Protein 4EGF (pdb70)

Sequence (2050 aa):
DRYAGVLRLDGKRALITGATKGIGADIARAFAAAGARLVLSGRDVSELDAARRALGEQFGTDVHTVAIDLAEPDAPAELARRAAEAFGGLDVLVNNAGISHPQPVVDTDPQLFDATIAVNLRAPALLASAVGKAMVAAGEGGAIITVASAAALAPLPDHYAYCTSKAGLVMATKVLARELGPHGIRANSSVCPTVVLTEMGQRVWGDEAKSAPMIARIPLGRFAVPHEVSDAVVWLASDAASMINGVDIPVDGGYTMGDRYAGVLRLDGKRALITGATKGIGADIARAFAAAGARLVLSGRDVSELDAARRALGEQFGTDVHTVAIDLAEPDAPAELARRAAEAFGGLDVLVNNAGISHPQPVVDTDPQLFDATIAVNLRAPALLASAVGKAMVAAGEGGAIITVASAAALAPLPDHYAYCTSKAGLVMATKVLARELGPHGIRANSVCPTVVLTEMGQQRVWGDEAKSAPMIARIPLGRFAVPHEVSDAVVWLASDAASMINGVDIPVDGGYTMGDRYAGVLRLDGKRALITGATKGIGADIARAFAAAGARLVLSGRDVSELDAARRALGEQFGTDVHTVAIDLAEPDAPAELARRAAEAFGGLDVLVNNAGISHPQPVVDTDPQLFDATIAVNLRAPALLASAVGKAMVAAGEGGAIITVASAAALAPLPDHYAYCTSKAGLVMATKVLARELGPHGIRANSVCPTVVLTEMGQRVWGDEAKSAPMIARIPLGRFAVPHEVSDAVVWLASDAASMINGVDIPVDGGYTMGDRYAGVLRLDGKRALITGATKGIGADIARAFAAAGARLVLSGRDVSELDAARRALGEQFGTDVHTVAIDLAEPDAPAELARRAAEAFGGLDVLVNNAGISHPQPVVDTDPQLFDATIAVNLRAPALLASAVGKAMVAAGEGGAIITVASAAALAPLPDHYAYCTSKAGLVMATKVLARELGPHGIRANSSVCPTVVLTEMGQRVWKSAPMIARIPLGRFAVPHEVSDAVVWLASDAASMINGVDIPVDGGYTMGDRYAGVLRLDGKRALITGATKGIGADIARAFAAAGARLVLSGRDVSELDAARRALGEQFGTDVHTVAIDLAEPDAPAELARRAAEAFGGLDVLVNNAGISHPQPVVDTDPQLFDATIAVNLRAPALLASAVGKAMVAAGEGGAIITVASAAALAPLPDHYAYCTSKAGLVMATKVLARELGPHGIRANSSVCPTVVLTEMGQRVWGDEAKSAPMIARIPLGRFAVPHEVSDAVVWLASDAASMINGVDIPVDGGYTMGDRYAGVLRLDGKRALITGATKGIGADIARAFAAAGARLVLSGRDVSELDAARRALGEQFGTDVHTVAIDLAEPDAPAELARRAAEAFGGLDVLVNNAGISHPQPVVDTDPQLFDATIAVNLRAPALLASAVGKAMVAAGEGGAIITVASAAALAPLPDHYAYCTSKAGLVMATKVLARELGPHGIRANSVCPTVVLTEMGQQRVWGDEAKSAPMIARIPLGRFAVPHEVSDAVVWLASDAASMINGVDIPVDGGYTMGDRYAGVLRLDGKRALITGATKGIGADIARAFAAAGARLVLSGRDVSELDAARRALGEQFGTDVHTVAIDLAEPDAPAELARRAAEAFGGLDVLVNNAGISHPQPVVDTDPQLFDATIAVNLRAPALLASAVGKAMVAAGEGGAIITVASAAALAPLPDHYAYCTSKAGLVMATKVLARELGPHGIRANSVCPTVVLTEMGQRVWEAKSAPMIARIPLGRFAVPHEVSDAVVWLASDAASMINGVDIPVDGGYTMGDRYAGVLRLDGKRALITGATKGIGADIARAFAAAGARLVLSGRDVSELDAARRALGEQFGTDVHTVAIDLAEPDAPAELARRAAEAFGGLDVLVNNAGISHPQPVVDTDPQLFDATIAVNLRAPALLASAVGKAMVAAGEGGAIITVASAAALAPLPDHYAYCTSKAGLVMATKVLARELGPHGIRANSVCPTVVLTEMGQRVWGDEAKSAPMIARIPLGRFAVPHEVSDAVVWLASDAASMINGVDIPVDGGYTMG

Organism: Mycolicibacterium smegmatis (strain ATCC 700084 / mc(2)155) (NCBI:txid246196)

InterPro domains:
  IPR002347 Short-chain dehydrogenase/reductase SDR [PF13561] (23-260)
  IPR002347 Short-chain dehydrogenase/reductase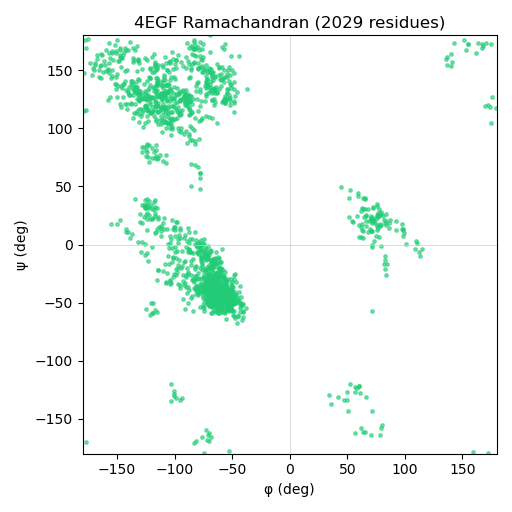 SDR [PR00080] (93-104)
  IPR002347 Short-chain dehydrogenase/reductase SDR [PR00080] (147-155)
  IPR002347 Short-chain dehydrogenase/reductase SDR [PR00080] (167-186)
  IPR002347 Short-chain dehydrogenase/reductase SDR [PR00081] (18-35)
  IPR002347 Short-chain dehydrogenase/reductase SDR [PR00081] (93-104)
  IPR002347 Short-chain dehydrogenase/reductase SDR [PR00081] (141-157)
  IPR002347 Short-chain dehydrogenase/reductase SDR [PR00081] (167-186)
  IPR002347 Short-chain dehydrogenase/reductase SDR [PR00081] (188-205)
  IPR002347 Short-chain dehydrogenase/reductase SDR [PR00081] (223-243)
  IPR036291 NAD(P)-binding domain superfamily [SSF51735] (15-261)
  IPR051737 L-xylulose reductase/Carbonyl reductase [PTHR44252] (12-260)
  IPR057326 Ketoreductase domain [SM00822] (17-204)

Radius of gyration: 41.09 Å; Cα contacts (8 Å, |Δi|>4): 5264; chains: 8; bounding box: 84×86×121 Å

Nearest PDB structures (foldseek):
  4egf-assembly1_C  TM=1.002E+00  e=9.048E-49  Mycolicibacterium smegmatis MC2 155
  4egf-assembly2_G  TM=1.002E+00  e=3.406E-47  Mycolicibacterium smegmatis MC2 155
  4egf-assembly1_D  TM=1.002E+00  e=9.361E-47  Mycolicibacterium smegmatis MC2 155
  3aus-assembly1_A  TM=9.363E-01  e=2.663E-23  Priestia megaterium
  3ay6-assembly1_C  TM=9.372E-01  e=6.124E-23  Priestia megaterium

B-factor: mean 30.93, std 11.17, range [2.0, 111.61]

CATH classification: 3.40.50.720

Foldseek 3Di:
DAADDLLQPAAAEEEFEPCLFPLNVLLLLRNLSSNYAYEYEEADPVSQVVSVVVSCVPRVHHYHYDHDDQLDPCTLVVCLVVSCVSNVAHAEYEQDWDDFDFDAPVPDDPVRLSSLLSTQAVSSLSNVVSNLVRQLVVLPEHEYEYEAALLCQPPDGRGVSNNVRRVNNLVSLLVCLVVSVVSRYAGEYEHFYQEVTVVSCVVQVDCVRVVVLQVLQQQRDGHYSVLVSVVVSCRRGCVCSPPHSYYHYPGNRNSVD/DQADDQLACAAAQEEFEPCQFFLNVLLLLRNLRSRYAYEYEEADPVSLVVSCVVSCVVRVHNYDYDHDDLLPPCNLLVVLVVSCPSNVGHQEYELDWDDFDFDAPVPDDPVRLVVRLVTLAVSSLSSCVNNLVRCLVVLPAHEYEYAAAVLLQDPDGRGVSNSVNRVNNLVSQLVCLVPSVVSQYAGEYEHFYQEPTVVSCVPCVDCVSCVVVQVLAVVRDGHYSVLSSVVVSCCRGCVCSVPHSYYHYNGNCNSVD/DAADDLLQQAPAQEEQEPCQFDLNVLLLLRNLRSNYAYEYEDQDPVSLVCSCVVSCVPRVHHYHYDNFDLLDDCGLLVCLVVSCVVVVGHAEYAQDWDDFDFDAPVPDDPVRLVVRLVTLAVSSLSNVVSNLVRCLVVLPAHEYEYAAALLLQDPDGRGVSRSVRRVNNLVSQLVCLVPSVVSNYAGEYEHFYQEPTPVSCVVQVPCVVCVVVLVLAQVSDGHYSVLVSVVVSCCSGVVCSVPHSYYHYNTNCNSVD/DQQDDQLQCAAAQEEQEPCQDDLNVVLVQLNLSSRYAYEYEDQDPVSQVVSCVCSCVVRVHHYHYDRFDLLPPCRLLVCLVVSCVSPVAHQEYELDWDDADFDAPVPDDPVVLVVLLSTLAVSSLSNVVSNLVRQLVVLPAHEYEYEAALLLQDPDGSGVSRNVRRVNNLVSLLVCLVVSVVSQYAGEYEHFYQEPGVVSVVVQVCVVVLVLAQVRDGHYSVLSSVVSSCRGGCVCSVPHSYYHYNYNRNSVD/DQADDQLQCAAAQEEQEPCQFDLNVLLLLLNLNSRYAYEYEDQDDVSLVVSVVVSCVPRVHNYDYDHDDLLPPCSLLVVLVVSCVVSVGHAEYEQDFDDFDFDAPVPDDPVRLVVLLVTLAVSSLSNVVSNLVVQLVVLPEHEYEYAAACLLQDPDGRGVSRSVRRVNNLVSQLVCLVPRVVSQYAGEYEHEYQEPTVVSCVVCVDCVVCVVVQVLAQVSDGHYSVLVSVVRSCRRGCVCSVPHSYYHYPGNRNSVD/DAADDLLQPAAAEEEQEPCLFFLNVLLVLRNLRSHYAYEYEDADPVSQVVSCVVSCVVRVHHYHYDHDDLLDPCTLVVCLVVSCVSRVAHAEYEQDWDDFDFDAPVPDDPVVLSSLLSGQANSSLSSVVSNLVRLLVVLPEHEYEYEAALLLQDPDGRGPSNNVRRVNRLVSQLVCLVPCVVSNYAGEYEHFYQEVTVVSCVVQVPCVRCVVLLVLAQVRDGHYSVLVSVVVSCCRGCVVSVPHSYYHYNGNCNSVD/DAADDQLQCAAAQEEQEPCQFPLNVLLLLRNLRSRYAYEYEEADPVSQVVSCVVSCVVRVHHYHYDHDDLLDDCNLLVSLVVSCVPNVAHAEYELDWDDFDFDAPVPDDPVRLVVLLSTLAVSSLVNCVNNLVRQLVVLPAHEYEYAAALLLQDPDGRGPSNNVNSVNRLVSQLVSLVPSVVSQYAGEYEHFYQECTVVSVVVDVVVCVVVLVLAQVRDGHYSVLSSVVVSCRRGPVCSVPHSYYHYPGNCNSVD/DAADDLLAPAAAQEEQEPCQFDLNVLLVLRNLRSHYAYEYEDADPVSQVVSCVVSCVPRVHHYHYDHDDLLPDCNLLVSLVVSQVSPVGHAEYEQDWDDFDFDAPVPDDVVRLVVGLSTLAVSSLSNVVNSLVRQLVVLPAHEYEYEAALLLQPPDGRGVSNVVNRVNNLVSQLVCLVVCVVSLYAGEYEHFYQEVTVVSCVVCVDCVNCVVVLVLAPVSDGHYSVLSSVVVSCRSGVVCSVPHSYYHYNGNCNSVD

Solvent-accessible surface area: 66975 Å² total; per-residue (Å²): 58,173,14,26,29,20,1,89,3,88,48,93,44,0,0,0,1,36,1,37,64,31,37,0,16,20,0,2,115,7,0,5,38,0,23,4,78,0,0,0,1,11,156,62,94,79,87,1,64,42,17,32,156,56,7,29,159,71,86,68,22,67,28,94,47,8,38,23,38,25,39,88,92,102,0,2,64,46,0,12,137,86,0,34,125,28,26,69,18,19,22,4,0,0,4,16,23,52,50,54,74,77,42,58,0,36,75,20,43,50,137,60,1,53,38,1,10,24,16,2,0,25,0,3,0,13,0,1,5,33,3,0,108,53,5,42,85,73,62,139,14,17,4,0,0,1,6,4,13,5,7,8,56,4,0,24,41,58,24,3,12,39,0,0,0,11,9,0,10,8,9,0,2,39,0,3,0,66,29,4,1,87,99,39,0,22,0,1,0,0,0,3,10,18,10,61,15,82,115,11,86,100,37,40,8,29,61,82,88,15,56,85,19,54,90,40,4,13,25,44,85,10,0,51,27,77,9,0,0,1,0,0,0,0,0,13,4,107,2,0,30,0,2,1,8,7,33,0,14,0,1,0,3,8,41,20,8,53,194,13,26,33,16,1,91,4,89,42,83,35,0,0,0,3,34,2,29,144,35,39,0,19,23,0,2,114,8,0,3,35,0,22,3,80,0,0,0,1,11,196,62,95,75,50,2,63,52,18,108,155,43,12,24,139,115,77,67,19,63,15,63,22,0,48,28,56,40,77,42,130,74,2,7,61,25,0,8,138,101,0,21,112,36,32,64,12,16,25,3,0,0,3,15,30,52,57,50,74,82,43,60,1,37,72,20,51,55,149,63,1,52,37,1,10,42,51,1,0,59,6,6,0,7,1,1,6,30,2,0,118,43,6,40,90,66,64,123,16,16,5,1,1,2,6,5,13,7,6,7,59,5,0,25,49,55,26,4,13,44,0,0,0,3,10,0,5,8,6,0,3,36,0,3,0,73,33,3,0,88,99,42,0,23,0,2,0,0,0,6,9,20,12,53,18,82,135,10,100,81,99,60,52,88,82,83,61,6,49,90,20,58,90,39,5,14,27,42,86,10,0,50,26,79,8,0,0,1,0,0,0,0,0,9,2,94,3,1,32,1,2,0,6,7,32,0,13,0,1,0,2,8,40,22,6,64,166,14,25,29,18,1,97,3,86,45,77,33,0,0,0,8,34,4,42,68,38,36,0,15,25,0,2,121,8,0,2,34,0,27,2,85,0,0,0,4,14,92,62,88,76,87,2,88,61,17,33,67,58,10,29,97,130,76,64,19,78,28,79,39,0,46,32,79,35,90,111,103,74,4,6,54,21,0,4,137,102,0,17,123,37,40,63,12,17,22,2,0,0,3,15,29,50,61,53,70,82,42,55,0,40,76,19,48,68,146,60,1,55,37,1,11,46,59,0,0,49,10,4,0,9,1,2,4,20,2,0,109,44,6,42,45,67,62,126,17,16,5,0,0,1,6,5,11,8,6,7,61,4,0,22,50,58,23,4,10,44,0,0,0,4,10,0,5,8,7,1,3,44,0,2,0,60,29,4,1,86,90,39,0,24,0,1,0,0,0,5,11,21,15,57,22,97,66,10,96,88,104,60,37,64,86,87,70,4,52,90,26,53,87,43,5,12,30,42,85,10,0,48,26,79,8,0,0,1,0,0,0,0,0,7,3,94,3,1,32,1,2,1,8,7,29,0,14,0,1,0,2,11,36,19,9,55,197,10,23,32,17,0,96,1,91,44,77,37,0,0,0,7,35,2,42,71,44,26,0,22,22,0,2,109,10,0,3,40,0,22,3,83,0,0,0,3,16,92,62,93,76,82,2,44,41,20,94,156,53,12,28,163,116,68,65,16,71,15,98,35,9,45,26,92,38,88,48,127,71,4,4,51,67,0,5,130,87,0,20,114,28,28,64,13,16,21,2,0,0,4,12,33,48,61,51,78,86,44,58,0,40,75,21,54,61,150,60,0,57,38,0,10,45,58,0,0,51,9,4,0,9,0,1,4,26,1,0,113,46,5,41,90,64,65,116,14,16,5,1,1,2,8,4,14,9,8,8,60,4,0,22,48,60,23,4,13,39,0,0,0,5,10,0,5,8,7,0,2,44,0,2,0,66,31,2,0,87,101,40,1,21,0,1,0,0,0,9,10,20,22,64,26,99,150,10,62,92,95,91,117,31,71,88,22,50,90,44,4,13,25,46,85,7,0,49,31,81,7,0,0,1,0,0,0,0,0,7,2,87,4,1,32,1,2,1,7,7,28,0,14,0,1,0,2,12,42,18,10,61,165,9,22,29,15,0,79,3,87,45,78,34,0,0,0,15,31,2,41,72,34,40,0,19,22,0,2,108,9,0,4,33,0,22,2,78,0,0,0,3,13,84,83,108,79,89,2,57,52,22,120,144,57,15,27,97,126,76,66,19,66,12,78,36,1,41,27,90,35,82,44,124,85,1,5,41,65,8,7,131,81,0,20,111,39,30,63,14,16,22,2,0,0,2,14,32,54,54,54,74,84,42,61,0,36,72,21,56,58,66,61,1,52,38,1,12,41,54,0,0,47,15,5,0,9,8,2,6,24,4,0,120,46,6,44,90,60,67,129,14,16,5,0,0,2,4,5,10,6,10,8,61,5,0,21,44,54,26,5,12,43,0,0,0,4,10,0,4,7,9,0,2,33,0,2,0,79,33,2,1,86,100,44,0,22,0,2,0,0,0,6,10,19,13,55,19,100,145,10,98,84,100,64,33,99,86,81,77,6,48,92,24,46,88,46,3,14,26,42,86,11,0,49,29,72,10,0,0,1,0,0,0,0,1,10,3,94,3,0,29,1,2,0,8,8,34,0,14,0,1,0,2,11,40,22,5,66,186,17,24,31,18,0,90,5,86,43,91,35,0,0,0,1,33,2,34,64,29,43,0,14,20,0,2,109,8,0,3,38,0,23,3,86,0,0,0,1,11,181,64,90,77,88,3,41,47,21,92,146,36,9,26,153,110,78,64,16,74,21,75,31,1,39,24,42,28,44,101,91,120,3,3,68,52,0,10,142,79,0,27,118,32,33,71,15,18,21,4,0,0,4,15,25,47,53,54,74,69,37,60,0,33,71,20,55,55,70,62,0,56,37,0,12,27,24,1,0,27,1,4,0,14,0,1,5,36,3,0,109,50,5,42,89,65,64,126,14,18,5,1,1,2,6,5,12,8,7,5,56,5,0,21,42,59,18,4,10,43,0,0,0,7,7,0,7,9,7,0,4,41,0,3,0,78,32,3,1,86,99,43,0,23,0,1,1,0,0,5,10,15,12,55,14,71,123,12,100,94,39,36,20,26,54,82,72,13,57,81,19,63,89,42,5,14,27,42,90,13,0,48,29,81,8,0,0,1,0,0,0,0,0,12,2,95,2,1,31,1,2,1,8,9,29,0,13,0,1,0,1,9,39,18,5,57,154,10,24,30,14,0,90,4,87,48,87,35,0,0,0,4,34,3,38,69,39,32,0,16,29,0,3,106,9,0,3,33,0,22,4,84,0,0,0,2,13,182,64,97,78,80,3,45,42,18,101,142,47,11,29,167,114,74,63,17,77,21,77,32,0,44,28,70,37,76,57,100,72,2,5,52,61,0,6,128,82,0,21,112,33,37,66,13,14,17,2,0,0,4,10,28,48,59,52,71,84,41,62,0,42,74,21,50,46,69,61,1,53,39,0,11,43,55,0,0,49,6,4,0,10,0,2,5,26,3,0,114,46,4,44,89,55,67,125,17,15,5,0,1,2,8,5,11,7,8,7,59,4,0,26,50,54,29,5,12,42,0,0,0,6,9,0,6,8,7,0,4,42,0,3,0,78,31,4,0,84,102,41,1,24,0,2,1,0,0,10,11,20,25,65,24,96,143,10,63,92,93,93,118,93,96,8,48,97,25,58,82,55,4,12,27,44,88,10,0,48,26,81,7,0,1,0,0,0,0,0,0,10,4,95,3,1,30,1,2,1,8,6,28,0,15,0,1,0,3,9,40,21,9,65,158,11,24,31,19,0,89,3,89,42,76,34,0,0,0,6,36,2,37,72,34,35,0,15,28,0,3,115,8,0,4,36,0,20,3,83,0,0,0,3,13,172,61,90,70,82,2,64,61,20,102,58,46,11,30,153,120,77,59,16,78,18,75,27,0,45,33,67,40,86,54,104,66,4,4,54,30,0,5,140,95,0,14,117,34,39,65,12,14,23,2,0,0,4,15,31,45,56,52,78,83,41,61,1,36,73,20,50,62,147,63,2,54,36,1,11,40,49,1,0,48,8,4,0,10,0,2,5,25,2,0,105,43,6,41,47,59,62,123,16,15,5,0,0,2,4,5,12,7,6,8,59,5,1,24,48,55,23,5,12,44,0,0,0,5,9,0,6,10,6,0,3,40,0,3,0,72,32,4,1,89,100,41,1,21,0,1,0,0,0,6,10,20,15,57,22,96,72,11,96,83,110,64,37,91,84,80,66,8,51,86,25,49,86,51,4,11,26,43,88,12,0,54,28,75,8,0,1,1,0,0,0,0,0,5,2,90,3,2,34,1,2,1,9,8,30,0,13,0,1,0,2,10,41,18,8

Secondary structure (DSSP, 8-state):
--B-GGG--TT-EEEETTTTSHHHHHHHHHHHHTT-EEEEEES-HHHHHHHHHHHHHHH---EEEEE--TTSTTHHHHHHHHHHHHHTS-SEEEEE--------GGG--HHHHHHHHIIIIIHHHHHHHHHHHHHHHHTS-EEEEEE--GGGTS--TT-HHHHHHHHHHHHHHHHHHHHHGGGTEEEEEEEES-B-SHHHHHHT-SHHHHHHHHTT-TTSSPBPHHHHHHHHHHHHSGGGTT--S-EEEESTTGGG-/----GGG--TT-EEEESSTTSHHHHHHHHHHHHTT-EEEEEES-HHHHHHHHHHHHHHH---EEEEE--TTSTTHHHHHHHHHHHHHTS-SEEEE-------B-GGG--HHHHHHHHIIIIIHHHHHHHHHHHHHHHHTS-EEEEEE--GGGTS--TTBHHHHHHHHHHHHHHHHHHHHHGGGTEEEEEEEES-B-SHHHHHHH--HHHHHHHHTT-TT-SPBPHHHHHHHHHHHHSGGGTT--S-EEEESTTGGG-/----GGG--TT-EEEESSTTSHHHHHHHHHHHHTT-EEEEEES-HHHHHHHHHHHHHHH---EEEEE--TTSTTHHHHHHHHHHHHTTS-SEEEEE------B-GGG--HHHHHHHHIIIIIHHHHHHHHHHHHHHHHTS-EEEEEE--GGGTS--TTBHHHHHHHHHHHHHHHHHHHHHGGGTEEEEEEEES-B-SHHHHHHH--TTTTHHHHHT-TTSSPBPHHHHHHHHHHHHSGGGTT--S-EEEESTTGGG-/----BTT--TT-EEEESSTTSHHHHHHHHHHHHTT-EEEEEES-HHHHHHHHHHHHHHH---EEEEE--TTSTTHHHHHHHHHHHHHTS-SEEEEE------B-GGG--HHHHHHHIIIIIIHHHHHHHHHHHHHHHHTS-EEEEEE--GGGTS--TTBHHHHHHHHHHHHHHHHHHHHHGGGTEEEEEEEES-B-SHHHHHH---HHHHHT-TTSS-B-HHHHHHHHHHHHSGGGTT--S-EEEESTTGGG-/----BTT--TT-EEEESSTTSHHHHHHHHHHHHTT-EEEEEES-HHHHHHHHHHHHHHH---EEEEE--TTSTTHHHHHHHHHHHHHTS-SEEEEE------B-GGG--HHHHHHHHIIIIIHHHHHHHHHHHHHHHHTS-EEEEEE--GGGTS--TTBHHHHHHHHHHHHHHHHHHHHHGGGTEEEEEEEES-B-SHHHHHHH--HHHHHHHHHT-TT-S-B-HHHHHHHHHHHHSGGGTT--S-EEEESTTGGG-/----BTT--TT-EEEESSTTSHHHHHHHHHHHHTT-EEEEEES-HHHHHHHHHHHHHHH---EEEEE--TTSTTHHHHHHHHHHHHTTS-SEEEEE------B-GGG--HHHHHHHHIIIIIHHHHHHHHHHHHHHHHTS-EEEEEE--HHHHS--TTBHHHHHHHHHHHHHHHHHHHHHGGGTEEEEEEEES-B-SHHHHHHT-SHHHHHHHHHT-TTSS-B-HHHHHHHHHHHHSGGGTT--S-EEEESTTGGG-/--B-GGG--TT-EEEESSTTSHHHHHHHHHHHHTT-EEEEEES-HHHHHHHHHHHHHHH---EEEEE--TTSTTHHHHHHHHHHHHHTS-SEEEEE------B-GGG--HHHHHHHIIIIIIHHHHHHHHHHHHHHHH-S-EEEEEE--GGGTS--TTBHHHHHHHHHHHHHHHHHHHHHGGGTEEEEEEEESSB-SHHHHHH--TTTHHHHHT-TTSS-B-HHHHHHHHHHHHSGGGTT--S-EEEESTTGGG-/--B-GGG--TT-EEEESSTTSHHHHHHHHHHHHTT-EEEEEES-HHHHHHHHHHHHHHH---EEEEE--TTSTTHHHHHHHHHHHHTTS-SEEEE-------B-GGG--HHHHHHHIIIIIIHHHHHHHHHHHHHHHHTS-EEEEEE--GGGTS--TTBHHHHHHHHHHHHHHHHHHHHHGGGTEEEEEEEES-B-SHHHHHHH--HHHHHHHHHT-TT-S-B-HHHHHHHHHHHHSGGGTT--S-EEEESTTGGG-

Structure (mmCIF, N/CA/C/O backbone):
data_4EGF
#
_entry.id   4EGF
#
_cell.length_a   73.800
_cell.length_b   130.750
_cell.length_c   114.970
_cell.angle_alpha   90.000
_cell.angle_beta   103.740
_cell.angle_gamma   90.000
#
_symmetry.space_group_name_H-M   'P 1 21 1'
#
loop_
_entity.id
_entity.type
_entity.pdbx_description
1 polymer 'L-xylulose reductase'
2 water water
#
loop_
_atom_site.group_PDB
_atom_site.id
_atom_site.type_symbol
_atom_site.label_atom_id
_atom_site.label_alt_id
_atom_site.label_comp_id
_atom_site.label_asym_id
_atom_site.label_entity_id
_atom_site.label_seq_id
_atom_site.pdbx_PDB_ins_code
_atom_site.Cartn_x
_atom_site.Cartn_y
_atom_site.Cartn_z
_atom_site.occupancy
_atom_site.B_iso_or_equiv
_atom_site.auth_seq_id
_atom_site.auth_comp_id
_atom_site.auth_asym_id
_atom_site.auth_atom_id
_atom_site.pdbx_PDB_model_num
ATOM 1 N N . ASP A 1 10 ? -6.034 15.996 35.479 1.00 36.47 6 ASP A N 1
ATOM 2 C CA . ASP A 1 10 ? -6.450 17.309 36.102 1.00 39.77 6 ASP A CA 1
ATOM 3 C C . ASP A 1 10 ? -7.898 17.902 35.716 1.00 39.96 6 ASP A C 1
ATOM 4 O O . ASP A 1 10 ? -8.806 17.125 35.552 1.00 43.86 6 ASP A O 1
ATOM 6 N N . ARG A 1 11 ? -8.068 19.246 35.565 1.00 40.06 7 ARG A N 1
ATOM 7 C CA . ARG A 1 11 ? -9.397 20.025 35.311 1.00 38.59 7 ARG A CA 1
ATOM 8 C C . ARG A 1 11 ? -10.404 19.634 34.184 1.00 35.90 7 ARG A C 1
ATOM 9 O O . ARG A 1 11 ? -10.048 19.432 32.985 1.00 34.41 7 ARG A O 1
ATOM 17 N N . TYR A 1 12 ? -11.675 19.678 34.578 1.00 33.63 8 TYR A N 1
ATOM 18 C CA . TYR A 1 12 ? -12.742 19.065 33.838 1.00 32.17 8 TYR A CA 1
ATOM 19 C C . TYR A 1 12 ? -13.665 20.102 33.194 1.00 32.75 8 TYR A C 1
ATOM 20 O O . TYR A 1 12 ? -14.468 20.757 33.877 1.00 33.14 8 TYR A O 1
ATOM 29 N N . ALA A 1 13 ? -13.518 20.251 31.871 1.00 32.70 9 ALA A N 1
ATOM 30 C CA . ALA A 1 13 ? -14.276 21.226 31.070 1.00 32.98 9 ALA A CA 1
ATOM 31 C C . ALA A 1 13 ? -14.708 20.612 29.748 1.00 32.27 9 ALA A C 1
ATOM 32 O O . ALA A 1 13 ? -14.361 19.486 29.437 1.00 31.17 9 ALA A O 1
ATOM 34 N N . GLY A 1 14 ? -15.504 21.348 28.977 1.00 33.31 10 GLY A N 1
ATOM 35 C CA . GLY A 1 14 ? -16.016 20.837 27.705 1.00 32.62 10 GLY A CA 1
ATOM 36 C C . GLY A 1 14 ? -16.780 19.535 27.871 1.00 31.73 10 GLY A C 1
ATOM 37 O O . GLY A 1 14 ? -17.688 19.427 28.692 1.00 31.62 10 GLY A O 1
ATOM 38 N N . VAL A 1 15 ? -16.392 18.527 27.106 1.00 31.23 11 VAL A N 1
ATOM 39 C CA . VAL A 1 15 ? -17.121 17.232 27.091 1.00 30.15 11 VAL A CA 1
ATOM 40 C C . VAL A 1 15 ? -17.004 16.534 28.466 1.00 29.30 11 VAL A C 1
ATOM 41 O O . VAL A 1 15 ? -17.913 15.792 28.859 1.00 29.00 11 VAL A O 1
ATOM 45 N N . LEU A 1 16 ? -15.941 16.829 29.219 1.00 28.59 12 LEU A N 1
ATOM 46 C CA . LEU A 1 16 ? -15.790 16.288 30.586 1.00 28.56 12 LEU A CA 1
ATOM 47 C C . LEU A 1 16 ? -16.591 16.990 31.688 1.00 29.97 12 LEU A C 1
ATOM 48 O O . LEU A 1 16 ? -16.561 16.563 32.857 1.00 29.63 12 LEU A O 1
ATOM 53 N N . ARG A 1 17 ? -17.374 18.012 31.351 1.00 31.87 13 ARG A N 1
ATOM 54 C CA . ARG A 1 17 ? -18.361 18.499 32.337 1.00 33.27 13 ARG A CA 1
ATOM 55 C C . ARG A 1 17 ? -19.336 17.369 32.682 1.00 32.43 13 ARG A C 1
ATOM 56 O O . ARG A 1 17 ? -19.682 16.563 31.836 1.00 31.28 13 ARG A O 1
ATOM 64 N N . LEU A 1 18 ? -19.728 17.309 33.948 1.00 33.14 14 LEU A N 1
ATOM 65 C CA . LEU A 1 18 ? -20.806 16.435 34.398 1.00 33.46 14 LEU A CA 1
ATOM 66 C C . LEU A 1 18 ? -21.924 17.281 35.077 1.00 35.35 14 LEU A C 1
ATOM 67 O O . LEU A 1 18 ? -22.524 16.851 36.059 1.00 36.71 14 LEU A O 1
ATOM 72 N N . ASP A 1 19 ? -22.198 18.471 34.541 1.00 36.38 15 ASP A N 1
ATOM 73 C CA . ASP A 1 19 ? -23.201 19.379 35.105 1.00 38.22 15 ASP A CA 1
ATOM 74 C C . ASP A 1 19 ? -24.553 18.725 35.206 1.00 38.35 15 ASP A C 1
ATOM 75 O O . ASP A 1 19 ? -25.076 18.231 34.220 1.00 38.39 15 ASP A O 1
ATOM 80 N N . GLY A 1 20 ? -25.126 18.741 36.400 1.00 39.15 16 GLY A N 1
ATOM 81 C CA . GLY A 1 20 ? -26.455 18.156 36.614 1.00 40.20 16 GLY A CA 1
ATOM 82 C C . GLY A 1 20 ? -26.525 16.632 36.548 1.00 38.32 16 GLY A C 1
ATOM 83 O O . GLY A 1 20 ? -27.602 16.070 36.481 1.00 39.43 16 GLY A O 1
ATOM 84 N N . LYS A 1 21 ? -25.383 15.964 36.547 1.00 36.33 17 LYS A N 1
ATOM 85 C CA . LYS A 1 21 ? -25.374 14.505 36.533 1.00 34.93 17 LYS A CA 1
ATOM 86 C C . LYS A 1 21 ? -25.383 14.078 37.965 1.00 32.99 17 LYS A C 1
ATOM 87 O O . LYS A 1 21 ? -24.603 14.596 38.779 1.00 32.70 17 LYS A O 1
ATOM 93 N N . ARG A 1 22 ? -26.261 13.132 38.264 1.00 31.36 18 ARG A N 1
ATOM 94 C CA . ARG A 1 22 ? -26.480 12.651 39.624 1.00 30.25 18 ARG A CA 1
ATOM 95 C C . ARG A 1 22 ? -25.741 11.355 39.814 1.00 28.46 18 ARG A C 1
ATOM 96 O O . ARG A 1 22 ? -25.997 10.360 39.117 1.00 27.87 18 ARG A O 1
ATOM 104 N N . ALA A 1 23 ? -24.798 11.364 40.749 1.00 27.45 19 ALA A N 1
ATOM 105 C CA . ALA A 1 23 ? -23.830 10.302 40.839 1.00 25.90 19 ALA A CA 1
ATOM 106 C C . ALA A 1 23 ? -23.740 9.810 42.258 1.00 25.33 19 ALA A C 1
ATOM 107 O O . ALA A 1 23 ? -23.509 10.612 43.169 1.00 26.15 19 ALA A O 1
ATOM 109 N N . LEU A 1 24 ? -23.945 8.506 42.446 1.00 24.17 20 LEU A N 1
ATOM 110 C CA . LEU A 1 24 ? -23.730 7.850 43.737 1.00 23.60 20 LEU A CA 1
ATOM 111 C C . LEU A 1 24 ? -22.288 7.338 43.799 1.00 22.28 20 LEU A C 1
ATOM 112 O O . LEU A 1 24 ? -21.881 6.568 42.964 1.00 21.38 20 LEU A O 1
ATOM 117 N N . ILE A 1 25 ? -21.540 7.759 44.796 1.00 22.28 21 ILE A N 1
ATOM 118 C CA . ILE A 1 25 ? -20.121 7.317 44.966 1.00 22.22 21 ILE A CA 1
ATOM 119 C C . ILE A 1 25 ? -19.944 6.628 46.335 1.00 22.86 21 ILE A C 1
ATOM 120 O O . ILE A 1 25 ? -20.062 7.292 47.378 1.00 23.87 21 ILE A O 1
ATOM 125 N N . THR A 1 26 ? -19.668 5.324 46.354 1.00 22.96 22 THR A N 1
ATOM 126 C CA . THR A 1 26 ? -19.458 4.609 47.637 1.00 23.74 22 THR A CA 1
ATOM 127 C C . THR A 1 26 ? -17.974 4.671 48.080 1.00 25.15 22 THR A C 1
ATOM 128 O O . THR A 1 26 ? -17.092 4.882 47.270 1.00 24.83 22 THR A O 1
ATOM 132 N N . GLY A 1 27 ? -17.713 4.482 49.372 1.00 26.99 23 GLY A N 1
ATOM 133 C CA . GLY A 1 27 ? -16.334 4.620 49.925 1.00 28.23 23 GLY A CA 1
ATOM 134 C C . GLY A 1 27 ? -15.818 6.042 49.745 1.00 29.32 23 GLY A C 1
ATOM 135 O O . GLY A 1 27 ? -14.618 6.268 49.599 1.00 29.20 23 GLY A O 1
ATOM 136 N N . ALA A 1 28 ? -16.758 6.992 49.783 1.00 30.05 24 ALA A N 1
ATOM 137 C CA . ALA A 1 28 ? -16.527 8.376 49.373 1.00 30.99 24 ALA A CA 1
ATOM 138 C C . ALA A 1 28 ? -15.804 9.277 50.395 1.00 32.96 24 ALA A C 1
ATOM 139 O O . ALA A 1 28 ? -15.575 10.449 50.108 1.00 33.51 24 ALA A O 1
ATOM 141 N N . THR A 1 29 ? -15.463 8.771 51.578 1.00 35.06 25 THR A N 1
ATOM 142 C CA . THR A 1 29 ? -14.970 9.667 52.658 1.00 38.01 25 THR A CA 1
ATOM 143 C C . THR A 1 29 ? -13.455 9.689 52.800 1.00 39.13 25 THR A C 1
ATOM 144 O O . THR A 1 29 ? -12.912 10.486 53.590 1.00 40.58 25 THR A O 1
ATOM 148 N N . LYS A 1 30 ? -12.791 8.820 52.037 1.00 37.97 26 LYS A N 1
ATOM 149 C CA . LYS A 1 30 ? -11.353 8.587 52.176 1.00 38.16 26 LYS A CA 1
ATOM 150 C C . LYS A 1 30 ? -10.795 8.173 50.800 1.00 36.64 26 LYS A C 1
ATOM 151 O O . LYS A 1 30 ? -11.574 7.866 49.876 1.00 35.13 26 LYS A O 1
ATOM 153 N N . GLY A 1 31 ? -9.461 8.200 50.673 1.00 36.00 27 GLY A N 1
ATOM 154 C CA . GLY A 1 31 ? -8.763 7.701 49.505 1.00 34.52 27 GLY A CA 1
ATOM 155 C C . GLY A 1 31 ? -9.434 7.907 48.145 1.00 32.75 27 GLY A C 1
ATOM 156 O O . GLY A 1 31 ? -9.977 8.983 47.839 1.00 31.95 27 GLY A O 1
ATOM 157 N N . ILE A 1 32 ? -9.384 6.867 47.318 1.00 31.25 28 ILE A N 1
ATOM 158 C CA . ILE A 1 32 ? -9.778 6.994 45.922 1.00 29.93 28 ILE A CA 1
ATOM 159 C C . ILE A 1 32 ? -11.189 7.592 45.841 1.00 28.85 28 ILE A C 1
ATOM 160 O O . ILE A 1 32 ? -11.449 8.459 45.028 1.00 28.92 28 ILE A O 1
ATOM 165 N N . GLY A 1 33 ? -12.094 7.145 46.700 1.00 28.17 29 GLY A N 1
ATOM 166 C CA . GLY A 1 33 ? -13.479 7.607 46.645 1.00 27.87 29 GLY A CA 1
ATOM 167 C C . GLY A 1 33 ? -13.575 9.100 46.942 1.00 28.31 29 GLY A C 1
ATOM 168 O O . GLY A 1 33 ? -14.337 9.834 46.285 1.00 27.75 29 GLY A O 1
ATOM 169 N N . ALA A 1 34 ? -12.804 9.565 47.922 1.00 29.08 30 ALA A N 1
ATOM 170 C CA . ALA A 1 34 ? -12.817 11.001 48.238 1.00 29.93 30 ALA A CA 1
ATOM 171 C C . ALA A 1 34 ? -12.288 11.793 47.051 1.00 29.57 30 ALA A C 1
ATOM 172 O O . ALA A 1 34 ? -12.826 12.834 46.718 1.00 29.43 30 ALA A O 1
ATOM 174 N N . ASP A 1 35 ? -11.261 11.273 46.386 1.00 29.33 31 ASP A N 1
ATOM 175 C CA . ASP A 1 35 ? -10.714 11.981 45.230 1.00 29.31 31 ASP A CA 1
ATOM 176 C C . ASP A 1 35 ? -11.651 12.024 44.029 1.00 28.04 31 ASP A C 1
ATOM 177 O O . ASP A 1 35 ? -11.691 13.034 43.330 1.00 28.39 31 ASP A O 1
ATOM 182 N N . ILE A 1 36 ? -12.394 10.943 43.789 1.00 27.06 32 ILE A N 1
ATOM 183 C CA . ILE A 1 36 ? -13.409 10.902 42.698 1.00 26.03 32 ILE A CA 1
ATOM 184 C C . ILE A 1 36 ? -14.546 11.877 42.974 1.00 26.17 32 ILE A C 1
ATOM 185 O O . ILE A 1 36 ? -15.046 12.532 42.075 1.00 25.85 32 ILE A O 1
ATOM 190 N N . ALA A 1 37 ? -14.958 11.948 44.235 1.00 26.86 33 ALA A N 1
ATOM 191 C CA . ALA A 1 37 ? -15.997 12.880 44.685 1.00 27.51 33 ALA A CA 1
ATOM 192 C C . ALA A 1 37 ? -15.561 14.331 44.443 1.00 28.62 33 ALA A C 1
ATOM 193 O O . ALA A 1 37 ? -16.325 15.128 43.892 1.00 28.45 33 ALA A O 1
ATOM 195 N N . ARG A 1 38 ? -14.325 14.655 44.828 1.00 29.75 34 ARG A N 1
ATOM 196 C CA . ARG A 1 38 ? -13.723 15.951 44.451 1.00 31.74 34 ARG A CA 1
ATOM 197 C C . ARG A 1 38 ? -13.760 16.223 42.931 1.00 30.33 34 ARG A C 1
ATOM 198 O O . ARG A 1 38 ? -14.195 17.281 42.514 1.00 30.93 34 ARG A O 1
ATOM 206 N N . ALA A 1 39 ? -13.331 15.265 42.122 1.00 28.70 35 ALA A N 1
ATOM 207 C CA . ALA A 1 39 ? -13.369 15.414 40.646 1.00 27.92 35 ALA A CA 1
ATOM 208 C C . ALA A 1 39 ? -14.807 15.601 40.125 1.00 27.38 35 ALA A C 1
ATOM 209 O O . ALA A 1 39 ? -15.114 16.539 39.379 1.00 27.72 35 ALA A O 1
ATOM 211 N N . PHE A 1 40 ? -15.687 14.706 40.505 1.00 26.32 36 PHE A N 1
ATOM 212 C CA . PHE A 1 40 ? -17.069 14.835 40.089 1.00 26.11 36 PHE A CA 1
ATOM 213 C C . PHE A 1 40 ? -17.652 16.191 40.507 1.00 27.27 36 PHE A C 1
ATOM 214 O O . PHE A 1 40 ? -18.389 16.845 39.745 1.00 27.27 36 PHE A O 1
ATOM 222 N N . ALA A 1 41 ? -17.314 16.614 41.723 1.00 28.06 37 ALA A N 1
ATOM 223 C CA . ALA A 1 41 ? -17.747 17.946 42.206 1.00 29.32 37 ALA A CA 1
ATOM 224 C C . ALA A 1 41 ? -17.189 19.070 41.316 1.00 29.68 37 ALA A C 1
ATOM 225 O O . ALA A 1 41 ? -17.978 19.878 40.816 1.00 30.12 37 ALA A O 1
ATOM 227 N N . ALA A 1 42 ? -15.859 19.118 41.122 1.00 29.21 38 ALA A N 1
ATOM 228 C CA . ALA A 1 42 ? -15.259 20.072 40.167 1.00 29.95 38 ALA A CA 1
ATOM 229 C C . ALA A 1 42 ? -15.946 20.010 38.771 1.00 29.59 38 ALA A C 1
ATOM 230 O O . ALA A 1 42 ? -16.179 21.022 38.135 1.00 30.12 38 ALA A O 1
ATOM 232 N N . ALA A 1 43 ? -16.289 18.811 38.328 1.00 29.03 39 ALA A N 1
ATOM 233 C CA . ALA A 1 43 ? -16.947 18.587 37.027 1.00 28.95 39 ALA A CA 1
ATOM 234 C C . ALA A 1 43 ? -18.407 19.026 36.973 1.00 29.85 39 ALA A C 1
ATOM 235 O O . ALA A 1 43 ? -19.021 19.005 35.910 1.00 29.73 39 ALA A O 1
ATOM 237 N N . GLY A 1 44 ? -18.957 19.422 38.120 1.00 31.34 40 GLY A N 1
ATOM 238 C CA . GLY A 1 44 ? -20.293 20.032 38.198 1.00 32.67 40 GLY A CA 1
ATOM 239 C C . GLY A 1 44 ? -21.372 19.028 38.454 1.00 32.92 40 GLY A C 1
ATOM 240 O O . GLY A 1 44 ? -22.540 19.270 38.173 1.00 34.23 40 GLY A O 1
ATOM 241 N N . ALA A 1 45 ? -20.972 17.872 38.976 1.00 32.77 41 ALA A N 1
ATOM 242 C CA . ALA A 1 45 ? -21.899 16.794 39.292 1.00 32.44 41 ALA A CA 1
ATOM 243 C C . ALA A 1 45 ? -22.660 17.070 40.583 1.00 33.20 41 ALA A C 1
ATOM 244 O O . ALA A 1 45 ? -22.210 17.832 41.451 1.00 33.22 41 ALA A O 1
ATOM 246 N N . ARG A 1 46 ? -23.788 16.393 40.720 1.00 33.69 42 ARG A N 1
ATOM 247 C CA . ARG A 1 46 ? -24.505 16.355 41.984 1.00 35.20 42 ARG A CA 1
ATOM 248 C C . ARG A 1 46 ? -24.261 15.005 42.648 1.00 33.67 42 ARG A C 1
ATOM 249 O O . ARG A 1 46 ? -24.362 13.974 42.012 1.00 33.62 42 ARG A O 1
ATOM 257 N N . LEU A 1 47 ? -23.954 15.023 43.932 1.00 33.04 43 LEU A N 1
ATOM 258 C CA . LEU A 1 47 ? -23.385 13.876 44.579 1.00 31.61 43 LEU A CA 1
ATOM 259 C C . LEU A 1 47 ? -24.293 13.248 45.656 1.00 31.53 43 LEU A C 1
ATOM 260 O O . LEU A 1 47 ? -24.942 13.952 46.444 1.00 32.58 43 LEU A O 1
ATOM 265 N N . VAL A 1 48 ? -24.348 11.915 45.647 1.00 30.14 44 VAL A N 1
ATOM 266 C CA . VAL A 1 48 ? -24.822 11.135 46.776 1.00 29.60 44 VAL A CA 1
ATOM 267 C C . VAL A 1 48 ? -23.606 10.339 47.170 1.00 28.64 44 VAL A C 1
ATOM 268 O O . VAL A 1 48 ? -23.079 9.592 46.349 1.00 27.62 44 VAL A O 1
ATOM 272 N N . LEU A 1 49 ? -23.151 10.537 48.405 1.00 29.22 45 LEU A N 1
ATOM 273 C CA . LEU A 1 49 ? -21.955 9.866 48.964 1.00 29.27 45 LEU A CA 1
ATOM 274 C C . LEU A 1 49 ? -22.364 8.870 50.068 1.00 30.02 45 LEU A C 1
ATOM 275 O O . LEU A 1 49 ? -23.223 9.171 50.893 1.00 30.93 45 LEU A O 1
ATOM 280 N N . SER A 1 50 ? -21.768 7.681 50.071 1.00 30.06 46 SER A N 1
ATOM 281 C CA . SER A 1 50 ? -22.046 6.719 51.125 1.00 30.93 46 SER A CA 1
ATOM 282 C C . SER A 1 50 ? -20.782 6.462 51.880 1.00 32.36 46 SER A C 1
ATOM 283 O O . SER A 1 50 ? -19.689 6.616 51.359 1.00 32.04 46 SER A O 1
ATOM 286 N N . GLY A 1 51 ? -20.956 6.066 53.126 1.00 35.31 47 GLY A N 1
ATOM 287 C CA . GLY A 1 51 ? -19.846 5.740 53.983 1.00 37.37 47 GLY A CA 1
ATOM 288 C C . GLY A 1 51 ? -20.289 5.249 55.341 1.00 39.92 47 GLY A C 1
ATOM 289 O O . GLY A 1 51 ? -21.445 5.353 55.716 1.00 39.34 47 GLY A O 1
ATOM 290 N N . ARG A 1 52 ? -19.327 4.727 56.072 1.00 43.57 48 ARG A N 1
ATOM 291 C CA . ARG A 1 52 ? -19.558 4.080 57.327 1.00 47.31 48 ARG A CA 1
ATOM 292 C C . ARG A 1 52 ? -19.766 5.076 58.472 1.00 49.35 48 ARG A C 1
ATOM 293 O O . ARG A 1 52 ? -20.630 4.862 59.312 1.00 51.98 48 ARG A O 1
ATOM 301 N N . ASP A 1 53 ? -18.981 6.150 58.506 1.00 49.70 49 ASP A N 1
ATOM 302 C CA . ASP A 1 53 ? -18.980 7.092 59.620 1.00 51.74 49 ASP A CA 1
ATOM 303 C C . ASP A 1 53 ? -19.805 8.340 59.270 1.00 50.44 49 ASP A C 1
ATOM 304 O O . ASP A 1 53 ? -19.556 8.982 58.255 1.00 47.71 49 ASP A O 1
ATOM 309 N N . VAL A 1 54 ? -20.781 8.679 60.114 1.00 50.68 50 VAL A N 1
ATOM 310 C CA . VAL A 1 54 ? -21.601 9.876 59.890 1.00 51.26 50 VAL A CA 1
ATOM 311 C C . VAL A 1 54 ? -20.720 11.116 60.033 1.00 51.72 50 VAL A C 1
ATOM 312 O O . VAL A 1 54 ? -20.936 12.101 59.352 1.00 49.62 50 VAL A O 1
ATOM 316 N N . SER A 1 55 ? -19.719 11.038 60.909 1.00 54.07 51 SER A N 1
ATOM 317 C CA . SER A 1 55 ? -18.835 12.174 61.185 1.00 57.08 51 SER A CA 1
ATOM 318 C C . SER A 1 55 ? -17.868 12.439 60.030 1.00 56.88 51 SER A C 1
ATOM 319 O O . SER A 1 55 ? -17.543 13.589 59.759 1.00 59.26 51 SER A O 1
ATOM 322 N N . GLU A 1 56 ? -17.402 11.383 59.363 1.00 55.78 52 GLU A N 1
ATOM 323 C CA . GLU A 1 56 ? -16.530 11.530 58.192 1.00 54.68 52 GLU A CA 1
ATOM 324 C C . GLU A 1 56 ? -17.335 12.004 56.953 1.00 51.10 52 GLU A C 1
ATOM 325 O O . GLU A 1 56 ? -16.826 12.779 56.136 1.00 49.42 52 GLU A O 1
ATOM 331 N N . LEU A 1 57 ? -18.582 11.537 56.832 1.00 47.79 53 LEU A N 1
ATOM 332 C CA . LEU A 1 57 ? -19.469 11.951 55.746 1.00 46.41 53 LEU A CA 1
ATOM 333 C C . LEU A 1 57 ? -19.805 13.431 55.758 1.00 47.72 53 LEU A C 1
ATOM 334 O O . LEU A 1 57 ? -19.829 14.049 54.711 1.00 46.28 53 LEU A O 1
ATOM 339 N N . ASP A 1 58 ? -20.106 14.008 56.916 1.00 56.03 54 ASP A N 1
ATOM 340 C CA . ASP A 1 58 ? -20.466 15.431 56.936 1.00 56.83 54 ASP A CA 1
ATOM 341 C C . ASP A 1 58 ? -19.235 16.312 56.735 1.00 54.16 54 ASP A C 1
ATOM 342 O O . ASP A 1 58 ? -19.350 17.435 56.244 1.00 52.39 54 ASP A O 1
ATOM 347 N N . ALA A 1 59 ? -18.063 15.789 57.095 1.00 54.23 55 ALA A N 1
ATOM 348 C CA . ALA A 1 59 ? -16.786 16.451 56.791 1.00 52.91 55 ALA A CA 1
ATOM 349 C C . ALA A 1 59 ? -16.51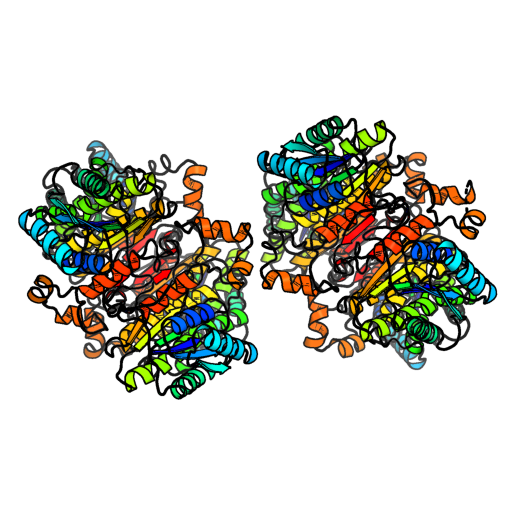5 16.468 55.288 1.00 50.49 55 ALA A C 1
ATOM 350 O O . ALA A 1 59 ? -15.820 17.362 54.793 1.00 50.01 55 ALA A O 1
ATOM 352 N N . ALA A 1 60 ? -17.050 15.468 54.578 1.00 49.50 56 ALA A N 1
ATOM 353 C CA . ALA A 1 60 ? -17.016 15.430 53.111 1.00 47.31 56 ALA A CA 1
ATOM 354 C C . ALA A 1 60 ? -18.001 16.423 52.497 1.00 45.32 56 ALA A C 1
ATOM 355 O O . ALA A 1 60 ? -17.618 17.206 51.614 1.00 44.44 56 ALA A O 1
ATOM 357 N N . ARG A 1 61 ? -19.254 16.405 52.953 1.00 46.39 57 ARG A N 1
ATOM 358 C CA . ARG A 1 61 ? -20.254 17.383 52.478 1.00 47.41 57 ARG A CA 1
ATOM 359 C C . ARG A 1 61 ? -19.707 18.798 52.650 1.00 47.58 57 ARG A C 1
ATOM 360 O O . ARG A 1 61 ? -19.867 19.632 51.766 1.00 47.03 57 ARG A O 1
ATOM 362 N N . ARG A 1 62 ? -19.051 19.045 53.786 1.00 48.62 58 ARG A N 1
ATOM 363 C CA . ARG A 1 62 ? -18.524 20.369 54.118 1.00 49.38 58 ARG A CA 1
ATOM 364 C C . ARG A 1 62 ? -17.402 20.763 53.185 1.00 48.32 58 ARG A C 1
ATOM 365 O O . ARG A 1 62 ? -17.473 21.818 52.551 1.00 48.89 58 ARG A O 1
ATOM 373 N N . ALA A 1 63 ? -16.372 19.914 53.095 1.00 48.02 59 ALA A N 1
ATOM 374 C CA . ALA A 1 63 ? -15.193 20.212 52.259 1.00 46.97 59 ALA A CA 1
ATOM 375 C C . ALA A 1 63 ? -15.602 20.377 50.807 1.00 44.99 59 ALA A C 1
ATOM 376 O O . ALA A 1 63 ? -15.030 21.209 50.117 1.00 46.65 59 ALA A O 1
ATOM 378 N N . LEU A 1 64 ? -16.595 19.607 50.350 1.00 42.83 60 LEU A N 1
ATOM 379 C CA . LEU A 1 64 ? -17.038 19.690 48.952 1.00 41.92 60 LEU A CA 1
ATOM 380 C C . LEU A 1 64 ? -17.948 20.895 48.698 1.00 42.21 60 LEU A C 1
ATOM 381 O O . LEU A 1 64 ? -17.851 21.564 47.664 1.00 41.58 60 LEU A O 1
ATOM 386 N N . GLY A 1 65 ? -18.851 21.157 49.626 1.00 43.79 61 GLY A N 1
ATOM 387 C CA . GLY A 1 65 ? -19.667 22.364 49.572 1.00 44.63 61 GLY A CA 1
ATOM 388 C C . GLY A 1 65 ? -18.790 23.603 49.578 1.00 44.99 61 GLY A C 1
ATOM 389 O O . GLY A 1 65 ? -19.043 24.536 48.836 1.00 45.21 61 GLY A O 1
ATOM 390 N N . GLU A 1 66 ? -17.738 23.577 50.400 1.00 45.24 62 GLU A N 1
ATOM 391 C CA . GLU A 1 66 ? -16.817 24.694 50.561 1.00 46.45 62 GLU A CA 1
ATOM 392 C C . GLU A 1 66 ? -15.960 24.960 49.294 1.00 46.98 62 GLU A C 1
ATOM 393 O O . GLU A 1 66 ? -15.825 26.111 48.867 1.00 48.21 62 GLU A O 1
ATOM 399 N N . GLN A 1 67 ? -15.373 23.904 48.710 1.00 45.96 63 GLN A N 1
ATOM 400 C CA . GLN A 1 67 ? -14.501 24.060 47.523 1.00 45.76 63 GLN A CA 1
ATOM 401 C C . GLN A 1 67 ? -15.297 24.315 46.230 1.00 45.08 63 GLN A C 1
ATOM 402 O O . GLN A 1 67 ? -14.850 25.054 45.381 1.00 48.20 63 GLN A O 1
ATOM 404 N N . PHE A 1 68 ? -16.472 23.714 46.090 1.00 42.25 64 PHE A N 1
ATOM 405 C CA . PHE A 1 68 ? -17.189 23.717 44.827 1.00 41.84 64 PHE A CA 1
ATOM 406 C C . PHE A 1 68 ? -18.672 24.088 44.889 1.00 41.40 64 PHE A C 1
ATOM 407 O O . PHE A 1 68 ? -19.321 24.022 43.870 1.00 42.24 64 PHE A O 1
ATOM 415 N N . GLY A 1 69 ? -19.219 24.419 46.052 1.00 41.63 65 GLY A N 1
ATOM 416 C CA . GLY A 1 69 ? -20.657 24.746 46.171 1.00 43.39 65 GLY A CA 1
ATOM 417 C C . GLY A 1 69 ? -21.642 23.654 45.735 1.00 43.70 65 GLY A C 1
ATOM 418 O O . GLY A 1 69 ? -22.796 23.948 45.424 1.00 45.90 65 GLY A O 1
ATOM 419 N N . THR A 1 70 ? -21.187 22.401 45.777 1.00 42.36 66 THR A N 1
ATOM 420 C CA . THR A 1 70 ? -21.897 21.226 45.255 1.00 42.73 66 THR A CA 1
ATOM 421 C C . THR A 1 70 ? -23.114 20.748 46.053 1.00 43.88 66 THR A C 1
ATOM 422 O O . THR A 1 70 ? -23.109 20.811 47.280 1.00 43.79 66 THR A O 1
ATOM 426 N N . ASP A 1 71 ? -24.131 20.241 45.344 1.00 44.99 67 ASP A N 1
ATOM 427 C CA . ASP A 1 71 ? -25.218 19.471 45.960 1.00 47.28 67 ASP A CA 1
ATOM 428 C C . ASP A 1 71 ? -24.663 18.140 46.479 1.00 45.90 67 ASP A C 1
ATOM 429 O O . ASP A 1 71 ? -24.313 17.263 45.669 1.00 46.65 67 ASP A O 1
ATOM 434 N N . VAL A 1 72 ? -24.567 17.972 47.798 1.00 39.70 68 VAL A N 1
ATOM 435 C CA . VAL A 1 72 ? -24.156 16.684 48.358 1.00 38.52 68 VAL A CA 1
ATOM 436 C C . VAL A 1 72 ? -25.192 16.173 49.341 1.00 39.34 68 VAL A C 1
ATOM 437 O O . VAL A 1 72 ? -25.544 16.882 50.266 1.00 40.64 68 VAL A O 1
ATOM 441 N N . HIS A 1 73 ? -25.692 14.960 49.105 1.00 39.08 69 HIS A N 1
ATOM 442 C CA . HIS A 1 73 ? -26.536 14.232 50.055 1.00 39.69 69 HIS A CA 1
ATOM 443 C C . HIS A 1 73 ? -25.776 13.017 50.495 1.00 37.73 69 HIS A C 1
ATOM 444 O O . HIS A 1 73 ? -25.135 12.364 49.672 1.00 36.08 69 HIS A O 1
ATOM 451 N N . THR A 1 74 ? -25.827 12.693 51.780 1.00 36.31 70 THR A N 1
ATOM 452 C CA . THR A 1 74 ? -25.063 11.583 52.286 1.00 35.44 70 THR A CA 1
ATOM 453 C C . THR A 1 74 ? -25.979 10.471 52.816 1.00 35.43 70 THR A C 1
ATOM 454 O O . THR A 1 74 ? -27.093 10.736 53.291 1.00 35.84 70 THR A O 1
ATOM 458 N N . VAL A 1 75 ? -25.495 9.229 52.719 1.00 33.95 71 VAL A N 1
ATOM 459 C CA . VAL A 1 75 ? -26.092 8.097 53.410 1.00 33.51 71 VAL A CA 1
ATOM 460 C C . VAL A 1 75 ? -25.036 7.356 54.255 1.00 33.53 71 VAL A C 1
ATOM 461 O O . VAL A 1 75 ? -24.048 6.864 53.722 1.00 33.14 71 VAL A O 1
ATOM 465 N N . ALA A 1 76 ? -25.239 7.301 55.570 1.00 34.34 72 ALA A N 1
ATOM 466 C CA . ALA A 1 76 ? -24.360 6.546 56.478 1.00 34.43 72 ALA A CA 1
ATOM 467 C C . ALA A 1 76 ? -24.833 5.106 56.541 1.00 34.23 72 ALA A C 1
ATOM 468 O O . ALA A 1 76 ? -25.931 4.821 56.999 1.00 34.71 72 ALA A O 1
ATOM 470 N N . ILE A 1 77 ? -24.004 4.190 56.075 1.00 34.32 73 ILE A N 1
ATOM 471 C CA . ILE A 1 77 ? -24.395 2.800 55.997 1.00 33.92 73 ILE A CA 1
ATOM 472 C C . ILE A 1 77 ? -23.174 1.866 55.969 1.00 33.64 73 ILE A C 1
ATOM 473 O O . ILE A 1 77 ? -22.096 2.245 55.502 1.00 33.63 73 ILE A O 1
ATOM 478 N N . ASP A 1 78 ? -23.350 0.656 56.495 1.00 33.53 74 ASP A N 1
ATOM 479 C CA . ASP A 1 78 ? -22.326 -0.377 56.425 1.00 33.50 74 ASP A CA 1
ATOM 480 C C . ASP A 1 78 ? -22.693 -1.373 55.330 1.00 32.29 74 ASP A C 1
ATOM 481 O O . ASP A 1 78 ? -23.537 -2.234 55.534 1.00 32.23 74 ASP A O 1
ATOM 486 N N . LEU A 1 79 ? -22.062 -1.259 54.165 1.00 31.49 75 LEU A N 1
ATOM 487 C CA . LEU A 1 79 ? -22.310 -2.208 53.061 1.00 30.73 75 LEU A CA 1
ATOM 488 C C . LEU A 1 79 ? -21.983 -3.688 53.371 1.00 31.15 75 LEU A C 1
ATOM 489 O O . LEU A 1 79 ? -22.558 -4.564 52.763 1.00 30.67 75 LEU A O 1
ATOM 494 N N . ALA A 1 80 ? -21.101 -3.967 54.336 1.00 31.94 76 ALA A N 1
ATOM 495 C CA . ALA A 1 80 ? -20.955 -5.340 54.842 1.00 32.78 76 ALA A CA 1
ATOM 496 C C . ALA A 1 80 ? -22.288 -6.048 55.186 1.00 32.76 76 ALA A C 1
ATOM 497 O O . ALA A 1 80 ? -22.356 -7.276 55.156 1.00 32.77 76 ALA A O 1
ATOM 499 N N . GLU A 1 81 ? -23.330 -5.268 55.503 1.00 32.78 77 GLU A N 1
ATOM 500 C CA . GLU A 1 81 ? -24.635 -5.812 55.948 1.00 33.42 77 GLU A CA 1
ATOM 501 C C . GLU A 1 81 ? -25.452 -6.278 54.769 1.00 32.29 77 GLU A C 1
ATOM 502 O O . GLU A 1 81 ? -25.458 -5.619 53.753 1.00 32.09 77 GLU A O 1
ATOM 508 N N . PRO A 1 82 ? -26.135 -7.413 54.898 1.00 32.24 78 PRO A N 1
ATOM 509 C CA . PRO A 1 82 ? -26.933 -7.981 53.813 1.00 32.44 78 PRO A CA 1
ATOM 510 C C . PRO A 1 82 ? -27.970 -7.046 53.227 1.00 32.14 78 PRO A C 1
ATOM 511 O O . PRO A 1 82 ? -28.093 -6.941 52.020 1.00 31.88 78 PRO A O 1
ATOM 515 N N . ASP A 1 83 ? -28.691 -6.350 54.073 1.00 33.12 79 ASP A N 1
ATOM 516 C CA . ASP A 1 83 ? -29.745 -5.428 53.605 1.00 33.99 79 ASP A CA 1
ATOM 517 C C . ASP A 1 83 ? -29.250 -4.080 53.027 1.00 32.10 79 ASP A C 1
ATOM 518 O O . ASP A 1 83 ? -30.033 -3.367 52.411 1.00 31.05 79 ASP A O 1
ATOM 523 N N . ALA A 1 84 ? -27.967 -3.761 53.219 1.00 30.59 80 ALA A N 1
ATOM 524 C CA . ALA A 1 84 ? -27.418 -2.422 52.909 1.00 30.06 80 ALA A CA 1
ATOM 525 C C . ALA A 1 84 ? -27.538 -1.966 51.425 1.00 29.39 80 ALA A C 1
ATOM 526 O O . ALA A 1 84 ? -28.058 -0.873 51.151 1.00 29.17 80 ALA A O 1
ATOM 528 N N . PRO A 1 85 ? -27.087 -2.800 50.470 1.00 28.94 81 PRO A N 1
ATOM 529 C CA . PRO A 1 85 ? -27.111 -2.365 49.077 1.00 28.45 81 PRO A CA 1
ATOM 530 C C . PRO A 1 85 ? -28.504 -1.927 48.606 1.00 28.19 81 PRO A C 1
ATOM 531 O O . PRO A 1 85 ? -28.634 -0.915 47.928 1.00 27.64 81 PRO A O 1
ATOM 535 N N . ALA A 1 86 ? -29.522 -2.709 48.958 1.00 28.23 82 ALA A N 1
ATOM 536 C CA . ALA A 1 86 ? -30.931 -2.386 48.604 1.00 28.46 82 ALA A CA 1
ATOM 537 C C . ALA A 1 86 ? -31.397 -1.078 49.270 1.00 28.20 82 ALA A C 1
ATOM 538 O O . ALA A 1 86 ? -32.084 -0.279 48.660 1.00 28.59 82 ALA A O 1
ATOM 540 N N . GLU A 1 87 ? -30.989 -0.859 50.518 1.00 28.07 83 GLU A N 1
ATOM 541 C CA . GLU A 1 87 ? -31.267 0.407 51.206 1.00 28.02 83 GLU A CA 1
ATOM 542 C C . GLU A 1 87 ? -30.542 1.600 50.503 1.00 27.28 83 GLU A C 1
ATOM 543 O O . GLU A 1 87 ? -31.150 2.646 50.238 1.00 27.34 83 GLU A O 1
ATOM 549 N N . LEU A 1 88 ? -29.257 1.441 50.208 1.00 26.47 84 LEU A N 1
ATOM 550 C CA . LEU A 1 88 ? -28.490 2.526 49.609 1.00 26.25 84 LEU A CA 1
ATOM 551 C C . LEU A 1 88 ? -29.054 2.925 48.224 1.00 26.50 84 LEU A C 1
ATOM 552 O O . LEU A 1 88 ? -29.144 4.096 47.913 1.00 26.43 84 LEU A O 1
ATOM 557 N N . ALA A 1 89 ? -29.436 1.931 47.424 1.00 26.93 85 ALA A N 1
ATOM 558 C CA . ALA A 1 89 ? -30.031 2.177 46.121 1.00 27.78 85 ALA A CA 1
ATOM 559 C C . ALA A 1 89 ? -31.310 3.001 46.254 1.00 28.68 85 ALA A C 1
ATOM 560 O O . ALA A 1 89 ? -31.508 3.999 45.559 1.00 28.60 85 ALA A O 1
ATOM 562 N N . ARG A 1 90 ? -32.173 2.545 47.145 1.00 29.60 86 ARG A N 1
ATOM 563 C CA . ARG A 1 90 ? -33.407 3.257 47.428 1.00 30.81 86 ARG A CA 1
ATOM 564 C C . ARG A 1 90 ? -33.102 4.685 47.915 1.00 30.29 86 ARG A C 1
ATOM 565 O O . ARG A 1 90 ? -33.668 5.646 47.419 1.00 30.44 86 ARG A O 1
ATOM 573 N N . ARG A 1 91 ? -32.186 4.806 48.864 1.00 29.40 87 ARG A N 1
ATOM 574 C CA . ARG A 1 91 ? -31.982 6.072 49.501 1.00 29.55 87 ARG A CA 1
ATOM 575 C C . ARG A 1 91 ? -31.292 6.990 48.532 1.00 29.62 87 ARG A C 1
ATOM 576 O O . ARG A 1 91 ? -31.681 8.156 48.424 1.00 29.89 87 ARG A O 1
ATOM 584 N N . ALA A 1 92 ? -30.331 6.456 47.772 1.00 29.38 88 ALA A N 1
ATOM 585 C CA . ALA A 1 92 ? -29.656 7.245 46.715 1.00 29.59 88 ALA A CA 1
ATOM 586 C C . ALA A 1 92 ? -30.630 7.784 45.666 1.00 30.70 88 ALA A C 1
ATOM 587 O O . ALA A 1 92 ? -30.494 8.923 45.227 1.00 30.77 88 ALA A O 1
ATOM 589 N N . ALA A 1 93 ? -31.631 6.972 45.319 1.00 32.32 89 ALA A N 1
ATOM 590 C CA . ALA A 1 93 ? -32.676 7.331 44.345 1.00 34.02 89 ALA A CA 1
ATOM 591 C C . ALA A 1 93 ? -33.553 8.473 44.822 1.00 35.77 89 ALA A C 1
ATOM 592 O O . ALA A 1 93 ? -34.031 9.274 44.019 1.00 38.56 89 ALA A O 1
ATOM 594 N N . GLU A 1 94 ? -33.796 8.543 46.117 1.00 36.21 90 GLU A N 1
ATOM 595 C CA . GLU A 1 94 ? -34.622 9.609 46.667 1.00 37.12 90 GLU A CA 1
ATOM 596 C C . GLU A 1 94 ? -33.925 10.975 46.703 1.00 36.47 90 GLU A C 1
ATOM 597 O O . GLU A 1 94 ? -34.610 11.980 46.749 1.00 36.85 90 GLU A O 1
ATOM 603 N N . ALA A 1 95 ? -32.590 11.023 46.690 1.00 34.65 91 ALA A N 1
ATOM 604 C CA . ALA A 1 95 ? -31.907 12.300 46.880 1.00 34.74 91 ALA A CA 1
ATOM 605 C C . ALA A 1 95 ? -32.248 13.276 45.774 1.00 35.14 91 ALA A C 1
ATOM 606 O O . ALA A 1 95 ? -32.612 14.418 46.064 1.00 35.85 91 ALA A O 1
ATOM 608 N N . PHE A 1 96 ? -32.139 12.821 44.519 1.00 34.84 92 PHE A N 1
ATOM 609 C CA . PHE A 1 96 ? -32.343 13.664 43.331 1.00 35.11 92 PHE A CA 1
ATOM 610 C C . PHE A 1 96 ? -33.282 13.067 42.307 1.00 35.34 92 PHE A C 1
ATOM 611 O O . PHE A 1 96 ? -33.255 13.491 41.140 1.00 35.41 92 PHE A O 1
ATOM 619 N N . GLY A 1 97 ? -34.111 12.104 42.725 1.00 35.22 93 GLY A N 1
ATOM 620 C CA . GLY A 1 97 ? -35.152 11.546 41.865 1.00 35.52 93 GLY A CA 1
ATOM 621 C C . GLY A 1 97 ? -34.642 10.674 40.728 1.00 35.08 93 GLY A C 1
ATOM 622 O O . GLY A 1 97 ? -35.317 10.512 39.720 1.00 36.04 93 GLY A O 1
ATOM 623 N N . GLY A 1 98 ? -33.454 10.098 40.897 1.00 33.65 94 GLY A N 1
ATOM 624 C CA . GLY A 1 98 ? -32.886 9.160 39.931 1.00 32.91 94 GLY A CA 1
ATOM 625 C C . GLY A 1 98 ? -31.356 9.192 39.940 1.00 31.47 94 GLY A C 1
ATOM 626 O O . GLY A 1 98 ? -30.755 9.998 40.656 1.00 30.84 94 GLY A O 1
ATOM 627 N N . LEU A 1 99 ? -30.724 8.311 39.152 1.00 30.66 95 LEU A N 1
ATOM 628 C CA . LEU A 1 99 ? -29.245 8.315 39.038 1.00 29.64 95 LEU A CA 1
ATOM 629 C C . LEU A 1 99 ? -28.795 8.265 37.591 1.00 29.48 95 LEU A C 1
ATOM 630 O O . LEU A 1 99 ? -29.391 7.604 36.750 1.00 30.45 95 LEU A O 1
ATOM 635 N N . ASP A 1 100 ? -27.738 8.995 37.323 1.00 28.48 96 ASP A N 1
ATOM 636 C CA . ASP A 1 100 ? -27.102 8.985 36.039 1.00 28.43 96 ASP A CA 1
ATOM 637 C C . ASP A 1 100 ? -25.798 8.164 36.080 1.00 27.48 96 ASP A C 1
ATOM 638 O O . ASP A 1 100 ? -25.461 7.498 35.109 1.00 28.00 96 ASP A O 1
ATOM 643 N N . VAL A 1 101 ? -25.100 8.189 37.207 1.00 26.36 97 VAL A N 1
ATOM 644 C CA . VAL A 1 101 ? -23.777 7.578 37.321 1.00 25.70 97 VAL A CA 1
ATOM 645 C C . VAL A 1 101 ? -23.641 6.879 38.648 1.00 25.26 97 VAL A C 1
ATOM 646 O O . VAL A 1 101 ? -23.921 7.465 39.677 1.00 25.11 97 VAL A O 1
ATOM 650 N N . LEU A 1 102 ? -23.223 5.617 38.628 1.00 25.20 98 LEU A N 1
ATOM 651 C CA . LEU A 1 102 ? -22.880 4.907 39.837 1.00 24.88 98 LEU A CA 1
ATOM 652 C C . LEU A 1 102 ? -21.387 4.676 39.829 1.00 25.11 98 LEU A C 1
ATOM 653 O O . LEU A 1 102 ? -20.863 4.186 38.829 1.00 25.50 98 LEU A O 1
ATOM 658 N N . VAL A 1 103 ? -20.694 5.030 40.923 1.00 24.83 99 VAL A N 1
ATOM 659 C CA . VAL A 1 103 ? -19.263 4.733 41.046 1.00 25.16 99 VAL A CA 1
ATOM 660 C C . VAL A 1 103 ? -19.086 3.785 42.202 1.00 25.95 99 VAL A C 1
ATOM 661 O O . VAL A 1 103 ? -19.214 4.200 43.350 1.00 26.10 99 VAL A O 1
ATOM 665 N N . ASN A 1 104 ? -18.815 2.514 41.894 1.00 27.14 100 ASN A N 1
ATOM 666 C CA . ASN A 1 104 ? -18.698 1.438 42.882 1.00 27.90 100 ASN A CA 1
ATOM 667 C C . ASN A 1 104 ? -17.280 1.391 43.396 1.00 28.85 100 ASN A C 1
ATOM 668 O O . ASN A 1 104 ? -16.397 0.907 42.742 1.00 29.54 100 ASN A O 1
ATOM 673 N N . ASN A 1 105 ? -17.079 1.924 44.581 1.00 29.87 101 ASN A N 1
ATOM 674 C CA . ASN A 1 105 ? -15.761 2.047 45.172 1.00 31.01 101 ASN A CA 1
ATOM 675 C C . ASN A 1 105 ? -15.872 1.439 46.558 1.00 32.45 101 ASN A C 1
ATOM 676 O O . ASN A 1 105 ? -16.616 1.862 47.422 1.00 32.18 101 ASN A O 1
ATOM 681 N N . ALA A 1 106 ? -15.200 0.347 46.739 1.00 35.99 102 ALA A N 1
ATOM 682 C CA . ALA A 1 106 ? -15.294 -0.376 48.002 1.00 37.63 102 ALA A CA 1
ATOM 683 C C . ALA A 1 106 ? -13.945 -0.958 48.187 1.00 40.25 102 ALA A C 1
ATOM 684 O O . ALA A 1 106 ? -13.202 -1.194 47.208 1.00 42.98 102 ALA A O 1
ATOM 686 N N . GLY A 1 107 ? -13.572 -1.179 49.423 1.00 41.91 103 GLY A N 1
ATOM 687 C CA . GLY A 1 107 ? -12.334 -1.868 49.614 1.00 43.87 103 GLY A CA 1
ATOM 688 C C . GLY A 1 107 ? -12.035 -2.096 51.043 1.00 44.90 103 GLY A C 1
ATOM 689 O O . GLY A 1 107 ? -11.860 -1.142 51.806 1.00 47.36 103 GLY A O 1
ATOM 690 N N . ILE A 1 108 ? -12.007 -3.362 51.414 1.00 39.64 104 ILE A N 1
ATOM 691 C CA . ILE A 1 108 ? -11.223 -3.761 52.544 1.00 38.06 104 ILE A CA 1
ATOM 692 C C . ILE A 1 108 ? -10.185 -4.663 51.931 1.00 36.68 104 ILE A C 1
ATOM 693 O O . ILE A 1 108 ? -10.408 -5.239 50.860 1.00 35.29 104 ILE A O 1
ATOM 698 N N . SER A 1 109 ? -9.031 -4.724 52.583 1.00 36.29 105 SER A N 1
ATOM 699 C CA . SER A 1 109 ? -7.978 -5.601 52.180 1.00 35.74 105 SER A CA 1
ATOM 700 C C . SER A 1 109 ? -7.355 -6.253 53.427 1.00 35.97 105 SER A C 1
ATOM 701 O O . SER A 1 109 ? -6.832 -5.581 54.325 1.00 35.78 105 SER A O 1
ATOM 704 N N . HIS A 1 110 ? -7.411 -7.584 53.445 1.00 35.26 106 HIS A N 1
ATOM 705 C CA . HIS A 1 110 ? -6.903 -8.371 54.543 1.00 35.25 106 HIS A CA 1
ATOM 706 C C . HIS A 1 110 ? -5.833 -9.288 54.053 1.00 34.09 106 HIS A C 1
ATOM 707 O O . HIS A 1 110 ? -6.044 -10.502 53.921 1.00 33.26 106 HIS A O 1
ATOM 714 N N . PRO A 1 111 ? -4.654 -8.713 53.772 1.00 33.32 107 PRO A N 1
ATOM 715 C CA . PRO A 1 111 ? -3.653 -9.553 53.154 1.00 32.84 107 PRO A CA 1
ATOM 716 C C . PRO A 1 111 ? -3.145 -10.632 54.074 1.00 32.70 107 PRO A C 1
ATOM 717 O O . PRO A 1 111 ? -3.056 -10.411 55.260 1.00 33.52 107 PRO A O 1
ATOM 721 N N . GLN A 1 112 ? -2.854 -11.801 53.512 1.00 32.22 108 GLN A N 1
ATOM 722 C CA . GLN A 1 112 ? -2.245 -12.949 54.233 1.00 32.97 108 GLN A CA 1
ATOM 723 C C . GLN A 1 112 ? -1.875 -14.041 53.239 1.00 32.14 108 GLN A C 1
ATOM 724 O O . GLN A 1 112 ? -2.566 -14.227 52.217 1.00 31.32 108 GLN A O 1
ATOM 730 N N . PRO A 1 113 ? -0.767 -14.768 53.508 1.00 31.84 109 PRO A N 1
ATOM 731 C CA . PRO A 1 113 ? -0.477 -15.847 52.573 1.00 31.12 109 PRO A CA 1
ATOM 732 C C . PRO A 1 113 ? -1.707 -16.705 52.301 1.00 30.41 109 PRO A C 1
ATOM 733 O O . PRO A 1 113 ? -2.550 -16.884 53.188 1.00 30.29 109 PRO A O 1
ATOM 737 N N . VAL A 1 114 ? -1.808 -17.227 51.084 1.00 29.49 110 VAL A N 1
ATOM 738 C CA . VAL A 1 114 ? -2.949 -18.063 50.722 1.00 29.35 110 VAL A CA 1
ATOM 739 C C . VAL A 1 114 ? -3.074 -19.313 51.607 1.00 29.71 110 VAL A C 1
ATOM 740 O O . VAL A 1 114 ? -4.211 -19.710 51.975 1.00 29.74 110 VAL A O 1
ATOM 744 N N . VAL A 1 115 ? -1.935 -19.897 52.008 1.00 30.39 111 VAL A N 1
ATOM 745 C CA . VAL A 1 115 ? -1.966 -21.091 52.888 1.00 31.46 111 VAL A CA 1
ATOM 746 C C . VAL A 1 115 ? -2.622 -20.796 54.230 1.00 32.61 111 VAL A C 1
ATOM 747 O O . VAL A 1 115 ? -3.210 -21.699 54.824 1.00 33.58 111 VAL A O 1
ATOM 751 N N . ASP A 1 116 ? -2.559 -19.538 54.685 1.00 33.19 112 ASP A N 1
ATOM 752 C CA . ASP A 1 116 ? -3.181 -19.118 55.957 1.00 34.40 112 ASP A CA 1
ATOM 753 C C . ASP A 1 116 ? -4.530 -18.350 55.834 1.00 34.15 112 ASP A C 1
ATOM 754 O O . ASP A 1 116 ? -4.919 -17.613 56.760 1.00 34.42 112 ASP A O 1
ATOM 759 N N . THR A 1 117 ? -5.237 -18.495 54.711 1.00 33.58 113 THR A N 1
ATOM 760 C CA . THR A 1 117 ? -6.483 -17.721 54.502 1.00 33.12 113 THR A CA 1
ATOM 761 C C . THR A 1 117 ? -7.507 -17.960 55.626 1.00 33.59 113 THR A C 1
ATOM 762 O O . THR A 1 117 ? -7.864 -19.081 55.927 1.00 33.15 113 THR A O 1
ATOM 766 N N . ASP A 1 118 ? -7.952 -16.871 56.241 1.00 34.24 114 ASP A N 1
ATOM 767 C CA . ASP A 1 118 ? -8.956 -16.925 57.270 1.00 35.20 114 ASP A CA 1
ATOM 768 C C . ASP A 1 118 ? -10.355 -16.846 56.663 1.00 35.03 114 ASP A C 1
ATOM 769 O O . ASP A 1 118 ? -10.637 -15.925 55.912 1.00 34.92 114 ASP A O 1
ATOM 774 N N . PRO A 1 119 ? -11.235 -17.798 56.997 1.00 35.28 115 PRO A N 1
ATOM 775 C CA . PRO A 1 119 ? -12.596 -17.797 56.473 1.00 35.35 115 PRO A CA 1
ATOM 776 C C . PRO A 1 119 ? -13.382 -16.507 56.711 1.00 36.02 115 PRO A C 1
ATOM 777 O O . PRO A 1 119 ? -14.054 -16.032 55.794 1.00 35.64 115 PRO A O 1
ATOM 781 N N . GLN A 1 120 ? -13.299 -15.950 57.917 1.00 37.15 116 GLN A N 1
ATOM 782 C CA . GLN A 1 120 ? -14.040 -14.724 58.228 1.00 37.85 116 GLN A CA 1
ATOM 783 C C . GLN A 1 120 ? -13.531 -13.586 57.338 1.00 35.95 116 GLN A C 1
ATOM 784 O O . GLN A 1 120 ? -14.323 -12.872 56.738 1.00 35.24 116 GLN A O 1
ATOM 790 N N . LEU A 1 121 ? -12.211 -13.455 57.250 1.00 34.73 117 LEU A N 1
ATOM 791 C CA . LEU A 1 121 ? -11.594 -12.354 56.512 1.00 33.80 117 LEU A CA 1
ATOM 792 C C . LEU A 1 121 ? -11.936 -12.459 55.010 1.00 32.28 117 LEU A C 1
ATOM 793 O O . LEU A 1 121 ? -12.304 -11.468 54.374 1.00 31.46 117 LEU A O 1
ATOM 798 N N . PHE A 1 122 ? -11.851 -13.678 54.480 1.00 31.28 118 PHE A N 1
ATOM 799 C CA . PHE A 1 122 ? -12.280 -13.974 53.146 1.00 30.27 118 PHE A CA 1
ATOM 800 C C . PHE A 1 122 ? -13.720 -13.584 52.959 1.00 30.41 118 PHE A C 1
ATOM 801 O O . PHE A 1 122 ? -14.052 -12.935 51.959 1.00 29.86 118 PHE A O 1
ATOM 809 N N . ASP A 1 123 ? -14.580 -13.990 53.896 1.00 31.17 119 ASP A N 1
ATOM 810 C CA . ASP A 1 123 ? -16.022 -13.698 53.793 1.00 31.80 119 ASP A CA 1
ATOM 811 C C . ASP A 1 123 ? -16.329 -12.199 53.814 1.00 31.71 119 ASP A C 1
ATOM 812 O O . ASP A 1 123 ? -17.227 -11.721 53.103 1.00 31.54 119 ASP A O 1
ATOM 817 N N . ALA A 1 124 ? -15.585 -11.456 54.628 1.00 31.52 120 ALA A N 1
ATOM 818 C CA . ALA A 1 124 ? -15.847 -10.009 54.778 1.00 31.29 120 ALA A CA 1
ATOM 819 C C . ALA A 1 124 ? -15.448 -9.296 53.484 1.00 30.27 120 ALA A C 1
ATOM 820 O O . ALA A 1 124 ? -16.188 -8.406 52.976 1.00 30.18 120 ALA A O 1
ATOM 822 N N . THR A 1 125 ? -14.304 -9.727 52.942 1.00 29.12 121 THR A N 1
ATOM 823 C CA . THR A 1 125 ? -13.808 -9.223 51.667 1.00 28.19 121 THR A CA 1
ATOM 824 C C . THR A 1 125 ? -14.825 -9.468 50.558 1.00 27.48 121 THR A C 1
ATOM 825 O O . THR A 1 125 ? -15.258 -8.554 49.885 1.00 26.67 121 THR A O 1
ATOM 829 N N . ILE A 1 126 ? -15.245 -10.706 50.416 1.00 27.35 122 ILE A N 1
ATOM 830 C CA . ILE A 1 126 ? -16.295 -11.011 49.440 1.00 27.04 122 ILE A CA 1
ATOM 831 C C . ILE A 1 126 ? -17.543 -10.145 49.665 1.00 27.44 122 ILE A C 1
ATOM 832 O O . ILE A 1 126 ? -18.130 -9.622 48.691 1.00 26.88 122 ILE A O 1
ATOM 837 N N . ALA A 1 127 ? -17.951 -9.986 50.936 1.00 28.30 123 ALA A N 1
ATOM 838 C CA . ALA A 1 127 ? -19.204 -9.232 51.216 1.00 28.99 123 ALA A CA 1
ATOM 839 C C . ALA A 1 127 ? -19.067 -7.762 50.776 1.00 28.76 123 ALA A C 1
ATOM 840 O O . ALA A 1 127 ? -20.002 -7.212 50.171 1.00 28.91 123 ALA A O 1
ATOM 842 N N . VAL A 1 128 ? -17.902 -7.158 51.026 1.00 28.40 124 VAL A N 1
ATOM 843 C CA . VAL A 1 128 ? -17.730 -5.737 50.753 1.00 28.32 124 VAL A CA 1
ATOM 844 C C . VAL A 1 128 ? -17.198 -5.456 49.376 1.00 27.70 124 VAL A C 1
ATOM 845 O O . VAL A 1 128 ? -17.568 -4.448 48.771 1.00 27.72 124 VAL A O 1
ATOM 849 N N . ASN A 1 129 ? -16.317 -6.326 48.871 1.00 27.23 125 ASN A N 1
ATOM 850 C CA . ASN A 1 129 ? -15.650 -6.062 47.581 1.00 26.53 125 ASN A CA 1
ATOM 851 C C . ASN A 1 129 ? -16.381 -6.560 46.363 1.00 26.09 125 ASN A C 1
ATOM 852 O O . ASN A 1 129 ? -16.131 -6.039 45.277 1.00 26.19 125 ASN A O 1
ATOM 857 N N . LEU A 1 130 ? -17.248 -7.565 46.512 1.00 25.79 126 LEU A N 1
ATOM 858 C CA . LEU A 1 130 ? -17.884 -8.203 45.359 1.00 25.38 126 LEU A CA 1
ATOM 859 C C . LEU A 1 130 ? -19.432 -8.180 45.460 1.00 25.76 126 LEU A C 1
ATOM 860 O O . LEU A 1 130 ? -20.126 -7.675 44.555 1.00 25.12 126 LEU A O 1
ATOM 865 N N . ARG A 1 131 ? -19.949 -8.718 46.570 1.00 26.30 127 ARG A N 1
ATOM 866 C CA . ARG A 1 131 ? -21.383 -8.817 46.774 1.00 27.04 127 ARG A CA 1
ATOM 867 C C . ARG A 1 131 ? -22.102 -7.481 46.924 1.00 27.32 127 ARG A C 1
ATOM 868 O O . ARG A 1 131 ? -23.145 -7.250 46.312 1.00 27.45 127 ARG A O 1
ATOM 876 N N . ALA A 1 132 ? -21.595 -6.614 47.775 1.00 27.48 128 ALA A N 1
ATOM 877 C CA . ALA A 1 132 ? -22.311 -5.329 47.975 1.00 27.97 128 ALA A CA 1
ATOM 878 C C . ALA A 1 132 ? -22.378 -4.515 46.646 1.00 27.56 128 ALA A C 1
ATOM 879 O O . ALA A 1 132 ? -23.467 -4.061 46.212 1.00 27.99 128 ALA A O 1
ATOM 881 N N . PRO A 1 133 ? -21.229 -4.356 45.976 1.00 26.93 129 PRO A N 1
ATOM 882 C CA . PRO A 1 133 ? -21.248 -3.605 44.721 1.00 26.43 129 PRO A CA 1
ATOM 883 C C . PRO A 1 133 ? -22.140 -4.194 43.606 1.00 26.35 129 PRO A C 1
ATOM 884 O O . PRO A 1 133 ? -22.781 -3.450 42.843 1.00 26.31 129 PRO A O 1
ATOM 888 N N . ALA A 1 134 ? -22.168 -5.522 43.517 1.00 26.24 130 ALA A N 1
ATOM 889 C CA . ALA A 1 134 ? -22.905 -6.243 42.480 1.00 25.98 130 ALA A CA 1
ATOM 890 C C . ALA A 1 134 ? -24.393 -6.069 42.675 1.00 26.80 130 ALA A C 1
ATOM 891 O O . ALA A 1 134 ? -25.125 -5.741 41.736 1.00 26.77 130 ALA A O 1
ATOM 893 N N . LEU A 1 135 ? -24.833 -6.288 43.909 1.00 27.46 131 LEU A N 1
ATOM 894 C CA . LEU A 1 135 ? -26.225 -6.063 44.280 1.00 28.50 131 LEU A CA 1
ATOM 895 C C . LEU A 1 135 ? -26.650 -4.578 44.271 1.00 28.94 131 LEU A C 1
ATOM 896 O O . LEU A 1 135 ? -27.794 -4.276 43.890 1.00 29.51 131 LEU A O 1
ATOM 901 N N . LEU A 1 136 ? -25.757 -3.660 44.662 1.00 28.86 132 LEU A N 1
ATOM 902 C CA . LEU A 1 136 ? -26.038 -2.214 44.471 1.00 29.12 132 LEU A CA 1
ATOM 903 C C . LEU A 1 136 ? -26.213 -1.897 42.998 1.00 28.93 132 LEU A C 1
ATOM 904 O O . LEU A 1 136 ? -27.134 -1.199 42.615 1.00 29.23 132 LEU A O 1
ATOM 909 N N . ALA A 1 137 ? -25.318 -2.442 42.181 1.00 28.63 133 ALA A N 1
ATOM 910 C CA . ALA A 1 137 ? -25.349 -2.214 40.743 1.00 28.49 133 ALA A CA 1
ATOM 911 C C . ALA A 1 137 ? -26.611 -2.772 40.046 1.00 28.88 133 ALA A C 1
ATOM 912 O O . ALA A 1 137 ? -27.155 -2.116 39.200 1.00 29.03 133 ALA A O 1
ATOM 914 N N . SER A 1 138 ? -27.056 -3.976 40.392 1.00 29.43 134 SER A N 1
ATOM 915 C CA . SER A 1 138 ? -28.235 -4.544 39.742 1.00 30.35 134 SER A CA 1
ATOM 916 C C . SER A 1 138 ? -29.466 -3.717 40.092 1.00 31.37 134 SER A C 1
ATOM 917 O O . SER A 1 138 ? -30.324 -3.471 39.239 1.00 31.83 134 SER A O 1
ATOM 920 N N . ALA A 1 139 ? -29.498 -3.259 41.339 1.00 31.98 135 ALA A N 1
ATOM 921 C CA . ALA A 1 139 ? -30.556 -2.389 41.850 1.00 33.17 135 ALA A CA 1
ATOM 922 C C . ALA A 1 139 ? -30.574 -0.992 41.205 1.00 32.97 135 ALA A C 1
ATOM 923 O O . ALA A 1 139 ? -31.613 -0.514 40.773 1.00 33.47 135 ALA A O 1
ATOM 925 N N . VAL A 1 140 ? -29.424 -0.356 41.111 1.00 32.66 136 VAL A N 1
ATOM 926 C CA . VAL A 1 140 ? -29.345 0.951 40.450 1.00 32.85 136 VAL A CA 1
ATOM 927 C C . VAL A 1 140 ? -29.626 0.792 38.959 1.00 32.80 136 VAL A C 1
ATOM 928 O O . VAL A 1 140 ? -30.243 1.657 38.352 1.00 33.07 136 VAL A O 1
ATOM 932 N N . GLY A 1 141 ? -29.175 -0.331 38.386 1.00 32.61 137 GLY A N 1
ATOM 933 C CA . GLY A 1 141 ? -29.419 -0.661 36.981 1.00 32.72 137 GLY A CA 1
ATOM 934 C C . GLY A 1 141 ? -30.901 -0.836 36.632 1.00 33.82 137 GLY A C 1
ATOM 935 O O . GLY A 1 141 ? -31.400 -0.230 35.675 1.00 33.77 137 GLY A O 1
ATOM 936 N N . LYS A 1 142 ? -31.588 -1.679 37.399 1.00 34.58 138 LYS A N 1
ATOM 937 C CA . LYS A 1 142 ? -33.020 -1.792 37.308 1.00 36.16 138 LYS A CA 1
ATOM 938 C C . LYS A 1 142 ? -33.653 -0.394 37.215 1.00 36.97 138 LYS A C 1
ATOM 939 O O . LYS A 1 142 ? -34.385 -0.113 36.269 1.00 37.43 138 LYS A O 1
ATOM 945 N N . ALA A 1 143 ? -33.346 0.485 38.172 1.00 37.29 139 ALA A N 1
ATOM 946 C CA . ALA A 1 143 ? -33.948 1.830 38.181 1.00 38.69 139 ALA A CA 1
ATOM 947 C C . ALA A 1 143 ? -33.539 2.628 36.933 1.00 38.87 139 ALA A C 1
ATOM 948 O O . ALA A 1 143 ? -34.375 3.299 36.333 1.00 39.82 139 ALA A O 1
ATOM 950 N N . MET A 1 144 ? -32.271 2.518 36.525 1.00 38.35 140 MET A N 1
ATOM 951 C CA . MET A 1 144 ? -31.799 3.237 35.337 1.00 38.00 140 MET A CA 1
ATOM 952 C C . MET A 1 144 ? -32.525 2.769 34.079 1.00 38.75 140 MET A C 1
ATOM 953 O O . MET A 1 144 ? -32.800 3.582 33.185 1.00 39.08 140 MET A O 1
ATOM 958 N N . VAL A 1 145 ? -32.810 1.467 33.993 1.00 39.00 141 VAL A N 1
ATOM 959 C CA . VAL A 1 145 ? -33.572 0.937 32.860 1.00 39.98 141 VAL A CA 1
ATOM 960 C C . VAL A 1 145 ? -34.982 1.527 32.875 1.00 41.34 141 VAL A C 1
ATOM 961 O O . VAL A 1 145 ? -35.477 1.966 31.857 1.00 40.92 141 VAL A O 1
ATOM 965 N N . ALA A 1 146 ? -35.595 1.548 34.055 1.00 43.17 142 ALA A N 1
ATOM 966 C CA . ALA A 1 146 ? -36.967 2.019 34.216 1.00 44.56 142 ALA A CA 1
ATOM 967 C C . ALA A 1 146 ? -37.089 3.500 33.830 1.00 45.65 142 ALA A C 1
ATOM 968 O O . ALA A 1 146 ? -38.028 3.884 33.152 1.00 47.13 142 ALA A O 1
ATOM 970 N N . ALA A 1 147 ? -36.136 4.327 34.241 1.00 45.45 143 ALA A N 1
ATOM 971 C CA . ALA A 1 147 ? -36.186 5.746 33.899 1.00 46.04 143 ALA A CA 1
ATOM 972 C C . ALA A 1 147 ? -36.127 5.956 32.377 1.00 46.70 143 ALA A C 1
ATOM 973 O O . ALA A 1 147 ? -36.825 6.810 31.850 1.00 47.62 143 ALA A O 1
ATOM 975 N N . GLY A 1 148 ? -35.291 5.185 31.680 1.00 46.89 144 GLY A N 1
ATOM 976 C CA . GLY A 1 148 ? -35.185 5.265 30.211 1.00 46.45 144 GLY A CA 1
ATOM 977 C C . GLY A 1 148 ? -34.268 6.376 29.704 1.00 46.18 144 GLY A C 1
ATOM 978 O O . GLY A 1 148 ? -34.420 6.862 28.582 1.00 45.42 144 GLY A O 1
ATOM 979 N N . GLU A 1 149 ? -33.295 6.755 30.526 1.00 45.97 145 GLU A N 1
ATOM 980 C CA . GLU A 1 149 ? -32.377 7.831 30.191 1.00 45.59 145 GLU A CA 1
ATOM 981 C C . GLU A 1 149 ? -30.895 7.380 30.181 1.00 43.24 145 GLU A C 1
ATOM 982 O O . GLU A 1 149 ? -29.974 8.195 30.314 1.00 41.40 145 GLU A O 1
ATOM 988 N N . GLY A 1 150 ? -30.672 6.076 30.021 1.00 41.06 146 GLY A N 1
ATOM 989 C CA . GLY A 1 150 ? -29.315 5.541 30.023 1.00 38.12 146 GLY A CA 1
ATOM 990 C C . GLY A 1 150 ? -28.664 5.721 31.367 1.00 36.27 146 GLY A C 1
ATOM 991 O O . GLY A 1 150 ? -29.352 5.914 32.353 1.00 36.44 146 GLY A O 1
ATOM 992 N N . GLY A 1 151 ? -27.330 5.627 31.390 1.00 34.02 147 GLY A N 1
ATOM 993 C CA . GLY A 1 151 ? -26.535 5.787 32.592 1.00 32.25 147 GLY A CA 1
ATOM 994 C C . GLY A 1 151 ? -25.120 5.240 32.393 1.00 30.44 147 GLY A C 1
ATOM 995 O O . GLY A 1 151 ? -24.808 4.654 31.353 1.00 29.97 147 GLY A O 1
ATOM 996 N N . ALA A 1 152 ? -24.266 5.454 33.389 1.00 28.80 148 ALA A N 1
ATOM 997 C CA . ALA A 1 152 ? -22.926 4.851 33.415 1.00 27.55 148 ALA A CA 1
ATOM 998 C C . ALA A 1 152 ? -22.714 4.227 34.778 1.00 26.75 148 ALA A C 1
ATOM 999 O O . ALA A 1 152 ? -22.947 4.880 35.806 1.00 26.86 148 ALA A O 1
ATOM 1001 N N . ILE A 1 153 ? -22.299 2.962 34.787 1.00 25.76 149 ILE A N 1
ATOM 1002 C CA . ILE A 1 153 ? -21.806 2.288 35.993 1.00 25.26 149 ILE A CA 1
ATOM 1003 C C . ILE A 1 153 ? -20.281 2.146 35.869 1.00 24.49 149 ILE A C 1
ATOM 1004 O O . ILE A 1 153 ? -19.794 1.697 34.829 1.00 24.72 149 ILE A O 1
ATOM 1009 N N . ILE A 1 154 ? -19.519 2.519 36.895 1.00 24.38 150 ILE A N 1
ATOM 1010 C CA . ILE A 1 154 ? -18.047 2.446 36.819 1.00 24.00 150 ILE A CA 1
ATOM 1011 C C . ILE A 1 154 ? -17.498 1.749 38.046 1.00 23.94 150 ILE A C 1
ATOM 1012 O O . ILE A 1 154 ? -17.633 2.235 39.178 1.00 24.17 150 ILE A O 1
ATOM 1017 N N . THR A 1 155 ? -16.861 0.615 37.832 1.00 23.67 151 THR A N 1
ATOM 1018 C CA . THR A 1 155 ? -16.368 -0.159 38.898 1.00 23.64 151 THR A CA 1
ATOM 1019 C C . THR A 1 155 ? -14.934 0.242 39.163 1.00 23.45 151 THR A C 1
ATOM 1020 O O . THR A 1 155 ? -14.131 0.226 38.254 1.00 23.18 151 THR A O 1
ATOM 1024 N N . VAL A 1 156 ? -14.608 0.600 40.396 1.00 23.62 152 VAL A N 1
ATOM 1025 C CA . VAL A 1 156 ? -13.212 0.812 40.738 1.00 23.49 152 VAL A CA 1
ATOM 1026 C C . VAL A 1 156 ? -12.715 -0.484 41.319 1.00 23.42 152 VAL A C 1
ATOM 1027 O O . VAL A 1 156 ? -13.004 -0.787 42.456 1.00 23.66 152 VAL A O 1
ATOM 1031 N N . ALA A 1 157 ? -12.020 -1.260 40.497 1.00 23.12 153 ALA A N 1
ATOM 1032 C CA . ALA A 1 157 ? -11.490 -2.550 40.891 1.00 23.04 153 ALA A CA 1
ATOM 1033 C C . ALA A 1 157 ? -10.025 -2.318 41.200 1.00 22.97 153 ALA A C 1
ATOM 1034 O O . ALA A 1 157 ? -9.719 -1.447 42.014 1.00 23.17 153 ALA A O 1
ATOM 1036 N N . SER A 1 158 ? -9.130 -3.084 40.571 1.00 22.73 154 SER A N 1
ATOM 1037 C CA . SER A 1 158 ? -7.690 -2.996 40.828 1.00 22.70 154 SER A CA 1
ATOM 1038 C C . SER A 1 158 ? -6.959 -3.761 39.760 1.00 22.42 154 SER A C 1
ATOM 1039 O O . SER A 1 158 ? -7.527 -4.661 39.125 1.00 22.29 154 SER A O 1
ATOM 1042 N N . ALA A 1 159 ? -5.665 -3.457 39.587 1.00 22.36 155 ALA A N 1
ATOM 1043 C CA . ALA A 1 159 ? -4.809 -4.284 38.757 1.00 22.16 155 ALA A CA 1
ATOM 1044 C C . ALA A 1 159 ? -4.857 -5.725 39.322 1.00 22.21 155 ALA A C 1
ATOM 1045 O O . ALA A 1 159 ? -4.698 -6.714 38.588 1.00 22.04 155 ALA A O 1
ATOM 1047 N N . ALA A 1 160 ? -5.120 -5.832 40.626 1.00 22.46 156 ALA A N 1
ATOM 1048 C CA . ALA A 1 160 ? -5.218 -7.143 41.267 1.00 22.56 156 ALA A CA 1
ATOM 1049 C C . ALA A 1 160 ? -6.405 -7.970 40.786 1.00 22.46 156 ALA A C 1
ATOM 1050 O O . ALA A 1 160 ? -6.450 -9.165 41.087 1.00 22.50 156 ALA A O 1
ATOM 1052 N N . ALA A 1 161 ? -7.355 -7.354 40.055 1.00 22.36 157 ALA A N 1
ATOM 1053 C CA . ALA A 1 161 ? -8.493 -8.123 39.472 1.00 22.29 157 ALA A CA 1
ATOM 1054 C C . ALA A 1 161 ? -8.103 -8.749 38.157 1.00 22.03 157 ALA A C 1
ATOM 1055 O O . ALA A 1 161 ? -8.839 -9.603 37.618 1.00 21.99 157 ALA A O 1
ATOM 1057 N N . LEU A 1 162 ? -6.966 -8.327 37.615 1.00 21.90 158 LEU A N 1
ATOM 1058 C CA . LEU A 1 162 ? -6.507 -8.782 36.307 1.00 21.68 158 LEU A CA 1
ATOM 1059 C C . LEU A 1 162 ? -5.348 -9.718 36.395 1.00 21.65 158 LEU A C 1
ATOM 1060 O O . LEU A 1 162 ? -5.202 -10.587 35.538 1.00 21.53 158 LEU A O 1
ATOM 1065 N N . ALA A 1 163 ? -4.498 -9.537 37.391 1.00 21.79 159 ALA A N 1
ATOM 1066 C CA . ALA A 1 163 ? -3.333 -10.354 37.582 1.00 21.83 159 ALA A CA 1
ATOM 1067 C C . ALA A 1 163 ? -3.293 -10.718 39.078 1.00 22.10 159 ALA A C 1
ATOM 1068 O O . ALA A 1 163 ? -3.552 -9.872 39.907 1.00 22.26 159 ALA A O 1
ATOM 1070 N N . PRO A 1 164 ? -3.015 -11.983 39.416 1.00 22.18 160 PRO A N 1
ATOM 1071 C CA . PRO A 1 164 ? -2.991 -12.382 40.808 1.00 22.47 160 PRO A CA 1
ATOM 1072 C C . PRO A 1 164 ? -1.806 -11.720 41.529 1.00 22.68 160 PRO A C 1
ATOM 1073 O O . PRO A 1 164 ? -0.783 -11.419 40.860 1.00 22.59 160 PRO A O 1
ATOM 1077 N N . LEU A 1 165 ? -1.946 -11.471 42.834 1.00 22.99 161 LEU A N 1
ATOM 1078 C CA . LEU A 1 165 ? -0.869 -10.860 43.619 1.00 23.26 161 LEU A CA 1
ATOM 1079 C C . LEU A 1 165 ? -0.685 -11.630 44.942 1.00 23.65 161 LEU A C 1
ATOM 1080 O O . LEU A 1 165 ? -1.685 -11.928 45.636 1.00 23.78 161 LEU A O 1
ATOM 1085 N N . PRO A 1 166 ? 0.587 -12.003 45.286 1.00 23.88 162 PRO A N 1
ATOM 1086 C CA . PRO A 1 166 ? 0.698 -12.798 46.509 1.00 24.30 162 PRO A CA 1
ATOM 1087 C C . PRO A 1 166 ? 0.125 -12.043 47.713 1.00 24.92 162 PRO A C 1
ATOM 1088 O O . PRO A 1 166 ? 0.073 -10.794 47.727 1.00 24.93 162 PRO A O 1
ATOM 1092 N N . ASP A 1 167 ? -0.336 -12.820 48.681 1.00 25.46 163 ASP A N 1
ATOM 1093 C CA . ASP A 1 167 ? -1.013 -12.328 49.872 1.00 26.12 163 ASP A CA 1
ATOM 1094 C C . ASP A 1 167 ? -2.444 -11.781 49.607 1.00 25.80 163 ASP A C 1
ATOM 1095 O O . ASP A 1 167 ? -3.128 -11.384 50.533 1.00 26.40 163 ASP A O 1
ATOM 1100 N N . HIS A 1 168 ? -2.922 -11.796 48.371 1.00 24.91 164 HIS A N 1
ATOM 1101 C CA . HIS A 1 168 ? -4.170 -11.138 48.057 1.00 24.48 164 HIS A CA 1
ATOM 1102 C C . HIS A 1 168 ? -5.258 -12.081 47.577 1.00 24.21 164 HIS A C 1
ATOM 1103 O O . HIS A 1 168 ? -6.112 -11.685 46.785 1.00 23.95 164 HIS A O 1
ATOM 1110 N N . TYR A 1 169 ? -5.256 -13.320 48.076 1.00 24.38 165 TYR A N 1
ATOM 1111 C CA . TYR A 1 169 ? -6.209 -14.322 47.654 1.00 24.26 165 TYR A CA 1
ATOM 1112 C C . TYR A 1 169 ? -7.626 -13.766 47.584 1.00 24.23 165 TYR A C 1
ATOM 1113 O O . TYR A 1 169 ? -8.230 -13.758 46.515 1.00 23.92 165 TYR A O 1
ATOM 1122 N N . ALA A 1 170 ? -8.150 -13.316 48.730 1.00 24.59 166 ALA A N 1
ATOM 1123 C CA . ALA A 1 170 ? -9.567 -12.848 48.825 1.00 24.66 166 ALA A CA 1
ATOM 1124 C C . ALA A 1 170 ? -9.769 -11.542 48.051 1.00 24.42 166 ALA A C 1
ATOM 1125 O O . ALA A 1 170 ? -10.772 -11.379 47.332 1.00 24.26 166 ALA A O 1
ATOM 1127 N N . TYR A 1 171 ? -8.800 -10.638 48.165 1.00 24.41 167 TYR A N 1
ATOM 1128 C CA . TYR A 1 171 ? -8.857 -9.331 47.486 1.00 24.21 167 TYR A CA 1
ATOM 1129 C C . TYR A 1 171 ? -8.957 -9.523 45.989 1.00 23.78 167 TYR A C 1
ATOM 1130 O O . TYR A 1 171 ? -9.917 -9.064 45.380 1.00 23.68 167 TYR A O 1
ATOM 1139 N N . CYS A 1 172 ? -7.975 -10.221 45.399 1.00 23.58 168 CYS A N 1
ATOM 1140 C CA . CYS A 1 172 ? -7.944 -10.501 43.936 1.00 23.19 168 CYS A CA 1
ATOM 1141 C C . CYS A 1 172 ? -9.207 -11.250 43.494 1.00 23.14 168 CYS A C 1
ATOM 1142 O O . CYS A 1 172 ? -9.821 -10.916 42.467 1.00 22.95 168 CYS A O 1
ATOM 1145 N N . THR A 1 173 ? -9.583 -12.251 44.273 1.00 23.36 169 THR A N 1
ATOM 1146 C CA . THR A 1 173 ? -10.724 -13.041 43.954 1.00 23.37 169 THR A CA 1
ATOM 1147 C C . THR A 1 173 ? -11.975 -12.183 43.872 1.00 23.45 169 THR A C 1
ATOM 1148 O O . THR A 1 173 ? -12.762 -12.348 42.950 1.00 23.33 169 THR A O 1
ATOM 1152 N N . SER A 1 174 ? -12.159 -11.304 44.857 1.00 23.71 170 SER A N 1
ATOM 1153 C CA . SER A 1 174 ? -13.371 -10.487 44.939 1.00 23.87 170 SER A CA 1
ATOM 1154 C C . SER A 1 174 ? -13.474 -9.487 43.784 1.00 23.62 170 SER A C 1
ATOM 1155 O O . SER A 1 174 ? -14.528 -9.353 43.155 1.00 23.63 170 SER A O 1
ATOM 1158 N N . LYS A 1 175 ? -12.371 -8.819 43.489 1.00 23.43 171 LYS A N 1
ATOM 1159 C CA . LYS A 1 175 ? -12.357 -7.802 42.423 1.00 23.22 171 LYS A CA 1
ATOM 1160 C C . LYS A 1 175 ? -12.406 -8.372 40.992 1.00 22.92 171 LYS A C 1
ATOM 1161 O O . LYS A 1 175 ? -12.970 -7.726 40.052 1.00 22.84 171 LYS A O 1
ATOM 1167 N N . ALA A 1 176 ? -11.853 -9.580 40.822 1.00 22.80 172 ALA A N 1
ATOM 1168 C CA . ALA A 1 176 ? -11.974 -10.305 39.565 1.00 22.58 172 ALA A CA 1
ATOM 1169 C C . ALA A 1 176 ? -13.476 -10.670 39.312 1.00 22.73 172 ALA A C 1
ATOM 1170 O O . ALA A 1 176 ? -13.995 -10.552 38.190 1.00 22.64 172 ALA A O 1
ATOM 1172 N N . GLY A 1 177 ? -14.159 -11.093 40.373 1.00 23.01 173 GLY A N 1
ATOM 1173 C CA . GLY A 1 177 ? -15.581 -11.350 40.285 1.00 23.22 173 GLY A CA 1
ATOM 1174 C C . GLY A 1 177 ? -16.352 -10.115 39.882 1.00 23.30 173 GLY A C 1
ATOM 1175 O O . GLY A 1 177 ? -17.227 -10.196 39.063 1.00 23.35 173 GLY A O 1
ATOM 1176 N N . LEU A 1 178 ? -16.009 -8.956 40.447 1.00 23.35 174 LEU A N 1
ATOM 1177 C CA . LEU A 1 178 ? -16.810 -7.736 40.217 1.00 23.50 174 LEU A CA 1
ATOM 1178 C C . LEU A 1 178 ? -16.569 -7.222 38.811 1.00 23.25 174 LEU A C 1
ATOM 1179 O O . LEU A 1 178 ? -17.461 -6.677 38.145 1.00 23.36 174 LEU A O 1
ATOM 1184 N N . VAL A 1 179 ? -15.346 -7.387 38.357 1.00 22.95 175 VAL A N 1
ATOM 1185 C CA . VAL A 1 179 ? -14.989 -7.040 36.973 1.00 22.72 175 VAL A CA 1
ATOM 1186 C C . VAL A 1 179 ? -15.797 -7.902 35.988 1.00 22.74 175 VAL A C 1
ATOM 1187 O O . VAL A 1 179 ? -16.065 -7.458 34.886 1.00 22.70 175 VAL A O 1
ATOM 1191 N N . MET A 1 180 ? -16.147 -9.137 36.356 1.00 22.81 176 MET A N 1
ATOM 1192 C CA . MET A 1 180 ? -16.993 -9.941 35.475 1.00 22.88 176 MET A CA 1
ATOM 1193 C C . MET A 1 180 ? -18.438 -9.515 35.634 1.00 23.23 176 MET A C 1
ATOM 1194 O O . MET A 1 180 ? -19.123 -9.419 34.667 1.00 23.32 176 MET A O 1
ATOM 1199 N N . ALA A 1 181 ? -18.884 -9.261 36.853 1.00 23.45 177 ALA A N 1
ATOM 1200 C CA . ALA A 1 181 ? -20.231 -8.722 37.103 1.00 23.83 177 ALA A CA 1
ATOM 1201 C C . ALA A 1 181 ? -20.508 -7.518 36.220 1.00 23.86 177 ALA A C 1
ATOM 1202 O O . ALA A 1 181 ? -21.525 -7.427 35.565 1.00 24.09 177 ALA A O 1
ATOM 1204 N N . THR A 1 182 ? -19.550 -6.601 36.207 1.00 23.64 178 THR A N 1
ATOM 1205 C CA . THR A 1 182 ? -19.618 -5.372 35.417 1.00 23.65 178 THR A CA 1
ATOM 1206 C C . THR A 1 182 ? -19.877 -5.692 33.971 1.00 23.60 178 THR A C 1
ATOM 1207 O O . THR A 1 182 ? -20.631 -5.011 33.305 1.00 23.81 178 THR A O 1
ATOM 1211 N N . LYS A 1 183 ? -19.204 -6.738 33.484 1.00 23.35 179 LYS A N 1
ATOM 1212 C CA . LYS A 1 183 ? -19.313 -7.135 32.088 1.00 23.31 179 LYS A CA 1
ATOM 1213 C C . LYS A 1 183 ? -20.688 -7.654 31.761 1.00 23.66 179 LYS A C 1
ATOM 1214 O O . LYS A 1 183 ? -21.188 -7.398 30.665 1.00 23.80 179 LYS A O 1
ATOM 1220 N N . VAL A 1 184 ? -21.295 -8.390 32.692 1.00 23.83 180 VAL A N 1
ATOM 1221 C CA . VAL A 1 184 ? -22.685 -8.857 32.479 1.00 24.23 180 VAL A CA 1
ATOM 1222 C C . VAL A 1 184 ? -23.622 -7.679 32.513 1.00 24.58 180 VAL A C 1
ATOM 1223 O O . VAL A 1 184 ? -24.524 -7.614 31.708 1.00 25.25 180 VAL A O 1
ATOM 1227 N N . LEU A 1 185 ? -23.414 -6.751 33.444 1.00 24.83 181 LEU A N 1
ATOM 1228 C CA . LEU A 1 185 ? -24.131 -5.463 33.411 1.00 25.54 181 LEU A CA 1
ATOM 1229 C C . LEU A 1 185 ? -24.053 -4.795 32.006 1.00 26.13 181 LEU A C 1
ATOM 1230 O O . LEU A 1 185 ? -25.089 -4.424 31.404 1.00 26.57 181 LEU A O 1
ATOM 1235 N N . ALA A 1 186 ? -22.830 -4.675 31.487 1.00 25.96 182 ALA A N 1
ATOM 1236 C CA . ALA A 1 186 ? -22.601 -4.149 30.139 1.00 26.78 182 ALA A CA 1
ATOM 1237 C C . ALA A 1 186 ? -23.373 -4.916 29.098 1.00 28.01 182 ALA A C 1
ATOM 1238 O O . ALA A 1 186 ? -23.969 -4.311 28.200 1.00 28.70 182 ALA A O 1
ATOM 1240 N N . ARG A 1 187 ? -23.352 -6.249 29.190 1.00 28.86 183 ARG A N 1
ATOM 1241 C CA . ARG A 1 187 ? -24.018 -7.065 28.186 1.00 30.00 183 ARG A CA 1
ATOM 1242 C C . ARG A 1 187 ? -25.547 -6.889 28.240 1.00 30.52 183 ARG A C 1
ATOM 1243 O O . ARG A 1 187 ? -26.207 -6.676 27.219 1.00 30.42 183 ARG A O 1
ATOM 1251 N N . GLU A 1 188 ? -26.092 -6.944 29.440 1.00 30.82 184 GLU A N 1
ATOM 1252 C CA . GLU A 1 188 ? -27.534 -6.874 29.601 1.00 31.75 184 GLU A CA 1
ATOM 1253 C C . GLU A 1 188 ? -28.124 -5.458 29.569 1.00 31.55 184 GLU A C 1
ATOM 1254 O O . GLU A 1 188 ? -29.222 -5.271 29.049 1.00 32.49 184 GLU A O 1
ATOM 1260 N N . LEU A 1 189 ? -27.413 -4.473 30.113 1.00 30.98 185 LEU A N 1
ATOM 1261 C CA . LEU A 1 189 ? -27.940 -3.081 30.216 1.00 31.38 185 LEU A CA 1
ATOM 1262 C C . LEU A 1 189 ? -27.514 -2.144 29.036 1.00 31.38 185 LEU A C 1
ATOM 1263 O O . LEU A 1 189 ? -28.190 -1.107 28.754 1.00 31.63 185 LEU A O 1
ATOM 1268 N N . GLY A 1 190 ? -26.445 -2.541 28.337 1.00 30.75 186 GLY A N 1
ATOM 1269 C CA . GLY A 1 190 ? -26.032 -1.893 27.079 1.00 30.85 186 GLY A CA 1
ATOM 1270 C C . GLY A 1 190 ? -27.177 -1.549 26.119 1.00 31.55 186 GLY A C 1
ATOM 1271 O O . GLY A 1 190 ? -27.278 -0.425 25.655 1.00 31.11 186 GLY A O 1
ATOM 1272 N N . PRO A 1 191 ? -28.054 -2.520 25.817 1.00 32.41 187 PRO A N 1
ATOM 1273 C CA . PRO A 1 191 ? -29.155 -2.218 24.863 1.00 33.46 187 PRO A CA 1
ATOM 1274 C C . PRO A 1 191 ? -29.973 -1.014 25.297 1.00 34.31 187 PRO A C 1
ATOM 1275 O O . PRO A 1 191 ? -30.415 -0.281 24.456 1.00 35.33 187 PRO A O 1
ATOM 1279 N N . HIS A 1 192 ? -30.092 -0.794 26.606 1.00 34.68 188 HIS A N 1
ATOM 1280 C CA . HIS A 1 192 ? -30.796 0.354 27.175 1.00 35.28 188 HIS A CA 1
ATOM 1281 C C . HIS A 1 192 ? -30.003 1.629 27.375 1.00 35.00 188 HIS A C 1
ATOM 1282 O O . HIS A 1 192 ? -30.485 2.546 28.046 1.00 35.91 188 HIS A O 1
ATOM 1289 N N . GLY A 1 193 ? -28.794 1.706 26.828 1.00 34.07 189 GLY A N 1
ATOM 1290 C CA . GLY A 1 193 ? -27.962 2.922 26.927 1.00 33.20 189 GLY A CA 1
ATOM 1291 C C . GLY A 1 193 ? -27.161 3.047 28.219 1.00 32.14 189 GLY A C 1
ATOM 1292 O O . GLY A 1 193 ? -26.678 4.138 28.568 1.00 32.20 189 GLY A O 1
ATOM 1293 N N . ILE A 1 194 ? -27.011 1.945 28.938 1.00 30.73 190 ILE A N 1
ATOM 1294 C CA . ILE A 1 194 ? -26.249 1.956 30.183 1.00 29.68 190 ILE A CA 1
ATOM 1295 C C . ILE A 1 194 ? -24.814 1.425 29.927 1.00 27.95 190 ILE A C 1
ATOM 1296 O O . ILE A 1 194 ? -24.634 0.300 29.516 1.00 27.67 190 ILE A O 1
ATOM 1301 N N . ARG A 1 195 ? -23.804 2.252 30.120 1.00 26.50 191 ARG A N 1
ATOM 1302 C CA . ARG A 1 195 ? -22.448 1.768 29.943 1.00 25.47 191 ARG A CA 1
ATOM 1303 C C . ARG A 1 195 ? -21.883 1.259 31.242 1.00 24.70 191 ARG A C 1
ATOM 1304 O O . ARG A 1 195 ? -21.924 1.946 32.256 1.00 24.89 191 ARG A O 1
ATOM 1312 N N . ALA A 1 196 ? -21.379 0.027 31.220 1.00 24.34 192 ALA A N 1
ATOM 1313 C CA . ALA A 1 196 ? -20.684 -0.529 32.403 1.00 24.11 192 ALA A CA 1
ATOM 1314 C C . ALA A 1 196 ? -19.224 -0.821 32.057 1.00 23.67 192 ALA A C 1
ATOM 1315 O O . ALA A 1 196 ? -18.919 -1.553 31.108 1.00 23.50 192 ALA A O 1
ATOM 1317 N N . ASN A 1 197 ? -18.327 -0.221 32.815 1.00 23.51 193 ASN A N 1
ATOM 1318 C CA . ASN A 1 197 ? -16.854 -0.404 32.629 1.00 23.14 193 ASN A CA 1
ATOM 1319 C C . ASN A 1 197 ? -16.143 -0.443 33.971 1.00 23.05 193 ASN A C 1
ATOM 1320 O O . ASN A 1 197 ? -16.707 -0.048 34.948 1.00 23.28 193 ASN A O 1
ATOM 1325 N N . SER A 1 198 ? -14.874 -0.858 33.972 1.00 22.76 194 SER A N 1
ATOM 1326 C CA A SER A 1 198 ? -14.095 -0.889 35.197 0.50 22.72 194 SER A CA 1
ATOM 1327 C CA B SER A 1 198 ? -14.029 -0.945 35.179 0.50 22.70 194 SER A CA 1
ATOM 1328 C C . SER A 1 198 ? -12.773 -0.131 35.035 1.00 22.55 194 SER A C 1
ATOM 1329 O O . SER A 1 198 ? -12.236 -0.032 33.939 1.00 22.38 194 SER A O 1
ATOM 1334 N N . VAL A 1 199 ? -12.269 0.414 36.141 1.00 22.64 195 VAL A N 1
ATOM 1335 C CA . VAL A 1 199 ? -10.921 0.959 36.200 1.00 22.51 195 VAL A CA 1
ATOM 1336 C C . VAL A 1 199 ? -10.131 0.112 37.193 1.00 22.48 195 VAL A C 1
ATOM 1337 O O . VAL A 1 199 ? -10.605 -0.198 38.281 1.00 22.66 195 VAL A O 1
ATOM 1341 N N . CYS A 1 200 ? -8.938 -0.276 36.806 1.00 22.29 196 CYS A N 1
ATOM 1342 C CA . CYS A 1 200 ? -8.164 -1.262 37.535 1.00 22.26 196 CYS A CA 1
ATOM 1343 C C . CYS A 1 200 ? -6.819 -0.681 37.866 1.00 22.27 196 CYS A C 1
ATOM 1344 O O . CYS A 1 200 ? -5.883 -0.928 37.156 1.00 22.11 196 CYS A O 1
ATOM 1347 N N . PRO A 1 201 ? -6.731 0.121 38.924 1.00 22.50 197 PRO A N 1
ATOM 1348 C CA . PRO A 1 201 ? -5.491 0.806 39.225 1.00 22.57 197 PRO A CA 1
ATOM 1349 C C . PRO A 1 201 ? -4.479 -0.099 39.899 1.00 22.62 197 PRO A C 1
ATOM 1350 O O . PRO A 1 201 ? -4.861 -1.000 40.609 1.00 22.70 197 PRO A O 1
ATOM 1354 N N . THR A 1 202 ? -3.193 0.178 39.708 1.00 22.61 198 THR A N 1
ATOM 1355 C CA . THR A 1 202 ? -2.166 -0.393 40.568 1.00 22.78 198 THR A CA 1
ATOM 1356 C C . THR A 1 202 ? -2.276 0.330 41.912 1.00 23.13 198 THR A C 1
ATOM 1357 O O . THR A 1 202 ? -3.335 0.924 42.242 1.00 23.22 198 THR A O 1
ATOM 1361 N N . VAL A 1 203 ? -1.203 0.280 42.690 1.00 23.37 199 VAL A N 1
ATOM 1362 C CA . VAL A 1 203 ? -1.173 0.975 43.954 1.00 23.75 199 VAL A CA 1
ATOM 1363 C C . VAL A 1 203 ? -1.378 2.429 43.680 1.00 23.78 199 VAL A C 1
ATOM 1364 O O . VAL A 1 203 ? -0.852 2.932 42.723 1.00 23.61 199 VAL A O 1
ATOM 1368 N N . VAL A 1 204 ? -2.216 3.068 44.482 1.00 24.01 200 VAL A N 1
ATOM 1369 C CA . VAL A 1 204 ? -2.506 4.491 44.327 1.00 24.45 200 VAL A CA 1
ATOM 1370 C C . VAL A 1 204 ? -2.135 5.191 45.626 1.00 25.91 200 VAL A C 1
ATOM 1371 O O . VAL A 1 204 ? -2.610 4.798 46.720 1.00 26.20 200 VAL A O 1
ATOM 1375 N N . LEU A 1 205 ? -1.301 6.231 45.512 1.00 27.11 201 LEU A N 1
ATOM 1376 C CA . LEU A 1 205 ? -0.775 6.951 46.668 1.00 28.14 201 LEU A CA 1
ATOM 1377 C C . LEU A 1 205 ? -1.808 7.927 47.281 1.00 29.44 201 LEU A C 1
ATOM 1378 O O . LEU A 1 205 ? -1.579 9.120 47.398 1.00 29.96 201 LEU A O 1
ATOM 1383 N N . THR A 1 206 ? -2.959 7.396 47.669 1.00 30.74 202 THR A N 1
ATOM 1384 C CA . THR A 1 206 ? -3.816 8.035 48.655 1.00 32.17 202 THR A CA 1
ATOM 1385 C C . THR A 1 206 ? -3.003 8.192 49.962 1.00 34.19 202 THR A C 1
ATOM 1386 O O . THR A 1 206 ? -1.899 7.637 50.077 1.00 34.32 202 THR A O 1
ATOM 1390 N N . GLU A 1 207 ? -3.523 8.937 50.943 1.00 36.25 203 GLU A N 1
ATOM 1391 C CA . GLU A 1 207 ? -2.855 8.998 52.255 1.00 37.80 203 GLU A CA 1
ATOM 1392 C C . GLU A 1 207 ? -2.629 7.558 52.766 1.00 38.93 203 GLU A C 1
ATOM 1393 O O . GLU A 1 207 ? -1.550 7.212 53.244 1.00 40.80 203 GLU A O 1
ATOM 1395 N N . MET A 1 208 ? -3.619 6.702 52.598 1.00 40.09 204 MET A N 1
ATOM 1396 C CA . MET A 1 208 ? -3.540 5.330 53.115 1.00 41.38 204 MET A CA 1
ATOM 1397 C C . MET A 1 208 ? -2.545 4.433 52.344 1.00 39.96 204 MET A C 1
ATOM 1398 O O . MET A 1 208 ? -1.712 3.727 52.941 1.00 39.17 204 MET A O 1
ATOM 1403 N N . GLY A 1 209 ? -2.655 4.469 51.020 1.00 37.91 205 GLY A N 1
ATOM 1404 C CA . GLY A 1 209 ? -1.784 3.715 50.134 1.00 37.14 205 GLY A CA 1
ATOM 1405 C C . GLY A 1 209 ? -0.312 4.011 50.335 1.00 37.23 205 GLY A C 1
ATOM 1406 O O . GLY A 1 209 ? 0.523 3.108 50.223 1.00 35.61 205 GLY A O 1
ATOM 1407 N N . GLN A 1 210 ? 0.010 5.272 50.637 1.00 38.07 206 GLN A N 1
ATOM 1408 C CA . GLN A 1 210 ? 1.392 5.647 50.930 1.00 39.60 206 GLN A CA 1
ATOM 1409 C C . GLN A 1 210 ? 1.862 5.033 52.237 1.00 39.10 206 GLN A C 1
ATOM 1410 O O . GLN A 1 210 ? 3.002 4.661 52.343 1.00 39.65 206 GLN A O 1
ATOM 1416 N N . ARG A 1 211 ? 0.977 4.903 53.220 1.00 39.35 207 ARG A N 1
ATOM 1417 C CA . ARG A 1 211 ? 1.317 4.230 54.490 1.00 39.67 207 ARG A CA 1
ATOM 1418 C C . ARG A 1 211 ? 1.530 2.715 54.287 1.00 37.72 207 ARG A C 1
ATOM 1419 O O . ARG A 1 211 ? 2.539 2.163 54.697 1.00 37.63 207 ARG A O 1
ATOM 1427 N N . VAL A 1 212 ? 0.582 2.063 53.620 1.00 35.58 208 VAL A N 1
ATOM 1428 C CA . VAL A 1 212 ? 0.649 0.635 53.345 1.00 33.76 208 VAL A CA 1
ATOM 1429 C C . VAL A 1 212 ? 1.843 0.247 52.465 1.00 32.41 208 VAL A C 1
ATOM 1430 O O . VAL A 1 212 ? 2.405 -0.815 52.654 1.00 32.20 208 VAL A O 1
ATOM 1434 N N . TRP A 1 213 ? 2.209 1.091 51.496 1.00 31.25 209 TRP A N 1
ATOM 1435 C CA . TRP A 1 213 ? 3.302 0.774 50.541 1.00 30.39 209 TRP A CA 1
ATOM 1436 C C . TRP A 1 213 ? 4.511 1.645 50.719 1.00 30.09 209 TRP A C 1
ATOM 1437 O O . TRP A 1 213 ? 5.352 1.692 49.857 1.00 29.94 209 TRP A O 1
ATOM 1448 N N . GLY A 1 214 ? 4.617 2.333 51.848 1.00 30.47 210 GLY A N 1
ATOM 1449 C CA . GLY A 1 214 ? 5.717 3.258 52.091 1.00 30.63 210 GLY A CA 1
ATOM 1450 C C . GLY A 1 214 ? 7.069 2.574 52.187 1.00 30.79 210 GLY A C 1
ATOM 1451 O O . GLY A 1 214 ? 8.027 3.108 51.697 1.00 30.92 210 GLY A O 1
ATOM 1452 N N . ASP A 1 215 ? 7.121 1.390 52.804 1.00 31.40 211 ASP A N 1
ATOM 1453 C CA . ASP A 1 215 ? 8.359 0.606 53.003 1.00 32.33 211 ASP A CA 1
ATOM 1454 C C . ASP A 1 215 ? 9.038 0.270 51.676 1.00 32.24 211 ASP A C 1
ATOM 1455 O O . ASP A 1 215 ? 8.422 -0.352 50.840 1.00 31.92 211 ASP A O 1
ATOM 1460 N N . GLU A 1 216 ? 10.302 0.665 51.502 1.00 32.85 212 GLU A N 1
ATOM 1461 C CA . GLU A 1 216 ? 11.014 0.444 50.225 1.00 33.24 212 GLU A CA 1
ATOM 1462 C C . GLU A 1 216 ? 11.107 -1.012 49.842 1.00 33.83 212 GLU A C 1
ATOM 1463 O O . GLU A 1 216 ? 10.961 -1.352 48.676 1.00 34.03 212 GLU A O 1
ATOM 1465 N N . ALA A 1 217 ? 11.381 -1.877 50.810 1.00 34.73 213 ALA A N 1
ATOM 1466 C CA . ALA A 1 217 ? 11.524 -3.315 50.532 1.00 35.11 213 ALA A CA 1
ATOM 1467 C C . ALA A 1 217 ? 10.204 -3.910 49.985 1.00 34.89 213 ALA A C 1
ATOM 1468 O O . ALA A 1 217 ? 10.217 -4.926 49.300 1.00 35.10 213 ALA A O 1
ATOM 1470 N N . LYS A 1 218 ? 9.077 -3.272 50.298 1.00 34.78 214 LYS A N 1
ATOM 1471 C CA . LYS A 1 218 ? 7.761 -3.718 49.814 1.00 34.70 214 LYS A CA 1
ATOM 1472 C C . LYS A 1 218 ? 7.392 -3.084 48.458 1.00 33.61 214 LYS A C 1
ATOM 1473 O O . LYS A 1 218 ? 6.901 -3.763 47.574 1.00 33.44 214 LYS A O 1
ATOM 1479 N N . SER A 1 219 ? 7.661 -1.796 48.283 1.00 32.91 215 SER A N 1
ATOM 1480 C CA . SER A 1 219 ? 7.252 -1.106 47.069 1.00 32.15 215 SER A CA 1
ATOM 1481 C C . SER A 1 219 ? 8.134 -1.464 45.883 1.00 31.80 215 SER A C 1
ATOM 1482 O O . SER A 1 219 ? 7.637 -1.594 44.758 1.00 31.52 215 SER A O 1
ATOM 1485 N N . ALA A 1 220 ? 9.432 -1.641 46.145 1.00 31.59 216 ALA A N 1
ATOM 1486 C CA . ALA A 1 220 ? 10.453 -1.867 45.096 1.00 31.20 216 ALA A CA 1
ATOM 1487 C C . ALA A 1 220 ? 10.136 -2.950 44.050 1.00 30.70 216 ALA A C 1
ATOM 1488 O O . ALA A 1 220 ? 10.315 -2.714 42.877 1.00 30.38 216 ALA A O 1
ATOM 1490 N N . PRO A 1 221 ? 9.704 -4.138 44.472 1.00 31.06 217 PRO A N 1
ATOM 1491 C CA . PRO A 1 221 ? 9.355 -5.199 43.495 1.00 31.12 217 PRO A CA 1
ATOM 1492 C C . PRO A 1 221 ? 7.987 -5.000 42.785 1.00 30.32 217 PRO A C 1
ATOM 1493 O O . PRO A 1 221 ? 7.710 -5.590 41.734 1.00 29.85 217 PRO A O 1
ATOM 1497 N N . MET A 1 222 ? 7.142 -4.186 43.358 1.00 29.75 218 MET A N 1
ATOM 1498 C CA . MET A 1 222 ? 5.949 -3.797 42.668 1.00 29.42 218 MET A CA 1
ATOM 1499 C C . MET A 1 222 ? 6.317 -2.767 41.590 1.00 28.78 218 MET A C 1
ATOM 1500 O O . MET A 1 222 ? 5.792 -2.825 40.463 1.00 27.91 218 MET A O 1
ATOM 1505 N N . ILE A 1 223 ? 7.229 -1.841 41.921 1.00 28.17 219 ILE A N 1
ATOM 1506 C CA . ILE A 1 223 ? 7.633 -0.794 40.972 1.00 27.83 219 ILE A CA 1
ATOM 1507 C C . ILE A 1 223 ? 8.476 -1.371 39.834 1.00 27.96 219 ILE A C 1
ATOM 1508 O O . ILE A 1 223 ? 8.301 -0.981 38.697 1.00 27.94 219 ILE A O 1
ATOM 1513 N N . ALA A 1 224 ? 9.366 -2.320 40.139 1.00 28.36 220 ALA A N 1
ATOM 1514 C CA . ALA A 1 224 ? 10.123 -3.049 39.103 1.00 28.33 220 ALA A CA 1
ATOM 1515 C C . ALA A 1 224 ? 9.211 -3.532 37.947 1.00 28.23 220 ALA A C 1
ATOM 1516 O O . ALA A 1 224 ? 9.656 -3.610 36.804 1.00 28.51 220 ALA A O 1
ATOM 1518 N N . ARG A 1 225 ? 7.966 -3.861 38.266 1.00 27.74 221 ARG A N 1
ATOM 1519 C CA . ARG A 1 225 ? 6.961 -4.334 37.280 1.00 27.61 221 ARG A CA 1
ATOM 1520 C C . ARG A 1 225 ? 6.136 -3.254 36.563 1.00 26.18 221 ARG A C 1
ATOM 1521 O O . ARG A 1 225 ? 5.282 -3.588 35.717 1.00 25.83 221 ARG A O 1
ATOM 1529 N N . ILE A 1 226 ? 6.296 -1.993 36.964 1.00 25.10 222 ILE A N 1
ATOM 1530 C CA . ILE A 1 226 ? 5.569 -0.891 36.353 1.00 24.35 222 ILE A CA 1
ATOM 1531 C C . ILE A 1 226 ? 6.528 -0.157 35.389 1.00 24.46 222 ILE A C 1
ATOM 1532 O O . ILE A 1 226 ? 7.496 0.489 35.827 1.00 24.60 222 ILE A O 1
ATOM 1537 N N . PRO A 1 227 ? 6.300 -0.298 34.072 1.00 24.48 223 PRO A N 1
ATOM 1538 C CA . PRO A 1 227 ? 7.280 0.322 33.175 1.00 24.69 223 PRO A CA 1
ATOM 1539 C C . PRO A 1 227 ? 7.480 1.817 33.382 1.00 24.71 223 PRO A C 1
ATOM 1540 O O . PRO A 1 227 ? 8.631 2.305 33.342 1.00 24.88 223 PRO A O 1
ATOM 1544 N N . LEU A 1 228 ? 6.375 2.511 33.649 1.00 24.56 224 LEU A N 1
ATOM 1545 C CA . LEU A 1 228 ? 6.390 3.942 33.996 1.00 24.66 224 LEU A CA 1
ATOM 1546 C C . LEU A 1 228 ? 7.148 4.276 35.288 1.00 24.81 224 LEU A C 1
ATOM 1547 O O . LEU A 1 228 ? 7.406 5.439 35.548 1.00 24.85 224 LEU A O 1
ATOM 1552 N N . GLY A 1 229 ? 7.474 3.259 36.092 1.00 24.95 225 GLY A N 1
ATOM 1553 C CA . GLY A 1 229 ? 8.443 3.396 37.235 1.00 25.01 225 GLY A CA 1
ATOM 1554 C C . GLY A 1 229 ? 7.909 4.114 38.487 1.00 24.73 225 GLY A C 1
ATOM 1555 O O . GLY A 1 229 ? 8.676 4.709 39.232 1.00 24.80 225 GLY A O 1
ATOM 1556 N N . ARG A 1 230 ? 6.585 4.092 38.685 1.00 24.33 226 ARG A N 1
ATOM 1557 C CA . ARG A 1 230 ? 5.960 4.747 39.835 1.00 24.31 226 ARG A CA 1
ATOM 1558 C C . ARG A 1 230 ? 4.552 4.235 40.045 1.00 24.10 226 ARG A C 1
ATOM 1559 O O . ARG A 1 230 ? 3.947 3.693 39.117 1.00 23.93 226 ARG A O 1
ATOM 1567 N N . PHE A 1 231 ? 4.007 4.468 41.233 1.00 24.16 227 PHE A N 1
ATOM 1568 C CA . PHE A 1 231 ? 2.625 4.189 41.460 1.00 24.02 227 PHE A CA 1
ATOM 1569 C C . PHE A 1 231 ? 1.762 5.344 40.933 1.00 23.89 227 PHE A C 1
ATOM 1570 O O . PHE A 1 231 ? 2.267 6.400 40.541 1.00 23.96 227 PHE A O 1
ATOM 1578 N N . ALA A 1 232 ? 0.469 5.091 40.881 1.00 23.76 228 ALA A N 1
ATOM 1579 C CA . ALA A 1 232 ? -0.521 6.077 40.488 1.00 23.70 228 ALA A CA 1
ATOM 1580 C C . ALA A 1 232 ? -0.774 7.057 41.599 1.00 23.91 228 ALA A C 1
ATOM 1581 O O . ALA A 1 232 ? -0.658 6.698 42.745 1.00 24.07 228 ALA A O 1
ATOM 1583 N N . VAL A 1 233 ? -1.100 8.306 41.268 1.00 23.99 229 VAL A N 1
ATOM 1584 C CA . VAL A 1 233 ? -1.654 9.236 42.241 1.00 24.24 229 VAL A CA 1
ATOM 1585 C C . VAL A 1 233 ? -3.201 9.269 42.059 1.00 24.18 229 VAL A C 1
ATOM 1586 O O . VAL A 1 233 ? -3.721 8.888 40.999 1.00 23.97 229 VAL A O 1
ATOM 1590 N N . PRO A 1 234 ? -3.947 9.695 43.097 1.00 24.43 230 PRO A N 1
ATOM 1591 C CA . PRO A 1 234 ? -5.413 9.613 43.044 1.00 24.43 230 PRO A CA 1
ATOM 1592 C C . PRO A 1 234 ? -6.101 10.268 41.846 1.00 24.36 230 PRO A C 1
ATOM 1593 O O . PRO A 1 234 ? -6.974 9.652 41.287 1.00 24.20 230 PRO A O 1
ATOM 1597 N N . HIS A 1 235 ? -5.705 11.478 41.421 1.00 24.54 231 HIS A N 1
ATOM 1598 C CA . HIS A 1 235 ? -6.419 12.152 40.293 1.00 24.58 231 HIS A CA 1
ATOM 1599 C C . HIS A 1 235 ? -6.300 11.362 39.004 1.00 24.26 231 HIS A C 1
ATOM 1600 O O . HIS A 1 235 ? -7.197 11.372 38.178 1.00 24.23 231 HIS A O 1
ATOM 1607 N N . GLU A 1 236 ? -5.194 10.642 38.843 1.00 24.06 232 GLU A N 1
ATOM 1608 C CA . GLU A 1 236 ? -5.027 9.749 37.693 1.00 23.81 232 GLU A CA 1
ATOM 1609 C C . GLU A 1 236 ? -6.150 8.735 37.641 1.00 23.63 232 GLU A C 1
ATOM 1610 O O . GLU A 1 236 ? -6.643 8.422 36.565 1.00 23.54 232 GLU A O 1
ATOM 1616 N N . VAL A 1 237 ? -6.555 8.211 38.794 1.00 23.65 233 VAL A N 1
ATOM 1617 C CA . VAL A 1 237 ? -7.753 7.369 38.836 1.00 23.58 233 VAL A CA 1
ATOM 1618 C C . VAL A 1 237 ? -9.014 8.192 38.550 1.00 23.73 233 VAL A C 1
ATOM 1619 O O . VAL A 1 237 ? -9.861 7.792 37.739 1.00 23.66 233 VAL A O 1
ATOM 1623 N N . SER A 1 238 ? -9.129 9.367 39.159 1.00 23.99 234 SER A N 1
ATOM 1624 C CA . SER A 1 238 ? -10.332 10.153 38.957 1.00 24.22 234 SER A CA 1
ATOM 1625 C C . SER A 1 238 ? -10.532 10.557 37.517 1.00 24.21 234 SER A C 1
ATOM 1626 O O . SER A 1 238 ? -11.660 10.489 36.993 1.00 24.27 234 SER A O 1
ATOM 1629 N N . ASP A 1 239 ? -9.450 10.968 36.881 1.00 24.18 235 ASP A N 1
ATOM 1630 C CA . ASP A 1 239 ? -9.421 11.255 35.453 1.00 24.22 235 ASP A CA 1
ATOM 1631 C C . ASP A 1 239 ? -10.069 10.123 34.634 1.00 24.00 235 ASP A C 1
ATOM 1632 O O . ASP A 1 239 ? -10.930 10.383 33.771 1.00 24.14 235 ASP A O 1
ATOM 1637 N N . ALA A 1 240 ? -9.656 8.877 34.884 1.00 23.72 236 ALA A N 1
ATOM 1638 C CA . ALA A 1 240 ? -10.256 7.743 34.183 1.00 23.56 236 ALA A CA 1
ATOM 1639 C C . ALA A 1 240 ? -11.764 7.655 34.420 1.00 23.66 236 ALA A C 1
ATOM 1640 O O . ALA A 1 240 ? -12.542 7.388 33.492 1.00 23.70 236 ALA A O 1
ATOM 1642 N N . VAL A 1 241 ? -12.181 7.876 35.661 1.00 23.76 237 VAL A N 1
ATOM 1643 C CA . VAL A 1 241 ? -13.579 7.703 36.015 1.00 23.90 237 VAL A CA 1
ATOM 1644 C C . VAL A 1 241 ? -14.419 8.826 35.398 1.00 24.17 237 VAL A C 1
ATOM 1645 O O . VAL A 1 241 ? -15.432 8.544 34.734 1.00 24.25 237 VAL A O 1
ATOM 1649 N N . VAL A 1 242 ? -13.974 10.072 35.554 1.00 24.38 238 VAL A N 1
ATOM 1650 C CA . VAL A 1 242 ? -14.621 11.202 34.862 1.00 24.73 238 VAL A CA 1
ATOM 1651 C C . VAL A 1 242 ? -14.713 10.929 33.337 1.00 24.68 238 VAL A C 1
ATOM 1652 O O . VAL A 1 242 ? -15.821 10.997 32.745 1.00 24.88 238 VAL A O 1
ATOM 1656 N N . TRP A 1 243 ? -13.600 10.539 32.713 1.00 24.47 239 TRP A N 1
ATOM 1657 C CA . TRP A 1 243 ? -13.668 10.195 31.284 1.00 24.49 239 TRP A CA 1
ATOM 1658 C C . TRP A 1 243 ? -14.798 9.183 31.019 1.00 24.41 239 TRP A C 1
ATOM 1659 O O . TRP A 1 243 ? -15.728 9.441 30.254 1.00 24.66 239 TRP A O 1
ATOM 1670 N N . LEU A 1 244 ? -14.763 8.055 31.708 1.00 24.13 240 LEU A N 1
ATOM 1671 C CA . LEU A 1 244 ? -15.739 7.005 31.487 1.00 24.09 240 LEU A CA 1
ATOM 1672 C C . LEU A 1 244 ? -17.194 7.458 31.677 1.00 24.37 240 LEU A C 1
ATOM 1673 O O . LEU A 1 244 ? -18.066 6.930 31.071 1.00 24.46 240 LEU A O 1
ATOM 1678 N N . ALA A 1 245 ? -17.404 8.439 32.537 1.00 24.55 241 ALA A N 1
ATOM 1679 C CA . ALA A 1 245 ? -18.716 9.004 32.841 1.00 24.89 241 ALA A CA 1
ATOM 1680 C C . ALA A 1 245 ? -19.256 9.917 31.744 1.00 25.24 241 ALA A C 1
ATOM 1681 O O . ALA A 1 245 ? -20.459 10.024 31.584 1.00 25.52 241 ALA A O 1
ATOM 1683 N N . SER A 1 246 ? -18.347 10.539 30.990 1.00 25.27 242 SER A N 1
ATOM 1684 C CA . SER A 1 246 ? -18.638 11.626 30.068 1.00 26.20 242 SER A CA 1
ATOM 1685 C C . SER A 1 246 ? -19.032 11.145 28.696 1.00 27.05 242 SER A C 1
ATOM 1686 O O . SER A 1 246 ? -18.783 10.010 28.344 1.00 26.92 242 SER A O 1
ATOM 1689 N N . ASP A 1 247 ? -19.521 12.054 27.871 1.00 28.31 243 ASP A N 1
ATOM 1690 C CA . ASP A 1 247 ? -19.797 11.731 26.466 1.00 29.24 243 ASP A CA 1
ATOM 1691 C C . ASP A 1 247 ? -18.555 11.371 25.625 1.00 28.38 243 ASP A C 1
ATOM 1692 O O . ASP A 1 247 ? -18.691 10.811 24.541 1.00 28.63 243 ASP A O 1
ATOM 1697 N N . ALA A 1 248 ? -17.365 11.692 26.135 1.00 27.61 244 ALA A N 1
ATOM 1698 C CA . ALA A 1 248 ? -16.088 11.320 25.516 1.00 27.00 244 ALA A CA 1
ATOM 1699 C C . ALA A 1 248 ? -15.844 9.779 25.475 1.00 26.30 244 ALA A C 1
ATOM 1700 O O . ALA A 1 248 ? -14.944 9.290 24.776 1.00 26.18 244 ALA A O 1
ATOM 1702 N N . ALA A 1 249 ? -16.629 9.036 26.251 1.00 25.77 245 ALA A N 1
ATOM 1703 C CA . ALA A 1 249 ? -16.560 7.588 26.291 1.00 25.38 245 ALA A CA 1
ATOM 1704 C C . ALA A 1 249 ? -17.930 6.992 25.967 1.00 25.23 245 ALA A C 1
ATOM 1705 O O . ALA A 1 249 ? -18.325 5.972 26.526 1.00 24.88 245 ALA A O 1
ATOM 1707 N N . SER A 1 250 ? -18.624 7.611 25.013 1.00 25.78 246 SER A N 1
ATOM 1708 C CA . SER A 1 250 ? -20.000 7.194 24.650 1.00 25.88 246 SER A CA 1
ATOM 1709 C C . SER A 1 250 ? -20.142 5.810 23.980 1.00 25.88 246 SER A C 1
ATOM 1710 O O . SER A 1 250 ? -21.248 5.236 23.951 1.00 26.21 246 SER A O 1
ATOM 1713 N N . MET A 1 251 ? -19.067 5.284 23.420 1.00 25.82 247 MET A N 1
ATOM 1714 C CA . MET A 1 251 ? -19.093 3.947 22.815 1.00 25.93 247 MET A CA 1
ATOM 1715 C C . MET A 1 251 ? -18.255 2.939 23.606 1.00 25.23 247 MET A C 1
ATOM 1716 O O . MET A 1 251 ? -18.021 1.832 23.138 1.00 25.15 247 MET A O 1
ATOM 1721 N N . ILE A 1 252 ? -17.830 3.325 24.820 1.00 24.84 248 ILE A N 1
ATOM 1722 C CA . ILE A 1 252 ? -16.993 2.479 25.649 1.00 24.50 248 ILE A CA 1
ATOM 1723 C C . ILE A 1 252 ? -17.864 1.725 26.630 1.00 24.42 248 ILE A C 1
ATOM 1724 O O . ILE A 1 252 ? -18.451 2.331 27.549 1.00 24.39 248 ILE A O 1
ATOM 1729 N N . ASN A 1 253 ? -17.939 0.399 26.452 1.00 24.44 249 ASN A N 1
ATOM 1730 C CA . ASN A 1 253 ? -18.787 -0.421 27.284 1.00 24.45 249 ASN A CA 1
ATOM 1731 C C . ASN A 1 253 ? -18.164 -1.749 27.502 1.00 24.40 249 ASN A C 1
ATOM 1732 O O . ASN A 1 253 ? -17.714 -2.380 26.552 1.00 24.52 249 ASN A O 1
ATOM 1737 N N . GLY A 1 254 ? -18.168 -2.218 28.738 1.00 24.31 250 GLY A N 1
ATOM 1738 C CA . GLY A 1 254 ? -17.593 -3.523 29.034 1.00 24.34 250 GLY A CA 1
ATOM 1739 C C . GLY A 1 254 ? -16.060 -3.588 28.997 1.00 24.16 250 GLY A C 1
ATOM 1740 O O . GLY A 1 254 ? -15.505 -4.676 28.860 1.00 24.27 250 GLY A O 1
ATOM 1741 N N . VAL A 1 255 ? -15.391 -2.450 29.169 1.00 23.95 251 VAL A N 1
ATOM 1742 C CA . VAL A 1 255 ? -13.932 -2.369 29.124 1.00 23.81 251 VAL A CA 1
ATOM 1743 C C . VAL A 1 255 ? -13.282 -2.318 30.512 1.00 23.64 251 VAL A C 1
ATOM 1744 O O . VAL A 1 255 ? -13.782 -1.710 31.439 1.00 23.58 251 VAL A O 1
ATOM 1748 N N . ASP A 1 256 ? -12.135 -2.946 30.636 1.00 23.63 252 ASP A N 1
ATOM 1749 C CA . ASP A 1 256 ? -11.308 -2.784 31.833 1.00 23.51 252 ASP A CA 1
ATOM 1750 C C . ASP A 1 256 ? -10.214 -1.826 31.480 1.00 23.37 252 ASP A C 1
ATOM 1751 O O . ASP A 1 256 ? -9.423 -2.112 30.607 1.00 23.43 252 ASP A O 1
ATOM 1756 N N . ILE A 1 257 ? -10.133 -0.697 32.158 1.00 23.24 253 ILE A N 1
ATOM 1757 C CA . ILE A 1 257 ? -8.995 0.210 31.952 1.00 23.16 253 ILE A CA 1
ATOM 1758 C C . ILE A 1 257 ? -7.956 0.094 33.052 1.00 23.11 253 ILE A C 1
ATOM 1759 O O . ILE A 1 257 ? -8.155 0.570 34.132 1.00 23.08 253 ILE A O 1
ATOM 1764 N N . PRO A 1 258 ? -6.812 -0.503 32.759 1.00 23.16 254 PRO A N 1
ATOM 1765 C CA . PRO A 1 258 ? -5.763 -0.445 33.752 1.00 23.15 254 PRO A CA 1
ATOM 1766 C C . PRO A 1 258 ? -5.208 0.974 33.900 1.00 23.08 254 PRO A C 1
ATOM 1767 O O . PRO A 1 258 ? -4.995 1.672 32.905 1.00 23.09 254 PRO A O 1
ATOM 1771 N N . VAL A 1 259 ? -5.020 1.401 35.146 1.00 23.06 255 VAL A N 1
ATOM 1772 C CA . VAL A 1 259 ? -4.318 2.615 35.430 1.00 23.07 255 VAL A CA 1
ATOM 1773 C C . VAL A 1 259 ? -3.058 2.165 36.171 1.00 23.14 255 VAL A C 1
ATOM 1774 O O . VAL A 1 259 ? -2.947 2.285 37.404 1.00 23.19 255 VAL A O 1
ATOM 1778 N N . ASP A 1 260 ? -2.126 1.606 35.413 1.00 23.19 256 ASP A N 1
ATOM 1779 C CA . ASP A 1 260 ? -1.062 0.820 36.031 1.00 23.31 256 ASP A CA 1
ATOM 1780 C C . ASP A 1 260 ? 0.332 0.954 35.423 1.00 23.43 256 ASP A C 1
ATOM 1781 O O . ASP A 1 260 ? 1.227 0.147 35.716 1.00 23.59 256 ASP A O 1
ATOM 1786 N N . GLY A 1 261 ? 0.534 1.955 34.587 1.00 23.42 257 GLY A N 1
ATOM 1787 C CA . GLY A 1 261 ? 1.851 2.208 34.010 1.00 23.59 257 GLY A CA 1
ATOM 1788 C C . GLY A 1 261 ? 2.430 1.058 33.170 1.00 23.76 257 GLY A C 1
ATOM 1789 O O . GLY A 1 261 ? 3.626 1.042 32.899 1.00 23.96 257 GLY A O 1
ATOM 1790 N N . GLY A 1 262 ? 1.576 0.103 32.761 1.00 23.72 258 GLY A N 1
ATOM 1791 C CA . GLY A 1 262 ? 2.004 -1.093 32.017 1.00 23.95 258 GLY A CA 1
ATOM 1792 C C . GLY A 1 262 ? 2.140 -2.403 32.802 1.00 24.07 258 GLY A C 1
ATOM 1793 O O . GLY A 1 262 ? 2.534 -3.420 32.225 1.00 24.33 258 GLY A O 1
ATOM 1794 N N . TYR A 1 263 ? 1.848 -2.377 34.110 1.00 23.97 259 TYR A N 1
ATOM 1795 C CA . TYR A 1 263 ? 1.972 -3.575 34.973 1.00 24.17 259 TYR A CA 1
ATOM 1796 C C . TYR A 1 263 ? 1.264 -4.821 34.403 1.00 24.32 259 TYR A C 1
ATOM 1797 O O . TYR A 1 263 ? 1.872 -5.867 34.291 1.00 24.65 259 TYR A O 1
ATOM 1806 N N . THR A 1 264 ? -0.009 -4.683 34.042 1.00 24.14 260 THR A N 1
ATOM 1807 C CA . THR A 1 264 ? -0.815 -5.832 33.666 1.00 24.31 260 THR A CA 1
ATOM 1808 C C . THR A 1 264 ? -0.534 -6.365 32.261 1.00 24.52 260 THR A C 1
ATOM 1809 O O . THR A 1 264 ? -1.206 -7.297 31.823 1.00 24.71 260 THR A O 1
ATOM 1813 N N . MET A 1 265 ? 0.447 -5.788 31.561 1.00 24.55 261 MET A N 1
ATOM 1814 C CA . MET A 1 265 ? 0.960 -6.420 30.340 1.00 24.88 261 MET A CA 1
ATOM 1815 C C . MET A 1 265 ? 1.699 -7.701 30.667 1.00 25.30 261 MET A C 1
ATOM 1816 O O . MET A 1 265 ? 1.784 -8.617 29.848 1.00 25.67 261 MET A O 1
ATOM 1821 N N . GLY A 1 266 ? 2.228 -7.744 31.881 1.00 25.30 262 GLY A N 1
ATOM 1822 C CA . GLY A 1 266 ? 3.136 -8.800 32.303 1.00 25.75 262 GLY A CA 1
ATOM 1823 C C . GLY A 1 266 ? 4.416 -8.688 31.542 1.00 26.01 262 GLY A C 1
ATOM 1824 O O . GLY A 1 266 ? 4.820 -7.647 31.005 1.00 25.82 262 GLY A O 1
ATOM 1826 N N . ASP B 1 10 ? 6.695 -38.697 29.908 1.00 37.22 6 ASP B N 1
ATOM 1827 C CA . ASP B 1 10 ? 5.770 -38.465 28.760 1.00 36.56 6 ASP B CA 1
ATOM 1828 C C . ASP B 1 10 ? 5.646 -39.554 27.614 1.00 36.93 6 ASP B C 1
ATOM 1829 O O . ASP B 1 10 ? 5.861 -39.201 26.489 1.00 37.52 6 ASP B O 1
ATOM 1831 N N . ARG B 1 11 ? 5.285 -40.830 27.898 1.00 38.13 7 ARG B N 1
ATOM 1832 C CA . ARG B 1 11 ? 4.900 -41.864 26.860 1.00 37.16 7 ARG B CA 1
ATOM 1833 C C . ARG B 1 11 ? 3.400 -41.829 26.482 1.00 35.11 7 ARG B C 1
ATOM 1834 O O . ARG B 1 11 ? 2.529 -41.616 27.317 1.00 34.04 7 ARG B O 1
ATOM 1842 N N . TYR B 1 12 ? 3.137 -42.092 25.201 1.00 33.73 8 TYR B N 1
ATOM 1843 C CA . TYR B 1 12 ? 1.857 -41.839 24.557 1.00 31.96 8 TYR B CA 1
ATOM 1844 C C . TYR B 1 12 ? 1.138 -43.148 24.239 1.00 32.67 8 TYR B C 1
ATOM 1845 O O . TYR B 1 12 ? 1.602 -43.955 23.416 1.00 33.29 8 TYR B O 1
ATOM 1854 N N . ALA B 1 13 ? 0.008 -43.348 24.916 1.00 32.66 9 ALA B N 1
ATOM 1855 C CA . ALA B 1 13 ? -0.783 -44.574 24.830 1.00 33.32 9 ALA B CA 1
ATOM 1856 C C . ALA B 1 13 ? -2.274 -44.237 24.994 1.00 32.73 9 ALA B C 1
ATOM 1857 O O . ALA B 1 13 ? -2.635 -43.103 25.309 1.00 31.55 9 ALA B O 1
ATOM 1859 N N . GLY B 1 14 ? -3.136 -45.210 24.727 1.00 33.40 10 GLY B N 1
ATOM 1860 C CA . GLY B 1 14 ? -4.595 -44.981 24.764 1.00 33.41 10 GLY B CA 1
ATOM 1861 C C . GLY B 1 14 ? -5.018 -43.773 23.916 1.00 32.54 10 GLY B C 1
ATOM 1862 O O . GLY B 1 14 ? -4.761 -43.713 22.720 1.00 32.38 10 GLY B O 1
ATOM 1863 N N . VAL B 1 15 ? -5.637 -42.777 24.524 1.00 32.10 11 VAL B N 1
ATOM 1864 C CA . VAL B 1 15 ? -6.186 -41.690 23.735 1.00 31.23 11 VAL B CA 1
ATOM 1865 C C . VAL B 1 15 ? -5.082 -40.813 23.121 1.00 30.47 11 VAL B C 1
ATOM 1866 O O . VAL B 1 15 ? -5.328 -40.092 22.179 1.00 29.84 11 VAL B O 1
ATOM 1870 N N . LEU B 1 16 ? -3.866 -40.894 23.641 1.00 30.62 12 LEU B N 1
ATOM 1871 C CA . LEU B 1 16 ? -2.775 -40.116 23.126 1.00 30.43 12 LEU B CA 1
ATOM 1872 C C . LEU B 1 16 ? -2.014 -40.838 22.042 1.00 30.95 12 LEU B C 1
ATOM 1873 O O . LEU B 1 16 ? -0.940 -40.361 21.624 1.00 30.74 12 LEU B O 1
ATOM 1878 N N . ARG B 1 17 ? -2.513 -41.993 21.586 1.00 31.58 13 ARG B N 1
ATOM 1879 C CA . ARG B 1 17 ? -1.973 -42.593 20.381 1.00 31.65 13 ARG B CA 1
ATOM 1880 C C . ARG B 1 17 ? -2.428 -41.762 19.215 1.00 30.53 13 ARG B C 1
ATOM 1881 O O . ARG B 1 17 ? -3.523 -41.185 19.246 1.00 30.67 13 ARG B O 1
ATOM 1889 N N . LEU B 1 18 ? -1.599 -41.742 18.174 1.00 29.60 14 LEU B N 1
ATOM 1890 C CA . LEU B 1 18 ? -1.908 -41.072 16.940 1.00 28.30 14 LEU B CA 1
ATOM 1891 C C . LEU B 1 18 ? -1.555 -42.002 15.782 1.00 28.71 14 LEU B C 1
ATOM 1892 O O . LEU B 1 18 ? -1.041 -41.561 14.740 1.00 28.47 14 LEU B O 1
ATOM 1897 N N . ASP B 1 19 ? -1.833 -43.295 15.971 1.00 29.31 15 ASP B N 1
ATOM 1898 C CA . ASP B 1 19 ? -1.581 -44.320 14.960 1.00 29.66 15 ASP B CA 1
ATOM 1899 C C . ASP B 1 19 ? -2.278 -44.010 13.661 1.00 29.22 15 ASP B C 1
ATOM 1900 O O . ASP B 1 19 ? -3.509 -43.863 13.629 1.00 29.40 15 ASP B O 1
ATOM 1905 N N . GLY B 1 20 ? -1.498 -43.910 12.593 1.00 28.62 16 GLY B N 1
ATOM 1906 C CA . GLY B 1 20 ? -2.032 -43.672 11.272 1.00 28.54 16 GLY B CA 1
ATOM 1907 C C . GLY B 1 20 ? -2.336 -42.217 10.949 1.00 27.67 16 GLY B C 1
ATOM 1908 O O . GLY B 1 20 ? -2.619 -41.907 9.790 1.00 28.52 16 GLY B O 1
ATOM 1909 N N . LYS B 1 21 ? -2.285 -41.329 11.947 1.00 26.36 17 LYS B N 1
ATOM 1910 C CA . LYS B 1 21 ? -2.475 -39.895 11.722 1.00 25.29 17 LYS B CA 1
ATOM 1911 C C . LYS B 1 21 ? -1.348 -39.330 10.874 1.00 24.06 17 LYS B C 1
ATOM 1912 O O . LYS B 1 21 ? -0.160 -39.601 11.120 1.00 23.91 17 LYS B O 1
ATOM 1918 N N . ARG B 1 22 ? -1.747 -38.554 9.875 1.00 23.51 18 ARG B N 1
ATOM 1919 C CA . ARG B 1 22 ? -0.856 -37.979 8.884 1.00 23.47 18 ARG B CA 1
ATOM 1920 C C . ARG B 1 22 ? -0.510 -36.535 9.267 1.00 23.05 18 ARG B C 1
ATOM 1921 O O . ARG B 1 22 ? -1.361 -35.632 9.202 1.00 23.10 18 ARG B O 1
ATOM 1929 N N . ALA B 1 23 ? 0.743 -36.343 9.690 1.00 22.78 19 ALA B N 1
ATOM 1930 C CA . ALA B 1 23 ? 1.195 -35.095 10.311 1.00 22.47 19 ALA B CA 1
ATOM 1931 C C . ALA B 1 23 ? 2.389 -34.489 9.626 1.00 22.50 19 ALA B C 1
ATOM 1932 O O . ALA B 1 23 ? 3.447 -35.142 9.561 1.00 22.55 19 ALA B O 1
ATOM 1934 N N . LEU B 1 24 ? 2.218 -33.260 9.120 1.00 22.59 20 LEU B N 1
ATOM 1935 C CA . LEU B 1 24 ? 3.337 -32.409 8.674 1.00 22.68 20 LEU B CA 1
ATOM 1936 C C . LEU B 1 24 ? 3.905 -31.631 9.853 1.00 22.48 20 LEU B C 1
ATOM 1937 O O . LEU B 1 24 ? 3.164 -30.911 10.557 1.00 22.44 20 LEU B O 1
ATOM 1942 N N . ILE B 1 25 ? 5.222 -31.726 10.030 1.00 22.48 21 ILE B N 1
ATOM 1943 C CA . ILE B 1 25 ? 5.907 -30.997 11.090 1.00 22.44 21 ILE B CA 1
ATOM 1944 C C . ILE B 1 25 ? 7.044 -30.214 10.473 1.00 22.74 21 ILE B C 1
ATOM 1945 O O . ILE B 1 25 ? 8.019 -30.822 9.956 1.00 22.89 21 ILE B O 1
ATOM 1950 N N . THR B 1 26 ? 6.960 -28.887 10.558 1.00 22.97 22 THR B N 1
ATOM 1951 C CA . THR B 1 26 ? 7.996 -28.023 10.000 1.00 23.39 22 THR B CA 1
ATOM 1952 C C . THR B 1 26 ? 9.169 -27.814 10.958 1.00 23.52 22 THR B C 1
ATOM 1953 O O . THR B 1 26 ? 9.081 -28.094 12.142 1.00 23.33 22 THR B O 1
ATOM 1957 N N . GLY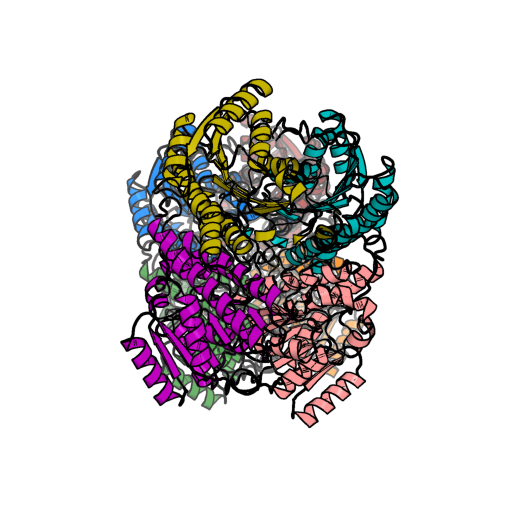 B 1 27 ? 10.275 -27.333 10.425 1.00 23.95 23 GLY B N 1
ATOM 1958 C CA . GLY B 1 27 ? 11.514 -27.165 11.198 1.00 24.25 23 GLY B CA 1
ATOM 1959 C C . GLY B 1 27 ? 11.723 -28.410 12.017 1.00 23.98 23 GLY B C 1
ATOM 1960 O O . GLY B 1 27 ? 11.923 -28.351 13.207 1.00 24.05 23 GLY B O 1
ATOM 1961 N N . ALA B 1 28 ? 11.624 -29.554 11.364 1.00 23.79 24 ALA B N 1
ATOM 1962 C CA . ALA B 1 28 ? 11.585 -30.810 12.082 1.00 23.63 24 ALA B CA 1
ATOM 1963 C C . ALA B 1 28 ? 12.949 -31.289 12.527 1.00 24.13 24 ALA B C 1
ATOM 1964 O O . ALA B 1 28 ? 12.997 -32.228 13.229 1.00 24.44 24 ALA B O 1
ATOM 1966 N N . THR B 1 29 ? 14.057 -30.676 12.129 1.00 26.11 25 THR B N 1
ATOM 1967 C CA . THR B 1 29 ? 15.390 -31.315 12.436 1.00 27.93 25 THR B CA 1
ATOM 1968 C C . THR B 1 29 ? 16.224 -30.682 13.561 1.00 29.68 25 THR B C 1
ATOM 1969 O O . THR B 1 29 ? 17.312 -31.178 13.894 1.00 30.41 25 THR B O 1
ATOM 1973 N N . LYS B 1 30 ? 15.726 -29.591 14.128 1.00 30.86 26 LYS B N 1
ATOM 1974 C CA . LYS B 1 30 ? 16.404 -28.885 15.213 1.00 32.69 26 LYS B CA 1
ATOM 1975 C C . LYS B 1 30 ? 15.425 -28.574 16.351 1.00 32.29 26 LYS B C 1
ATOM 1976 O O . LYS B 1 30 ? 14.201 -28.339 16.115 1.00 31.60 26 LYS B O 1
ATOM 1982 N N . GLY B 1 31 ? 15.979 -28.540 17.569 1.00 32.35 27 GLY B N 1
ATOM 1983 C CA . GLY B 1 31 ? 15.277 -28.075 18.756 1.00 31.66 27 GLY B CA 1
ATOM 1984 C C . GLY B 1 31 ? 13.845 -28.574 18.830 1.00 30.28 27 GLY B C 1
ATOM 1985 O O . GLY B 1 31 ? 13.583 -29.757 18.655 1.00 29.81 27 GLY B O 1
ATOM 1986 N N . ILE B 1 32 ? 12.920 -27.661 19.085 1.00 29.39 28 ILE B N 1
ATOM 1987 C CA . ILE B 1 32 ? 11.531 -28.032 19.384 1.00 28.31 28 ILE B CA 1
ATOM 1988 C C . ILE B 1 32 ? 10.955 -28.986 18.322 1.00 26.42 28 ILE B C 1
ATOM 1989 O O . ILE B 1 32 ? 10.490 -30.083 18.641 1.00 26.14 28 ILE B O 1
ATOM 1994 N N . GLY B 1 33 ? 11.034 -28.594 17.061 1.00 25.22 29 GLY B N 1
ATOM 1995 C CA . GLY B 1 33 ? 10.502 -29.412 15.974 1.00 24.07 29 GLY B CA 1
ATOM 1996 C C . GLY B 1 33 ? 10.941 -30.853 16.039 1.00 23.64 29 GLY B C 1
ATOM 1997 O O . GLY B 1 33 ? 10.114 -31.759 15.886 1.00 23.36 29 GLY B O 1
ATOM 1998 N N . ALA B 1 34 ? 12.233 -31.076 16.291 1.00 24.18 30 ALA B N 1
ATOM 1999 C CA . ALA B 1 34 ? 12.818 -32.424 16.366 1.00 24.49 30 ALA B CA 1
ATOM 2000 C C . ALA B 1 34 ? 12.223 -33.198 17.502 1.00 24.52 30 ALA B C 1
ATOM 2001 O O . ALA B 1 34 ? 12.001 -34.408 17.377 1.00 24.58 30 ALA B O 1
ATOM 2003 N N . ASP B 1 35 ? 11.947 -32.500 18.614 1.00 24.59 31 ASP B N 1
ATOM 2004 C CA . ASP B 1 35 ? 11.362 -33.170 19.754 1.00 24.71 31 ASP B CA 1
ATOM 2005 C C . ASP B 1 35 ? 9.868 -33.508 19.531 1.00 24.06 31 ASP B C 1
ATOM 2006 O O . ASP B 1 35 ? 9.430 -34.592 19.928 1.00 24.18 31 ASP B O 1
ATOM 2011 N N . ILE B 1 36 ? 9.117 -32.603 18.880 1.00 23.54 32 ILE B N 1
ATOM 2012 C CA . ILE B 1 36 ? 7.699 -32.879 18.542 1.00 23.04 32 ILE B CA 1
ATOM 2013 C C . ILE B 1 36 ? 7.669 -34.028 17.533 1.00 22.95 32 ILE B C 1
ATOM 2014 O O . ILE B 1 36 ? 6.887 -34.933 17.676 1.00 22.90 32 ILE B O 1
ATOM 2019 N N . ALA B 1 37 ? 8.579 -34.024 16.557 1.00 23.06 33 ALA B N 1
ATOM 2020 C CA . ALA B 1 37 ? 8.727 -35.179 15.609 1.00 23.56 33 ALA B CA 1
ATOM 2021 C C . ALA B 1 37 ? 8.967 -36.552 16.338 1.00 24.71 33 ALA B C 1
ATOM 2022 O O . ALA B 1 37 ? 8.322 -37.569 16.054 1.00 24.32 33 ALA B O 1
ATOM 2024 N N . ARG B 1 38 ? 9.885 -36.538 17.287 1.00 26.16 34 ARG B N 1
ATOM 2025 C CA . ARG B 1 38 ? 10.178 -37.703 18.131 1.00 27.94 34 ARG B CA 1
ATOM 2026 C C . ARG B 1 38 ? 8.961 -38.139 18.988 1.00 27.58 34 ARG B C 1
ATOM 2027 O O . ARG B 1 38 ? 8.740 -39.339 19.205 1.00 28.00 34 ARG B O 1
ATOM 2035 N N . ALA B 1 39 ? 8.172 -37.173 19.472 1.00 26.64 35 ALA B N 1
ATOM 2036 C CA . ALA B 1 39 ? 6.989 -37.505 20.263 1.00 26.25 35 ALA B CA 1
ATOM 2037 C C . ALA B 1 39 ? 5.961 -38.128 19.364 1.00 25.56 35 ALA B C 1
ATOM 2038 O O . ALA B 1 39 ? 5.358 -39.159 19.704 1.00 25.48 35 ALA B O 1
ATOM 2040 N N . PHE B 1 40 ? 5.756 -37.491 18.217 1.00 24.68 36 PHE B N 1
ATOM 2041 C CA . PHE B 1 40 ? 4.755 -37.962 17.262 1.00 24.45 36 PHE B CA 1
ATOM 2042 C C . PHE B 1 40 ? 5.084 -39.353 16.706 1.00 24.99 36 PHE B C 1
ATOM 2043 O O . PHE B 1 40 ? 4.164 -40.172 16.486 1.00 24.96 36 PHE B O 1
ATOM 2051 N N . ALA B 1 41 ? 6.385 -39.610 16.506 1.00 25.30 37 ALA B N 1
ATOM 2052 C CA . ALA B 1 41 ? 6.855 -40.911 16.096 1.00 26.14 37 ALA B CA 1
ATOM 2053 C C . ALA B 1 41 ? 6.524 -41.947 17.160 1.00 27.00 37 ALA B C 1
ATOM 2054 O O . ALA B 1 41 ? 5.850 -42.964 16.880 1.00 27.47 37 ALA B O 1
ATOM 2056 N N . ALA B 1 42 ? 6.964 -41.680 18.380 1.00 27.16 38 ALA B N 1
ATOM 2057 C CA . ALA B 1 42 ? 6.608 -42.511 19.520 1.00 27.92 38 ALA B CA 1
ATOM 2058 C C . ALA B 1 42 ? 5.085 -42.808 19.581 1.00 27.67 38 ALA B C 1
ATOM 2059 O O . ALA B 1 42 ? 4.657 -43.934 19.864 1.00 28.66 38 ALA B O 1
ATOM 2061 N N . ALA B 1 43 ? 4.266 -41.810 19.297 1.00 26.69 39 ALA B N 1
ATOM 2062 C CA . ALA B 1 43 ? 2.807 -41.928 19.468 1.00 26.26 39 ALA B CA 1
ATOM 2063 C C . ALA B 1 43 ? 2.132 -42.701 18.345 1.00 26.32 39 ALA B C 1
ATOM 2064 O O . ALA B 1 43 ? 0.905 -42.888 18.363 1.00 26.27 39 ALA B O 1
ATOM 2066 N N . GLY B 1 44 ? 2.910 -43.092 17.349 1.00 26.77 40 GLY B N 1
ATOM 2067 C CA . GLY B 1 44 ? 2.405 -43.891 16.207 1.00 27.50 40 GLY B CA 1
ATOM 2068 C C . GLY B 1 44 ? 2.061 -43.124 14.938 1.00 27.01 40 GLY B C 1
ATOM 2069 O O . GLY B 1 44 ? 1.437 -43.673 14.042 1.00 27.66 40 GLY B O 1
ATOM 2070 N N . ALA B 1 45 ? 2.487 -41.861 14.844 1.00 26.27 41 ALA B N 1
ATOM 2071 C CA . ALA B 1 45 ? 2.096 -40.998 13.733 1.00 25.68 41 ALA B CA 1
ATOM 2072 C C . ALA B 1 45 ? 2.844 -41.380 12.451 1.00 26.44 41 ALA B C 1
ATOM 2073 O O . ALA B 1 45 ? 3.990 -41.851 12.505 1.00 27.01 41 ALA B O 1
ATOM 2075 N N . ARG B 1 46 ? 2.208 -41.141 11.301 1.00 26.54 42 ARG B N 1
ATOM 2076 C CA . ARG B 1 46 ? 2.929 -41.117 10.020 1.00 26.81 42 ARG B CA 1
ATOM 2077 C C . ARG B 1 46 ? 3.400 -39.661 9.751 1.00 25.48 42 ARG B C 1
ATOM 2078 O O . ARG B 1 46 ? 2.594 -38.745 9.830 1.00 24.92 42 ARG B O 1
ATOM 2086 N N . LEU B 1 47 ? 4.689 -39.460 9.435 1.00 25.18 43 LEU B N 1
ATOM 2087 C CA . LEU B 1 47 ? 5.304 -38.074 9.354 1.00 24.28 43 LEU B CA 1
ATOM 2088 C C . LEU B 1 47 ? 5.782 -37.554 7.964 1.00 24.13 43 LEU B C 1
ATOM 2089 O O . LEU B 1 47 ? 6.481 -38.255 7.211 1.00 24.49 43 LEU B O 1
ATOM 2094 N N . VAL B 1 48 ? 5.335 -36.348 7.616 1.00 23.56 44 VAL B N 1
ATOM 2095 C CA . VAL B 1 48 ? 6.030 -35.512 6.637 1.00 23.48 44 VAL B CA 1
ATOM 2096 C C . VAL B 1 48 ? 6.848 -34.483 7.435 1.00 23.18 44 VAL B C 1
ATOM 2097 O O . VAL B 1 48 ? 6.296 -33.731 8.276 1.00 22.87 44 VAL B O 1
ATOM 2101 N N . LEU B 1 49 ? 8.173 -34.493 7.203 1.00 23.54 45 LEU B N 1
ATOM 2102 C CA . LEU B 1 49 ? 9.120 -33.641 7.946 1.00 23.50 45 LEU B CA 1
ATOM 2103 C C . LEU B 1 49 ? 9.815 -32.707 6.983 1.00 24.27 45 LEU B C 1
ATOM 2104 O O . LEU B 1 49 ? 10.381 -33.157 5.990 1.00 24.81 45 LEU B O 1
ATOM 2109 N N . SER B 1 50 ? 9.766 -31.407 7.258 1.00 24.80 46 SER B N 1
ATOM 2110 C CA . SER B 1 50 ? 10.362 -30.444 6.370 1.00 26.06 46 SER B CA 1
ATOM 2111 C C . SER B 1 50 ? 11.484 -29.710 7.078 1.00 27.16 46 SER B C 1
ATOM 2112 O O . SER B 1 50 ? 11.493 -29.619 8.301 1.00 27.54 46 SER B O 1
ATOM 2115 N N . GLY B 1 51 ? 12.420 -29.190 6.303 1.00 28.96 47 GLY B N 1
ATOM 2116 C CA . GLY B 1 51 ? 13.640 -28.532 6.834 1.00 30.52 47 GLY B CA 1
ATOM 2117 C C . GLY B 1 51 ? 14.624 -28.121 5.745 1.00 32.46 47 GLY B C 1
ATOM 2118 O O . GLY B 1 51 ? 14.468 -28.466 4.582 1.00 32.32 47 GLY B O 1
ATOM 2119 N N . ARG B 1 52 ? 15.662 -27.399 6.136 1.00 35.32 48 ARG B N 1
ATOM 2120 C CA . ARG B 1 52 ? 16.605 -26.796 5.189 1.00 37.46 48 ARG B CA 1
ATOM 2121 C C . ARG B 1 52 ? 17.819 -27.660 4.918 1.00 37.49 48 ARG B C 1
ATOM 2122 O O . ARG B 1 52 ? 18.503 -27.462 3.923 1.00 37.50 48 ARG B O 1
ATOM 2130 N N . ASP B 1 53 ? 18.098 -28.623 5.792 1.00 37.64 49 ASP B N 1
ATOM 2131 C CA . ASP B 1 53 ? 19.279 -29.463 5.637 1.00 38.41 49 ASP B CA 1
ATOM 2132 C C . ASP B 1 53 ? 18.927 -30.911 5.295 1.00 38.28 49 ASP B C 1
ATOM 2133 O O . ASP B 1 53 ? 18.287 -31.628 6.079 1.00 37.48 49 ASP B O 1
ATOM 2138 N N . VAL B 1 54 ? 19.387 -31.334 4.120 1.00 39.24 50 VAL B N 1
ATOM 2139 C CA . VAL B 1 54 ? 19.056 -32.654 3.547 1.00 39.52 50 VAL B CA 1
ATOM 2140 C C . VAL B 1 54 ? 19.505 -33.823 4.437 1.00 39.16 50 VAL B C 1
ATOM 2141 O O . VAL B 1 54 ? 18.731 -34.764 4.652 1.00 39.31 50 VAL B O 1
ATOM 2145 N N . SER B 1 55 ? 20.727 -33.749 4.949 1.00 38.47 51 SER B N 1
ATOM 2146 C CA . SER B 1 55 ? 21.321 -34.829 5.710 1.00 38.91 51 SER B CA 1
ATOM 2147 C C . SER B 1 55 ? 20.706 -34.942 7.103 1.00 37.91 51 SER B C 1
ATOM 2148 O O . SER B 1 55 ? 20.521 -36.056 7.617 1.00 37.76 51 SER B O 1
ATOM 2151 N N . GLU B 1 56 ? 20.398 -33.805 7.729 1.00 36.98 52 GLU B N 1
ATOM 2152 C CA . GLU B 1 56 ? 19.549 -33.820 8.938 1.00 35.67 52 GLU B CA 1
ATOM 2153 C C . GLU B 1 56 ? 18.222 -34.525 8.651 1.00 34.09 52 GLU B C 1
ATOM 2154 O O . GLU B 1 56 ? 17.815 -35.407 9.384 1.00 33.90 52 GLU B O 1
ATOM 2160 N N . LEU B 1 57 ? 17.576 -34.192 7.557 1.00 33.28 53 LEU B N 1
ATOM 2161 C CA . LEU B 1 57 ? 16.339 -34.905 7.204 1.00 32.67 53 LEU B CA 1
ATOM 2162 C C . LEU B 1 57 ? 16.562 -36.429 7.048 1.00 33.46 53 LEU B C 1
ATOM 2163 O O . LEU B 1 57 ? 15.670 -37.229 7.372 1.00 32.27 53 LEU B O 1
ATOM 2168 N N . ASP B 1 58 ? 17.757 -36.824 6.587 1.00 34.78 54 ASP B N 1
ATOM 2169 C CA . ASP B 1 58 ? 18.064 -38.248 6.368 1.00 35.91 54 ASP B CA 1
ATOM 2170 C C . ASP B 1 58 ? 18.291 -38.965 7.682 1.00 36.50 54 ASP B C 1
ATOM 2171 O O . ASP B 1 58 ? 17.619 -39.957 7.969 1.00 36.37 54 ASP B O 1
ATOM 2176 N N . ALA B 1 59 ? 19.217 -38.451 8.489 1.00 37.17 55 ALA B N 1
ATOM 2177 C CA . ALA B 1 59 ? 19.329 -38.847 9.900 1.00 37.30 55 ALA B CA 1
ATOM 2178 C C . ALA B 1 59 ? 17.927 -39.048 10.534 1.00 36.70 55 ALA B C 1
ATOM 2179 O O . ALA B 1 59 ? 17.612 -40.113 11.102 1.00 37.49 55 ALA B O 1
ATOM 2181 N N . ALA B 1 60 ? 17.091 -38.023 10.431 1.00 35.42 56 ALA B N 1
ATOM 2182 C CA . ALA B 1 60 ? 15.786 -38.057 11.067 1.00 34.69 56 ALA B CA 1
ATOM 2183 C C . ALA B 1 60 ? 14.955 -39.235 10.567 1.00 34.56 56 ALA B C 1
ATOM 2184 O O . ALA B 1 60 ? 14.448 -39.998 11.367 1.00 33.81 56 ALA B O 1
ATOM 2186 N N . ARG B 1 61 ? 14.859 -39.403 9.258 1.00 35.14 57 ARG B N 1
ATOM 2187 C CA . ARG B 1 61 ? 14.153 -40.563 8.684 1.00 37.18 57 ARG B CA 1
ATOM 2188 C C . ARG B 1 61 ? 14.734 -41.873 9.239 1.00 38.80 57 ARG B C 1
ATOM 2189 O O . ARG B 1 61 ? 13.991 -42.754 9.660 1.00 38.55 57 ARG B O 1
ATOM 2197 N N . ARG B 1 62 ? 16.053 -41.971 9.257 1.00 41.42 58 ARG B N 1
ATOM 2198 C CA . ARG B 1 62 ? 16.733 -43.177 9.710 1.00 44.67 58 ARG B CA 1
ATOM 2199 C C . ARG B 1 62 ? 16.391 -43.445 11.164 1.00 42.82 58 ARG B C 1
ATOM 2200 O O . ARG B 1 62 ? 15.818 -44.483 11.483 1.00 41.81 58 ARG B O 1
ATOM 2208 N N . ALA B 1 63 ? 16.706 -42.482 12.031 1.00 41.65 59 ALA B N 1
ATOM 2209 C CA . ALA B 1 63 ? 16.494 -42.624 13.471 1.00 40.89 59 ALA B CA 1
ATOM 2210 C C . ALA B 1 63 ? 15.056 -43.030 13.808 1.00 38.54 59 ALA B C 1
ATOM 2211 O O . ALA B 1 63 ? 14.846 -44.030 14.525 1.00 38.98 59 ALA B O 1
ATOM 2213 N N . LEU B 1 64 ? 14.069 -42.272 13.298 1.00 35.59 60 LEU B N 1
ATOM 2214 C CA . LEU B 1 64 ? 12.672 -42.471 13.719 1.00 33.62 60 LEU B CA 1
ATOM 2215 C C . LEU B 1 64 ? 12.142 -43.759 13.117 1.00 34.30 60 LEU B C 1
ATOM 2216 O O . LEU B 1 64 ? 11.339 -44.447 13.731 1.00 33.57 60 LEU B O 1
ATOM 2221 N N . GLY B 1 65 ? 12.628 -44.116 11.936 1.00 35.78 61 GLY B N 1
ATOM 2222 C CA . GLY B 1 65 ? 12.354 -45.444 11.388 1.00 37.78 61 GLY B CA 1
ATOM 2223 C C . GLY B 1 65 ? 12.832 -46.605 12.259 1.00 40.57 61 GLY B C 1
ATOM 2224 O O . GLY B 1 65 ? 12.068 -47.507 12.562 1.00 40.24 61 GLY B O 1
ATOM 2225 N N . GLU B 1 66 ? 14.105 -46.610 12.647 1.00 44.16 62 GLU B N 1
ATOM 2226 C CA . GLU B 1 66 ? 14.607 -47.735 13.420 1.00 47.97 62 GLU B CA 1
ATOM 2227 C C . GLU B 1 66 ? 14.083 -47.690 14.850 1.00 48.38 62 GLU B C 1
ATOM 2228 O O . GLU B 1 66 ? 13.734 -48.715 15.409 1.00 49.92 62 GLU B O 1
ATOM 2234 N N . GLN B 1 67 ? 13.979 -46.501 15.427 1.00 48.19 63 GLN B N 1
ATOM 2235 C CA . GLN B 1 67 ? 13.549 -46.393 16.812 1.00 47.94 63 GLN B CA 1
ATOM 2236 C C . GLN B 1 67 ? 12.057 -46.671 16.982 1.00 45.37 63 GLN B C 1
ATOM 2237 O O . GLN B 1 67 ? 11.665 -47.280 17.972 1.00 48.79 63 GLN B O 1
ATOM 2243 N N . PHE B 1 68 ? 11.219 -46.260 16.036 1.00 41.70 64 PHE B N 1
ATOM 2244 C CA . PHE B 1 68 ? 9.754 -46.449 16.188 1.00 39.18 64 PHE B CA 1
ATOM 2245 C C . PHE B 1 68 ? 9.056 -47.135 15.007 1.00 37.98 64 PHE B C 1
ATOM 2246 O O . PHE B 1 68 ? 7.841 -47.322 15.035 1.00 38.53 64 PHE B O 1
ATOM 2254 N N . GLY B 1 69 ? 9.806 -47.529 13.990 1.00 37.21 65 GLY B N 1
ATOM 2255 C CA . GLY B 1 69 ? 9.218 -48.087 12.760 1.00 37.25 65 GLY B CA 1
ATOM 2256 C C . GLY B 1 69 ? 8.389 -47.086 11.960 1.00 35.31 65 GLY B C 1
ATOM 2257 O O . GLY B 1 69 ? 7.503 -47.483 11.206 1.00 35.48 65 GLY B O 1
ATOM 2258 N N . THR B 1 70 ? 8.689 -45.794 12.118 1.00 32.94 66 THR B N 1
ATOM 2259 C CA . THR B 1 70 ? 7.842 -44.744 11.593 1.00 31.68 66 THR B CA 1
ATOM 2260 C C . THR B 1 70 ? 7.903 -44.593 10.050 1.00 31.73 66 THR B C 1
ATOM 2261 O O . THR B 1 70 ? 8.953 -44.690 9.425 1.00 32.47 66 THR B O 1
ATOM 2265 N N . ASP B 1 71 ? 6.731 -44.377 9.477 1.00 31.47 67 ASP B N 1
ATOM 2266 C CA . ASP B 1 71 ? 6.552 -44.030 8.069 1.00 32.18 67 ASP B CA 1
ATOM 2267 C C . ASP B 1 71 ? 6.856 -42.538 7.889 1.00 30.58 67 ASP B C 1
ATOM 2268 O O . ASP B 1 71 ? 6.063 -41.669 8.290 1.00 29.55 67 ASP B O 1
ATOM 2273 N N . VAL B 1 72 ? 8.014 -42.258 7.294 1.00 30.59 68 VAL B N 1
ATOM 2274 C CA . VAL B 1 72 ? 8.554 -40.913 7.222 1.00 29.14 68 VAL B CA 1
ATOM 2275 C C . VAL B 1 72 ? 8.835 -40.477 5.798 1.00 29.64 68 VAL B C 1
ATOM 2276 O O . VAL B 1 72 ? 9.547 -41.137 5.120 1.00 31.47 68 VAL B O 1
ATOM 2280 N N . HIS B 1 73 ? 8.289 -39.349 5.363 1.00 28.80 69 HIS B N 1
ATOM 2281 C CA . HIS B 1 73 ? 8.684 -38.756 4.084 1.00 29.35 69 HIS B CA 1
ATOM 2282 C C . HIS B 1 73 ? 9.278 -37.419 4.351 1.00 27.99 69 HIS B C 1
ATOM 2283 O O . HIS B 1 73 ? 8.730 -36.640 5.130 1.00 27.64 69 HIS B O 1
ATOM 2290 N N . THR B 1 74 ? 10.399 -37.105 3.734 1.00 28.22 70 THR B N 1
ATOM 2291 C CA . THR B 1 74 ? 11.018 -35.801 3.973 1.00 27.11 70 THR B CA 1
ATOM 2292 C C . THR B 1 74 ? 10.844 -34.852 2.775 1.00 27.76 70 THR B C 1
ATOM 2293 O O . THR B 1 74 ? 10.720 -35.286 1.613 1.00 29.35 70 THR B O 1
ATOM 2297 N N . VAL B 1 75 ? 10.786 -33.559 3.085 1.00 27.00 71 VAL B N 1
ATOM 2298 C CA . VAL B 1 75 ? 10.759 -32.488 2.092 1.00 27.70 71 VAL B CA 1
ATOM 2299 C C . VAL B 1 75 ? 11.846 -31.471 2.476 1.00 27.89 71 VAL B C 1
ATOM 2300 O O . VAL B 1 75 ? 11.753 -30.812 3.499 1.00 27.37 71 VAL B O 1
ATOM 2304 N N . ALA B 1 76 ? 12.910 -31.390 1.692 1.00 29.70 72 ALA B N 1
ATOM 2305 C CA . ALA B 1 76 ? 13.952 -30.347 1.887 1.00 30.48 72 ALA B CA 1
ATOM 2306 C C . ALA B 1 76 ? 13.536 -29.094 1.135 1.00 30.66 72 ALA B C 1
ATOM 2307 O O . ALA B 1 76 ? 13.470 -29.104 -0.065 1.00 32.43 72 ALA B O 1
ATOM 2309 N N . ILE B 1 77 ? 13.228 -28.036 1.859 1.00 30.12 73 ILE B N 1
ATOM 2310 C CA . ILE B 1 77 ? 12.720 -26.809 1.284 1.00 30.43 73 ILE B CA 1
ATOM 2311 C C . ILE B 1 77 ? 12.954 -25.675 2.284 1.00 31.06 73 ILE B C 1
ATOM 2312 O O . ILE B 1 77 ? 12.991 -25.891 3.479 1.00 30.41 73 ILE B O 1
ATOM 2317 N N . ASP B 1 78 ? 13.158 -24.479 1.780 1.00 33.46 74 ASP B N 1
ATOM 2318 C CA . ASP B 1 78 ? 13.210 -23.289 2.602 1.00 35.34 74 ASP B CA 1
ATOM 2319 C C . ASP B 1 78 ? 11.887 -22.619 2.365 1.00 35.95 74 ASP B C 1
ATOM 2320 O O . ASP B 1 78 ? 11.555 -22.324 1.220 1.00 36.73 74 ASP B O 1
ATOM 2325 N N . LEU B 1 79 ? 11.131 -22.364 3.428 1.00 36.58 75 LEU B N 1
ATOM 2326 C CA . LEU B 1 79 ? 9.783 -21.773 3.287 1.00 37.63 75 LEU B CA 1
ATOM 2327 C C . LEU B 1 79 ? 9.785 -20.292 2.852 1.00 40.03 75 LEU B C 1
ATOM 2328 O O . LEU B 1 79 ? 8.723 -19.707 2.656 1.00 40.66 75 LEU B O 1
ATOM 2333 N N . ALA B 1 80 ? 10.984 -19.714 2.676 1.00 41.90 76 ALA B N 1
ATOM 2334 C CA . ALA B 1 80 ? 11.170 -18.383 2.081 1.00 44.06 76 ALA B CA 1
ATOM 2335 C C . ALA B 1 80 ? 11.390 -18.429 0.537 1.00 45.26 76 ALA B C 1
ATOM 2336 O O . ALA B 1 80 ? 11.308 -17.402 -0.125 1.00 46.45 76 ALA B O 1
ATOM 2338 N N . GLU B 1 81 ? 11.693 -19.615 -0.006 1.00 44.72 77 GLU B N 1
ATOM 2339 C CA . GLU B 1 81 ? 11.716 -19.858 -1.452 1.00 46.51 77 GLU B CA 1
ATOM 2340 C C . GLU B 1 81 ? 10.343 -19.576 -2.087 1.00 47.06 77 GLU B C 1
ATOM 2341 O O . GLU B 1 81 ? 9.308 -19.779 -1.434 1.00 46.60 77 GLU B O 1
ATOM 2343 N N . PRO B 1 82 ? 10.328 -19.092 -3.354 1.00 48.38 78 PRO B N 1
ATOM 2344 C CA . PRO B 1 82 ? 9.079 -18.704 -4.040 1.00 48.36 78 PRO B CA 1
ATOM 2345 C C . PRO B 1 82 ? 8.014 -19.791 -4.021 1.00 46.79 78 PRO B C 1
ATOM 2346 O O . PRO B 1 82 ? 8.285 -20.913 -4.425 1.00 46.27 78 PRO B O 1
ATOM 2350 N N . ASP B 1 83 ? 6.818 -19.465 -3.544 1.00 45.46 79 ASP B N 1
ATOM 2351 C CA . ASP B 1 83 ? 5.712 -20.424 -3.547 1.00 44.01 79 ASP B CA 1
ATOM 2352 C C . ASP B 1 83 ? 5.953 -21.622 -2.602 1.00 39.76 79 ASP B C 1
ATOM 2353 O O . ASP B 1 83 ? 5.337 -22.673 -2.747 1.00 39.63 79 ASP B O 1
ATOM 2355 N N . ALA B 1 84 ? 6.844 -21.473 -1.635 1.00 34.95 80 ALA B N 1
ATOM 2356 C CA . ALA B 1 84 ? 7.216 -22.628 -0.766 1.00 33.49 80 ALA B CA 1
ATOM 2357 C C . ALA B 1 84 ? 6.056 -23.128 0.117 1.00 31.50 80 ALA B C 1
ATOM 2358 O O . ALA B 1 84 ? 5.862 -24.324 0.230 1.00 31.01 80 ALA B O 1
ATOM 2360 N N . PRO B 1 85 ? 5.282 -22.208 0.729 1.00 30.38 81 PRO B N 1
ATOM 2361 C CA . PRO B 1 85 ? 4.102 -22.606 1.499 1.00 29.64 81 PRO B CA 1
ATOM 2362 C C . PRO B 1 85 ? 3.112 -23.453 0.691 1.00 29.30 81 PRO B C 1
ATOM 2363 O O . PRO B 1 85 ? 2.776 -24.556 1.092 1.00 28.99 81 PRO B O 1
ATOM 2367 N N . ALA B 1 86 ? 2.694 -22.964 -0.466 1.00 29.40 82 ALA B N 1
ATOM 2368 C CA . ALA B 1 86 ? 1.803 -23.737 -1.317 1.00 29.39 82 ALA B CA 1
ATOM 2369 C C . ALA B 1 86 ? 2.467 -25.066 -1.721 1.00 29.15 82 ALA B C 1
ATOM 2370 O O . ALA B 1 86 ? 1.817 -26.122 -1.720 1.00 29.11 82 ALA B O 1
ATOM 2372 N N . GLU B 1 87 ? 3.758 -25.013 -2.058 1.00 28.91 83 GLU B N 1
ATOM 2373 C CA . GLU B 1 87 ? 4.439 -26.184 -2.555 1.00 29.00 83 GLU B CA 1
ATOM 2374 C C . GLU B 1 87 ? 4.574 -27.188 -1.427 1.00 28.55 83 GLU B C 1
ATOM 2375 O O . GLU B 1 87 ? 4.321 -28.385 -1.615 1.00 28.55 83 GLU B O 1
ATOM 2377 N N . LEU B 1 88 ? 4.963 -26.720 -0.237 1.00 27.84 84 LEU B N 1
ATOM 2378 C CA . LEU B 1 88 ? 5.104 -27.649 0.882 1.00 27.24 84 LEU B CA 1
ATOM 2379 C C . LEU B 1 88 ? 3.742 -28.230 1.299 1.00 26.85 84 LEU B C 1
ATOM 2380 O O . LEU B 1 88 ? 3.671 -29.408 1.647 1.00 26.48 84 LEU B O 1
ATOM 2385 N N . ALA B 1 89 ? 2.692 -27.401 1.288 1.00 26.73 85 ALA B N 1
ATOM 2386 C CA . ALA B 1 89 ? 1.340 -27.894 1.638 1.00 26.83 85 ALA B CA 1
ATOM 2387 C C . ALA B 1 89 ? 0.982 -29.044 0.713 1.00 27.72 85 ALA B C 1
ATOM 2388 O O . ALA B 1 89 ? 0.677 -30.124 1.169 1.00 27.80 85 ALA B O 1
ATOM 2390 N N . ARG B 1 90 ? 1.103 -28.822 -0.587 1.00 28.92 86 ARG B N 1
ATOM 2391 C CA . ARG B 1 90 ? 0.699 -29.813 -1.556 1.00 30.20 86 ARG B CA 1
ATOM 2392 C C . ARG B 1 90 ? 1.478 -31.106 -1.413 1.00 29.65 86 ARG B C 1
ATOM 2393 O O . ARG B 1 90 ? 0.896 -32.157 -1.308 1.00 29.04 86 ARG B O 1
ATOM 2401 N N . ARG B 1 91 ? 2.809 -31.003 -1.403 1.00 29.74 87 ARG B N 1
ATOM 2402 C CA . ARG B 1 91 ? 3.667 -32.155 -1.318 1.00 29.69 87 ARG B CA 1
ATOM 2403 C C . ARG B 1 91 ? 3.344 -32.991 -0.099 1.00 29.14 87 ARG B C 1
ATOM 2404 O O . ARG B 1 91 ? 3.304 -34.222 -0.183 1.00 28.67 87 ARG B O 1
ATOM 2412 N N . ALA B 1 92 ? 3.065 -32.304 1.022 1.00 28.75 88 ALA B N 1
ATOM 2413 C CA . ALA B 1 92 ? 2.743 -32.935 2.297 1.00 28.07 88 ALA B CA 1
ATOM 2414 C C . ALA B 1 92 ? 1.427 -33.687 2.226 1.00 28.32 88 ALA B C 1
ATOM 2415 O O . ALA B 1 92 ? 1.367 -34.816 2.632 1.00 28.52 88 ALA B O 1
ATOM 2417 N N . ALA B 1 93 ? 0.365 -33.052 1.734 1.00 28.61 89 ALA B N 1
ATOM 2418 C CA . ALA B 1 93 ? -0.945 -33.730 1.560 1.00 29.18 89 ALA B CA 1
ATOM 2419 C C . ALA B 1 93 ? -0.780 -34.947 0.684 1.00 30.23 89 ALA B C 1
ATOM 2420 O O . ALA B 1 93 ? -1.398 -35.969 0.912 1.00 30.95 89 ALA B O 1
ATOM 2422 N N . GLU B 1 94 ? 0.062 -34.838 -0.325 1.00 30.96 90 GLU B N 1
ATOM 2423 C CA . GLU B 1 94 ? 0.217 -35.927 -1.261 1.00 32.24 90 GLU B CA 1
ATOM 2424 C C . GLU B 1 94 ? 0.923 -37.131 -0.640 1.00 31.53 90 GLU B C 1
ATOM 2425 O O . GLU B 1 94 ? 0.536 -38.266 -0.905 1.00 31.89 90 GLU B O 1
ATOM 2431 N N . ALA B 1 95 ? 1.928 -36.880 0.202 1.00 30.25 91 ALA B N 1
ATOM 2432 C CA . ALA B 1 95 ? 2.732 -37.931 0.740 1.00 29.72 91 ALA B CA 1
ATOM 2433 C C . ALA B 1 95 ? 1.929 -39.167 1.176 1.00 29.67 91 ALA B C 1
ATOM 2434 O O . ALA B 1 95 ? 2.319 -40.277 0.871 1.00 29.91 91 ALA B O 1
ATOM 2436 N N . PHE B 1 96 ? 0.811 -38.980 1.872 1.00 29.23 92 PHE B N 1
ATOM 2437 C CA . PHE B 1 96 ? 0.020 -40.108 2.373 1.00 29.09 92 PHE B CA 1
ATOM 2438 C C . PHE B 1 96 ? -1.461 -40.023 1.990 1.00 29.20 92 PHE B C 1
ATOM 2439 O O . PHE B 1 96 ? -2.290 -40.692 2.591 1.00 29.39 92 PHE B O 1
ATOM 2447 N N . GLY B 1 97 ? -1.771 -39.218 0.985 1.00 29.17 93 GLY B N 1
ATOM 2448 C CA . GLY B 1 97 ? -3.147 -39.021 0.520 1.00 29.37 93 GLY B CA 1
ATOM 2449 C C . GLY B 1 97 ? -4.007 -38.108 1.381 1.00 28.90 93 GLY B C 1
ATOM 2450 O O . GLY B 1 97 ? -5.207 -38.289 1.455 1.00 29.43 93 GLY B O 1
ATOM 2451 N N . GLY B 1 98 ? -3.391 -37.124 2.031 1.00 28.11 94 GLY B N 1
ATOM 2452 C CA . GLY B 1 98 ? -4.085 -36.301 3.000 1.00 27.33 94 GLY B CA 1
ATOM 2453 C C . GLY B 1 98 ? -3.257 -36.054 4.255 1.00 26.43 94 GLY B C 1
ATOM 2454 O O . GLY B 1 98 ? -2.361 -36.834 4.600 1.00 26.65 94 GLY B O 1
ATOM 2455 N N . LEU B 1 99 ? -3.558 -34.940 4.916 1.00 25.60 95 LEU B N 1
ATOM 2456 C CA . LEU B 1 99 ? -2.969 -34.549 6.219 1.00 24.64 95 LEU B CA 1
ATOM 2457 C C . LEU B 1 99 ? -4.059 -34.494 7.286 1.00 24.49 95 LEU B C 1
ATOM 2458 O O . LEU B 1 99 ? -5.133 -33.893 7.065 1.00 24.59 95 LEU B O 1
ATOM 2463 N N . ASP B 1 100 ? -3.792 -35.099 8.429 1.00 24.31 96 ASP B N 1
ATOM 2464 C CA . ASP B 1 100 ? -4.673 -34.978 9.574 1.00 24.18 96 ASP B CA 1
ATOM 2465 C C . ASP B 1 100 ? -4.173 -33.910 10.585 1.00 23.86 96 ASP B C 1
ATOM 2466 O O . ASP B 1 100 ? -4.943 -33.389 11.388 1.00 23.77 96 ASP B O 1
ATOM 2471 N N . VAL B 1 101 ? -2.869 -33.659 10.603 1.00 23.73 97 VAL B N 1
ATOM 2472 C CA . VAL B 1 101 ? -2.304 -32.714 11.514 1.00 23.48 97 VAL B CA 1
ATOM 2473 C C . VAL B 1 101 ? -1.252 -31.846 10.840 1.00 23.44 97 VAL B C 1
ATOM 2474 O O . VAL B 1 101 ? -0.420 -32.349 10.085 1.00 23.59 97 VAL B O 1
ATOM 2478 N N . LEU B 1 102 ? -1.270 -30.557 11.149 1.00 23.28 98 LEU B N 1
ATOM 2479 C CA . LEU B 1 102 ? -0.101 -29.712 10.908 1.00 23.22 98 LEU B CA 1
ATOM 2480 C C . LEU B 1 102 ? 0.469 -29.176 12.228 1.00 23.02 98 LEU B C 1
ATOM 2481 O O . LEU B 1 102 ? -0.257 -28.625 13.050 1.00 22.88 98 LEU B O 1
ATOM 2486 N N . VAL B 1 103 ? 1.757 -29.353 12.436 1.00 23.05 99 VAL B N 1
ATOM 2487 C CA . VAL B 1 103 ? 2.449 -28.666 13.501 1.00 22.94 99 VAL B CA 1
ATOM 2488 C C . VAL B 1 103 ? 3.193 -27.563 12.827 1.00 22.96 99 VAL B C 1
ATOM 2489 O O . VAL B 1 103 ? 4.159 -27.813 12.120 1.00 23.13 99 VAL B O 1
ATOM 2493 N N . ASN B 1 104 ? 2.702 -26.326 13.009 1.00 22.82 100 ASN B N 1
ATOM 2494 C CA . ASN B 1 104 ? 3.280 -25.135 12.388 1.00 22.85 100 ASN B CA 1
ATOM 2495 C C . ASN B 1 104 ? 4.459 -24.583 13.251 1.00 22.84 100 ASN B C 1
ATOM 2496 O O . ASN B 1 104 ? 4.288 -23.752 14.151 1.00 22.70 100 ASN B O 1
ATOM 2501 N N . ASN B 1 105 ? 5.654 -25.061 12.979 1.00 23.03 101 ASN B N 1
ATOM 2502 C CA . ASN B 1 105 ? 6.806 -24.790 13.828 1.00 23.12 101 ASN B CA 1
ATOM 2503 C C . ASN B 1 105 ? 7.856 -24.024 13.079 1.00 23.31 101 ASN B C 1
ATOM 2504 O O . ASN B 1 105 ? 8.388 -24.503 12.081 1.00 23.53 101 ASN B O 1
ATOM 2509 N N . ALA B 1 106 ? 8.129 -22.806 13.523 1.00 23.26 102 ALA B N 1
ATOM 2510 C CA . ALA B 1 106 ? 9.199 -22.007 12.948 1.00 23.49 102 ALA B CA 1
ATOM 2511 C C . ALA B 1 106 ? 9.606 -21.006 13.990 1.00 23.78 102 ALA B C 1
ATOM 2512 O O . ALA B 1 106 ? 8.845 -20.692 14.922 1.00 23.38 102 ALA B O 1
ATOM 2514 N N . GLY B 1 107 ? 10.835 -20.527 13.871 1.00 24.43 103 GLY B N 1
ATOM 2515 C CA . GLY B 1 107 ? 11.287 -19.539 14.814 1.00 24.53 103 GLY B CA 1
ATOM 2516 C C . GLY B 1 107 ? 12.645 -19.034 14.532 1.00 24.95 103 GLY B C 1
ATOM 2517 O O . GLY B 1 107 ? 13.595 -19.807 14.602 1.00 25.54 103 GLY B O 1
ATOM 2518 N N . ILE B 1 108 ? 12.741 -17.730 14.212 1.00 24.95 104 ILE B N 1
ATOM 2519 C CA . ILE B 1 108 ? 14.021 -16.993 14.386 1.00 25.30 104 ILE B CA 1
ATOM 2520 C C . ILE B 1 108 ? 13.807 -15.890 15.380 1.00 24.79 104 ILE B C 1
ATOM 2521 O O . ILE B 1 108 ? 12.678 -15.548 15.689 1.00 24.05 104 ILE B O 1
ATOM 2526 N N . SER B 1 109 ? 14.916 -15.357 15.885 1.00 24.94 105 SER B N 1
ATOM 2527 C CA . SER B 1 109 ? 14.900 -14.243 16.792 1.00 24.76 105 SER B CA 1
ATOM 2528 C C . SER B 1 109 ? 16.160 -13.389 16.652 1.00 25.55 105 SER B C 1
ATOM 2529 O O . SER B 1 109 ? 17.269 -13.908 16.744 1.00 25.94 105 SER B O 1
ATOM 2532 N N . HIS B 1 110 ? 15.973 -12.085 16.445 1.00 25.80 106 HIS B N 1
ATOM 2533 C CA . HIS B 1 110 ? 17.065 -11.101 16.248 1.00 26.55 106 HIS B CA 1
ATOM 2534 C C . HIS B 1 110 ? 16.929 -9.976 17.270 1.00 27.03 106 HIS B C 1
ATOM 2535 O O . HIS B 1 110 ? 16.431 -8.855 16.957 1.00 26.92 106 HIS B O 1
ATOM 2542 N N . PRO B 1 111 ? 17.317 -10.263 18.514 1.00 27.35 107 PRO B N 1
ATOM 2543 C CA . PRO B 1 111 ? 17.024 -9.352 19.601 1.00 27.49 107 PRO B CA 1
ATOM 2544 C C . PRO B 1 111 ? 17.797 -8.038 19.532 1.00 28.12 107 PRO B C 1
ATOM 2545 O O . PRO B 1 111 ? 18.962 -8.023 19.187 1.00 29.05 107 PRO B O 1
ATOM 2549 N N . GLN B 1 112 ? 17.111 -6.958 19.877 1.00 28.11 108 GLN B N 1
ATOM 2550 C CA . GLN B 1 112 ? 17.574 -5.582 19.702 1.00 28.62 108 GLN B CA 1
ATOM 2551 C C . GLN B 1 112 ? 16.693 -4.649 20.527 1.00 28.07 108 GLN B C 1
ATOM 2552 O O . GLN B 1 112 ? 15.476 -4.839 20.570 1.00 27.14 108 GLN B O 1
ATOM 2558 N N . PRO B 1 113 ? 17.274 -3.591 21.098 1.00 28.30 109 PRO B N 1
ATOM 2559 C CA . PRO B 1 113 ? 16.375 -2.578 21.648 1.00 28.09 109 PRO B CA 1
ATOM 2560 C C . PRO B 1 113 ? 15.390 -2.039 20.609 1.00 27.39 109 PRO B C 1
ATOM 2561 O O . PRO B 1 113 ? 15.731 -1.915 19.431 1.00 27.15 109 PRO B O 1
ATOM 2565 N N . VAL B 1 114 ? 14.159 -1.749 21.042 1.00 26.66 110 VAL B N 1
ATOM 2566 C CA . VAL B 1 114 ? 13.159 -1.198 20.129 1.00 25.95 110 VAL B CA 1
ATOM 2567 C C . VAL B 1 114 ? 13.669 0.081 19.439 1.00 26.21 110 VAL B C 1
ATOM 2568 O O . VAL B 1 114 ? 13.495 0.236 18.248 1.00 25.69 110 VAL B O 1
ATOM 2572 N N . VAL B 1 115 ? 14.371 0.952 20.168 1.00 26.73 111 VAL B N 1
ATOM 2573 C CA . VAL B 1 115 ? 14.949 2.160 19.553 1.00 27.45 111 VAL B CA 1
ATOM 2574 C C . VAL B 1 115 ? 15.939 1.847 18.417 1.00 28.26 111 VAL B C 1
ATOM 2575 O O . VAL B 1 115 ? 16.174 2.712 17.544 1.00 28.74 111 VAL B O 1
ATOM 2579 N N . ASP B 1 116 ? 16.485 0.621 18.397 1.00 28.59 112 ASP B N 1
ATOM 2580 C CA . ASP B 1 116 ? 17.472 0.243 17.374 1.00 29.76 112 ASP B CA 1
ATOM 2581 C C . ASP B 1 116 ? 16.991 -0.758 16.327 1.00 29.66 112 ASP B C 1
ATOM 2582 O O . ASP B 1 116 ? 17.793 -1.294 15.542 1.00 30.52 112 ASP B O 1
ATOM 2587 N N . THR B 1 117 ? 15.697 -0.970 16.271 1.00 29.22 113 THR B N 1
ATOM 2588 C CA . THR B 1 117 ? 15.136 -1.978 15.383 1.00 29.23 113 THR B CA 1
ATOM 2589 C C . THR B 1 117 ? 15.657 -1.774 13.971 1.00 30.01 113 THR B C 1
ATOM 2590 O O . THR B 1 117 ? 15.508 -0.712 13.418 1.00 30.69 113 THR B O 1
ATOM 2594 N N . ASP B 1 118 ? 16.279 -2.798 13.415 1.00 30.94 114 ASP B N 1
ATOM 2595 C CA . ASP B 1 118 ? 16.723 -2.796 12.020 1.00 32.09 114 ASP B CA 1
ATOM 2596 C C . ASP B 1 118 ? 15.628 -3.375 11.105 1.00 31.96 114 ASP B C 1
ATOM 2597 O O . ASP B 1 118 ? 15.190 -4.484 11.311 1.00 30.93 114 ASP B O 1
ATOM 2602 N N . PRO B 1 119 ? 15.185 -2.589 10.095 1.00 32.74 115 PRO B N 1
ATOM 2603 C CA . PRO B 1 119 ? 14.175 -2.988 9.122 1.00 32.38 115 PRO B CA 1
ATOM 2604 C C . PRO B 1 119 ? 14.383 -4.366 8.470 1.00 32.40 115 PRO B C 1
ATOM 2605 O O . PRO B 1 119 ? 13.395 -5.124 8.298 1.00 31.75 115 PRO B O 1
ATOM 2609 N N . GLN B 1 120 ? 15.623 -4.671 8.092 1.00 32.53 116 GLN B N 1
ATOM 2610 C CA . GLN B 1 120 ? 15.943 -5.971 7.507 1.00 32.75 116 GLN B CA 1
ATOM 2611 C C . GLN B 1 120 ? 15.665 -7.101 8.512 1.00 30.67 116 GLN B C 1
ATOM 2612 O O . GLN B 1 120 ? 15.019 -8.076 8.162 1.00 30.19 116 GLN B O 1
ATOM 2618 N N . LEU B 1 121 ? 16.154 -6.957 9.740 1.00 29.04 117 LEU B N 1
ATOM 2619 C CA . LEU B 1 121 ? 15.918 -7.950 10.779 1.00 27.78 117 LEU B CA 1
ATOM 2620 C C . LEU B 1 121 ? 14.399 -8.005 11.140 1.00 26.40 117 LEU B C 1
ATOM 2621 O O . LEU B 1 121 ? 13.851 -9.105 11.313 1.00 25.61 117 LEU B O 1
ATOM 2626 N N . PHE B 1 122 ? 13.729 -6.856 11.217 1.00 25.38 118 PHE B N 1
ATOM 2627 C CA . PHE B 1 122 ? 12.281 -6.849 11.433 1.00 24.73 118 PHE B CA 1
ATOM 2628 C C . PHE B 1 122 ? 11.611 -7.706 10.377 1.00 24.67 118 PHE B C 1
ATOM 2629 O O . PHE B 1 122 ? 10.834 -8.606 10.707 1.00 24.36 118 PHE B O 1
ATOM 2637 N N . ASP B 1 123 ? 11.920 -7.432 9.113 1.00 25.00 119 ASP B N 1
ATOM 2638 C CA . ASP B 1 123 ? 11.258 -8.102 7.993 1.00 25.03 119 ASP B CA 1
ATOM 2639 C C . ASP B 1 123 ? 11.571 -9.582 7.978 1.00 24.98 119 ASP B C 1
ATOM 2640 O O . ASP B 1 123 ? 10.704 -10.398 7.690 1.00 24.80 119 ASP B O 1
ATOM 2645 N N . ALA B 1 124 ? 12.801 -9.923 8.304 1.00 25.19 120 ALA B N 1
ATOM 2646 C CA . ALA B 1 124 ? 13.198 -11.298 8.306 1.00 25.21 120 ALA B CA 1
ATOM 2647 C C . ALA B 1 124 ? 12.359 -12.044 9.325 1.00 24.76 120 ALA B C 1
ATOM 2648 O O . ALA B 1 124 ? 11.877 -13.146 9.053 1.00 24.64 120 ALA B O 1
ATOM 2650 N N . THR B 1 125 ? 12.182 -11.424 10.491 1.00 24.54 121 THR B N 1
ATOM 2651 C CA . THR B 1 125 ? 11.495 -12.042 11.582 1.00 24.18 121 THR B CA 1
ATOM 2652 C C . THR B 1 125 ? 10.013 -12.244 11.172 1.00 23.89 121 THR B C 1
ATOM 2653 O O . THR B 1 125 ? 9.455 -13.314 11.387 1.00 23.71 121 THR B O 1
ATOM 2657 N N . ILE B 1 126 ? 9.405 -11.239 10.524 1.00 23.93 122 ILE B N 1
ATOM 2658 C CA . ILE B 1 126 ? 7.994 -11.349 10.059 1.00 23.75 122 ILE B CA 1
ATOM 2659 C C . ILE B 1 126 ? 7.903 -12.439 9.000 1.00 23.88 122 ILE B C 1
ATOM 2660 O O . ILE B 1 126 ? 6.954 -13.196 8.977 1.00 23.71 122 ILE B O 1
ATOM 2665 N N . ALA B 1 127 ? 8.909 -12.538 8.140 1.00 24.22 123 ALA B N 1
ATOM 2666 C CA . ALA B 1 127 ? 8.856 -13.489 7.018 1.00 24.42 123 ALA B CA 1
ATOM 2667 C C . ALA B 1 127 ? 8.814 -14.933 7.505 1.00 24.24 123 ALA B C 1
ATOM 2668 O O . ALA B 1 127 ? 7.948 -15.739 7.091 1.00 24.16 123 ALA B O 1
ATOM 2670 N N . VAL B 1 128 ? 9.716 -15.229 8.425 1.00 24.20 124 VAL B N 1
ATOM 2671 C CA . VAL B 1 128 ? 9.913 -16.585 8.889 1.00 24.13 124 VAL B CA 1
ATOM 2672 C C . VAL B 1 128 ? 8.906 -16.983 9.981 1.00 23.73 124 VAL B C 1
ATOM 2673 O O . VAL B 1 128 ? 8.458 -18.127 10.029 1.00 23.64 124 VAL B O 1
ATOM 2677 N N . ASN B 1 129 ? 8.564 -16.051 10.862 1.00 23.54 125 ASN B N 1
ATOM 2678 C CA . ASN B 1 129 ? 7.730 -16.359 12.014 1.00 23.23 125 ASN B CA 1
ATOM 2679 C C . ASN B 1 129 ? 6.191 -16.192 11.710 1.00 23.05 125 ASN B C 1
ATOM 2680 O O . ASN B 1 129 ? 5.369 -16.842 12.317 1.00 22.86 125 ASN B O 1
ATOM 2685 N N . LEU B 1 130 ? 5.835 -15.319 10.785 1.00 23.17 126 LEU B N 1
ATOM 2686 C CA . LEU B 1 130 ? 4.399 -14.936 10.575 1.00 23.07 126 LEU B CA 1
ATOM 2687 C C . LEU B 1 130 ? 3.931 -15.299 9.172 1.00 23.28 126 LEU B C 1
ATOM 2688 O O . LEU B 1 130 ? 3.049 -16.090 9.013 1.00 23.24 126 LEU B O 1
ATOM 2693 N N . ARG B 1 131 ? 4.594 -14.747 8.165 1.00 23.56 127 ARG B N 1
ATOM 2694 C CA . ARG B 1 131 ? 4.158 -14.891 6.777 1.00 23.85 127 ARG B CA 1
ATOM 2695 C C . ARG B 1 131 ? 4.112 -16.335 6.273 1.00 23.92 127 ARG B C 1
ATOM 2696 O O . ARG B 1 131 ? 3.084 -16.826 5.798 1.00 23.97 127 ARG B O 1
ATOM 2704 N N . ALA B 1 132 ? 5.217 -17.014 6.367 1.00 23.96 128 ALA B N 1
ATOM 2705 C CA . ALA B 1 132 ? 5.273 -18.375 5.840 1.00 24.07 128 ALA B CA 1
ATOM 2706 C C . ALA B 1 132 ? 4.424 -19.345 6.669 1.00 23.79 128 ALA B C 1
ATOM 2707 O O . ALA B 1 132 ? 3.787 -20.214 6.103 1.00 23.87 128 ALA B O 1
ATOM 2709 N N . PRO B 1 133 ? 4.454 -19.236 8.008 1.00 23.49 129 PRO B N 1
ATOM 2710 C CA . PRO B 1 133 ? 3.536 -20.130 8.713 1.00 23.28 129 PRO B CA 1
ATOM 2711 C C . PRO B 1 133 ? 2.062 -19.825 8.433 1.00 23.26 129 PRO B C 1
ATOM 2712 O O . PRO B 1 133 ? 1.257 -20.751 8.348 1.00 23.27 129 PRO B O 1
ATOM 2716 N N . ALA B 1 134 ? 1.720 -18.556 8.251 1.00 23.30 130 ALA B N 1
ATOM 2717 C CA . ALA B 1 134 ? 0.324 -18.197 8.061 1.00 23.34 130 ALA B CA 1
ATOM 2718 C C . ALA B 1 134 ? -0.200 -18.801 6.752 1.00 23.66 130 ALA B C 1
ATOM 2719 O O . ALA B 1 134 ? -1.323 -19.317 6.706 1.00 23.71 130 ALA B O 1
ATOM 2721 N N . LEU B 1 135 ? 0.642 -18.772 5.714 1.00 23.91 131 LEU B N 1
ATOM 2722 C CA . LEU B 1 135 ? 0.215 -19.130 4.362 1.00 24.29 131 LEU B CA 1
ATOM 2723 C C . LEU B 1 135 ? 0.309 -20.637 4.154 1.00 24.33 131 LEU B C 1
ATOM 2724 O O . LEU B 1 135 ? -0.440 -21.217 3.359 1.00 24.60 131 LEU B O 1
ATOM 2729 N N . LEU B 1 136 ? 1.204 -21.286 4.898 1.00 24.11 132 LEU B N 1
ATOM 2730 C CA . LEU B 1 136 ? 1.240 -22.748 4.934 1.00 24.11 132 LEU B CA 1
ATOM 2731 C C . LEU B 1 136 ? -0.054 -23.255 5.501 1.00 23.97 132 LEU B C 1
ATOM 2732 O O . LEU B 1 136 ? -0.653 -24.214 4.970 1.00 24.15 132 LEU B O 1
ATOM 2737 N N . ALA B 1 137 ? -0.505 -22.608 6.575 1.00 23.70 133 ALA B N 1
ATOM 2738 C CA . ALA B 1 137 ? -1.719 -23.049 7.312 1.00 23.59 133 ALA B CA 1
ATOM 2739 C C . ALA B 1 137 ? -3.027 -22.831 6.504 1.00 23.87 133 ALA B C 1
ATOM 2740 O O . ALA B 1 137 ? -3.883 -23.687 6.475 1.00 23.98 133 ALA B O 1
ATOM 2742 N N . SER B 1 138 ? -3.145 -21.683 5.844 1.00 24.05 134 SER B N 1
ATOM 2743 C CA . SER B 1 138 ? -4.320 -21.406 5.037 1.00 24.40 134 SER B CA 1
ATOM 2744 C C . SER B 1 138 ? -4.410 -22.463 3.872 1.00 24.76 134 SER B C 1
ATOM 2745 O O . SER B 1 138 ? -5.494 -22.993 3.579 1.00 25.01 134 SER B O 1
ATOM 2748 N N . ALA B 1 139 ? -3.259 -22.806 3.279 1.00 24.90 135 ALA B N 1
ATOM 2749 C CA . ALA B 1 139 ? -3.209 -23.796 2.195 1.00 25.52 135 ALA B CA 1
ATOM 2750 C C . ALA B 1 139 ? -3.523 -25.203 2.715 1.00 25.58 135 ALA B C 1
ATOM 2751 O O . ALA B 1 139 ? -4.382 -25.937 2.160 1.00 26.35 135 ALA B O 1
ATOM 2753 N N . VAL B 1 140 ? -2.866 -25.573 3.795 1.00 24.93 136 VAL B N 1
ATOM 2754 C CA . VAL B 1 140 ? -3.160 -26.853 4.401 1.00 24.83 136 VAL B CA 1
ATOM 2755 C C . VAL B 1 140 ? -4.627 -26.942 4.768 1.00 25.25 136 VAL B C 1
ATOM 2756 O O . VAL B 1 140 ? -5.278 -27.975 4.525 1.00 25.92 136 VAL B O 1
ATOM 2760 N N . GLY B 1 141 ? -5.139 -25.866 5.360 1.00 25.42 137 GLY B N 1
ATOM 2761 C CA . GLY B 1 141 ? -6.545 -25.811 5.813 1.00 25.86 137 GLY B CA 1
ATOM 2762 C C . GLY B 1 141 ? -7.543 -25.991 4.687 1.00 26.70 137 GLY B C 1
ATOM 2763 O O . GLY B 1 141 ? -8.527 -26.702 4.854 1.00 26.91 137 GLY B O 1
ATOM 2764 N N . LYS B 1 142 ? -7.281 -25.339 3.545 1.00 27.47 138 LYS B N 1
ATOM 2765 C CA . LYS B 1 142 ? -8.094 -25.514 2.326 1.00 28.45 138 LYS B CA 1
ATOM 2766 C C . LYS B 1 142 ? -8.169 -27.002 1.921 1.00 28.51 138 LYS B C 1
ATOM 2767 O O . LYS B 1 142 ? -9.257 -27.513 1.643 1.00 28.55 138 LYS B O 1
ATOM 2773 N N . ALA B 1 143 ? -7.013 -27.689 1.918 1.00 28.17 139 ALA B N 1
ATOM 2774 C CA . ALA B 1 143 ? -6.949 -29.121 1.549 1.00 28.18 139 ALA B CA 1
ATOM 2775 C C . ALA B 1 143 ? -7.672 -29.977 2.615 1.00 27.98 139 ALA B C 1
ATOM 2776 O O . ALA B 1 143 ? -8.358 -30.967 2.288 1.00 28.62 139 ALA B O 1
ATOM 2778 N N . MET B 1 144 ? -7.543 -29.585 3.880 1.00 26.91 140 MET B N 1
ATOM 2779 C CA . MET B 1 144 ? -8.308 -30.237 4.926 1.00 26.50 140 MET B CA 1
ATOM 2780 C C . MET B 1 144 ? -9.799 -30.092 4.694 1.00 27.11 140 MET B C 1
ATOM 2781 O O . MET B 1 144 ? -10.524 -31.076 4.792 1.00 27.17 140 MET B O 1
ATOM 2786 N N . VAL B 1 145 ? -10.247 -28.886 4.362 1.00 27.60 141 VAL B N 1
ATOM 2787 C CA . VAL B 1 145 ? -11.667 -28.682 4.059 1.00 28.59 141 VAL B CA 1
ATOM 2788 C C . VAL B 1 145 ? -12.131 -29.505 2.833 1.00 29.59 141 VAL B C 1
ATOM 2789 O O . VAL B 1 145 ? -13.169 -30.123 2.874 1.00 30.13 141 VAL B O 1
ATOM 2793 N N . ALA B 1 146 ? -11.361 -29.511 1.761 1.00 30.06 142 ALA B N 1
ATOM 2794 C CA . ALA B 1 146 ? -11.775 -30.232 0.561 1.00 31.14 142 ALA B CA 1
ATOM 2795 C C . ALA B 1 146 ? -11.935 -31.743 0.847 1.00 31.62 142 ALA B C 1
ATOM 2796 O O . ALA B 1 146 ? -12.891 -32.377 0.382 1.00 32.26 142 ALA B O 1
ATOM 2798 N N . ALA B 1 147 ? -11.007 -32.293 1.631 1.00 31.38 143 ALA B N 1
ATOM 2799 C CA . ALA B 1 147 ? -10.950 -33.745 1.896 1.00 31.67 143 ALA B CA 1
ATOM 2800 C C . ALA B 1 147 ? -12.054 -34.230 2.852 1.00 31.86 143 ALA B C 1
ATOM 2801 O O . ALA B 1 147 ? -12.475 -35.376 2.771 1.00 32.30 143 ALA B O 1
ATOM 2803 N N . GLY B 1 148 ? -12.509 -33.365 3.750 1.00 31.77 144 GLY B N 1
ATOM 2804 C CA . GLY B 1 148 ? -13.684 -33.638 4.582 1.00 32.39 144 GLY B CA 1
ATOM 2805 C C . GLY B 1 148 ? -13.537 -34.661 5.704 1.00 32.26 144 GLY B C 1
ATOM 2806 O O . GLY B 1 148 ? -14.500 -35.362 6.038 1.00 32.43 144 GLY B O 1
ATOM 2807 N N . GLU B 1 149 ? -12.344 -34.744 6.284 1.00 31.98 145 GLU B N 1
ATOM 2808 C CA . GLU B 1 149 ? -12.060 -35.675 7.367 1.00 31.74 145 GLU B CA 1
ATOM 2809 C C . GLU B 1 149 ? -11.654 -34.889 8.613 1.00 30.47 145 GLU B C 1
ATOM 2810 O O . GLU B 1 149 ? -11.014 -35.422 9.537 1.00 30.63 145 GLU B O 1
ATOM 2816 N N . GLY B 1 150 ? -12.063 -33.627 8.674 1.00 29.11 146 GLY B N 1
ATOM 2817 C CA . GLY B 1 150 ? -11.649 -32.774 9.778 1.00 27.73 146 GLY B CA 1
ATOM 2818 C C . GLY B 1 150 ? -10.126 -32.733 9.839 1.00 26.26 146 GLY B C 1
ATOM 2819 O O . GLY B 1 150 ? -9.488 -33.096 8.864 1.00 26.38 146 GLY B O 1
ATOM 2820 N N . GLY B 1 151 ? -9.572 -32.316 10.986 1.00 24.90 147 GLY B N 1
ATOM 2821 C CA . GLY B 1 151 ? -8.103 -32.283 11.208 1.00 24.12 147 GLY B CA 1
ATOM 2822 C C . GLY B 1 151 ? -7.689 -31.347 12.328 1.00 23.81 147 GLY B C 1
ATOM 2823 O O . GLY B 1 151 ? -8.542 -30.722 12.966 1.00 23.83 147 GLY B O 1
ATOM 2824 N N . ALA B 1 152 ? -6.372 -31.241 12.554 1.00 23.58 148 ALA B N 1
ATOM 2825 C CA . ALA B 1 152 ? -5.824 -30.411 13.616 1.00 23.32 148 ALA B CA 1
ATOM 2826 C C . ALA B 1 152 ? -4.600 -29.627 13.180 1.00 23.16 148 ALA B C 1
ATOM 2827 O O . ALA B 1 152 ? -3.722 -30.142 12.510 1.00 23.20 148 ALA B O 1
ATOM 2829 N N . ILE B 1 153 ? -4.523 -28.386 13.648 1.00 23.01 149 ILE B N 1
ATOM 2830 C CA . ILE B 1 153 ? -3.443 -27.460 13.322 1.00 22.88 149 ILE B CA 1
ATOM 2831 C C . ILE B 1 153 ? -2.949 -26.967 14.645 1.00 22.70 149 ILE B C 1
ATOM 2832 O O . ILE B 1 153 ? -3.749 -26.530 15.444 1.00 22.67 149 ILE B O 1
ATOM 2837 N N . ILE B 1 154 ? -1.637 -27.101 14.902 1.00 22.63 150 ILE B N 1
ATOM 2838 C CA . ILE B 1 154 ? -1.085 -26.640 16.149 1.00 22.52 150 ILE B CA 1
ATOM 2839 C C . ILE B 1 154 ? 0.036 -25.680 15.878 1.00 22.47 150 ILE B C 1
ATOM 2840 O O . ILE B 1 154 ? 1.050 -26.037 15.282 1.00 22.55 150 ILE B O 1
ATOM 2845 N N . THR B 1 155 ? -0.127 -24.450 16.330 1.00 22.37 151 THR B N 1
ATOM 2846 C CA . THR B 1 155 ? 0.902 -23.450 16.132 1.00 22.35 151 THR B CA 1
ATOM 2847 C C . THR B 1 155 ? 1.865 -23.510 17.290 1.00 22.36 151 THR B C 1
ATOM 2848 O O . THR B 1 155 ? 1.441 -23.432 18.404 1.00 22.32 151 THR B O 1
ATOM 2852 N N . VAL B 1 156 ? 3.159 -23.673 17.010 1.00 22.46 152 VAL B N 1
ATOM 2853 C CA . VAL B 1 156 ? 4.170 -23.448 18.013 1.00 22.54 152 VAL B CA 1
ATOM 2854 C C . VAL B 1 156 ? 4.471 -21.921 18.058 1.00 22.49 152 VAL B C 1
ATOM 2855 O O . VAL B 1 156 ? 5.202 -21.389 17.225 1.00 22.56 152 VAL B O 1
ATOM 2859 N N . ALA B 1 157 ? 3.867 -21.223 19.014 1.00 22.41 153 ALA B N 1
ATOM 2860 C CA . ALA B 1 157 ? 4.073 -19.790 19.177 1.00 22.38 153 ALA B CA 1
ATOM 2861 C C . ALA B 1 157 ? 5.018 -19.580 20.361 1.00 22.52 153 ALA B C 1
ATOM 2862 O O . ALA B 1 157 ? 6.043 -20.280 20.480 1.00 22.70 153 ALA B O 1
ATOM 2864 N N . SER B 1 158 ? 4.691 -18.646 21.234 1.00 22.49 154 SER B N 1
ATOM 2865 C CA . SER B 1 158 ? 5.549 -18.293 22.335 1.00 22.68 154 SER B CA 1
ATOM 2866 C C . SER B 1 158 ? 4.739 -17.577 23.387 1.00 22.64 154 SER B C 1
ATOM 2867 O O . SER B 1 158 ? 3.711 -16.945 23.070 1.00 22.48 154 SER B O 1
ATOM 2870 N N . ALA B 1 159 ? 5.207 -17.660 24.639 1.00 22.85 155 ALA B N 1
ATOM 2871 C CA . ALA B 1 159 ? 4.791 -16.702 25.689 1.00 22.91 155 ALA B CA 1
ATOM 2872 C C . ALA B 1 159 ? 4.947 -15.230 25.206 1.00 22.83 155 ALA B C 1
ATOM 2873 O O . ALA B 1 159 ? 4.101 -14.408 25.553 1.00 22.77 155 ALA B O 1
ATOM 2875 N N . ALA B 1 160 ? 5.994 -14.939 24.399 1.00 22.89 156 ALA B N 1
ATOM 2876 C CA . ALA B 1 160 ? 6.171 -13.610 23.716 1.00 22.84 156 ALA B CA 1
ATOM 2877 C C . ALA B 1 160 ? 5.010 -13.183 22.832 1.00 22.60 156 ALA B C 1
ATOM 2878 O O . ALA B 1 160 ? 4.846 -11.985 22.565 1.00 22.58 156 ALA B O 1
ATOM 2880 N N . ALA B 1 161 ? 4.227 -14.138 22.358 1.00 22.46 157 ALA B N 1
ATOM 2881 C CA . ALA B 1 161 ? 2.969 -13.801 21.659 1.00 22.30 157 ALA B CA 1
ATOM 2882 C C . ALA B 1 161 ? 2.019 -13.110 22.622 1.00 22.30 157 ALA B C 1
ATOM 2883 O O . ALA B 1 161 ? 1.233 -12.263 22.203 1.00 22.26 157 ALA B O 1
ATOM 2885 N N . LEU B 1 162 ? 2.118 -13.452 23.916 1.00 22.41 158 LEU B N 1
ATOM 2886 C CA . LEU B 1 162 ? 1.118 -13.092 24.917 1.00 22.46 158 LEU B CA 1
ATOM 2887 C C . LEU B 1 162 ? 1.514 -11.926 25.850 1.00 22.60 158 LEU B C 1
ATOM 2888 O O . LEU B 1 162 ? 0.641 -11.184 26.347 1.00 22.64 158 LEU B O 1
ATOM 2893 N N . ALA B 1 163 ? 2.800 -11.819 26.155 1.00 22.73 159 ALA B N 1
ATOM 2894 C CA . ALA B 1 163 ? 3.310 -10.735 26.967 1.00 22.92 159 ALA B CA 1
ATOM 2895 C C . ALA B 1 163 ? 4.542 -10.187 26.274 1.00 22.97 159 ALA B C 1
ATOM 2896 O O . ALA B 1 163 ? 5.382 -10.965 25.834 1.00 23.00 159 ALA B O 1
ATOM 2898 N N . PRO B 1 164 ? 4.648 -8.858 26.194 1.00 23.02 160 PRO B N 1
ATOM 2899 C CA . PRO B 1 164 ? 5.755 -8.184 25.554 1.00 23.11 160 PRO B CA 1
ATOM 2900 C C . PRO B 1 164 ? 7.053 -8.414 26.318 1.00 23.41 160 PRO B C 1
ATOM 2901 O O . PRO B 1 164 ? 7.022 -8.535 27.549 1.00 23.59 160 PRO B O 1
ATOM 2905 N N . LEU B 1 165 ? 8.167 -8.450 25.595 1.00 23.53 161 LEU B N 1
ATOM 2906 C CA . LEU B 1 165 ? 9.506 -8.772 26.150 1.00 23.88 161 LEU B CA 1
ATOM 2907 C C . LEU B 1 165 ? 10.589 -7.813 25.640 1.00 24.11 161 LEU B C 1
ATOM 2908 O O . LEU B 1 165 ? 10.699 -7.572 24.446 1.00 24.00 161 LEU B O 1
ATOM 2913 N N . PRO B 1 166 ? 11.420 -7.269 26.549 1.00 24.57 162 PRO B N 1
ATOM 2914 C CA . PRO B 1 166 ? 12.458 -6.357 26.071 1.00 24.85 162 PRO B CA 1
ATOM 2915 C C . PRO B 1 166 ? 13.398 -6.983 25.028 1.00 24.87 162 PRO B C 1
ATOM 2916 O O . PRO B 1 166 ? 13.781 -8.123 25.172 1.00 24.97 162 PRO B O 1
ATOM 2920 N N . ASP B 1 167 ? 13.741 -6.185 24.005 1.00 24.90 163 ASP B N 1
ATOM 2921 C CA . ASP B 1 167 ? 14.573 -6.569 22.864 1.00 25.05 163 ASP B CA 1
ATOM 2922 C C . ASP B 1 167 ? 13.890 -7.515 21.913 1.00 24.70 163 ASP B C 1
ATOM 2923 O O . ASP B 1 167 ? 14.546 -8.063 21.037 1.00 24.84 163 ASP B O 1
ATOM 2928 N N . HIS B 1 168 ? 12.584 -7.696 22.064 1.00 24.30 164 HIS B N 1
ATOM 2929 C CA . HIS B 1 168 ? 11.858 -8.649 21.261 1.00 24.00 164 HIS B CA 1
ATOM 2930 C C . HIS B 1 168 ? 10.708 -8.035 20.470 1.00 23.70 164 HIS B C 1
ATOM 2931 O O . HIS B 1 168 ? 9.724 -8.697 20.224 1.00 23.43 164 HIS B O 1
ATOM 2938 N N . TYR B 1 169 ? 10.855 -6.774 20.041 1.00 23.80 165 TYR B N 1
ATOM 2939 C CA . TYR B 1 169 ? 9.836 -6.071 19.215 1.00 23.61 165 TYR B CA 1
ATOM 2940 C C . TYR B 1 169 ? 9.312 -6.932 18.057 1.00 23.45 165 TYR B C 1
ATOM 2941 O O . TYR B 1 169 ? 8.178 -7.335 18.042 1.00 23.21 165 TYR B O 1
ATOM 2950 N N . ALA B 1 170 ? 10.180 -7.210 17.099 1.00 23.65 166 ALA B N 1
ATOM 2951 C CA . ALA B 1 170 ? 9.815 -8.018 15.947 1.00 23.58 166 ALA B CA 1
ATOM 2952 C C . ALA B 1 170 ? 9.348 -9.437 16.344 1.00 23.37 166 ALA B C 1
ATOM 2953 O O . ALA B 1 170 ? 8.393 -9.925 15.811 1.00 23.19 166 ALA B O 1
ATOM 2955 N N . TYR B 1 171 ? 10.057 -10.080 17.273 1.00 23.45 167 TYR B N 1
ATOM 2956 C CA . TYR B 1 171 ? 9.742 -11.457 17.685 1.00 23.31 167 TYR B CA 1
ATOM 2957 C C . TYR B 1 171 ? 8.294 -11.513 18.220 1.00 23.01 167 TYR B C 1
ATOM 2958 O O . TYR B 1 171 ? 7.451 -12.273 17.723 1.00 22.84 167 TYR B O 1
ATOM 2967 N N . CYS B 1 172 ? 8.034 -10.655 19.209 1.00 22.99 168 CYS B N 1
ATOM 2968 C CA . CYS B 1 172 ? 6.785 -10.614 19.882 1.00 22.78 168 CYS B CA 1
ATOM 2969 C C . CYS B 1 172 ? 5.713 -10.320 18.894 1.00 22.64 168 CYS B C 1
ATOM 2970 O O . CYS B 1 172 ? 4.707 -11.008 18.859 1.00 22.49 168 CYS B O 1
ATOM 2973 N N . THR B 1 173 ? 5.936 -9.283 18.090 1.00 22.74 169 THR B N 1
ATOM 2974 C CA . THR B 1 173 ? 4.990 -8.868 17.062 1.00 22.69 169 THR B CA 1
ATOM 2975 C C . THR B 1 173 ? 4.597 -10.029 16.161 1.00 22.64 169 THR B C 1
ATOM 2976 O O . THR B 1 173 ? 3.400 -10.206 15.877 1.00 22.55 169 THR B O 1
ATOM 2980 N N . SER B 1 174 ? 5.583 -10.820 15.743 1.00 22.73 170 SER B N 1
ATOM 2981 C CA . SER B 1 174 ? 5.371 -11.890 14.772 1.00 22.73 170 SER B CA 1
ATOM 2982 C C . SER B 1 174 ? 4.535 -13.009 15.357 1.00 22.55 170 SER B C 1
ATOM 2983 O O . SER B 1 174 ? 3.580 -13.520 14.698 1.00 22.51 170 SER B O 1
ATOM 2986 N N . LYS B 1 175 ? 4.856 -13.352 16.612 1.00 22.49 171 LYS B N 1
ATOM 2987 C CA . LYS B 1 175 ? 4.213 -14.465 17.305 1.00 22.37 171 LYS B CA 1
ATOM 2988 C C . LYS B 1 175 ? 2.791 -14.126 17.704 1.00 22.25 171 LYS B C 1
ATOM 2989 O O . LYS B 1 175 ? 1.897 -14.972 17.606 1.00 22.19 171 LYS B O 1
ATOM 2995 N N . ALA B 1 176 ? 2.563 -12.877 18.066 1.00 22.26 172 ALA B N 1
ATOM 2996 C CA . ALA B 1 176 ? 1.229 -12.419 18.411 1.00 22.21 172 ALA B CA 1
ATOM 2997 C C . ALA B 1 176 ? 0.300 -12.421 17.162 1.00 22.24 172 ALA B C 1
ATOM 2998 O O . ALA B 1 176 ? -0.853 -12.828 17.240 1.00 22.23 172 ALA B O 1
ATOM 3000 N N . GLY B 1 177 ? 0.817 -11.983 16.037 1.00 22.34 173 GLY B N 1
ATOM 3001 C CA . GLY B 1 177 ? 0.104 -12.088 14.787 1.00 22.45 173 GLY B CA 1
ATOM 3002 C C . GLY B 1 177 ? -0.229 -13.527 14.395 1.00 22.43 173 GLY B C 1
ATOM 3003 O O . GLY B 1 177 ? -1.344 -13.811 14.015 1.00 22.49 173 GLY B O 1
ATOM 3004 N N . LEU B 1 178 ? 0.744 -14.433 14.483 1.00 22.38 174 LEU B N 1
ATOM 3005 C CA . LEU B 1 178 ? 0.497 -15.843 14.146 1.00 22.38 174 LEU B CA 1
ATOM 3006 C C . LEU B 1 178 ? -0.597 -16.434 15.015 1.00 22.29 174 LEU B C 1
ATOM 3007 O O . LEU B 1 178 ? -1.380 -17.218 14.558 1.00 22.35 174 LEU B O 1
ATOM 3012 N N . VAL B 1 179 ? -0.600 -16.059 16.300 1.00 22.20 175 VAL B N 1
ATOM 3013 C CA . VAL B 1 179 ? -1.562 -16.544 17.267 1.00 22.16 175 VAL B CA 1
ATOM 3014 C C . VAL B 1 179 ? -2.979 -16.115 16.892 1.00 22.26 175 VAL B C 1
ATOM 3015 O O . VAL B 1 179 ? -3.935 -16.866 17.067 1.00 22.32 175 VAL B O 1
ATOM 3019 N N . MET B 1 180 ? -3.111 -14.887 16.420 1.00 22.33 176 MET B N 1
ATOM 3020 C CA . MET B 1 180 ? -4.394 -14.385 15.963 1.00 22.49 176 MET B CA 1
ATOM 3021 C C . MET B 1 180 ? -4.758 -15.062 14.653 1.00 22.64 176 MET B C 1
ATOM 3022 O O . MET B 1 180 ? -5.926 -15.333 14.397 1.00 22.81 176 MET B O 1
ATOM 3027 N N . ALA B 1 181 ? -3.751 -15.311 13.827 1.00 22.63 177 ALA B N 1
ATOM 3028 C CA . ALA B 1 181 ? -3.929 -16.019 12.557 1.00 22.80 177 ALA B CA 1
ATOM 3029 C C . ALA B 1 181 ? -4.560 -17.391 12.868 1.00 22.79 177 ALA B C 1
ATOM 3030 O O . ALA B 1 181 ? -5.602 -17.848 12.214 1.00 23.01 177 ALA B O 1
ATOM 3032 N N . THR B 1 182 ? -4.019 -17.999 13.921 1.00 22.59 178 THR B N 1
ATOM 3033 C CA . THR B 1 182 ? -4.508 -19.313 14.374 1.00 22.58 178 THR B CA 1
ATOM 3034 C C . THR B 1 182 ? -6.013 -19.269 14.776 1.00 22.72 178 THR B C 1
ATOM 3035 O O . THR B 1 182 ? -6.796 -20.187 14.438 1.00 22.88 178 THR B O 1
ATOM 3039 N N . LYS B 1 183 ? -6.417 -18.197 15.459 1.00 22.72 179 LYS B N 1
ATOM 3040 C CA . LYS B 1 183 ? -7.801 -18.052 15.906 1.00 22.90 179 LYS B CA 1
ATOM 3041 C C . LYS B 1 183 ? -8.771 -17.842 14.776 1.00 23.20 179 LYS B C 1
ATOM 3042 O O . LYS B 1 183 ? -9.864 -18.322 14.857 1.00 23.42 179 LYS B O 1
ATOM 3048 N N . VAL B 1 184 ? -8.371 -17.149 13.719 1.00 23.27 180 VAL B N 1
ATOM 3049 C CA . VAL B 1 184 ? -9.220 -17.058 12.519 1.00 23.63 180 VAL B CA 1
ATOM 3050 C C . VAL B 1 184 ? -9.453 -18.439 11.867 1.00 23.76 180 VAL B C 1
ATOM 3051 O O . VAL B 1 184 ? -10.585 -18.791 11.465 1.00 24.09 180 VAL B O 1
ATOM 3055 N N . LEU B 1 185 ? -8.387 -19.211 11.741 1.00 23.54 181 LEU B N 1
ATOM 3056 C CA . LEU B 1 185 ? -8.508 -20.599 11.310 1.00 23.63 181 LEU B CA 1
ATOM 3057 C C . LEU B 1 185 ? -9.521 -21.322 12.197 1.00 23.70 181 LEU B C 1
ATOM 3058 O O . LEU B 1 185 ? -10.524 -21.874 11.682 1.00 24.02 181 LEU B O 1
ATOM 3063 N N . ALA B 1 186 ? -9.286 -21.263 13.521 1.00 23.46 182 ALA B N 1
ATOM 3064 C CA . ALA B 1 186 ? -10.197 -21.879 14.503 1.00 23.55 182 ALA B CA 1
ATOM 3065 C C . ALA B 1 186 ? -11.656 -21.507 14.221 1.00 23.94 182 ALA B C 1
ATOM 3066 O O . ALA B 1 186 ? -12.534 -22.372 14.210 1.00 24.19 182 ALA B O 1
ATOM 3068 N N . ARG B 1 187 ? -11.891 -20.211 14.021 1.00 24.77 183 ARG B N 1
ATOM 3069 C CA . ARG B 1 187 ? -13.226 -19.671 13.766 1.00 26.19 183 ARG B CA 1
ATOM 3070 C C . ARG B 1 187 ? -13.901 -20.160 12.457 1.00 26.56 183 ARG B C 1
ATOM 3071 O O . ARG B 1 187 ? -15.077 -20.475 12.460 1.00 27.16 183 ARG B O 1
ATOM 3079 N N . GLU B 1 188 ? -13.159 -20.195 11.353 1.00 26.44 184 GLU B N 1
ATOM 3080 C CA . GLU B 1 188 ? -13.742 -20.520 10.034 1.00 27.03 184 GLU B CA 1
ATOM 3081 C C . GLU B 1 188 ? -13.715 -22.020 9.712 1.00 26.95 184 GLU B C 1
ATOM 3082 O O . GLU B 1 188 ? -14.625 -22.551 9.071 1.00 27.36 184 GLU B O 1
ATOM 3088 N N . LEU B 1 189 ? -12.643 -22.688 10.134 1.00 26.36 185 LEU B N 1
ATOM 3089 C CA . LEU B 1 189 ? -12.437 -24.103 9.845 1.00 26.30 185 LEU B CA 1
ATOM 3090 C C . LEU B 1 189 ? -13.065 -25.013 10.922 1.00 26.18 185 LEU B C 1
ATOM 3091 O O . LEU B 1 189 ? -13.347 -26.196 10.658 1.00 26.20 185 LEU B O 1
ATOM 3096 N N . GLY B 1 190 ? -13.315 -24.457 12.115 1.00 25.81 186 GLY B N 1
ATOM 3097 C CA . GLY B 1 190 ? -14.104 -25.138 13.144 1.00 26.09 186 GLY B CA 1
ATOM 3098 C C . GLY B 1 190 ? -15.365 -25.863 12.631 1.00 26.77 186 GLY B C 1
ATOM 3099 O O . GLY B 1 190 ? -15.554 -27.037 12.904 1.00 26.79 186 GLY B O 1
ATOM 3100 N N . PRO B 1 191 ? -16.226 -25.164 11.892 1.00 27.26 187 PRO B N 1
ATOM 3101 C CA . PRO B 1 191 ? -17.441 -25.833 11.379 1.00 28.22 187 PRO B CA 1
ATOM 3102 C C . PRO B 1 191 ? -17.170 -27.014 10.439 1.00 28.49 187 PRO B C 1
ATOM 3103 O O . PRO B 1 191 ? -18.091 -27.779 10.172 1.00 29.61 187 PRO B O 1
ATOM 3107 N N . HIS B 1 192 ? -15.929 -27.182 9.976 1.00 28.07 188 HIS B N 1
ATOM 3108 C CA . HIS B 1 192 ? -15.543 -28.340 9.149 1.00 28.10 188 HIS B CA 1
ATOM 3109 C C . HIS B 1 192 ? -14.853 -29.405 9.956 1.00 27.72 188 HIS B C 1
ATOM 3110 O O . HIS B 1 192 ? -14.281 -30.352 9.422 1.00 27.87 188 HIS B O 1
ATOM 3117 N N . GLY B 1 193 ? -14.916 -29.278 11.275 1.00 27.43 189 GLY B N 1
ATOM 3118 C CA . GLY B 1 193 ? -14.274 -30.239 12.157 1.00 26.93 189 GLY B CA 1
ATOM 3119 C C . GLY B 1 193 ? -12.774 -30.051 12.230 1.00 26.18 189 GLY B C 1
ATOM 3120 O O . GLY B 1 193 ? -12.070 -30.931 12.694 1.00 25.68 189 GLY B O 1
ATOM 3121 N N . ILE B 1 194 ? -12.275 -28.912 11.753 1.00 25.73 190 ILE B N 1
ATOM 3122 C CA . ILE B 1 194 ? -10.845 -28.615 11.875 1.00 25.00 190 ILE B CA 1
ATOM 3123 C C . ILE B 1 194 ? -10.637 -27.742 13.096 1.00 24.26 190 ILE B C 1
ATOM 3124 O O . ILE B 1 194 ? -11.365 -26.755 13.254 1.00 24.16 190 ILE B O 1
ATOM 3129 N N . ARG B 1 195 ? -9.665 -28.140 13.964 1.00 23.75 191 ARG B N 1
ATOM 3130 C CA . ARG B 1 195 ? -9.377 -27.477 15.249 1.00 23.52 191 ARG B CA 1
ATOM 3131 C C . ARG B 1 195 ? -8.018 -26.836 15.157 1.00 23.24 191 ARG B C 1
ATOM 3132 O O . ARG B 1 195 ? -7.020 -27.501 14.815 1.00 23.14 191 ARG B O 1
ATOM 3140 N N . ALA B 1 196 ? -7.967 -25.556 15.484 1.00 23.13 192 ALA B N 1
ATOM 3141 C CA . ALA B 1 196 ? -6.741 -24.771 15.405 1.00 22.90 192 ALA B CA 1
ATOM 3142 C C . ALA B 1 196 ? -6.534 -24.142 16.788 1.00 22.75 192 ALA B C 1
ATOM 3143 O O . ALA B 1 196 ? -7.463 -23.501 17.336 1.00 22.84 192 ALA B O 1
ATOM 3145 N N . ASN B 1 197 ? -5.335 -24.378 17.330 1.00 22.60 193 ASN B N 1
ATOM 3146 C CA . ASN B 1 197 ? -4.915 -23.967 18.657 1.00 22.50 193 ASN B CA 1
ATOM 3147 C C . ASN B 1 197 ? -3.397 -23.693 18.597 1.00 22.37 193 ASN B C 1
ATOM 3148 O O . ASN B 1 197 ? -2.696 -24.233 17.706 1.00 22.37 193 ASN B O 1
ATOM 3153 N N . SER B 1 198 ? -2.902 -22.882 19.559 1.00 22.31 194 SER B N 1
ATOM 3154 C CA . SER B 1 198 ? -1.459 -22.575 19.738 1.00 22.25 194 SER B CA 1
ATOM 3155 C C . SER B 1 198 ? -0.881 -23.091 21.057 1.00 22.32 194 SER B C 1
ATOM 3156 O O . SER B 1 198 ? -1.603 -23.152 22.065 1.00 22.39 194 SER B O 1
ATOM 3159 N N . VAL B 1 199 ? 0.422 -23.406 21.075 1.00 22.36 195 VAL B N 1
ATOM 3160 C CA . VAL B 1 199 ? 1.157 -23.579 22.323 1.00 22.49 195 VAL B CA 1
ATOM 3161 C C . VAL B 1 199 ? 2.148 -22.415 22.454 1.00 22.49 195 VAL B C 1
ATOM 3162 O O . VAL B 1 199 ? 2.777 -22.029 21.516 1.00 22.45 195 VAL B O 1
ATOM 3166 N N . CYS B 1 200 ? 2.235 -21.858 23.638 1.00 22.58 196 CYS B N 1
ATOM 3167 C CA . CYS B 1 200 ? 2.911 -20.652 23.893 1.00 22.60 196 CYS B CA 1
ATOM 3168 C C . CYS B 1 200 ? 4.052 -20.831 24.975 1.00 22.87 196 CYS B C 1
ATOM 3169 O O . CYS B 1 200 ? 3.963 -20.352 26.081 1.00 23.00 196 CYS B O 1
ATOM 3172 N N . PRO B 1 201 ? 5.132 -21.508 24.620 1.00 23.01 197 PRO B N 1
ATOM 3173 C CA . PRO B 1 201 ? 6.157 -21.775 25.655 1.00 23.35 197 PRO B CA 1
ATOM 3174 C C . PRO B 1 201 ? 6.915 -20.564 26.143 1.00 23.49 197 PRO B C 1
ATOM 3175 O O . PRO B 1 201 ? 7.147 -19.660 25.382 1.00 23.36 197 PRO B O 1
ATOM 3179 N N . THR B 1 202 ? 7.320 -20.557 27.409 1.00 23.80 198 THR B N 1
ATOM 3180 C CA . THR B 1 202 ? 8.431 -19.682 27.831 1.00 24.07 198 THR B CA 1
ATOM 3181 C C . THR B 1 202 ? 9.732 -20.204 27.195 1.00 24.29 198 THR B C 1
ATOM 3182 O O . THR B 1 202 ? 9.677 -21.023 26.301 1.00 24.16 198 THR B O 1
ATOM 3186 N N . VAL B 1 203 ? 10.902 -19.748 27.677 1.00 24.68 199 VAL B N 1
ATOM 3187 C CA . VAL B 1 203 ? 12.169 -20.249 27.177 1.00 24.99 199 VAL B CA 1
ATOM 3188 C C . VAL B 1 203 ? 12.148 -21.752 27.299 1.00 25.12 199 VAL B C 1
ATOM 3189 O O . VAL B 1 203 ? 11.738 -22.279 28.324 1.00 25.26 199 VAL B O 1
ATOM 3193 N N . VAL B 1 204 ? 12.564 -22.442 26.229 1.00 25.10 200 VAL B N 1
ATOM 3194 C CA . VAL B 1 204 ? 12.703 -23.885 26.237 1.00 25.27 200 VAL B CA 1
ATOM 3195 C C . VAL B 1 204 ? 14.143 -24.298 26.142 1.00 25.79 200 VAL B C 1
ATOM 3196 O O . VAL B 1 204 ? 14.866 -23.879 25.241 1.00 26.29 200 VAL B O 1
ATOM 3200 N N . LEU B 1 205 ? 14.542 -25.175 27.041 1.00 26.83 201 LEU B N 1
ATOM 3201 C CA . LEU B 1 205 ? 15.931 -25.608 27.104 1.00 28.30 201 LEU B CA 1
ATOM 3202 C C . LEU B 1 205 ? 16.276 -26.640 26.027 1.00 29.22 201 LEU B C 1
ATOM 3203 O O . LEU B 1 205 ? 16.644 -27.773 26.315 1.00 29.53 201 LEU B O 1
ATOM 3208 N N . THR B 1 206 ? 16.143 -26.224 24.772 1.00 30.30 202 THR B N 1
ATOM 3209 C CA . THR B 1 206 ? 16.719 -26.963 23.654 1.00 31.87 202 THR B CA 1
ATOM 3210 C C . THR B 1 206 ? 18.220 -26.670 23.708 1.00 34.80 202 THR B C 1
ATOM 3211 O O . THR B 1 206 ? 18.675 -25.837 24.528 1.00 35.00 202 THR B O 1
ATOM 3215 N N . GLU B 1 207 ? 18.990 -27.356 22.864 1.00 41.72 203 GLU B N 1
ATOM 3216 C CA . GLU B 1 207 ? 20.431 -27.110 22.779 1.00 45.11 203 GLU B CA 1
ATOM 3217 C C . GLU B 1 207 ? 20.677 -25.597 22.632 1.00 46.40 203 GLU B C 1
ATOM 3218 O O . GLU B 1 207 ? 21.422 -25.010 23.413 1.00 46.74 203 GLU B O 1
ATOM 3220 N N . MET B 1 208 ? 20.000 -24.973 21.666 1.00 49.37 204 MET B N 1
ATOM 3221 C CA . MET B 1 208 ? 20.133 -23.528 21.424 1.00 51.69 204 MET B CA 1
ATOM 3222 C C . MET B 1 208 ? 19.668 -22.737 22.657 1.00 49.44 204 MET B C 1
ATOM 3223 O O . MET B 1 208 ? 20.370 -21.840 23.116 1.00 50.60 204 MET B O 1
ATOM 3228 N N . GLY B 1 209 ? 18.507 -23.101 23.210 1.00 46.78 205 GLY B N 1
ATOM 3229 C CA . GLY B 1 209 ? 18.023 -22.512 24.466 1.00 45.51 205 GLY B CA 1
ATOM 3230 C C . GLY B 1 209 ? 19.076 -22.438 25.593 1.00 46.64 205 GLY B C 1
ATOM 3231 O O . GLY B 1 209 ? 19.264 -21.376 26.207 1.00 45.80 205 GLY B O 1
ATOM 3232 N N . GLN B 1 210 ? 19.749 -23.566 25.873 1.00 46.85 206 GLN B N 1
ATOM 3233 C CA A GLN B 1 210 ? 20.804 -23.613 26.884 0.50 48.09 206 GLN B CA 1
ATOM 3234 C CA B GLN B 1 210 ? 20.810 -23.595 26.892 0.50 48.18 206 GLN B CA 1
ATOM 3235 C C . GLN B 1 210 ? 21.920 -22.626 26.534 1.00 50.90 206 GLN B C 1
ATOM 3236 O O . GLN B 1 210 ? 22.409 -21.887 27.399 1.00 52.01 206 GLN B O 1
ATOM 3247 N N . ARG B 1 211 ? 22.306 -22.613 25.256 1.00 52.75 207 ARG B N 1
ATOM 3248 C CA . ARG B 1 211 ? 23.405 -21.759 24.784 1.00 56.05 207 ARG B CA 1
ATOM 3249 C C . ARG B 1 211 ? 23.098 -20.270 25.018 1.00 57.35 207 ARG B C 1
ATOM 3250 O O . ARG B 1 211 ? 23.996 -19.503 25.398 1.00 61.34 207 ARG B O 1
ATOM 3252 N N . VAL B 1 212 ? 21.832 -19.883 24.829 1.00 54.01 208 VAL B N 1
ATOM 3253 C CA . VAL B 1 212 ? 21.439 -18.468 24.792 1.00 55.45 208 VAL B CA 1
ATOM 3254 C C . VAL B 1 212 ? 20.945 -17.944 26.154 1.00 54.80 208 VAL B C 1
ATOM 3255 O O . VAL B 1 212 ? 21.170 -16.782 26.488 1.00 55.92 208 VAL B O 1
ATOM 3259 N N . TRP B 1 213 ? 20.274 -18.806 26.920 1.00 52.52 209 TRP B N 1
ATOM 3260 C CA . TRP B 1 213 ? 19.732 -18.451 28.232 1.00 52.09 209 TRP B CA 1
ATOM 3261 C C . TRP B 1 213 ? 20.476 -19.131 29.349 1.00 54.14 209 TRP B C 1
ATOM 3262 O O . TRP B 1 213 ? 19.974 -19.218 30.464 1.00 54.53 209 TRP B O 1
ATOM 3273 N N . GLY B 1 214 ? 21.681 -19.613 29.072 1.00 57.81 210 GLY B N 1
ATOM 3274 C CA . GLY B 1 214 ? 22.412 -20.432 30.036 1.00 61.76 210 GLY B CA 1
ATOM 3275 C C . GLY B 1 214 ? 22.962 -19.665 31.220 1.00 65.00 210 GLY B C 1
ATOM 3276 O O . GLY B 1 214 ? 23.072 -20.208 32.315 1.00 64.16 210 GLY B O 1
ATOM 3277 N N . ASP B 1 215 ? 23.309 -18.402 30.992 1.00 69.27 211 ASP B N 1
ATOM 3278 C CA . ASP B 1 215 ? 23.893 -17.541 32.034 1.00 74.54 211 ASP B CA 1
ATOM 3279 C C . ASP B 1 215 ? 22.866 -17.293 33.155 1.00 72.03 211 ASP B C 1
ATOM 3280 O O . ASP B 1 215 ? 21.769 -16.794 32.888 1.00 66.75 211 ASP B O 1
ATOM 3285 N N . GLU B 1 216 ? 23.221 -17.653 34.395 1.00 74.37 212 GLU B N 1
ATOM 3286 C CA . GLU B 1 216 ? 22.319 -17.487 35.548 1.00 73.21 212 GLU B CA 1
ATOM 3287 C C . GLU B 1 216 ? 21.811 -16.035 35.680 1.00 74.15 212 GLU B C 1
ATOM 3288 O O . GLU B 1 216 ? 20.592 -15.794 35.726 1.00 68.06 212 GLU B O 1
ATOM 3290 N N . ALA B 1 217 ? 22.735 -15.074 35.712 1.00 77.96 213 ALA B N 1
ATOM 3291 C CA . ALA B 1 217 ? 22.361 -13.669 35.919 1.00 79.47 213 ALA B CA 1
ATOM 3292 C C . ALA B 1 217 ? 21.614 -13.010 34.737 1.00 75.82 213 ALA B C 1
ATOM 3293 O O . ALA B 1 217 ? 20.950 -11.993 34.930 1.00 76.48 213 ALA B O 1
ATOM 3295 N N . LYS B 1 218 ? 21.727 -13.566 33.532 1.00 72.23 214 LYS B N 1
ATOM 3296 C CA . LYS B 1 218 ? 20.956 -13.067 32.377 1.00 69.55 214 LYS B CA 1
ATOM 3297 C C . LYS B 1 218 ? 19.531 -13.641 32.411 1.00 62.45 214 LYS B C 1
ATOM 3298 O O . LYS B 1 218 ? 18.553 -12.967 32.090 1.00 61.82 214 LYS B O 1
ATOM 3300 N N . SER B 1 219 ? 19.432 -14.897 32.810 1.00 57.57 215 SER B N 1
ATOM 3301 C CA . SER B 1 219 ? 18.170 -15.588 32.884 1.00 51.65 215 SER B CA 1
ATOM 3302 C C . SER B 1 219 ? 17.438 -15.364 34.201 1.00 49.67 215 SER B C 1
ATOM 3303 O O . SER B 1 219 ? 16.247 -15.656 34.284 1.00 46.57 215 SER B O 1
ATOM 3306 N N . ALA B 1 220 ? 18.132 -14.835 35.217 1.00 51.91 216 ALA B N 1
ATOM 3307 C CA . ALA B 1 220 ? 17.558 -14.662 36.570 1.00 51.11 216 ALA B CA 1
ATOM 3308 C C . ALA B 1 220 ? 16.271 -13.836 36.596 1.00 48.82 216 ALA B C 1
ATOM 3309 O O . ALA B 1 220 ? 15.293 -14.269 37.196 1.00 46.22 216 ALA B O 1
ATOM 3311 N N . PRO B 1 221 ? 16.261 -12.651 35.939 1.00 50.14 217 PRO B N 1
ATOM 3312 C CA . PRO B 1 221 ? 15.036 -11.824 35.863 1.00 49.18 217 PRO B CA 1
ATOM 3313 C C . PRO B 1 221 ? 13.855 -12.540 35.204 1.00 44.84 217 PRO B C 1
ATOM 3314 O O . PRO B 1 221 ? 12.709 -12.403 35.627 1.00 43.88 217 PRO B O 1
ATOM 3318 N N . MET B 1 222 ? 14.158 -13.293 34.167 1.00 42.51 218 MET B N 1
ATOM 3319 C CA . MET B 1 222 ? 13.185 -14.124 33.499 1.00 39.50 218 MET B CA 1
ATOM 3320 C C . MET B 1 222 ? 12.592 -15.172 34.441 1.00 36.21 218 MET B C 1
ATOM 3321 O O . MET B 1 222 ? 11.397 -15.297 34.582 1.00 35.96 218 MET B O 1
ATOM 3326 N N . ILE B 1 223 ? 13.452 -15.921 35.092 1.00 35.18 219 ILE B N 1
ATOM 3327 C CA . ILE B 1 223 ? 13.018 -16.988 35.983 1.00 33.63 219 ILE B CA 1
ATOM 3328 C C . ILE B 1 223 ? 12.161 -16.458 37.143 1.00 33.99 219 ILE B C 1
ATOM 3329 O O . ILE B 1 223 ? 11.106 -17.072 37.520 1.00 32.26 219 ILE B O 1
ATOM 3334 N N . ALA B 1 224 ? 12.586 -15.308 37.694 1.00 34.84 220 ALA B N 1
ATOM 3335 C CA . ALA B 1 224 ? 11.861 -14.716 38.830 1.00 35.31 220 ALA B CA 1
ATOM 3336 C C . ALA B 1 224 ? 10.422 -14.327 38.449 1.00 34.03 220 ALA B C 1
ATOM 3337 O O . ALA B 1 224 ? 9.628 -14.047 39.320 1.00 34.29 220 ALA B O 1
ATOM 3339 N N . ARG B 1 225 ? 10.091 -14.352 37.155 1.00 33.46 221 ARG B N 1
ATOM 3340 C CA . ARG B 1 225 ? 8.695 -14.126 36.688 1.00 34.02 221 ARG B CA 1
ATOM 3341 C C . ARG B 1 225 ? 7.943 -15.429 36.360 1.00 31.47 221 ARG B C 1
ATOM 3342 O O . ARG B 1 225 ? 6.821 -15.381 35.823 1.00 33.12 221 ARG B O 1
ATOM 3350 N N . ILE B 1 226 ? 8.567 -16.575 36.670 1.00 27.40 222 ILE B N 1
ATOM 3351 C CA . ILE B 1 226 ? 7.979 -17.894 36.468 1.00 26.08 222 ILE B CA 1
ATOM 3352 C C . ILE B 1 226 ? 7.801 -18.550 37.810 1.00 25.80 222 ILE B C 1
ATOM 3353 O O . ILE B 1 226 ? 8.766 -18.923 38.444 1.00 26.32 222 ILE B O 1
ATOM 3358 N N . PRO B 1 227 ? 6.557 -18.655 38.272 1.00 25.76 223 PRO B N 1
ATOM 3359 C CA . PRO B 1 227 ? 6.336 -19.226 39.597 1.00 26.14 223 PRO B CA 1
ATOM 3360 C C . PRO B 1 227 ? 6.943 -20.598 39.818 1.00 26.29 223 PRO B C 1
ATOM 3361 O O . PRO B 1 227 ? 7.420 -20.854 40.914 1.00 26.83 223 PRO B O 1
ATOM 3365 N N . LEU B 1 228 ? 6.917 -21.484 38.810 1.00 25.97 224 LEU B N 1
ATOM 3366 C CA . LEU B 1 228 ? 7.458 -22.801 39.016 1.00 26.15 224 LEU B CA 1
ATOM 3367 C C . LEU B 1 228 ? 8.979 -22.722 39.091 1.00 26.37 224 LEU B C 1
ATOM 3368 O O . LEU B 1 228 ? 9.609 -23.685 39.408 1.00 26.60 224 LEU B O 1
ATOM 3373 N N . GLY B 1 229 ? 9.565 -21.596 38.767 1.00 26.42 225 GLY B N 1
ATOM 3374 C CA . GLY B 1 229 ? 10.979 -21.349 39.107 1.00 27.15 225 GLY B CA 1
ATOM 3375 C C . GLY B 1 229 ? 11.995 -21.937 38.163 1.00 27.03 225 GLY B C 1
ATOM 3376 O O . GLY B 1 229 ? 13.138 -22.087 38.509 1.00 27.35 225 GLY B O 1
ATOM 3377 N N . ARG B 1 230 ? 11.573 -22.233 36.944 1.00 26.81 226 ARG B N 1
ATOM 3378 C CA . ARG B 1 230 ? 12.466 -22.814 35.945 1.00 26.73 226 ARG B CA 1
ATOM 3379 C C . ARG B 1 230 ? 11.916 -22.595 34.554 1.00 26.07 226 ARG B C 1
ATOM 3380 O O . ARG B 1 230 ? 10.734 -22.235 34.371 1.00 25.85 226 ARG B O 1
ATOM 3388 N N . PHE B 1 231 ? 12.759 -22.854 33.570 1.00 25.79 227 PHE B N 1
ATOM 3389 C CA . PHE B 1 231 ? 12.328 -22.913 32.181 1.00 25.37 227 PHE B CA 1
ATOM 3390 C C . PHE B 1 231 ? 11.729 -24.266 31.778 1.00 25.19 227 PHE B C 1
ATOM 3391 O O . PHE B 1 231 ? 11.831 -25.257 32.505 1.00 25.34 227 PHE B O 1
ATOM 3399 N N . ALA B 1 232 ? 11.108 -24.298 30.607 1.00 24.90 228 ALA B N 1
ATOM 3400 C CA . ALA B 1 232 ? 10.565 -25.542 30.079 1.00 24.76 228 ALA B CA 1
ATOM 3401 C C . ALA B 1 232 ? 11.675 -26.448 29.463 1.00 24.95 228 ALA B C 1
ATOM 3402 O O . ALA B 1 232 ? 12.726 -25.970 29.034 1.00 25.12 228 ALA B O 1
ATOM 3404 N N . VAL B 1 233 ? 11.436 -27.754 29.462 1.00 24.96 229 VAL B N 1
ATOM 3405 C CA . VAL B 1 233 ? 12.237 -28.674 28.687 1.00 25.18 229 VAL B CA 1
ATOM 3406 C C . VAL B 1 233 ? 11.402 -29.055 27.472 1.00 25.18 229 VAL B C 1
ATOM 3407 O O . VAL B 1 233 ? 10.174 -28.899 27.465 1.00 24.62 229 VAL B O 1
ATOM 3411 N N . PRO B 1 234 ? 12.077 -29.515 26.413 1.00 25.54 230 PRO B N 1
ATOM 3412 C CA . PRO B 1 234 ? 11.369 -29.685 25.188 1.00 25.35 230 PRO B CA 1
ATOM 3413 C C . PRO B 1 234 ? 10.207 -30.652 25.249 1.00 25.22 230 PRO B C 1
ATOM 3414 O O . PRO B 1 234 ? 9.207 -30.414 24.558 1.00 25.26 230 PRO B O 1
ATOM 3418 N N . HIS B 1 235 ? 10.301 -31.729 26.034 1.00 25.15 231 HIS B N 1
ATOM 3419 C CA . HIS B 1 235 ? 9.226 -32.721 25.998 1.00 25.14 231 HIS B CA 1
ATOM 3420 C C . HIS B 1 235 ? 7.918 -32.181 26.566 1.00 24.66 231 HIS B C 1
ATOM 3421 O O . HIS B 1 235 ? 6.844 -32.670 26.286 1.00 24.48 231 HIS B O 1
ATOM 3428 N N . GLU B 1 236 ? 8.014 -31.137 27.368 1.00 24.48 232 GLU B N 1
ATOM 3429 C CA . GLU B 1 236 ? 6.848 -30.496 27.916 1.00 24.31 232 GLU B CA 1
ATOM 3430 C C . GLU B 1 236 ? 6.053 -29.797 26.799 1.00 24.06 232 GLU B C 1
ATOM 3431 O O . GLU B 1 236 ? 4.826 -29.861 26.769 1.00 23.94 232 GLU B O 1
ATOM 3437 N N . VAL B 1 237 ? 6.746 -29.145 25.881 1.00 24.03 233 VAL B N 1
ATOM 3438 C CA . VAL B 1 237 ? 6.069 -28.545 24.746 1.00 23.86 233 VAL B CA 1
ATOM 3439 C C . VAL B 1 237 ? 5.473 -29.709 23.941 1.00 23.88 233 VAL B C 1
ATOM 3440 O O . VAL B 1 237 ? 4.274 -29.734 23.671 1.00 23.76 233 VAL B O 1
ATOM 3444 N N . SER B 1 238 ? 6.287 -30.710 23.630 1.00 24.06 234 SER B N 1
ATOM 3445 C CA . SER B 1 238 ? 5.803 -31.835 22.818 1.00 24.13 234 SER B CA 1
ATOM 3446 C C . SER B 1 238 ? 4.561 -32.514 23.411 1.00 24.09 234 SER B C 1
ATOM 3447 O O . SER B 1 238 ? 3.636 -32.839 22.669 1.00 24.07 234 SER B O 1
ATOM 3450 N N . ASP B 1 239 ? 4.556 -32.748 24.739 1.00 24.16 235 ASP B N 1
ATOM 3451 C CA . ASP B 1 239 ? 3.361 -33.256 25.435 1.00 24.19 235 ASP B CA 1
ATOM 3452 C C . ASP B 1 239 ? 2.071 -32.473 25.075 1.00 23.99 235 ASP B C 1
ATOM 3453 O O . ASP B 1 239 ? 0.993 -33.042 24.834 1.00 24.04 235 ASP B O 1
ATOM 3458 N N . ALA B 1 240 ? 2.183 -31.160 25.084 1.00 23.82 236 ALA B N 1
ATOM 3459 C CA . ALA B 1 240 ? 1.041 -30.310 24.944 1.00 23.67 236 ALA B CA 1
ATOM 3460 C C . ALA B 1 240 ? 0.543 -30.410 23.505 1.00 23.62 236 ALA B C 1
ATOM 3461 O O . ALA B 1 240 ? -0.692 -30.362 23.249 1.00 23.60 236 ALA B O 1
ATOM 3463 N N . VAL B 1 241 ? 1.494 -30.566 22.576 1.00 23.67 237 VAL B N 1
ATOM 3464 C CA . VAL B 1 241 ? 1.161 -30.670 21.165 1.00 23.71 237 VAL B CA 1
ATOM 3465 C C . VAL B 1 241 ? 0.482 -31.993 20.873 1.00 23.85 237 VAL B C 1
ATOM 3466 O O . VAL B 1 241 ? -0.549 -32.029 20.156 1.00 23.88 237 VAL B O 1
ATOM 3470 N N . VAL B 1 242 ? 1.008 -33.069 21.469 1.00 23.99 238 VAL B N 1
ATOM 3471 C CA . VAL B 1 242 ? 0.414 -34.407 21.262 1.00 24.20 238 VAL B CA 1
ATOM 3472 C C . VAL B 1 242 ? -1.003 -34.390 21.790 1.00 24.19 238 VAL B C 1
ATOM 3473 O O . VAL B 1 242 ? -1.924 -34.854 21.125 1.00 24.30 238 VAL B O 1
ATOM 3477 N N . TRP B 1 243 ? -1.178 -33.808 22.973 1.00 24.10 239 TRP B N 1
ATOM 3478 C CA . TRP B 1 243 ? -2.509 -33.716 23.589 1.00 24.14 239 TRP B CA 1
ATOM 3479 C C . TRP B 1 243 ? -3.462 -32.996 22.655 1.00 24.04 239 TRP B C 1
ATOM 3480 O O . TRP B 1 243 ? -4.588 -33.487 22.403 1.00 24.19 239 TRP B O 1
ATOM 3491 N N . LEU B 1 244 ? -3.033 -31.841 22.118 1.00 23.83 240 LEU B N 1
ATOM 3492 C CA . LEU B 1 244 ? -3.892 -31.016 21.234 1.00 23.76 240 LEU B CA 1
ATOM 3493 C C . LEU B 1 244 ? -4.263 -31.749 19.912 1.00 23.93 240 LEU B C 1
ATOM 3494 O O . LEU B 1 244 ? -5.395 -31.568 19.351 1.00 24.00 240 LEU B O 1
ATOM 3499 N N . ALA B 1 245 ? -3.315 -32.552 19.421 1.00 24.03 241 ALA B N 1
ATOM 3500 C CA . ALA B 1 245 ? -3.544 -33.389 18.269 1.00 24.25 241 ALA B CA 1
ATOM 3501 C C . ALA B 1 245 ? -4.524 -34.533 18.563 1.00 24.47 241 ALA B C 1
ATOM 3502 O O . ALA B 1 245 ? -5.234 -34.937 17.675 1.00 24.66 241 ALA B O 1
ATOM 3504 N N . SER B 1 246 ? -4.564 -35.031 19.803 1.00 24.49 242 SER B N 1
ATOM 3505 C CA . SER B 1 246 ? -5.337 -36.246 20.148 1.00 24.79 242 SER B CA 1
ATOM 3506 C C . SER B 1 246 ? -6.846 -36.019 20.289 1.00 24.89 242 SER B C 1
ATOM 3507 O O . SER B 1 246 ? -7.335 -34.884 20.271 1.00 24.71 242 SER B O 1
ATOM 3510 N N . ASP B 1 247 ? -7.569 -37.105 20.474 1.00 25.38 243 ASP B N 1
ATOM 3511 C CA . ASP B 1 247 ? -9.012 -37.024 20.718 1.00 25.92 243 ASP B CA 1
ATOM 3512 C C . ASP B 1 247 ? -9.349 -36.639 22.159 1.00 25.60 243 ASP B C 1
ATOM 3513 O O . ASP B 1 247 ? -10.523 -36.430 22.473 1.00 25.92 243 ASP B O 1
ATOM 3518 N N . ALA B 1 248 ? -8.319 -36.553 23.015 1.00 25.27 244 ALA B N 1
ATOM 3519 C CA . ALA B 1 248 ? -8.421 -35.950 24.363 1.00 25.24 244 ALA B CA 1
ATOM 3520 C C . ALA B 1 248 ? -8.553 -34.406 24.326 1.00 24.91 244 ALA B C 1
ATOM 3521 O O . ALA B 1 248 ? -8.687 -33.753 25.385 1.00 24.89 244 ALA B O 1
ATOM 3523 N N . ALA B 1 249 ? -8.481 -33.828 23.122 1.00 24.70 245 ALA B N 1
ATOM 3524 C CA . ALA B 1 249 ? -8.710 -32.381 22.897 1.00 24.44 245 ALA B CA 1
ATOM 3525 C C . ALA B 1 249 ? -9.816 -32.127 21.827 1.00 24.53 245 ALA B C 1
ATOM 3526 O O . ALA B 1 249 ? -9.782 -31.142 21.116 1.00 24.36 245 ALA B O 1
ATOM 3528 N N . SER B 1 250 ? -10.783 -33.032 21.752 1.00 24.86 246 SER B N 1
ATOM 3529 C CA . SER B 1 250 ? -11.792 -33.009 20.695 1.00 25.02 246 SER B CA 1
ATOM 3530 C C . SER B 1 250 ? -12.723 -31.759 20.720 1.00 24.97 246 SER B C 1
ATOM 3531 O O . SER B 1 250 ? -13.240 -31.366 19.680 1.00 25.02 246 SER B O 1
ATOM 3534 N N . MET B 1 251 ? -12.899 -31.133 21.880 1.00 24.91 247 MET B N 1
ATOM 3535 C CA . MET B 1 251 ? -13.601 -29.843 21.972 1.00 24.84 247 MET B CA 1
ATOM 3536 C C . MET B 1 251 ? -12.676 -28.606 21.999 1.00 24.47 247 MET B C 1
ATOM 3537 O O . MET B 1 251 ? -13.168 -27.486 22.095 1.00 24.42 247 MET B O 1
ATOM 3542 N N . ILE B 1 252 ? -11.369 -28.792 21.921 1.00 24.26 248 ILE B N 1
ATOM 3543 C CA . ILE B 1 252 ? -10.428 -27.678 22.118 1.00 23.98 248 ILE B CA 1
ATOM 3544 C C . ILE B 1 252 ? -10.150 -26.977 20.807 1.00 23.88 248 ILE B C 1
ATOM 3545 O O . ILE B 1 252 ? -9.611 -27.560 19.895 1.00 23.90 248 ILE B O 1
ATOM 3550 N N . ASN B 1 253 ? -10.473 -25.691 20.722 1.00 23.81 249 ASN B N 1
ATOM 3551 C CA . ASN B 1 253 ? -10.416 -24.975 19.452 1.00 23.82 249 ASN B CA 1
ATOM 3552 C C . ASN B 1 253 ? -10.254 -23.528 19.778 1.00 23.70 249 ASN B C 1
ATOM 3553 O O . ASN B 1 253 ? -11.018 -22.982 20.585 1.00 23.73 249 ASN B O 1
ATOM 3558 N N . GLY B 1 254 ? -9.252 -22.890 19.207 1.00 23.62 250 GLY B N 1
ATOM 3559 C CA . GLY B 1 254 ? -9.093 -21.457 19.366 1.00 23.57 250 GLY B CA 1
ATOM 3560 C C . GLY B 1 254 ? -8.390 -21.072 20.646 1.00 23.41 250 GLY B C 1
ATOM 3561 O O . GLY B 1 254 ? -8.462 -19.917 21.054 1.00 23.40 250 GLY B O 1
ATOM 3562 N N . VAL B 1 255 ? -7.660 -22.009 21.230 1.00 23.33 251 VAL B N 1
ATOM 3563 C CA . VAL B 1 255 ? -7.050 -21.831 22.511 1.00 23.23 251 VAL B CA 1
ATOM 3564 C C . VAL B 1 255 ? -5.529 -21.690 22.456 1.00 23.15 251 VAL B C 1
ATOM 3565 O O . VAL B 1 255 ? -4.876 -22.286 21.630 1.00 23.17 251 VAL B O 1
ATOM 3569 N N . ASP B 1 256 ? -4.987 -20.855 23.341 1.00 23.11 252 ASP B N 1
ATOM 3570 C CA . ASP B 1 256 ? -3.553 -20.641 23.502 1.00 23.09 252 ASP B CA 1
ATOM 3571 C C . ASP B 1 256 ? -3.132 -21.352 24.788 1.00 23.08 252 ASP B C 1
ATOM 3572 O O . ASP B 1 256 ? -3.563 -21.026 25.855 1.00 23.12 252 ASP B O 1
ATOM 3577 N N . ILE B 1 257 ? -2.342 -22.367 24.690 1.00 23.09 253 ILE B N 1
ATOM 3578 C CA . ILE B 1 257 ? -1.875 -22.982 25.880 1.00 23.14 253 ILE B CA 1
ATOM 3579 C C . ILE B 1 257 ? -0.468 -22.512 26.203 1.00 23.17 253 ILE B C 1
ATOM 3580 O O . ILE B 1 257 ? 0.416 -22.911 25.540 1.00 23.18 253 ILE B O 1
ATOM 3585 N N . PRO B 1 258 ? -0.286 -21.671 27.240 1.00 23.22 254 PRO B N 1
ATOM 3586 C CA . PRO B 1 258 ? 1.076 -21.291 27.741 1.00 23.32 254 PRO B CA 1
ATOM 3587 C C . PRO B 1 258 ? 1.764 -22.470 28.350 1.00 23.41 254 PRO B C 1
ATOM 3588 O O . PRO B 1 258 ? 1.131 -23.204 29.099 1.00 23.47 254 PRO B O 1
ATOM 3592 N N . VAL B 1 259 ? 3.038 -22.675 28.020 1.00 23.48 255 VAL B N 1
ATOM 3593 C CA . VAL B 1 259 ? 3.838 -23.701 28.656 1.00 23.62 255 VAL B CA 1
ATOM 3594 C C . VAL B 1 259 ? 4.967 -22.937 29.359 1.00 23.79 255 VAL B C 1
ATOM 3595 O O . VAL B 1 259 ? 6.079 -22.832 28.852 1.00 23.87 255 VAL B O 1
ATOM 3599 N N . ASP B 1 260 ? 4.631 -22.376 30.531 1.00 23.88 256 ASP B N 1
ATOM 3600 C CA . ASP B 1 260 ? 5.370 -21.242 31.096 1.00 24.04 256 ASP B CA 1
ATOM 3601 C C . ASP B 1 260 ? 5.305 -21.076 32.572 1.00 24.26 256 ASP B C 1
ATOM 3602 O O . ASP B 1 260 ? 5.612 -19.998 33.075 1.00 24.40 256 ASP B O 1
ATOM 3607 N N . GLY B 1 261 ? 4.914 -22.142 33.268 1.00 24.36 257 GLY B N 1
ATOM 3608 C CA . GLY B 1 261 ? 4.931 -22.184 34.706 1.00 24.66 257 GLY B CA 1
ATOM 3609 C C . GLY B 1 261 ? 4.198 -21.077 35.452 1.00 24.76 257 GLY B C 1
ATOM 3610 O O . GLY B 1 261 ? 4.459 -20.895 36.664 1.00 25.09 257 GLY B O 1
ATOM 3611 N N . GLY B 1 262 ? 3.249 -20.398 34.757 1.00 24.51 258 GLY B N 1
ATOM 3612 C CA . GLY B 1 262 ? 2.491 -19.265 35.309 1.00 24.59 258 GLY B CA 1
ATOM 3613 C C . GLY B 1 262 ? 2.974 -17.876 34.909 1.00 24.56 258 GLY B C 1
ATOM 3614 O O . GLY B 1 262 ? 2.516 -16.862 35.435 1.00 24.68 258 GLY B O 1
ATOM 3615 N N . TYR B 1 263 ? 3.889 -17.812 33.966 1.00 24.44 259 TYR B N 1
ATOM 3616 C CA . TYR B 1 263 ? 4.500 -16.537 33.570 1.00 24.50 259 TYR B CA 1
ATOM 3617 C C . TYR B 1 263 ? 3.448 -15.541 33.139 1.00 24.38 259 TYR B C 1
ATOM 3618 O O . TYR B 1 263 ? 3.316 -14.500 33.751 1.00 24.56 259 TYR B O 1
ATOM 3627 N N . THR B 1 264 ? 2.671 -15.904 32.123 1.00 24.12 260 THR B N 1
ATOM 3628 C CA . THR B 1 264 ? 1.736 -14.980 31.472 1.00 24.02 260 THR B CA 1
ATOM 3629 C C . THR B 1 264 ? 0.532 -14.550 32.276 1.00 24.09 260 THR B C 1
ATOM 3630 O O . THR B 1 264 ? -0.219 -13.694 31.804 1.00 24.06 260 THR B O 1
ATOM 3634 N N . MET B 1 265 ? 0.349 -15.102 33.478 1.00 24.24 261 MET B N 1
ATOM 3635 C CA . MET B 1 265 ? -0.674 -14.597 34.396 1.00 24.42 261 MET B CA 1
ATOM 3636 C C . MET B 1 265 ? -0.322 -13.144 34.772 1.00 24.62 261 MET B C 1
ATOM 3637 O O . MET B 1 265 ? -1.198 -12.321 35.068 1.00 24.73 261 MET B O 1
ATOM 3642 N N . GLY B 1 266 ? 0.979 -12.866 34.803 1.00 24.72 262 GLY B N 1
ATOM 3643 C CA . GLY B 1 266 ? 1.447 -11.594 35.287 1.00 24.99 262 GLY B CA 1
ATOM 3644 C C . GLY B 1 266 ? 1.379 -11.490 36.805 1.00 25.35 262 GLY B C 1
ATOM 3645 O O . GLY B 1 266 ? 1.543 -12.454 37.608 1.00 25.46 262 GLY B O 1
ATOM 3647 N N . ASP C 1 10 ? -11.654 -42.307 24.698 1.00 44.35 6 ASP C N 1
ATOM 3648 C CA . ASP C 1 10 ? -10.729 -41.393 25.412 1.00 42.79 6 ASP C CA 1
ATOM 3649 C C . ASP C 1 10 ? -10.283 -42.037 26.774 1.00 42.09 6 ASP C C 1
ATOM 3650 O O . ASP C 1 10 ? -10.753 -41.635 27.824 1.00 42.12 6 ASP C O 1
ATOM 3652 N N . ARG C 1 11 ? -9.370 -43.042 26.682 1.00 42.39 7 ARG C N 1
ATOM 3653 C CA . ARG C 1 11 ? -8.841 -43.910 27.787 1.00 40.79 7 ARG C CA 1
ATOM 3654 C C . ARG C 1 11 ? -7.346 -43.645 28.158 1.00 38.19 7 ARG C C 1
ATOM 3655 O O . ARG C 1 11 ? -6.541 -43.213 27.342 1.00 36.81 7 ARG C O 1
ATOM 3663 N N . TYR C 1 12 ? -7.007 -43.935 29.412 1.00 35.89 8 TYR C N 1
ATOM 3664 C CA . TYR C 1 12 ? -5.865 -43.349 30.072 1.00 34.08 8 TYR C CA 1
ATOM 3665 C C . TYR C 1 12 ? -4.772 -44.350 30.352 1.00 34.30 8 TYR C C 1
ATOM 3666 O O . TYR C 1 12 ? -4.892 -45.170 31.254 1.00 34.99 8 TYR C O 1
ATOM 3675 N N . ALA C 1 13 ? -3.716 -44.288 29.536 1.00 34.09 9 ALA C N 1
ATOM 3676 C CA . ALA C 1 13 ? -2.529 -45.102 29.693 1.00 33.73 9 ALA C CA 1
ATOM 3677 C C . ALA C 1 13 ? -1.307 -44.222 29.578 1.00 33.32 9 ALA C C 1
ATOM 3678 O O . ALA C 1 13 ? -1.397 -43.057 29.213 1.00 32.94 9 ALA C O 1
ATOM 3680 N N . GLY C 1 14 ? -0.157 -44.804 29.884 1.00 33.70 10 GLY C N 1
ATOM 3681 C CA . GLY C 1 14 ? 1.127 -44.137 29.742 1.00 33.00 10 GLY C CA 1
ATOM 3682 C C . GLY C 1 14 ? 1.218 -42.997 30.716 1.00 32.27 10 GLY C C 1
ATOM 3683 O O . GLY C 1 14 ? 0.897 -43.143 31.864 1.00 32.09 10 GLY C O 1
ATOM 3684 N N . VAL C 1 15 ? 1.621 -41.836 30.219 1.00 32.34 11 VAL C N 1
ATOM 3685 C CA . VAL C 1 15 ? 1.782 -40.626 31.006 1.00 31.02 11 VAL C CA 1
ATOM 3686 C C . VAL C 1 15 ? 0.475 -40.185 31.629 1.00 30.05 11 VAL C C 1
ATOM 3687 O O . VAL C 1 15 ? 0.473 -39.487 32.654 1.00 29.34 11 VAL C O 1
ATOM 3691 N N . LEU C 1 16 ? -0.641 -40.585 31.022 1.00 29.86 12 LEU C N 1
ATOM 3692 C CA . LEU C 1 16 ? -1.961 -40.307 31.607 1.00 29.35 12 LEU C CA 1
ATOM 3693 C C . LEU C 1 16 ? -2.454 -41.348 32.620 1.00 29.83 12 LEU C C 1
ATOM 3694 O O . LEU C 1 16 ? -3.565 -41.240 33.082 1.00 30.31 12 LEU C O 1
ATOM 3699 N N . ARG C 1 17 ? -1.653 -42.345 32.966 1.00 30.93 13 ARG C N 1
ATOM 3700 C CA . ARG C 1 17 ? -1.944 -43.145 34.156 1.00 32.45 13 ARG C CA 1
ATOM 3701 C C . ARG C 1 17 ? -1.798 -42.284 35.389 1.00 32.25 13 ARG C C 1
ATOM 3702 O O . ARG C 1 17 ? -0.872 -41.483 35.482 1.00 33.17 13 ARG C O 1
ATOM 3710 N N . LEU C 1 18 ? -2.680 -42.476 36.355 1.00 31.97 14 LEU C N 1
ATOM 3711 C CA . LEU C 1 18 ? -2.549 -41.774 37.620 1.00 32.07 14 LEU C CA 1
ATOM 3712 C C . LEU C 1 18 ? -2.389 -42.793 38.762 1.00 33.42 14 LEU C C 1
ATOM 3713 O O . LEU C 1 18 ? -2.792 -42.533 39.882 1.00 33.45 14 LEU C O 1
ATOM 3718 N N . ASP C 1 19 ? -1.786 -43.943 38.453 1.00 35.48 15 ASP C N 1
ATOM 3719 C CA . ASP C 1 19 ? -1.408 -44.939 39.433 1.00 37.38 15 ASP C CA 1
ATOM 3720 C C . ASP C 1 19 ? -0.674 -44.259 40.581 1.00 37.96 15 ASP C C 1
ATOM 3721 O O . ASP C 1 19 ? 0.224 -43.449 40.358 1.00 37.09 15 ASP C O 1
ATOM 3726 N N . GLY C 1 20 ? -1.053 -44.608 41.810 1.00 39.22 16 GLY C N 1
ATOM 3727 C CA . GLY C 1 20 ? -0.437 -44.044 43.020 1.00 40.33 16 GLY C CA 1
ATOM 3728 C C . GLY C 1 20 ? -0.978 -42.691 43.483 1.00 39.81 16 GLY C C 1
ATOM 3729 O O . GLY C 1 20 ? -0.915 -42.387 44.671 1.00 40.79 16 GLY C O 1
ATOM 3730 N N . LYS C 1 21 ? -1.517 -41.884 42.564 1.00 37.75 17 LYS C N 1
ATOM 3731 C CA . LYS C 1 21 ? -1.890 -40.515 42.880 1.00 36.64 17 LYS C CA 1
ATOM 3732 C C . LYS C 1 21 ? -3.129 -40.447 43.787 1.00 35.44 17 LYS C C 1
ATOM 3733 O O . LYS C 1 21 ? -4.064 -41.237 43.636 1.00 35.37 17 LYS C O 1
ATOM 3739 N N . ARG C 1 22 ? -3.129 -39.489 44.712 1.00 33.42 18 ARG C N 1
ATOM 3740 C CA . ARG C 1 22 ? -4.200 -39.344 45.664 1.00 32.61 18 ARG C CA 1
ATOM 3741 C C . ARG C 1 22 ? -5.024 -38.100 45.362 1.00 30.69 18 ARG C C 1
ATOM 3742 O O . ARG C 1 22 ? -4.524 -36.996 45.400 1.00 29.72 18 ARG C O 1
ATOM 3750 N N . ALA C 1 23 ? -6.315 -38.300 45.065 1.00 30.00 19 ALA C N 1
ATOM 3751 C CA . ALA C 1 23 ? -7.141 -37.262 44.435 1.00 28.94 19 ALA C CA 1
ATOM 3752 C C . ALA C 1 23 ? -8.462 -37.005 45.148 1.00 29.00 19 ALA C C 1
ATOM 3753 O O . ALA C 1 23 ? -9.330 -37.879 45.214 1.00 29.78 19 ALA C O 1
ATOM 3755 N N . LEU C 1 24 ? -8.617 -35.793 45.667 1.00 28.60 20 LEU C N 1
ATOM 3756 C CA . LEU C 1 24 ? -9.897 -35.360 46.230 1.00 28.32 20 LEU C CA 1
ATOM 3757 C C . LEU C 1 24 ? -10.797 -34.811 45.116 1.00 27.38 20 LEU C C 1
ATOM 3758 O O . LEU C 1 24 ? -10.434 -33.867 44.463 1.00 28.26 20 LEU C O 1
ATOM 3763 N N . ILE C 1 25 ? -11.961 -35.386 44.905 1.00 27.08 21 ILE C N 1
ATOM 3764 C CA . ILE C 1 25 ? -12.890 -34.882 43.892 1.00 26.59 21 ILE C CA 1
ATOM 3765 C C . ILE C 1 25 ? -14.192 -34.528 44.592 1.00 26.72 21 ILE C C 1
ATOM 3766 O O . ILE C 1 25 ? -14.830 -35.393 45.202 1.00 26.93 21 ILE C O 1
ATOM 3771 N N . THR C 1 26 ? -14.594 -33.269 44.493 1.00 26.41 22 THR C N 1
ATOM 3772 C CA . THR C 1 26 ? -15.803 -32.803 45.146 1.00 26.85 22 THR C CA 1
ATOM 3773 C C . THR C 1 26 ? -16.974 -32.858 44.178 1.00 27.55 22 THR C C 1
ATOM 3774 O O . THR C 1 26 ? -16.785 -32.842 42.983 1.00 27.57 22 THR C O 1
ATOM 3778 N N . GLY C 1 27 ? -18.183 -32.924 44.709 1.00 28.72 23 GLY C N 1
ATOM 3779 C CA . GLY C 1 27 ? -19.408 -33.075 43.878 1.00 29.99 23 GLY C CA 1
ATOM 3780 C C . GLY C 1 27 ? -19.361 -34.349 43.046 1.00 30.85 23 GLY C C 1
ATOM 3781 O O . GLY C 1 27 ? -19.692 -34.325 41.866 1.00 31.25 23 GLY C O 1
ATOM 3782 N N . ALA C 1 28 ? -18.949 -35.459 43.661 1.00 31.96 24 ALA C N 1
ATOM 3783 C CA . ALA C 1 28 ? -18.529 -36.651 42.895 1.00 33.09 24 ALA C CA 1
ATOM 3784 C C . ALA C 1 28 ? -19.645 -37.610 42.539 1.00 34.86 24 ALA C C 1
ATOM 3785 O O . ALA C 1 28 ? -19.422 -38.577 41.823 1.00 36.38 24 ALA C O 1
ATOM 3787 N N . THR C 1 29 ? -20.848 -37.341 42.992 1.00 37.10 25 THR C N 1
ATOM 3788 C CA . THR C 1 29 ? -21.947 -38.268 42.798 1.00 39.82 25 THR C CA 1
ATOM 3789 C C . THR C 1 29 ? -22.873 -37.848 41.672 1.00 41.62 25 THR C C 1
ATOM 3790 O O . THR C 1 29 ? -23.707 -38.623 41.251 1.00 44.31 25 THR C O 1
ATOM 3794 N N . LYS C 1 30 ? -22.731 -36.621 41.185 1.00 41.86 26 LYS C N 1
ATOM 3795 C CA . LYS C 1 30 ? -23.568 -36.132 40.097 1.00 42.32 26 LYS C CA 1
ATOM 3796 C C . LYS C 1 30 ? -22.713 -35.466 39.002 1.00 41.61 26 LYS C C 1
ATOM 3797 O O . LYS C 1 30 ? -21.547 -35.066 39.230 1.00 39.47 26 LYS C O 1
ATOM 3799 N N . GLY C 1 31 ? -23.294 -35.417 37.807 1.00 42.05 27 GLY C N 1
ATOM 3800 C CA . GLY C 1 31 ? -22.758 -34.673 36.677 1.00 41.95 27 GLY C CA 1
ATOM 3801 C C . GLY C 1 31 ? -21.276 -34.840 36.363 1.00 40.11 27 GLY C C 1
ATOM 3802 O O . GLY C 1 31 ? -20.753 -35.952 36.309 1.00 39.54 27 GLY C O 1
ATOM 3803 N N . ILE C 1 32 ? -20.608 -33.717 36.136 1.00 38.52 28 ILE C N 1
ATOM 3804 C CA . ILE C 1 32 ? -19.237 -33.733 35.690 1.00 37.35 28 ILE C CA 1
ATOM 3805 C C . ILE C 1 32 ? -18.335 -34.432 36.697 1.00 34.63 28 ILE C C 1
ATOM 3806 O O . ILE C 1 32 ? -17.456 -35.193 36.313 1.00 34.11 28 ILE C O 1
ATOM 3811 N N . GLY C 1 33 ? -18.549 -34.170 37.984 1.00 32.72 29 GLY C N 1
ATOM 3812 C CA . GLY C 1 33 ? -17.732 -34.762 39.028 1.00 30.92 29 GLY C CA 1
ATOM 3813 C C . GLY C 1 33 ? -17.736 -36.284 39.013 1.00 30.36 29 GLY C C 1
ATOM 3814 O O . GLY C 1 33 ? -16.714 -36.917 39.258 1.00 28.87 29 GLY C O 1
ATOM 3815 N N . ALA C 1 34 ? -18.877 -36.873 38.697 1.00 30.86 30 ALA C N 1
ATOM 3816 C CA . ALA C 1 34 ? -18.968 -38.335 38.643 1.00 31.65 30 ALA C CA 1
ATOM 3817 C C . ALA C 1 34 ? -18.180 -38.826 37.449 1.00 31.68 30 ALA C C 1
ATOM 3818 O O . ALA C 1 34 ? -17.512 -39.855 37.528 1.00 31.43 30 ALA C O 1
ATOM 3820 N N . ASP C 1 35 ? -18.218 -38.074 36.355 1.00 31.90 31 ASP C N 1
ATOM 3821 C CA . ASP C 1 35 ? -17.487 -38.494 35.168 1.00 32.30 31 ASP C CA 1
ATOM 3822 C C . ASP C 1 35 ? -15.972 -38.359 35.396 1.00 30.72 31 ASP C C 1
ATOM 3823 O O . ASP C 1 35 ? -15.200 -39.184 34.901 1.00 30.85 31 ASP C O 1
ATOM 3828 N N . ILE C 1 36 ? -15.548 -37.342 36.141 1.00 29.25 32 ILE C N 1
ATOM 3829 C CA . ILE C 1 36 ? -14.107 -37.139 36.411 1.00 28.26 32 ILE C CA 1
ATOM 3830 C C . ILE C 1 36 ? -13.595 -38.245 37.307 1.00 28.06 32 ILE C C 1
ATOM 3831 O O . ILE C 1 36 ? -12.502 -38.770 37.095 1.00 27.59 32 ILE C O 1
ATOM 3836 N N . ALA C 1 37 ? -14.403 -38.580 38.317 1.00 28.48 33 ALA C N 1
ATOM 3837 C CA . ALA C 1 37 ? -14.110 -39.640 39.268 1.00 28.48 33 ALA C CA 1
ATOM 3838 C C . ALA C 1 37 ? -14.027 -41.001 38.550 1.00 29.39 33 ALA C C 1
ATOM 3839 O O . ALA C 1 37 ? -13.174 -41.817 38.868 1.00 29.39 33 ALA C O 1
ATOM 3841 N N . ARG C 1 38 ? -14.902 -41.214 37.577 1.00 30.44 34 ARG C N 1
ATOM 3842 C CA . ARG C 1 38 ? -14.860 -42.410 36.753 1.00 32.33 34 ARG C CA 1
ATOM 3843 C C . ARG C 1 38 ? -13.545 -42.459 35.979 1.00 30.94 34 ARG C C 1
ATOM 3844 O O . ARG C 1 38 ? -12.926 -43.521 35.815 1.00 30.88 34 ARG C O 1
ATOM 3852 N N . ALA C 1 39 ? -13.142 -41.293 35.508 1.00 29.18 35 ALA C N 1
ATOM 3853 C CA . ALA C 1 39 ? -12.013 -41.172 34.657 1.00 28.45 35 ALA C CA 1
ATOM 3854 C C . ALA C 1 39 ? -10.768 -41.404 35.457 1.00 27.62 35 ALA C C 1
ATOM 3855 O O . ALA C 1 39 ? -9.914 -42.155 35.032 1.00 27.99 35 ALA C O 1
ATOM 3857 N N . PHE C 1 40 ? -10.667 -40.770 36.618 1.00 27.06 36 PHE C N 1
ATOM 3858 C CA . PHE C 1 40 ? -9.510 -40.946 37.495 1.00 26.87 36 PHE C CA 1
ATOM 3859 C C . PHE C 1 40 ? -9.483 -42.403 38.033 1.00 28.06 36 PHE C C 1
ATOM 3860 O O . PHE C 1 40 ? -8.415 -42.995 38.254 1.00 27.55 36 PHE C O 1
ATOM 3868 N N . ALA C 1 41 ? -10.671 -42.966 38.264 1.00 29.04 37 ALA C N 1
ATOM 3869 C CA . ALA C 1 41 ? -10.751 -44.347 38.706 1.00 30.66 37 ALA C CA 1
ATOM 3870 C C . ALA C 1 41 ? -10.102 -45.193 37.612 1.00 31.61 37 ALA C C 1
ATOM 3871 O O . ALA C 1 41 ? -9.226 -46.013 37.905 1.00 32.19 37 ALA C O 1
ATOM 3873 N N . ALA C 1 42 ? -10.501 -44.966 36.356 1.00 31.55 38 ALA C N 1
ATOM 3874 C CA . ALA C 1 42 ? -9.902 -45.724 35.239 1.00 32.77 38 ALA C CA 1
ATOM 3875 C C . ALA C 1 42 ? -8.383 -45.467 35.128 1.00 32.64 38 ALA C C 1
ATOM 3876 O O . ALA C 1 42 ? -7.603 -46.402 34.930 1.00 33.52 38 ALA C O 1
ATOM 3878 N N . ALA C 1 43 ? -7.958 -44.222 35.290 1.00 32.13 39 ALA C N 1
ATOM 3879 C CA . ALA C 1 43 ? -6.529 -43.910 35.275 1.00 32.47 39 ALA C CA 1
ATOM 3880 C C . ALA C 1 43 ? -5.743 -44.569 36.446 1.00 33.47 39 ALA C C 1
ATOM 3881 O O . ALA C 1 43 ? -4.516 -44.503 36.482 1.00 34.58 39 ALA C O 1
ATOM 3883 N N . GLY C 1 44 ? -6.441 -45.209 37.385 1.00 34.75 40 GLY C N 1
ATOM 3884 C CA . GLY C 1 44 ? -5.790 -45.983 38.483 1.00 35.58 40 GLY C CA 1
ATOM 3885 C C . GLY C 1 44 ? -5.423 -45.179 39.724 1.00 35.05 40 GLY C C 1
ATOM 3886 O O . GLY C 1 44 ? -4.559 -45.573 40.506 1.00 35.59 40 GLY C O 1
ATOM 3887 N N . ALA C 1 45 ? -6.071 -44.035 39.895 1.00 33.91 41 ALA C N 1
ATOM 3888 C CA . ALA C 1 45 ? -5.826 -43.174 41.033 1.00 33.52 41 ALA C CA 1
ATOM 3889 C C . ALA C 1 45 ? -6.492 -43.762 42.246 1.00 34.28 41 ALA C C 1
ATOM 3890 O O . ALA C 1 45 ? -7.433 -44.580 42.119 1.00 34.66 41 ALA C O 1
ATOM 3892 N N . ARG C 1 46 ? -6.008 -43.347 43.415 1.00 34.73 42 ARG C N 1
ATOM 3893 C CA . ARG C 1 46 ? -6.746 -43.507 44.675 1.00 36.03 42 ARG C CA 1
ATOM 3894 C C . ARG C 1 46 ? -7.559 -42.232 45.001 1.00 34.51 42 ARG C C 1
ATOM 3895 O O . ARG C 1 46 ? -7.025 -41.115 44.971 1.00 33.19 42 ARG C O 1
ATOM 3903 N N . LEU C 1 47 ? -8.834 -42.415 45.349 1.00 33.73 43 LEU C N 1
ATOM 3904 C CA . LEU C 1 47 ? -9.770 -41.311 45.455 1.00 32.46 43 LEU C CA 1
ATOM 3905 C C . LEU C 1 47 ? -10.295 -41.069 46.867 1.00 32.51 43 LEU C C 1
ATOM 3906 O O . LEU C 1 47 ? -10.491 -42.004 47.660 1.00 34.35 43 LEU C O 1
ATOM 3911 N N . VAL C 1 48 ? -10.464 -39.788 47.172 1.00 31.34 44 VAL C N 1
ATOM 3912 C CA . VAL C 1 48 ? -11.339 -39.292 48.238 1.00 31.29 44 VAL C CA 1
ATOM 3913 C C . VAL C 1 48 ? -12.518 -38.579 47.570 1.00 30.50 44 VAL C C 1
ATOM 3914 O O . VAL C 1 48 ? -12.314 -37.701 46.732 1.00 28.86 44 VAL C O 1
ATOM 3918 N N . LEU C 1 49 ? -13.743 -38.939 47.914 1.00 46.67 45 LEU C N 1
ATOM 3919 C CA . LEU C 1 49 ? -14.901 -38.392 47.202 1.00 47.62 45 LEU C CA 1
ATOM 3920 C C . LEU C 1 49 ? -15.837 -37.779 48.199 1.00 50.47 45 LEU C C 1
ATOM 3921 O O . LEU C 1 49 ? -16.296 -38.468 49.089 1.00 51.38 45 LEU C O 1
ATOM 3926 N N . SER C 1 50 ? -16.087 -36.475 48.062 1.00 54.02 46 SER C N 1
ATOM 3927 C CA . SER C 1 50 ? -16.939 -35.724 48.970 1.00 57.64 46 SER C CA 1
ATOM 3928 C C . SER C 1 50 ? -18.308 -35.498 48.356 1.00 60.35 46 SER C C 1
ATOM 3929 O O . SER C 1 50 ? -18.488 -35.675 47.165 1.00 59.95 46 SER C O 1
ATOM 3932 N N . GLY C 1 51 ? -19.263 -35.091 49.184 1.00 65.34 47 GLY C N 1
ATOM 3933 C CA . GLY C 1 51 ? -20.621 -34.796 48.728 1.00 68.89 47 GLY C CA 1
ATOM 3934 C C . GLY C 1 51 ? -21.567 -34.675 49.912 1.00 74.01 47 GLY C C 1
ATOM 3935 O O . GLY C 1 51 ? -21.206 -35.029 51.040 1.00 73.68 47 GLY C O 1
ATOM 3936 N N . ARG C 1 52 ? -22.780 -34.180 49.653 1.00 79.31 48 ARG C N 1
ATOM 3937 C CA . ARG C 1 52 ? -23.793 -33.998 50.704 1.00 84.30 48 ARG C CA 1
ATOM 3938 C C . ARG C 1 52 ? -24.530 -35.311 51.039 1.00 85.33 48 ARG C C 1
ATOM 3939 O O . ARG C 1 52 ? -24.840 -35.557 52.198 1.00 87.42 48 ARG C O 1
ATOM 3941 N N . ASP C 1 53 ? -24.778 -36.153 50.029 1.00 85.41 49 ASP C N 1
ATOM 3942 C CA . ASP C 1 53 ? -25.620 -37.361 50.169 1.00 86.89 49 ASP C CA 1
ATOM 3943 C C . ASP C 1 53 ? -24.815 -38.642 50.459 1.00 83.52 49 ASP C C 1
ATOM 3944 O O . ASP C 1 53 ? -23.902 -39.004 49.698 1.00 80.92 49 ASP C O 1
ATOM 3949 N N . VAL C 1 54 ? -25.181 -39.329 51.546 1.00 83.71 50 VAL C N 1
ATOM 3950 C CA . VAL C 1 54 ? -24.510 -40.574 51.975 1.00 81.26 50 VAL C CA 1
ATOM 3951 C C . VAL C 1 54 ? -24.899 -41.766 51.093 1.00 79.80 50 VAL C C 1
ATOM 3952 O O . VAL C 1 54 ? -24.059 -42.610 50.772 1.00 74.19 50 VAL C O 1
ATOM 3956 N N . SER C 1 55 ? -26.182 -41.825 50.724 1.00 82.66 51 SER C N 1
ATOM 3957 C CA . SER C 1 55 ? -26.715 -42.883 49.866 1.00 82.29 51 SER C CA 1
ATOM 3958 C C . SER C 1 55 ? -25.853 -43.025 48.618 1.00 77.18 51 SER C C 1
ATOM 3959 O O . SER C 1 55 ? -25.311 -44.099 48.352 1.00 75.04 51 SER C O 1
ATOM 3961 N N . GLU C 1 56 ? -25.694 -41.923 47.886 1.00 75.36 52 GLU C N 1
ATOM 3962 C CA . GLU C 1 56 ? -24.955 -41.915 46.605 1.00 70.45 52 GLU C CA 1
ATOM 3963 C C . GLU C 1 56 ? -23.440 -42.165 46.732 1.00 64.81 52 GLU C C 1
ATOM 3964 O O . GLU C 1 56 ? -22.862 -42.829 45.887 1.00 62.28 52 GLU C O 1
ATOM 3970 N N . LEU C 1 57 ? -22.812 -41.665 47.791 1.00 63.55 53 LEU C N 1
ATOM 3971 C CA . LEU C 1 57 ? -21.379 -41.927 48.053 1.00 61.50 53 LEU C CA 1
ATOM 3972 C C . LEU C 1 57 ? -21.025 -43.402 48.277 1.00 61.42 53 LEU C C 1
ATOM 3973 O O . LEU C 1 57 ? -19.966 -43.859 47.839 1.00 59.71 53 LEU C O 1
ATOM 3978 N N . ASP C 1 58 ? -21.890 -44.127 48.993 1.00 64.13 54 ASP C N 1
ATOM 3979 C CA . ASP C 1 58 ? -21.731 -45.570 49.199 1.00 65.39 54 ASP C CA 1
ATOM 3980 C C . ASP C 1 58 ? -21.779 -46.311 47.864 1.00 64.36 54 ASP C C 1
ATOM 3981 O O . ASP C 1 58 ? -21.009 -47.224 47.639 1.00 64.24 54 ASP C O 1
ATOM 3986 N N . ALA C 1 59 ? -22.697 -45.919 46.989 1.00 64.81 55 ALA C N 1
ATOM 3987 C CA . ALA C 1 59 ? -22.796 -46.521 45.659 1.00 64.79 55 ALA C CA 1
ATOM 3988 C C . ALA C 1 59 ? -21.549 -46.244 44.803 1.00 61.65 55 ALA C C 1
ATOM 3989 O O . ALA C 1 59 ? -21.107 -47.107 44.031 1.00 61.56 55 ALA C O 1
ATOM 3991 N N . ALA C 1 60 ? -20.977 -45.048 44.939 1.00 59.55 56 ALA C N 1
ATOM 3992 C CA . ALA C 1 60 ? -19.754 -44.714 44.205 1.00 57.02 56 ALA C CA 1
ATOM 3993 C C . ALA C 1 60 ? -18.572 -45.521 44.739 1.00 57.17 56 ALA C C 1
ATOM 3994 O O . ALA C 1 60 ? -17.859 -46.135 43.953 1.00 56.01 56 ALA C O 1
ATOM 3996 N N . ARG C 1 61 ? -18.378 -45.561 46.066 1.00 59.17 57 ARG C N 1
ATOM 3997 C CA . ARG C 1 61 ? -17.303 -46.410 46.654 1.00 60.33 57 ARG C CA 1
ATOM 3998 C C . ARG C 1 61 ? -17.419 -47.843 46.129 1.00 62.45 57 ARG C C 1
ATOM 3999 O O . ARG C 1 61 ? -16.424 -48.422 45.696 1.00 62.48 57 ARG C O 1
ATOM 4001 N N . ARG C 1 62 ? -18.648 -48.380 46.140 1.00 63.63 58 ARG C N 1
ATOM 4002 C CA . ARG C 1 62 ? -18.939 -49.729 45.646 1.00 65.52 58 ARG C CA 1
ATOM 4003 C C . ARG C 1 62 ? -18.810 -49.851 44.124 1.00 64.40 58 ARG C C 1
ATOM 4004 O O . ARG C 1 62 ? -18.135 -50.744 43.641 1.00 66.06 58 ARG C O 1
ATOM 4006 N N . ALA C 1 63 ? -19.456 -48.959 43.376 1.00 61.90 59 ALA C N 1
ATOM 4007 C CA . ALA C 1 63 ? -19.429 -49.020 41.901 1.00 61.09 59 ALA C CA 1
ATOM 4008 C C . ALA C 1 63 ? -18.010 -48.928 41.320 1.00 59.72 59 ALA C C 1
ATOM 4009 O O . ALA C 1 63 ? -17.644 -49.689 40.410 1.00 61.55 59 ALA C O 1
ATOM 4011 N N . LEU C 1 64 ? -17.215 -48.005 41.845 1.00 56.62 60 LEU C N 1
ATOM 4012 C CA . LEU C 1 64 ? -15.851 -47.821 41.372 1.00 55.63 60 LEU C CA 1
ATOM 4013 C C . LEU C 1 64 ? -14.915 -48.946 41.826 1.00 57.61 60 LEU C C 1
ATOM 4014 O O . LEU C 1 64 ? -14.006 -49.326 41.097 1.00 58.40 60 LEU C O 1
ATOM 4019 N N . GLY C 1 65 ? -15.140 -49.478 43.024 1.00 48.32 61 GLY C N 1
ATOM 4020 C CA . GLY C 1 65 ? -14.459 -50.694 43.460 1.00 49.80 61 GLY C CA 1
ATOM 4021 C C . GLY C 1 65 ? -14.694 -51.859 42.504 1.00 52.14 61 GLY C C 1
ATOM 4022 O O . GLY C 1 65 ? -13.741 -52.509 42.051 1.00 51.81 61 GLY C O 1
ATOM 4023 N N . GLU C 1 66 ? -15.963 -52.104 42.170 1.00 54.50 62 GLU C N 1
ATOM 4024 C CA . GLU C 1 66 ? -16.352 -53.290 41.385 1.00 57.62 62 GLU C CA 1
ATOM 4025 C C . GLU C 1 66 ? -15.833 -53.210 39.936 1.00 57.66 62 GLU C C 1
ATOM 4026 O O . GLU C 1 66 ? -15.312 -54.177 39.389 1.00 59.61 62 GLU C O 1
ATOM 4028 N N . GLN C 1 67 ? -15.954 -52.036 39.337 1.00 56.73 63 GLN C N 1
ATOM 4029 C CA . GLN C 1 67 ? -15.520 -51.819 37.968 1.00 55.91 63 GLN C CA 1
ATOM 4030 C C . GLN C 1 67 ? -13.981 -51.655 37.820 1.00 53.24 63 GLN C C 1
ATOM 4031 O O . GLN C 1 67 ? -13.400 -52.140 36.845 1.00 53.95 63 GLN C O 1
ATOM 4037 N N . PHE C 1 68 ? -13.320 -50.988 38.765 1.00 49.20 64 PHE C N 1
ATOM 4038 C CA . PHE C 1 68 ? -11.916 -50.600 38.567 1.00 46.52 64 PHE C CA 1
ATOM 4039 C C . PHE C 1 68 ? -10.893 -51.082 39.613 1.00 46.22 64 PHE C C 1
ATOM 4040 O O . PHE C 1 68 ? -9.704 -51.018 39.353 1.00 45.66 64 PHE C O 1
ATOM 4048 N N . GLY C 1 69 ? -11.343 -51.561 40.774 1.00 47.21 65 GLY C N 1
ATOM 4049 C CA . GLY C 1 69 ? -10.437 -51.989 41.860 1.00 47.71 65 GLY C CA 1
ATOM 4050 C C . GLY C 1 69 ? -9.896 -50.809 42.672 1.00 46.28 65 GLY C C 1
ATOM 4051 O O . GLY C 1 69 ? -8.926 -50.956 43.429 1.00 46.71 65 GLY C O 1
ATOM 4052 N N . THR C 1 70 ? -10.554 -49.659 42.527 1.00 43.90 66 THR C N 1
ATOM 4053 C CA . THR C 1 70 ? -10.123 -48.382 43.099 1.00 42.94 66 THR C CA 1
ATOM 4054 C C . THR C 1 70 ? -10.317 -48.287 44.615 1.00 43.91 66 THR C C 1
ATOM 4055 O O . THR C 1 70 ? -11.318 -48.749 45.137 1.00 44.65 66 THR C O 1
ATOM 4059 N N . ASP C 1 71 ? -9.361 -47.676 45.316 1.00 45.15 67 ASP C N 1
ATOM 4060 C CA . ASP C 1 71 ? -9.567 -47.271 46.731 1.00 45.77 67 ASP C CA 1
ATOM 4061 C C . ASP C 1 71 ? -10.395 -45.997 46.792 1.00 43.48 67 ASP C C 1
ATOM 4062 O O . ASP C 1 71 ? -9.976 -44.984 46.280 1.00 42.01 67 ASP C O 1
ATOM 4067 N N . VAL C 1 72 ? -11.552 -46.048 47.427 1.00 43.57 68 VAL C N 1
ATOM 4068 C CA . VAL C 1 72 ? -12.358 -44.856 47.618 1.00 43.31 68 VAL C CA 1
ATOM 4069 C C . VAL C 1 72 ? -12.645 -44.609 49.088 1.00 43.79 68 VAL C C 1
ATOM 4070 O O . VAL C 1 72 ? -13.309 -45.396 49.718 1.00 45.59 68 VAL C O 1
ATOM 4074 N N . HIS C 1 73 ? -12.124 -43.509 49.622 1.00 43.28 69 HIS C N 1
ATOM 4075 C CA . HIS C 1 73 ? -12.578 -42.975 50.897 1.00 41.84 69 HIS C CA 1
ATOM 4076 C C . HIS C 1 73 ? -13.650 -42.004 50.549 1.00 40.33 69 HIS C C 1
ATOM 4077 O O . HIS C 1 73 ? -13.447 -41.195 49.685 1.00 38.30 69 HIS C O 1
ATOM 4084 N N . THR C 1 74 ? -14.826 -42.119 51.168 1.00 40.42 70 THR C N 1
ATOM 4085 C CA . THR C 1 74 ? -15.875 -41.132 50.986 1.00 39.61 70 THR C CA 1
ATOM 4086 C C . THR C 1 74 ? -15.903 -40.192 52.204 1.00 39.19 70 THR C C 1
ATOM 4087 O O . THR C 1 74 ? -15.492 -40.570 53.279 1.00 38.86 70 THR C O 1
ATOM 4091 N N . VAL C 1 75 ? -16.326 -38.945 51.992 1.00 38.63 71 VAL C N 1
ATOM 4092 C CA . VAL C 1 75 ? -16.543 -37.988 53.083 1.00 38.89 71 VAL C CA 1
ATOM 4093 C C . VAL C 1 75 ? -17.926 -37.330 52.914 1.00 40.34 71 VAL C C 1
ATOM 4094 O O . VAL C 1 75 ? -18.136 -36.513 52.028 1.00 39.20 71 VAL C O 1
ATOM 4098 N N . ALA C 1 76 ? -18.875 -37.748 53.749 1.00 42.87 72 ALA C N 1
ATOM 4099 C CA . ALA C 1 76 ? -20.193 -37.118 53.815 1.00 45.63 72 ALA C CA 1
ATOM 4100 C C . ALA C 1 76 ? -20.071 -35.797 54.583 1.00 46.39 72 ALA C C 1
ATOM 4101 O O . ALA C 1 76 ? -19.847 -35.806 55.795 1.00 47.78 72 ALA C O 1
ATOM 4103 N N . ILE C 1 77 ? -20.189 -34.665 53.896 1.00 47.58 73 ILE C N 1
ATOM 4104 C CA . ILE C 1 77 ? -20.006 -33.367 54.570 1.00 48.56 73 ILE C CA 1
ATOM 4105 C C . ILE C 1 77 ? -20.744 -32.209 53.881 1.00 51.10 73 ILE C C 1
ATOM 4106 O O . ILE C 1 77 ? -20.967 -32.228 52.677 1.00 52.17 73 ILE C O 1
ATOM 4111 N N . ASP C 1 78 ? -21.150 -31.224 54.673 1.00 54.10 74 ASP C N 1
ATOM 4112 C CA . ASP C 1 78 ? -21.739 -29.993 54.152 1.00 58.23 74 ASP C CA 1
ATOM 4113 C C . ASP C 1 78 ? -20.726 -28.858 54.349 1.00 59.67 74 ASP C C 1
ATOM 4114 O O . ASP C 1 78 ? -20.349 -28.532 55.485 1.00 59.27 74 ASP C O 1
ATOM 4119 N N . LEU C 1 79 ? -20.289 -28.268 53.236 1.00 61.26 75 LEU C N 1
ATOM 4120 C CA . LEU C 1 79 ? -19.207 -27.271 53.252 1.00 62.08 75 LEU C CA 1
ATOM 4121 C C . LEU C 1 79 ? -19.622 -25.864 53.729 1.00 65.27 75 LEU C C 1
ATOM 4122 O O . LEU C 1 79 ? -18.757 -25.015 54.004 1.00 65.22 75 LEU C O 1
ATOM 4127 N N . ALA C 1 80 ? -20.934 -25.628 53.829 1.00 67.75 76 ALA C N 1
ATOM 4128 C CA . ALA C 1 80 ? -21.470 -24.408 54.451 1.00 69.31 76 ALA C CA 1
ATOM 4129 C C . ALA C 1 80 ? -21.334 -24.414 55.992 1.00 69.45 76 ALA C C 1
ATOM 4130 O O . ALA C 1 80 ? -21.563 -23.389 56.615 1.00 70.18 76 ALA C O 1
ATOM 4132 N N . GLU C 1 81 ? -20.965 -25.558 56.601 1.00 68.39 77 GLU C N 1
ATOM 4133 C CA . GLU C 1 81 ? -20.805 -25.659 58.078 1.00 68.47 77 GLU C CA 1
ATOM 4134 C C . GLU C 1 81 ? -19.603 -24.863 58.595 1.00 68.22 77 GLU C C 1
ATOM 4135 O O . GLU C 1 81 ? -18.749 -24.453 57.819 1.00 70.57 77 GLU C O 1
ATOM 4141 N N . PRO C 1 82 ? -19.542 -24.637 59.916 1.00 67.68 78 PRO C N 1
ATOM 4142 C CA . PRO C 1 82 ? -18.413 -23.884 60.466 1.00 67.69 78 PRO C CA 1
ATOM 4143 C C . PRO C 1 82 ? -17.083 -24.655 60.304 1.00 64.74 78 PRO C C 1
ATOM 4144 O O . PRO C 1 82 ? -17.001 -25.819 60.711 1.00 63.58 78 PRO C O 1
ATOM 4146 N N . ASP C 1 83 ? -16.074 -24.031 59.680 1.00 54.23 79 ASP C N 1
ATOM 4147 C CA . ASP C 1 83 ? -14.762 -24.680 59.450 1.00 52.07 79 ASP C CA 1
ATOM 4148 C C . ASP C 1 83 ? -14.817 -25.950 58.521 1.00 49.97 79 ASP C C 1
ATOM 4149 O O . ASP C 1 83 ? -13.834 -26.688 58.418 1.00 48.71 79 ASP C O 1
ATOM 4151 N N . ALA C 1 84 ? -15.944 -26.178 57.835 1.00 47.68 80 ALA C N 1
ATOM 4152 C CA . ALA C 1 84 ? -16.151 -27.402 57.039 1.00 46.79 80 ALA C CA 1
ATOM 4153 C C . ALA C 1 84 ? -15.122 -27.660 55.883 1.00 45.63 80 ALA C C 1
ATOM 4154 O O . ALA C 1 84 ? -14.700 -28.800 55.662 1.00 45.82 80 ALA C O 1
ATOM 4156 N N . PRO C 1 85 ? -14.746 -26.609 55.135 1.00 42.99 81 PRO C N 1
ATOM 4157 C CA . PRO C 1 85 ? -13.770 -26.794 54.071 1.00 41.27 81 PRO C CA 1
ATOM 4158 C C . PRO C 1 85 ? -12.400 -27.239 54.561 1.00 40.11 81 PRO C C 1
ATOM 4159 O O . PRO C 1 85 ? -11.804 -28.138 53.979 1.00 38.68 81 PRO C O 1
ATOM 4163 N N . ALA C 1 86 ? -11.902 -26.619 55.623 1.00 40.28 82 ALA C N 1
ATOM 4164 C CA . ALA C 1 86 ? -10.603 -27.016 56.197 1.00 40.29 82 ALA C CA 1
ATOM 4165 C C . ALA C 1 86 ? -10.646 -28.469 56.706 1.00 40.77 82 ALA C C 1
ATOM 4166 O O . ALA C 1 86 ? -9.632 -29.182 56.654 1.00 40.18 82 ALA C O 1
ATOM 4168 N N . GLU C 1 87 ? -11.831 -28.892 57.161 1.00 40.92 83 GLU C N 1
ATOM 4169 C CA . GLU C 1 87 ? -12.055 -30.246 57.674 1.00 41.61 83 GLU C CA 1
ATOM 4170 C C . GLU C 1 87 ? -12.014 -31.269 56.562 1.00 40.91 83 GLU C C 1
ATOM 4171 O O . GLU C 1 87 ? -11.376 -32.303 56.698 1.00 40.99 83 GLU C O 1
ATOM 4173 N N . LEU C 1 88 ? -12.714 -30.998 55.464 1.00 40.21 84 LEU C N 1
ATOM 4174 C CA . LEU C 1 88 ? -12.617 -31.884 54.291 1.00 39.52 84 LEU C CA 1
ATOM 4175 C C . LEU C 1 88 ? -11.178 -31.933 53.774 1.00 39.21 84 LEU C C 1
ATOM 4176 O O . LEU C 1 88 ? -10.706 -32.991 53.401 1.00 39.76 84 LEU C O 1
ATOM 4181 N N . ALA C 1 89 ? -10.479 -30.799 53.760 1.00 39.04 85 ALA C N 1
ATOM 4182 C CA . ALA C 1 89 ? -9.067 -30.811 53.383 1.00 38.84 85 ALA C CA 1
ATOM 4183 C C . ALA C 1 89 ? -8.281 -31.751 54.302 1.00 39.71 85 ALA C C 1
ATOM 4184 O O . ALA C 1 89 ? -7.470 -32.522 53.837 1.00 39.12 85 ALA C O 1
ATOM 4186 N N . ARG C 1 90 ? -8.552 -31.705 55.604 1.00 41.80 86 ARG C N 1
ATOM 4187 C CA . ARG C 1 90 ? -7.792 -32.514 56.567 1.00 43.41 86 ARG C CA 1
ATOM 4188 C C . ARG C 1 90 ? -8.114 -34.010 56.423 1.00 42.21 86 ARG C C 1
ATOM 4189 O O . ARG C 1 90 ? -7.203 -34.849 56.332 1.00 40.98 86 ARG C O 1
ATOM 4197 N N . ARG C 1 91 ? -9.411 -34.319 56.423 1.00 41.78 87 ARG C N 1
ATOM 4198 C CA . ARG C 1 91 ? -9.914 -35.687 56.269 1.00 42.11 87 ARG C CA 1
ATOM 4199 C C . ARG C 1 91 ? -9.463 -36.306 54.935 1.00 41.32 87 ARG C C 1
ATOM 4200 O O . ARG C 1 91 ? -9.037 -37.481 54.893 1.00 41.11 87 ARG C O 1
ATOM 4208 N N . ALA C 1 92 ? -9.509 -35.501 53.863 1.00 39.26 88 ALA C N 1
ATOM 4209 C CA . ALA C 1 92 ? -9.108 -35.967 52.538 1.00 38.18 88 ALA C CA 1
ATOM 4210 C C . ALA C 1 92 ? -7.623 -36.341 52.485 1.00 37.47 88 ALA C C 1
ATOM 4211 O O . ALA C 1 92 ? -7.272 -37.351 51.888 1.00 36.64 88 ALA C O 1
ATOM 4213 N N . ALA C 1 93 ? -6.771 -35.528 53.113 1.00 37.22 89 ALA C N 1
ATOM 4214 C CA . ALA C 1 93 ? -5.335 -35.769 53.144 1.00 37.56 89 ALA C CA 1
ATOM 4215 C C . ALA C 1 93 ? -4.938 -36.915 54.064 1.00 39.19 89 ALA C C 1
ATOM 4216 O O . ALA C 1 93 ? -3.991 -37.622 53.767 1.00 40.32 89 ALA C O 1
ATOM 4218 N N . GLU C 1 94 ? -5.625 -37.077 55.194 1.00 40.67 90 GLU C N 1
ATOM 4219 C CA . GLU C 1 94 ? -5.293 -38.147 56.160 1.00 41.65 90 GLU C CA 1
ATOM 4220 C C . GLU C 1 94 ? -5.654 -39.526 55.617 1.00 40.92 90 GLU C C 1
ATOM 4221 O O . GLU C 1 94 ? -5.037 -40.518 55.989 1.00 40.52 90 GLU C O 1
ATOM 4227 N N . ALA C 1 95 ? -6.670 -39.570 54.750 1.00 40.11 91 ALA C N 1
ATOM 4228 C CA . ALA C 1 95 ? -7.109 -40.798 54.102 1.00 39.20 91 ALA C CA 1
ATOM 4229 C C . ALA C 1 95 ? -5.924 -41.640 53.573 1.00 38.58 91 ALA C C 1
ATOM 4230 O O . ALA C 1 95 ? -5.718 -42.747 54.038 1.00 39.37 91 ALA C O 1
ATOM 4232 N N . PHE C 1 96 ? -5.125 -41.111 52.643 1.00 37.08 92 PHE C N 1
ATOM 4233 C CA . PHE C 1 96 ? -3.965 -41.863 52.114 1.00 35.95 92 PHE C CA 1
ATOM 4234 C C . PHE C 1 96 ? -2.602 -41.206 52.476 1.00 35.16 92 PHE C C 1
ATOM 4235 O O . PHE C 1 96 ? -1.596 -41.432 51.833 1.00 34.39 92 PHE C O 1
ATOM 4243 N N . GLY C 1 97 ? -2.575 -40.426 53.537 1.00 35.17 93 GLY C N 1
ATOM 4244 C CA . GLY C 1 97 ? -1.335 -39.793 53.997 1.00 35.55 93 GLY C CA 1
ATOM 4245 C C . GLY C 1 97 ? -0.845 -38.649 53.119 1.00 34.83 93 GLY C C 1
ATOM 4246 O O . GLY C 1 97 ? 0.341 -38.435 52.991 1.00 34.66 93 GLY C O 1
ATOM 4247 N N . GLY C 1 98 ? -1.768 -37.934 52.503 1.00 34.51 94 GLY C N 1
ATOM 4248 C CA . GLY C 1 98 ? -1.414 -36.823 51.613 1.00 34.42 94 GLY C CA 1
ATOM 4249 C C . GLY C 1 98 ? -2.312 -36.785 50.378 1.00 33.69 94 GLY C C 1
ATOM 4250 O O . GLY C 1 98 ? -2.880 -37.821 49.965 1.00 33.51 94 GLY C O 1
ATOM 4251 N N . LEU C 1 99 ? -2.461 -35.576 49.822 1.00 32.74 95 LEU C N 1
ATOM 4252 C CA . LEU C 1 99 ? -3.138 -35.354 48.530 1.00 31.48 95 LEU C CA 1
ATOM 4253 C C . LEU C 1 99 ? -2.103 -34.951 47.509 1.00 30.39 95 LEU C C 1
ATOM 4254 O O . LEU C 1 99 ? -1.200 -34.147 47.796 1.00 29.65 95 LEU C O 1
ATOM 4259 N N . ASP C 1 100 ? -2.212 -35.569 46.328 1.00 29.62 96 ASP C N 1
ATOM 4260 C CA . ASP C 1 100 ? -1.460 -35.152 45.152 1.00 28.76 96 ASP C CA 1
ATOM 4261 C C . ASP C 1 100 ? -2.315 -34.223 44.219 1.00 27.66 96 ASP C C 1
ATOM 4262 O O . ASP C 1 100 ? -1.769 -33.318 43.582 1.00 27.37 96 ASP C O 1
ATOM 4267 N N . VAL C 1 101 ? -3.631 -34.454 44.146 1.00 26.55 97 VAL C N 1
ATOM 4268 C CA . VAL C 1 101 ? -4.517 -33.727 43.233 1.00 25.64 97 VAL C CA 1
ATOM 4269 C C . VAL C 1 101 ? -5.813 -33.276 43.929 1.00 25.39 97 VAL C C 1
ATOM 4270 O O . VAL C 1 101 ? -6.431 -34.059 44.633 1.00 26.05 97 VAL C O 1
ATOM 4274 N N . LEU C 1 102 ? -6.220 -32.020 43.738 1.00 24.55 98 LEU C N 1
ATOM 4275 C CA . LEU C 1 102 ? -7.578 -31.592 44.069 1.00 24.28 98 LEU C CA 1
ATOM 4276 C C . LEU C 1 102 ? -8.291 -31.297 42.767 1.00 23.98 98 LEU C C 1
ATOM 4277 O O . LEU C 1 102 ? -7.773 -30.556 41.953 1.00 23.52 98 LEU C O 1
ATOM 4282 N N . VAL C 1 103 ? -9.488 -31.848 42.598 1.00 24.36 99 VAL C N 1
ATOM 4283 C CA . VAL C 1 103 ? -10.349 -31.485 41.472 1.00 24.69 99 VAL C CA 1
ATOM 4284 C C . VAL C 1 103 ? -11.496 -30.731 42.099 1.00 25.23 99 VAL C C 1
ATOM 4285 O O . VAL C 1 103 ? -12.443 -31.324 42.645 1.00 25.69 99 VAL C O 1
ATOM 4289 N N . ASN C 1 104 ? -11.379 -29.410 42.065 1.00 25.41 100 ASN C N 1
ATOM 4290 C CA . ASN C 1 104 ? -12.224 -28.553 42.850 1.00 25.88 100 ASN C CA 1
ATOM 4291 C C . ASN C 1 104 ? -13.486 -28.280 42.035 1.00 26.38 100 ASN C C 1
ATOM 4292 O O . ASN C 1 104 ? -13.543 -27.360 41.193 1.00 26.71 100 ASN C O 1
ATOM 4297 N N . ASN C 1 105 ? -14.494 -29.096 42.285 1.00 27.30 101 ASN C N 1
ATOM 4298 C CA . ASN C 1 105 ? -15.685 -29.175 41.443 1.00 27.91 101 ASN C CA 1
ATOM 4299 C C . ASN C 1 105 ? -16.976 -28.829 42.192 1.00 28.49 101 ASN C C 1
ATOM 4300 O O . ASN C 1 105 ? -17.349 -29.506 43.127 1.00 28.70 101 ASN C O 1
ATOM 4305 N N . ALA C 1 106 ? -17.649 -27.773 41.746 1.00 28.91 102 ALA C N 1
ATOM 4306 C CA . ALA C 1 106 ? -18.952 -27.377 42.280 1.00 29.90 102 ALA C CA 1
ATOM 4307 C C . ALA C 1 106 ? -19.728 -26.608 41.214 1.00 30.17 102 ALA C C 1
ATOM 4308 O O . ALA C 1 106 ? -19.149 -26.072 40.278 1.00 29.39 102 ALA C O 1
ATOM 4310 N N . GLY C 1 107 ? -21.042 -26.553 41.369 1.00 31.37 103 GLY C N 1
ATOM 4311 C CA . GLY C 1 107 ? -21.836 -25.741 40.472 1.00 32.10 103 GLY C CA 1
ATOM 4312 C C . GLY C 1 107 ? -23.308 -25.788 40.759 1.00 33.58 103 GLY C C 1
ATOM 4313 O O . GLY C 1 107 ? -23.918 -26.859 40.708 1.00 35.17 103 GLY C O 1
ATOM 4314 N N . ILE C 1 108 ? -23.875 -24.639 41.112 1.00 34.08 104 ILE C N 1
ATOM 4315 C CA . ILE C 1 108 ? -25.311 -24.415 40.950 1.00 34.87 104 ILE C CA 1
ATOM 4316 C C . ILE C 1 108 ? -25.480 -23.144 40.136 1.00 34.29 104 ILE C C 1
ATOM 4317 O O . ILE C 1 108 ? -24.550 -22.303 40.059 1.00 32.84 104 ILE C O 1
ATOM 4322 N N . SER C 1 109 ? -26.669 -23.015 39.550 1.00 34.05 105 SER C N 1
ATOM 4323 C CA . SER C 1 109 ? -26.988 -21.928 38.674 1.00 34.17 105 SER C CA 1
ATOM 4324 C C . SER C 1 109 ? -28.436 -21.479 38.857 1.00 34.97 105 SER C C 1
ATOM 4325 O O . SER C 1 109 ? -29.366 -22.259 38.654 1.00 35.23 105 SER C O 1
ATOM 4328 N N . HIS C 1 110 ? -28.609 -20.214 39.219 1.00 34.95 106 HIS C N 1
ATOM 4329 C CA . HIS C 1 110 ? -29.922 -19.599 39.327 1.00 35.47 106 HIS C CA 1
ATOM 4330 C C . HIS C 1 110 ? -30.021 -18.498 38.312 1.00 35.01 106 HIS C C 1
ATOM 4331 O O . HIS C 1 110 ? -29.713 -17.368 38.613 1.00 34.96 106 HIS C O 1
ATOM 4338 N N . PRO C 1 111 ? -30.409 -18.827 37.069 1.00 35.43 107 PRO C N 1
ATOM 4339 C CA . PRO C 1 111 ? -30.433 -17.826 36.014 1.00 35.45 107 PRO C CA 1
ATOM 4340 C C . PRO C 1 111 ? -31.631 -16.915 36.105 1.00 36.14 107 PRO C C 1
ATOM 4341 O O . PRO C 1 111 ? -32.724 -17.377 36.295 1.00 37.19 107 PRO C O 1
ATOM 4345 N N . GLN C 1 112 ? -31.388 -15.620 35.975 1.00 36.16 108 GLN C N 1
ATOM 4346 C CA . GLN C 1 112 ? -32.435 -14.597 35.952 1.00 37.11 108 GLN C CA 1
ATOM 4347 C C . GLN C 1 112 ? -31.782 -13.282 35.523 1.00 36.29 108 GLN C C 1
ATOM 4348 O O . GLN C 1 112 ? -30.570 -13.101 35.710 1.00 34.80 108 GLN C O 1
ATOM 4354 N N . PRO C 1 113 ? -32.577 -12.366 34.937 1.00 36.82 109 PRO C N 1
ATOM 4355 C CA . PRO C 1 113 ? -32.022 -11.085 34.479 1.00 36.29 109 PRO C CA 1
ATOM 4356 C C . PRO C 1 113 ? -31.340 -10.312 35.587 1.00 35.39 109 PRO C C 1
ATOM 4357 O O . PRO C 1 113 ? -31.716 -10.422 36.751 1.00 34.99 109 PRO C O 1
ATOM 4361 N N . VAL C 1 114 ? -30.336 -9.537 35.222 1.00 35.10 110 VAL C N 1
ATOM 4362 C CA . VAL C 1 114 ? -29.591 -8.793 36.207 1.00 34.76 110 VAL C CA 1
ATOM 4363 C C . VAL C 1 114 ? -30.526 -7.867 37.006 1.00 34.98 110 VAL C C 1
ATOM 4364 O O . VAL C 1 114 ? -30.454 -7.835 38.222 1.00 34.47 110 VAL C O 1
ATOM 4368 N N . VAL C 1 115 ? -31.437 -7.175 36.326 1.00 35.88 111 VAL C N 1
ATOM 4369 C CA . VAL C 1 115 ? -32.398 -6.269 36.999 1.00 36.84 111 VAL C CA 1
ATOM 4370 C C . VAL C 1 115 ? -33.282 -6.971 38.060 1.00 38.28 111 VAL C C 1
ATOM 4371 O O . VAL C 1 115 ? -33.707 -6.335 39.035 1.00 39.90 111 VAL C O 1
ATOM 4375 N N . ASP C 1 116 ? -33.515 -8.276 37.893 1.00 38.29 112 ASP C N 1
ATOM 4376 C CA . ASP C 1 116 ? -34.273 -9.057 38.849 1.00 39.07 112 ASP C CA 1
ATOM 4377 C C . ASP C 1 116 ? -33.405 -9.882 39.821 1.00 38.67 112 ASP C C 1
ATOM 4378 O O . ASP C 1 116 ? -33.929 -10.757 40.496 1.00 38.39 112 ASP C O 1
ATOM 4383 N N . THR C 1 117 ? -32.095 -9.587 39.920 1.00 38.01 113 THR C N 1
ATOM 4384 C CA . THR C 1 117 ? -31.174 -10.429 40.711 1.00 37.33 113 THR C CA 1
ATOM 4385 C C . THR C 1 117 ? -31.690 -10.535 42.145 1.00 38.44 113 THR C C 1
ATOM 4386 O O . THR C 1 117 ? -31.925 -9.511 42.793 1.00 38.45 113 THR C O 1
ATOM 4390 N N . ASP C 1 118 ? -31.893 -11.778 42.613 1.00 39.51 114 ASP C N 1
ATOM 4391 C CA . ASP C 1 118 ? -32.356 -12.064 43.975 1.00 40.69 114 ASP C CA 1
ATOM 4392 C C . ASP C 1 118 ? -31.176 -12.259 44.941 1.00 39.71 114 ASP C C 1
ATOM 4393 O O . ASP C 1 118 ? -30.326 -13.110 44.712 1.00 38.72 114 ASP C O 1
ATOM 4398 N N . PRO C 1 119 ? -31.131 -11.477 46.029 1.00 40.02 115 PRO C N 1
ATOM 4399 C CA . PRO C 1 119 ? -30.046 -11.507 47.015 1.00 40.19 115 PRO C CA 1
ATOM 4400 C C . PRO C 1 119 ? -29.698 -12.885 47.555 1.00 40.34 115 PRO C C 1
ATOM 4401 O O . PRO C 1 119 ? -28.531 -13.214 47.700 1.00 39.46 115 PRO C O 1
ATOM 4405 N N . GLN C 1 120 ? -30.714 -13.653 47.899 1.00 41.97 116 GLN C N 1
ATOM 4406 C CA . GLN C 1 120 ? -30.509 -14.985 48.415 1.00 42.93 116 GLN C CA 1
ATOM 4407 C C . GLN C 1 120 ? -29.930 -15.883 47.326 1.00 39.95 116 GLN C C 1
ATOM 4408 O O . GLN C 1 120 ? -28.979 -16.583 47.569 1.00 39.25 116 GLN C O 1
ATOM 4414 N N . LEU C 1 121 ? -30.517 -15.852 46.136 1.00 38.38 117 LEU C N 1
ATOM 4415 C CA . LEU C 1 121 ? -30.052 -16.689 45.020 1.00 37.16 117 LEU C CA 1
ATOM 4416 C C . LEU C 1 121 ? -28.607 -16.341 44.610 1.00 35.38 117 LEU C C 1
ATOM 4417 O O . LEU C 1 121 ? -27.815 -17.230 44.338 1.00 34.37 117 LEU C O 1
ATOM 4422 N N . PHE C 1 122 ? -28.285 -15.043 44.594 1.00 34.69 118 PHE C N 1
ATOM 4423 C CA . PHE C 1 122 ? -26.912 -14.545 44.381 1.00 33.12 118 PHE C CA 1
ATOM 4424 C C . PHE C 1 122 ? -25.987 -15.037 45.479 1.00 33.11 118 PHE C C 1
ATOM 4425 O O . PHE C 1 122 ? -24.894 -15.506 45.190 1.00 32.82 118 PHE C O 1
ATOM 4433 N N . ASP C 1 123 ? -26.421 -14.914 46.730 1.00 33.67 119 ASP C N 1
ATOM 4434 C CA . ASP C 1 123 ? -25.633 -15.371 47.867 1.00 33.83 119 ASP C CA 1
ATOM 4435 C C . ASP C 1 123 ? -25.411 -16.874 47.845 1.00 33.44 119 ASP C C 1
ATOM 4436 O O . ASP C 1 123 ? -24.385 -17.322 48.295 1.00 33.25 119 ASP C O 1
ATOM 4441 N N . ALA C 1 124 ? -26.385 -17.646 47.360 1.00 33.28 120 ALA C N 1
ATOM 4442 C CA . ALA C 1 124 ? -26.250 -19.104 47.331 1.00 33.41 120 ALA C CA 1
ATOM 4443 C C . ALA C 1 124 ? -25.295 -19.513 46.191 1.00 32.22 120 ALA C C 1
ATOM 4444 O O . ALA C 1 124 ? -24.488 -20.418 46.363 1.00 31.94 120 ALA C O 1
ATOM 4446 N N . THR C 1 125 ? -25.354 -18.808 45.065 1.00 31.30 121 THR C N 1
ATOM 4447 C CA . THR C 1 125 ? -24.422 -19.068 43.983 1.00 30.46 121 THR C CA 1
ATOM 4448 C C . THR C 1 125 ? -22.972 -18.799 44.452 1.00 29.83 121 THR C C 1
ATOM 4449 O O . THR C 1 125 ? -22.077 -19.645 44.282 1.00 29.83 121 THR C O 1
ATOM 4453 N N . ILE C 1 126 ? -22.749 -17.651 45.073 1.00 29.63 122 ILE C N 1
ATOM 4454 C CA . ILE C 1 126 ? -21.420 -17.307 45.589 1.00 29.11 122 ILE C CA 1
ATOM 4455 C C . ILE C 1 126 ? -20.967 -18.332 46.634 1.00 29.79 122 ILE C C 1
ATOM 4456 O O . ILE C 1 126 ? -19.811 -18.794 46.581 1.00 29.35 122 ILE C O 1
ATOM 4461 N N . ALA C 1 127 ? -21.870 -18.693 47.572 1.00 30.54 123 ALA C N 1
ATOM 4462 C CA . ALA C 1 127 ? -21.517 -19.624 48.673 1.00 31.09 123 ALA C CA 1
ATOM 4463 C C . ALA C 1 127 ? -21.007 -20.962 48.134 1.00 30.84 123 ALA C C 1
ATOM 4464 O O . ALA C 1 127 ? -19.982 -21.458 48.602 1.00 30.83 123 ALA C O 1
ATOM 4466 N N . VAL C 1 128 ? -21.720 -21.515 47.132 1.00 30.77 124 VAL C N 1
ATOM 4467 C CA . VAL C 1 128 ? -21.446 -22.855 46.549 1.00 30.32 124 VAL C CA 1
ATOM 4468 C C . VAL C 1 128 ? -20.379 -22.792 45.433 1.00 29.53 124 VAL C C 1
ATOM 4469 O O . VAL C 1 128 ? -19.445 -23.610 45.423 1.00 29.22 124 VAL C O 1
ATOM 4473 N N . ASN C 1 129 ? -20.494 -21.831 44.503 1.00 28.90 125 ASN C N 1
ATOM 4474 C CA . ASN C 1 129 ? -19.568 -21.804 43.368 1.00 28.03 125 ASN C CA 1
ATOM 4475 C C . ASN C 1 129 ? -18.178 -21.207 43.650 1.00 27.64 125 ASN C C 1
ATOM 4476 O O . ASN C 1 129 ? -17.216 -21.534 42.942 1.00 26.88 125 ASN C O 1
ATOM 4481 N N . LEU C 1 130 ? -18.078 -20.347 44.670 1.00 27.70 126 LEU C N 1
ATOM 4482 C CA . LEU C 1 130 ? -16.882 -19.556 44.920 1.00 27.68 126 LEU C CA 1
ATOM 4483 C C . LEU C 1 130 ? -16.230 -19.776 46.292 1.00 28.63 126 LEU C C 1
ATOM 4484 O O . LEU C 1 130 ? -14.986 -19.998 46.386 1.00 28.94 126 LEU C O 1
ATOM 4489 N N . ARG C 1 131 ? -17.037 -19.698 47.347 1.00 29.35 127 ARG C N 1
ATOM 4490 C CA . ARG C 1 131 ? -16.517 -19.586 48.699 1.00 29.80 127 ARG C CA 1
ATOM 4491 C C . ARG C 1 131 ? -16.020 -20.928 49.249 1.00 29.58 127 ARG C C 1
ATOM 4492 O O . ARG C 1 131 ? -14.879 -21.051 49.730 1.00 29.37 127 ARG C O 1
ATOM 4500 N N . ALA C 1 132 ? -16.879 -21.936 49.203 1.00 29.23 128 ALA C N 1
ATOM 4501 C CA . ALA C 1 132 ? -16.469 -23.267 49.641 1.00 28.94 128 ALA C CA 1
ATOM 4502 C C . ALA C 1 132 ? -15.215 -23.721 48.877 1.00 27.99 128 ALA C C 1
ATOM 4503 O O . ALA C 1 132 ? -14.201 -24.062 49.509 1.00 28.02 128 ALA C O 1
ATOM 4505 N N . PRO C 1 133 ? -15.283 -23.732 47.531 1.00 26.97 129 PRO C N 1
ATOM 4506 C CA . PRO C 1 133 ? -14.127 -24.140 46.731 1.00 26.31 129 PRO C CA 1
ATOM 4507 C C . PRO C 1 133 ? -12.823 -23.391 47.058 1.00 25.89 129 PRO C C 1
ATOM 4508 O O . PRO C 1 133 ? -11.763 -24.027 47.209 1.00 25.86 129 PRO C O 1
ATOM 4512 N N . ALA C 1 134 ? -12.895 -22.070 47.200 1.00 25.58 130 ALA C N 1
ATOM 4513 C CA . ALA C 1 134 ? -11.686 -21.281 47.424 1.00 25.13 130 ALA C CA 1
ATOM 4514 C C . ALA C 1 134 ? -11.090 -21.654 48.752 1.00 25.46 130 ALA C C 1
ATOM 4515 O O . ALA C 1 134 ? -9.882 -21.826 48.879 1.00 25.32 130 ALA C O 1
ATOM 4517 N N . LEU C 1 135 ? -11.947 -21.781 49.758 1.00 25.94 131 LEU C N 1
ATOM 4518 C CA . LEU C 1 135 ? -11.476 -22.045 51.108 1.00 26.43 131 LEU C CA 1
ATOM 4519 C C . LEU C 1 135 ? -10.982 -23.487 51.247 1.00 26.51 131 LEU C C 1
ATOM 4520 O O . LEU C 1 135 ? -9.994 -23.768 51.956 1.00 26.94 131 LEU C O 1
ATOM 4525 N N . LEU C 1 136 ? -11.637 -24.406 50.552 1.00 26.26 132 LEU C N 1
ATOM 4526 C CA . LEU C 1 136 ? -11.105 -25.763 50.455 1.00 26.17 132 LEU C CA 1
ATOM 4527 C C . LEU C 1 136 ? -9.684 -25.755 49.844 1.00 25.71 132 LEU C C 1
ATOM 4528 O O . LEU C 1 136 ? -8.773 -26.383 50.375 1.00 26.03 132 LEU C O 1
ATOM 4533 N N . ALA C 1 137 ? -9.528 -25.039 48.737 1.00 25.20 133 ALA C N 1
ATOM 4534 C CA . ALA C 1 137 ? -8.287 -25.039 47.965 1.00 24.93 133 ALA C CA 1
ATOM 4535 C C . ALA C 1 137 ? -7.123 -24.396 48.712 1.00 25.38 133 ALA C C 1
ATOM 4536 O O . ALA C 1 137 ? -5.971 -24.804 48.524 1.00 25.13 133 ALA C O 1
ATOM 4538 N N . SER C 1 138 ? -7.410 -23.394 49.540 1.00 25.97 134 SER C N 1
ATOM 4539 C CA . SER C 1 138 ? -6.366 -22.827 50.407 1.00 27.01 134 SER C CA 1
ATOM 4540 C C . SER C 1 138 ? -5.959 -23.849 51.481 1.00 27.83 134 SER C C 1
ATOM 4541 O O . SER C 1 138 ? -4.765 -24.046 51.753 1.00 28.24 134 SER C O 1
ATOM 4544 N N . ALA C 1 139 ? -6.937 -24.520 52.073 1.00 28.49 135 ALA C N 1
ATOM 4545 C CA . ALA C 1 139 ? -6.621 -25.586 53.047 1.00 29.43 135 ALA C CA 1
ATOM 4546 C C . ALA C 1 139 ? -5.842 -26.735 52.377 1.00 29.50 135 ALA C C 1
ATOM 4547 O O . ALA C 1 139 ? -4.822 -27.199 52.898 1.00 29.58 135 ALA C O 1
ATOM 4549 N N . VAL C 1 140 ? -6.310 -27.186 51.217 1.00 29.20 136 VAL C N 1
ATOM 4550 C CA . VAL C 1 140 ? -5.598 -28.237 50.517 1.00 29.26 136 VAL C CA 1
ATOM 4551 C C . VAL C 1 140 ? -4.166 -27.788 50.174 1.00 29.65 136 VAL C C 1
ATOM 4552 O O . VAL C 1 140 ? -3.183 -28.495 50.461 1.00 30.24 136 VAL C O 1
ATOM 4556 N N . GLY C 1 141 ? -4.035 -26.580 49.655 1.00 29.64 137 GLY C N 1
ATOM 4557 C CA . GLY C 1 141 ? -2.726 -26.041 49.325 1.00 30.12 137 GLY C CA 1
ATOM 4558 C C . GLY C 1 141 ? -1.768 -25.919 50.507 1.00 31.26 137 GLY C C 1
ATOM 4559 O O . GLY C 1 141 ? -0.573 -26.206 50.384 1.00 31.20 137 GLY C O 1
ATOM 4560 N N . LYS C 1 142 ? -2.284 -25.475 51.650 1.00 32.39 138 LYS C N 1
ATOM 4561 C CA . LYS C 1 142 ? -1.507 -25.495 52.911 1.00 33.55 138 LYS C CA 1
ATOM 4562 C C . LYS C 1 142 ? -0.880 -26.874 53.159 1.00 33.20 138 LYS C C 1
ATOM 4563 O O . LYS C 1 142 ? 0.329 -26.982 53.320 1.00 34.18 138 LYS C O 1
ATOM 4569 N N . ALA C 1 143 ? -1.697 -27.920 53.191 1.00 32.28 139 ALA C N 1
ATOM 4570 C CA . ALA C 1 143 ? -1.177 -29.293 53.425 1.00 32.16 139 ALA C CA 1
ATOM 4571 C C . ALA C 1 143 ? -0.203 -29.760 52.315 1.00 31.25 139 ALA C C 1
ATOM 4572 O O . ALA C 1 143 ? 0.669 -30.551 52.574 1.00 31.08 139 ALA C O 1
ATOM 4574 N N . MET C 1 144 ? -0.341 -29.237 51.095 1.00 30.36 140 MET C N 1
ATOM 4575 C CA . MET C 1 144 ? 0.581 -29.622 50.034 1.00 30.14 140 MET C CA 1
ATOM 4576 C C . MET C 1 144 ? 1.930 -28.973 50.207 1.00 30.57 140 MET C C 1
ATOM 4577 O O . MET C 1 144 ? 2.954 -29.595 49.893 1.00 30.84 140 MET C O 1
ATOM 4582 N N . VAL C 1 145 ? 1.931 -27.713 50.650 1.00 30.58 141 VAL C N 1
ATOM 4583 C CA . VAL C 1 145 ? 3.153 -27.016 50.930 1.00 31.36 141 VAL C CA 1
ATOM 4584 C C . VAL C 1 145 ? 3.830 -27.731 52.084 1.00 32.47 141 VAL C C 1
ATOM 4585 O O . VAL C 1 145 ? 5.008 -28.009 52.017 1.00 32.81 141 VAL C O 1
ATOM 4589 N N . ALA C 1 146 ? 3.060 -28.051 53.119 1.00 33.28 142 ALA C N 1
ATOM 4590 C CA . ALA C 1 146 ? 3.597 -28.669 54.342 1.00 34.98 142 ALA C CA 1
ATOM 4591 C C . ALA C 1 146 ? 4.277 -30.022 54.082 1.00 35.55 142 ALA C C 1
ATOM 4592 O O . ALA C 1 146 ? 5.361 -30.276 54.633 1.00 35.74 142 ALA C O 1
ATOM 4594 N N . ALA C 1 147 ? 3.637 -30.864 53.258 1.00 35.25 143 ALA C N 1
ATOM 4595 C CA . ALA C 1 147 ? 4.166 -32.212 52.940 1.00 36.28 143 ALA C CA 1
ATOM 4596 C C . ALA C 1 147 ? 5.392 -32.162 51.992 1.00 36.86 143 ALA C C 1
ATOM 4597 O O . ALA C 1 147 ? 6.305 -32.981 52.090 1.00 37.16 143 ALA C O 1
ATOM 4599 N N . GLY C 1 148 ? 5.405 -31.196 51.087 1.00 37.44 144 GLY C N 1
ATOM 4600 C CA . GLY C 1 148 ? 6.582 -30.936 50.243 1.00 38.42 144 GLY C CA 1
ATOM 4601 C C . GLY C 1 148 ? 6.752 -31.842 49.033 1.00 38.53 144 GLY C C 1
ATOM 4602 O O . GLY C 1 148 ? 7.864 -32.013 48.542 1.00 38.94 144 GLY C O 1
ATOM 4603 N N . GLU C 1 149 ? 5.658 -32.413 48.546 1.00 37.91 145 GLU C N 1
ATOM 4604 C CA . GLU C 1 149 ? 5.720 -33.353 47.451 1.00 38.29 145 GLU C CA 1
ATOM 4605 C C . GLU C 1 149 ? 4.964 -32.839 46.217 1.00 37.05 145 GLU C C 1
ATOM 4606 O O . GLU C 1 149 ? 4.524 -33.617 45.370 1.00 37.03 145 GLU C O 1
ATOM 4612 N N . GLY C 1 150 ? 4.824 -31.523 46.119 1.00 35.81 146 GLY C N 1
ATOM 4613 C CA . GLY C 1 150 ? 4.243 -30.906 44.939 1.00 33.93 146 GLY C CA 1
ATOM 4614 C C . GLY C 1 150 ? 2.739 -31.025 45.022 1.00 32.35 146 GLY C C 1
ATOM 4615 O O . GLY C 1 150 ? 2.201 -31.125 46.122 1.00 32.45 146 GLY C O 1
ATOM 4616 N N . GLY C 1 151 ? 2.078 -31.003 43.865 1.00 29.78 147 GLY C N 1
ATOM 4617 C CA . GLY C 1 151 ? 0.650 -31.193 43.801 1.00 28.39 147 GLY C CA 1
ATOM 4618 C C . GLY C 1 151 ? 0.043 -30.499 42.589 1.00 27.22 147 GLY C C 1
ATOM 4619 O O . GLY C 1 151 ? 0.708 -29.700 41.926 1.00 26.52 147 GLY C O 1
ATOM 4620 N N . ALA C 1 152 ? -1.221 -30.826 42.299 1.00 26.06 148 ALA C N 1
ATOM 4621 C CA . ALA C 1 152 ? -1.951 -30.170 41.248 1.00 25.26 148 ALA C CA 1
ATOM 4622 C C . ALA C 1 152 ? -3.344 -29.871 41.762 1.00 24.92 148 ALA C C 1
ATOM 4623 O O . ALA C 1 152 ? -3.933 -30.684 42.445 1.00 25.13 148 ALA C O 1
ATOM 4625 N N . ILE C 1 153 ? -3.838 -28.674 41.450 1.00 24.40 149 ILE C N 1
ATOM 4626 C CA . ILE C 1 153 ? -5.204 -28.226 41.776 1.00 24.00 149 ILE C CA 1
ATOM 4627 C C . ILE C 1 153 ? -5.861 -27.890 40.443 1.00 23.39 149 ILE C C 1
ATOM 4628 O O . ILE C 1 153 ? -5.338 -27.114 39.659 1.00 23.32 149 ILE C O 1
ATOM 4633 N N . ILE C 1 154 ? -6.969 -28.531 40.144 1.00 23.15 150 ILE C N 1
ATOM 4634 C CA . ILE C 1 154 ? -7.658 -28.298 38.884 1.00 22.87 150 ILE C CA 1
ATOM 4635 C C . ILE C 1 154 ? -9.034 -27.781 39.256 1.00 22.92 150 ILE C C 1
ATOM 4636 O O . ILE C 1 154 ? -9.806 -28.463 39.920 1.00 23.13 150 ILE C O 1
ATOM 4641 N N . THR C 1 155 ? -9.300 -26.534 38.903 1.00 22.77 151 THR C N 1
ATOM 4642 C CA . THR C 1 155 ? -10.577 -25.929 39.183 1.00 22.84 151 THR C CA 1
ATOM 4643 C C . THR C 1 155 ? -11.539 -26.225 38.034 1.00 22.91 151 THR C C 1
ATOM 4644 O O . THR C 1 155 ? -11.214 -26.000 36.898 1.00 22.80 151 THR C O 1
ATOM 4648 N N . VAL C 1 156 ? -12.714 -26.740 38.321 1.00 23.17 152 VAL C N 1
ATOM 4649 C CA . VAL C 1 156 ? -13.714 -26.902 37.259 1.00 23.34 152 VAL C CA 1
ATOM 4650 C C . VAL C 1 156 ? -14.517 -25.641 37.236 1.00 23.32 152 VAL C C 1
ATOM 4651 O O . VAL C 1 156 ? -15.414 -25.469 38.049 1.00 23.52 152 VAL C O 1
ATOM 4655 N N . ALA C 1 157 ? -14.184 -24.721 36.327 1.00 23.11 153 ALA C N 1
ATOM 4656 C CA . ALA C 1 157 ? -14.900 -23.449 36.255 1.00 23.10 153 ALA C CA 1
ATOM 4657 C C . ALA C 1 157 ? -15.922 -23.517 35.112 1.00 23.35 153 ALA C C 1
ATOM 4658 O O . ALA C 1 157 ? -16.646 -24.476 35.011 1.00 23.68 153 ALA C O 1
ATOM 4660 N N . SER C 1 158 ? -15.913 -22.501 34.251 1.00 23.25 154 SER C N 1
ATOM 4661 C CA . SER C 1 158 ? -16.810 -22.410 33.119 1.00 23.54 154 SER C CA 1
ATOM 4662 C C . SER C 1 158 ? -16.336 -21.373 32.119 1.00 23.39 154 SER C C 1
ATOM 4663 O O . SER C 1 158 ? -15.673 -20.410 32.509 1.00 23.09 154 SER C O 1
ATOM 4666 N N . ALA C 1 159 ? -16.714 -21.565 30.847 1.00 23.66 155 ALA C N 1
ATOM 4667 C CA . ALA C 1 159 ? -16.609 -20.540 29.816 1.00 23.67 155 ALA C CA 1
ATOM 4668 C C . ALA C 1 159 ? -17.234 -19.245 30.319 1.00 23.60 155 ALA C C 1
ATOM 4669 O O . ALA C 1 159 ? -16.740 -18.148 30.004 1.00 23.43 155 ALA C O 1
ATOM 4671 N N . ALA C 1 160 ? -18.264 -19.383 31.157 1.00 23.77 156 ALA C N 1
ATOM 4672 C CA . ALA C 1 160 ? -18.892 -18.263 31.838 1.00 23.75 156 ALA C CA 1
ATOM 4673 C C . ALA C 1 160 ? -17.932 -17.487 32.791 1.00 23.32 156 ALA C C 1
ATOM 4674 O O . ALA C 1 160 ? -18.191 -16.323 33.145 1.00 23.27 156 ALA C O 1
ATOM 4676 N N . ALA C 1 161 ? -16.840 -18.125 33.200 1.00 23.08 157 ALA C N 1
ATOM 4677 C CA . ALA C 1 161 ? -15.749 -17.427 33.908 1.00 22.76 157 ALA C CA 1
ATOM 4678 C C . ALA C 1 161 ? -15.108 -16.364 33.021 1.00 22.64 157 ALA C C 1
ATOM 4679 O O . ALA C 1 161 ? -14.620 -15.370 33.527 1.00 22.50 157 ALA C O 1
ATOM 4681 N N . LEU C 1 162 ? -15.132 -16.588 31.695 1.00 22.78 158 LEU C N 1
ATOM 4682 C CA . LEU C 1 162 ? -14.299 -15.825 30.737 1.00 22.73 158 LEU C CA 1
ATOM 4683 C C . LEU C 1 162 ? -15.071 -14.859 29.875 1.00 22.93 158 LEU C C 1
ATOM 4684 O O . LEU C 1 162 ? -14.474 -13.985 29.258 1.00 23.16 158 LEU C O 1
ATOM 4689 N N . ALA C 1 163 ? -16.384 -15.002 29.795 1.00 23.17 159 ALA C N 1
ATOM 4690 C CA . ALA C 1 163 ? -17.175 -14.098 28.963 1.00 23.43 159 ALA C CA 1
ATOM 4691 C C . ALA C 1 163 ? -18.573 -14.003 29.555 1.00 23.64 159 ALA C C 1
ATOM 4692 O O . ALA C 1 163 ? -19.128 -14.997 29.973 1.00 23.78 159 ALA C O 1
ATOM 4694 N N . PRO C 1 164 ? -19.134 -12.797 29.602 1.00 23.97 160 PRO C N 1
ATOM 4695 C CA . PRO C 1 164 ? -20.352 -12.601 30.308 1.00 24.38 160 PRO C CA 1
ATOM 4696 C C . PRO C 1 164 ? -21.507 -13.246 29.551 1.00 25.15 160 PRO C C 1
ATOM 4697 O O . PRO C 1 164 ? -21.516 -13.234 28.347 1.00 25.37 160 PRO C O 1
ATOM 4701 N N . LEU C 1 165 ? -22.447 -13.823 30.276 1.00 26.02 161 LEU C N 1
ATOM 4702 C CA . LEU C 1 165 ? -23.553 -14.564 29.658 1.00 27.36 161 LEU C CA 1
ATOM 4703 C C . LEU C 1 165 ? -24.869 -13.998 30.172 1.00 28.13 161 LEU C C 1
ATOM 4704 O O . LEU C 1 165 ? -25.035 -13.831 31.393 1.00 27.93 161 LEU C O 1
ATOM 4709 N N . PRO C 1 166 ? -25.816 -13.676 29.266 1.00 29.26 162 PRO C N 1
ATOM 4710 C CA . PRO C 1 166 ? -27.074 -13.099 29.827 1.00 29.92 162 PRO C CA 1
ATOM 4711 C C . PRO C 1 166 ? -27.780 -14.075 30.774 1.00 30.19 162 PRO C C 1
ATOM 4712 O O . PRO C 1 166 ? -27.707 -15.288 30.564 1.00 30.19 162 PRO C O 1
ATOM 4716 N N . ASP C 1 167 ? -28.408 -13.501 31.804 1.00 30.41 163 ASP C N 1
ATOM 4717 C CA . ASP C 1 167 ? -29.097 -14.204 32.909 1.00 30.98 163 ASP C CA 1
ATOM 4718 C C . ASP C 1 167 ? -28.148 -14.911 33.877 1.00 30.03 163 ASP C C 1
ATOM 4719 O O . ASP C 1 167 ? -28.587 -15.675 34.711 1.00 30.21 163 ASP C O 1
ATOM 4724 N N . HIS C 1 168 ? -26.852 -14.641 33.785 1.00 29.07 164 HIS C N 1
ATOM 4725 C CA . HIS C 1 168 ? -25.869 -15.401 34.552 1.00 28.41 164 HIS C CA 1
ATOM 4726 C C . HIS C 1 168 ? -24.998 -14.497 35.373 1.00 27.63 164 HIS C C 1
ATOM 4727 O O . HIS C 1 168 ? -23.820 -14.797 35.625 1.00 26.98 164 HIS C O 1
ATOM 4734 N N . TYR C 1 169 ? -25.573 -13.385 35.816 1.00 27.43 165 TYR C N 1
ATOM 4735 C CA . TYR C 1 169 ? -24.894 -12.469 36.726 1.00 26.94 165 TYR C CA 1
ATOM 4736 C C . TYR C 1 169 ? -24.103 -13.220 37.847 1.00 26.39 165 TYR C C 1
ATOM 4737 O O . TYR C 1 169 ? -22.867 -13.165 37.924 1.00 25.94 165 TYR C O 1
ATOM 4746 N N . ALA C 1 170 ? -24.817 -13.915 38.705 1.00 26.44 166 ALA C N 1
ATOM 4747 C CA . ALA C 1 170 ? -24.185 -14.505 39.868 1.00 26.20 166 ALA C CA 1
ATOM 4748 C C . ALA C 1 170 ? -23.225 -15.616 39.455 1.00 25.60 166 ALA C C 1
ATOM 4749 O O . ALA C 1 170 ? -22.137 -15.737 40.005 1.00 24.91 166 ALA C O 1
ATOM 4751 N N . TYR C 1 171 ? -23.636 -16.395 38.453 1.00 25.62 167 TYR C N 1
ATOM 4752 C CA . TYR C 1 171 ? -22.885 -17.548 38.025 1.00 25.25 167 TYR C CA 1
ATOM 4753 C C . TYR C 1 171 ? -21.540 -17.162 37.414 1.00 24.56 167 TYR C C 1
ATOM 4754 O O . TYR C 1 171 ? -20.501 -17.691 37.799 1.00 24.16 167 TYR C O 1
ATOM 4763 N N . CYS C 1 172 ? -21.581 -16.259 36.431 1.00 24.39 168 CYS C N 1
ATOM 4764 C CA . CYS C 1 172 ? -20.379 -15.715 35.796 1.00 23.77 168 CYS C CA 1
ATOM 4765 C C . CYS C 1 172 ? -19.425 -15.138 36.840 1.00 23.47 168 CYS C C 1
ATOM 4766 O O . CYS C 1 172 ? -18.199 -15.391 36.789 1.00 23.11 168 CYS C O 1
ATOM 4769 N N . THR C 1 173 ? -20.012 -14.367 37.765 1.00 23.70 169 THR C N 1
ATOM 4770 C CA . THR C 1 173 ? -19.266 -13.660 38.803 1.00 23.93 169 THR C CA 1
ATOM 4771 C C . THR C 1 173 ? -18.546 -14.670 39.693 1.00 23.87 169 THR C C 1
ATOM 4772 O O . THR C 1 173 ? -17.310 -14.603 39.865 1.00 23.67 169 THR C O 1
ATOM 4776 N N . SER C 1 174 ? -19.320 -15.625 40.214 1.00 24.00 170 SER C N 1
ATOM 4777 C CA . SER C 1 174 ? -18.765 -16.692 41.033 1.00 23.99 170 SER C CA 1
ATOM 4778 C C . SER C 1 174 ? -17.576 -17.374 40.358 1.00 23.40 170 SER C C 1
ATOM 4779 O O . SER C 1 174 ? -16.494 -17.491 40.940 1.00 23.33 170 SER C O 1
ATOM 4782 N N . LYS C 1 175 ? -17.779 -17.803 39.120 1.00 23.29 171 LYS C N 1
ATOM 4783 C CA . LYS C 1 175 ? -16.782 -18.570 38.438 1.00 23.08 171 LYS C CA 1
ATOM 4784 C C . LYS C 1 175 ? -15.488 -17.757 38.156 1.00 22.75 171 LYS C C 1
ATOM 4785 O O . LYS C 1 175 ? -14.367 -18.279 38.263 1.00 22.61 171 LYS C O 1
ATOM 4791 N N . ALA C 1 176 ? -15.661 -16.488 37.807 1.00 22.69 172 ALA C N 1
ATOM 4792 C CA . ALA C 1 176 ? -14.571 -15.641 37.424 1.00 22.48 172 ALA C CA 1
ATOM 4793 C C . ALA C 1 176 ? -13.699 -15.386 38.649 1.00 22.45 172 ALA C C 1
ATOM 4794 O O . ALA C 1 176 ? -12.468 -15.325 38.534 1.00 22.33 172 ALA C O 1
ATOM 4796 N N . GLY C 1 177 ? -14.346 -15.250 39.822 1.00 22.63 173 GLY C N 1
ATOM 4797 C CA . GLY C 1 177 ? -13.616 -15.200 41.080 1.00 22.71 173 GLY C CA 1
ATOM 4798 C C . GLY C 1 177 ? -12.794 -16.449 41.372 1.00 22.70 173 GLY C C 1
ATOM 4799 O O . GLY C 1 177 ? -11.663 -16.394 41.911 1.00 22.71 173 GLY C O 1
ATOM 4800 N N . LEU C 1 178 ? -13.343 -17.597 41.022 1.00 22.73 174 LEU C N 1
ATOM 4801 C CA . LEU C 1 178 ? -12.697 -18.863 41.351 1.00 22.76 174 LEU C CA 1
ATOM 4802 C C . LEU C 1 178 ? -11.512 -19.035 40.469 1.00 22.54 174 LEU C C 1
ATOM 4803 O O . LEU C 1 178 ? -10.492 -19.562 40.907 1.00 22.57 174 LEU C O 1
ATOM 4808 N N . VAL C 1 179 ? -11.647 -18.561 39.231 1.00 22.40 175 VAL C N 1
ATOM 4809 C CA . VAL C 1 179 ? -10.569 -18.608 38.261 1.00 22.26 175 VAL C CA 1
ATOM 4810 C C . VAL C 1 179 ? -9.417 -17.730 38.759 1.00 22.26 175 VAL C C 1
ATOM 4811 O O . VAL C 1 179 ? -8.237 -18.105 38.627 1.00 22.27 175 VAL C O 1
ATOM 4815 N N . MET C 1 180 ? -9.729 -16.577 39.349 1.00 22.32 176 MET C N 1
ATOM 4816 C CA . MET C 1 180 ? -8.665 -15.742 39.883 1.00 22.41 176 MET C CA 1
ATOM 4817 C C . MET C 1 180 ? -8.075 -16.351 41.146 1.00 22.60 176 MET C C 1
ATOM 4818 O O . MET C 1 180 ? -6.874 -16.303 41.329 1.00 22.71 176 MET C O 1
ATOM 4823 N N . ALA C 1 181 ? -8.921 -16.926 41.996 1.00 22.70 177 ALA C N 1
ATOM 4824 C CA . ALA C 1 181 ? -8.468 -17.699 43.174 1.00 22.93 177 ALA C CA 1
ATOM 4825 C C . ALA C 1 181 ? -7.397 -18.671 42.752 1.00 22.88 177 ALA C C 1
ATOM 4826 O O . ALA C 1 181 ? -6.318 -18.759 43.366 1.00 23.08 177 ALA C O 1
ATOM 4828 N N . THR C 1 182 ? -7.719 -19.424 41.693 1.00 22.68 178 THR C N 1
ATOM 4829 C CA . THR C 1 182 ? -6.827 -20.449 41.159 1.00 22.64 178 THR C CA 1
ATOM 4830 C C . THR C 1 182 ? -5.447 -19.859 40.725 1.00 22.68 178 THR C C 1
ATOM 4831 O O . THR C 1 182 ? -4.397 -20.446 40.927 1.00 22.82 178 THR C O 1
ATOM 4835 N N . LYS C 1 183 ? -5.493 -18.692 40.125 1.00 22.61 179 LYS C N 1
ATOM 4836 C CA . LYS C 1 183 ? -4.300 -18.022 39.683 1.00 22.72 179 LYS C CA 1
ATOM 4837 C C . LYS C 1 183 ? -3.424 -17.521 40.821 1.00 23.03 179 LYS C C 1
ATOM 4838 O O . LYS C 1 183 ? -2.194 -17.582 40.717 1.00 23.25 179 LYS C O 1
ATOM 4844 N N . VAL C 1 184 ? -4.051 -17.056 41.913 1.00 23.14 180 VAL C N 1
ATOM 4845 C CA . VAL C 1 184 ? -3.261 -16.671 43.102 1.00 23.53 180 VAL C CA 1
ATOM 4846 C C . VAL C 1 184 ? -2.509 -17.891 43.670 1.00 23.74 180 VAL C C 1
ATOM 4847 O O . VAL C 1 184 ? -1.355 -17.811 44.059 1.00 24.09 180 VAL C O 1
ATOM 4851 N N . LEU C 1 185 ? -3.186 -19.025 43.675 1.00 23.55 181 LEU C N 1
ATOM 4852 C CA . LEU C 1 185 ? -2.589 -20.291 44.100 1.00 23.72 181 LEU C CA 1
ATOM 4853 C C . LEU C 1 185 ? -1.426 -20.666 43.185 1.00 23.84 181 LEU C C 1
ATOM 4854 O O . LEU C 1 185 ? -0.316 -21.007 43.678 1.00 24.16 181 LEU C O 1
ATOM 4859 N N . ALA C 1 186 ? -1.657 -20.609 41.860 1.00 23.65 182 ALA C N 1
ATOM 4860 C CA . ALA C 1 186 ? -0.532 -20.842 40.921 1.00 24.30 182 ALA C CA 1
ATOM 4861 C C . ALA C 1 186 ? 0.696 -19.946 41.233 1.00 25.66 182 ALA C C 1
ATOM 4862 O O . ALA C 1 186 ? 1.858 -20.411 41.189 1.00 26.12 182 ALA C O 1
ATOM 4864 N N . ARG C 1 187 ? 0.435 -18.670 41.525 1.00 26.50 183 ARG C N 1
ATOM 4865 C CA . ARG C 1 187 ? 1.506 -17.716 41.808 1.00 27.83 183 ARG C CA 1
ATOM 4866 C C . ARG C 1 187 ? 2.228 -17.975 43.136 1.00 28.46 183 ARG C C 1
ATOM 4867 O O . ARG C 1 187 ? 3.463 -17.948 43.197 1.00 28.83 183 ARG C O 1
ATOM 4875 N N . GLU C 1 188 ? 1.467 -18.250 44.189 1.00 28.68 184 GLU C N 1
ATOM 4876 C CA . GLU C 1 188 ? 2.073 -18.437 45.505 1.00 29.45 184 GLU C CA 1
ATOM 4877 C C . GLU C 1 188 ? 2.594 -19.834 45.760 1.00 29.50 184 GLU C C 1
ATOM 4878 O O . GLU C 1 188 ? 3.530 -20.003 46.546 1.00 30.35 184 GLU C O 1
ATOM 4884 N N . LEU C 1 189 ? 1.975 -20.834 45.144 1.00 28.60 185 LEU C N 1
ATOM 4885 C CA . LEU C 1 189 ? 2.280 -22.222 45.465 1.00 28.80 185 LEU C CA 1
ATOM 4886 C C . LEU C 1 189 ? 3.109 -22.844 44.390 1.00 28.84 185 LEU C C 1
ATOM 4887 O O . LEU C 1 189 ? 3.744 -23.893 44.607 1.00 29.68 185 LEU C O 1
ATOM 4892 N N . GLY C 1 190 ? 3.127 -22.195 43.235 1.00 28.29 186 GLY C N 1
ATOM 4893 C CA . GLY C 1 190 ? 4.034 -22.564 42.174 1.00 28.39 186 GLY C CA 1
ATOM 4894 C C . GLY C 1 190 ? 5.471 -22.812 42.605 1.00 28.90 186 GLY C C 1
ATOM 4895 O O . GLY C 1 190 ? 6.076 -23.796 42.147 1.00 28.65 186 GLY C O 1
ATOM 4896 N N . PRO C 1 191 ? 6.035 -21.915 43.456 1.00 29.51 187 PRO C N 1
ATOM 4897 C CA . PRO C 1 191 ? 7.432 -22.119 43.929 1.00 30.65 187 PRO C CA 1
ATOM 4898 C C . PRO C 1 191 ? 7.614 -23.393 44.715 1.00 31.01 187 PRO C C 1
ATOM 4899 O O . PRO C 1 191 ? 8.716 -23.904 44.768 1.00 31.55 187 PRO C O 1
ATOM 4903 N N . HIS C 1 192 ? 6.519 -23.944 45.246 1.00 31.11 188 HIS C N 1
ATOM 4904 C CA . HIS C 1 192 ? 6.567 -25.219 45.940 1.00 31.70 188 HIS C CA 1
ATOM 4905 C C . HIS C 1 192 ? 6.222 -26.383 45.061 1.00 30.79 188 HIS C C 1
ATOM 4906 O O . HIS C 1 192 ? 6.001 -27.465 45.569 1.00 30.93 188 HIS C O 1
ATOM 4913 N N . GLY C 1 193 ? 6.198 -26.199 43.737 1.00 30.10 189 GLY C N 1
ATOM 4914 C CA . GLY C 1 193 ? 5.894 -27.311 42.794 1.00 29.34 189 GLY C CA 1
ATOM 4915 C C . GLY C 1 193 ? 4.404 -27.671 42.762 1.00 28.65 189 GLY C C 1
ATOM 4916 O O . GLY C 1 193 ? 4.002 -28.740 42.295 1.00 28.15 189 GLY C O 1
ATOM 4917 N N . ILE C 1 194 ? 3.566 -26.772 43.242 1.00 28.23 190 ILE C N 1
ATOM 4918 C CA . ILE C 1 194 ? 2.131 -26.974 43.146 1.00 27.81 190 ILE C CA 1
ATOM 4919 C C . ILE C 1 194 ? 1.623 -26.226 41.887 1.00 27.17 190 ILE C C 1
ATOM 4920 O O . ILE C 1 194 ? 1.966 -25.054 41.669 1.00 27.25 190 ILE C O 1
ATOM 4925 N N . ARG C 1 195 ? 0.857 -26.932 41.052 1.00 26.23 191 ARG C N 1
ATOM 4926 C CA . ARG C 1 195 ? 0.330 -26.383 39.831 1.00 25.71 191 ARG C CA 1
ATOM 4927 C C . ARG C 1 195 ? -1.185 -26.183 39.966 1.00 24.81 191 ARG C C 1
ATOM 4928 O O . ARG C 1 195 ? -1.908 -27.087 40.350 1.00 24.58 191 ARG C O 1
ATOM 4936 N N . ALA C 1 196 ? -1.655 -24.994 39.620 1.00 24.07 192 ALA C N 1
ATOM 4937 C CA . ALA C 1 196 ? -3.065 -24.663 39.749 1.00 23.53 192 ALA C CA 1
ATOM 4938 C C . ALA C 1 196 ? -3.551 -24.144 38.416 1.00 22.68 192 ALA C C 1
ATOM 4939 O O . ALA C 1 196 ? -2.966 -23.229 37.861 1.00 22.69 192 ALA C O 1
ATOM 4941 N N . ASN C 1 197 ? -4.610 -24.741 37.909 1.00 22.57 193 ASN C N 1
ATOM 4942 C CA . ASN C 1 197 ? -5.131 -24.409 36.616 1.00 22.46 193 ASN C CA 1
ATOM 4943 C C . ASN C 1 197 ? -6.646 -24.604 36.681 1.00 22.41 193 ASN C C 1
ATOM 4944 O O . ASN C 1 197 ? -7.133 -25.272 37.580 1.00 22.49 193 ASN C O 1
ATOM 4949 N N . SER C 1 198 ? -7.373 -24.027 35.716 1.00 22.36 194 SER C N 1
ATOM 4950 C CA . SER C 1 198 ? -8.849 -24.199 35.568 1.00 22.40 194 SER C CA 1
ATOM 4951 C C . SER C 1 198 ? -9.264 -24.790 34.197 1.00 22.51 194 SER C C 1
ATOM 4952 O O . SER C 1 198 ? -8.680 -24.472 33.183 1.00 22.51 194 SER C O 1
ATOM 4955 N N . VAL C 1 199 ? -10.283 -25.640 34.161 1.00 22.69 195 VAL C N 1
ATOM 4956 C CA . VAL C 1 199 ? -10.911 -25.937 32.888 1.00 22.87 195 VAL C CA 1
ATOM 4957 C C . VAL C 1 199 ? -12.236 -25.185 32.852 1.00 22.97 195 VAL C C 1
ATOM 4958 O O . VAL C 1 199 ? -12.925 -25.066 33.862 1.00 22.99 195 VAL C O 1
ATOM 4962 N N . CYS C 1 200 ? -12.567 -24.667 31.679 1.00 23.07 196 CYS C N 1
ATOM 4963 C CA . CYS C 1 200 ? -13.665 -23.724 31.513 1.00 23.17 196 CYS C CA 1
ATOM 4964 C C . CYS C 1 200 ? -14.582 -24.205 30.415 1.00 23.57 196 CYS C C 1
ATOM 4965 O O . CYS C 1 200 ? -14.454 -23.798 29.244 1.00 23.68 196 CYS C O 1
ATOM 4968 N N . PRO C 1 201 ? -15.504 -25.097 30.763 1.00 23.86 197 PRO C N 1
ATOM 4969 C CA . PRO C 1 201 ? -16.298 -25.691 29.683 1.00 24.34 197 PRO C CA 1
ATOM 4970 C C . PRO C 1 201 ? -17.430 -24.820 29.289 1.00 24.60 197 PRO C C 1
ATOM 4971 O O . PRO C 1 201 ? -17.840 -24.001 30.074 1.00 24.45 197 PRO C O 1
ATOM 4975 N N . THR C 1 202 ? -17.905 -24.994 28.056 1.00 25.41 198 THR C N 1
ATOM 4976 C CA . THR C 1 202 ? -19.172 -24.468 27.633 1.00 26.17 198 THR C CA 1
ATOM 4977 C C . THR C 1 202 ? -20.208 -25.405 28.249 1.00 27.16 198 THR C C 1
ATOM 4978 O O . THR C 1 202 ? -19.889 -26.182 29.144 1.00 26.87 198 THR C O 1
ATOM 4982 N N . VAL C 1 203 ? -21.457 -25.332 27.792 1.00 28.49 199 VAL C N 1
ATOM 4983 C CA . VAL C 1 203 ? -22.469 -26.218 28.284 1.00 29.41 199 VAL C CA 1
ATOM 4984 C C . VAL C 1 203 ? -21.940 -27.649 28.179 1.00 30.05 199 VAL C C 1
ATOM 4985 O O . VAL C 1 203 ? -21.331 -27.996 27.190 1.00 30.15 199 VAL C O 1
ATOM 4989 N N . VAL C 1 204 ? -22.118 -28.462 29.224 1.00 30.82 200 VAL C N 1
ATOM 4990 C CA . VAL C 1 204 ? -21.742 -29.887 29.151 1.00 31.73 200 VAL C CA 1
ATOM 4991 C C . VAL C 1 204 ? -22.962 -30.823 29.233 1.00 33.69 200 VAL C C 1
ATOM 4992 O O . VAL C 1 204 ? -23.744 -30.740 30.177 1.00 34.12 200 VAL C O 1
ATOM 4996 N N . LEU C 1 205 ? -23.094 -31.736 28.267 1.00 34.55 201 LEU C N 1
ATOM 4997 C CA . LEU C 1 205 ? -24.270 -32.625 28.188 1.00 36.82 201 LEU C CA 1
ATOM 4998 C C . LEU C 1 205 ? -24.238 -33.800 29.178 1.00 38.07 201 LEU C C 1
ATOM 4999 O O . LEU C 1 205 ? -24.231 -34.961 28.785 1.00 38.82 201 LEU C O 1
ATOM 5004 N N . THR C 1 206 ? -24.210 -33.472 30.462 1.00 39.77 202 THR C N 1
ATOM 5005 C CA . THR C 1 206 ? -24.564 -34.405 31.525 1.00 42.45 202 THR C CA 1
ATOM 5006 C C . THR C 1 206 ? -26.088 -34.664 31.448 1.00 44.99 202 THR C C 1
ATOM 5007 O O . THR C 1 206 ? -26.760 -34.087 30.589 1.00 45.22 202 THR C O 1
ATOM 5011 N N . GLU C 1 207 ? -26.627 -35.498 32.336 1.00 47.44 203 GLU C N 1
ATOM 5012 C CA . GLU C 1 207 ? -28.086 -35.762 32.342 1.00 50.64 203 GLU C CA 1
ATOM 5013 C C . GLU C 1 207 ? -28.860 -34.427 32.349 1.00 51.58 203 GLU C C 1
ATOM 5014 O O . GLU C 1 207 ? -29.674 -34.175 31.451 1.00 51.41 203 GLU C O 1
ATOM 5016 N N . MET C 1 208 ? -28.558 -33.572 33.337 1.00 52.80 204 MET C N 1
ATOM 5017 C CA . MET C 1 208 ? -29.247 -32.279 33.523 1.00 53.23 204 MET C CA 1
ATOM 5018 C C . MET C 1 208 ? -28.951 -31.372 32.334 1.00 52.53 204 MET C C 1
ATOM 5019 O O . MET C 1 208 ? -29.864 -30.852 31.703 1.00 53.00 204 MET C O 1
ATOM 5021 N N . GLY C 1 209 ? -27.671 -31.216 32.013 1.00 50.58 205 GLY C N 1
ATOM 5022 C CA . GLY C 1 209 ? -27.272 -30.485 30.818 1.00 49.33 205 GLY C CA 1
ATOM 5023 C C . GLY C 1 209 ? -28.148 -30.789 29.619 1.00 49.61 205 GLY C C 1
ATOM 5024 O O . GLY C 1 209 ? -28.644 -29.881 28.968 1.00 49.93 205 GLY C O 1
ATOM 5025 N N . GLN C 1 210 ? -28.337 -32.067 29.327 1.00 50.12 206 GLN C N 1
ATOM 5026 C CA . GLN C 1 210 ? -29.229 -32.479 28.249 1.00 52.77 206 GLN C CA 1
ATOM 5027 C C . GLN C 1 210 ? -30.666 -31.945 28.477 1.00 53.66 206 GLN C C 1
ATOM 5028 O O . GLN C 1 210 ? -31.302 -31.460 27.546 1.00 53.20 206 GLN C O 1
ATOM 5034 N N . ARG C 1 211 ? -31.143 -32.013 29.719 1.00 54.89 207 ARG C N 1
ATOM 5035 C CA . ARG C 1 211 ? -32.491 -31.528 30.077 1.00 57.79 207 ARG C CA 1
ATOM 5036 C C . ARG C 1 211 ? -32.627 -29.992 29.974 1.00 57.29 207 ARG C C 1
ATOM 5037 O O . ARG C 1 211 ? -33.627 -29.504 29.472 1.00 58.24 207 ARG C O 1
ATOM 5039 N N . VAL C 1 212 ? -31.636 -29.234 30.433 1.00 56.32 208 VAL C N 1
ATOM 5040 C CA . VAL C 1 212 ? -31.738 -27.762 30.385 1.00 56.41 208 VAL C CA 1
ATOM 5041 C C . VAL C 1 212 ? -31.519 -27.144 28.992 1.00 55.89 208 VAL C C 1
ATOM 5042 O O . VAL C 1 212 ? -32.171 -26.160 28.657 1.00 57.12 208 VAL C O 1
ATOM 5046 N N . TRP C 1 213 ? -30.611 -27.724 28.199 1.00 55.39 209 TRP C N 1
ATOM 5047 C CA . TRP C 1 213 ? -30.202 -27.175 26.875 1.00 54.56 209 TRP C CA 1
ATOM 5048 C C . TRP C 1 213 ? -30.505 -28.056 25.677 1.00 57.05 209 TRP C C 1
ATOM 5049 O O . TRP C 1 213 ? -30.039 -27.782 24.567 1.00 57.46 209 TRP C O 1
ATOM 5060 N N . GLY C 1 214 ? -31.275 -29.120 25.867 1.00 60.68 210 GLY C N 1
ATOM 5061 C CA . GLY C 1 214 ? -31.562 -30.050 24.771 1.00 62.65 210 GLY C CA 1
ATOM 5062 C C . GLY C 1 214 ? -32.370 -29.454 23.628 1.00 65.73 210 GLY C C 1
ATOM 5063 O O . GLY C 1 214 ? -32.225 -29.892 22.488 1.00 65.05 210 GLY C O 1
ATOM 5064 N N . ASP C 1 215 ? -33.224 -28.463 23.930 1.00 68.96 211 ASP C N 1
ATOM 5065 C CA . ASP C 1 215 ? -34.109 -27.856 22.919 1.00 72.06 211 ASP C CA 1
ATOM 5066 C C . ASP C 1 215 ? -33.297 -27.022 21.929 1.00 72.16 211 ASP C C 1
ATOM 5067 O O . ASP C 1 215 ? -32.793 -25.960 22.281 1.00 69.72 211 ASP C O 1
ATOM 5069 N N . GLU C 1 216 ? -33.192 -27.505 20.688 1.00 74.98 212 GLU C N 1
ATOM 5070 C CA . GLU C 1 216 ? -32.450 -26.802 19.622 1.00 76.93 212 GLU C CA 1
ATOM 5071 C C . GLU C 1 216 ? -32.990 -25.374 19.322 1.00 78.55 212 GLU C C 1
ATOM 5072 O O . GLU C 1 216 ? -32.402 -24.661 18.504 1.00 82.87 212 GLU C O 1
ATOM 5074 N N . ALA C 1 217 ? -34.086 -24.972 19.978 1.00 76.91 213 ALA C N 1
ATOM 5075 C CA . ALA C 1 217 ? -34.597 -23.601 19.903 1.00 76.86 213 ALA C CA 1
ATOM 5076 C C . ALA C 1 217 ? -33.877 -22.680 20.894 1.00 74.64 213 ALA C C 1
ATOM 5077 O O . ALA C 1 217 ? -33.300 -21.667 20.491 1.00 75.86 213 ALA C O 1
ATOM 5079 N N . LYS C 1 218 ? -33.916 -23.028 22.183 1.00 72.86 214 LYS C N 1
ATOM 5080 C CA . LYS C 1 218 ? -33.261 -22.227 23.243 1.00 70.60 214 LYS C CA 1
ATOM 5081 C C . LYS C 1 218 ? -31.737 -22.143 23.080 1.00 67.41 214 LYS C C 1
ATOM 5082 O O . LYS C 1 218 ? -31.117 -21.133 23.425 1.00 68.20 214 LYS C O 1
ATOM 5084 N N . SER C 1 219 ? -31.150 -23.214 22.553 1.00 62.63 215 SER C N 1
ATOM 5085 C CA . SER C 1 219 ? -29.714 -23.362 22.490 1.00 59.25 215 SER C CA 1
ATOM 5086 C C . SER C 1 219 ? -29.118 -22.986 21.131 1.00 56.94 215 SER C C 1
ATOM 5087 O O . SER C 1 219 ? -27.928 -22.962 20.996 1.00 55.32 215 SER C O 1
ATOM 5090 N N . ALA C 1 220 ? -29.934 -22.677 20.131 1.00 57.30 216 ALA C N 1
ATOM 5091 C CA . ALA C 1 220 ? -29.388 -22.280 18.820 1.00 56.64 216 ALA C CA 1
ATOM 5092 C C . ALA C 1 220 ? -28.488 -21.038 18.852 1.00 54.83 216 ALA C C 1
ATOM 5093 O O . ALA C 1 220 ? -27.431 -21.039 18.232 1.00 53.61 216 ALA C O 1
ATOM 5095 N N . PRO C 1 221 ? -28.899 -19.967 19.559 1.00 54.38 217 PRO C N 1
ATOM 5096 C CA . PRO C 1 221 ? -28.042 -18.767 19.535 1.00 53.48 217 PRO C CA 1
ATOM 5097 C C . PRO C 1 221 ? -26.680 -19.028 20.168 1.00 50.33 217 PRO C C 1
ATOM 5098 O O . PRO C 1 221 ? -25.678 -18.435 19.770 1.00 50.64 217 PRO C O 1
ATOM 5102 N N . MET C 1 222 ? -26.670 -19.930 21.137 1.00 47.64 218 MET C N 1
ATOM 5103 C CA . MET C 1 222 ? -25.475 -20.351 21.823 1.00 45.66 218 MET C CA 1
ATOM 5104 C C . MET C 1 222 ? -24.558 -21.197 20.934 1.00 43.79 218 MET C C 1
ATOM 5105 O O . MET C 1 222 ? -23.308 -21.022 20.929 1.00 42.19 218 MET C O 1
ATOM 5110 N N . ILE C 1 223 ? -25.160 -22.138 20.217 1.00 41.87 219 ILE C N 1
ATOM 5111 C CA . ILE C 1 223 ? -24.387 -22.977 19.327 1.00 40.93 219 ILE C CA 1
ATOM 5112 C C . ILE C 1 223 ? -23.811 -22.171 18.153 1.00 39.51 219 ILE C C 1
ATOM 5113 O O . ILE C 1 223 ? -22.629 -22.336 17.773 1.00 37.37 219 ILE C O 1
ATOM 5118 N N . ALA C 1 224 ? -24.618 -21.257 17.633 1.00 38.90 220 ALA C N 1
ATOM 5119 C CA . ALA C 1 224 ? -24.153 -20.323 16.621 1.00 38.66 220 ALA C CA 1
ATOM 5120 C C . ALA C 1 224 ? -22.776 -19.767 16.983 1.00 36.91 220 ALA C C 1
ATOM 5121 O O . ALA C 1 224 ? -21.953 -19.530 16.106 1.00 35.77 220 ALA C O 1
ATOM 5123 N N . ARG C 1 225 ? -22.554 -19.560 18.275 1.00 36.21 221 ARG C N 1
ATOM 5124 C CA . ARG C 1 225 ? -21.345 -18.926 18.770 1.00 35.60 221 ARG C CA 1
ATOM 5125 C C . ARG C 1 225 ? -20.224 -19.906 19.071 1.00 32.78 221 ARG C C 1
ATOM 5126 O O . ARG C 1 225 ? -19.162 -19.470 19.495 1.00 31.74 221 ARG C O 1
ATOM 5134 N N . ILE C 1 226 ? -20.485 -21.210 18.897 1.00 31.13 222 ILE C N 1
ATOM 5135 C CA . ILE C 1 226 ? -19.452 -22.258 18.986 1.00 29.27 222 ILE C CA 1
ATOM 5136 C C . ILE C 1 226 ? -19.026 -22.746 17.575 1.00 28.66 222 ILE C C 1
ATOM 5137 O O . ILE C 1 226 ? -19.826 -23.344 16.832 1.00 28.73 222 ILE C O 1
ATOM 5142 N N . PRO C 1 227 ? -17.754 -22.483 17.210 1.00 27.40 223 PRO C N 1
ATOM 5143 C CA . PRO C 1 227 ? -17.303 -22.864 15.867 1.00 27.30 223 PRO C CA 1
ATOM 5144 C C . PRO C 1 227 ? -17.381 -24.342 15.525 1.00 27.17 223 PRO C C 1
ATOM 5145 O O . PRO C 1 227 ? -17.674 -24.671 14.383 1.00 28.07 223 PRO C O 1
ATOM 5149 N N . LEU C 1 228 ? -17.139 -25.236 16.485 1.00 26.62 224 LEU C N 1
ATOM 5150 C CA . LEU C 1 228 ? -17.329 -26.671 16.241 1.00 26.61 224 LEU C CA 1
ATOM 5151 C C . LEU C 1 228 ? -18.817 -27.126 16.136 1.00 27.90 224 LEU C C 1
ATOM 5152 O O . LEU C 1 228 ? -19.087 -28.276 15.759 1.00 28.38 224 LEU C O 1
ATOM 5157 N N . GLY C 1 229 ? -19.766 -26.249 16.456 1.00 28.64 225 GLY C N 1
ATOM 5158 C CA . GLY C 1 229 ? -21.216 -26.539 16.221 1.00 30.23 225 GLY C CA 1
ATOM 5159 C C . GLY C 1 229 ? -21.944 -27.464 17.218 1.00 30.81 225 GLY C C 1
ATOM 5160 O O . GLY C 1 229 ? -23.011 -27.962 16.909 1.00 31.60 225 GLY C O 1
ATOM 5161 N N . ARG C 1 230 ? -21.372 -27.675 18.411 1.00 30.88 226 ARG C N 1
ATOM 5162 C CA . ARG C 1 230 ? -21.956 -28.559 19.429 1.00 31.67 226 ARG C CA 1
ATOM 5163 C C . ARG C 1 230 ? -21.496 -28.206 20.838 1.00 31.18 226 ARG C C 1
ATOM 5164 O O . ARG C 1 230 ? -20.434 -27.575 21.035 1.00 31.29 226 ARG C O 1
ATOM 5172 N N . PHE C 1 231 ? -22.245 -28.661 21.824 1.00 31.17 227 PHE C N 1
ATOM 5173 C CA . PHE C 1 231 ? -21.783 -28.567 23.182 1.00 30.94 227 PHE C CA 1
ATOM 5174 C C . PHE C 1 231 ? -20.773 -29.663 23.513 1.00 30.13 227 PHE C C 1
ATOM 5175 O O . PHE C 1 231 ? -20.595 -30.612 22.758 1.00 30.57 227 PHE C O 1
ATOM 5183 N N . ALA C 1 232 ? -20.110 -29.506 24.649 1.00 29.28 228 ALA C N 1
ATOM 5184 C CA . ALA C 1 232 ? -19.152 -30.503 25.157 1.00 28.76 228 ALA C CA 1
ATOM 5185 C C . ALA C 1 232 ? -19.905 -31.725 25.734 1.00 29.08 228 ALA C C 1
ATOM 5186 O O . ALA C 1 232 ? -21.006 -31.577 26.249 1.00 29.67 228 ALA C O 1
ATOM 5188 N N . VAL C 1 233 ? -19.297 -32.907 25.633 1.00 28.73 229 VAL C N 1
ATOM 5189 C CA . VAL C 1 233 ? -19.759 -34.083 26.348 1.00 29.44 229 VAL C CA 1
ATOM 5190 C C . VAL C 1 233 ? -18.870 -34.270 27.606 1.00 28.97 229 VAL C C 1
ATOM 5191 O O . VAL C 1 233 ? -17.726 -33.793 27.649 1.00 28.33 229 VAL C O 1
ATOM 5195 N N . PRO C 1 234 ? -19.401 -34.945 28.632 1.00 29.27 230 PRO C N 1
ATOM 5196 C CA . PRO C 1 234 ? -18.678 -35.032 29.888 1.00 28.89 230 PRO C CA 1
ATOM 5197 C C . PRO C 1 234 ? -17.201 -35.489 29.796 1.00 28.08 230 PRO C C 1
ATOM 5198 O O . PRO C 1 234 ? -16.339 -34.865 30.400 1.00 27.07 230 PRO C O 1
ATOM 5202 N N . HIS C 1 235 ? -16.918 -36.534 29.033 1.00 28.07 231 HIS C N 1
ATOM 5203 C CA . HIS C 1 235 ? -15.563 -37.078 28.984 1.00 27.76 231 HIS C CA 1
ATOM 5204 C C . HIS C 1 235 ? -14.526 -36.125 28.442 1.00 26.63 231 HIS C C 1
ATOM 5205 O O . HIS C 1 235 ? -13.338 -36.257 28.712 1.00 26.24 231 HIS C O 1
ATOM 5212 N N . GLU C 1 236 ? -14.965 -35.173 27.647 1.00 26.24 232 GLU C N 1
ATOM 5213 C CA . GLU C 1 236 ? -14.081 -34.170 27.100 1.00 25.38 232 GLU C CA 1
ATOM 5214 C C . GLU C 1 236 ? -13.562 -33.259 28.196 1.00 24.80 232 GLU C C 1
ATOM 5215 O O . GLU C 1 236 ? -12.414 -32.821 28.149 1.00 24.40 232 GLU C O 1
ATOM 5221 N N . VAL C 1 237 ? -14.389 -33.000 29.192 1.00 24.84 233 VAL C N 1
ATOM 5222 C CA . VAL C 1 237 ? -13.948 -32.276 30.373 1.00 24.67 233 VAL C CA 1
ATOM 5223 C C . VAL C 1 237 ? -13.028 -33.193 31.187 1.00 24.83 233 VAL C C 1
ATOM 5224 O O . VAL C 1 237 ? -11.938 -32.771 31.626 1.00 24.38 233 VAL C O 1
ATOM 5228 N N . SER C 1 238 ? -13.431 -34.449 31.361 1.00 25.29 234 SER C N 1
ATOM 5229 C CA . SER C 1 238 ? -12.597 -35.381 32.134 1.00 25.69 234 SER C CA 1
ATOM 5230 C C . SER C 1 238 ? -11.194 -35.524 31.540 1.00 25.04 234 SER C C 1
ATOM 5231 O O . SER C 1 238 ? -10.210 -35.638 32.265 1.00 25.20 234 SER C O 1
ATOM 5234 N N . ASP C 1 239 ? -11.105 -35.519 30.217 1.00 24.60 235 ASP C N 1
ATOM 5235 C CA . ASP C 1 239 ? -9.812 -35.666 29.535 1.00 24.07 235 ASP C CA 1
ATOM 5236 C C . ASP C 1 239 ? -8.931 -34.501 29.864 1.00 23.13 235 ASP C C 1
ATOM 5237 O O . ASP C 1 239 ? -7.768 -34.672 30.124 1.00 23.20 235 ASP C O 1
ATOM 5242 N N . ALA C 1 240 ? -9.482 -33.305 29.820 1.00 22.83 236 ALA C N 1
ATOM 5243 C CA . ALA C 1 240 ? -8.688 -32.109 30.081 1.00 22.44 236 ALA C CA 1
ATOM 5244 C C . ALA C 1 240 ? -8.187 -32.102 31.530 1.00 22.62 236 ALA C C 1
ATOM 5245 O O . ALA C 1 240 ? -7.053 -31.702 31.798 1.00 22.48 236 ALA C O 1
ATOM 5247 N N . VAL C 1 241 ? -9.032 -32.579 32.447 1.00 23.02 237 VAL C N 1
ATOM 5248 C CA . VAL C 1 241 ? -8.650 -32.677 33.862 1.00 23.33 237 VAL C CA 1
ATOM 5249 C C . VAL C 1 241 ? -7.562 -33.750 34.096 1.00 23.56 237 VAL C C 1
ATOM 5250 O O . VAL C 1 241 ? -6.596 -33.504 34.818 1.00 23.63 237 VAL C O 1
ATOM 5254 N N . VAL C 1 242 ? -7.733 -34.933 33.503 1.00 23.80 238 VAL C N 1
ATOM 5255 C CA . VAL C 1 242 ? -6.720 -35.955 33.618 1.00 24.12 238 VAL C CA 1
ATOM 5256 C C . VAL C 1 242 ? -5.401 -35.432 33.051 1.00 23.76 238 VAL C C 1
ATOM 5257 O O . VAL C 1 242 ? -4.323 -35.600 33.641 1.00 23.98 238 VAL C O 1
ATOM 5261 N N . TRP C 1 243 ? -5.471 -34.802 31.896 1.00 23.30 239 TRP C N 1
ATOM 5262 C CA . TRP C 1 243 ? -4.255 -34.296 31.285 1.00 23.02 239 TRP C CA 1
ATOM 5263 C C . TRP C 1 243 ? -3.548 -33.340 32.255 1.00 22.95 239 TRP C C 1
ATOM 5264 O O . TRP C 1 243 ? -2.361 -33.456 32.475 1.00 23.35 239 TRP C O 1
ATOM 5275 N N . LEU C 1 244 ? -4.281 -32.404 32.846 1.00 22.81 240 LEU C N 1
ATOM 5276 C CA . LEU C 1 244 ? -3.712 -31.389 33.736 1.00 22.83 240 LEU C CA 1
ATOM 5277 C C . LEU C 1 244 ? -3.112 -32.017 34.987 1.00 23.45 240 LEU C C 1
ATOM 5278 O O . LEU C 1 244 ? -2.127 -31.519 35.544 1.00 23.91 240 LEU C O 1
ATOM 5283 N N . ALA C 1 245 ? -3.705 -33.110 35.449 1.00 24.06 241 ALA C N 1
ATOM 5284 C CA . ALA C 1 245 ? -3.184 -33.842 36.611 1.00 24.70 241 ALA C CA 1
ATOM 5285 C C . ALA C 1 245 ? -1.901 -34.614 36.297 1.00 25.08 241 ALA C C 1
ATOM 5286 O O . ALA C 1 245 ? -1.158 -34.977 37.215 1.00 25.48 241 ALA C O 1
ATOM 5288 N N . SER C 1 246 ? -1.670 -34.890 35.009 1.00 24.84 242 SER C N 1
ATOM 5289 C CA . SER C 1 246 ? -0.580 -35.792 34.563 1.00 25.41 242 SER C CA 1
ATOM 5290 C C . SER C 1 246 ? 0.801 -35.117 34.480 1.00 25.48 242 SER C C 1
ATOM 5291 O O . SER C 1 246 ? 0.905 -33.890 34.525 1.00 25.10 242 SER C O 1
ATOM 5294 N N . ASP C 1 247 ? 1.847 -35.914 34.318 1.00 26.28 243 ASP C N 1
ATOM 5295 C CA . ASP C 1 247 ? 3.195 -35.355 34.070 1.00 26.87 243 ASP C CA 1
ATOM 5296 C C . ASP C 1 247 ? 3.344 -34.764 32.655 1.00 25.80 243 ASP C C 1
ATOM 5297 O O . ASP C 1 247 ? 4.365 -34.105 32.353 1.00 25.86 243 ASP C O 1
ATOM 5302 N N . ALA C 1 248 ? 2.357 -35.044 31.784 1.00 24.49 244 ALA C N 1
ATOM 5303 C CA . ALA C 1 248 ? 2.282 -34.429 30.474 1.00 23.82 244 ALA C CA 1
ATOM 5304 C C . ALA C 1 248 ? 1.831 -32.940 30.548 1.00 23.25 244 ALA C C 1
ATOM 5305 O O . ALA C 1 248 ? 1.761 -32.256 29.520 1.00 22.88 244 ALA C O 1
ATOM 5307 N N . ALA C 1 249 ? 1.529 -32.460 31.747 1.00 23.29 245 ALA C N 1
ATOM 5308 C CA . ALA C 1 249 ? 1.231 -31.051 31.969 1.00 22.95 245 ALA C CA 1
ATOM 5309 C C . ALA C 1 249 ? 2.185 -30.428 33.008 1.00 23.31 245 ALA C C 1
ATOM 5310 O O . ALA C 1 249 ? 1.856 -29.426 33.636 1.00 23.26 245 ALA C O 1
ATOM 5312 N N . SER C 1 250 ? 3.380 -30.995 33.154 1.00 23.77 246 SER C N 1
ATOM 5313 C CA . SER C 1 250 ? 4.294 -30.607 34.239 1.00 24.29 246 SER C CA 1
ATOM 5314 C C . SER C 1 250 ? 4.750 -29.118 34.285 1.00 24.24 246 SER C C 1
ATOM 5315 O O . SER C 1 250 ? 5.206 -28.649 35.348 1.00 24.71 246 SER C O 1
ATOM 5318 N N . MET C 1 251 ? 4.677 -28.387 33.173 1.00 23.80 247 MET C N 1
ATOM 5319 C CA . MET C 1 251 ? 5.033 -26.949 33.184 1.00 23.84 247 MET C CA 1
ATOM 5320 C C . MET C 1 251 ? 3.807 -26.078 33.117 1.00 23.43 247 MET C C 1
ATOM 5321 O O . MET C 1 251 ? 3.919 -24.870 33.041 1.00 23.47 247 MET C O 1
ATOM 5326 N N . ILE C 1 252 ? 2.638 -26.688 33.066 1.00 23.10 248 ILE C N 1
ATOM 5327 C CA . ILE C 1 252 ? 1.416 -25.948 32.894 1.00 22.76 248 ILE C CA 1
ATOM 5328 C C . ILE C 1 252 ? 0.977 -25.409 34.238 1.00 23.11 248 ILE C C 1
ATOM 5329 O O . ILE C 1 252 ? 0.544 -26.165 35.096 1.00 23.30 248 ILE C O 1
ATOM 5334 N N . ASN C 1 253 ? 1.078 -24.106 34.425 1.00 23.29 249 ASN C N 1
ATOM 5335 C CA . ASN C 1 253 ? 0.586 -23.485 35.662 1.00 23.72 249 ASN C CA 1
ATOM 5336 C C . ASN C 1 253 ? -0.141 -22.139 35.441 1.00 23.73 249 ASN C C 1
ATOM 5337 O O . ASN C 1 253 ? 0.321 -21.300 34.662 1.00 23.69 249 ASN C O 1
ATOM 5342 N N . GLY C 1 254 ? -1.281 -21.952 36.109 1.00 23.88 250 GLY C N 1
ATOM 5343 C CA . GLY C 1 254 ? -1.983 -20.674 36.062 1.00 24.08 250 GLY C CA 1
ATOM 5344 C C . GLY C 1 254 ? -2.752 -20.429 34.777 1.00 23.59 250 GLY C C 1
ATOM 5345 O O . GLY C 1 254 ? -2.984 -19.292 34.388 1.00 23.76 250 GLY C O 1
ATOM 5346 N N . VAL C 1 255 ? -3.170 -21.510 34.138 1.00 23.08 251 VAL C N 1
ATOM 5347 C CA . VAL C 1 255 ? -3.737 -21.479 32.811 1.00 22.64 251 VAL C CA 1
ATOM 5348 C C . VAL C 1 255 ? -5.205 -21.799 32.879 1.00 22.60 251 VAL C C 1
ATOM 5349 O O . VAL C 1 255 ? -5.626 -22.649 33.657 1.00 22.69 251 VAL C O 1
ATOM 5353 N N . ASP C 1 256 ? -5.996 -21.110 32.072 1.00 22.54 252 ASP C N 1
ATOM 5354 C CA . ASP C 1 256 ? -7.405 -21.470 31.868 1.00 22.52 252 ASP C CA 1
ATOM 5355 C C . ASP C 1 256 ? -7.520 -22.209 30.550 1.00 22.08 252 ASP C C 1
ATOM 5356 O O . ASP C 1 256 ? -7.029 -21.738 29.556 1.00 21.91 252 ASP C O 1
ATOM 5361 N N . ILE C 1 257 ? -8.181 -23.359 30.535 1.00 21.97 253 ILE C N 1
ATOM 5362 C CA . ILE C 1 257 ? -8.332 -24.130 29.301 1.00 21.68 253 ILE C CA 1
ATOM 5363 C C . ILE C 1 257 ? -9.796 -24.132 28.965 1.00 21.86 253 ILE C C 1
ATOM 5364 O O . ILE C 1 257 ? -10.578 -24.806 29.600 1.00 22.06 253 ILE C O 1
ATOM 5369 N N . PRO C 1 258 ? -10.176 -23.319 27.986 1.00 21.89 254 PRO C N 1
ATOM 5370 C CA . PRO C 1 258 ? -11.556 -23.376 27.594 1.00 22.14 254 PRO C CA 1
ATOM 5371 C C . PRO C 1 258 ? -11.794 -24.703 26.939 1.00 22.03 254 PRO C C 1
ATOM 5372 O O . PRO C 1 258 ? -10.999 -25.136 26.120 1.00 21.76 254 PRO C O 1
ATOM 5376 N N . VAL C 1 259 ? -12.860 -25.379 27.328 1.00 22.32 255 VAL C N 1
ATOM 5377 C CA . VAL C 1 259 ? -13.238 -26.593 26.656 1.00 22.37 255 VAL C CA 1
ATOM 5378 C C . VAL C 1 259 ? -14.536 -26.200 25.992 1.00 22.76 255 VAL C C 1
ATOM 5379 O O . VAL C 1 259 ? -15.617 -26.542 26.441 1.00 23.17 255 VAL C O 1
ATOM 5383 N N . ASP C 1 260 ? -14.427 -25.472 24.896 1.00 22.70 256 ASP C N 1
ATOM 5384 C CA . ASP C 1 260 ? -15.600 -24.741 24.342 1.00 23.16 256 ASP C CA 1
ATOM 5385 C C . ASP C 1 260 ? -15.689 -24.575 22.822 1.00 23.26 256 ASP C C 1
ATOM 5386 O O . ASP C 1 260 ? -16.386 -23.653 22.329 1.00 23.64 256 ASP C O 1
ATOM 5391 N N . GLY C 1 261 ? -15.002 -25.422 22.067 1.00 23.03 257 GLY C N 1
ATOM 5392 C CA . GLY C 1 261 ? -15.152 -25.411 20.605 1.00 23.24 257 GLY C CA 1
ATOM 5393 C C . GLY C 1 261 ? -14.792 -24.097 19.899 1.00 23.24 257 GLY C C 1
ATOM 5394 O O . GLY C 1 261 ? -14.995 -23.958 18.664 1.00 23.53 257 GLY C O 1
ATOM 5395 N N . GLY C 1 262 ? -14.244 -23.143 20.672 1.00 23.01 258 GLY C N 1
ATOM 5396 C CA . GLY C 1 262 ? -13.872 -21.825 20.182 1.00 23.10 258 GLY C CA 1
ATOM 5397 C C . GLY C 1 262 ? -14.716 -20.639 20.663 1.00 23.55 258 GLY C C 1
ATOM 5398 O O . GLY C 1 262 ? -14.475 -19.492 20.238 1.00 23.76 258 GLY C O 1
ATOM 5399 N N . TYR C 1 263 ? -15.684 -20.885 21.545 1.00 23.80 259 TYR C N 1
ATOM 5400 C CA . TYR C 1 263 ? -16.700 -19.868 21.874 1.00 24.54 259 TYR C CA 1
ATOM 5401 C C . TYR C 1 263 ? -16.030 -18.598 22.404 1.00 24.56 259 TYR C C 1
ATOM 5402 O O . TYR C 1 263 ? -16.334 -17.471 21.937 1.00 25.15 259 TYR C O 1
ATOM 5411 N N . THR C 1 264 ? -15.125 -18.791 23.364 1.00 24.01 260 THR C N 1
ATOM 5412 C CA . THR C 1 264 ? -14.536 -17.669 24.121 1.00 24.15 260 THR C CA 1
ATOM 5413 C C . THR C 1 264 ? -13.460 -16.876 23.373 1.00 24.12 260 THR C C 1
ATOM 5414 O O . THR C 1 264 ? -12.942 -15.927 23.931 1.00 24.25 260 THR C O 1
ATOM 5418 N N . MET C 1 265 ? -13.135 -17.246 22.128 1.00 24.39 261 MET C N 1
ATOM 5419 C CA . MET C 1 265 ? -12.324 -16.350 21.261 1.00 24.91 261 MET C CA 1
ATOM 5420 C C . MET C 1 265 ? -13.095 -15.092 20.986 1.00 26.29 261 MET C C 1
ATOM 5421 O O . MET C 1 265 ? -12.509 -14.038 20.724 1.00 26.69 261 MET C O 1
ATOM 5426 N N . GLY C 1 266 ? -14.421 -15.197 21.006 1.00 27.42 262 GLY C N 1
ATOM 5427 C CA . GLY C 1 266 ? -15.258 -14.061 20.688 1.00 29.06 262 GLY C CA 1
ATOM 5428 C C . GLY C 1 266 ? -15.241 -13.787 19.195 1.00 29.84 262 GLY C C 1
ATOM 5429 O O . GLY C 1 266 ? -15.019 -14.732 18.392 1.00 29.56 262 GLY C O 1
ATOM 5431 N N . ASP D 1 10 ? -17.937 16.407 22.364 1.00 47.46 6 ASP D N 1
ATOM 5432 C CA . ASP D 1 10 ? -16.453 16.338 22.042 1.00 45.35 6 ASP D CA 1
ATOM 5433 C C . ASP D 1 10 ? -15.550 17.635 22.164 1.00 44.46 6 ASP D C 1
ATOM 5434 O O . ASP D 1 10 ? -14.369 17.533 21.890 1.00 44.34 6 ASP D O 1
ATOM 5436 N N . ARG D 1 11 ? -16.053 18.816 22.567 1.00 44.08 7 ARG D N 1
ATOM 5437 C CA . ARG D 1 11 ? -15.143 19.963 22.845 1.00 42.06 7 ARG D CA 1
ATOM 5438 C C . ARG D 1 11 ? -14.045 19.576 23.866 1.00 38.92 7 ARG D C 1
ATOM 5439 O O . ARG D 1 11 ? -14.304 18.993 24.919 1.00 37.49 7 ARG D O 1
ATOM 5447 N N . TYR D 1 12 ? -12.826 19.956 23.545 1.00 36.15 8 TYR D N 1
ATOM 5448 C CA . TYR D 1 12 ? -11.694 19.552 24.317 1.00 34.70 8 TYR D CA 1
ATOM 5449 C C . TYR D 1 12 ? -11.134 20.758 25.033 1.00 34.55 8 TYR D C 1
ATOM 5450 O O . TYR D 1 12 ? -10.539 21.632 24.411 1.00 34.69 8 TYR D O 1
ATOM 5459 N N . ALA D 1 13 ? -11.362 20.805 26.340 1.00 34.33 9 ALA D N 1
ATOM 5460 C CA . ALA D 1 13 ? -10.992 21.946 27.144 1.00 34.42 9 ALA D CA 1
ATOM 5461 C C . ALA D 1 13 ? -10.352 21.418 28.423 1.00 33.53 9 ALA D C 1
ATOM 5462 O O . ALA D 1 13 ? -10.433 20.209 28.734 1.00 32.68 9 ALA D O 1
ATOM 5464 N N . GLY D 1 14 ? -9.743 22.334 29.169 1.00 33.22 10 GLY D N 1
ATOM 5465 C CA . GLY D 1 14 ? -9.007 21.983 30.368 1.00 32.66 10 GLY D CA 1
ATOM 5466 C C . GLY D 1 14 ? -7.938 20.980 30.010 1.00 31.45 10 GLY D C 1
ATOM 5467 O O . GLY D 1 14 ? -7.121 21.248 29.114 1.00 30.71 10 GLY D O 1
ATOM 5468 N N . VAL D 1 15 ? -7.984 19.814 30.676 1.00 30.79 11 VAL D N 1
ATOM 5469 C CA . VAL D 1 15 ? -6.919 18.821 30.587 1.00 30.06 11 VAL D CA 1
ATOM 5470 C C . VAL D 1 15 ? -6.874 18.150 29.211 1.00 29.37 11 VAL D C 1
ATOM 5471 O O . VAL D 1 15 ? -5.832 17.604 28.841 1.00 28.30 11 VAL D O 1
ATOM 5475 N N . LEU D 1 16 ? -8.000 18.205 28.470 1.00 29.36 12 LEU D N 1
ATOM 5476 C CA . LEU D 1 16 ? -8.081 17.700 27.091 1.00 29.38 12 LEU D CA 1
ATOM 5477 C C . LEU D 1 16 ? -7.621 18.720 26.039 1.00 30.00 12 LEU D C 1
ATOM 5478 O O . LEU D 1 16 ? -7.731 18.468 24.828 1.00 29.58 12 LEU D O 1
ATOM 5483 N N . ARG D 1 17 ? -7.113 19.877 26.488 1.00 31.65 13 ARG D N 1
ATOM 5484 C CA . ARG D 1 17 ? -6.377 20.781 25.599 1.00 32.66 13 ARG D CA 1
ATOM 5485 C C . ARG D 1 17 ? -5.031 20.148 25.338 1.00 31.99 13 ARG D C 1
ATOM 5486 O O . ARG D 1 17 ? -4.391 19.652 26.273 1.00 32.04 13 ARG D O 1
ATOM 5494 N N . LEU D 1 18 ? -4.612 20.191 24.078 1.00 31.36 14 LEU D N 1
ATOM 5495 C CA . LEU D 1 18 ? -3.321 19.689 23.650 1.00 30.95 14 LEU D CA 1
ATOM 5496 C C . LEU D 1 18 ? -2.442 20.830 23.127 1.00 31.94 14 LEU D C 1
ATOM 5497 O O . LEU D 1 18 ? -1.595 20.632 22.231 1.00 31.73 14 LEU D O 1
ATOM 5502 N N . ASP D 1 19 ? -2.648 22.014 23.701 1.00 33.28 15 ASP D N 1
ATOM 5503 C CA . ASP D 1 19 ? -1.891 23.220 23.368 1.00 34.44 15 ASP D CA 1
ATOM 5504 C C . ASP D 1 19 ? -0.374 22.998 23.347 1.00 34.52 15 ASP D C 1
ATOM 5505 O O . ASP D 1 19 ? 0.233 22.590 24.341 1.00 34.36 15 ASP D O 1
ATOM 5510 N N . GLY D 1 20 ? 0.227 23.277 22.196 1.00 34.55 16 GLY D N 1
ATOM 5511 C CA . GLY D 1 20 ? 1.668 23.145 22.040 1.00 34.81 16 GLY D CA 1
ATOM 5512 C C . GLY D 1 20 ? 2.126 21.741 21.700 1.00 33.26 16 GLY D C 1
ATOM 5513 O O . GLY D 1 20 ? 3.232 21.563 21.242 1.00 34.37 16 GLY D O 1
ATOM 5514 N N . LYS D 1 21 ? 1.296 20.734 21.907 1.00 31.43 17 LYS D N 1
ATOM 5515 C CA . LYS D 1 21 ? 1.748 19.379 21.672 1.00 30.31 17 LYS D CA 1
ATOM 5516 C C . LYS D 1 21 ? 2.006 19.174 20.181 1.00 29.41 17 LYS D C 1
ATOM 5517 O O . LYS D 1 21 ? 1.191 19.526 19.315 1.00 28.92 17 LYS D O 1
ATOM 5523 N N . ARG D 1 22 ? 3.157 18.609 19.876 1.00 28.97 18 ARG D N 1
ATOM 5524 C CA . ARG D 1 22 ? 3.530 18.363 18.489 1.00 28.07 18 ARG D CA 1
ATOM 5525 C C . ARG D 1 22 ? 3.120 16.931 18.112 1.00 26.33 18 ARG D C 1
ATOM 5526 O O . ARG D 1 22 ? 3.646 15.959 18.669 1.00 26.09 18 ARG D O 1
ATOM 5534 N N . ALA D 1 23 ? 2.186 16.811 17.162 1.00 24.84 19 ALA D N 1
ATOM 5535 C CA . ALA D 1 23 ? 1.568 15.521 16.831 1.00 23.48 19 ALA D CA 1
ATOM 5536 C C . ALA D 1 23 ? 1.658 15.104 15.336 1.00 22.77 19 ALA D C 1
ATOM 5537 O O . ALA D 1 23 ? 1.139 15.784 14.430 1.00 22.64 19 ALA D O 1
ATOM 5539 N N . LEU D 1 24 ? 2.333 13.977 15.103 1.00 22.66 20 LEU D N 1
ATOM 5540 C CA . LEU D 1 24 ? 2.379 13.337 13.799 1.00 22.54 20 LEU D CA 1
ATOM 5541 C C . LEU D 1 24 ? 1.201 12.415 13.679 1.00 22.15 20 LEU D C 1
ATOM 5542 O O . LEU D 1 24 ? 1.102 11.455 14.445 1.00 22.19 20 LEU D O 1
ATOM 5547 N N . ILE D 1 25 ? 0.337 12.685 12.714 1.00 22.01 21 ILE D N 1
ATOM 5548 C CA . ILE D 1 25 ? -0.867 11.867 12.458 1.00 21.89 21 ILE D CA 1
ATOM 5549 C C . ILE D 1 25 ? -0.769 11.340 11.023 1.00 22.02 21 ILE D C 1
ATOM 5550 O O . ILE D 1 25 ? -0.801 12.103 10.063 1.00 22.16 21 ILE D O 1
ATOM 5555 N N . THR D 1 26 ? -0.637 10.038 10.871 1.00 22.12 22 THR D N 1
ATOM 5556 C CA . THR D 1 26 ? -0.511 9.442 9.558 1.00 22.34 22 THR D CA 1
ATOM 5557 C C . THR D 1 26 ? -1.887 9.127 8.942 1.00 22.55 22 THR D C 1
ATOM 5558 O O . THR D 1 26 ? -2.864 8.924 9.645 1.00 22.61 22 THR D O 1
ATOM 5562 N N . GLY D 1 27 ? -1.926 9.069 7.608 1.00 22.83 23 GLY D N 1
ATOM 5563 C CA . GLY D 1 27 ? -3.151 8.789 6.838 1.00 23.31 23 GLY D CA 1
ATOM 5564 C C . GLY D 1 27 ? -4.171 9.847 7.172 1.00 23.98 23 GLY D C 1
ATOM 5565 O O . GLY D 1 27 ? -5.358 9.556 7.382 1.00 24.27 23 GLY D O 1
ATOM 5566 N N . ALA D 1 28 ? -3.676 11.087 7.247 1.00 24.29 24 ALA D N 1
ATOM 5567 C CA . ALA D 1 28 ? -4.439 12.143 7.814 1.00 25.24 24 ALA D CA 1
ATOM 5568 C C . ALA D 1 28 ? -5.540 12.694 6.893 1.00 27.00 24 ALA D C 1
ATOM 5569 O O . ALA D 1 28 ? -6.335 13.494 7.366 1.00 27.94 24 ALA D O 1
ATOM 5571 N N . THR D 1 29 ? -5.584 12.339 5.604 1.00 28.41 25 THR D N 1
ATOM 5572 C CA . THR D 1 29 ? -6.493 13.047 4.671 1.00 30.45 25 THR D CA 1
ATOM 5573 C C . THR D 1 29 ? -7.820 12.317 4.385 1.00 32.14 25 THR D C 1
ATOM 5574 O O . THR D 1 29 ? -8.768 12.918 3.808 1.00 33.28 25 THR D O 1
ATOM 5578 N N . LYS D 1 30 ? -7.896 11.050 4.811 1.00 32.26 26 LYS D N 1
ATOM 5579 C CA . LYS D 1 30 ? -9.118 10.249 4.665 1.00 33.54 26 LYS D CA 1
ATOM 5580 C C . LYS D 1 30 ? -9.437 9.518 5.956 1.00 33.15 26 LYS D C 1
ATOM 5581 O O . LYS D 1 30 ? -8.621 9.468 6.903 1.00 31.57 26 LYS D O 1
ATOM 5583 N N . GLY D 1 31 ? -10.663 8.988 5.972 1.00 34.24 27 GLY D N 1
ATOM 5584 C CA . GLY D 1 31 ? -11.171 8.167 7.034 1.00 33.84 27 GLY D CA 1
ATOM 5585 C C . GLY D 1 31 ? -10.986 8.774 8.414 1.00 32.80 27 GLY D C 1
ATOM 5586 O O . GLY D 1 31 ? -11.083 10.000 8.596 1.00 32.86 27 GLY D O 1
ATOM 5587 N N . ILE D 1 32 ? -10.702 7.891 9.377 1.00 31.45 28 ILE D N 1
ATOM 5588 C CA . ILE D 1 32 ? -10.577 8.245 10.763 1.00 30.05 28 ILE D CA 1
ATOM 5589 C C . ILE D 1 32 ? -9.409 9.184 11.021 1.00 28.08 28 ILE D C 1
ATOM 5590 O O . ILE D 1 32 ? -9.403 9.942 11.989 1.00 27.38 28 ILE D O 1
ATOM 5595 N N . GLY D 1 33 ? -8.394 9.093 10.180 1.00 26.93 29 GLY D N 1
ATOM 5596 C CA . GLY D 1 33 ? -7.225 9.919 10.322 1.00 25.43 29 GLY D CA 1
ATOM 5597 C C . GLY D 1 33 ? -7.519 11.392 10.128 1.00 25.14 29 GLY D C 1
ATOM 5598 O O . GLY D 1 33 ? -6.904 12.236 10.812 1.00 24.14 29 GLY D O 1
ATOM 5599 N N . ALA D 1 34 ? -8.432 11.712 9.202 1.00 25.77 30 ALA D N 1
ATOM 5600 C CA . ALA D 1 34 ? -8.941 13.115 9.072 1.00 26.37 30 ALA D CA 1
ATOM 5601 C C . ALA D 1 34 ? -9.649 13.628 10.346 1.00 26.42 30 ALA D C 1
ATOM 5602 O O . ALA D 1 34 ? -9.365 14.756 10.806 1.00 25.77 30 ALA D O 1
ATOM 5604 N N . ASP D 1 35 ? -10.520 12.777 10.915 1.00 26.94 31 ASP D N 1
ATOM 5605 C CA . ASP D 1 35 ? -11.271 13.105 12.120 1.00 27.50 31 ASP D CA 1
ATOM 5606 C C . ASP D 1 35 ? -10.380 13.335 13.341 1.00 26.22 31 ASP D C 1
ATOM 5607 O O . ASP D 1 35 ? -10.598 14.277 14.134 1.00 26.18 31 ASP D O 1
ATOM 5612 N N . ILE D 1 36 ? -9.374 12.471 13.496 1.00 24.99 32 ILE D N 1
ATOM 5613 C CA . ILE D 1 36 ? -8.466 12.607 14.582 1.00 23.91 32 ILE D CA 1
ATOM 5614 C C . ILE D 1 36 ? -7.729 13.931 14.414 1.00 23.63 32 ILE D C 1
ATOM 5615 O O . ILE D 1 36 ? -7.575 14.655 15.376 1.00 23.75 32 ILE D O 1
ATOM 5620 N N . ALA D 1 37 ? -7.302 14.240 13.190 1.00 23.72 33 ALA D N 1
ATOM 5621 C CA . ALA D 1 37 ? -6.612 15.482 12.874 1.00 23.67 33 ALA D CA 1
ATOM 5622 C C . ALA D 1 37 ? -7.481 16.688 13.193 1.00 25.02 33 ALA D C 1
ATOM 5623 O O . ALA D 1 37 ? -7.005 17.675 13.794 1.00 25.08 33 ALA D O 1
ATOM 5625 N N . ARG D 1 38 ? -8.759 16.609 12.812 1.00 26.28 34 ARG D N 1
ATOM 5626 C CA . ARG D 1 38 ? -9.713 17.652 13.120 1.00 27.78 34 ARG D CA 1
ATOM 5627 C C . ARG D 1 38 ? -9.877 17.855 14.641 1.00 27.18 34 ARG D C 1
ATOM 5628 O O . ARG D 1 38 ? -9.811 18.996 15.166 1.00 27.06 34 ARG D O 1
ATOM 5636 N N . ALA D 1 39 ? -10.068 16.748 15.350 1.00 26.36 35 ALA D N 1
ATOM 5637 C CA . ALA D 1 39 ? -10.142 16.776 16.817 1.00 25.90 35 ALA D CA 1
ATOM 5638 C C . ALA D 1 39 ? -8.863 17.317 17.480 1.00 24.93 35 ALA D C 1
ATOM 5639 O O . ALA D 1 39 ? -8.926 18.168 18.370 1.00 25.11 35 ALA D O 1
ATOM 5641 N N . PHE D 1 40 ? -7.713 16.858 17.048 1.00 24.10 36 PHE D N 1
ATOM 5642 C CA . PHE D 1 40 ? -6.460 17.398 17.597 1.00 23.94 36 PHE D CA 1
ATOM 5643 C C . PHE D 1 40 ? -6.283 18.896 17.277 1.00 24.80 36 PHE D C 1
ATOM 5644 O O . PHE D 1 40 ? -5.690 19.648 18.080 1.00 24.88 36 PHE D O 1
ATOM 5652 N N . ALA D 1 41 ? -6.761 19.309 16.102 1.00 25.35 37 ALA D N 1
ATOM 5653 C CA . ALA D 1 41 ? -6.623 20.690 15.695 1.00 26.49 37 ALA D CA 1
ATOM 5654 C C . ALA D 1 41 ? -7.485 21.530 16.632 1.00 27.64 37 ALA D C 1
ATOM 5655 O O . ALA D 1 41 ? -7.016 22.523 17.210 1.00 27.84 37 ALA D O 1
ATOM 5657 N N . ALA D 1 42 ? -8.742 21.108 16.797 1.00 28.31 38 ALA D N 1
ATOM 5658 C CA . ALA D 1 42 ? -9.654 21.761 17.741 1.00 29.19 38 ALA D CA 1
ATOM 5659 C C . ALA D 1 42 ? -9.057 21.807 19.158 1.00 28.92 38 ALA D C 1
ATOM 5660 O O . ALA D 1 42 ? -9.270 22.760 19.881 1.00 29.64 38 ALA D O 1
ATOM 5662 N N . ALA D 1 43 ? -8.304 20.781 19.541 1.00 28.06 39 ALA D N 1
ATOM 5663 C CA . ALA D 1 43 ? -7.723 20.690 20.900 1.00 27.89 39 ALA D CA 1
ATOM 5664 C C . ALA D 1 43 ? -6.556 21.637 21.116 1.00 28.53 39 ALA D C 1
ATOM 5665 O O . ALA D 1 43 ? -6.051 21.734 22.227 1.00 28.65 39 ALA D O 1
ATOM 5667 N N . GLY D 1 44 ? -6.087 22.271 20.044 1.00 29.32 40 GLY D N 1
ATOM 5668 C CA . GLY D 1 44 ? -4.962 23.188 20.096 1.00 30.03 40 GLY D CA 1
ATOM 5669 C C . GLY D 1 44 ? -3.628 22.586 19.695 1.00 29.88 40 GLY D C 1
ATOM 5670 O O . GLY D 1 44 ? -2.587 23.140 20.019 1.00 30.77 40 GLY D O 1
ATOM 5671 N N . ALA D 1 45 ? -3.634 21.450 19.009 1.00 29.16 41 ALA D N 1
ATOM 5672 C CA . ALA D 1 45 ? -2.377 20.735 18.736 1.00 28.62 41 ALA D CA 1
ATOM 5673 C C . ALA D 1 45 ? -1.660 21.395 17.581 1.00 29.25 41 ALA D C 1
ATOM 5674 O O . ALA D 1 45 ? -2.288 22.057 16.770 1.00 30.25 41 ALA D O 1
ATOM 5676 N N . ARG D 1 46 ? -0.347 21.214 17.508 1.00 29.31 42 ARG D N 1
ATOM 5677 C CA . ARG D 1 46 ? 0.420 21.535 16.304 1.00 29.66 42 ARG D CA 1
ATOM 5678 C C . ARG D 1 46 ? 0.637 20.222 15.549 1.00 28.11 42 ARG D C 1
ATOM 5679 O O . ARG D 1 46 ? 1.081 19.236 16.137 1.00 27.31 42 ARG D O 1
ATOM 5687 N N . LEU D 1 47 ? 0.332 20.205 14.255 1.00 27.43 43 LEU D N 1
ATOM 5688 C CA . LEU D 1 47 ? 0.218 18.936 13.500 1.00 26.26 43 LEU D CA 1
ATOM 5689 C C . LEU D 1 47 ? 1.221 18.763 12.408 1.00 26.45 43 LEU D C 1
ATOM 5690 O O . LEU D 1 47 ? 1.474 19.702 11.635 1.00 27.53 43 LEU D O 1
ATOM 5695 N N . VAL D 1 48 ? 1.786 17.559 12.324 1.00 25.57 44 VAL D N 1
ATOM 5696 C CA . VAL D 1 48 ? 2.477 17.120 11.099 1.00 25.32 44 VAL D CA 1
ATOM 5697 C C . VAL D 1 48 ? 1.587 16.066 10.488 1.00 24.40 44 VAL D C 1
ATOM 5698 O O . VAL D 1 48 ? 1.313 15.045 11.132 1.00 23.49 44 VAL D O 1
ATOM 5702 N N . LEU D 1 49 ? 1.092 16.327 9.271 1.00 24.46 45 LEU D N 1
ATOM 5703 C CA . LEU D 1 49 ? 0.163 15.394 8.607 1.00 24.24 45 LEU D CA 1
ATOM 5704 C C . LEU D 1 49 ? 0.911 14.685 7.525 1.00 24.52 45 LEU D C 1
ATOM 5705 O O . LEU D 1 49 ? 1.596 15.330 6.782 1.00 25.45 45 LEU D O 1
ATOM 5710 N N . SER D 1 50 ? 0.815 13.363 7.442 1.00 24.70 46 SER D N 1
ATOM 5711 C CA . SER D 1 50 ? 1.446 12.638 6.323 1.00 25.63 46 SER D CA 1
ATOM 5712 C C . SER D 1 50 ? 0.397 11.874 5.515 1.00 26.80 46 SER D C 1
ATOM 5713 O O . SER D 1 50 ? -0.697 11.649 5.983 1.00 26.35 46 SER D O 1
ATOM 5716 N N . GLY D 1 51 ? 0.771 11.510 4.294 1.00 31.78 47 GLY D N 1
ATOM 5717 C CA . GLY D 1 51 ? -0.129 10.884 3.318 1.00 34.34 47 GLY D CA 1
ATOM 5718 C C . GLY D 1 51 ? 0.553 10.829 1.964 1.00 36.28 47 GLY D C 1
ATOM 5719 O O . GLY D 1 51 ? 1.642 11.372 1.798 1.00 36.73 47 GLY D O 1
ATOM 5720 N N . ARG D 1 52 ? -0.088 10.171 1.003 1.00 39.47 48 ARG D N 1
ATOM 5721 C CA . ARG D 1 52 ? 0.510 9.936 -0.321 1.00 41.69 48 ARG D CA 1
ATOM 5722 C C . ARG D 1 52 ? 0.230 11.088 -1.314 1.00 42.47 48 ARG D C 1
ATOM 5723 O O . ARG D 1 52 ? 1.040 11.317 -2.204 1.00 42.45 48 ARG D O 1
ATOM 5725 N N . ASP D 1 53 ? -0.872 11.838 -1.110 1.00 43.19 49 ASP D N 1
ATOM 5726 C CA . ASP D 1 53 ? -1.401 12.794 -2.115 1.00 44.08 49 ASP D CA 1
ATOM 5727 C C . ASP D 1 53 ? -1.207 14.280 -1.756 1.00 42.11 49 ASP D C 1
ATOM 5728 O O . ASP D 1 53 ? -1.851 14.803 -0.853 1.00 40.86 49 ASP D O 1
ATOM 5733 N N . VAL D 1 54 ? -0.363 14.950 -2.530 1.00 41.13 50 VAL D N 1
ATOM 5734 C CA . VAL D 1 54 ? 0.042 16.318 -2.275 1.00 39.68 50 VAL D CA 1
ATOM 5735 C C . VAL D 1 54 ? -1.132 17.291 -2.171 1.00 39.67 50 VAL D C 1
ATOM 5736 O O . VAL D 1 54 ? -1.166 18.111 -1.239 1.00 37.51 50 VAL D O 1
ATOM 5740 N N . SER D 1 55 ? -2.090 17.180 -3.102 1.00 41.21 51 SER D N 1
ATOM 5741 C CA . SER D 1 55 ? -3.229 18.099 -3.164 1.00 42.14 51 SER D CA 1
ATOM 5742 C C . SER D 1 55 ? -4.094 17.989 -1.911 1.00 41.46 51 SER D C 1
ATOM 5743 O O . SER D 1 55 ? -4.388 18.998 -1.267 1.00 40.31 51 SER D O 1
ATOM 5746 N N . GLU D 1 56 ? -4.468 16.766 -1.543 1.00 42.52 52 GLU D N 1
ATOM 5747 C CA . GLU D 1 56 ? -5.275 16.542 -0.328 1.00 42.80 52 GLU D CA 1
ATOM 5748 C C . GLU D 1 56 ? -4.580 17.070 0.924 1.00 39.80 52 GLU D C 1
ATOM 5749 O O . GLU D 1 56 ? -5.239 17.600 1.814 1.00 39.10 52 GLU D O 1
ATOM 5755 N N . LEU D 1 57 ? -3.257 16.909 0.988 1.00 37.58 53 LEU D N 1
ATOM 5756 C CA . LEU D 1 57 ? -2.473 17.377 2.127 1.00 36.44 53 LEU D CA 1
ATOM 5757 C C . LEU D 1 57 ? -2.486 18.900 2.260 1.00 36.58 53 LEU D C 1
ATOM 5758 O O . LEU D 1 57 ? -2.664 19.434 3.346 1.00 36.55 53 LEU D O 1
ATOM 5763 N N . ASP D 1 58 ? -2.274 19.592 1.155 1.00 37.05 54 ASP D N 1
ATOM 5764 C CA . ASP D 1 58 ? -2.436 21.035 1.127 1.00 37.72 54 ASP D CA 1
ATOM 5765 C C . ASP D 1 58 ? -3.866 21.428 1.503 1.00 38.34 54 ASP D C 1
ATOM 5766 O O . ASP D 1 58 ? -4.074 22.409 2.202 1.00 38.51 54 ASP D O 1
ATOM 5771 N N . ALA D 1 59 ? -4.845 20.674 1.001 1.00 39.13 55 ALA D N 1
ATOM 5772 C CA . ALA D 1 59 ? -6.274 20.937 1.282 1.00 40.24 55 ALA D CA 1
ATOM 5773 C C . ALA D 1 59 ? -6.540 20.878 2.775 1.00 40.11 55 ALA D C 1
ATOM 5774 O O . ALA D 1 59 ? -7.149 21.806 3.352 1.00 41.42 55 ALA D O 1
ATOM 5776 N N . ALA D 1 60 ? -6.068 19.792 3.381 1.00 38.44 56 ALA D N 1
ATOM 5777 C CA . ALA D 1 60 ? -6.081 19.609 4.821 1.00 38.02 56 ALA D CA 1
ATOM 5778 C C . ALA D 1 60 ? -5.466 20.805 5.545 1.00 38.52 56 ALA D C 1
ATOM 5779 O O . ALA D 1 60 ? -6.109 21.409 6.408 1.00 39.65 56 ALA D O 1
ATOM 5781 N N . ARG D 1 61 ? -4.232 21.150 5.186 1.00 38.04 57 ARG D N 1
ATOM 5782 C CA . ARG D 1 61 ? -3.496 22.210 5.875 1.00 39.50 57 ARG D CA 1
ATOM 5783 C C . ARG D 1 61 ? -4.266 23.539 5.887 1.00 41.79 57 ARG D C 1
ATOM 5784 O O . ARG D 1 61 ? -4.179 24.318 6.840 1.00 42.77 57 ARG D O 1
ATOM 5792 N N . ARG D 1 62 ? -4.995 23.771 4.797 1.00 42.33 58 ARG D N 1
ATOM 5793 C CA . ARG D 1 62 ? -5.833 24.946 4.572 1.00 43.67 58 ARG D CA 1
ATOM 5794 C C . ARG D 1 62 ? -7.093 24.923 5.445 1.00 43.89 58 ARG D C 1
ATOM 5795 O O . ARG D 1 62 ? -7.415 25.904 6.098 1.00 45.36 58 ARG D O 1
ATOM 5803 N N . ALA D 1 63 ? -7.825 23.812 5.411 1.00 42.65 59 ALA D N 1
ATOM 5804 C CA . ALA D 1 63 ? -9.030 23.648 6.246 1.00 43.58 59 ALA D CA 1
ATOM 5805 C C . ALA D 1 63 ? -8.709 23.878 7.739 1.00 42.97 59 ALA D C 1
ATOM 5806 O O . ALA D 1 63 ? -9.379 24.669 8.413 1.00 43.96 59 ALA D O 1
ATOM 5808 N N . LEU D 1 64 ? -7.648 23.232 8.219 1.00 40.81 60 LEU D N 1
ATOM 5809 C CA . LEU D 1 64 ? -7.279 23.297 9.632 1.00 40.73 60 LEU D CA 1
ATOM 5810 C C . LEU D 1 64 ? -6.685 24.651 10.085 1.00 42.07 60 LEU D C 1
ATOM 5811 O O . LEU D 1 64 ? -6.952 25.120 11.195 1.00 42.10 60 LEU D O 1
ATOM 5816 N N . GLY D 1 65 ? -5.899 25.278 9.230 1.00 43.39 61 GLY D N 1
ATOM 5817 C CA . GLY D 1 65 ? -5.412 26.617 9.512 1.00 45.96 61 GLY D CA 1
ATOM 5818 C C . GLY D 1 65 ? -6.545 27.624 9.604 1.00 49.43 61 GLY D C 1
ATOM 5819 O O . GLY D 1 65 ? -6.578 28.463 10.518 1.00 50.79 61 GLY D O 1
ATOM 5820 N N . GLU D 1 66 ? -7.485 27.526 8.667 1.00 51.13 62 GLU D N 1
ATOM 5821 C CA . GLU D 1 66 ? -8.587 28.477 8.578 1.00 55.60 62 GLU D CA 1
ATOM 5822 C C . GLU D 1 66 ? -9.568 28.280 9.723 1.00 56.36 62 GLU D C 1
ATOM 5823 O O . GLU D 1 66 ? -9.991 29.244 10.370 1.00 58.67 62 GLU D O 1
ATOM 5829 N N . GLN D 1 67 ? -9.928 27.029 9.958 1.00 54.21 63 GLN D N 1
ATOM 5830 C CA . GLN D 1 67 ? -10.938 26.704 10.937 1.00 55.11 63 GLN D CA 1
ATOM 5831 C C . GLN D 1 67 ? -10.437 26.807 12.387 1.00 54.46 63 GLN D C 1
ATOM 5832 O O . GLN D 1 67 ? -11.171 27.283 13.250 1.00 55.99 63 GLN D O 1
ATOM 5838 N N . PHE D 1 68 ? -9.194 26.391 12.654 1.00 51.38 64 PHE D N 1
ATOM 5839 C CA . PHE D 1 68 ? -8.682 26.327 14.043 1.00 49.68 64 PHE D CA 1
ATOM 5840 C C . PHE D 1 68 ? -7.444 27.188 14.346 1.00 50.19 64 PHE D C 1
ATOM 5841 O O . PHE D 1 68 ? -6.992 27.245 15.476 1.00 50.15 64 PHE D O 1
ATOM 5849 N N . GLY D 1 69 ? -6.909 27.874 13.343 1.00 50.91 65 GLY D N 1
ATOM 5850 C CA . GLY D 1 69 ? -5.642 28.597 13.511 1.00 51.13 65 GLY D CA 1
ATOM 5851 C C . GLY D 1 69 ? -4.471 27.690 13.844 1.00 48.76 65 GLY D C 1
ATOM 5852 O O . GLY D 1 69 ? -3.527 28.120 14.486 1.00 50.13 65 GLY D O 1
ATOM 5853 N N . THR D 1 70 ? -4.536 26.439 13.386 1.00 45.76 66 THR D N 1
ATOM 5854 C CA . THR D 1 70 ? -3.535 25.408 13.683 1.00 43.24 66 THR D CA 1
ATOM 5855 C C . THR D 1 70 ? -2.275 25.475 12.806 1.00 42.07 66 THR D C 1
ATOM 5856 O O . THR D 1 70 ? -2.375 25.635 11.596 1.00 41.35 66 THR D O 1
ATOM 5860 N N . ASP D 1 71 ? -1.101 25.319 13.427 1.00 41.66 67 ASP D N 1
ATOM 5861 C CA . ASP D 1 71 ? 0.158 25.124 12.691 1.00 40.53 67 ASP D CA 1
ATOM 5862 C C . ASP D 1 71 ? 0.141 23.711 12.122 1.00 38.07 67 ASP D C 1
ATOM 5863 O O . ASP D 1 71 ? -0.128 22.742 12.851 1.00 36.59 67 ASP D O 1
ATOM 5868 N N . VAL D 1 72 ? 0.390 23.608 10.818 1.00 36.97 68 VAL D N 1
ATOM 5869 C CA . VAL D 1 72 ? 0.263 22.363 10.088 1.00 35.77 68 VAL D CA 1
ATOM 5870 C C . VAL D 1 72 ? 1.398 22.254 9.067 1.00 35.70 68 VAL D C 1
ATOM 5871 O O . VAL D 1 72 ? 1.499 23.074 8.171 1.00 36.05 68 VAL D O 1
ATOM 5875 N N . HIS D 1 73 ? 2.263 21.255 9.240 1.00 35.85 69 HIS D N 1
ATOM 5876 C CA . HIS D 1 73 ? 3.271 20.877 8.241 1.00 36.13 69 HIS D CA 1
ATOM 5877 C C . HIS D 1 73 ? 2.862 19.564 7.662 1.00 34.42 69 HIS D C 1
ATOM 5878 O O . HIS D 1 73 ? 2.297 18.729 8.369 1.00 33.49 69 HIS D O 1
ATOM 5885 N N . THR D 1 74 ? 3.144 19.355 6.376 1.00 33.69 70 THR D N 1
ATOM 5886 C CA . THR D 1 74 ? 2.801 18.117 5.696 1.00 33.18 70 THR D CA 1
ATOM 5887 C C . THR D 1 74 ? 4.037 17.446 5.095 1.00 33.82 70 THR D C 1
ATOM 5888 O O . THR D 1 74 ? 4.947 18.119 4.606 1.00 33.69 70 THR D O 1
ATOM 5892 N N . VAL D 1 75 ? 4.041 16.110 5.130 1.00 33.81 71 VAL D N 1
ATOM 5893 C CA . VAL D 1 75 ? 5.051 15.301 4.475 1.00 34.35 71 VAL D CA 1
ATOM 5894 C C . VAL D 1 75 ? 4.351 14.351 3.503 1.00 35.39 71 VAL D C 1
ATOM 5895 O O . VAL D 1 75 ? 3.698 13.371 3.911 1.00 35.63 71 VAL D O 1
ATOM 5899 N N . ALA D 1 76 ? 4.476 14.657 2.218 1.00 36.11 72 ALA D N 1
ATOM 5900 C CA . ALA D 1 76 ? 4.062 13.771 1.146 1.00 37.93 72 ALA D CA 1
ATOM 5901 C C . ALA D 1 76 ? 5.086 12.618 0.936 1.00 39.68 72 ALA D C 1
ATOM 5902 O O . ALA D 1 76 ? 6.174 12.812 0.397 1.00 39.87 72 ALA D O 1
ATOM 5904 N N . ILE D 1 77 ? 4.725 11.415 1.342 1.00 41.42 73 ILE D N 1
ATOM 5905 C CA . ILE D 1 77 ? 5.679 10.295 1.305 1.00 44.29 73 ILE D CA 1
ATOM 5906 C C . ILE D 1 77 ? 4.955 8.974 1.113 1.00 47.19 73 ILE D C 1
ATOM 5907 O O . ILE D 1 77 ? 3.840 8.788 1.601 1.00 47.44 73 ILE D O 1
ATOM 5912 N N . ASP D 1 78 ? 5.584 8.074 0.373 1.00 51.48 74 ASP D N 1
ATOM 5913 C CA . ASP D 1 78 ? 5.119 6.700 0.283 1.00 55.83 74 ASP D CA 1
ATOM 5914 C C . ASP D 1 78 ? 5.902 5.878 1.328 1.00 56.61 74 ASP D C 1
ATOM 5915 O O . ASP D 1 78 ? 7.125 5.699 1.205 1.00 57.30 74 ASP D O 1
ATOM 5920 N N . LEU D 1 79 ? 5.210 5.396 2.355 1.00 55.53 75 LEU D N 1
ATOM 5921 C CA . LEU D 1 79 ? 5.882 4.634 3.421 1.00 57.22 75 LEU D CA 1
ATOM 5922 C C . LEU D 1 79 ? 6.426 3.249 2.979 1.00 60.97 75 LEU D C 1
ATOM 5923 O O . LEU D 1 79 ? 7.275 2.678 3.672 1.00 60.61 75 LEU D O 1
ATOM 5928 N N . ALA D 1 80 ? 5.963 2.742 1.826 1.00 63.25 76 ALA D N 1
ATOM 5929 C CA . ALA D 1 80 ? 6.471 1.477 1.260 1.00 67.96 76 ALA D CA 1
ATOM 5930 C C . ALA D 1 80 ? 7.902 1.593 0.680 1.00 69.08 76 ALA D C 1
ATOM 5931 O O . ALA D 1 80 ? 8.631 0.595 0.646 1.00 71.11 76 ALA D O 1
ATOM 5933 N N . GLU D 1 81 ? 8.293 2.798 0.236 1.00 66.97 77 GLU D N 1
ATOM 5934 C CA . GLU D 1 81 ? 9.674 3.065 -0.226 1.00 67.29 77 GLU D CA 1
ATOM 5935 C C . GLU D 1 81 ? 10.680 2.836 0.927 1.00 67.58 77 GLU D C 1
ATOM 5936 O O . GLU D 1 81 ? 10.312 2.956 2.095 1.00 66.31 77 GLU D O 1
ATOM 5938 N N . PRO D 1 82 ? 11.947 2.485 0.602 1.00 70.14 78 PRO D N 1
ATOM 5939 C CA . PRO D 1 82 ? 12.948 2.024 1.606 1.00 70.64 78 PRO D CA 1
ATOM 5940 C C . PRO D 1 82 ? 13.504 3.131 2.533 1.00 66.67 78 PRO D C 1
ATOM 5941 O O . PRO D 1 82 ? 13.856 4.217 2.065 1.00 66.22 78 PRO D O 1
ATOM 5945 N N . ASP D 1 83 ? 13.580 2.840 3.833 1.00 63.94 79 ASP D N 1
ATOM 5946 C CA . ASP D 1 83 ? 13.878 3.850 4.881 1.00 60.19 79 ASP D CA 1
ATOM 5947 C C . ASP D 1 83 ? 12.822 5.018 5.011 1.00 54.52 79 ASP D C 1
ATOM 5948 O O . ASP D 1 83 ? 13.023 5.945 5.790 1.00 52.90 79 ASP D O 1
ATOM 5950 N N . ALA D 1 84 ? 11.701 4.933 4.282 1.00 39.60 80 ALA D N 1
ATOM 5951 C CA . ALA D 1 84 ? 10.587 5.919 4.342 1.00 37.89 80 ALA D CA 1
ATOM 5952 C C . ALA D 1 84 ? 10.013 6.137 5.771 1.00 35.55 80 ALA D C 1
ATOM 5953 O O . ALA D 1 84 ? 9.852 7.269 6.203 1.00 34.69 80 ALA D O 1
ATOM 5955 N N . PRO D 1 85 ? 9.703 5.046 6.495 1.00 33.40 81 PRO D N 1
ATOM 5956 C CA . PRO D 1 85 ? 9.298 5.216 7.880 1.00 32.52 81 PRO D CA 1
ATOM 5957 C C . PRO D 1 85 ? 10.278 6.067 8.704 1.00 32.16 81 PRO D C 1
ATOM 5958 O O . PRO D 1 85 ? 9.872 7.018 9.364 1.00 30.71 81 PRO D O 1
ATOM 5962 N N . ALA D 1 86 ? 11.558 5.714 8.649 1.00 32.89 82 ALA D N 1
ATOM 5963 C CA . ALA D 1 86 ? 12.606 6.480 9.336 1.00 33.75 82 ALA D CA 1
ATOM 5964 C C . ALA D 1 86 ? 12.689 7.929 8.793 1.00 34.47 82 ALA D C 1
ATOM 5965 O O . ALA D 1 86 ? 12.899 8.877 9.537 1.00 33.94 82 ALA D O 1
ATOM 5967 N N . GLU D 1 87 ? 12.494 8.088 7.496 1.00 35.63 83 GLU D N 1
ATOM 5968 C CA . GLU D 1 87 ? 12.537 9.404 6.910 1.00 37.33 83 GLU D CA 1
ATOM 5969 C C . GLU D 1 87 ? 11.374 10.281 7.391 1.00 36.03 83 GLU D C 1
ATOM 5970 O O . GLU D 1 87 ? 11.596 11.455 7.690 1.00 35.94 83 GLU D O 1
ATOM 5976 N N . LEU D 1 88 ? 10.167 9.706 7.491 1.00 34.20 84 LEU D N 1
ATOM 5977 C CA . LEU D 1 88 ? 8.959 10.446 7.949 1.00 33.51 84 LEU D CA 1
ATOM 5978 C C . LEU D 1 88 ? 9.097 10.855 9.407 1.00 33.33 84 LEU D C 1
ATOM 5979 O O . LEU D 1 88 ? 8.796 11.981 9.790 1.00 33.03 84 LEU D O 1
ATOM 5984 N N . ALA D 1 89 ? 9.595 9.925 10.211 1.00 33.58 85 ALA D N 1
ATOM 5985 C CA . ALA D 1 89 ? 9.923 10.214 11.586 1.00 33.72 85 ALA D CA 1
ATOM 5986 C C . ALA D 1 89 ? 10.824 11.422 11.668 1.00 35.07 85 ALA D C 1
ATOM 5987 O O . ALA D 1 89 ? 10.561 12.345 12.430 1.00 34.18 85 ALA D O 1
ATOM 5989 N N . ARG D 1 90 ? 11.918 11.387 10.898 1.00 37.78 86 ARG D N 1
ATOM 5990 C CA . ARG D 1 90 ? 12.940 12.419 10.979 1.00 40.32 86 ARG D CA 1
ATOM 5991 C C . ARG D 1 90 ? 12.323 13.760 10.570 1.00 40.31 86 ARG D C 1
ATOM 5992 O O . ARG D 1 90 ? 12.336 14.717 11.346 1.00 39.72 86 ARG D O 1
ATOM 6000 N N . ARG D 1 91 ? 11.741 13.789 9.374 1.00 40.05 87 ARG D N 1
ATOM 6001 C CA . ARG D 1 91 ? 11.139 15.005 8.845 1.00 40.51 87 ARG D CA 1
ATOM 6002 C C . ARG D 1 91 ? 10.004 15.509 9.735 1.00 39.56 87 ARG D C 1
ATOM 6003 O O . ARG D 1 91 ? 9.895 16.720 9.967 1.00 39.24 87 ARG D O 1
ATOM 6011 N N . ALA D 1 92 ? 9.197 14.593 10.279 1.00 37.56 88 ALA D N 1
ATOM 6012 C CA . ALA D 1 92 ? 8.123 15.010 11.177 1.00 36.29 88 ALA D CA 1
ATOM 6013 C C . ALA D 1 92 ? 8.661 15.749 12.410 1.00 35.35 88 ALA D C 1
ATOM 6014 O O . ALA D 1 92 ? 8.071 16.730 12.881 1.00 34.33 88 ALA D O 1
ATOM 6016 N N . ALA D 1 93 ? 9.788 15.285 12.928 1.00 35.75 89 ALA D N 1
ATOM 6017 C CA . ALA D 1 93 ? 10.390 15.892 14.129 1.00 36.36 89 ALA D CA 1
ATOM 6018 C C . ALA D 1 93 ? 11.034 17.244 13.821 1.00 37.43 89 ALA D C 1
ATOM 6019 O O . ALA D 1 93 ? 10.964 18.169 14.638 1.00 37.33 89 ALA D O 1
ATOM 6021 N N . GLU D 1 94 ? 11.680 17.346 12.656 1.00 38.58 90 GLU D N 1
ATOM 6022 C CA . GLU D 1 94 ? 12.241 18.621 12.182 1.00 40.00 90 GLU D CA 1
ATOM 6023 C C . GLU D 1 94 ? 11.186 19.716 12.092 1.00 38.87 90 GLU D C 1
ATOM 6024 O O . GLU D 1 94 ? 11.465 20.883 12.382 1.00 39.25 90 GLU D O 1
ATOM 6030 N N . ALA D 1 95 ? 9.987 19.342 11.659 1.00 37.18 91 ALA D N 1
ATOM 6031 C CA . ALA D 1 95 ? 8.914 20.288 11.537 1.00 36.49 91 ALA D CA 1
ATOM 6032 C C . ALA D 1 95 ? 8.879 21.280 12.711 1.00 35.74 91 ALA D C 1
ATOM 6033 O O . ALA D 1 95 ? 8.927 22.478 12.487 1.00 35.81 91 ALA D O 1
ATOM 6035 N N . PHE D 1 96 ? 8.773 20.784 13.946 1.00 34.64 92 PHE D N 1
ATOM 6036 C CA . PHE D 1 96 ? 8.737 21.660 15.136 1.00 34.05 92 PHE D CA 1
ATOM 6037 C C . PHE D 1 96 ? 9.796 21.313 16.169 1.00 33.08 92 PHE D C 1
ATOM 6038 O O . PHE D 1 96 ? 9.603 21.585 17.340 1.00 32.37 92 PHE D O 1
ATOM 6046 N N . GLY D 1 97 ? 10.896 20.699 15.751 1.00 32.51 93 GLY D N 1
ATOM 6047 C CA . GLY D 1 97 ? 11.968 20.368 16.686 1.00 32.34 93 GLY D CA 1
ATOM 6048 C C . GLY D 1 97 ? 11.584 19.333 17.736 1.00 31.69 93 GLY D C 1
ATOM 6049 O O . GLY D 1 97 ? 11.984 19.446 18.895 1.00 31.73 93 GLY D O 1
ATOM 6050 N N . GLY D 1 98 ? 10.803 18.319 17.321 1.00 30.78 94 GLY D N 1
ATOM 6051 C CA . GLY D 1 98 ? 10.466 17.160 18.179 1.00 29.54 94 GLY D CA 1
ATOM 6052 C C . GLY D 1 98 ? 8.995 16.790 18.094 1.00 28.34 94 GLY D C 1
ATOM 6053 O O . GLY D 1 98 ? 8.177 17.596 17.680 1.00 28.37 94 GLY D O 1
ATOM 6054 N N . LEU D 1 99 ? 8.678 15.559 18.480 1.00 27.03 95 LEU D N 1
ATOM 6055 C CA . LEU D 1 99 ? 7.317 15.076 18.487 1.00 26.13 95 LEU D CA 1
ATOM 6056 C C . LEU D 1 99 ? 6.920 14.713 19.903 1.00 25.33 95 LEU D C 1
ATOM 6057 O O . LEU D 1 99 ? 7.704 14.108 20.648 1.00 24.98 95 LEU D O 1
ATOM 6062 N N . ASP D 1 100 ? 5.719 15.129 20.292 1.00 24.69 96 ASP D N 1
ATOM 6063 C CA . ASP D 1 100 ? 5.199 14.722 21.578 1.00 24.51 96 ASP D CA 1
ATOM 6064 C C . ASP D 1 100 ? 4.198 13.585 21.410 1.00 24.20 96 ASP D C 1
ATOM 6065 O O . ASP D 1 100 ? 3.968 12.825 22.334 1.00 24.06 96 ASP D O 1
ATOM 6070 N N . VAL D 1 101 ? 3.581 13.498 20.241 1.00 24.15 97 VAL D N 1
ATOM 6071 C CA . VAL D 1 101 ? 2.592 12.453 19.984 1.00 23.91 97 VAL D CA 1
ATOM 6072 C C . VAL D 1 101 ? 2.771 11.849 18.606 1.00 23.91 97 VAL D C 1
ATOM 6073 O O . VAL D 1 101 ? 2.986 12.594 17.610 1.00 24.13 97 VAL D O 1
ATOM 6077 N N . LEU D 1 102 ? 2.709 10.507 18.549 1.00 23.71 98 LEU D N 1
ATOM 6078 C CA . LEU D 1 102 ? 2.518 9.795 17.286 1.00 23.69 98 LEU D CA 1
ATOM 6079 C C . LEU D 1 102 ? 1.153 9.187 17.264 1.00 23.52 98 LEU D C 1
ATOM 6080 O O . LEU D 1 102 ? 0.840 8.394 18.125 1.00 23.33 98 LEU D O 1
ATOM 6085 N N . VAL D 1 103 ? 0.323 9.541 16.295 1.00 23.64 99 VAL D N 1
ATOM 6086 C CA . VAL D 1 103 ? -0.880 8.765 16.050 1.00 23.55 99 VAL D CA 1
ATOM 6087 C C . VAL D 1 103 ? -0.596 7.786 14.903 1.00 23.55 99 VAL D C 1
ATOM 6088 O O . VAL D 1 103 ? -0.630 8.162 13.747 1.00 23.78 99 VAL D O 1
ATOM 6092 N N . ASN D 1 104 ? -0.320 6.531 15.233 1.00 23.34 100 ASN D N 1
ATOM 6093 C CA . ASN D 1 104 ? 0.036 5.557 14.234 1.00 23.35 100 ASN D CA 1
ATOM 6094 C C . ASN D 1 104 ? -1.233 4.988 13.559 1.00 23.37 100 ASN D C 1
ATOM 6095 O O . ASN D 1 104 ? -1.820 3.999 14.015 1.00 23.19 100 ASN D O 1
ATOM 6100 N N . ASN D 1 105 ? -1.657 5.669 12.488 1.00 24.02 101 ASN D N 1
ATOM 6101 C CA . ASN D 1 105 ? -2.937 5.402 11.802 1.00 24.53 101 ASN D CA 1
ATOM 6102 C C . ASN D 1 105 ? -2.700 4.925 10.412 1.00 25.24 101 ASN D C 1
ATOM 6103 O O . ASN D 1 105 ? -2.132 5.662 9.567 1.00 25.47 101 ASN D O 1
ATOM 6108 N N . ALA D 1 106 ? -3.169 3.704 10.154 1.00 25.77 102 ALA D N 1
ATOM 6109 C CA . ALA D 1 106 ? -3.112 3.097 8.813 1.00 26.34 102 ALA D CA 1
ATOM 6110 C C . ALA D 1 106 ? -4.167 2.046 8.751 1.00 26.75 102 ALA D C 1
ATOM 6111 O O . ALA D 1 106 ? -4.649 1.604 9.798 1.00 26.70 102 ALA D O 1
ATOM 6113 N N . GLY D 1 107 ? -4.490 1.602 7.542 1.00 27.49 103 GLY D N 1
ATOM 6114 C CA . GLY D 1 107 ? -5.478 0.546 7.377 1.00 28.15 103 GLY D CA 1
ATOM 6115 C C . GLY D 1 107 ? -5.961 0.287 5.954 1.00 28.83 103 GLY D C 1
ATOM 6116 O O . GLY D 1 107 ? -6.510 1.178 5.305 1.00 29.33 103 GLY D O 1
ATOM 6117 N N . ILE D 1 108 ? -5.714 -0.932 5.488 1.00 29.06 104 ILE D N 1
ATOM 6118 C CA . ILE D 1 108 ? -6.362 -1.496 4.309 1.00 29.72 104 ILE D CA 1
ATOM 6119 C C . ILE D 1 108 ? -6.857 -2.897 4.656 1.00 29.39 104 ILE D C 1
ATOM 6120 O O . ILE D 1 108 ? -6.365 -3.538 5.602 1.00 28.40 104 ILE D O 1
ATOM 6125 N N . SER D 1 109 ? -7.813 -3.374 3.878 1.00 29.71 105 SER D N 1
ATOM 6126 C CA . SER D 1 109 ? -8.499 -4.611 4.182 1.00 29.82 105 SER D CA 1
ATOM 6127 C C . SER D 1 109 ? -8.893 -5.304 2.891 1.00 30.52 105 SER D C 1
ATOM 6128 O O . SER D 1 109 ? -9.620 -4.720 2.058 1.00 31.39 105 SER D O 1
ATOM 6131 N N . HIS D 1 110 ? -8.399 -6.529 2.715 1.00 30.17 106 HIS D N 1
ATOM 6132 C CA . HIS D 1 110 ? -8.759 -7.384 1.574 1.00 30.32 106 HIS D CA 1
ATOM 6133 C C . HIS D 1 110 ? -9.482 -8.646 2.034 1.00 29.83 106 HIS D C 1
ATOM 6134 O O . HIS D 1 110 ? -8.902 -9.737 2.039 1.00 29.02 106 HIS D O 1
ATOM 6141 N N . PRO D 1 111 ? -10.775 -8.518 2.395 1.00 30.09 107 PRO D N 1
ATOM 6142 C CA . PRO D 1 111 ? -11.545 -9.660 2.868 1.00 30.07 107 PRO D CA 1
ATOM 6143 C C . PRO D 1 111 ? -11.536 -10.847 1.895 1.00 30.48 107 PRO D C 1
ATOM 6144 O O . PRO D 1 111 ? -11.756 -10.645 0.683 1.00 31.13 107 PRO D O 1
ATOM 6148 N N . GLN D 1 112 ? -11.241 -12.042 2.424 1.00 30.17 108 GLN D N 1
ATOM 6149 C CA . GLN D 1 112 ? -11.372 -13.333 1.711 1.00 30.56 108 GLN D CA 1
ATOM 6150 C C . GLN D 1 112 ? -11.498 -14.486 2.721 1.00 29.80 108 GLN D C 1
ATOM 6151 O O . GLN D 1 112 ? -10.956 -14.396 3.795 1.00 29.08 108 GLN D O 1
ATOM 6157 N N . PRO D 1 113 ? -12.192 -15.580 2.356 1.00 29.98 109 PRO D N 1
ATOM 6158 C CA . PRO D 1 113 ? -12.166 -16.756 3.204 1.00 29.40 109 PRO D CA 1
ATOM 6159 C C . PRO D 1 113 ? -10.729 -17.230 3.487 1.00 28.28 109 PRO D C 1
ATOM 6160 O O . PRO D 1 113 ? -9.860 -17.140 2.623 1.00 27.96 109 PRO D O 1
ATOM 6164 N N . VAL D 1 114 ? -10.480 -17.733 4.685 1.00 27.45 110 VAL D N 1
ATOM 6165 C CA . VAL D 1 114 ? -9.127 -18.170 5.013 1.00 26.90 110 VAL D CA 1
ATOM 6166 C C . VAL D 1 114 ? -8.665 -19.214 3.991 1.00 26.88 110 VAL D C 1
ATOM 6167 O O . VAL D 1 114 ? -7.516 -19.176 3.570 1.00 26.26 110 VAL D O 1
ATOM 6171 N N . VAL D 1 115 ? -9.567 -20.099 3.543 1.00 27.34 111 VAL D N 1
ATOM 6172 C CA . VAL D 1 115 ? -9.187 -21.133 2.563 1.00 27.87 111 VAL D CA 1
ATOM 6173 C C . VAL D 1 115 ? -8.700 -20.543 1.242 1.00 28.60 111 VAL D C 1
ATOM 6174 O O . VAL D 1 115 ? -7.877 -21.162 0.578 1.00 29.35 111 VAL D O 1
ATOM 6178 N N . ASP D 1 116 ? -9.158 -19.329 0.892 1.00 29.32 112 ASP D N 1
ATOM 6179 C CA . ASP D 1 116 ? -8.793 -18.651 -0.360 1.00 29.86 112 ASP D CA 1
ATOM 6180 C C . ASP D 1 116 ? -7.715 -17.565 -0.216 1.00 29.39 112 ASP D C 1
ATOM 6181 O O . ASP D 1 116 ? -7.542 -16.739 -1.116 1.00 30.23 112 ASP D O 1
ATOM 6186 N N . THR D 1 117 ? -7.003 -17.533 0.888 1.00 28.67 113 THR D N 1
ATOM 6187 C CA . THR D 1 117 ? -6.068 -16.411 1.153 1.00 28.30 113 THR D CA 1
ATOM 6188 C C . THR D 1 117 ? -5.007 -16.253 0.056 1.00 28.96 113 THR D C 1
ATOM 6189 O O . THR D 1 117 ? -4.267 -17.192 -0.244 1.00 28.83 113 THR D O 1
ATOM 6193 N N . ASP D 1 118 ? -4.945 -15.055 -0.531 1.00 29.67 114 ASP D N 1
ATOM 6194 C CA . ASP D 1 118 ? -3.982 -14.745 -1.570 1.00 30.22 114 ASP D CA 1
ATOM 6195 C C . ASP D 1 118 ? -2.686 -14.196 -0.966 1.00 30.28 114 ASP D C 1
ATOM 6196 O O . ASP D 1 118 ? -2.708 -13.222 -0.226 1.00 29.72 114 ASP D O 1
ATOM 6201 N N . PRO D 1 119 ? -1.542 -14.816 -1.293 1.00 31.11 115 PRO D N 1
ATOM 6202 C CA . PRO D 1 119 ? -0.285 -14.375 -0.686 1.00 31.06 115 PRO D CA 1
ATOM 6203 C C . PRO D 1 119 ? 0.049 -12.886 -0.936 1.00 31.42 115 PRO D C 1
ATOM 6204 O O . PRO D 1 119 ? 0.598 -12.203 -0.053 1.00 30.86 115 PRO D O 1
ATOM 6208 N N . GLN D 1 120 ? -0.247 -12.378 -2.120 1.00 32.10 116 GLN D N 1
ATOM 6209 C CA . GLN D 1 120 ? 0.114 -10.988 -2.386 1.00 32.55 116 GLN D CA 1
ATOM 6210 C C . GLN D 1 120 ? -0.750 -10.056 -1.546 1.00 30.68 116 GLN D C 1
ATOM 6211 O O . GLN D 1 120 ? -0.230 -9.061 -1.040 1.00 30.21 116 GLN D O 1
ATOM 6217 N N . LEU D 1 121 ? -2.046 -10.361 -1.405 1.00 29.12 117 LEU D N 1
ATOM 6218 C CA . LEU D 1 121 ? -2.950 -9.517 -0.598 1.00 28.09 117 LEU D CA 1
ATOM 6219 C C . LEU D 1 121 ? -2.615 -9.611 0.910 1.00 26.65 117 LEU D C 1
ATOM 6220 O O . LEU D 1 121 ? -2.749 -8.635 1.681 1.00 25.86 117 LEU D O 1
ATOM 6225 N N . PHE D 1 122 ? -2.174 -10.793 1.316 1.00 25.58 118 PHE D N 1
ATOM 6226 C CA . PHE D 1 122 ? -1.730 -10.989 2.648 1.00 24.65 118 PHE D CA 1
ATOM 6227 C C . PHE D 1 122 ? -0.425 -10.189 2.843 1.00 25.09 118 PHE D C 1
ATOM 6228 O O . PHE D 1 122 ? -0.316 -9.354 3.759 1.00 25.07 118 PHE D O 1
ATOM 6236 N N . ASP D 1 123 ? 0.551 -10.396 1.974 1.00 25.84 119 ASP D N 1
ATOM 6237 C CA . ASP D 1 123 ? 1.790 -9.608 2.057 1.00 26.32 119 ASP D CA 1
ATOM 6238 C C . ASP D 1 123 ? 1.551 -8.103 2.140 1.00 26.43 119 ASP D C 1
ATOM 6239 O O . ASP D 1 123 ? 2.251 -7.419 2.905 1.00 26.10 119 ASP D O 1
ATOM 6244 N N . ALA D 1 124 ? 0.560 -7.609 1.372 1.00 26.43 120 ALA D N 1
ATOM 6245 C CA . ALA D 1 124 ? 0.279 -6.174 1.284 1.00 26.66 120 ALA D CA 1
ATOM 6246 C C . ALA D 1 124 ? -0.366 -5.665 2.601 1.00 26.10 120 ALA D C 1
ATOM 6247 O O . ALA D 1 124 ? -0.057 -4.566 3.113 1.00 25.73 120 ALA D O 1
ATOM 6249 N N . THR D 1 125 ? -1.274 -6.468 3.133 1.00 25.80 121 THR D N 1
ATOM 6250 C CA . THR D 1 125 ? -1.919 -6.124 4.379 1.00 25.30 121 THR D CA 1
ATOM 6251 C C . THR D 1 125 ? -0.859 -6.007 5.476 1.00 24.83 121 THR D C 1
ATOM 6252 O O . THR D 1 125 ? -0.854 -5.047 6.243 1.00 24.54 121 THR D O 1
ATOM 6256 N N . ILE D 1 126 ? 0.078 -6.943 5.509 1.00 24.64 122 ILE D N 1
ATOM 6257 C CA . ILE D 1 126 ? 1.136 -6.894 6.508 1.00 24.44 122 ILE D CA 1
ATOM 6258 C C . ILE D 1 126 ? 2.036 -5.682 6.262 1.00 24.80 122 ILE D C 1
ATOM 6259 O O . ILE D 1 126 ? 2.418 -4.971 7.206 1.00 25.07 122 ILE D O 1
ATOM 6264 N N . ALA D 1 127 ? 2.424 -5.460 5.020 1.00 25.08 123 ALA D N 1
ATOM 6265 C CA . ALA D 1 127 ? 3.260 -4.307 4.692 1.00 25.41 123 ALA D CA 1
ATOM 6266 C C . ALA D 1 127 ? 2.650 -2.978 5.182 1.00 25.26 123 ALA D C 1
ATOM 6267 O O . ALA D 1 127 ? 3.382 -2.124 5.740 1.00 25.29 123 ALA D O 1
ATOM 6269 N N . VAL D 1 128 ? 1.333 -2.805 4.969 1.00 24.77 124 VAL D N 1
ATOM 6270 C CA . VAL D 1 128 ? 0.681 -1.548 5.236 1.00 24.57 124 VAL D CA 1
ATOM 6271 C C . VAL D 1 128 ? 0.172 -1.446 6.685 1.00 24.13 124 VAL D C 1
ATOM 6272 O O . VAL D 1 128 ? 0.411 -0.428 7.366 1.00 24.06 124 VAL D O 1
ATOM 6276 N N . ASN D 1 129 ? -0.559 -2.460 7.146 1.00 23.88 125 ASN D N 1
ATOM 6277 C CA . ASN D 1 129 ? -1.151 -2.409 8.478 1.00 23.54 125 ASN D CA 1
ATOM 6278 C C . ASN D 1 129 ? -0.163 -2.694 9.618 1.00 23.26 125 ASN D C 1
ATOM 6279 O O . ASN D 1 129 ? -0.405 -2.307 10.775 1.00 23.05 125 ASN D O 1
ATOM 6284 N N . LEU D 1 130 ? 0.949 -3.335 9.313 1.00 23.31 126 LEU D N 1
ATOM 6285 C CA . LEU D 1 130 ? 1.845 -3.796 10.378 1.00 23.11 126 LEU D CA 1
ATOM 6286 C C . LEU D 1 130 ? 3.214 -3.204 10.213 1.00 23.31 126 LEU D C 1
ATOM 6287 O O . LEU D 1 130 ? 3.669 -2.483 11.049 1.00 23.27 126 LEU D O 1
ATOM 6292 N N . ARG D 1 131 ? 3.843 -3.492 9.090 1.00 23.60 127 ARG D N 1
ATOM 6293 C CA . ARG D 1 131 ? 5.278 -3.211 8.877 1.00 23.89 127 ARG D CA 1
ATOM 6294 C C . ARG D 1 131 ? 5.652 -1.730 8.961 1.00 24.06 127 ARG D C 1
ATOM 6295 O O . ARG D 1 131 ? 6.612 -1.336 9.671 1.00 24.12 127 ARG D O 1
ATOM 6303 N N . ALA D 1 132 ? 4.957 -0.917 8.190 1.00 24.22 128 ALA D N 1
ATOM 6304 C CA . ALA D 1 132 ? 5.307 0.492 8.115 1.00 24.45 128 ALA D CA 1
ATOM 6305 C C . ALA D 1 132 ? 5.029 1.202 9.434 1.00 24.16 128 ALA D C 1
ATOM 6306 O O . ALA D 1 132 ? 5.881 1.950 9.918 1.00 24.27 128 ALA D O 1
ATOM 6308 N N . PRO D 1 133 ? 3.848 0.973 10.015 1.00 23.84 129 PRO D N 1
ATOM 6309 C CA . PRO D 1 133 ? 3.589 1.559 11.327 1.00 23.60 129 PRO D CA 1
ATOM 6310 C C . PRO D 1 133 ? 4.608 1.129 12.434 1.00 23.49 129 PRO D C 1
ATOM 6311 O O . PRO D 1 133 ? 5.063 1.961 13.257 1.00 23.51 129 PRO D O 1
ATOM 6315 N N . ALA D 1 134 ? 4.920 -0.150 12.441 1.00 23.41 130 ALA D N 1
ATOM 6316 C CA . ALA D 1 134 ? 5.811 -0.712 13.419 1.00 23.36 130 ALA D CA 1
ATOM 6317 C C . ALA D 1 134 ? 7.179 0.002 13.353 1.00 23.69 130 ALA D C 1
ATOM 6318 O O . ALA D 1 134 ? 7.721 0.409 14.377 1.00 23.71 130 ALA D O 1
ATOM 6320 N N . LEU D 1 135 ? 7.687 0.234 12.149 1.00 24.01 131 LEU D N 1
ATOM 6321 C CA . LEU D 1 135 ? 9.027 0.817 11.979 1.00 24.42 131 LEU D CA 1
ATOM 6322 C C . LEU D 1 135 ? 9.009 2.337 12.114 1.00 24.55 131 LEU D C 1
ATOM 6323 O O . LEU D 1 135 ? 10.034 2.959 12.497 1.00 24.82 131 LEU D O 1
ATOM 6328 N N . LEU D 1 136 ? 7.858 2.937 11.798 1.00 24.39 132 LEU D N 1
ATOM 6329 C CA . LEU D 1 136 ? 7.670 4.355 12.070 1.00 24.47 132 LEU D CA 1
ATOM 6330 C C . LEU D 1 136 ? 7.721 4.589 13.562 1.00 24.25 132 LEU D C 1
ATOM 6331 O O . LEU D 1 136 ? 8.345 5.540 14.008 1.00 24.44 132 LEU D O 1
ATOM 6336 N N . ALA D 1 137 ? 7.066 3.719 14.335 1.00 23.90 133 ALA D N 1
ATOM 6337 C CA . ALA D 1 137 ? 6.997 3.846 15.797 1.00 23.73 133 ALA D CA 1
ATOM 6338 C C . ALA D 1 137 ? 8.403 3.728 16.476 1.00 23.97 133 ALA D C 1
ATOM 6339 O O . ALA D 1 137 ? 8.707 4.500 17.367 1.00 24.05 133 ALA D O 1
ATOM 6341 N N . SER D 1 138 ? 9.227 2.770 16.053 1.00 24.12 134 SER D N 1
ATOM 6342 C CA . SER D 1 138 ? 10.540 2.568 16.692 1.00 24.41 134 SER D CA 1
ATOM 6343 C C . SER D 1 138 ? 11.413 3.811 16.505 1.00 24.81 134 SER D C 1
ATOM 6344 O O . SER D 1 138 ? 11.858 4.384 17.462 1.00 24.94 134 SER D O 1
ATOM 6347 N N . ALA D 1 139 ? 11.550 4.246 15.257 1.00 25.02 135 ALA D N 1
ATOM 6348 C CA . ALA D 1 139 ? 12.291 5.453 14.890 1.00 25.44 135 ALA D CA 1
ATOM 6349 C C . ALA D 1 139 ? 11.812 6.697 15.670 1.00 25.34 135 ALA D C 1
ATOM 6350 O O . ALA D 1 139 ? 12.619 7.421 16.271 1.00 25.63 135 ALA D O 1
ATOM 6352 N N . VAL D 1 140 ? 10.497 6.895 15.686 1.00 24.95 136 VAL D N 1
ATOM 6353 C CA . VAL D 1 140 ? 9.889 7.982 16.405 1.00 24.84 136 VAL D CA 1
ATOM 6354 C C . VAL D 1 140 ? 10.214 7.908 17.847 1.00 24.79 136 VAL D C 1
ATOM 6355 O O . VAL D 1 140 ? 10.510 8.944 18.452 1.00 24.96 136 VAL D O 1
ATOM 6359 N N . GLY D 1 141 ? 10.154 6.697 18.406 1.00 24.60 137 GLY D N 1
ATOM 6360 C CA . GLY D 1 141 ? 10.491 6.444 19.801 1.00 24.62 137 GLY D CA 1
ATOM 6361 C C . GLY D 1 141 ? 11.953 6.690 20.126 1.00 25.27 137 GLY D C 1
ATOM 6362 O O . GLY D 1 141 ? 12.276 7.246 21.159 1.00 25.46 137 GLY D O 1
ATOM 6363 N N . LYS D 1 142 ? 12.854 6.237 19.266 1.00 26.22 138 LYS D N 1
ATOM 6364 C CA . LYS D 1 142 ? 14.280 6.526 19.446 1.00 27.24 138 LYS D CA 1
ATOM 6365 C C . LYS D 1 142 ? 14.518 8.049 19.563 1.00 27.62 138 LYS D C 1
ATOM 6366 O O . LYS D 1 142 ? 15.336 8.521 20.368 1.00 27.72 138 LYS D O 1
ATOM 6372 N N . ALA D 1 143 ? 13.789 8.809 18.745 1.00 27.54 139 ALA D N 1
ATOM 6373 C CA . ALA D 1 143 ? 13.919 10.270 18.752 1.00 27.87 139 ALA D CA 1
ATOM 6374 C C . ALA D 1 143 ? 13.263 10.844 20.026 1.00 27.57 139 ALA D C 1
ATOM 6375 O O . ALA D 1 143 ? 13.766 11.793 20.613 1.00 28.33 139 ALA D O 1
ATOM 6377 N N . MET D 1 144 ? 12.166 10.244 20.476 1.00 26.99 140 MET D N 1
ATOM 6378 C CA . MET D 1 144 ? 11.553 10.666 21.745 1.00 26.64 140 MET D CA 1
ATOM 6379 C C . MET D 1 144 ? 12.492 10.371 22.960 1.00 27.20 140 MET D C 1
ATOM 6380 O O . MET D 1 144 ? 12.590 11.170 23.885 1.00 27.18 140 MET D O 1
ATOM 6385 N N . VAL D 1 145 ? 13.131 9.200 22.949 1.00 27.52 141 VAL D N 1
ATOM 6386 C CA . VAL D 1 145 ? 14.056 8.834 24.017 1.00 28.23 141 VAL D CA 1
ATOM 6387 C C . VAL D 1 145 ? 15.177 9.860 24.074 1.00 28.99 141 VAL D C 1
ATOM 6388 O O . VAL D 1 145 ? 15.445 10.427 25.131 1.00 29.07 141 VAL D O 1
ATOM 6392 N N . ALA D 1 146 ? 15.764 10.144 22.920 1.00 29.62 142 ALA D N 1
ATOM 6393 C CA . ALA D 1 146 ? 16.903 11.061 22.835 1.00 30.80 142 ALA D CA 1
ATOM 6394 C C . ALA D 1 146 ? 16.557 12.512 23.248 1.00 31.33 142 ALA D C 1
ATOM 6395 O O . ALA D 1 146 ? 17.382 13.203 23.845 1.00 31.99 142 ALA D O 1
ATOM 6397 N N . ALA D 1 147 ? 15.340 12.970 22.959 1.00 31.44 143 ALA D N 1
ATOM 6398 C CA . ALA D 1 147 ? 14.940 14.337 23.335 1.00 31.73 143 ALA D CA 1
ATOM 6399 C C . ALA D 1 147 ? 14.708 14.500 24.841 1.00 32.38 143 ALA D C 1
ATOM 6400 O O . ALA D 1 147 ? 14.942 15.571 25.367 1.00 33.12 143 ALA D O 1
ATOM 6402 N N . GLY D 1 148 ? 14.217 13.458 25.522 1.00 32.58 144 GLY D N 1
ATOM 6403 C CA . GLY D 1 148 ? 14.076 13.466 27.001 1.00 32.95 144 GLY D CA 1
ATOM 6404 C C . GLY D 1 148 ? 12.827 14.141 27.530 1.00 32.92 144 GLY D C 1
ATOM 6405 O O . GLY D 1 148 ? 12.753 14.476 28.682 1.00 33.10 144 GLY D O 1
ATOM 6406 N N . GLU D 1 149 ? 11.829 14.307 26.673 1.00 33.44 145 GLU D N 1
ATOM 6407 C CA . GLU D 1 149 ? 10.607 15.024 27.008 1.00 33.45 145 GLU D CA 1
ATOM 6408 C C . GLU D 1 149 ? 9.356 14.149 27.014 1.00 31.52 145 GLU D C 1
ATOM 6409 O O . GLU D 1 149 ? 8.218 14.661 26.896 1.00 31.04 145 GLU D O 1
ATOM 6415 N N . GLY D 1 150 ? 9.562 12.843 27.174 1.00 29.70 146 GLY D N 1
ATOM 6416 C CA . GLY D 1 150 ? 8.461 11.879 27.154 1.00 27.90 146 GLY D CA 1
ATOM 6417 C C . GLY D 1 150 ? 7.737 11.867 25.825 1.00 26.47 146 GLY D C 1
ATOM 6418 O O . GLY D 1 150 ? 8.269 12.281 24.808 1.00 26.59 146 GLY D O 1
ATOM 6419 N N . GLY D 1 151 ? 6.502 11.408 25.845 1.00 24.98 147 GLY D N 1
ATOM 6420 C CA . GLY D 1 151 ? 5.720 11.344 24.645 1.00 24.19 147 GLY D CA 1
ATOM 6421 C C . GLY D 1 151 ? 4.658 10.292 24.738 1.00 23.91 147 GLY D C 1
ATOM 6422 O O . GLY D 1 151 ? 4.622 9.529 25.699 1.00 23.90 147 GLY D O 1
ATOM 6423 N N . ALA D 1 152 ? 3.795 10.273 23.733 1.00 23.74 148 ALA D N 1
ATOM 6424 C CA . ALA D 1 152 ? 2.621 9.404 23.718 1.00 23.52 148 ALA D CA 1
ATOM 6425 C C . ALA D 1 152 ? 2.522 8.838 22.326 1.00 23.39 148 ALA D C 1
ATOM 6426 O O . ALA D 1 152 ? 2.463 9.592 21.380 1.00 23.47 148 ALA D O 1
ATOM 6428 N N . ILE D 1 153 ? 2.549 7.514 22.204 1.00 23.24 149 ILE D N 1
ATOM 6429 C CA . ILE D 1 153 ? 2.309 6.824 20.922 1.00 23.13 149 ILE D CA 1
ATOM 6430 C C . ILE D 1 153 ? 0.924 6.186 21.070 1.00 22.98 149 ILE D C 1
ATOM 6431 O O . ILE D 1 153 ? 0.676 5.517 22.059 1.00 22.92 149 ILE D O 1
ATOM 6436 N N . ILE D 1 154 ? 0.022 6.472 20.139 1.00 22.99 150 ILE D N 1
ATOM 6437 C CA . ILE D 1 154 ? -1.340 5.927 20.127 1.00 22.92 150 ILE D CA 1
ATOM 6438 C C . ILE D 1 154 ? -1.551 5.214 18.802 1.00 22.89 150 ILE D C 1
ATOM 6439 O O . ILE D 1 154 ? -1.484 5.816 17.713 1.00 23.01 150 ILE D O 1
ATOM 6444 N N . THR D 1 155 ? -1.742 3.910 18.888 1.00 22.75 151 THR D N 1
ATOM 6445 C CA . THR D 1 155 ? -1.941 3.085 17.722 1.00 22.72 151 THR D CA 1
ATOM 6446 C C . THR D 1 155 ? -3.427 2.967 17.440 1.00 22.80 151 THR D C 1
ATOM 6447 O O . THR D 1 155 ? -4.212 2.666 18.332 1.00 22.78 151 THR D O 1
ATOM 6451 N N . VAL D 1 156 ? -3.794 3.201 16.197 1.00 22.95 152 VAL D N 1
ATOM 6452 C CA . VAL D 1 156 ? -5.158 2.952 15.735 1.00 23.10 152 VAL D CA 1
ATOM 6453 C C . VAL D 1 156 ? -5.210 1.537 15.188 1.00 23.01 152 VAL D C 1
ATOM 6454 O O . VAL D 1 156 ? -4.885 1.310 14.037 1.00 23.08 152 VAL D O 1
ATOM 6458 N N . ALA D 1 157 ? -5.627 0.607 16.057 1.00 22.88 153 ALA D N 1
ATOM 6459 C CA . ALA D 1 157 ? -5.805 -0.815 15.729 1.00 22.79 153 ALA D CA 1
ATOM 6460 C C . ALA D 1 157 ? -7.274 -1.094 15.357 1.00 23.02 153 ALA D C 1
ATOM 6461 O O . ALA D 1 157 ? -7.866 -0.349 14.586 1.00 23.27 153 ALA D O 1
ATOM 6463 N N . SER D 1 158 ? -7.854 -2.174 15.906 1.00 22.98 154 SER D N 1
ATOM 6464 C CA . SER D 1 158 ? -9.213 -2.597 15.598 1.00 23.23 154 SER D CA 1
ATOM 6465 C C . SER D 1 158 ? -9.647 -3.608 16.637 1.00 23.18 154 SER D C 1
ATOM 6466 O O . SER D 1 158 ? -8.824 -4.375 17.145 1.00 22.92 154 SER D O 1
ATOM 6469 N N . ALA D 1 159 ? -10.942 -3.658 16.922 1.00 23.47 155 ALA D N 1
ATOM 6470 C CA . ALA D 1 159 ? -11.506 -4.809 17.627 1.00 23.51 155 ALA D CA 1
ATOM 6471 C C . ALA D 1 159 ? -11.074 -6.147 17.008 1.00 23.34 155 ALA D C 1
ATOM 6472 O O . ALA D 1 159 ? -11.040 -7.170 17.706 1.00 23.26 155 ALA D O 1
ATOM 6474 N N . ALA D 1 160 ? -10.756 -6.140 15.711 1.00 23.33 156 ALA D N 1
ATOM 6475 C CA . ALA D 1 160 ? -10.277 -7.346 14.999 1.00 23.20 156 ALA D CA 1
ATOM 6476 C C . ALA D 1 160 ? -8.833 -7.774 15.393 1.00 22.84 156 ALA D C 1
ATOM 6477 O O . ALA D 1 160 ? -8.373 -8.892 15.031 1.00 22.73 156 ALA D O 1
ATOM 6479 N N . ALA D 1 161 ? -8.136 -6.903 16.141 1.00 22.70 157 ALA D N 1
ATOM 6480 C CA . ALA D 1 161 ? -6.844 -7.269 16.737 1.00 22.44 157 ALA D CA 1
ATOM 6481 C C . ALA D 1 161 ? -7.073 -8.142 17.967 1.00 22.41 157 ALA D C 1
ATOM 6482 O O . ALA D 1 161 ? -6.123 -8.761 18.509 1.00 22.26 157 ALA D O 1
ATOM 6484 N N . LEU D 1 162 ? -8.326 -8.165 18.445 1.00 22.61 158 LEU D N 1
ATOM 6485 C CA . LEU D 1 162 ? -8.613 -8.790 19.719 1.00 22.67 158 LEU D CA 1
ATOM 6486 C C . LEU D 1 162 ? -9.505 -10.047 19.615 1.00 22.82 158 LEU D C 1
ATOM 6487 O O . LEU D 1 162 ? -9.535 -10.895 20.484 1.00 22.85 158 LEU D O 1
ATOM 6492 N N . ALA D 1 163 ? -10.245 -10.170 18.557 1.00 22.96 159 ALA D N 1
ATOM 6493 C CA . ALA D 1 163 ? -11.116 -11.311 18.369 1.00 23.15 159 ALA D CA 1
ATOM 6494 C C . ALA D 1 163 ? -11.054 -11.625 16.885 1.00 23.14 159 ALA D C 1
ATOM 6495 O O . ALA D 1 163 ? -11.000 -10.704 16.056 1.00 23.17 159 ALA D O 1
ATOM 6497 N N . PRO D 1 164 ? -11.036 -12.908 16.535 1.00 23.12 160 PRO D N 1
ATOM 6498 C CA . PRO D 1 164 ? -11.000 -13.251 15.138 1.00 23.17 160 PRO D CA 1
ATOM 6499 C C . PRO D 1 164 ? -12.312 -12.854 14.458 1.00 23.57 160 PRO D C 1
ATOM 6500 O O . PRO D 1 164 ? -13.364 -12.896 15.071 1.00 23.84 160 PRO D O 1
ATOM 6504 N N . LEU D 1 165 ? -12.192 -12.487 13.191 1.00 23.65 161 LEU D N 1
ATOM 6505 C CA . LEU D 1 165 ? -13.292 -12.047 12.385 1.00 24.08 161 LEU D CA 1
ATOM 6506 C C . LEU D 1 165 ? -13.262 -12.811 11.059 1.00 24.23 161 LEU D C 1
ATOM 6507 O O . LEU D 1 165 ? -12.223 -12.824 10.372 1.00 24.05 161 LEU D O 1
ATOM 6512 N N . PRO D 1 166 ? -14.364 -13.471 10.709 1.00 24.81 162 PRO D N 1
ATOM 6513 C CA . PRO D 1 166 ? -14.350 -14.196 9.454 1.00 25.49 162 PRO D CA 1
ATOM 6514 C C . PRO D 1 166 ? -13.938 -13.322 8.242 1.00 25.89 162 PRO D C 1
ATOM 6515 O O . PRO D 1 166 ? -14.142 -12.090 8.224 1.00 26.41 162 PRO D O 1
ATOM 6519 N N . ASP D 1 167 ? -13.327 -13.972 7.262 1.00 26.04 163 ASP D N 1
ATOM 6520 C CA . ASP D 1 167 ? -12.802 -13.320 6.076 1.00 26.21 163 ASP D CA 1
ATOM 6521 C C . ASP D 1 167 ? -11.659 -12.326 6.392 1.00 25.59 163 ASP D C 1
ATOM 6522 O O . ASP D 1 167 ? -11.167 -11.615 5.505 1.00 25.57 163 ASP D O 1
ATOM 6527 N N . HIS D 1 168 ? -11.215 -12.264 7.642 1.00 24.71 164 HIS D N 1
ATOM 6528 C CA . HIS D 1 168 ? -10.225 -11.253 7.978 1.00 24.21 164 HIS D CA 1
ATOM 6529 C C . HIS D 1 168 ? -8.933 -11.838 8.438 1.00 23.64 164 HIS D C 1
ATOM 6530 O O . HIS D 1 168 ? -8.302 -11.287 9.306 1.00 23.37 164 HIS D O 1
ATOM 6537 N N . TYR D 1 169 ? -8.527 -12.957 7.840 1.00 23.64 165 TYR D N 1
ATOM 6538 C CA . TYR D 1 169 ? -7.226 -13.605 8.176 1.00 23.33 165 TYR D CA 1
ATOM 6539 C C . TYR D 1 169 ? -6.046 -12.620 8.201 1.00 23.20 165 TYR D C 1
ATOM 6540 O O . TYR D 1 169 ? -5.418 -12.447 9.237 1.00 22.93 165 TYR D O 1
ATOM 6549 N N . ALA D 1 170 ? -5.739 -11.985 7.078 1.00 23.44 166 ALA D N 1
ATOM 6550 C CA . ALA D 1 170 ? -4.622 -11.019 7.022 1.00 23.39 166 ALA D CA 1
ATOM 6551 C C . ALA D 1 170 ? -4.851 -9.807 7.933 1.00 23.26 166 ALA D C 1
ATOM 6552 O O . ALA D 1 170 ? -3.935 -9.371 8.658 1.00 23.05 166 ALA D O 1
ATOM 6554 N N . TYR D 1 171 ? -6.078 -9.277 7.888 1.00 23.44 167 TYR D N 1
ATOM 6555 C CA . TYR D 1 171 ? -6.401 -8.039 8.559 1.00 23.41 167 TYR D CA 1
ATOM 6556 C C . TYR D 1 171 ? -6.217 -8.175 10.059 1.00 23.07 167 TYR D C 1
ATOM 6557 O O . TYR D 1 171 ? -5.482 -7.388 10.679 1.00 22.92 167 TYR D O 1
ATOM 6566 N N . CYS D 1 172 ? -6.888 -9.187 10.629 1.00 23.01 168 CYS D N 1
ATOM 6567 C CA . CYS D 1 172 ? -6.788 -9.541 12.052 1.00 22.75 168 CYS D CA 1
ATOM 6568 C C . CYS D 1 172 ? -5.352 -9.842 12.475 1.00 22.51 168 CYS D C 1
ATOM 6569 O O . CYS D 1 172 ? -4.936 -9.457 13.590 1.00 22.35 168 CYS D O 1
ATOM 6572 N N . THR D 1 173 ? -4.608 -10.543 11.614 1.00 22.52 169 THR D N 1
ATOM 6573 C CA . THR D 1 173 ? -3.232 -10.926 11.940 1.00 22.37 169 THR D CA 1
ATOM 6574 C C . THR D 1 173 ? -2.428 -9.684 12.090 1.00 22.37 169 THR D C 1
ATOM 6575 O O . THR D 1 173 ? -1.822 -9.489 13.129 1.00 22.23 169 THR D O 1
ATOM 6579 N N . SER D 1 174 ? -2.511 -8.809 11.088 1.00 22.56 170 SER D N 1
ATOM 6580 C CA . SER D 1 174 ? -1.745 -7.569 11.069 1.00 22.61 170 SER D CA 1
ATOM 6581 C C . SER D 1 174 ? -1.952 -6.675 12.303 1.00 22.48 170 SER D C 1
ATOM 6582 O O . SER D 1 174 ? -0.977 -6.176 12.876 1.00 22.42 170 SER D O 1
ATOM 6585 N N . LYS D 1 175 ? -3.218 -6.487 12.675 1.00 22.48 171 LYS D N 1
ATOM 6586 C CA . LYS D 1 175 ? -3.588 -5.620 13.758 1.00 22.42 171 LYS D CA 1
ATOM 6587 C C . LYS D 1 175 ? -3.246 -6.232 15.126 1.00 22.23 171 LYS D C 1
ATOM 6588 O O . LYS D 1 175 ? -2.880 -5.504 16.033 1.00 22.19 171 LYS D O 1
ATOM 6594 N N . ALA D 1 176 ? -3.380 -7.546 15.266 1.00 22.17 172 ALA D N 1
ATOM 6595 C CA . ALA D 1 176 ? -3.004 -8.224 16.488 1.00 22.05 172 ALA D CA 1
ATOM 6596 C C . ALA D 1 176 ? -1.495 -8.043 16.686 1.00 22.01 172 ALA D C 1
ATOM 6597 O O . ALA D 1 176 ? -1.047 -7.842 17.812 1.00 21.98 172 ALA D O 1
ATOM 6599 N N . GLY D 1 177 ? -0.741 -8.104 15.593 1.00 22.07 173 GLY D N 1
ATOM 6600 C CA . GLY D 1 177 ? 0.697 -7.857 15.602 1.00 22.12 173 GLY D CA 1
ATOM 6601 C C . GLY D 1 177 ? 1.057 -6.441 16.052 1.00 22.17 173 GLY D C 1
ATOM 6602 O O . GLY D 1 177 ? 1.915 -6.259 16.902 1.00 22.20 173 GLY D O 1
ATOM 6603 N N . LEU D 1 178 ? 0.367 -5.439 15.496 1.00 22.22 174 LEU D N 1
ATOM 6604 C CA . LEU D 1 178 ? 0.661 -4.046 15.819 1.00 22.29 174 LEU D CA 1
ATOM 6605 C C . LEU D 1 178 ? 0.311 -3.747 17.287 1.00 22.21 174 LEU D C 1
ATOM 6606 O O . LEU D 1 178 ? 0.962 -2.933 17.948 1.00 22.26 174 LEU D O 1
ATOM 6611 N N . VAL D 1 179 ? -0.703 -4.430 17.805 1.00 22.13 175 VAL D N 1
ATOM 6612 C CA . VAL D 1 179 ? -1.088 -4.235 19.177 1.00 22.12 175 VAL D CA 1
ATOM 6613 C C . VAL D 1 179 ? 0.013 -4.737 20.136 1.00 22.12 175 VAL D C 1
ATOM 6614 O O . VAL D 1 179 ? 0.271 -4.132 21.180 1.00 22.19 175 VAL D O 1
ATOM 6618 N N . MET D 1 180 ? 0.672 -5.828 19.773 1.00 22.10 176 MET D N 1
ATOM 6619 C CA . MET D 1 180 ? 1.793 -6.339 20.575 1.00 22.18 176 MET D CA 1
ATOM 6620 C C . MET D 1 180 ? 3.029 -5.483 20.369 1.00 22.32 176 MET D C 1
ATOM 6621 O O . MET D 1 180 ? 3.737 -5.192 21.334 1.00 22.45 176 MET D O 1
ATOM 6626 N N . ALA D 1 181 ? 3.303 -5.091 19.127 1.00 22.34 177 ALA D N 1
ATOM 6627 C CA . ALA D 1 181 ? 4.341 -4.067 18.863 1.00 22.52 177 ALA D CA 1
ATOM 6628 C C . ALA D 1 181 ? 4.199 -2.883 19.849 1.00 22.56 177 ALA D C 1
ATOM 6629 O O . ALA D 1 181 ? 5.174 -2.452 20.484 1.00 22.73 177 ALA D O 1
ATOM 6631 N N . THR D 1 182 ? 2.958 -2.394 19.962 1.00 22.43 178 THR D N 1
ATOM 6632 C CA . THR D 1 182 ? 2.630 -1.242 20.797 1.00 22.48 178 THR D CA 1
ATOM 6633 C C . THR D 1 182 ? 2.963 -1.542 22.251 1.00 22.56 178 THR D C 1
ATOM 6634 O O . THR D 1 182 ? 3.476 -0.690 23.007 1.00 22.71 178 THR D O 1
ATOM 6638 N N . LYS D 1 183 ? 2.679 -2.783 22.638 1.00 22.50 179 LYS D N 1
ATOM 6639 C CA . LYS D 1 183 ? 3.035 -3.265 23.991 1.00 22.64 179 LYS D CA 1
ATOM 6640 C C . LYS D 1 183 ? 4.513 -3.360 24.227 1.00 22.85 179 LYS D C 1
ATOM 6641 O O . LYS D 1 183 ? 4.942 -3.025 25.312 1.00 23.06 179 LYS D O 1
ATOM 6647 N N . VAL D 1 184 ? 5.308 -3.775 23.256 1.00 22.87 180 VAL D N 1
ATOM 6648 C CA . VAL D 1 184 ? 6.756 -3.763 23.518 1.00 23.16 180 VAL D CA 1
ATOM 6649 C C . VAL D 1 184 ? 7.266 -2.318 23.670 1.00 23.33 180 VAL D C 1
ATOM 6650 O O . VAL D 1 184 ? 8.176 -2.070 24.468 1.00 23.63 180 VAL D O 1
ATOM 6654 N N . LEU D 1 185 ? 6.681 -1.374 22.935 1.00 23.18 181 LEU D N 1
ATOM 6655 C CA . LEU D 1 185 ? 6.993 0.069 23.127 1.00 23.33 181 LEU D CA 1
ATOM 6656 C C . LEU D 1 185 ? 6.684 0.538 24.560 1.00 23.42 181 LEU D C 1
ATOM 6657 O O . LEU D 1 185 ? 7.508 1.204 25.188 1.00 23.70 181 LEU D O 1
ATOM 6662 N N . ALA D 1 186 ? 5.529 0.120 25.069 1.00 23.24 182 ALA D N 1
ATOM 6663 C CA . ALA D 1 186 ? 5.123 0.457 26.429 1.00 23.37 182 ALA D CA 1
ATOM 6664 C C . ALA D 1 186 ? 6.081 -0.065 27.478 1.00 23.68 182 ALA D C 1
ATOM 6665 O O . ALA D 1 186 ? 6.304 0.614 28.499 1.00 23.93 182 ALA D O 1
ATOM 6667 N N . ARG D 1 187 ? 6.582 -1.277 27.262 1.00 23.70 183 ARG D N 1
ATOM 6668 C CA . ARG D 1 187 ? 7.484 -1.914 28.193 1.00 24.05 183 ARG D CA 1
ATOM 6669 C C . ARG D 1 187 ? 8.843 -1.252 28.169 1.00 24.39 183 ARG D C 1
ATOM 6670 O O . ARG D 1 187 ? 9.363 -0.894 29.227 1.00 24.75 183 ARG D O 1
ATOM 6678 N N . GLU D 1 188 ? 9.422 -1.054 26.978 1.00 24.33 184 GLU D N 1
ATOM 6679 C CA . GLU D 1 188 ? 10.823 -0.471 26.878 1.00 24.74 184 GLU D CA 1
ATOM 6680 C C . GLU D 1 188 ? 10.867 1.048 26.967 1.00 24.83 184 GLU D C 1
ATOM 6681 O O . GLU D 1 188 ? 11.860 1.614 27.407 1.00 25.67 184 GLU D O 1
ATOM 6687 N N . LEU D 1 189 ? 9.822 1.727 26.522 1.00 24.48 185 LEU D N 1
ATOM 6688 C CA . LEU D 1 189 ? 9.877 3.211 26.501 1.00 24.59 185 LEU D CA 1
ATOM 6689 C C . LEU D 1 189 ? 9.209 3.852 27.724 1.00 24.61 185 LEU D C 1
ATOM 6690 O O . LEU D 1 189 ? 9.505 5.007 28.081 1.00 24.82 185 LEU D O 1
ATOM 6695 N N . GLY D 1 190 ? 8.351 3.080 28.375 1.00 24.46 186 GLY D N 1
ATOM 6696 C CA . GLY D 1 190 ? 7.795 3.448 29.686 1.00 24.61 186 GLY D CA 1
ATOM 6697 C C . GLY D 1 190 ? 8.766 4.087 30.669 1.00 25.08 186 GLY D C 1
ATOM 6698 O O . GLY D 1 190 ? 8.464 5.140 31.240 1.00 25.20 186 GLY D O 1
ATOM 6699 N N . PRO D 1 191 ? 9.919 3.450 30.889 1.00 25.41 187 PRO D N 1
ATOM 6700 C CA . PRO D 1 191 ? 10.887 4.073 31.752 1.00 25.94 187 PRO D CA 1
ATOM 6701 C C . PRO D 1 191 ? 11.237 5.485 31.346 1.00 26.28 187 PRO D C 1
ATOM 6702 O O . PRO D 1 191 ? 11.395 6.318 32.200 1.00 27.23 187 PRO D O 1
ATOM 6706 N N . HIS D 1 192 ? 11.329 5.783 30.075 1.00 26.10 188 HIS D N 1
ATOM 6707 C CA . HIS D 1 192 ? 11.639 7.143 29.657 1.00 26.39 188 HIS D CA 1
ATOM 6708 C C . HIS D 1 192 ? 10.458 8.084 29.632 1.00 26.07 188 HIS D C 1
ATOM 6709 O O . HIS D 1 192 ? 10.567 9.165 29.124 1.00 26.35 188 HIS D O 1
ATOM 6716 N N . GLY D 1 193 ? 9.313 7.693 30.182 1.00 25.64 189 GLY D N 1
ATOM 6717 C CA . GLY D 1 193 ? 8.196 8.607 30.310 1.00 25.16 189 GLY D CA 1
ATOM 6718 C C . GLY D 1 193 ? 7.349 8.639 29.054 1.00 24.74 189 GLY D C 1
ATOM 6719 O O . GLY D 1 193 ? 6.594 9.574 28.832 1.00 24.64 189 GLY D O 1
ATOM 6720 N N . ILE D 1 194 ? 7.497 7.613 28.215 1.00 24.55 190 ILE D N 1
ATOM 6721 C CA . ILE D 1 194 ? 6.782 7.523 26.952 1.00 24.21 190 ILE D CA 1
ATOM 6722 C C . ILE D 1 194 ? 5.721 6.459 27.167 1.00 23.95 190 ILE D C 1
ATOM 6723 O O . ILE D 1 194 ? 6.015 5.387 27.725 1.00 24.01 190 ILE D O 1
ATOM 6728 N N . ARG D 1 195 ? 4.504 6.785 26.764 1.00 23.74 191 ARG D N 1
ATOM 6729 C CA . ARG D 1 195 ? 3.338 5.924 26.872 1.00 23.54 191 ARG D CA 1
ATOM 6730 C C . ARG D 1 195 ? 2.888 5.423 25.496 1.00 23.29 191 ARG D C 1
ATOM 6731 O O . ARG D 1 195 ? 2.684 6.215 24.568 1.00 23.25 191 ARG D O 1
ATOM 6739 N N . ALA D 1 196 ? 2.741 4.105 25.374 1.00 23.16 192 ALA D N 1
ATOM 6740 C CA . ALA D 1 196 ? 2.252 3.492 24.168 1.00 22.95 192 ALA D CA 1
ATOM 6741 C C . ALA D 1 196 ? 0.972 2.739 24.521 1.00 22.84 192 ALA D C 1
ATOM 6742 O O . ALA D 1 196 ? 0.947 1.929 25.482 1.00 22.89 192 ALA D O 1
ATOM 6744 N N . ASN D 1 197 ? -0.088 3.038 23.782 1.00 22.76 193 ASN D N 1
ATOM 6745 C CA . ASN D 1 197 ? -1.396 2.457 23.975 1.00 22.73 193 ASN D CA 1
ATOM 6746 C C . ASN D 1 197 ? -2.073 2.297 22.592 1.00 22.64 193 ASN D C 1
ATOM 6747 O O . ASN D 1 197 ? -1.654 2.943 21.641 1.00 22.64 193 ASN D O 1
ATOM 6752 N N . SER D 1 198 ? -3.122 1.475 22.502 1.00 22.62 194 SER D N 1
ATOM 6753 C CA A SER D 1 198 ? -3.874 1.299 21.257 0.50 22.61 194 SER D CA 1
ATOM 6754 C CA B SER D 1 198 ? -3.883 1.307 21.259 0.50 22.61 194 SER D CA 1
ATOM 6755 C C . SER D 1 198 ? -5.385 1.514 21.451 1.00 22.77 194 SER D C 1
ATOM 6756 O O . SER D 1 198 ? -5.933 1.234 22.527 1.00 22.87 194 SER D O 1
ATOM 6761 N N . VAL D 1 199 ? -6.049 1.985 20.395 1.00 22.88 195 VAL D N 1
ATOM 6762 C CA . VAL D 1 199 ? -7.496 2.159 20.389 1.00 23.12 195 VAL D CA 1
ATOM 6763 C C . VAL D 1 199 ? -8.043 1.168 19.382 1.00 23.13 195 VAL D C 1
ATOM 6764 O O . VAL D 1 199 ? -7.586 1.130 18.213 1.00 23.08 195 VAL D O 1
ATOM 6768 N N . CYS D 1 200 ? -9.011 0.365 19.813 1.00 23.25 196 CYS D N 1
ATOM 6769 C CA . CYS D 1 200 ? -9.462 -0.774 19.023 1.00 23.26 196 CYS D CA 1
ATOM 6770 C C . CYS D 1 200 ? -10.938 -0.633 18.757 1.00 23.63 196 CYS D C 1
ATOM 6771 O O . CYS D 1 200 ? -11.767 -1.173 19.490 1.00 23.80 196 CYS D O 1
ATOM 6774 N N . PRO D 1 201 ? -11.280 0.100 17.714 1.00 23.83 197 PRO D N 1
ATOM 6775 C CA . PRO D 1 201 ? -12.701 0.283 17.434 1.00 24.27 197 PRO D CA 1
ATOM 6776 C C . PRO D 1 201 ? -13.345 -0.860 16.704 1.00 24.41 197 PRO D C 1
ATOM 6777 O O . PRO D 1 201 ? -12.681 -1.652 16.072 1.00 24.17 197 PRO D O 1
ATOM 6781 N N . THR D 1 202 ? -14.667 -0.897 16.759 1.00 24.85 198 THR D N 1
ATOM 6782 C CA . THR D 1 202 ? -15.429 -1.722 15.862 1.00 25.19 198 THR D CA 1
ATOM 6783 C C . THR D 1 202 ? -15.560 -0.960 14.524 1.00 26.09 198 THR D C 1
ATOM 6784 O O . THR D 1 202 ? -14.880 0.074 14.318 1.00 25.80 198 THR D O 1
ATOM 6788 N N . VAL D 1 203 ? -16.435 -1.447 13.617 1.00 27.14 199 VAL D N 1
ATOM 6789 C CA . VAL D 1 203 ? -16.779 -0.719 12.384 1.00 27.99 199 VAL D CA 1
ATOM 6790 C C . VAL D 1 203 ? -17.033 0.703 12.785 1.00 28.62 199 VAL D C 1
ATOM 6791 O O . VAL D 1 203 ? -17.733 0.949 13.746 1.00 28.65 199 VAL D O 1
ATOM 6795 N N . VAL D 1 204 ? -16.419 1.632 12.072 1.00 29.63 200 VAL D N 1
ATOM 6796 C CA . VAL D 1 204 ? -16.601 3.062 12.311 1.00 30.48 200 VAL D CA 1
ATOM 6797 C C . VAL D 1 204 ? -17.348 3.635 11.123 1.00 32.49 200 VAL D C 1
ATOM 6798 O O . VAL D 1 204 ? -16.962 3.404 9.975 1.00 32.43 200 VAL D O 1
ATOM 6802 N N . LEU D 1 205 ? -18.407 4.396 11.402 1.00 34.66 201 LEU D N 1
ATOM 6803 C CA . LEU D 1 205 ? -19.271 4.936 10.350 1.00 36.70 201 LEU D CA 1
ATOM 6804 C C . LEU D 1 205 ? -18.722 6.278 9.803 1.00 38.72 201 LEU D C 1
ATOM 6805 O O . LEU D 1 205 ? -19.453 7.268 9.727 1.00 39.14 201 LEU D O 1
ATOM 6810 N N . THR D 1 206 ? -17.433 6.281 9.436 1.00 35.08 202 THR D N 1
ATOM 6811 C CA . THR D 1 206 ? -16.866 7.237 8.469 1.00 40.23 202 THR D CA 1
ATOM 6812 C C . THR D 1 206 ? -17.722 7.203 7.165 1.00 47.10 202 THR D C 1
ATOM 6813 O O . THR D 1 206 ? -18.712 6.471 7.084 1.00 49.30 202 THR D O 1
ATOM 6817 N N . GLU D 1 207 ? -17.324 7.981 6.158 1.00 52.69 203 GLU D N 1
ATOM 6818 C CA . GLU D 1 207 ? -17.987 7.986 4.839 1.00 60.64 203 GLU D CA 1
ATOM 6819 C C . GLU D 1 207 ? -17.926 6.606 4.154 1.00 64.86 203 GLU D C 1
ATOM 6820 O O . GLU D 1 207 ? -18.944 6.100 3.674 1.00 69.32 203 GLU D O 1
ATOM 6822 N N . MET D 1 208 ? -16.733 6.009 4.122 1.00 66.03 204 MET D N 1
ATOM 6823 C CA . MET D 1 208 ? -16.540 4.645 3.604 1.00 71.41 204 MET D CA 1
ATOM 6824 C C . MET D 1 208 ? -17.076 3.561 4.553 1.00 69.43 204 MET D C 1
ATOM 6825 O O . MET D 1 208 ? -17.516 2.499 4.104 1.00 75.28 204 MET D O 1
ATOM 6830 N N . GLY D 1 209 ? -17.020 3.815 5.853 1.00 63.59 205 GLY D N 1
ATOM 6831 C CA . GLY D 1 209 ? -17.663 2.940 6.827 1.00 62.12 205 GLY D CA 1
ATOM 6832 C C . GLY D 1 209 ? -19.138 2.670 6.525 1.00 67.13 205 GLY D C 1
ATOM 6833 O O . GLY D 1 209 ? -19.538 1.512 6.380 1.00 68.70 205 GLY D O 1
ATOM 6834 N N . GLN D 1 210 ? -19.942 3.736 6.421 1.00 69.82 206 GLN D N 1
ATOM 6835 C CA . GLN D 1 210 ? -21.395 3.606 6.173 1.00 75.95 206 GLN D CA 1
ATOM 6836 C C . GLN D 1 210 ? -21.695 2.827 4.880 1.00 85.58 206 GLN D C 1
ATOM 6837 O O . GLN D 1 210 ? -22.551 1.938 4.870 1.00 89.12 206 GLN D O 1
ATOM 6839 N N . ARG D 1 211 ? -20.968 3.151 3.808 1.00 90.80 207 ARG D N 1
ATOM 6840 C CA . ARG D 1 211 ? -21.122 2.470 2.515 1.00 98.96 207 ARG D CA 1
ATOM 6841 C C . ARG D 1 211 ? -20.912 0.948 2.622 1.00 100.59 207 ARG D C 1
ATOM 6842 O O . ARG D 1 211 ? -21.681 0.180 2.048 1.00 107.79 207 ARG D O 1
ATOM 6844 N N . VAL D 1 212 ? -19.896 0.520 3.380 1.00 95.53 208 VAL D N 1
ATOM 6845 C CA . VAL D 1 212 ? -19.500 -0.915 3.454 1.00 97.11 208 VAL D CA 1
ATOM 6846 C C . VAL D 1 212 ? -20.347 -1.772 4.430 1.00 95.19 208 VAL D C 1
ATOM 6847 O O . VAL D 1 212 ? -20.403 -2.999 4.297 1.00 98.12 208 VAL D O 1
ATOM 6851 N N . TRP D 1 213 ? -21.004 -1.123 5.391 1.00 90.62 209 TRP D N 1
ATOM 6852 C CA . TRP D 1 213 ? -21.754 -1.821 6.436 1.00 87.62 209 TRP D CA 1
ATOM 6853 C C . TRP D 1 213 ? -23.130 -1.206 6.586 1.00 87.86 209 TRP D C 1
ATOM 6854 O O . TRP D 1 213 ? -23.627 -1.001 7.702 1.00 80.36 209 TRP D O 1
ATOM 6865 N N . LYS D 1 218 ? -25.369 -8.763 6.410 1.00 102.13 214 LYS D N 1
ATOM 6866 C CA . LYS D 1 218 ? -23.960 -8.408 6.548 1.00 97.08 214 LYS D CA 1
ATOM 6867 C C . LYS D 1 218 ? -23.655 -7.818 7.929 1.00 87.75 214 LYS D C 1
ATOM 6868 O O . LYS D 1 218 ? -22.808 -8.339 8.659 1.00 86.70 214 LYS D O 1
ATOM 6870 N N . SER D 1 219 ? -24.348 -6.738 8.288 1.00 83.13 215 SER D N 1
ATOM 6871 C CA . SER D 1 219 ? -24.046 -6.012 9.532 1.00 73.81 215 SER D CA 1
ATOM 6872 C C . SER D 1 219 ? -24.848 -6.528 10.721 1.00 72.41 215 SER D C 1
ATOM 6873 O O . SER D 1 219 ? -24.362 -6.504 11.843 1.00 67.92 215 SER D O 1
ATOM 6876 N N . ALA D 1 220 ? -26.078 -6.974 10.473 1.00 77.69 216 ALA D N 1
ATOM 6877 C CA . ALA D 1 220 ? -26.948 -7.510 11.535 1.00 77.84 216 ALA D CA 1
ATOM 6878 C C . ALA D 1 220 ? -26.204 -8.417 12.538 1.00 75.45 216 ALA D C 1
ATOM 6879 O O . ALA D 1 220 ? -26.302 -8.202 13.746 1.00 70.45 216 ALA D O 1
ATOM 6881 N N . PRO D 1 221 ? -25.468 -9.434 12.043 1.00 80.00 217 PRO D N 1
ATOM 6882 C CA . PRO D 1 221 ? -24.733 -10.300 12.974 1.00 78.38 217 PRO D CA 1
ATOM 6883 C C . PRO D 1 221 ? -23.612 -9.605 13.753 1.00 70.85 217 PRO D C 1
ATOM 6884 O O . PRO D 1 221 ? -23.284 -10.051 14.845 1.00 70.36 217 PRO D O 1
ATOM 6888 N N . MET D 1 222 ? -23.025 -8.542 13.209 1.00 65.64 218 MET D N 1
ATOM 6889 C CA . MET D 1 222 ? -22.060 -7.758 13.977 1.00 59.56 218 MET D CA 1
ATOM 6890 C C . MET D 1 222 ? -22.774 -6.981 15.078 1.00 53.37 218 MET D C 1
ATOM 6891 O O . MET D 1 222 ? -22.321 -6.967 16.225 1.00 50.30 218 MET D O 1
ATOM 6896 N N . ILE D 1 223 ? -23.893 -6.352 14.716 1.00 51.07 219 ILE D N 1
ATOM 6897 C CA . ILE D 1 223 ? -24.687 -5.527 15.633 1.00 46.85 219 ILE D CA 1
ATOM 6898 C C . ILE D 1 223 ? -25.257 -6.373 16.764 1.00 45.50 219 ILE D C 1
ATOM 6899 O O . ILE D 1 223 ? -25.306 -5.926 17.891 1.00 43.06 219 ILE D O 1
ATOM 6904 N N . ALA D 1 224 ? -25.635 -7.609 16.467 1.00 48.81 220 ALA D N 1
ATOM 6905 C CA . ALA D 1 224 ? -26.121 -8.545 17.494 1.00 49.53 220 ALA D CA 1
ATOM 6906 C C . ALA D 1 224 ? -25.070 -8.770 18.576 1.00 46.96 220 ALA D C 1
ATOM 6907 O O . ALA D 1 224 ? -25.407 -9.049 19.712 1.00 47.24 220 ALA D O 1
ATOM 6909 N N . ARG D 1 225 ? -23.801 -8.660 18.202 1.00 45.86 221 ARG D N 1
ATOM 6910 C CA . ARG D 1 225 ? -22.670 -8.806 19.136 1.00 45.03 221 ARG D CA 1
ATOM 6911 C C . ARG D 1 225 ? -22.260 -7.527 19.875 1.00 39.14 221 ARG D C 1
ATOM 6912 O O . ARG D 1 225 ? -21.379 -7.565 20.717 1.00 40.41 221 ARG D O 1
ATOM 6920 N N . ILE D 1 226 ? -22.860 -6.397 19.527 1.00 33.82 222 ILE D N 1
ATOM 6921 C CA . ILE D 1 226 ? -22.584 -5.132 20.190 1.00 31.52 222 ILE D CA 1
ATOM 6922 C C . ILE D 1 226 ? -23.756 -4.793 21.130 1.00 30.80 222 ILE D C 1
ATOM 6923 O O . ILE D 1 226 ? -24.850 -4.453 20.661 1.00 30.81 222 ILE D O 1
ATOM 6928 N N . PRO D 1 227 ? -23.535 -4.898 22.460 1.00 29.81 223 PRO D N 1
ATOM 6929 C CA . PRO D 1 227 ? -24.614 -4.585 23.399 1.00 29.75 223 PRO D CA 1
ATOM 6930 C C . PRO D 1 227 ? -25.239 -3.194 23.177 1.00 30.05 223 PRO D C 1
ATOM 6931 O O . PRO D 1 227 ? -26.470 -3.063 23.254 1.00 30.65 223 PRO D O 1
ATOM 6935 N N . LEU D 1 228 ? -24.435 -2.170 22.865 1.00 29.53 224 LEU D N 1
ATOM 6936 C CA . LEU D 1 228 ? -25.020 -0.833 22.618 1.00 29.58 224 LEU D CA 1
ATOM 6937 C C . LEU D 1 228 ? -25.858 -0.699 21.329 1.00 30.27 224 LEU D C 1
ATOM 6938 O O . LEU D 1 228 ? -26.459 0.343 21.120 1.00 30.58 224 LEU D O 1
ATOM 6943 N N . GLY D 1 229 ? -25.899 -1.734 20.475 1.00 30.89 225 GLY D N 1
ATOM 6944 C CA . GLY D 1 229 ? -26.841 -1.780 19.317 1.00 31.67 225 GLY D CA 1
ATOM 6945 C C . GLY D 1 229 ? -26.524 -0.919 18.085 1.00 32.09 225 GLY D C 1
ATOM 6946 O O . GLY D 1 229 ? -27.398 -0.704 17.202 1.00 32.28 225 GLY D O 1
ATOM 6947 N N . ARG D 1 230 ? -25.274 -0.448 18.008 1.00 31.60 226 ARG D N 1
ATOM 6948 C CA . ARG D 1 230 ? -24.797 0.352 16.879 1.00 32.22 226 ARG D CA 1
ATOM 6949 C C . ARG D 1 230 ? -23.284 0.241 16.699 1.00 31.75 226 ARG D C 1
ATOM 6950 O O . ARG D 1 230 ? -22.563 -0.201 17.596 1.00 30.56 226 ARG D O 1
ATOM 6958 N N . PHE D 1 231 ? -22.817 0.677 15.537 1.00 32.52 227 PHE D N 1
ATOM 6959 C CA . PHE D 1 231 ? -21.395 0.883 15.309 1.00 32.47 227 PHE D CA 1
ATOM 6960 C C . PHE D 1 231 ? -20.925 2.250 15.861 1.00 31.37 227 PHE D C 1
ATOM 6961 O O . PHE D 1 231 ? -21.719 3.057 16.303 1.00 30.96 227 PHE D O 1
ATOM 6969 N N . ALA D 1 232 ? -19.622 2.474 15.855 1.00 30.28 228 ALA D N 1
ATOM 6970 C CA . ALA D 1 232 ? -19.057 3.693 16.391 1.00 29.81 228 ALA D CA 1
ATOM 6971 C C . ALA D 1 232 ? -19.094 4.757 15.312 1.00 30.67 228 ALA D C 1
ATOM 6972 O O . ALA D 1 232 ? -19.132 4.442 14.122 1.00 31.07 228 ALA D O 1
ATOM 6974 N N . VAL D 1 233 ? -19.111 6.017 15.734 1.00 31.00 229 VAL D N 1
ATOM 6975 C CA . VAL D 1 233 ? -18.971 7.143 14.813 1.00 31.85 229 VAL D CA 1
ATOM 6976 C C . VAL D 1 233 ? -17.559 7.681 14.993 1.00 31.29 229 VAL D C 1
ATOM 6977 O O . VAL D 1 233 ? -16.948 7.448 16.017 1.00 29.96 229 VAL D O 1
ATOM 6981 N N . PRO D 1 234 ? -17.023 8.377 13.971 1.00 32.04 230 PRO D N 1
ATOM 6982 C CA . PRO D 1 234 ? -15.618 8.814 14.006 1.00 31.42 230 PRO D CA 1
ATOM 6983 C C . PRO D 1 234 ? -15.195 9.567 15.268 1.00 30.41 230 PRO D C 1
ATOM 6984 O O . PRO D 1 234 ? -14.075 9.348 15.778 1.00 30.02 230 PRO D O 1
ATOM 6988 N N . HIS D 1 235 ? -16.041 10.450 15.780 1.00 29.91 231 HIS D N 1
ATOM 6989 C CA . HIS D 1 235 ? -15.582 11.314 16.872 1.00 29.25 231 HIS D CA 1
ATOM 6990 C C . HIS D 1 235 ? -15.326 10.525 18.135 1.00 27.57 231 HIS D C 1
ATOM 6991 O O . HIS D 1 235 ? -14.646 10.973 19.035 1.00 26.42 231 HIS D O 1
ATOM 6998 N N . GLU D 1 236 ? -15.893 9.331 18.200 1.00 26.88 232 GLU D N 1
ATOM 6999 C CA . GLU D 1 236 ? -15.783 8.509 19.386 1.00 25.78 232 GLU D CA 1
ATOM 7000 C C . GLU D 1 236 ? -14.424 7.876 19.430 1.00 24.78 232 GLU D C 1
ATOM 7001 O O . GLU D 1 236 ? -13.864 7.702 20.497 1.00 24.05 232 GLU D O 1
ATOM 7007 N N . VAL D 1 237 ? -13.895 7.523 18.267 1.00 24.78 233 VAL D N 1
ATOM 7008 C CA . VAL D 1 237 ? -12.515 7.070 18.195 1.00 24.48 233 VAL D CA 1
ATOM 7009 C C . VAL D 1 237 ? -11.637 8.247 18.525 1.00 24.52 233 VAL D C 1
ATOM 7010 O O . VAL D 1 237 ? -10.715 8.136 19.355 1.00 24.10 233 VAL D O 1
ATOM 7014 N N . SER D 1 238 ? -11.965 9.389 17.940 1.00 25.12 234 SER D N 1
ATOM 7015 C CA . SER D 1 238 ? -11.172 10.587 18.129 1.00 25.34 234 SER D CA 1
ATOM 7016 C C . SER D 1 238 ? -11.086 10.989 19.582 1.00 24.93 234 SER D C 1
ATOM 7017 O O . SER D 1 238 ? -9.969 11.243 20.079 1.00 24.74 234 SER D O 1
ATOM 7020 N N . ASP D 1 239 ? -12.231 11.020 20.272 1.00 24.86 235 ASP D N 1
ATOM 7021 C CA . ASP D 1 239 ? -12.247 11.290 21.749 1.00 24.51 235 ASP D CA 1
ATOM 7022 C C . ASP D 1 239 ? -11.202 10.458 22.506 1.00 23.90 235 ASP D C 1
ATOM 7023 O O . ASP D 1 239 ? -10.507 10.967 23.390 1.00 23.80 235 ASP D O 1
ATOM 7028 N N . ALA D 1 240 ? -11.121 9.177 22.137 1.00 23.59 236 ALA D N 1
ATOM 7029 C CA . ALA D 1 240 ? -10.316 8.216 22.825 1.00 23.11 236 ALA D CA 1
ATOM 7030 C C . ALA D 1 240 ? -8.815 8.524 22.594 1.00 23.13 236 ALA D C 1
ATOM 7031 O O . ALA D 1 240 ? -7.989 8.438 23.514 1.00 22.89 236 ALA D O 1
ATOM 7033 N N . VAL D 1 241 ? -8.473 8.884 21.368 1.00 23.51 237 VAL D N 1
ATOM 7034 C CA . VAL D 1 241 ? -7.095 9.245 21.071 1.00 23.65 237 VAL D CA 1
ATOM 7035 C C . VAL D 1 241 ? -6.710 10.542 21.804 1.00 23.84 237 VAL D C 1
ATOM 7036 O O . VAL D 1 241 ? -5.661 10.631 22.387 1.00 23.73 237 VAL D O 1
ATOM 7040 N N . VAL D 1 242 ? -7.574 11.539 21.766 1.00 24.20 238 VAL D N 1
ATOM 7041 C CA . VAL D 1 242 ? -7.286 12.805 22.464 1.00 24.50 238 VAL D CA 1
ATOM 7042 C C . VAL D 1 242 ? -6.972 12.549 23.958 1.00 24.06 238 VAL D C 1
ATOM 7043 O O . VAL D 1 242 ? -5.960 12.997 24.487 1.00 24.14 238 VAL D O 1
ATOM 7047 N N . TRP D 1 243 ? -7.872 11.825 24.616 1.00 23.69 239 TRP D N 1
ATOM 7048 C CA . TRP D 1 243 ? -7.691 11.388 26.000 1.00 23.34 239 TRP D CA 1
ATOM 7049 C C . TRP D 1 243 ? -6.368 10.676 26.257 1.00 23.07 239 TRP D C 1
ATOM 7050 O O . TRP D 1 243 ? -5.667 10.982 27.223 1.00 23.10 239 TRP D O 1
ATOM 7061 N N . LEU D 1 244 ? -6.026 9.725 25.408 1.00 22.90 240 LEU D N 1
ATOM 7062 C CA . LEU D 1 244 ? -4.804 8.975 25.584 1.00 22.74 240 LEU D CA 1
ATOM 7063 C C . LEU D 1 244 ? -3.545 9.879 25.455 1.00 23.06 240 LEU D C 1
ATOM 7064 O O . LEU D 1 244 ? -2.523 9.635 26.069 1.00 23.02 240 LEU D O 1
ATOM 7069 N N . ALA D 1 245 ? -3.664 10.952 24.691 1.00 23.47 241 ALA D N 1
ATOM 7070 C CA . ALA D 1 245 ? -2.556 11.856 24.462 1.00 23.90 241 ALA D CA 1
ATOM 7071 C C . ALA D 1 245 ? -2.426 12.931 25.563 1.00 24.14 241 ALA D C 1
ATOM 7072 O O . ALA D 1 245 ? -1.397 13.559 25.705 1.00 24.48 241 ALA D O 1
ATOM 7074 N N . SER D 1 246 ? -3.485 13.132 26.342 1.00 24.03 242 SER D N 1
ATOM 7075 C CA . SER D 1 246 ? -3.527 14.209 27.325 1.00 24.38 242 SER D CA 1
ATOM 7076 C C . SER D 1 246 ? -2.968 13.776 28.689 1.00 24.17 242 SER D C 1
ATOM 7077 O O . SER D 1 246 ? -2.744 12.607 28.918 1.00 23.75 242 SER D O 1
ATOM 7080 N N . ASP D 1 247 ? -2.844 14.721 29.614 1.00 24.56 243 ASP D N 1
ATOM 7081 C CA . ASP D 1 247 ? -2.445 14.442 30.997 1.00 24.52 243 ASP D CA 1
ATOM 7082 C C . ASP D 1 247 ? -3.490 13.715 31.839 1.00 24.19 243 ASP D C 1
ATOM 7083 O O . ASP D 1 247 ? -3.193 13.269 32.957 1.00 24.17 243 ASP D O 1
ATOM 7088 N N . ALA D 1 248 ? -4.719 13.619 31.332 1.00 24.04 244 ALA D N 1
ATOM 7089 C CA . ALA D 1 248 ? -5.721 12.785 31.958 1.00 23.74 244 ALA D CA 1
ATOM 7090 C C . ALA D 1 248 ? -5.494 11.280 31.725 1.00 23.23 244 ALA D C 1
ATOM 7091 O O . ALA D 1 248 ? -6.311 10.471 32.182 1.00 23.03 244 ALA D O 1
ATOM 7093 N N . ALA D 1 249 ? -4.429 10.909 31.006 1.00 23.13 245 ALA D N 1
ATOM 7094 C CA . ALA D 1 249 ? -4.038 9.492 30.769 1.00 22.78 245 ALA D CA 1
ATOM 7095 C C . ALA D 1 249 ? -2.589 9.298 31.166 1.00 22.90 245 ALA D C 1
ATOM 7096 O O . ALA D 1 249 ? -1.907 8.421 30.674 1.00 22.77 245 ALA D O 1
ATOM 7098 N N . SER D 1 250 ? -2.125 10.170 32.049 1.00 23.24 246 SER D N 1
ATOM 7099 C CA . SER D 1 250 ? -0.746 10.250 32.466 1.00 23.51 246 SER D CA 1
ATOM 7100 C C . SER D 1 250 ? -0.209 8.890 33.014 1.00 23.38 246 SER D C 1
ATOM 7101 O O . SER D 1 250 ? 0.941 8.580 32.871 1.00 23.53 246 SER D O 1
ATOM 7104 N N . MET D 1 251 ? -1.056 8.075 33.608 1.00 23.20 247 MET D N 1
ATOM 7105 C CA . MET D 1 251 ? -0.618 6.764 34.111 1.00 23.21 247 MET D CA 1
ATOM 7106 C C . MET D 1 251 ? -0.965 5.589 33.154 1.00 22.88 247 MET D C 1
ATOM 7107 O O . MET D 1 251 ? -0.633 4.457 33.458 1.00 22.95 247 MET D O 1
ATOM 7112 N N . ILE D 1 252 ? -1.655 5.866 32.021 1.00 22.61 248 ILE D N 1
ATOM 7113 C CA . ILE D 1 252 ? -2.185 4.809 31.135 1.00 22.37 248 ILE D CA 1
ATOM 7114 C C . ILE D 1 252 ? -1.103 4.339 30.140 1.00 22.43 248 ILE D C 1
ATOM 7115 O O . ILE D 1 252 ? -0.646 5.092 29.300 1.00 22.48 248 ILE D O 1
ATOM 7120 N N . ASN D 1 253 ? -0.670 3.099 30.263 1.00 22.51 249 ASN D N 1
ATOM 7121 C CA . ASN D 1 253 ? 0.462 2.617 29.454 1.00 22.68 249 ASN D CA 1
ATOM 7122 C C . ASN D 1 253 ? 0.300 1.157 29.114 1.00 22.72 249 ASN D C 1
ATOM 7123 O O . ASN D 1 253 ? -0.102 0.356 29.968 1.00 22.79 249 ASN D O 1
ATOM 7128 N N . GLY D 1 254 ? 0.573 0.800 27.868 1.00 22.77 250 GLY D N 1
ATOM 7129 C CA . GLY D 1 254 ? 0.446 -0.588 27.462 1.00 22.92 250 GLY D CA 1
ATOM 7130 C C . GLY D 1 254 ? -1.006 -1.072 27.385 1.00 22.72 250 GLY D C 1
ATOM 7131 O O . GLY D 1 254 ? -1.264 -2.248 27.428 1.00 22.90 250 GLY D O 1
ATOM 7132 N N . VAL D 1 255 ? -1.938 -0.158 27.224 1.00 22.43 251 VAL D N 1
ATOM 7133 C CA . VAL D 1 255 ? -3.374 -0.505 27.253 1.00 22.29 251 VAL D CA 1
ATOM 7134 C C . VAL D 1 255 ? -4.048 -0.515 25.877 1.00 22.26 251 VAL D C 1
ATOM 7135 O O . VAL D 1 255 ? -3.673 0.258 24.997 1.00 22.28 251 VAL D O 1
ATOM 7139 N N . ASP D 1 256 ? -5.051 -1.395 25.724 1.00 22.32 252 ASP D N 1
ATOM 7140 C CA . ASP D 1 256 ? -5.905 -1.504 24.531 1.00 22.38 252 ASP D CA 1
ATOM 7141 C C . ASP D 1 256 ? -7.340 -1.053 24.871 1.00 22.23 252 ASP D C 1
ATOM 7142 O O . ASP D 1 256 ? -8.035 -1.685 25.673 1.00 22.25 252 ASP D O 1
ATOM 7147 N N . ILE D 1 257 ? -7.806 -0.003 24.223 1.00 22.17 253 ILE D N 1
ATOM 7148 C CA . ILE D 1 257 ? -9.115 0.551 24.499 1.00 22.12 253 ILE D CA 1
ATOM 7149 C C . ILE D 1 257 ? -10.012 0.119 23.378 1.00 22.34 253 ILE D C 1
ATOM 7150 O O . ILE D 1 257 ? -9.939 0.653 22.284 1.00 22.50 253 ILE D O 1
ATOM 7155 N N . PRO D 1 258 ? -10.819 -0.914 23.621 1.00 22.46 254 PRO D N 1
ATOM 7156 C CA . PRO D 1 258 ? -11.860 -1.209 22.668 1.00 22.73 254 PRO D CA 1
ATOM 7157 C C . PRO D 1 258 ? -12.785 -0.051 22.645 1.00 22.73 254 PRO D C 1
ATOM 7158 O O . PRO D 1 258 ? -13.122 0.441 23.719 1.00 22.55 254 PRO D O 1
ATOM 7162 N N . VAL D 1 259 ? -13.108 0.424 21.434 1.00 22.99 255 VAL D N 1
ATOM 7163 C CA . VAL D 1 259 ? -14.189 1.401 21.199 1.00 23.18 255 VAL D CA 1
ATOM 7164 C C . VAL D 1 259 ? -15.289 0.646 20.472 1.00 23.58 255 VAL D C 1
ATOM 7165 O O . VAL D 1 259 ? -15.530 0.832 19.257 1.00 23.98 255 VAL D O 1
ATOM 7169 N N . ASP D 1 260 ? -15.961 -0.228 21.221 1.00 23.56 256 ASP D N 1
ATOM 7170 C CA . ASP D 1 260 ? -16.721 -1.318 20.537 1.00 23.98 256 ASP D CA 1
ATOM 7171 C C . ASP D 1 260 ? -18.079 -1.700 21.086 1.00 24.20 256 ASP D C 1
ATOM 7172 O O . ASP D 1 260 ? -18.635 -2.711 20.665 1.00 24.81 256 ASP D O 1
ATOM 7177 N N . GLY D 1 261 ? -18.622 -0.910 22.012 1.00 24.08 257 GLY D N 1
ATOM 7178 C CA . GLY D 1 261 ? -19.996 -1.124 22.497 1.00 24.34 257 GLY D CA 1
ATOM 7179 C C . GLY D 1 261 ? -20.187 -2.320 23.397 1.00 24.39 257 GLY D C 1
ATOM 7180 O O . GLY D 1 261 ? -21.300 -2.590 23.820 1.00 24.87 257 GLY D O 1
ATOM 7181 N N . GLY D 1 262 ? -19.100 -3.028 23.725 1.00 24.15 258 GLY D N 1
ATOM 7182 C CA . GLY D 1 262 ? -19.197 -4.301 24.443 1.00 24.33 258 GLY D CA 1
ATOM 7183 C C . GLY D 1 262 ? -18.783 -5.507 23.625 1.00 24.62 258 GLY D C 1
ATOM 7184 O O . GLY D 1 262 ? -18.677 -6.609 24.148 1.00 24.86 258 GLY D O 1
ATOM 7185 N N . TYR D 1 263 ? -18.511 -5.297 22.345 1.00 24.91 259 TYR D N 1
ATOM 7186 C CA . TYR D 1 263 ? -18.262 -6.426 21.442 1.00 25.94 259 TYR D CA 1
ATOM 7187 C C . TYR D 1 263 ? -17.181 -7.420 21.948 1.00 25.90 259 TYR D C 1
ATOM 7188 O O . TYR D 1 263 ? -17.410 -8.618 21.990 1.00 26.45 259 TYR D O 1
ATOM 7197 N N . THR D 1 264 ? -16.035 -6.919 22.369 1.00 25.31 260 THR D N 1
ATOM 7198 C CA . THR D 1 264 ? -14.915 -7.809 22.668 1.00 25.61 260 THR D CA 1
ATOM 7199 C C . THR D 1 264 ? -14.971 -8.469 24.053 1.00 26.16 260 THR D C 1
ATOM 7200 O O . THR D 1 264 ? -14.081 -9.231 24.444 1.00 26.57 260 THR D O 1
ATOM 7204 N N . MET D 1 265 ? -16.054 -8.229 24.779 1.00 26.68 261 MET D N 1
ATOM 7205 C CA . MET D 1 265 ? -16.322 -9.013 25.981 1.00 27.07 261 MET D CA 1
ATOM 7206 C C . MET D 1 265 ? -16.572 -10.446 25.567 1.00 27.88 261 MET D C 1
ATOM 7207 O O . MET D 1 265 ? -16.271 -11.357 26.313 1.00 28.30 261 MET D O 1
ATOM 7212 N N . GLY D 1 266 ? -17.145 -10.622 24.373 1.00 28.40 262 GLY D N 1
ATOM 7213 C CA . GLY D 1 266 ? -17.600 -11.932 23.913 1.00 29.46 262 GLY D CA 1
ATOM 7214 C C . GLY D 1 266 ? -18.871 -12.369 24.620 1.00 30.23 262 GLY D C 1
ATOM 7215 O O . GLY D 1 266 ? -19.571 -11.559 25.237 1.00 29.72 262 GLY D O 1
ATOM 7217 N N . ASP E 1 10 ? 1.971 -34.579 84.844 1.00 39.14 6 ASP E N 1
ATOM 7218 C CA . ASP E 1 10 ? 1.859 -34.951 86.330 1.00 39.70 6 ASP E CA 1
ATOM 7219 C C . ASP E 1 10 ? 2.747 -36.078 86.940 1.00 39.58 6 ASP E C 1
ATOM 7220 O O . ASP E 1 10 ? 3.721 -35.756 87.558 1.00 42.15 6 ASP E O 1
ATOM 7222 N N . ARG E 1 11 ? 2.391 -37.373 86.833 1.00 40.01 7 ARG E N 1
ATOM 7223 C CA . ARG E 1 11 ? 2.968 -38.490 87.701 1.00 38.11 7 ARG E CA 1
ATOM 7224 C C . ARG E 1 11 ? 4.469 -38.371 88.066 1.00 34.84 7 ARG E C 1
ATOM 7225 O O . ARG E 1 11 ? 5.339 -38.127 87.211 1.00 33.03 7 ARG E O 1
ATOM 7233 N N . TYR E 1 12 ? 4.741 -38.589 89.352 1.00 32.27 8 TYR E N 1
ATOM 7234 C CA . TYR E 1 12 ? 6.027 -38.275 89.950 1.00 30.78 8 TYR E CA 1
ATOM 7235 C C . TYR E 1 12 ? 6.749 -39.530 90.418 1.00 30.88 8 TYR E C 1
ATOM 7236 O O . TYR E 1 12 ? 6.278 -40.200 91.311 1.00 31.56 8 TYR E O 1
ATOM 7245 N N . ALA E 1 13 ? 7.885 -39.838 89.787 1.00 30.40 9 ALA E N 1
ATOM 7246 C CA . ALA E 1 13 ? 8.626 -41.056 90.040 1.00 30.48 9 ALA E CA 1
ATOM 7247 C C . ALA E 1 13 ? 10.116 -40.828 89.766 1.00 30.13 9 ALA E C 1
ATOM 7248 O O . ALA E 1 13 ? 10.518 -39.784 89.251 1.00 29.84 9 ALA E O 1
ATOM 7250 N N . GLY E 1 14 ? 10.929 -41.819 90.115 1.00 30.34 10 GLY E N 1
ATOM 7251 C CA . GLY E 1 14 ? 12.372 -41.725 89.980 1.00 30.14 10 GLY E CA 1
ATOM 7252 C C . GLY E 1 14 ? 12.869 -40.571 90.817 1.00 29.08 10 GLY E C 1
ATOM 7253 O O . GLY E 1 14 ? 12.601 -40.529 92.008 1.00 28.86 10 GLY E O 1
ATOM 7254 N N . VAL E 1 15 ? 13.533 -39.608 90.173 1.00 28.30 11 VAL E N 1
ATOM 7255 C CA . VAL E 1 15 ? 14.170 -38.510 90.875 1.00 27.37 11 VAL E CA 1
ATOM 7256 C C . VAL E 1 15 ? 13.128 -37.494 91.344 1.00 26.50 11 VAL E C 1
ATOM 7257 O O . VAL E 1 15 ? 13.413 -36.646 92.187 1.00 26.02 11 VAL E O 1
ATOM 7261 N N . LEU E 1 16 ? 11.931 -37.579 90.801 1.00 26.36 12 LEU E N 1
ATOM 7262 C CA . LEU E 1 16 ? 10.857 -36.725 91.262 1.00 25.79 12 LEU E CA 1
ATOM 7263 C C . LEU E 1 16 ? 10.114 -37.293 92.464 1.00 26.18 12 LEU E C 1
ATOM 7264 O O . LEU E 1 16 ? 9.268 -36.598 93.014 1.00 26.04 12 LEU E O 1
ATOM 7269 N N . ARG E 1 17 ? 10.408 -38.529 92.896 1.00 27.09 13 ARG E N 1
ATOM 7270 C CA . ARG E 1 17 ? 9.926 -38.957 94.202 1.00 27.78 13 ARG E CA 1
ATOM 7271 C C . ARG E 1 17 ? 10.463 -38.025 95.313 1.00 27.26 13 ARG E C 1
ATOM 7272 O O . ARG E 1 17 ? 11.621 -37.565 95.261 1.00 27.35 13 ARG E O 1
ATOM 7280 N N . LEU E 1 18 ? 9.600 -37.778 96.305 1.00 27.07 14 LEU E N 1
ATOM 7281 C CA . LEU E 1 18 ? 9.901 -36.976 97.505 1.00 26.51 14 LEU E CA 1
ATOM 7282 C C . LEU E 1 18 ? 9.574 -37.791 98.743 1.00 27.35 14 LEU E C 1
ATOM 7283 O O . LEU E 1 18 ? 9.172 -37.261 99.773 1.00 27.44 14 LEU E O 1
ATOM 7288 N N . ASP E 1 19 ? 9.738 -39.101 98.637 1.00 28.67 15 ASP E N 1
ATOM 7289 C CA . ASP E 1 19 ? 9.480 -39.989 99.739 1.00 29.62 15 ASP E CA 1
ATOM 7290 C C . ASP E 1 19 ? 10.261 -39.575 100.980 1.00 29.51 15 ASP E C 1
ATOM 7291 O O . ASP E 1 19 ? 11.486 -39.402 100.941 1.00 29.02 15 ASP E O 1
ATOM 7296 N N . GLY E 1 20 ? 9.528 -39.384 102.078 1.00 29.57 16 GLY E N 1
ATOM 7297 C CA . GLY E 1 20 ? 10.153 -39.005 103.339 1.00 29.57 16 GLY E CA 1
ATOM 7298 C C . GLY E 1 20 ? 10.527 -37.535 103.466 1.00 28.39 16 GLY E C 1
ATOM 7299 O O . GLY E 1 20 ? 11.041 -37.125 104.507 1.00 28.85 16 GLY E O 1
ATOM 7300 N N . LYS E 1 21 ? 10.284 -36.731 102.427 1.00 26.90 17 LYS E N 1
ATOM 7301 C CA . LYS E 1 21 ? 10.576 -35.319 102.523 1.00 25.81 17 LYS E CA 1
ATOM 7302 C C . LYS E 1 21 ? 9.488 -34.643 103.324 1.00 25.03 17 LYS E C 1
ATOM 7303 O O . LYS E 1 21 ? 8.281 -34.847 103.067 1.00 25.13 17 LYS E O 1
ATOM 7309 N N . ARG E 1 22 ? 9.906 -33.844 104.302 1.00 24.33 18 ARG E N 1
ATOM 7310 C CA . ARG E 1 22 ? 8.965 -33.167 105.191 1.00 24.44 18 ARG E CA 1
ATOM 7311 C C . ARG E 1 22 ? 8.714 -31.740 104.623 1.00 23.69 18 ARG E C 1
ATOM 7312 O O . ARG E 1 22 ? 9.617 -30.911 104.541 1.00 23.36 18 ARG E O 1
ATOM 7320 N N . ALA E 1 23 ? 7.476 -31.493 104.199 1.00 23.55 19 ALA E N 1
ATOM 7321 C CA . ALA E 1 23 ? 7.142 -30.271 103.479 1.00 23.01 19 ALA E CA 1
ATOM 7322 C C . ALA E 1 23 ? 6.084 -29.472 104.187 1.00 23.20 19 ALA E C 1
ATOM 7323 O O . ALA E 1 23 ? 5.018 -29.986 104.488 1.00 23.59 19 ALA E O 1
ATOM 7325 N N . LEU E 1 24 ? 6.382 -28.203 104.443 1.00 23.02 20 LEU E N 1
ATOM 7326 C CA . LEU E 1 24 ? 5.371 -27.237 104.897 1.00 23.21 20 LEU E CA 1
ATOM 7327 C C . LEU E 1 24 ? 4.786 -26.568 103.675 1.00 22.90 20 LEU E C 1
ATOM 7328 O O . LEU E 1 24 ? 5.500 -25.927 102.929 1.00 22.57 20 LEU E O 1
ATOM 7333 N N . ILE E 1 25 ? 3.481 -26.706 103.495 1.00 23.14 21 ILE E N 1
ATOM 7334 C CA . ILE E 1 25 ? 2.785 -26.051 102.415 1.00 23.05 21 ILE E CA 1
ATOM 7335 C C . ILE E 1 25 ? 1.724 -25.147 103.019 1.00 23.49 21 ILE E C 1
ATOM 7336 O O . ILE E 1 25 ? 0.728 -25.628 103.561 1.00 23.91 21 ILE E O 1
ATOM 7341 N N . THR E 1 26 ? 1.901 -23.846 102.860 1.00 23.50 22 THR E N 1
ATOM 7342 C CA . THR E 1 26 ? 0.901 -22.894 103.299 1.00 24.02 22 THR E CA 1
ATOM 7343 C C . THR E 1 26 ? -0.260 -22.680 102.259 1.00 24.27 22 THR E C 1
ATOM 7344 O O . THR E 1 26 ? -0.148 -23.001 101.076 1.00 24.03 22 THR E O 1
ATOM 7348 N N . GLY E 1 27 ? -1.353 -22.104 102.733 1.00 24.87 23 GLY E N 1
ATOM 7349 C CA . GLY E 1 27 ? -2.584 -21.856 101.895 1.00 25.32 23 GLY E CA 1
ATOM 7350 C C . GLY E 1 27 ? -2.996 -23.140 101.220 1.00 25.17 23 GLY E C 1
ATOM 7351 O O . GLY E 1 27 ? -3.225 -23.172 100.030 1.00 25.16 23 GLY E O 1
ATOM 7352 N N . ALA E 1 28 ? -3.040 -24.221 101.998 1.00 25.13 24 ALA E N 1
ATOM 7353 C CA . ALA E 1 28 ? -3.057 -25.551 101.419 1.00 24.94 24 ALA E CA 1
ATOM 7354 C C . ALA E 1 28 ? -4.471 -26.047 101.116 1.00 25.52 24 ALA E C 1
ATOM 7355 O O . ALA E 1 28 ? -4.615 -27.105 100.517 1.00 25.77 24 ALA E O 1
ATOM 7357 N N . THR E 1 29 ? -5.505 -25.307 101.526 1.00 26.94 25 THR E N 1
ATOM 7358 C CA . THR E 1 29 ? -6.880 -25.829 101.445 1.00 28.40 25 THR E CA 1
ATOM 7359 C C . THR E 1 29 ? -7.627 -25.388 100.211 1.00 29.27 25 THR E C 1
ATOM 7360 O O . THR E 1 29 ? -8.695 -25.913 99.937 1.00 30.37 25 THR E O 1
ATOM 7364 N N . LYS E 1 30 ? -7.096 -24.399 99.496 1.00 29.62 26 LYS E N 1
ATOM 7365 C CA . LYS E 1 30 ? -7.740 -23.852 98.299 1.00 30.39 26 LYS E CA 1
ATOM 7366 C C . LYS E 1 30 ? -6.682 -23.490 97.234 1.00 30.07 26 LYS E C 1
ATOM 7367 O O . LYS E 1 30 ? -5.526 -23.155 97.562 1.00 30.01 26 LYS E O 1
ATOM 7369 N N . GLY E 1 31 ? -7.076 -23.606 95.968 1.00 30.05 27 GLY E N 1
ATOM 7370 C CA . GLY E 1 31 ? -6.359 -23.006 94.872 1.00 29.74 27 GLY E CA 1
ATOM 7371 C C . GLY E 1 31 ? -5.051 -23.673 94.565 1.00 28.69 27 GLY E C 1
ATOM 7372 O O . GLY E 1 31 ? -4.930 -24.873 94.658 1.00 28.67 27 GLY E O 1
ATOM 7373 N N . ILE E 1 32 ? -4.061 -22.886 94.196 1.00 28.18 28 ILE E N 1
ATOM 7374 C CA . ILE E 1 32 ? -2.753 -23.425 93.876 1.00 27.33 28 ILE E CA 1
ATOM 7375 C C . ILE E 1 32 ? -2.237 -24.308 95.009 1.00 25.98 28 ILE E C 1
ATOM 7376 O O . ILE E 1 32 ? -1.726 -25.386 94.774 1.00 25.42 28 ILE E O 1
ATOM 7381 N N . GLY E 1 33 ? -2.374 -23.858 96.246 1.00 25.47 29 GLY E N 1
ATOM 7382 C CA . GLY E 1 33 ? -1.826 -24.604 97.370 1.00 24.64 29 GLY E CA 1
ATOM 7383 C C . GLY E 1 33 ? -2.435 -25.979 97.517 1.00 24.61 29 GLY E C 1
ATOM 7384 O O . GLY E 1 33 ? -1.717 -26.934 97.803 1.00 24.10 29 GLY E O 1
ATOM 7385 N N . ALA E 1 34 ? -3.765 -26.078 97.331 1.00 25.08 30 ALA E N 1
ATOM 7386 C CA . ALA E 1 34 ? -4.426 -27.352 97.390 1.00 25.38 30 ALA E CA 1
ATOM 7387 C C . ALA E 1 34 ? -3.841 -28.300 96.327 1.00 25.08 30 ALA E C 1
ATOM 7388 O O . ALA E 1 34 ? -3.591 -29.479 96.614 1.00 24.94 30 ALA E O 1
ATOM 7390 N N . ASP E 1 35 ? -3.600 -27.788 95.124 1.00 25.09 31 ASP E N 1
ATOM 7391 C CA . ASP E 1 35 ? -3.053 -28.645 94.031 1.00 25.13 31 ASP E CA 1
ATOM 7392 C C . ASP E 1 35 ? -1.593 -29.086 94.268 1.00 24.20 31 ASP E C 1
ATOM 7393 O O . ASP E 1 35 ? -1.244 -30.214 93.977 1.00 24.24 31 ASP E O 1
ATOM 7398 N N . ILE E 1 36 ? -0.757 -28.208 94.797 1.00 23.83 32 ILE E N 1
ATOM 7399 C CA . ILE E 1 36 ? 0.627 -28.585 95.171 1.00 23.33 32 ILE E CA 1
ATOM 7400 C C . ILE E 1 36 ? 0.648 -29.631 96.326 1.00 23.28 32 ILE E C 1
ATOM 7401 O O . ILE E 1 36 ? 1.481 -30.560 96.338 1.00 23.13 32 ILE E O 1
ATOM 7406 N N . ALA E 1 37 ? -0.260 -29.458 97.293 1.00 23.55 33 ALA E N 1
ATOM 7407 C CA . ALA E 1 37 ? -0.408 -30.427 98.393 1.00 23.76 33 ALA E CA 1
ATOM 7408 C C . ALA E 1 37 ? -0.698 -31.793 97.835 1.00 24.17 33 ALA E C 1
ATOM 7409 O O . ALA E 1 37 ? -0.099 -32.779 98.229 1.00 24.12 33 ALA E O 1
ATOM 7411 N N . ARG E 1 38 ? -1.633 -31.836 96.897 1.00 24.78 34 ARG E N 1
ATOM 7412 C CA . ARG E 1 38 ? -1.997 -33.073 96.229 1.00 25.70 34 ARG E CA 1
ATOM 7413 C C . ARG E 1 38 ? -0.752 -33.720 95.556 1.00 24.75 34 ARG E C 1
ATOM 7414 O O . ARG E 1 38 ? -0.485 -34.924 95.740 1.00 24.71 34 ARG E O 1
ATOM 7422 N N . ALA E 1 39 ? 0.010 -32.912 94.812 1.00 23.79 35 ALA E N 1
ATOM 7423 C CA . ALA E 1 39 ? 1.170 -33.386 94.036 1.00 23.53 35 ALA E CA 1
ATOM 7424 C C . ALA E 1 39 ? 2.264 -33.934 94.928 1.00 22.84 35 ALA E C 1
ATOM 7425 O O . ALA E 1 39 ? 2.870 -34.962 94.626 1.00 22.80 35 ALA E O 1
ATOM 7427 N N . PHE E 1 40 ? 2.515 -33.226 96.025 1.00 22.49 36 PHE E N 1
ATOM 7428 C CA . PHE E 1 40 ? 3.537 -33.639 96.991 1.00 22.10 36 PHE E CA 1
ATOM 7429 C C . PHE E 1 40 ? 3.124 -34.947 97.633 1.00 22.18 36 PHE E C 1
ATOM 7430 O O . PHE E 1 40 ? 3.975 -35.832 97.875 1.00 22.21 36 PHE E O 1
ATOM 7438 N N . ALA E 1 41 ? 1.808 -35.085 97.846 1.00 22.44 37 ALA E N 1
ATOM 7439 C CA . ALA E 1 41 ? 1.252 -36.292 98.393 1.00 22.77 37 ALA E CA 1
ATOM 7440 C C . ALA E 1 41 ? 1.496 -37.473 97.433 1.00 23.16 37 ALA E C 1
ATOM 7441 O O . ALA E 1 41 ? 2.009 -38.525 97.850 1.00 23.40 37 ALA E O 1
ATOM 7443 N N . ALA E 1 42 ? 1.148 -37.305 96.154 1.00 23.40 38 ALA E N 1
ATOM 7444 C CA . ALA E 1 42 ? 1.405 -38.352 95.164 1.00 23.86 38 ALA E CA 1
ATOM 7445 C C . ALA E 1 42 ? 2.908 -38.662 95.080 1.00 23.54 38 ALA E C 1
ATOM 7446 O O . ALA E 1 42 ? 3.304 -39.797 94.905 1.00 23.94 38 ALA E O 1
ATOM 7448 N N . ALA E 1 43 ? 3.733 -37.636 95.197 1.00 22.98 39 ALA E N 1
ATOM 7449 C CA . ALA E 1 43 ? 5.159 -37.797 95.136 1.00 22.83 39 ALA E CA 1
ATOM 7450 C C . ALA E 1 43 ? 5.767 -38.517 96.380 1.00 22.95 39 ALA E C 1
ATOM 7451 O O . ALA E 1 43 ? 7.002 -38.802 96.391 1.00 23.07 39 ALA E O 1
ATOM 7453 N N . GLY E 1 44 ? 4.937 -38.724 97.431 1.00 23.07 40 GLY E N 1
ATOM 7454 C CA . GLY E 1 44 ? 5.346 -39.456 98.656 1.00 23.48 40 GLY E CA 1
ATOM 7455 C C . GLY E 1 44 ? 5.779 -38.612 99.874 1.00 23.25 40 GLY E C 1
ATOM 7456 O O . GLY E 1 44 ? 6.288 -39.139 100.872 1.00 23.78 40 GLY E O 1
ATOM 7457 N N . ALA E 1 45 ? 5.604 -37.297 99.752 1.00 22.68 41 ALA E N 1
ATOM 7458 C CA . ALA E 1 45 ? 5.945 -36.339 100.789 1.00 22.54 41 ALA E CA 1
ATOM 7459 C C . ALA E 1 45 ? 5.135 -36.604 102.037 1.00 22.79 41 ALA E C 1
ATOM 7460 O O . ALA E 1 45 ? 4.022 -37.162 101.973 1.00 22.92 41 ALA E O 1
ATOM 7462 N N . ARG E 1 46 ? 5.728 -36.236 103.170 1.00 23.02 42 ARG E N 1
ATOM 7463 C CA . ARG E 1 46 ? 5.021 -36.058 104.418 1.00 23.23 42 ARG E CA 1
ATOM 7464 C C . ARG E 1 46 ? 4.774 -34.582 104.526 1.00 22.76 42 ARG E C 1
ATOM 7465 O O . ARG E 1 46 ? 5.703 -33.757 104.323 1.00 22.69 42 ARG E O 1
ATOM 7473 N N . LEU E 1 47 ? 3.557 -34.226 104.887 1.00 22.64 43 LEU E N 1
ATOM 7474 C CA . LEU E 1 47 ? 3.114 -32.853 104.797 1.00 22.33 43 LEU E CA 1
ATOM 7475 C C . LEU E 1 47 ? 2.657 -32.219 106.118 1.00 22.55 43 LEU E C 1
ATOM 7476 O O . LEU E 1 47 ? 1.939 -32.831 106.916 1.00 22.83 43 LEU E O 1
ATOM 7481 N N . VAL E 1 48 ? 3.086 -30.970 106.325 1.00 22.56 44 VAL E N 1
ATOM 7482 C CA . VAL E 1 48 ? 2.457 -30.067 107.283 1.00 22.76 44 VAL E CA 1
ATOM 7483 C C . VAL E 1 48 ? 1.679 -29.052 106.460 1.00 22.61 44 VAL E C 1
ATOM 7484 O O . VAL E 1 48 ? 2.258 -28.358 105.682 1.00 22.61 44 VAL E O 1
ATOM 7488 N N . LEU E 1 49 ? 0.367 -28.987 106.637 1.00 22.67 45 LEU E N 1
ATOM 7489 C CA . LEU E 1 49 ? -0.498 -28.048 105.922 1.00 22.83 45 LEU E CA 1
ATOM 7490 C C . LEU E 1 49 ? -0.976 -26.937 106.838 1.00 23.24 45 LEU E C 1
ATOM 7491 O O . LEU E 1 49 ? -1.458 -27.208 107.905 1.00 23.35 45 LEU E O 1
ATOM 7496 N N . SER E 1 50 ? -0.844 -25.681 106.429 1.00 23.86 46 SER E N 1
ATOM 7497 C CA . SER E 1 50 ? -1.401 -24.580 107.198 1.00 25.27 46 SER E CA 1
ATOM 7498 C C . SER E 1 50 ? -2.477 -23.825 106.402 1.00 26.61 46 SER E C 1
ATOM 7499 O O . SER E 1 50 ? -2.516 -23.887 105.171 1.00 26.81 46 SER E O 1
ATOM 7502 N N . GLY E 1 51 ? -3.356 -23.140 107.138 1.00 27.96 47 GLY E N 1
ATOM 7503 C CA . GLY E 1 51 ? -4.446 -22.350 106.571 1.00 29.32 47 GLY E CA 1
ATOM 7504 C C . GLY E 1 51 ? -5.256 -21.644 107.666 1.00 30.42 47 GLY E C 1
ATOM 7505 O O . GLY E 1 51 ? -5.012 -21.823 108.848 1.00 30.19 47 GLY E O 1
ATOM 7506 N N . ARG E 1 52 ? -6.223 -20.842 107.272 1.00 32.01 48 ARG E N 1
ATOM 7507 C CA . ARG E 1 52 ? -7.018 -20.107 108.247 1.00 33.45 48 ARG E CA 1
ATOM 7508 C C . ARG E 1 52 ? -8.088 -21.004 108.857 1.00 33.69 48 ARG E C 1
ATOM 7509 O O . ARG E 1 52 ? -8.448 -20.831 110.009 1.00 33.97 48 ARG E O 1
ATOM 7511 N N . ASP E 1 53 ? -8.568 -21.983 108.113 1.00 34.10 49 ASP E N 1
ATOM 7512 C CA . ASP E 1 53 ? -9.843 -22.628 108.478 1.00 35.43 49 ASP E CA 1
ATOM 7513 C C . ASP E 1 53 ? -9.700 -24.093 108.882 1.00 33.88 49 ASP E C 1
ATOM 7514 O O . ASP E 1 53 ? -9.247 -24.914 108.091 1.00 32.77 49 ASP E O 1
ATOM 7519 N N . VAL E 1 54 ? -10.098 -24.375 110.132 1.00 33.52 50 VAL E N 1
ATOM 7520 C CA . VAL E 1 54 ? -9.924 -25.672 110.793 1.00 32.74 50 VAL E CA 1
ATOM 7521 C C . VAL E 1 54 ? -10.504 -26.791 109.977 1.00 32.53 50 VAL E C 1
ATOM 7522 O O . VAL E 1 54 ? -9.798 -27.733 109.653 1.00 30.91 50 VAL E O 1
ATOM 7526 N N . SER E 1 55 ? -11.793 -26.659 109.640 1.00 33.69 51 SER E N 1
ATOM 7527 C CA . SER E 1 55 ? -12.566 -27.727 108.995 1.00 34.48 51 SER E CA 1
ATOM 7528 C C . SER E 1 55 ? -12.049 -28.062 107.617 1.00 34.82 51 SER E C 1
ATOM 7529 O O . SER E 1 55 ? -12.184 -29.190 107.174 1.00 35.00 51 SER E O 1
ATOM 7532 N N . GLU E 1 56 ? -11.445 -27.095 106.938 1.00 35.49 52 GLU E N 1
ATOM 7533 C CA . GLU E 1 56 ? -10.888 -27.354 105.597 1.00 36.09 52 GLU E CA 1
ATOM 7534 C C . GLU E 1 56 ? -9.516 -28.078 105.654 1.00 33.57 52 GLU E C 1
ATOM 7535 O O . GLU E 1 56 ? -9.253 -28.990 104.857 1.00 33.09 52 GLU E O 1
ATOM 7541 N N . LEU E 1 57 ? -8.670 -27.691 106.602 1.00 31.55 53 LEU E N 1
ATOM 7542 C CA . LEU E 1 57 ? -7.442 -28.430 106.890 1.00 29.84 53 LEU E CA 1
ATOM 7543 C C . LEU E 1 57 ? -7.753 -29.897 107.251 1.00 29.87 53 LEU E C 1
ATOM 7544 O O . LEU E 1 57 ? -7.034 -30.839 106.849 1.00 28.72 53 LEU E O 1
ATOM 7549 N N . ASP E 1 58 ? -8.846 -30.087 107.985 1.00 30.90 54 ASP E N 1
ATOM 7550 C CA . ASP E 1 58 ? -9.264 -31.433 108.402 1.00 31.54 54 ASP E CA 1
ATOM 7551 C C . ASP E 1 58 ? -9.712 -32.275 107.221 1.00 31.46 54 ASP E C 1
ATOM 7552 O O . ASP E 1 58 ? -9.342 -33.453 107.124 1.00 31.32 54 ASP E O 1
ATOM 7557 N N . ALA E 1 59 ? -10.526 -31.665 106.358 1.00 31.71 55 ALA E N 1
ATOM 7558 C CA . ALA E 1 59 ? -11.027 -32.294 105.122 1.00 32.33 55 ALA E CA 1
ATOM 7559 C C . ALA E 1 59 ? -9.868 -32.631 104.176 1.00 31.57 55 ALA E C 1
ATOM 7560 O O . ALA E 1 59 ? -9.844 -33.701 103.558 1.00 32.05 55 ALA E O 1
ATOM 7562 N N . ALA E 1 60 ? -8.917 -31.702 104.079 1.00 30.39 56 ALA E N 1
ATOM 7563 C CA . ALA E 1 60 ? -7.706 -31.871 103.281 1.00 29.56 56 ALA E CA 1
ATOM 7564 C C . ALA E 1 60 ? -6.836 -33.012 103.825 1.00 29.04 56 ALA E C 1
ATOM 7565 O O . ALA E 1 60 ? -6.419 -33.892 103.071 1.00 28.82 56 ALA E O 1
ATOM 7567 N N . ARG E 1 61 ? -6.560 -32.989 105.126 1.00 28.97 57 ARG E N 1
ATOM 7568 C CA . ARG E 1 61 ? -5.833 -34.079 105.739 1.00 29.63 57 ARG E CA 1
ATOM 7569 C C . ARG E 1 61 ? -6.516 -35.457 105.502 1.00 30.98 57 ARG E C 1
ATOM 7570 O O . ARG E 1 61 ? -5.858 -36.415 105.097 1.00 30.67 57 ARG E O 1
ATOM 7578 N N . ARG E 1 62 ? -7.811 -35.567 105.777 1.00 32.60 58 ARG E N 1
ATOM 7579 C CA . ARG E 1 62 ? -8.480 -36.866 105.669 1.00 34.51 58 ARG E CA 1
ATOM 7580 C C . ARG E 1 62 ? -8.474 -37.326 104.206 1.00 33.61 58 ARG E C 1
ATOM 7581 O O . ARG E 1 62 ? -8.212 -38.490 103.928 1.00 33.42 58 ARG E O 1
ATOM 7589 N N . ALA E 1 63 ? -8.669 -36.387 103.281 1.00 32.39 59 ALA E N 1
ATOM 7590 C CA . ALA E 1 63 ? -8.695 -36.706 101.862 1.00 32.37 59 ALA E CA 1
ATOM 7591 C C . ALA E 1 63 ? -7.320 -37.179 101.330 1.00 31.38 59 ALA E C 1
ATOM 7592 O O . ALA E 1 63 ? -7.236 -38.169 100.613 1.00 31.58 59 ALA E O 1
ATOM 7594 N N . LEU E 1 64 ? -6.240 -36.491 101.696 1.00 30.27 60 LEU E N 1
ATOM 7595 C CA . LEU E 1 64 ? -4.899 -36.885 101.217 1.00 29.26 60 LEU E CA 1
ATOM 7596 C C . LEU E 1 64 ? -4.457 -38.188 101.854 1.00 29.71 60 LEU E C 1
ATOM 7597 O O . LEU E 1 64 ? -3.711 -38.970 101.255 1.00 28.85 60 LEU E O 1
ATOM 7602 N N . GLY E 1 65 ? -4.938 -38.418 103.069 1.00 30.77 61 GLY E N 1
ATOM 7603 C CA . GLY E 1 65 ? -4.742 -39.711 103.737 1.00 32.13 61 GLY E CA 1
ATOM 7604 C C . GLY E 1 65 ? -5.402 -40.857 102.991 1.00 33.95 61 GLY E C 1
ATOM 7605 O O . GLY E 1 65 ? -4.751 -41.840 102.636 1.00 34.48 61 GLY E O 1
ATOM 7606 N N . GLU E 1 66 ? -6.696 -40.729 102.741 1.00 35.21 62 GLU E N 1
ATOM 7607 C CA . GLU E 1 66 ? -7.440 -41.790 102.091 1.00 37.20 62 GLU E CA 1
ATOM 7608 C C . GLU E 1 66 ? -6.930 -42.049 100.659 1.00 37.50 62 GLU E C 1
ATOM 7609 O O . GLU E 1 66 ? -6.959 -43.168 100.197 1.00 38.26 62 GLU E O 1
ATOM 7611 N N . GLN E 1 67 ? -6.443 -41.019 99.973 1.00 37.14 63 GLN E N 1
ATOM 7612 C CA . GLN E 1 67 ? -6.094 -41.150 98.560 1.00 37.41 63 GLN E CA 1
ATOM 7613 C C . GLN E 1 67 ? -4.641 -41.625 98.321 1.00 35.57 63 GLN E C 1
ATOM 7614 O O . GLN E 1 67 ? -4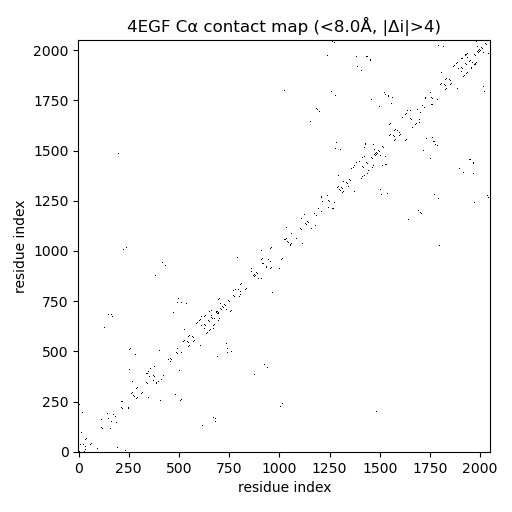.392 -42.406 97.401 1.00 36.56 63 GLN E O 1
ATOM 7620 N N . PHE E 1 68 ? -3.706 -41.174 99.151 1.00 32.89 64 PHE E N 1
ATOM 7621 C CA . PHE E 1 68 ? -2.279 -41.463 98.972 1.00 31.32 64 PHE E CA 1
ATOM 7622 C C . PHE E 1 68 ? -1.588 -42.092 100.174 1.00 30.72 64 PHE E C 1
ATOM 7623 O O . PHE E 1 68 ? -0.456 -42.478 100.061 1.00 29.97 64 PHE E O 1
ATOM 7631 N N . GLY E 1 69 ? -2.267 -42.159 101.325 1.00 30.95 65 GLY E N 1
ATOM 7632 C CA . GLY E 1 69 ? -1.688 -42.668 102.589 1.00 30.89 65 GLY E CA 1
ATOM 7633 C C . GLY E 1 69 ? -0.684 -41.717 103.234 1.00 29.53 65 GLY E C 1
ATOM 7634 O O . GLY E 1 69 ? 0.109 -42.116 104.090 1.00 30.14 65 GLY E O 1
ATOM 7635 N N . THR E 1 70 ? -0.752 -40.449 102.841 1.00 27.81 66 THR E N 1
ATOM 7636 C CA . THR E 1 70 ? 0.164 -39.400 103.302 1.00 26.35 66 THR E CA 1
ATOM 7637 C C . THR E 1 70 ? 0.104 -39.170 104.832 1.00 26.68 66 THR E C 1
ATOM 7638 O O . THR E 1 70 ? -0.979 -39.137 105.435 1.00 27.30 66 THR E O 1
ATOM 7642 N N . ASP E 1 71 ? 1.274 -39.080 105.446 1.00 26.41 67 ASP E N 1
ATOM 7643 C CA . ASP E 1 71 ? 1.409 -38.610 106.798 1.00 26.79 67 ASP E CA 1
ATOM 7644 C C . ASP E 1 71 ? 1.159 -37.066 106.812 1.00 25.83 67 ASP E C 1
ATOM 7645 O O . ASP E 1 71 ? 1.970 -36.308 106.238 1.00 25.03 67 ASP E O 1
ATOM 7650 N N . VAL E 1 72 ? 0.024 -36.614 107.403 1.00 25.59 68 VAL E N 1
ATOM 7651 C CA . VAL E 1 72 ? -0.307 -35.175 107.442 1.00 24.94 68 VAL E CA 1
ATOM 7652 C C . VAL E 1 72 ? -0.607 -34.656 108.839 1.00 25.57 68 VAL E C 1
ATOM 7653 O O . VAL E 1 72 ? -1.316 -35.310 109.606 1.00 26.53 68 VAL E O 1
ATOM 7657 N N . HIS E 1 73 ? -0.085 -33.466 109.131 1.00 25.26 69 HIS E N 1
ATOM 7658 C CA . HIS E 1 73 ? -0.365 -32.727 110.368 1.00 25.70 69 HIS E CA 1
ATOM 7659 C C . HIS E 1 73 ? -0.725 -31.339 109.958 1.00 25.26 69 HIS E C 1
ATOM 7660 O O . HIS E 1 73 ? -0.001 -30.732 109.157 1.00 24.51 69 HIS E O 1
ATOM 7667 N N . THR E 1 74 ? -1.836 -30.811 110.478 1.00 25.46 70 THR E N 1
ATOM 7668 C CA . THR E 1 74 ? -2.261 -29.490 110.085 1.00 25.37 70 THR E CA 1
ATOM 7669 C C . THR E 1 74 ? -2.048 -28.457 111.181 1.00 26.17 70 THR E C 1
ATOM 7670 O O . THR E 1 74 ? -1.977 -28.789 112.370 1.00 26.59 70 THR E O 1
ATOM 7674 N N . VAL E 1 75 ? -1.946 -27.202 110.768 1.00 26.55 71 VAL E N 1
ATOM 7675 C CA . VAL E 1 75 ? -1.829 -26.084 111.705 1.00 27.79 71 VAL E CA 1
ATOM 7676 C C . VAL E 1 75 ? -2.743 -24.965 111.249 1.00 28.81 71 VAL E C 1
ATOM 7677 O O . VAL E 1 75 ? -2.473 -24.337 110.241 1.00 29.12 71 VAL E O 1
ATOM 7681 N N . ALA E 1 76 ? -3.827 -24.752 111.989 1.00 30.13 72 ALA E N 1
ATOM 7682 C CA . ALA E 1 76 ? -4.753 -23.661 111.742 1.00 31.90 72 ALA E CA 1
ATOM 7683 C C . ALA E 1 76 ? -4.200 -22.448 112.456 1.00 33.27 72 ALA E C 1
ATOM 7684 O O . ALA E 1 76 ? -4.120 -22.425 113.678 1.00 34.21 72 ALA E O 1
ATOM 7686 N N . ILE E 1 77 ? -3.785 -21.451 111.699 1.00 34.66 73 ILE E N 1
ATOM 7687 C CA . ILE E 1 77 ? -3.225 -20.254 112.305 1.00 36.11 73 ILE E CA 1
ATOM 7688 C C . ILE E 1 77 ? -3.503 -19.050 111.408 1.00 38.06 73 ILE E C 1
ATOM 7689 O O . ILE E 1 77 ? -3.569 -19.164 110.204 1.00 37.96 73 ILE E O 1
ATOM 7694 N N . ASP E 1 78 ? -3.705 -17.907 112.024 1.00 41.52 74 ASP E N 1
ATOM 7695 C CA . ASP E 1 78 ? -3.829 -16.651 111.326 1.00 45.03 74 ASP E CA 1
ATOM 7696 C C . ASP E 1 78 ? -2.425 -16.001 111.389 1.00 47.79 74 ASP E C 1
ATOM 7697 O O . ASP E 1 78 ? -1.931 -15.676 112.484 1.00 47.53 74 ASP E O 1
ATOM 7702 N N . LEU E 1 79 ? -1.777 -15.851 110.225 1.00 49.81 75 LEU E N 1
ATOM 7703 C CA . LEU E 1 79 ? -0.360 -15.441 110.167 1.00 51.84 75 LEU E CA 1
ATOM 7704 C C . LEU E 1 79 ? -0.158 -13.961 110.541 1.00 56.50 75 LEU E C 1
ATOM 7705 O O . LEU E 1 79 ? 0.981 -13.523 110.760 1.00 56.50 75 LEU E O 1
ATOM 7707 N N . ALA E 1 80 ? -1.270 -13.210 110.634 1.00 60.32 76 ALA E N 1
ATOM 7708 C CA . ALA E 1 80 ? -1.250 -11.782 110.988 1.00 62.99 76 ALA E CA 1
ATOM 7709 C C . ALA E 1 80 ? -1.111 -11.566 112.489 1.00 65.07 76 ALA E C 1
ATOM 7710 O O . ALA E 1 80 ? -0.450 -10.608 112.914 1.00 65.80 76 ALA E O 1
ATOM 7712 N N . GLU E 1 81 ? -1.741 -12.445 113.285 1.00 64.78 77 GLU E N 1
ATOM 7713 C CA . GLU E 1 81 ? -1.548 -12.466 114.747 1.00 65.14 77 GLU E CA 1
ATOM 7714 C C . GLU E 1 81 ? -0.038 -12.315 115.091 1.00 66.71 77 GLU E C 1
ATOM 7715 O O . GLU E 1 81 ? 0.831 -12.503 114.218 1.00 66.97 77 GLU E O 1
ATOM 7717 N N . PRO E 1 82 ? 0.283 -11.943 116.352 1.00 67.37 78 PRO E N 1
ATOM 7718 C CA . PRO E 1 82 ? 1.693 -11.643 116.677 1.00 66.94 78 PRO E CA 1
ATOM 7719 C C . PRO E 1 82 ? 2.632 -12.862 116.637 1.00 62.40 78 PRO E C 1
ATOM 7720 O O . PRO E 1 82 ? 2.390 -13.871 117.305 1.00 59.17 78 PRO E O 1
ATOM 7724 N N . ASP E 1 83 ? 3.695 -12.759 115.848 1.00 60.43 79 ASP E N 1
ATOM 7725 C CA . ASP E 1 83 ? 4.724 -13.810 115.784 1.00 57.30 79 ASP E CA 1
ATOM 7726 C C . ASP E 1 83 ? 4.191 -15.149 115.264 1.00 51.01 79 ASP E C 1
ATOM 7727 O O . ASP E 1 83 ? 4.822 -16.185 115.434 1.00 49.64 79 ASP E O 1
ATOM 7732 N N . ALA E 1 84 ? 3.028 -15.117 114.620 1.00 40.32 80 ALA E N 1
ATOM 7733 C CA . ALA E 1 84 ? 2.487 -16.282 113.950 1.00 37.67 80 ALA E CA 1
ATOM 7734 C C . ALA E 1 84 ? 3.515 -16.941 112.994 1.00 35.39 80 ALA E C 1
ATOM 7735 O O . ALA E 1 84 ? 3.665 -18.125 113.017 1.00 34.07 80 ALA E O 1
ATOM 7737 N N . PRO E 1 85 ? 4.237 -16.151 112.164 1.00 33.95 81 PRO E N 1
ATOM 7738 C CA . PRO E 1 85 ? 5.137 -16.826 111.239 1.00 32.76 81 PRO E CA 1
ATOM 7739 C C . PRO E 1 85 ? 6.221 -17.619 111.950 1.00 32.68 81 PRO E C 1
ATOM 7740 O O . PRO E 1 85 ? 6.529 -18.729 111.540 1.00 31.47 81 PRO E O 1
ATOM 7744 N N . ALA E 1 86 ? 6.776 -17.069 113.024 1.00 33.01 82 ALA E N 1
ATOM 7745 C CA . ALA E 1 86 ? 7.752 -17.822 113.794 1.00 33.88 82 ALA E CA 1
ATOM 7746 C C . ALA E 1 86 ? 7.045 -19.043 114.487 1.00 33.84 82 ALA E C 1
ATOM 7747 O O . ALA E 1 86 ? 7.611 -20.131 114.579 1.00 33.61 82 ALA E O 1
ATOM 7749 N N . GLU E 1 87 ? 5.803 -18.850 114.915 1.00 33.91 83 GLU E N 1
ATOM 7750 C CA . GLU E 1 87 ? 5.038 -19.910 115.563 1.00 34.45 83 GLU E CA 1
ATOM 7751 C C . GLU E 1 87 ? 4.832 -21.038 114.577 1.00 32.59 83 GLU E C 1
ATOM 7752 O O . GLU E 1 87 ? 5.120 -22.191 114.884 1.00 32.27 83 GLU E O 1
ATOM 7758 N N . LEU E 1 88 ? 4.377 -20.692 113.377 1.00 30.81 84 LEU E N 1
ATOM 7759 C CA . LEU E 1 88 ? 4.064 -21.678 112.367 1.00 29.68 84 LEU E CA 1
ATOM 7760 C C . LEU E 1 88 ? 5.301 -22.434 111.932 1.00 29.21 84 LEU E C 1
ATOM 7761 O O . LEU E 1 88 ? 5.243 -23.639 111.714 1.00 28.60 84 LEU E O 1
ATOM 7766 N N . ALA E 1 89 ? 6.413 -21.714 111.822 1.00 29.35 85 ALA E N 1
ATOM 7767 C CA . ALA E 1 89 ? 7.719 -22.319 111.520 1.00 29.30 85 ALA E CA 1
ATOM 7768 C C . ALA E 1 89 ? 8.095 -23.386 112.552 1.00 30.26 85 ALA E C 1
ATOM 7769 O O . ALA E 1 89 ? 8.477 -24.508 112.181 1.00 29.69 85 ALA E O 1
ATOM 7771 N N . ARG E 1 90 ? 8.027 -23.012 113.836 1.00 31.64 86 ARG E N 1
ATOM 7772 C CA . ARG E 1 90 ? 8.456 -23.916 114.901 1.00 33.19 86 ARG E CA 1
ATOM 7773 C C . ARG E 1 90 ? 7.560 -25.153 114.967 1.00 32.48 86 ARG E C 1
ATOM 7774 O O . ARG E 1 90 ? 8.058 -26.264 115.009 1.00 32.31 86 ARG E O 1
ATOM 7782 N N . ARG E 1 91 ? 6.248 -24.950 114.949 1.00 31.79 87 ARG E N 1
ATOM 7783 C CA . ARG E 1 91 ? 5.305 -26.054 115.004 1.00 31.70 87 ARG E CA 1
ATOM 7784 C C . ARG E 1 91 ? 5.468 -26.999 113.814 1.00 30.49 87 ARG E C 1
ATOM 7785 O O . ARG E 1 91 ? 5.361 -28.212 113.973 1.00 30.05 87 ARG E O 1
ATOM 7793 N N . ALA E 1 92 ? 5.782 -26.450 112.637 1.00 29.55 88 ALA E N 1
ATOM 7794 C CA . ALA E 1 92 ? 5.919 -27.250 111.428 1.00 28.80 88 ALA E CA 1
ATOM 7795 C C . ALA E 1 92 ? 7.133 -28.202 111.488 1.00 28.81 88 ALA E C 1
ATOM 7796 O O . ALA E 1 92 ? 7.046 -29.377 111.118 1.00 28.78 88 ALA E O 1
ATOM 7798 N N . ALA E 1 93 ? 8.251 -27.682 111.946 1.00 28.88 89 ALA E N 1
ATOM 7799 C CA . ALA E 1 93 ? 9.482 -28.454 112.060 1.00 29.34 89 ALA E CA 1
ATOM 7800 C C . ALA E 1 93 ? 9.375 -29.447 113.195 1.00 30.15 89 ALA E C 1
ATOM 7801 O O . ALA E 1 93 ? 9.969 -30.511 113.132 1.00 30.08 89 ALA E O 1
ATOM 7803 N N . GLU E 1 94 ? 8.599 -29.100 114.220 1.00 31.01 90 GLU E N 1
ATOM 7804 C CA . GLU E 1 94 ? 8.370 -30.003 115.364 1.00 32.13 90 GLU E CA 1
ATOM 7805 C C . GLU E 1 94 ? 7.581 -31.260 115.024 1.00 30.84 90 GLU E C 1
ATOM 7806 O O . GLU E 1 94 ? 7.833 -32.314 115.607 1.00 31.16 90 GLU E O 1
ATOM 7812 N N . ALA E 1 95 ? 6.641 -31.142 114.090 1.00 29.35 91 ALA E N 1
ATOM 7813 C CA . ALA E 1 95 ? 5.719 -32.216 113.760 1.00 28.60 91 ALA E CA 1
ATOM 7814 C C . ALA E 1 95 ? 6.453 -33.494 113.370 1.00 27.93 91 ALA E C 1
ATOM 7815 O O . ALA E 1 95 ? 6.091 -34.572 113.834 1.00 27.68 91 ALA E O 1
ATOM 7817 N N . PHE E 1 96 ? 7.480 -33.354 112.528 1.00 27.06 92 PHE E N 1
ATOM 7818 C CA . PHE E 1 96 ? 8.249 -34.490 112.019 1.00 26.68 92 PHE E CA 1
ATOM 7819 C C . PHE E 1 96 ? 9.745 -34.359 112.309 1.00 26.89 92 PHE E C 1
ATOM 7820 O O . PHE E 1 96 ? 10.547 -35.120 111.762 1.00 26.74 92 PHE E O 1
ATOM 7828 N N . GLY E 1 97 ? 10.118 -33.417 113.180 1.00 27.28 93 GLY E N 1
ATOM 7829 C CA . GLY E 1 97 ? 11.509 -33.301 113.643 1.00 27.88 93 GLY E CA 1
ATOM 7830 C C . GLY E 1 97 ? 12.444 -32.683 112.634 1.00 27.77 93 GLY E C 1
ATOM 7831 O O . GLY E 1 97 ? 13.590 -33.040 112.559 1.00 28.53 93 GLY E O 1
ATOM 7832 N N . GLY E 1 98 ? 11.932 -31.734 111.863 1.00 27.59 94 GLY E N 1
ATOM 7833 C CA . GLY E 1 98 ? 12.677 -31.053 110.799 1.00 27.10 94 GLY E CA 1
ATOM 7834 C C . GLY E 1 98 ? 11.775 -30.830 109.593 1.00 26.34 94 GLY E C 1
ATOM 7835 O O . GLY E 1 98 ? 10.756 -31.506 109.445 1.00 26.36 94 GLY E O 1
ATOM 7836 N N . LEU E 1 99 ? 12.138 -29.848 108.776 1.00 25.64 95 LEU E N 1
ATOM 7837 C CA . LEU E 1 99 ? 11.534 -29.606 107.473 1.00 24.91 95 LEU E CA 1
ATOM 7838 C C . LEU E 1 99 ? 12.650 -29.625 106.420 1.00 24.53 95 LEU E C 1
ATOM 7839 O O . LEU E 1 99 ? 13.750 -29.084 106.635 1.00 24.72 95 LEU E O 1
ATOM 7844 N N . ASP E 1 100 ? 12.319 -30.215 105.262 1.00 24.24 96 ASP E N 1
ATOM 7845 C CA . ASP E 1 100 ? 13.215 -30.278 104.124 1.00 24.12 96 ASP E CA 1
ATOM 7846 C C . ASP E 1 100 ? 12.788 -29.337 103.045 1.00 23.78 96 ASP E C 1
ATOM 7847 O O . ASP E 1 100 ? 13.605 -28.937 102.210 1.00 23.72 96 ASP E O 1
ATOM 7852 N N . VAL E 1 101 ? 11.507 -29.006 103.031 1.00 23.60 97 VAL E N 1
ATOM 7853 C CA . VAL E 1 101 ? 10.916 -28.191 101.968 1.00 23.31 97 VAL E CA 1
ATOM 7854 C C . VAL E 1 101 ? 9.901 -27.211 102.584 1.00 23.29 97 VAL E C 1
ATOM 7855 O O . VAL E 1 101 ? 9.092 -27.593 103.433 1.00 23.43 97 VAL E O 1
ATOM 7859 N N . LEU E 1 102 ? 9.999 -25.937 102.186 1.00 23.17 98 LEU E N 1
ATOM 7860 C CA . LEU E 1 102 ? 8.940 -24.949 102.446 1.00 23.13 98 LEU E CA 1
ATOM 7861 C C . LEU E 1 102 ? 8.341 -24.522 101.119 1.00 22.88 98 LEU E C 1
ATOM 7862 O O . LEU E 1 102 ? 9.043 -24.044 100.247 1.00 22.75 98 LEU E O 1
ATOM 7867 N N . VAL E 1 103 ? 7.043 -24.710 100.968 1.00 22.87 99 VAL E N 1
ATOM 7868 C CA . VAL E 1 103 ? 6.333 -24.173 99.827 1.00 22.72 99 VAL E CA 1
ATOM 7869 C C . VAL E 1 103 ? 5.573 -22.959 100.305 1.00 22.79 99 VAL E C 1
ATOM 7870 O O . VAL E 1 103 ? 4.482 -23.060 100.833 1.00 22.95 99 VAL E O 1
ATOM 7874 N N . ASN E 1 104 ? 6.198 -21.809 100.133 1.00 22.71 100 ASN E N 1
ATOM 7875 C CA . ASN E 1 104 ? 5.679 -20.549 100.635 1.00 22.80 100 ASN E CA 1
ATOM 7876 C C . ASN E 1 104 ? 4.556 -19.975 99.736 1.00 22.76 100 ASN E C 1
ATOM 7877 O O . ASN E 1 104 ? 4.815 -19.235 98.808 1.00 22.62 100 ASN E O 1
ATOM 7882 N N . ASN E 1 105 ? 3.311 -20.330 100.035 1.00 22.94 101 ASN E N 1
ATOM 7883 C CA . ASN E 1 105 ? 2.172 -20.024 99.163 1.00 22.99 101 ASN E CA 1
ATOM 7884 C C . ASN E 1 105 ? 1.151 -19.158 99.842 1.00 23.28 101 ASN E C 1
ATOM 7885 O O . ASN E 1 105 ? 0.513 -19.586 100.811 1.00 23.92 101 ASN E O 1
ATOM 7890 N N . ALA E 1 106 ? 0.964 -17.937 99.352 1.00 23.88 102 ALA E N 1
ATOM 7891 C CA . ALA E 1 106 ? -0.157 -17.084 99.832 1.00 24.57 102 ALA E CA 1
ATOM 7892 C C . ALA E 1 106 ? -0.618 -16.236 98.694 1.00 25.20 102 ALA E C 1
ATOM 7893 O O . ALA E 1 106 ? 0.070 -16.146 97.656 1.00 25.73 102 ALA E O 1
ATOM 7895 N N . GLY E 1 107 ? -1.772 -15.597 98.857 1.00 25.84 103 GLY E N 1
ATOM 7896 C CA . GLY E 1 107 ? -2.342 -14.857 97.751 1.00 26.15 103 GLY E CA 1
ATOM 7897 C C . GLY E 1 107 ? -3.718 -14.257 97.977 1.00 26.94 103 GLY E C 1
ATOM 7898 O O . GLY E 1 107 ? -4.730 -14.976 97.963 1.00 27.04 103 GLY E O 1
ATOM 7899 N N . ILE E 1 108 ? -3.743 -12.932 98.187 1.00 27.17 104 ILE E N 1
ATOM 7900 C CA . ILE E 1 108 ? -4.968 -12.152 98.047 1.00 27.52 104 ILE E CA 1
ATOM 7901 C C . ILE E 1 108 ? -4.713 -11.085 96.995 1.00 27.07 104 ILE E C 1
ATOM 7902 O O . ILE E 1 108 ? -3.552 -10.636 96.795 1.00 25.59 104 ILE E O 1
ATOM 7907 N N . SER E 1 109 ? -5.809 -10.694 96.342 1.00 27.22 105 SER E N 1
ATOM 7908 C CA . SER E 1 109 ? -5.796 -9.669 95.311 1.00 27.33 105 SER E CA 1
ATOM 7909 C C . SER E 1 109 ? -7.014 -8.776 95.427 1.00 28.10 105 SER E C 1
ATOM 7910 O O . SER E 1 109 ? -8.151 -9.271 95.520 1.00 28.89 105 SER E O 1
ATOM 7913 N N . HIS E 1 110 ? -6.739 -7.459 95.420 1.00 28.31 106 HIS E N 1
ATOM 7914 C CA . HIS E 1 110 ? -7.709 -6.380 95.528 1.00 28.59 106 HIS E CA 1
ATOM 7915 C C . HIS E 1 110 ? -7.486 -5.401 94.391 1.00 28.63 106 HIS E C 1
ATOM 7916 O O . HIS E 1 110 ? -6.907 -4.314 94.579 1.00 28.81 106 HIS E O 1
ATOM 7923 N N . PRO E 1 111 ? -7.974 -5.737 93.196 1.00 28.62 107 PRO E N 1
ATOM 7924 C CA . PRO E 1 111 ? -7.725 -4.844 92.051 1.00 28.67 107 PRO E CA 1
ATOM 7925 C C . PRO E 1 111 ? -8.445 -3.465 92.051 1.00 29.32 107 PRO E C 1
ATOM 7926 O O . PRO E 1 111 ? -9.683 -3.368 92.277 1.00 30.18 107 PRO E O 1
ATOM 7930 N N . GLN E 1 112 ? -7.658 -2.428 91.774 1.00 28.98 108 GLN E N 1
ATOM 7931 C CA . GLN E 1 112 ? -8.115 -1.041 91.656 1.00 29.61 108 GLN E CA 1
ATOM 7932 C C . GLN E 1 112 ? -7.141 -0.319 90.752 1.00 29.50 108 GLN E C 1
ATOM 7933 O O . GLN E 1 112 ? -5.916 -0.568 90.840 1.00 29.16 108 GLN E O 1
ATOM 7939 N N . PRO E 1 113 ? -7.638 0.625 89.937 1.00 30.00 109 PRO E N 1
ATOM 7940 C CA . PRO E 1 113 ? -6.692 1.536 89.287 1.00 29.79 109 PRO E CA 1
ATOM 7941 C C . PRO E 1 113 ? -5.717 2.153 90.325 1.00 29.22 109 PRO E C 1
ATOM 7942 O O . PRO E 1 113 ? -6.077 2.296 91.492 1.00 29.20 109 PRO E O 1
ATOM 7946 N N . VAL E 1 114 ? -4.498 2.485 89.908 1.00 28.69 110 VAL E N 1
ATOM 7947 C CA . VAL E 1 114 ? -3.515 3.029 90.848 1.00 28.45 110 VAL E CA 1
ATOM 7948 C C . VAL E 1 114 ? -3.983 4.354 91.442 1.00 28.93 110 VAL E C 1
ATOM 7949 O O . VAL E 1 114 ? -3.734 4.621 92.599 1.00 28.44 110 VAL E O 1
ATOM 7953 N N . VAL E 1 115 ? -4.689 5.170 90.657 1.00 29.90 111 VAL E N 1
ATOM 7954 C CA . VAL E 1 115 ? -5.167 6.470 91.171 1.00 30.73 111 VAL E CA 1
ATOM 7955 C C . VAL E 1 115 ? -6.191 6.321 92.315 1.00 31.71 111 VAL E C 1
ATOM 7956 O O . VAL E 1 115 ? -6.392 7.268 93.078 1.00 32.05 111 VAL E O 1
ATOM 7960 N N . ASP E 1 116 ? -6.815 5.141 92.453 1.00 32.60 112 ASP E N 1
ATOM 7961 C CA . ASP E 1 116 ? -7.755 4.885 93.596 1.00 33.68 112 ASP E CA 1
ATOM 7962 C C . ASP E 1 116 ? -7.200 3.960 94.690 1.00 33.37 112 ASP E C 1
ATOM 7963 O O . ASP E 1 116 ? -7.953 3.495 95.550 1.00 33.60 112 ASP E O 1
ATOM 7968 N N . THR E 1 117 ? -5.893 3.701 94.675 1.00 32.43 113 THR E N 1
ATOM 7969 C CA . THR E 1 117 ? -5.298 2.782 95.660 1.00 32.30 113 THR E CA 1
ATOM 7970 C C . THR E 1 117 ? -5.767 3.128 97.099 1.00 33.40 113 THR E C 1
ATOM 7971 O O . THR E 1 117 ? -5.450 4.191 97.634 1.00 33.64 113 THR E O 1
ATOM 7975 N N . ASP E 1 118 ? -6.535 2.214 97.705 1.00 34.12 114 ASP E N 1
ATOM 7976 C CA . ASP E 1 118 ? -6.949 2.360 99.096 1.00 34.35 114 ASP E CA 1
ATOM 7977 C C . ASP E 1 118 ? -5.875 1.842 100.042 1.00 33.51 114 ASP E C 1
ATOM 7978 O O . ASP E 1 118 ? -5.457 0.690 99.912 1.00 33.25 114 ASP E O 1
ATOM 7983 N N . PRO E 1 119 ? -5.427 2.685 101.006 1.00 33.43 115 PRO E N 1
ATOM 7984 C CA . PRO E 1 119 ? -4.414 2.291 102.001 1.00 32.69 115 PRO E CA 1
ATOM 7985 C C . PRO E 1 119 ? -4.660 0.963 102.680 1.00 31.89 115 PRO E C 1
ATOM 7986 O O . PRO E 1 119 ? -3.710 0.197 102.846 1.00 31.34 115 PRO E O 1
ATOM 7990 N N . GLN E 1 120 ? -5.903 0.695 103.070 1.00 31.33 116 GLN E N 1
ATOM 7991 C CA . GLN E 1 120 ? -6.172 -0.483 103.877 1.00 31.01 116 GLN E CA 1
ATOM 7992 C C . GLN E 1 120 ? -6.047 -1.726 102.991 1.00 29.88 116 GLN E C 1
ATOM 7993 O O . GLN E 1 120 ? -5.479 -2.750 103.424 1.00 29.19 116 GLN E O 1
ATOM 7995 N N . LEU E 1 121 ? -6.538 -1.629 101.756 1.00 29.04 117 LEU E N 1
ATOM 7996 C CA . LEU E 1 121 ? -6.382 -2.740 100.815 1.00 28.22 117 LEU E CA 1
ATOM 7997 C C . LEU E 1 121 ? -4.905 -2.956 100.439 1.00 26.98 117 LEU E C 1
ATOM 7998 O O . LEU E 1 121 ? -4.442 -4.105 100.319 1.00 26.42 117 LEU E O 1
ATOM 8003 N N . PHE E 1 122 ? -4.161 -1.865 100.289 1.00 26.51 118 PHE E N 1
ATOM 8004 C CA . PHE E 1 122 ? -2.710 -1.965 100.019 1.00 25.82 118 PHE E CA 1
ATOM 8005 C C . PHE E 1 122 ? -2.015 -2.678 101.171 1.00 25.96 118 PHE E C 1
ATOM 8006 O O . PHE E 1 122 ? -1.263 -3.658 100.955 1.00 25.82 118 PHE E O 1
ATOM 8014 N N . ASP E 1 123 ? -2.275 -2.215 102.389 1.00 26.49 119 ASP E N 1
ATOM 8015 C CA . ASP E 1 123 ? -1.679 -2.819 103.575 1.00 26.74 119 ASP E CA 1
ATOM 8016 C C . ASP E 1 123 ? -2.045 -4.285 103.721 1.00 26.21 119 ASP E C 1
ATOM 8017 O O . ASP E 1 123 ? -1.212 -5.090 104.111 1.00 25.60 119 ASP E O 1
ATOM 8022 N N . ALA E 1 124 ? -3.311 -4.620 103.465 1.00 26.17 120 ALA E N 1
ATOM 8023 C CA . ALA E 1 124 ? -3.754 -6.006 103.610 1.00 26.06 120 ALA E CA 1
ATOM 8024 C C . ALA E 1 124 ? -3.023 -6.885 102.566 1.00 25.49 120 ALA E C 1
ATOM 8025 O O . ALA E 1 124 ? -2.685 -8.042 102.835 1.00 25.32 120 ALA E O 1
ATOM 8027 N N . THR E 1 125 ? -2.749 -6.312 101.397 1.00 25.23 121 THR E N 1
ATOM 8028 C CA . THR E 1 125 ? -2.086 -7.062 100.336 1.00 24.76 121 THR E CA 1
ATOM 8029 C C . THR E 1 125 ? -0.647 -7.294 100.693 1.00 24.44 121 THR E C 1
ATOM 8030 O O . THR E 1 125 ? -0.137 -8.386 100.503 1.00 24.18 121 THR E O 1
ATOM 8034 N N . ILE E 1 126 ? -0.002 -6.267 101.243 1.00 24.52 122 ILE E N 1
ATOM 8035 C CA . ILE E 1 126 ? 1.394 -6.373 101.693 1.00 24.32 122 ILE E CA 1
ATOM 8036 C C . ILE E 1 126 ? 1.548 -7.366 102.860 1.00 24.44 122 ILE E C 1
ATOM 8037 O O . ILE E 1 126 ? 2.538 -8.077 102.934 1.00 24.23 122 ILE E O 1
ATOM 8042 N N . ALA E 1 127 ? 0.586 -7.395 103.783 1.00 24.84 123 ALA E N 1
ATOM 8043 C CA . ALA E 1 127 ? 0.723 -8.212 104.997 1.00 25.03 123 ALA E CA 1
ATOM 8044 C C . ALA E 1 127 ? 0.613 -9.696 104.632 1.00 24.80 123 ALA E C 1
ATOM 8045 O O . ALA E 1 127 ? 1.464 -10.514 105.022 1.00 24.67 123 ALA E O 1
ATOM 8047 N N . VAL E 1 128 ? -0.425 -10.012 103.840 1.00 24.78 124 VAL E N 1
ATOM 8048 C CA . VAL E 1 128 ? -0.679 -11.365 103.345 1.00 24.60 124 VAL E CA 1
ATOM 8049 C C . VAL E 1 128 ? 0.387 -11.844 102.339 1.00 24.12 124 VAL E C 1
ATOM 8050 O O . VAL E 1 128 ? 0.997 -12.913 102.531 1.00 24.02 124 VAL E O 1
ATOM 8054 N N . ASN E 1 129 ? 0.643 -11.060 101.299 1.00 23.93 125 ASN E N 1
ATOM 8055 C CA . ASN E 1 129 ? 1.439 -11.542 100.155 1.00 23.54 125 ASN E CA 1
ATOM 8056 C C . ASN E 1 129 ? 2.940 -11.499 100.377 1.00 23.35 125 ASN E C 1
ATOM 8057 O O . ASN E 1 129 ? 3.687 -12.276 99.748 1.00 23.09 125 ASN E O 1
ATOM 8062 N N . LEU E 1 130 ? 3.380 -10.576 101.242 1.00 23.52 126 LEU E N 1
ATOM 8063 C CA . LEU E 1 130 ? 4.820 -10.203 101.354 1.00 23.42 126 LEU E CA 1
ATOM 8064 C C . LEU E 1 130 ? 5.370 -10.465 102.746 1.00 23.76 126 LEU E C 1
ATOM 8065 O O . LEU E 1 130 ? 6.299 -11.219 102.931 1.00 23.59 126 LEU E O 1
ATOM 8070 N N . ARG E 1 131 ? 4.764 -9.835 103.729 1.00 24.81 127 ARG E N 1
ATOM 8071 C CA . ARG E 1 131 ? 5.249 -9.871 105.119 1.00 25.72 127 ARG E CA 1
ATOM 8072 C C . ARG E 1 131 ? 5.213 -11.288 105.777 1.00 24.96 127 ARG E C 1
ATOM 8073 O O . ARG E 1 131 ? 6.239 -11.848 106.176 1.00 24.68 127 ARG E O 1
ATOM 8081 N N . ALA E 1 132 ? 4.031 -11.866 105.820 1.00 24.43 128 ALA E N 1
ATOM 8082 C CA . ALA E 1 132 ? 3.841 -13.185 106.421 1.00 24.51 128 ALA E CA 1
ATOM 8083 C C . ALA E 1 132 ? 4.734 -14.278 105.780 1.00 24.17 128 ALA E C 1
ATOM 8084 O O . ALA E 1 132 ? 5.459 -14.980 106.504 1.00 24.28 128 ALA E O 1
ATOM 8086 N N . PRO E 1 133 ? 4.711 -14.414 104.436 1.00 23.81 129 PRO E N 1
ATOM 8087 C CA . PRO E 1 133 ? 5.667 -15.324 103.770 1.00 23.54 129 PRO E CA 1
ATOM 8088 C C . PRO E 1 133 ? 7.202 -14.989 103.954 1.00 23.55 129 PRO E C 1
ATOM 8089 O O . PRO E 1 133 ? 8.029 -15.884 104.151 1.00 23.55 129 PRO E O 1
ATOM 8093 N N . ALA E 1 134 ? 7.562 -13.728 103.901 1.00 23.60 130 ALA E N 1
ATOM 8094 C CA . ALA E 1 134 ? 8.992 -13.330 104.094 1.00 23.70 130 ALA E CA 1
ATOM 8095 C C . ALA E 1 134 ? 9.514 -13.721 105.498 1.00 24.07 130 ALA E C 1
ATOM 8096 O O . ALA E 1 134 ? 10.615 -14.306 105.651 1.00 24.15 130 ALA E O 1
ATOM 8098 N N . LEU E 1 135 ? 8.707 -13.448 106.505 1.00 24.35 131 LEU E N 1
ATOM 8099 C CA . LEU E 1 135 ? 9.099 -13.757 107.910 1.00 24.79 131 LEU E CA 1
ATOM 8100 C C . LEU E 1 135 ? 8.962 -15.242 108.224 1.00 24.78 131 LEU E C 1
ATOM 8101 O O . LEU E 1 135 ? 9.732 -15.761 109.016 1.00 25.06 131 LEU E O 1
ATOM 8106 N N . LEU E 1 136 ? 8.026 -15.940 107.575 1.00 24.50 132 LEU E N 1
ATOM 8107 C CA . LEU E 1 136 ? 7.971 -17.387 107.717 1.00 24.47 132 LEU E CA 1
ATOM 8108 C C . LEU E 1 136 ? 9.225 -18.011 107.152 1.00 24.31 132 LEU E C 1
ATOM 8109 O O . LEU E 1 136 ? 9.839 -18.869 107.762 1.00 24.50 132 LEU E O 1
ATOM 8114 N N . ALA E 1 137 ? 9.596 -17.588 105.972 1.00 24.00 133 ALA E N 1
ATOM 8115 C CA . ALA E 1 137 ? 10.736 -18.186 105.304 1.00 23.88 133 ALA E CA 1
ATOM 8116 C C . ALA E 1 137 ? 12.048 -17.918 106.076 1.00 24.23 133 ALA E C 1
ATOM 8117 O O . ALA E 1 137 ? 12.926 -18.735 106.090 1.00 24.33 133 ALA E O 1
ATOM 8119 N N . SER E 1 138 ? 12.173 -16.772 106.715 1.00 24.49 134 SER E N 1
ATOM 8120 C CA . SER E 1 138 ? 13.387 -16.494 107.466 1.00 24.91 134 SER E CA 1
ATOM 8121 C C . SER E 1 138 ? 13.468 -17.342 108.725 1.00 25.30 134 SER E C 1
ATOM 8122 O O . SER E 1 138 ? 14.571 -17.812 109.076 1.00 26.15 134 SER E O 1
ATOM 8125 N N . ALA E 1 139 ? 12.338 -17.594 109.387 1.00 25.35 135 ALA E N 1
ATOM 8126 C CA . ALA E 1 139 ? 12.335 -18.499 110.553 1.00 25.73 135 ALA E CA 1
ATOM 8127 C C . ALA E 1 139 ? 12.552 -19.968 110.126 1.00 25.54 135 ALA E C 1
ATOM 8128 O O . ALA E 1 139 ? 13.353 -20.736 110.744 1.00 25.87 135 ALA E O 1
ATOM 8130 N N . VAL E 1 140 ? 11.897 -20.355 109.037 1.00 25.06 136 VAL E N 1
ATOM 8131 C CA . VAL E 1 140 ? 12.120 -21.671 108.491 1.00 24.88 136 VAL E CA 1
ATOM 8132 C C . VAL E 1 140 ? 13.603 -21.863 108.074 1.00 24.97 136 VAL E C 1
ATOM 8133 O O . VAL E 1 140 ? 14.165 -22.923 108.288 1.00 25.26 136 VAL E O 1
ATOM 8137 N N . GLY E 1 141 ? 14.231 -20.852 107.493 1.00 24.94 137 GLY E N 1
ATOM 8138 C CA . GLY E 1 141 ? 15.631 -20.965 107.139 1.00 25.64 137 GLY E CA 1
ATOM 8139 C C . GLY E 1 141 ? 16.589 -21.085 108.334 1.00 26.95 137 GLY E C 1
ATOM 8140 O O . GLY E 1 141 ? 17.546 -21.847 108.276 1.00 27.27 137 GLY E O 1
ATOM 8141 N N . LYS E 1 142 ? 16.373 -20.278 109.375 1.00 27.93 138 LYS E N 1
ATOM 8142 C CA . LYS E 1 142 ? 17.139 -20.386 110.589 1.00 29.32 138 LYS E CA 1
ATOM 8143 C C . LYS E 1 142 ? 17.173 -21.855 111.062 1.00 29.46 138 LYS E C 1
ATOM 8144 O O . LYS E 1 142 ? 18.254 -22.415 111.335 1.00 29.70 138 LYS E O 1
ATOM 8150 N N . ALA E 1 143 ? 16.001 -22.472 111.143 1.00 28.74 139 ALA E N 1
ATOM 8151 C CA . ALA E 1 143 ? 15.926 -23.834 111.649 1.00 29.05 139 ALA E CA 1
ATOM 8152 C C . ALA E 1 143 ? 16.596 -24.797 110.661 1.00 28.91 139 ALA E C 1
ATOM 8153 O O . ALA E 1 143 ? 17.278 -25.724 111.107 1.00 29.77 139 ALA E O 1
ATOM 8155 N N . MET E 1 144 ? 16.441 -24.570 109.340 1.00 27.93 140 MET E N 1
ATOM 8156 C CA . MET E 1 144 ? 17.128 -25.411 108.358 1.00 27.48 140 MET E CA 1
ATOM 8157 C C . MET E 1 144 ? 18.647 -25.347 108.510 1.00 27.93 140 MET E C 1
ATOM 8158 O O . MET E 1 144 ? 19.336 -26.359 108.399 1.00 28.55 140 MET E O 1
ATOM 8163 N N . VAL E 1 145 ? 19.168 -24.162 108.770 1.00 28.05 141 VAL E N 1
ATOM 8164 C CA . VAL E 1 145 ? 20.600 -23.990 108.938 1.00 28.55 141 VAL E CA 1
ATOM 8165 C C . VAL E 1 145 ? 21.035 -24.749 110.201 1.00 29.44 141 VAL E C 1
ATOM 8166 O O . VAL E 1 145 ? 22.065 -25.430 110.196 1.00 29.92 141 VAL E O 1
ATOM 8170 N N . ALA E 1 146 ? 20.235 -24.655 111.259 1.00 29.67 142 ALA E N 1
ATOM 8171 C CA . ALA E 1 146 ? 20.564 -25.313 112.519 1.00 30.54 142 ALA E CA 1
ATOM 8172 C C . ALA E 1 146 ? 20.619 -26.825 112.368 1.00 30.78 142 ALA E C 1
ATOM 8173 O O . ALA E 1 146 ? 21.479 -27.483 112.957 1.00 31.31 142 ALA E O 1
ATOM 8175 N N . ALA E 1 147 ? 19.719 -27.376 111.564 1.00 30.35 143 ALA E N 1
ATOM 8176 C CA . ALA E 1 147 ? 19.635 -28.820 111.410 1.00 30.37 143 ALA E CA 1
ATOM 8177 C C . ALA E 1 147 ? 20.752 -29.377 110.519 1.00 30.88 143 ALA E C 1
ATOM 8178 O O . ALA E 1 147 ? 20.998 -30.553 110.517 1.00 31.29 143 ALA E O 1
ATOM 8180 N N . GLY E 1 148 ? 21.415 -28.548 109.741 1.00 31.53 144 GLY E N 1
ATOM 8181 C CA . GLY E 1 148 ? 22.569 -29.019 108.939 1.00 32.47 144 GLY E CA 1
ATOM 8182 C C . GLY E 1 148 ? 22.292 -30.028 107.802 1.00 32.93 144 GLY E C 1
ATOM 8183 O O . GLY E 1 148 ? 23.230 -30.636 107.277 1.00 33.73 144 GLY E O 1
ATOM 8184 N N . GLU E 1 149 ? 21.021 -30.165 107.400 1.00 33.04 145 GLU E N 1
ATOM 8185 C CA . GLU E 1 149 ? 20.586 -31.184 106.429 1.00 33.05 145 GLU E CA 1
ATOM 8186 C C . GLU E 1 149 ? 20.137 -30.605 105.073 1.00 31.28 145 GLU E C 1
ATOM 8187 O O . GLU E 1 149 ? 19.660 -31.338 104.209 1.00 31.17 145 GLU E O 1
ATOM 8193 N N . GLY E 1 150 ? 20.336 -29.307 104.890 1.00 29.84 146 GLY E N 1
ATOM 8194 C CA . GLY E 1 150 ? 19.960 -28.618 103.680 1.00 28.34 146 GLY E CA 1
ATOM 8195 C C . GLY E 1 150 ? 18.463 -28.330 103.661 1.00 27.13 146 GLY E C 1
ATOM 8196 O O . GLY E 1 150 ? 17.782 -28.409 104.687 1.00 27.02 146 GLY E O 1
ATOM 8197 N N . GLY E 1 151 ? 17.954 -28.003 102.478 1.00 25.74 147 GLY E N 1
ATOM 8198 C CA . GLY E 1 151 ? 16.542 -27.741 102.300 1.00 24.60 147 GLY E CA 1
ATOM 8199 C C . GLY E 1 151 ? 16.214 -27.100 100.991 1.00 23.91 147 GLY E C 1
ATOM 8200 O O . GLY E 1 151 ? 17.098 -26.731 100.255 1.00 23.98 147 GLY E O 1
ATOM 8201 N N . ALA E 1 152 ? 14.922 -26.972 100.703 1.00 23.59 148 ALA E N 1
ATOM 8202 C CA . ALA E 1 152 ? 14.482 -26.210 99.547 1.00 23.30 148 ALA E CA 1
ATOM 8203 C C . ALA E 1 152 ? 13.347 -25.303 99.969 1.00 23.13 148 ALA E C 1
ATOM 8204 O O . ALA E 1 152 ? 12.506 -25.724 100.744 1.00 23.15 148 ALA E O 1
ATOM 8206 N N . ILE E 1 153 ? 13.335 -24.062 99.463 1.00 23.01 149 ILE E N 1
ATOM 8207 C CA . ILE E 1 153 ? 12.275 -23.082 99.748 1.00 22.89 149 ILE E CA 1
ATOM 8208 C C . ILE E 1 153 ? 11.803 -22.674 98.378 1.00 22.65 149 ILE E C 1
ATOM 8209 O O . ILE E 1 153 ? 12.617 -22.268 97.539 1.00 22.64 149 ILE E O 1
ATOM 8214 N N . ILE E 1 154 ? 10.496 -22.816 98.160 1.00 22.52 150 ILE E N 1
ATOM 8215 C CA . ILE E 1 154 ? 9.861 -22.527 96.917 1.00 22.37 150 ILE E CA 1
ATOM 8216 C C . ILE E 1 154 ? 8.748 -21.506 97.129 1.00 22.33 150 ILE E C 1
ATOM 8217 O O . ILE E 1 154 ? 7.702 -21.786 97.727 1.00 22.38 150 ILE E O 1
ATOM 8222 N N . THR E 1 155 ? 8.993 -20.319 96.611 1.00 22.27 151 THR E N 1
ATOM 8223 C CA . THR E 1 155 ? 8.057 -19.247 96.699 1.00 22.26 151 THR E CA 1
ATOM 8224 C C . THR E 1 155 ? 7.060 -19.312 95.523 1.00 22.20 151 THR E C 1
ATOM 8225 O O . THR E 1 155 ? 7.451 -19.318 94.372 1.00 22.13 151 THR E O 1
ATOM 8229 N N . VAL E 1 156 ? 5.775 -19.375 95.825 1.00 22.28 152 VAL E N 1
ATOM 8230 C CA . VAL E 1 156 ? 4.767 -19.272 94.819 1.00 22.32 152 VAL E CA 1
ATOM 8231 C C . VAL E 1 156 ? 4.435 -17.795 94.611 1.00 22.34 152 VAL E C 1
ATOM 8232 O O . VAL E 1 156 ? 3.644 -17.219 95.322 1.00 22.46 152 VAL E O 1
ATOM 8236 N N . ALA E 1 157 ? 5.074 -17.193 93.622 1.00 22.24 153 ALA E N 1
ATOM 8237 C CA . ALA E 1 157 ? 4.963 -15.775 93.379 1.00 22.26 153 ALA E CA 1
ATOM 8238 C C . ALA E 1 157 ? 4.002 -15.601 92.247 1.00 22.36 153 ALA E C 1
ATOM 8239 O O . ALA E 1 157 ? 2.889 -16.171 92.279 1.00 22.51 153 ALA E O 1
ATOM 8241 N N . SER E 1 158 ? 4.411 -14.840 91.234 1.00 22.33 154 SER E N 1
ATOM 8242 C CA . SER E 1 158 ? 3.552 -14.592 90.099 1.00 22.49 154 SER E CA 1
ATOM 8243 C C . SER E 1 158 ? 4.319 -13.929 88.946 1.00 22.46 154 SER E C 1
ATOM 8244 O O . SER E 1 158 ? 5.338 -13.297 89.165 1.00 22.34 154 SER E O 1
ATOM 8247 N N . ALA E 1 159 ? 3.824 -14.081 87.728 1.00 22.62 155 ALA E N 1
ATOM 8248 C CA . ALA E 1 159 ? 4.296 -13.301 86.612 1.00 22.67 155 ALA E CA 1
ATOM 8249 C C . ALA E 1 159 ? 4.146 -11.814 86.928 1.00 22.68 155 ALA E C 1
ATOM 8250 O O . ALA E 1 159 ? 4.953 -10.973 86.427 1.00 22.65 155 ALA E O 1
ATOM 8252 N N . ALA E 1 160 ? 3.134 -11.468 87.751 1.00 22.76 156 ALA E N 1
ATOM 8253 C CA . ALA E 1 160 ? 2.963 -10.059 88.195 1.00 22.81 156 ALA E CA 1
ATOM 8254 C C . ALA E 1 160 ? 4.134 -9.529 89.086 1.00 22.61 156 ALA E C 1
ATOM 8255 O O . ALA E 1 160 ? 4.228 -8.322 89.346 1.00 22.65 156 ALA E O 1
ATOM 8257 N N . ALA E 1 161 ? 5.016 -10.419 89.557 1.00 22.44 157 ALA E N 1
ATOM 8258 C CA . ALA E 1 161 ? 6.262 -9.987 90.209 1.00 22.33 157 ALA E CA 1
ATOM 8259 C C . ALA E 1 161 ? 7.305 -9.531 89.192 1.00 22.32 157 ALA E C 1
ATOM 8260 O O . ALA E 1 161 ? 8.376 -8.986 89.559 1.00 22.31 157 ALA E O 1
ATOM 8262 N N . LEU E 1 162 ? 7.041 -9.799 87.923 1.00 22.39 158 LEU E N 1
ATOM 8263 C CA . LEU E 1 162 ? 8.053 -9.662 86.907 1.00 22.43 158 LEU E CA 1
ATOM 8264 C C . LEU E 1 162 ? 7.686 -8.572 85.915 1.00 22.58 158 LEU E C 1
ATOM 8265 O O . LEU E 1 162 ? 8.575 -7.918 85.342 1.00 22.64 158 LEU E O 1
ATOM 8270 N N . ALA E 1 163 ? 6.395 -8.384 85.711 1.00 22.69 159 ALA E N 1
ATOM 8271 C CA . ALA E 1 163 ? 5.876 -7.397 84.774 1.00 22.89 159 ALA E CA 1
ATOM 8272 C C . ALA E 1 163 ? 4.713 -6.710 85.442 1.00 22.98 159 ALA E C 1
ATOM 8273 O O . ALA E 1 163 ? 3.919 -7.376 86.104 1.00 22.97 159 ALA E O 1
ATOM 8275 N N . PRO E 1 164 ? 4.575 -5.385 85.256 1.00 23.10 160 PRO E N 1
ATOM 8276 C CA . PRO E 1 164 ? 3.446 -4.684 85.834 1.00 23.25 160 PRO E CA 1
ATOM 8277 C C . PRO E 1 164 ? 2.143 -4.998 85.135 1.00 23.53 160 PRO E C 1
ATOM 8278 O O . PRO E 1 164 ? 2.119 -5.233 83.928 1.00 23.68 160 PRO E O 1
ATOM 8282 N N . LEU E 1 165 ? 1.073 -4.974 85.911 1.00 23.67 161 LEU E N 1
ATOM 8283 C CA . LEU E 1 165 ? -0.270 -5.255 85.428 1.00 24.02 161 LEU E CA 1
ATOM 8284 C C . LEU E 1 165 ? -1.226 -4.196 85.885 1.00 24.31 161 LEU E C 1
ATOM 8285 O O . LEU E 1 165 ? -1.345 -3.964 87.094 1.00 24.25 161 LEU E O 1
ATOM 8290 N N . PRO E 1 166 ? -1.926 -3.542 84.936 1.00 24.74 162 PRO E N 1
ATOM 8291 C CA . PRO E 1 166 ? -2.960 -2.584 85.348 1.00 25.37 162 PRO E CA 1
ATOM 8292 C C . PRO E 1 166 ? -3.877 -3.169 86.401 1.00 25.59 162 PRO E C 1
ATOM 8293 O O . PRO E 1 166 ? -4.244 -4.342 86.303 1.00 25.75 162 PRO E O 1
ATOM 8297 N N . ASP E 1 167 ? -4.222 -2.334 87.385 1.00 25.92 163 ASP E N 1
ATOM 8298 C CA . ASP E 1 167 ? -5.090 -2.667 88.513 1.00 26.35 163 ASP E CA 1
ATOM 8299 C C . ASP E 1 167 ? -4.415 -3.493 89.609 1.00 25.41 163 ASP E C 1
ATOM 8300 O O . ASP E 1 167 ? -5.082 -3.897 90.545 1.00 25.32 163 ASP E O 1
ATOM 8305 N N . HIS E 1 168 ? -3.098 -3.721 89.520 1.00 24.66 164 HIS E N 1
ATOM 8306 C CA . HIS E 1 168 ? -2.409 -4.626 90.466 1.00 24.33 164 HIS E CA 1
ATOM 8307 C C . HIS E 1 168 ? -1.256 -3.997 91.183 1.00 24.06 164 HIS E C 1
ATOM 8308 O O . HIS E 1 168 ? -0.283 -4.654 91.498 1.00 23.74 164 HIS E O 1
ATOM 8315 N N . TYR E 1 169 ? -1.366 -2.710 91.476 1.00 24.23 165 TYR E N 1
ATOM 8316 C CA . TYR E 1 169 ? -0.301 -1.949 92.189 1.00 24.06 165 TYR E CA 1
ATOM 8317 C C . TYR E 1 169 ? 0.199 -2.619 93.460 1.00 23.91 165 TYR E C 1
ATOM 8318 O O . TYR E 1 169 ? 1.398 -2.860 93.635 1.00 23.64 165 TYR E O 1
ATOM 8327 N N . ALA E 1 170 ? -0.726 -2.885 94.368 1.00 24.16 166 ALA E N 1
ATOM 8328 C CA . ALA E 1 170 ? -0.373 -3.550 95.617 1.00 24.09 166 ALA E CA 1
ATOM 8329 C C . ALA E 1 170 ? 0.028 -5.006 95.309 1.00 23.81 166 ALA E C 1
ATOM 8330 O O . ALA E 1 170 ? 0.994 -5.506 95.848 1.00 23.60 166 ALA E O 1
ATOM 8332 N N . TYR E 1 171 ? -0.728 -5.678 94.432 1.00 23.85 167 TYR E N 1
ATOM 8333 C CA . TYR E 1 171 ? -0.428 -7.107 94.135 1.00 23.63 167 TYR E CA 1
ATOM 8334 C C . TYR E 1 171 ? 0.996 -7.300 93.558 1.00 23.27 167 TYR E C 1
ATOM 8335 O O . TYR E 1 171 ? 1.799 -8.082 94.106 1.00 23.08 167 TYR E O 1
ATOM 8344 N N . CYS E 1 172 ? 1.270 -6.580 92.464 1.00 23.24 168 CYS E N 1
ATOM 8345 C CA . CYS E 1 172 ? 2.548 -6.631 91.766 1.00 22.98 168 CYS E CA 1
ATOM 8346 C C . CYS E 1 172 ? 3.700 -6.262 92.710 1.00 22.86 168 CYS E C 1
ATOM 8347 O O . CYS E 1 172 ? 4.735 -6.930 92.721 1.00 22.68 168 CYS E O 1
ATOM 8350 N N . THR E 1 173 ? 3.485 -5.214 93.506 1.00 23.03 169 THR E N 1
ATOM 8351 C CA . THR E 1 173 ? 4.470 -4.736 94.481 1.00 23.02 169 THR E CA 1
ATOM 8352 C C . THR E 1 173 ? 4.867 -5.777 95.503 1.00 22.96 169 THR E C 1
ATOM 8353 O O . THR E 1 173 ? 6.080 -6.024 95.725 1.00 22.86 169 THR E O 1
ATOM 8357 N N . SER E 1 174 ? 3.855 -6.361 96.139 1.00 23.08 170 SER E N 1
ATOM 8358 C CA . SER E 1 174 ? 4.048 -7.425 97.139 1.00 23.06 170 SER E CA 1
ATOM 8359 C C . SER E 1 174 ? 4.817 -8.638 96.577 1.00 22.81 170 SER E C 1
ATOM 8360 O O . SER E 1 174 ? 5.795 -9.103 97.191 1.00 22.77 170 SER E O 1
ATOM 8363 N N . LYS E 1 175 ? 4.404 -9.117 95.396 1.00 22.71 171 LYS E N 1
ATOM 8364 C CA . LYS E 1 175 ? 5.067 -10.266 94.753 1.00 22.51 171 LYS E CA 1
ATOM 8365 C C . LYS E 1 175 ? 6.517 -9.991 94.273 1.00 22.39 171 LYS E C 1
ATOM 8366 O O . LYS E 1 175 ? 7.396 -10.860 94.389 1.00 22.31 171 LYS E O 1
ATOM 8372 N N . ALA E 1 176 ? 6.751 -8.788 93.740 1.00 22.43 172 ALA E N 1
ATOM 8373 C CA . ALA E 1 176 ? 8.075 -8.370 93.299 1.00 22.39 172 ALA E CA 1
ATOM 8374 C C . ALA E 1 176 ? 9.049 -8.316 94.516 1.00 22.47 172 ALA E C 1
ATOM 8375 O O . ALA E 1 176 ? 10.197 -8.748 94.438 1.00 22.47 172 ALA E O 1
ATOM 8377 N N . GLY E 1 177 ? 8.551 -7.798 95.636 1.00 22.61 173 GLY E N 1
ATOM 8378 C CA . GLY E 1 177 ? 9.246 -7.861 96.914 1.00 22.76 173 GLY E CA 1
ATOM 8379 C C . GLY E 1 177 ? 9.520 -9.278 97.365 1.00 22.71 173 GLY E C 1
ATOM 8380 O O . GLY E 1 177 ? 10.633 -9.592 97.803 1.00 22.80 173 GLY E O 1
ATOM 8381 N N . LEU E 1 178 ? 8.530 -10.147 97.259 1.00 22.61 174 LEU E N 1
ATOM 8382 C CA . LEU E 1 178 ? 8.709 -11.546 97.744 1.00 22.58 174 LEU E CA 1
ATOM 8383 C C . LEU E 1 178 ? 9.751 -12.265 96.905 1.00 22.47 174 LEU E C 1
ATOM 8384 O O . LEU E 1 178 ? 10.554 -13.082 97.417 1.00 22.53 174 LEU E O 1
ATOM 8389 N N . VAL E 1 179 ? 9.774 -11.919 95.623 1.00 22.36 175 VAL E N 1
ATOM 8390 C CA . VAL E 1 179 ? 10.735 -12.497 94.715 1.00 22.30 175 VAL E CA 1
ATOM 8391 C C . VAL E 1 179 ? 12.158 -12.057 95.086 1.00 22.46 175 VAL E C 1
ATOM 8392 O O . VAL E 1 179 ? 13.074 -12.885 95.064 1.00 22.53 175 VAL E O 1
ATOM 8396 N N . MET E 1 180 ? 12.353 -10.806 95.485 1.00 22.58 176 MET E N 1
ATOM 8397 C CA . MET E 1 180 ? 13.700 -10.393 95.924 1.00 22.82 176 MET E CA 1
ATOM 8398 C C . MET E 1 180 ? 14.057 -11.046 97.282 1.00 23.00 176 MET E C 1
ATOM 8399 O O . MET E 1 180 ? 15.230 -11.479 97.526 1.00 23.20 176 MET E O 1
ATOM 8404 N N . ALA E 1 181 ? 13.040 -11.120 98.146 1.00 22.97 177 ALA E N 1
ATOM 8405 C CA . ALA E 1 181 ? 13.147 -11.811 99.454 1.00 23.15 177 ALA E CA 1
ATOM 8406 C C . ALA E 1 181 ? 13.760 -13.203 99.235 1.00 23.12 177 ALA E C 1
ATOM 8407 O O . ALA E 1 181 ? 14.741 -13.554 99.855 1.00 23.38 177 ALA E O 1
ATOM 8409 N N . THR E 1 182 ? 13.228 -13.925 98.272 1.00 22.87 178 THR E N 1
ATOM 8410 C CA . THR E 1 182 ? 13.677 -15.266 97.974 1.00 22.84 178 THR E CA 1
ATOM 8411 C C . THR E 1 182 ? 15.144 -15.270 97.565 1.00 23.03 178 THR E C 1
ATOM 8412 O O . THR E 1 182 ? 15.875 -16.179 97.919 1.00 23.19 178 THR E O 1
ATOM 8416 N N . LYS E 1 183 ? 15.567 -14.273 96.805 1.00 23.04 179 LYS E N 1
ATOM 8417 C CA . LYS E 1 183 ? 16.936 -14.235 96.321 1.00 23.28 179 LYS E CA 1
ATOM 8418 C C . LYS E 1 183 ? 17.935 -13.961 97.446 1.00 23.67 179 LYS E C 1
ATOM 8419 O O . LYS E 1 183 ? 19.032 -14.518 97.437 1.00 23.95 179 LYS E O 1
ATOM 8425 N N . VAL E 1 184 ? 17.571 -13.115 98.406 1.00 23.76 180 VAL E N 1
ATOM 8426 C CA . VAL E 1 184 ? 18.444 -12.922 99.567 1.00 24.20 180 VAL E CA 1
ATOM 8427 C C . VAL E 1 184 ? 18.533 -14.252 100.313 1.00 24.30 180 VAL E C 1
ATOM 8428 O O . VAL E 1 184 ? 19.618 -14.678 100.688 1.00 24.68 180 VAL E O 1
ATOM 8432 N N . LEU E 1 185 ? 17.403 -14.936 100.491 1.00 24.01 181 LEU E N 1
ATOM 8433 C CA . LEU E 1 185 ? 17.475 -16.316 101.004 1.00 24.08 181 LEU E CA 1
ATOM 8434 C C . LEU E 1 185 ? 18.462 -17.223 100.203 1.00 24.16 181 LEU E C 1
ATOM 8435 O O . LEU E 1 185 ? 19.264 -17.900 100.784 1.00 24.49 181 LEU E O 1
ATOM 8440 N N . ALA E 1 186 ? 18.400 -17.188 98.877 1.00 23.92 182 ALA E N 1
ATOM 8441 C CA . ALA E 1 186 ? 19.290 -17.987 98.037 1.00 24.04 182 ALA E CA 1
ATOM 8442 C C . ALA E 1 186 ? 20.787 -17.618 98.219 1.00 24.56 182 ALA E C 1
ATOM 8443 O O . ALA E 1 186 ? 21.672 -18.488 98.197 1.00 25.04 182 ALA E O 1
ATOM 8445 N N . ARG E 1 187 ? 21.055 -16.337 98.412 1.00 25.38 183 ARG E N 1
ATOM 8446 C CA . ARG E 1 187 ? 22.419 -15.834 98.592 1.00 26.79 183 ARG E CA 1
ATOM 8447 C C . ARG E 1 187 ? 22.988 -16.249 99.918 1.00 27.25 183 ARG E C 1
ATOM 8448 O O . ARG E 1 187 ? 24.088 -16.787 99.985 1.00 28.03 183 ARG E O 1
ATOM 8456 N N . GLU E 1 188 ? 22.235 -16.009 100.975 1.00 27.11 184 GLU E N 1
ATOM 8457 C CA . GLU E 1 188 ? 22.731 -16.245 102.329 1.00 27.80 184 GLU E CA 1
ATOM 8458 C C . GLU E 1 188 ? 22.690 -17.714 102.771 1.00 27.28 184 GLU E C 1
ATOM 8459 O O . GLU E 1 188 ? 23.595 -18.157 103.475 1.00 27.81 184 GLU E O 1
ATOM 8465 N N . LEU E 1 189 ? 21.650 -18.444 102.370 1.00 26.05 185 LEU E N 1
ATOM 8466 C CA . LEU E 1 189 ? 21.481 -19.855 102.751 1.00 25.94 185 LEU E CA 1
ATOM 8467 C C . LEU E 1 189 ? 22.104 -20.924 101.794 1.00 25.81 185 LEU E C 1
ATOM 8468 O O . LEU E 1 189 ? 22.402 -22.046 102.217 1.00 25.89 185 LEU E O 1
ATOM 8473 N N . GLY E 1 190 ? 22.256 -20.616 100.515 1.00 25.46 186 GLY E N 1
ATOM 8474 C CA . GLY E 1 190 ? 22.878 -21.580 99.604 1.00 25.60 186 GLY E CA 1
ATOM 8475 C C . GLY E 1 190 ? 24.269 -22.087 100.077 1.00 26.54 186 GLY E C 1
ATOM 8476 O O . GLY E 1 190 ? 24.647 -23.207 99.764 1.00 26.60 186 GLY E O 1
ATOM 8477 N N . PRO E 1 191 ? 25.031 -21.269 100.826 1.00 27.04 187 PRO E N 1
ATOM 8478 C CA . PRO E 1 191 ? 26.282 -21.854 101.351 1.00 27.96 187 PRO E CA 1
ATOM 8479 C C . PRO E 1 191 ? 26.062 -22.963 102.364 1.00 28.10 187 PRO E C 1
ATOM 8480 O O . PRO E 1 191 ? 26.984 -23.714 102.628 1.00 28.52 187 PRO E O 1
ATOM 8484 N N . HIS E 1 192 ? 24.860 -23.024 102.942 1.00 27.57 188 HIS E N 1
ATOM 8485 C CA . HIS E 1 192 ? 24.495 -24.077 103.865 1.00 27.77 188 HIS E CA 1
ATOM 8486 C C . HIS E 1 192 ? 23.697 -25.166 103.177 1.00 27.30 188 HIS E C 1
ATOM 8487 O O . HIS E 1 192 ? 22.998 -25.954 103.834 1.00 27.05 188 HIS E O 1
ATOM 8494 N N . GLY E 1 193 ? 23.801 -25.218 101.847 1.00 26.99 189 GLY E N 1
ATOM 8495 C CA . GLY E 1 193 ? 23.152 -26.234 101.057 1.00 26.53 189 GLY E CA 1
ATOM 8496 C C . GLY E 1 193 ? 21.651 -26.098 100.999 1.00 25.81 189 GLY E C 1
ATOM 8497 O O . GLY E 1 193 ? 20.982 -27.092 100.758 1.00 25.83 189 GLY E O 1
ATOM 8498 N N . ILE E 1 194 ? 21.125 -24.884 101.233 1.00 25.26 190 ILE E N 1
ATOM 8499 C CA . ILE E 1 194 ? 19.680 -24.582 101.078 1.00 24.74 190 ILE E CA 1
ATOM 8500 C C . ILE E 1 194 ? 19.426 -23.823 99.784 1.00 24.42 190 ILE E C 1
ATOM 8501 O O . ILE E 1 194 ? 20.088 -22.833 99.497 1.00 24.55 190 ILE E O 1
ATOM 8506 N N . ARG E 1 195 ? 18.432 -24.267 99.016 1.00 24.03 191 ARG E N 1
ATOM 8507 C CA . ARG E 1 195 ? 18.094 -23.644 97.747 1.00 23.76 191 ARG E CA 1
ATOM 8508 C C . ARG E 1 195 ? 16.804 -22.870 97.891 1.00 23.43 191 ARG E C 1
ATOM 8509 O O . ARG E 1 195 ? 15.869 -23.331 98.558 1.00 23.32 191 ARG E O 1
ATOM 8517 N N . ALA E 1 196 ? 16.766 -21.679 97.320 1.00 23.32 192 ALA E N 1
ATOM 8518 C CA . ALA E 1 196 ? 15.577 -20.855 97.355 1.00 23.05 192 ALA E CA 1
ATOM 8519 C C . ALA E 1 196 ? 15.333 -20.346 95.948 1.00 22.87 192 ALA E C 1
ATOM 8520 O O . ALA E 1 196 ? 16.204 -19.749 95.360 1.00 22.99 192 ALA E O 1
ATOM 8522 N N . ASN E 1 197 ? 14.130 -20.602 95.439 1.00 22.63 193 ASN E N 1
ATOM 8523 C CA . ASN E 1 197 ? 13.708 -20.251 94.094 1.00 22.49 193 ASN E CA 1
ATOM 8524 C C . ASN E 1 197 ? 12.233 -19.844 94.123 1.00 22.31 193 ASN E C 1
ATOM 8525 O O . ASN E 1 197 ? 11.547 -20.149 95.116 1.00 22.29 193 ASN E O 1
ATOM 8530 N N . SER E 1 198 ? 11.734 -19.203 93.038 1.00 22.22 194 SER E N 1
ATOM 8531 C CA A SER E 1 198 ? 10.315 -18.847 92.943 0.50 22.12 194 SER E CA 1
ATOM 8532 C CA B SER E 1 198 ? 10.308 -18.850 92.936 0.50 22.12 194 SER E CA 1
ATOM 8533 C C . SER E 1 198 ? 9.677 -19.348 91.652 1.00 22.11 194 SER E C 1
ATOM 8534 O O . SER E 1 198 ? 10.345 -19.450 90.617 1.00 22.16 194 SER E O 1
ATOM 8539 N N . VAL E 1 199 ? 8.382 -19.674 91.699 1.00 22.10 195 VAL E N 1
ATOM 8540 C CA . VAL E 1 199 ? 7.642 -19.923 90.467 1.00 22.17 195 VAL E CA 1
ATOM 8541 C C . VAL E 1 199 ? 6.782 -18.724 90.260 1.00 22.18 195 VAL E C 1
ATOM 8542 O O . VAL E 1 199 ? 6.152 -18.261 91.194 1.00 22.18 195 VAL E O 1
ATOM 8546 N N . CYS E 1 200 ? 6.697 -18.253 89.026 1.00 22.25 196 CYS E N 1
ATOM 8547 C CA . CYS E 1 200 ? 5.954 -17.023 88.687 1.00 22.31 196 CYS E CA 1
ATOM 8548 C C . CYS E 1 200 ? 4.907 -17.303 87.627 1.00 22.51 196 CYS E C 1
ATOM 8549 O O . CYS E 1 200 ? 5.170 -17.190 86.442 1.00 22.61 196 CYS E O 1
ATOM 8552 N N . PRO E 1 201 ? 3.735 -17.730 88.043 1.00 22.62 197 PRO E N 1
ATOM 8553 C CA . PRO E 1 201 ? 2.722 -18.072 87.054 1.00 22.90 197 PRO E CA 1
ATOM 8554 C C . PRO E 1 201 ? 1.886 -16.907 86.582 1.00 23.08 197 PRO E C 1
ATOM 8555 O O . PRO E 1 201 ? 1.675 -15.901 87.315 1.00 23.02 197 PRO E O 1
ATOM 8559 N N . THR E 1 202 ? 1.446 -17.032 85.343 1.00 23.35 198 THR E N 1
ATOM 8560 C CA . THR E 1 202 ? 0.402 -16.185 84.843 1.00 23.65 198 THR E CA 1
ATOM 8561 C C . THR E 1 202 ? -0.899 -16.629 85.522 1.00 23.88 198 THR E C 1
ATOM 8562 O O . THR E 1 202 ? -0.873 -17.421 86.470 1.00 23.75 198 THR E O 1
ATOM 8566 N N . VAL E 1 203 ? -2.036 -16.142 85.019 1.00 24.28 199 VAL E N 1
ATOM 8567 C CA . VAL E 1 203 ? -3.330 -16.621 85.490 1.00 24.62 199 VAL E CA 1
ATOM 8568 C C . VAL E 1 203 ? -3.333 -18.149 85.502 1.00 24.66 199 VAL E C 1
ATOM 8569 O O . VAL E 1 203 ? -2.999 -18.805 84.501 1.00 24.75 199 VAL E O 1
ATOM 8573 N N . VAL E 1 204 ? -3.619 -18.711 86.674 1.00 24.59 200 VAL E N 1
ATOM 8574 C CA . VAL E 1 204 ? -3.750 -20.153 86.842 1.00 24.66 200 VAL E CA 1
ATOM 8575 C C . VAL E 1 204 ? -5.255 -20.485 86.958 1.00 25.21 200 VAL E C 1
ATOM 8576 O O . VAL E 1 204 ? -5.955 -19.894 87.769 1.00 25.60 200 VAL E O 1
ATOM 8580 N N . LEU E 1 205 ? -5.734 -21.419 86.138 1.00 26.05 201 LEU E N 1
ATOM 8581 C CA . LEU E 1 205 ? -7.162 -21.778 86.104 1.00 27.26 201 LEU E CA 1
ATOM 8582 C C . LEU E 1 205 ? -7.606 -22.738 87.251 1.00 27.98 201 LEU E C 1
ATOM 8583 O O . LEU E 1 205 ? -7.952 -23.873 87.034 1.00 27.89 201 LEU E O 1
ATOM 8588 N N . THR E 1 206 ? -7.553 -22.215 88.470 1.00 29.15 202 THR E N 1
ATOM 8589 C CA . THR E 1 206 ? -8.179 -22.768 89.669 1.00 30.46 202 THR E CA 1
ATOM 8590 C C . THR E 1 206 ? -9.690 -22.465 89.591 1.00 33.10 202 THR E C 1
ATOM 8591 O O . THR E 1 206 ? -10.117 -21.668 88.736 1.00 33.36 202 THR E O 1
ATOM 8595 N N . GLU E 1 207 ? -10.504 -23.085 90.455 1.00 37.93 203 GLU E N 1
ATOM 8596 C CA . GLU E 1 207 ? -11.962 -22.774 90.494 1.00 40.49 203 GLU E CA 1
ATOM 8597 C C . GLU E 1 207 ? -12.157 -21.253 90.506 1.00 42.79 203 GLU E C 1
ATOM 8598 O O . GLU E 1 207 ? -12.914 -20.699 89.676 1.00 43.84 203 GLU E O 1
ATOM 8600 N N . MET E 1 208 ? -11.436 -20.584 91.414 1.00 45.66 204 MET E N 1
ATOM 8601 C CA . MET E 1 208 ? -11.435 -19.114 91.510 1.00 49.20 204 MET E CA 1
ATOM 8602 C C . MET E 1 208 ? -10.888 -18.469 90.202 1.00 48.52 204 MET E C 1
ATOM 8603 O O . MET E 1 208 ? -11.534 -17.593 89.599 1.00 48.35 204 MET E O 1
ATOM 8608 N N . GLY E 1 209 ? -9.722 -18.925 89.755 1.00 47.34 205 GLY E N 1
ATOM 8609 C CA . GLY E 1 209 ? -9.121 -18.401 88.534 1.00 46.13 205 GLY E CA 1
ATOM 8610 C C . GLY E 1 209 ? -10.138 -18.387 87.412 1.00 45.63 205 GLY E C 1
ATOM 8611 O O . GLY E 1 209 ? -10.295 -17.391 86.723 1.00 44.94 205 GLY E O 1
ATOM 8612 N N . GLN E 1 210 ? -10.836 -19.503 87.251 1.00 46.19 206 GLN E N 1
ATOM 8613 C CA . GLN E 1 210 ? -11.830 -19.654 86.194 1.00 48.47 206 GLN E CA 1
ATOM 8614 C C . GLN E 1 210 ? -13.019 -18.716 86.403 1.00 49.62 206 GLN E C 1
ATOM 8615 O O . GLN E 1 210 ? -13.564 -18.186 85.436 1.00 51.00 206 GLN E O 1
ATOM 8621 N N . ARG E 1 211 ? -13.433 -18.512 87.647 1.00 49.98 207 ARG E N 1
ATOM 8622 C CA . ARG E 1 211 ? -14.576 -17.625 87.893 1.00 52.95 207 ARG E CA 1
ATOM 8623 C C . ARG E 1 211 ? -14.193 -16.176 87.504 1.00 53.34 207 ARG E C 1
ATOM 8624 O O . ARG E 1 211 ? -14.986 -15.470 86.867 1.00 54.60 207 ARG E O 1
ATOM 8626 N N . VAL E 1 212 ? -12.967 -15.759 87.835 1.00 52.04 208 VAL E N 1
ATOM 8627 C CA . VAL E 1 212 ? -12.530 -14.371 87.578 1.00 53.66 208 VAL E CA 1
ATOM 8628 C C . VAL E 1 212 ? -12.221 -14.099 86.101 1.00 52.84 208 VAL E C 1
ATOM 8629 O O . VAL E 1 212 ? -12.745 -13.147 85.528 1.00 53.71 208 VAL E O 1
ATOM 8633 N N . TRP E 1 213 ? -11.377 -14.948 85.510 1.00 51.26 209 TRP E N 1
ATOM 8634 C CA . TRP E 1 213 ? -10.863 -14.782 84.132 1.00 50.48 209 TRP E CA 1
ATOM 8635 C C . TRP E 1 213 ? -11.629 -15.553 83.077 1.00 52.02 209 TRP E C 1
ATOM 8636 O O . TRP E 1 213 ? -11.224 -15.596 81.925 1.00 52.69 209 TRP E O 1
ATOM 8647 N N . GLY E 1 214 ? -12.750 -16.147 83.443 1.00 55.16 210 GLY E N 1
ATOM 8648 C CA . GLY E 1 214 ? -13.492 -16.991 82.515 1.00 58.70 210 GLY E CA 1
ATOM 8649 C C . GLY E 1 214 ? -13.884 -16.330 81.204 1.00 61.99 210 GLY E C 1
ATOM 8650 O O . GLY E 1 214 ? -13.615 -16.881 80.129 1.00 61.28 210 GLY E O 1
ATOM 8651 N N . ASP E 1 215 ? -14.510 -15.152 81.282 1.00 65.81 211 ASP E N 1
ATOM 8652 C CA . ASP E 1 215 ? -15.032 -14.481 80.073 1.00 70.47 211 ASP E CA 1
ATOM 8653 C C . ASP E 1 215 ? -13.964 -14.354 78.968 1.00 68.32 211 ASP E C 1
ATOM 8654 O O . ASP E 1 215 ? -12.920 -13.727 79.172 1.00 64.68 211 ASP E O 1
ATOM 8659 N N . GLU E 1 216 ? -14.247 -14.955 77.805 1.00 70.30 212 GLU E N 1
ATOM 8660 C CA . GLU E 1 216 ? -13.323 -14.948 76.657 1.00 68.59 212 GLU E CA 1
ATOM 8661 C C . GLU E 1 216 ? -12.919 -13.524 76.234 1.00 68.92 212 GLU E C 1
ATOM 8662 O O . GLU E 1 216 ? -11.785 -13.310 75.832 1.00 66.55 212 GLU E O 1
ATOM 8664 N N . ALA E 1 217 ? -13.835 -12.559 76.358 1.00 72.16 213 ALA E N 1
ATOM 8665 C CA . ALA E 1 217 ? -13.586 -11.170 75.918 1.00 73.11 213 ALA E CA 1
ATOM 8666 C C . ALA E 1 217 ? -12.792 -10.318 76.927 1.00 69.18 213 ALA E C 1
ATOM 8667 O O . ALA E 1 217 ? -11.948 -9.508 76.525 1.00 67.49 213 ALA E O 1
ATOM 8669 N N . LYS E 1 218 ? -13.078 -10.483 78.217 1.00 68.10 214 LYS E N 1
ATOM 8670 C CA . LYS E 1 218 ? -12.330 -9.780 79.277 1.00 66.18 214 LYS E CA 1
ATOM 8671 C C . LYS E 1 218 ? -10.869 -10.272 79.403 1.00 60.31 214 LYS E C 1
ATOM 8672 O O . LYS E 1 218 ? -9.964 -9.481 79.658 1.00 60.26 214 LYS E O 1
ATOM 8674 N N . SER E 1 219 ? -10.641 -11.570 79.214 1.00 54.40 215 SER E N 1
ATOM 8675 C CA . SER E 1 219 ? -9.285 -12.141 79.311 1.00 49.13 215 SER E CA 1
ATOM 8676 C C . SER E 1 219 ? -8.530 -12.160 77.981 1.00 44.90 215 SER E C 1
ATOM 8677 O O . SER E 1 219 ? -7.340 -12.350 77.953 1.00 40.53 215 SER E O 1
ATOM 8680 N N . ALA E 1 220 ? -9.236 -11.951 76.883 1.00 45.86 216 ALA E N 1
ATOM 8681 C CA . ALA E 1 220 ? -8.624 -11.890 75.540 1.00 44.87 216 ALA E CA 1
ATOM 8682 C C . ALA E 1 220 ? -7.316 -11.071 75.399 1.00 42.72 216 ALA E C 1
ATOM 8683 O O . ALA E 1 220 ? -6.422 -11.489 74.668 1.00 40.97 216 ALA E O 1
ATOM 8685 N N . PRO E 1 221 ? -7.221 -9.889 76.053 1.00 43.57 217 PRO E N 1
ATOM 8686 C CA . PRO E 1 221 ? -5.971 -9.110 75.958 1.00 42.68 217 PRO E CA 1
ATOM 8687 C C . PRO E 1 221 ? -4.813 -9.694 76.794 1.00 39.94 217 PRO E C 1
ATOM 8688 O O . PRO E 1 221 ? -3.649 -9.420 76.539 1.00 39.33 217 PRO E O 1
ATOM 8692 N N . MET E 1 222 ? -5.146 -10.497 77.783 1.00 39.01 218 MET E N 1
ATOM 8693 C CA . MET E 1 222 ? -4.143 -11.225 78.548 1.00 37.58 218 MET E CA 1
ATOM 8694 C C . MET E 1 222 ? -3.617 -12.387 77.714 1.00 34.41 218 MET E C 1
ATOM 8695 O O . MET E 1 222 ? -2.412 -12.616 77.628 1.00 33.60 218 MET E O 1
ATOM 8700 N N . ILE E 1 223 ? -4.534 -13.091 77.074 1.00 33.24 219 ILE E N 1
ATOM 8701 C CA . ILE E 1 223 ? -4.194 -14.279 76.302 1.00 32.44 219 ILE E CA 1
ATOM 8702 C C . ILE E 1 223 ? -3.349 -13.903 75.114 1.00 31.68 219 ILE E C 1
ATOM 8703 O O . ILE E 1 223 ? -2.361 -14.589 74.812 1.00 31.02 219 ILE E O 1
ATOM 8708 N N . ALA E 1 224 ? -3.718 -12.796 74.463 1.00 31.23 220 ALA E N 1
ATOM 8709 C CA . ALA E 1 224 ? -2.956 -12.295 73.326 1.00 31.15 220 ALA E CA 1
ATOM 8710 C C . ALA E 1 224 ? -1.482 -12.071 73.672 1.00 30.01 220 ALA E C 1
ATOM 8711 O O . ALA E 1 224 ? -0.642 -12.241 72.833 1.00 30.09 220 ALA E O 1
ATOM 8713 N N . ARG E 1 225 ? -1.175 -11.719 74.919 1.00 29.85 221 ARG E N 1
ATOM 8714 C CA . ARG E 1 225 ? 0.234 -11.580 75.348 1.00 30.18 221 ARG E CA 1
ATOM 8715 C C . ARG E 1 225 ? 0.914 -12.894 75.731 1.00 28.60 221 ARG E C 1
ATOM 8716 O O . ARG E 1 225 ? 2.053 -12.870 76.138 1.00 29.20 221 ARG E O 1
ATOM 8724 N N . ILE E 1 226 ? 0.192 -14.019 75.637 1.00 27.28 222 ILE E N 1
ATOM 8725 C CA . ILE E 1 226 ? 0.741 -15.342 75.975 1.00 26.26 222 ILE E CA 1
ATOM 8726 C C . ILE E 1 226 ? 0.967 -16.165 74.699 1.00 25.55 222 ILE E C 1
ATOM 8727 O O . ILE E 1 226 ? 0.013 -16.654 74.111 1.00 25.79 222 ILE E O 1
ATOM 8732 N N . PRO E 1 227 ? 2.233 -16.322 74.273 1.00 25.27 223 PRO E N 1
ATOM 8733 C CA . PRO E 1 227 ? 2.473 -17.055 73.036 1.00 25.53 223 PRO E CA 1
ATOM 8734 C C . PRO E 1 227 ? 1.853 -18.459 72.962 1.00 25.68 223 PRO E C 1
ATOM 8735 O O . PRO E 1 227 ? 1.297 -18.803 71.906 1.00 26.06 223 PRO E O 1
ATOM 8739 N N . LEU E 1 228 ? 1.888 -19.251 74.043 1.00 25.44 224 LEU E N 1
ATOM 8740 C CA . LEU E 1 228 ? 1.186 -20.518 74.032 1.00 25.61 224 LEU E CA 1
ATOM 8741 C C . LEU E 1 228 ? -0.349 -20.349 73.933 1.00 25.91 224 LEU E C 1
ATOM 8742 O O . LEU E 1 228 ? -1.053 -21.310 73.689 1.00 26.17 224 LEU E O 1
ATOM 8747 N N . GLY E 1 229 ? -0.864 -19.142 74.129 1.00 25.93 225 GLY E N 1
ATOM 8748 C CA . GLY E 1 229 ? -2.258 -18.847 73.761 1.00 26.60 225 GLY E CA 1
ATOM 8749 C C . GLY E 1 229 ? -3.290 -19.384 74.717 1.00 26.80 225 GLY E C 1
ATOM 8750 O O . GLY E 1 229 ? -4.436 -19.597 74.340 1.00 27.55 225 GLY E O 1
ATOM 8751 N N . ARG E 1 230 ? -2.882 -19.581 75.965 1.00 26.47 226 ARG E N 1
ATOM 8752 C CA . ARG E 1 230 ? -3.751 -20.136 76.999 1.00 26.50 226 ARG E CA 1
ATOM 8753 C C . ARG E 1 230 ? -3.198 -19.820 78.399 1.00 25.90 226 ARG E C 1
ATOM 8754 O O . ARG E 1 230 ? -1.972 -19.556 78.582 1.00 25.30 226 ARG E O 1
ATOM 8762 N N . PHE E 1 231 ? -4.102 -19.865 79.379 1.00 25.86 227 PHE E N 1
ATOM 8763 C CA . PHE E 1 231 ? -3.705 -19.788 80.768 1.00 25.68 227 PHE E CA 1
ATOM 8764 C C . PHE E 1 231 ? -3.134 -21.127 81.311 1.00 25.34 227 PHE E C 1
ATOM 8765 O O . PHE E 1 231 ? -3.303 -22.195 80.699 1.00 25.54 227 PHE E O 1
ATOM 8773 N N . ALA E 1 232 ? -2.425 -21.048 82.437 1.00 24.90 228 ALA E N 1
ATOM 8774 C CA . ALA E 1 232 ? -1.955 -22.257 83.145 1.00 24.74 228 ALA E CA 1
ATOM 8775 C C . ALA E 1 232 ? -3.083 -23.004 83.856 1.00 24.96 228 ALA E C 1
ATOM 8776 O O . ALA E 1 232 ? -4.115 -22.439 84.256 1.00 25.18 228 ALA E O 1
ATOM 8778 N N . VAL E 1 233 ? -2.860 -24.289 84.039 1.00 24.95 229 VAL E N 1
ATOM 8779 C CA . VAL E 1 233 ? -3.727 -25.076 84.864 1.00 25.13 229 VAL E CA 1
ATOM 8780 C C . VAL E 1 233 ? -2.917 -25.457 86.111 1.00 24.85 229 VAL E C 1
ATOM 8781 O O . VAL E 1 233 ? -1.686 -25.462 86.090 1.00 24.57 229 VAL E O 1
ATOM 8785 N N . PRO E 1 234 ? -3.601 -25.718 87.227 1.00 24.97 230 PRO E N 1
ATOM 8786 C CA . PRO E 1 234 ? -2.879 -25.869 88.475 1.00 24.74 230 PRO E CA 1
ATOM 8787 C C . PRO E 1 234 ? -1.704 -26.856 88.395 1.00 24.54 230 PRO E C 1
ATOM 8788 O O . PRO E 1 234 ? -0.595 -26.535 88.856 1.00 24.27 230 PRO E O 1
ATOM 8792 N N . HIS E 1 235 ? -1.918 -28.037 87.796 1.00 24.70 231 HIS E N 1
ATOM 8793 C CA . HIS E 1 235 ? -0.854 -29.032 87.819 1.00 24.58 231 HIS E CA 1
ATOM 8794 C C . HIS E 1 235 ? 0.418 -28.540 87.162 1.00 24.34 231 HIS E C 1
ATOM 8795 O O . HIS E 1 235 ? 1.482 -29.022 87.440 1.00 24.21 231 HIS E O 1
ATOM 8802 N N . GLU E 1 236 ? 0.311 -27.567 86.271 1.00 24.33 232 GLU E N 1
ATOM 8803 C CA . GLU E 1 236 ? 1.505 -27.023 85.622 1.00 24.14 232 GLU E CA 1
ATOM 8804 C C . GLU E 1 236 ? 2.374 -26.273 86.620 1.00 23.87 232 GLU E C 1
ATOM 8805 O O . GLU E 1 236 ? 3.596 -26.427 86.614 1.00 23.74 232 GLU E O 1
ATOM 8811 N N . VAL E 1 237 ? 1.744 -25.515 87.505 1.00 23.86 233 VAL E N 1
ATOM 8812 C CA . VAL E 1 237 ? 2.473 -24.920 88.624 1.00 23.68 233 VAL E CA 1
ATOM 8813 C C . VAL E 1 237 ? 3.062 -26.008 89.531 1.00 23.64 233 VAL E C 1
ATOM 8814 O O . VAL E 1 237 ? 4.283 -26.013 89.840 1.00 23.50 233 VAL E O 1
ATOM 8818 N N . SER E 1 238 ? 2.219 -26.938 89.950 1.00 23.81 234 SER E N 1
ATOM 8819 C CA . SER E 1 238 ? 2.676 -28.017 90.845 1.00 23.82 234 SER E CA 1
ATOM 8820 C C . SER E 1 238 ? 3.887 -28.791 90.289 1.00 23.76 234 SER E C 1
ATOM 8821 O O . SER E 1 238 ? 4.786 -29.162 91.025 1.00 23.71 234 SER E O 1
ATOM 8824 N N . ASP E 1 239 ? 3.888 -29.050 88.973 1.00 23.83 235 ASP E N 1
ATOM 8825 C CA . ASP E 1 239 ? 5.053 -29.704 88.328 1.00 23.84 235 ASP E CA 1
ATOM 8826 C C . ASP E 1 239 ? 6.355 -28.950 88.571 1.00 23.65 235 ASP E C 1
ATOM 8827 O O . ASP E 1 239 ? 7.332 -29.543 88.973 1.00 23.67 235 ASP E O 1
ATOM 8832 N N . ALA E 1 240 ? 6.344 -27.637 88.335 1.00 23.52 236 ALA E N 1
ATOM 8833 C CA . ALA E 1 240 ? 7.536 -26.809 88.555 1.00 23.38 236 ALA E CA 1
ATOM 8834 C C . ALA E 1 240 ? 8.016 -26.907 89.994 1.00 23.34 236 ALA E C 1
ATOM 8835 O O . ALA E 1 240 ? 9.243 -26.959 90.268 1.00 23.33 236 ALA E O 1
ATOM 8837 N N . VAL E 1 241 ? 7.054 -26.906 90.909 1.00 23.36 237 VAL E N 1
ATOM 8838 C CA . VAL E 1 241 ? 7.332 -26.900 92.346 1.00 23.36 237 VAL E CA 1
ATOM 8839 C C . VAL E 1 241 ? 7.996 -28.234 92.772 1.00 23.46 237 VAL E C 1
ATOM 8840 O O . VAL E 1 241 ? 9.059 -28.242 93.415 1.00 23.47 237 VAL E O 1
ATOM 8844 N N . VAL E 1 242 ? 7.393 -29.343 92.397 1.00 23.58 238 VAL E N 1
ATOM 8845 C CA . VAL E 1 242 ? 7.999 -30.664 92.659 1.00 23.73 238 VAL E CA 1
ATOM 8846 C C . VAL E 1 242 ? 9.424 -30.705 92.071 1.00 23.73 238 VAL E C 1
ATOM 8847 O O . VAL E 1 242 ? 10.405 -31.121 92.732 1.00 23.81 238 VAL E O 1
ATOM 8851 N N . TRP E 1 243 ? 9.561 -30.232 90.839 1.00 23.68 239 TRP E N 1
ATOM 8852 C CA . TRP E 1 243 ? 10.861 -30.262 90.197 1.00 23.74 239 TRP E CA 1
ATOM 8853 C C . TRP E 1 243 ? 11.872 -29.524 91.058 1.00 23.67 239 TRP E C 1
ATOM 8854 O O . TRP E 1 243 ? 12.956 -30.062 91.399 1.00 23.82 239 TRP E O 1
ATOM 8865 N N . LEU E 1 244 ? 11.502 -28.296 91.443 1.00 23.51 240 LEU E N 1
ATOM 8866 C CA . LEU E 1 244 ? 12.383 -27.451 92.230 1.00 23.48 240 LEU E CA 1
ATOM 8867 C C . LEU E 1 244 ? 12.760 -28.089 93.572 1.00 23.60 240 LEU E C 1
ATOM 8868 O O . LEU E 1 244 ? 13.921 -27.973 94.033 1.00 23.70 240 LEU E O 1
ATOM 8873 N N . ALA E 1 245 ? 11.781 -28.766 94.160 1.00 23.62 241 ALA E N 1
ATOM 8874 C CA . ALA E 1 245 ? 11.957 -29.526 95.368 1.00 23.77 241 ALA E CA 1
ATOM 8875 C C . ALA E 1 245 ? 12.874 -30.752 95.227 1.00 23.97 241 ALA E C 1
ATOM 8876 O O . ALA E 1 245 ? 13.417 -31.161 96.215 1.00 24.13 241 ALA E O 1
ATOM 8878 N N . SER E 1 246 ? 13.035 -31.311 94.015 1.00 24.02 242 SER E N 1
ATOM 8879 C CA . SER E 1 246 ? 13.786 -32.565 93.766 1.00 24.27 242 SER E CA 1
ATOM 8880 C C . SER E 1 246 ? 15.308 -32.393 93.601 1.00 24.42 242 SER E C 1
ATOM 8881 O O . SER E 1 246 ? 15.829 -31.289 93.416 1.00 24.32 242 SER E O 1
ATOM 8884 N N . ASP E 1 247 ? 15.997 -33.521 93.587 1.00 24.71 243 ASP E N 1
ATOM 8885 C CA . ASP E 1 247 ? 17.441 -33.536 93.294 1.00 24.95 243 ASP E CA 1
ATOM 8886 C C . ASP E 1 247 ? 17.696 -33.295 91.813 1.00 24.96 243 ASP E C 1
ATOM 8887 O O . ASP E 1 247 ? 18.853 -33.128 91.402 1.00 25.16 243 ASP E O 1
ATOM 8892 N N . ALA E 1 248 ? 16.621 -33.275 91.018 1.00 24.79 244 ALA E N 1
ATOM 8893 C CA . ALA E 1 248 ? 16.719 -32.835 89.623 1.00 24.78 244 ALA E CA 1
ATOM 8894 C C . ALA E 1 248 ? 17.001 -31.322 89.503 1.00 24.56 244 ALA E C 1
ATOM 8895 O O . ALA E 1 248 ? 17.302 -30.831 88.401 1.00 24.59 244 ALA E O 1
ATOM 8897 N N . ALA E 1 249 ? 16.852 -30.581 90.616 1.00 24.38 245 ALA E N 1
ATOM 8898 C CA . ALA E 1 249 ? 17.131 -29.134 90.648 1.00 24.21 245 ALA E CA 1
ATOM 8899 C C . ALA E 1 249 ? 18.294 -28.823 91.620 1.00 24.36 245 ALA E C 1
ATOM 8900 O O . ALA E 1 249 ? 18.380 -27.745 92.192 1.00 24.25 245 ALA E O 1
ATOM 8902 N N . SER E 1 250 ? 19.168 -29.790 91.808 1.00 24.66 246 SER E N 1
ATOM 8903 C CA . SER E 1 250 ? 20.198 -29.680 92.845 1.00 24.87 246 SER E CA 1
ATOM 8904 C C . SER E 1 250 ? 21.115 -28.446 92.678 1.00 24.92 246 SER E C 1
ATOM 8905 O O . SER E 1 250 ? 21.560 -27.919 93.635 1.00 24.99 246 SER E O 1
ATOM 8908 N N . MET E 1 251 ? 21.304 -27.939 91.478 1.00 24.89 247 MET E N 1
ATOM 8909 C CA . MET E 1 251 ? 22.041 -26.695 91.280 1.00 24.93 247 MET E CA 1
ATOM 8910 C C . MET E 1 251 ? 21.131 -25.486 91.046 1.00 24.58 247 MET E C 1
ATOM 8911 O O . MET E 1 251 ? 21.596 -24.443 90.620 1.00 24.60 247 MET E O 1
ATOM 8916 N N . ILE E 1 252 ? 19.857 -25.600 91.307 1.00 24.31 248 ILE E N 1
ATOM 8917 C CA . ILE E 1 252 ? 18.950 -24.474 91.004 1.00 24.03 248 ILE E CA 1
ATOM 8918 C C . ILE E 1 252 ? 18.693 -23.662 92.268 1.00 23.96 248 ILE E C 1
ATOM 8919 O O . ILE E 1 252 ? 18.092 -24.152 93.207 1.00 23.92 248 ILE E O 1
ATOM 8924 N N . ASN E 1 253 ? 19.148 -22.412 92.254 1.00 23.98 249 ASN E N 1
ATOM 8925 C CA . ASN E 1 253 ? 19.121 -21.541 93.416 1.00 24.00 249 ASN E CA 1
ATOM 8926 C C . ASN E 1 253 ? 19.019 -20.130 92.921 1.00 23.93 249 ASN E C 1
ATOM 8927 O O . ASN E 1 253 ? 19.765 -19.738 92.023 1.00 24.01 249 ASN E O 1
ATOM 8932 N N . GLY E 1 254 ? 18.134 -19.349 93.504 1.00 23.81 250 GLY E N 1
ATOM 8933 C CA . GLY E 1 254 ? 18.048 -17.940 93.176 1.00 23.80 250 GLY E CA 1
ATOM 8934 C C . GLY E 1 254 ? 17.405 -17.628 91.850 1.00 23.63 250 GLY E C 1
ATOM 8935 O O . GLY E 1 254 ? 17.575 -16.537 91.338 1.00 23.66 250 GLY E O 1
ATOM 8936 N N . VAL E 1 255 ? 16.597 -18.572 91.358 1.00 23.48 251 VAL E N 1
ATOM 8937 C CA . VAL E 1 255 ? 15.989 -18.507 90.069 1.00 23.37 251 VAL E CA 1
ATOM 8938 C C . VAL E 1 255 ? 14.472 -18.248 90.124 1.00 23.23 251 VAL E C 1
ATOM 8939 O O . VAL E 1 255 ? 13.764 -18.773 90.982 1.00 23.19 251 VAL E O 1
ATOM 8943 N N . ASP E 1 256 ? 13.977 -17.440 89.185 1.00 23.19 252 ASP E N 1
ATOM 8944 C CA . ASP E 1 256 ? 12.539 -17.280 88.946 1.00 23.11 252 ASP E CA 1
ATOM 8945 C C . ASP E 1 256 ? 12.118 -18.095 87.717 1.00 23.08 252 ASP E C 1
ATOM 8946 O O . ASP E 1 256 ? 12.653 -17.920 86.622 1.00 23.13 252 ASP E O 1
ATOM 8951 N N . ILE E 1 257 ? 11.146 -18.960 87.891 1.00 23.04 253 ILE E N 1
ATOM 8952 C CA . ILE E 1 257 ? 10.645 -19.781 86.786 1.00 23.06 253 ILE E CA 1
ATOM 8953 C C . ILE E 1 257 ? 9.259 -19.273 86.412 1.00 23.08 253 ILE E C 1
ATOM 8954 O O . ILE E 1 257 ? 8.338 -19.493 87.141 1.00 23.08 253 ILE E O 1
ATOM 8959 N N . PRO E 1 258 ? 9.140 -18.567 85.284 1.00 23.13 254 PRO E N 1
ATOM 8960 C CA . PRO E 1 258 ? 7.803 -18.144 84.877 1.00 23.20 254 PRO E CA 1
ATOM 8961 C C . PRO E 1 258 ? 7.030 -19.333 84.370 1.00 23.28 254 PRO E C 1
ATOM 8962 O O . PRO E 1 258 ? 7.530 -20.101 83.577 1.00 23.33 254 PRO E O 1
ATOM 8966 N N . VAL E 1 259 ? 5.839 -19.509 84.876 1.00 23.33 255 VAL E N 1
ATOM 8967 C CA . VAL E 1 259 ? 4.965 -20.525 84.350 1.00 23.46 255 VAL E CA 1
ATOM 8968 C C . VAL E 1 259 ? 3.878 -19.772 83.585 1.00 23.63 255 VAL E C 1
ATOM 8969 O O . VAL E 1 259 ? 2.785 -19.612 84.071 1.00 23.73 255 VAL E O 1
ATOM 8973 N N . ASP E 1 260 ? 4.233 -19.308 82.371 1.00 23.70 256 ASP E N 1
ATOM 8974 C CA . ASP E 1 260 ? 3.463 -18.276 81.662 1.00 23.87 256 ASP E CA 1
ATOM 8975 C C . ASP E 1 260 ? 3.476 -18.297 80.128 1.00 24.05 256 ASP E C 1
ATOM 8976 O O . ASP E 1 260 ? 3.153 -17.293 79.494 1.00 24.19 256 ASP E O 1
ATOM 8981 N N . GLY E 1 261 ? 3.872 -19.418 79.541 1.00 24.10 257 GLY E N 1
ATOM 8982 C CA . GLY E 1 261 ? 3.795 -19.623 78.093 1.00 24.35 257 GLY E CA 1
ATOM 8983 C C . GLY E 1 261 ? 4.489 -18.580 77.240 1.00 24.40 257 GLY E C 1
ATOM 8984 O O . GLY E 1 261 ? 4.223 -18.492 76.010 1.00 24.66 257 GLY E O 1
ATOM 8985 N N . GLY E 1 262 ? 5.416 -17.822 77.857 1.00 24.18 258 GLY E N 1
ATOM 8986 C CA . GLY E 1 262 ? 6.143 -16.787 77.173 1.00 24.23 258 GLY E CA 1
ATOM 8987 C C . GLY E 1 262 ? 5.816 -15.346 77.522 1.00 24.21 258 GLY E C 1
ATOM 8988 O O . GLY E 1 262 ? 6.479 -14.435 77.001 1.00 24.26 258 GLY E O 1
ATOM 8989 N N . TYR E 1 263 ? 4.826 -15.124 78.389 1.00 24.18 259 TYR E N 1
ATOM 8990 C CA . TYR E 1 263 ? 4.295 -13.774 78.647 1.00 24.26 259 TYR E CA 1
ATOM 8991 C C . TYR E 1 263 ? 5.366 -12.774 79.026 1.00 24.14 259 TYR E C 1
ATOM 8992 O O . TYR E 1 263 ? 5.422 -11.676 78.437 1.00 24.28 259 TYR E O 1
ATOM 9001 N N . THR E 1 264 ? 6.224 -13.157 79.975 1.00 23.91 260 THR E N 1
ATOM 9002 C CA . THR E 1 264 ? 7.200 -12.241 80.541 1.00 23.83 260 THR E CA 1
ATOM 9003 C C . THR E 1 264 ? 8.434 -12.007 79.656 1.00 23.87 260 THR E C 1
ATOM 9004 O O . THR E 1 264 ? 9.367 -11.263 80.049 1.00 23.84 260 THR E O 1
ATOM 9008 N N . MET E 1 265 ? 8.482 -12.613 78.474 1.00 23.98 261 MET E N 1
ATOM 9009 C CA . MET E 1 265 ? 9.478 -12.163 77.528 1.00 24.11 261 MET E CA 1
ATOM 9010 C C . MET E 1 265 ? 9.196 -10.709 77.145 1.00 24.26 261 MET E C 1
ATOM 9011 O O . MET E 1 265 ? 10.121 -9.988 76.742 1.00 24.35 261 MET E O 1
ATOM 9016 N N . GLY E 1 266 ? 7.908 -10.305 77.210 1.00 24.35 262 GLY E N 1
ATOM 9017 C CA . GLY E 1 266 ? 7.500 -9.008 76.670 1.00 24.57 262 GLY E CA 1
ATOM 9018 C C . GLY E 1 266 ? 7.485 -9.015 75.142 1.00 24.82 262 GLY E C 1
ATOM 9019 O O . GLY E 1 266 ? 7.388 -10.062 74.453 1.00 24.87 262 GLY E O 1
ATOM 9021 N N . ASP F 1 10 ? 16.127 18.237 73.538 1.00 37.48 6 ASP F N 1
ATOM 9022 C CA . ASP F 1 10 ? 16.284 19.657 73.130 1.00 39.76 6 ASP F CA 1
ATOM 9023 C C . ASP F 1 10 ? 17.783 20.219 73.235 1.00 39.40 6 ASP F C 1
ATOM 9024 O O . ASP F 1 10 ? 18.671 19.522 72.784 1.00 40.21 6 ASP F O 1
ATOM 9026 N N . ARG F 1 11 ? 18.038 21.445 73.778 1.00 39.07 7 ARG F N 1
ATOM 9027 C CA . ARG F 1 11 ? 19.386 22.167 73.666 1.00 37.47 7 ARG F CA 1
ATOM 9028 C C . ARG F 1 11 ? 20.417 21.842 74.755 1.00 34.02 7 ARG F C 1
ATOM 9029 O O . ARG F 1 11 ? 20.114 21.672 75.941 1.00 32.60 7 ARG F O 1
ATOM 9037 N N . TYR F 1 12 ? 21.660 21.800 74.306 1.00 31.58 8 TYR F N 1
ATOM 9038 C CA . TYR F 1 12 ? 22.728 21.246 75.064 1.00 29.59 8 TYR F CA 1
ATOM 9039 C C . TYR F 1 12 ? 23.657 22.335 75.567 1.00 29.74 8 TYR F C 1
ATOM 9040 O O . TYR F 1 12 ? 24.275 23.086 74.785 1.00 30.31 8 TYR F O 1
ATOM 9049 N N . ALA F 1 13 ? 23.698 22.433 76.894 1.00 29.55 9 ALA F N 1
ATOM 9050 C CA . ALA F 1 13 ? 24.418 23.491 77.612 1.00 29.94 9 ALA F CA 1
ATOM 9051 C C . ALA F 1 13 ? 24.778 22.927 78.986 1.00 29.40 9 ALA F C 1
ATOM 9052 O O . ALA F 1 13 ? 24.260 21.861 79.384 1.00 28.35 9 ALA F O 1
ATOM 9054 N N . GLY F 1 14 ? 25.680 23.634 79.684 1.00 29.82 10 GLY F N 1
ATOM 9055 C CA . GLY F 1 14 ? 26.185 23.223 80.995 1.00 29.39 10 GLY F CA 1
ATOM 9056 C C . GLY F 1 14 ? 26.880 21.891 80.903 1.00 28.52 10 GLY F C 1
ATOM 9057 O O . GLY F 1 14 ? 27.741 21.733 80.063 1.00 28.08 10 GLY F O 1
ATOM 9058 N N . VAL F 1 15 ? 26.499 20.927 81.757 1.00 28.07 11 VAL F N 1
ATOM 9059 C CA . VAL F 1 15 ? 27.194 19.629 81.832 1.00 27.39 11 VAL F CA 1
ATOM 9060 C C . VAL F 1 15 ? 26.974 18.787 80.545 1.00 26.80 11 VAL F C 1
ATOM 9061 O O . VAL F 1 15 ? 27.796 17.866 80.215 1.00 25.89 11 VAL F O 1
ATOM 9065 N N . LEU F 1 16 ? 25.890 19.118 79.823 1.00 26.42 12 LEU F N 1
ATOM 9066 C CA . LEU F 1 16 ? 25.619 18.497 78.540 1.00 26.33 12 LEU F CA 1
ATOM 9067 C C . LEU F 1 16 ? 26.408 19.078 77.350 1.00 26.54 12 LEU F C 1
ATOM 9068 O O . LEU F 1 16 ? 26.336 18.533 76.257 1.00 26.18 12 LEU F O 1
ATOM 9073 N N . ARG F 1 17 ? 27.165 20.156 77.547 1.00 27.50 13 ARG F N 1
ATOM 9074 C CA . ARG F 1 17 ? 28.183 20.551 76.561 1.00 27.99 13 ARG F CA 1
ATOM 9075 C C . ARG F 1 17 ? 29.163 19.417 76.411 1.00 27.46 13 ARG F C 1
ATOM 9076 O O . ARG F 1 17 ? 29.487 18.786 77.385 1.00 27.14 13 ARG F O 1
ATOM 9084 N N . LEU F 1 18 ? 29.609 19.191 75.171 1.00 27.90 14 LEU F N 1
ATOM 9085 C CA . LEU F 1 18 ? 30.689 18.229 74.811 1.00 27.76 14 LEU F CA 1
ATOM 9086 C C . LEU F 1 18 ? 31.868 18.929 74.106 1.00 28.43 14 LEU F C 1
ATOM 9087 O O . LEU F 1 18 ? 32.492 18.379 73.191 1.00 28.32 14 LEU F O 1
ATOM 9092 N N . ASP F 1 19 ? 32.139 20.168 74.496 1.00 29.74 15 ASP F N 1
ATOM 9093 C CA . ASP F 1 19 ? 33.209 20.960 73.848 1.00 30.75 15 ASP F CA 1
ATOM 9094 C C . ASP F 1 19 ? 34.530 20.226 73.855 1.00 30.58 15 ASP F C 1
ATOM 9095 O O . ASP F 1 19 ? 34.962 19.720 74.873 1.00 30.63 15 ASP F O 1
ATOM 9100 N N . GLY F 1 20 ? 35.160 20.153 72.696 1.00 30.99 16 GLY F N 1
ATOM 9101 C CA . GLY F 1 20 ? 36.448 19.478 72.570 1.00 31.36 16 GLY F CA 1
ATOM 9102 C C . GLY F 1 20 ? 36.367 17.961 72.401 1.00 30.06 16 GLY F C 1
ATOM 9103 O O . GLY F 1 20 ? 37.312 17.355 71.918 1.00 30.63 16 GLY F O 1
ATOM 9104 N N . LYS F 1 21 ? 35.255 17.347 72.793 1.00 28.60 17 LYS F N 1
ATOM 9105 C CA . LYS F 1 21 ? 35.157 15.886 72.758 1.00 27.49 17 LYS F CA 1
ATOM 9106 C C . LYS F 1 21 ? 35.169 15.381 71.329 1.00 26.55 17 LYS F C 1
ATOM 9107 O O . LYS F 1 21 ? 34.409 15.868 70.495 1.00 26.58 17 LYS F O 1
ATOM 9113 N N . ARG F 1 22 ? 36.035 14.395 71.082 1.00 25.66 18 ARG F N 1
ATOM 9114 C CA . ARG F 1 22 ? 36.264 13.812 69.781 1.00 24.99 18 ARG F CA 1
ATOM 9115 C C . ARG F 1 22 ? 35.401 12.572 69.652 1.00 23.40 18 ARG F C 1
ATOM 9116 O O . ARG F 1 22 ? 35.598 11.606 70.352 1.00 23.22 18 ARG F O 1
ATOM 9124 N N . ALA F 1 23 ? 34.395 12.616 68.794 1.00 23.09 19 ALA F N 1
ATOM 9125 C CA . ALA F 1 23 ? 33.449 11.536 68.709 1.00 22.50 19 ALA F CA 1
ATOM 9126 C C . ALA F 1 23 ? 33.389 10.978 67.298 1.00 22.61 19 ALA F C 1
ATOM 9127 O O . ALA F 1 23 ? 33.264 11.709 66.318 1.00 22.97 19 ALA F O 1
ATOM 9129 N N . LEU F 1 24 ? 33.528 9.673 67.195 1.00 22.45 20 LEU F N 1
ATOM 9130 C CA . LEU F 1 24 ? 33.202 8.933 65.977 1.00 22.51 20 LEU F CA 1
ATOM 9131 C C . LEU F 1 24 ? 31.740 8.475 66.104 1.00 22.07 20 LEU F C 1
ATOM 9132 O O . LEU F 1 24 ? 31.380 7.827 67.087 1.00 21.75 20 LEU F O 1
ATOM 9137 N N . ILE F 1 25 ? 30.931 8.796 65.102 1.00 22.24 21 ILE F N 1
ATOM 9138 C CA . ILE F 1 25 ? 29.516 8.354 64.997 1.00 22.08 21 ILE F CA 1
ATOM 9139 C C . ILE F 1 25 ? 29.339 7.621 63.664 1.00 22.44 21 ILE F C 1
ATOM 9140 O O . ILE F 1 25 ? 29.560 8.224 62.587 1.00 22.93 21 ILE F O 1
ATOM 9145 N N . THR F 1 26 ? 28.984 6.330 63.703 1.00 22.35 22 THR F N 1
ATOM 9146 C CA . THR F 1 26 ? 28.865 5.532 62.489 1.00 22.79 22 THR F CA 1
ATOM 9147 C C . THR F 1 26 ? 27.436 5.561 61.963 1.00 23.08 22 THR F C 1
ATOM 9148 O O . THR F 1 26 ? 26.506 5.796 62.704 1.00 23.01 22 THR F O 1
ATOM 9152 N N . GLY F 1 27 ? 27.244 5.373 60.668 1.00 23.99 23 GLY F N 1
ATOM 9153 C CA . GLY F 1 27 ? 25.878 5.510 60.093 1.00 24.77 23 GLY F CA 1
ATOM 9154 C C . GLY F 1 27 ? 25.405 6.939 60.218 1.00 25.19 23 GLY F C 1
ATOM 9155 O O . GLY F 1 27 ? 24.240 7.207 60.507 1.00 25.49 23 GLY F O 1
ATOM 9156 N N . ALA F 1 28 ? 26.327 7.854 59.982 1.00 25.50 24 ALA F N 1
ATOM 9157 C CA . ALA F 1 28 ? 26.157 9.255 60.383 1.00 26.24 24 ALA F CA 1
ATOM 9158 C C . ALA F 1 28 ? 25.447 10.119 59.349 1.00 27.67 24 ALA F C 1
ATOM 9159 O O . ALA F 1 28 ? 25.260 11.322 59.595 1.00 27.82 24 ALA F O 1
ATOM 9161 N N . THR F 1 29 ? 25.043 9.533 58.220 1.00 29.13 25 THR F N 1
ATOM 9162 C CA . THR F 1 29 ? 24.422 10.326 57.119 1.00 30.98 25 THR F CA 1
ATOM 9163 C C . THR F 1 29 ? 22.939 10.127 57.021 1.00 32.00 25 THR F C 1
ATOM 9164 O O . THR F 1 29 ? 22.280 10.852 56.288 1.00 33.27 25 THR F O 1
ATOM 9168 N N . LYS F 1 30 ? 22.399 9.164 57.748 1.00 31.65 26 LYS F N 1
ATOM 9169 C CA . LYS F 1 30 ? 20.964 8.927 57.690 1.00 32.75 26 LYS F CA 1
ATOM 9170 C C . LYS F 1 30 ? 20.409 8.709 59.112 1.00 32.10 26 LYS F C 1
ATOM 9171 O O . LYS F 1 30 ? 21.140 8.336 60.039 1.00 30.64 26 LYS F O 1
ATOM 9173 N N . GLY F 1 31 ? 19.105 8.955 59.255 1.00 32.89 27 GLY F N 1
ATOM 9174 C CA . GLY F 1 31 ? 18.341 8.540 60.424 1.00 32.23 27 GLY F CA 1
ATOM 9175 C C . GLY F 1 31 ? 18.911 8.886 61.800 1.00 30.72 27 GLY F C 1
ATOM 9176 O O . GLY F 1 31 ? 19.199 10.035 62.108 1.00 30.50 27 GLY F O 1
ATOM 9177 N N . ILE F 1 32 ? 19.037 7.865 62.644 1.00 29.63 28 ILE F N 1
ATOM 9178 C CA . ILE F 1 32 ? 19.356 8.094 64.039 1.00 28.35 28 ILE F CA 1
ATOM 9179 C C . ILE F 1 32 ? 20.757 8.650 64.091 1.00 26.93 28 ILE F C 1
ATOM 9180 O O . ILE F 1 32 ? 21.032 9.547 64.864 1.00 26.46 28 ILE F O 1
ATOM 9185 N N . GLY F 1 33 ? 21.627 8.122 63.242 1.00 26.33 29 GLY F N 1
ATOM 9186 C CA . GLY F 1 33 ? 23.013 8.555 63.179 1.00 25.80 29 GLY F CA 1
ATOM 9187 C C . GLY F 1 33 ? 23.181 10.015 62.751 1.00 26.02 29 GLY F C 1
ATOM 9188 O O . GLY F 1 33 ? 24.058 10.724 63.284 1.00 25.35 29 GLY F O 1
ATOM 9189 N N . ALA F 1 34 ? 22.340 10.472 61.825 1.00 26.56 30 ALA F N 1
ATOM 9190 C CA . ALA F 1 34 ? 22.391 11.864 61.398 1.00 27.44 30 ALA F CA 1
ATOM 9191 C C . ALA F 1 34 ? 21.974 12.802 62.546 1.00 27.20 30 ALA F C 1
ATOM 9192 O O . ALA F 1 34 ? 22.576 13.881 62.743 1.00 27.40 30 ALA F O 1
ATOM 9194 N N . ASP F 1 35 ? 20.962 12.377 63.298 1.00 26.97 31 ASP F N 1
ATOM 9195 C CA . ASP F 1 35 ? 20.419 13.192 64.365 1.00 26.89 31 ASP F CA 1
ATOM 9196 C C . ASP F 1 35 ? 21.411 13.285 65.519 1.00 25.69 31 ASP F C 1
ATOM 9197 O O . ASP F 1 35 ? 21.569 14.344 66.104 1.00 25.95 31 ASP F O 1
ATOM 9202 N N . ILE F 1 36 ? 22.074 12.182 65.849 1.00 24.58 32 ILE F N 1
ATOM 9203 C CA . ILE F 1 36 ? 23.056 12.190 66.926 1.00 23.54 32 ILE F CA 1
ATOM 9204 C C . ILE F 1 36 ? 24.191 13.118 66.546 1.00 23.36 32 ILE F C 1
ATOM 9205 O O . ILE F 1 36 ? 24.712 13.831 67.381 1.00 22.96 32 ILE F O 1
ATOM 9210 N N . ALA F 1 37 ? 24.557 13.089 65.270 1.00 24.04 33 ALA F N 1
ATOM 9211 C CA . ALA F 1 37 ? 25.564 13.992 64.699 1.00 24.65 33 ALA F CA 1
ATOM 9212 C C . ALA F 1 37 ? 25.180 15.470 64.883 1.00 25.55 33 ALA F C 1
ATOM 9213 O O . ALA F 1 37 ? 25.989 16.320 65.263 1.00 25.09 33 ALA F O 1
ATOM 9215 N N . ARG F 1 38 ? 23.927 15.745 64.596 1.00 27.01 34 ARG F N 1
ATOM 9216 C CA . ARG F 1 38 ? 23.367 17.077 64.717 1.00 28.52 34 ARG F CA 1
ATOM 9217 C C . ARG F 1 38 ? 23.459 17.521 66.187 1.00 27.31 34 ARG F C 1
ATOM 9218 O O . ARG F 1 38 ? 23.893 18.665 66.472 1.00 27.50 34 ARG F O 1
ATOM 9226 N N . ALA F 1 39 ? 23.070 16.616 67.104 1.00 25.37 35 ALA F N 1
ATOM 9227 C CA . ALA F 1 39 ? 23.086 16.903 68.541 1.00 24.64 35 ALA F CA 1
ATOM 9228 C C . ALA F 1 39 ? 24.510 17.101 69.063 1.00 23.85 35 ALA F C 1
ATOM 9229 O O . ALA F 1 39 ? 24.806 18.047 69.816 1.00 24.06 35 ALA F O 1
ATOM 9231 N N . PHE F 1 40 ? 25.390 16.213 68.671 1.00 23.38 36 PHE F N 1
ATOM 9232 C CA . PHE F 1 40 ? 26.783 16.305 69.117 1.00 23.13 36 PHE F CA 1
ATOM 9233 C C . PHE F 1 40 ? 27.399 17.593 68.605 1.00 24.09 36 PHE F C 1
ATOM 9234 O O . PHE F 1 40 ? 28.148 18.271 69.322 1.00 24.65 36 PHE F O 1
ATOM 9242 N N . ALA F 1 41 ? 27.034 17.960 67.385 1.00 24.97 37 ALA F N 1
ATOM 9243 C CA . ALA F 1 41 ? 27.581 19.143 66.762 1.00 26.04 37 ALA F CA 1
ATOM 9244 C C . ALA F 1 41 ? 27.211 20.380 67.552 1.00 26.81 37 ALA F C 1
ATOM 9245 O O . ALA F 1 41 ? 28.056 21.272 67.804 1.00 27.73 37 ALA F O 1
ATOM 9247 N N . ALA F 1 42 ? 25.937 20.434 67.921 1.00 26.88 38 ALA F N 1
ATOM 9248 C CA . ALA F 1 42 ? 25.360 21.577 68.598 1.00 27.47 38 ALA F CA 1
ATOM 9249 C C . ALA F 1 42 ? 25.931 21.656 70.021 1.00 27.06 38 ALA F C 1
ATOM 9250 O O . ALA F 1 42 ? 26.163 22.744 70.549 1.00 27.59 38 ALA F O 1
ATOM 9252 N N . ALA F 1 43 ? 26.189 20.482 70.603 1.00 26.00 39 ALA F N 1
ATOM 9253 C CA . ALA F 1 43 ? 26.776 20.344 71.906 1.00 25.63 39 ALA F CA 1
ATOM 9254 C C . ALA F 1 43 ? 28.265 20.648 71.920 1.00 26.11 39 ALA F C 1
ATOM 9255 O O . ALA F 1 43 ? 28.900 20.654 72.994 1.00 25.97 39 ALA F O 1
ATOM 9257 N N . GLY F 1 44 ? 28.842 20.876 70.743 1.00 26.85 40 GLY F N 1
ATOM 9258 C CA . GLY F 1 44 ? 30.200 21.411 70.638 1.00 27.50 40 GLY F CA 1
ATOM 9259 C C . GLY F 1 44 ? 31.253 20.358 70.396 1.00 27.18 40 GLY F C 1
ATOM 9260 O O . GLY F 1 44 ? 32.440 20.641 70.492 1.00 27.57 40 GLY F O 1
ATOM 9261 N N . ALA F 1 45 ? 30.827 19.140 70.062 1.00 26.52 41 ALA F N 1
ATOM 9262 C CA . ALA F 1 45 ? 31.775 18.072 69.811 1.00 26.55 41 ALA F CA 1
ATOM 9263 C C . ALA F 1 45 ? 32.581 18.263 68.519 1.00 27.38 41 ALA F C 1
ATOM 9264 O O . ALA F 1 45 ? 32.115 18.896 67.578 1.00 28.78 41 ALA F O 1
ATOM 9266 N N . ARG F 1 46 ? 33.789 17.713 68.488 1.00 27.40 42 ARG F N 1
ATOM 9267 C CA . ARG F 1 46 ? 34.519 17.497 67.224 1.00 27.78 42 ARG F CA 1
ATOM 9268 C C . ARG F 1 46 ? 34.182 16.095 66.643 1.00 25.79 42 ARG F C 1
ATOM 9269 O O . ARG F 1 46 ? 34.304 15.109 67.333 1.00 24.81 42 ARG F O 1
ATOM 9277 N N . LEU F 1 47 ? 33.793 16.004 65.382 1.00 25.05 43 LEU F N 1
ATOM 9278 C CA . LEU F 1 47 ? 33.256 14.729 64.863 1.00 24.48 43 LEU F CA 1
ATOM 9279 C C . LEU F 1 47 ? 34.096 14.022 63.776 1.00 24.88 43 LEU F C 1
ATOM 9280 O O . LEU F 1 47 ? 34.640 14.654 62.874 1.00 25.74 43 LEU F O 1
ATOM 9285 N N . VAL F 1 48 ? 34.178 12.696 63.889 1.00 24.35 44 VAL F N 1
ATOM 9286 C CA . VAL F 1 48 ? 34.623 11.831 62.812 1.00 24.66 44 VAL F CA 1
ATOM 9287 C C . VAL F 1 48 ? 33.384 11.048 62.410 1.00 24.20 44 VAL F C 1
ATOM 9288 O O . VAL F 1 48 ? 32.824 10.317 63.241 1.00 23.52 44 VAL F O 1
ATOM 9292 N N . LEU F 1 49 ? 32.931 11.230 61.170 1.00 24.72 45 LEU F N 1
ATOM 9293 C CA . LEU F 1 49 ? 31.678 10.569 60.669 1.00 24.53 45 LEU F CA 1
ATOM 9294 C C . LEU F 1 49 ? 31.946 9.496 59.607 1.00 24.87 45 LEU F C 1
ATOM 9295 O O . LEU F 1 49 ? 32.589 9.755 58.633 1.00 25.62 45 LEU F O 1
ATOM 9300 N N . SER F 1 50 ? 31.464 8.287 59.813 1.00 24.43 46 SER F N 1
ATOM 9301 C CA . SER F 1 50 ? 31.609 7.240 58.822 1.00 25.02 46 SER F CA 1
ATOM 9302 C C . SER F 1 50 ? 30.238 6.975 58.135 1.00 26.32 46 SER F C 1
ATOM 9303 O O . SER F 1 50 ? 29.171 7.170 58.749 1.00 25.88 46 SER F O 1
ATOM 9306 N N . GLY F 1 51 ? 30.281 6.557 56.868 1.00 28.28 47 GLY F N 1
ATOM 9307 C CA . GLY F 1 51 ? 29.093 6.070 56.145 1.00 30.11 47 GLY F CA 1
ATOM 9308 C C . GLY F 1 51 ? 29.531 5.560 54.771 1.00 32.90 47 GLY F C 1
ATOM 9309 O O . GLY F 1 51 ? 30.697 5.690 54.398 1.00 33.18 47 GLY F O 1
ATOM 9310 N N . ARG F 1 52 ? 28.609 5.022 53.987 1.00 34.96 48 ARG F N 1
ATOM 9311 C CA . ARG F 1 52 ? 29.003 4.408 52.724 1.00 37.04 48 ARG F CA 1
ATOM 9312 C C . ARG F 1 52 ? 29.182 5.418 51.618 1.00 37.86 48 ARG F C 1
ATOM 9313 O O . ARG F 1 52 ? 30.104 5.283 50.830 1.00 38.37 48 ARG F O 1
ATOM 9321 N N . ASP F 1 53 ? 28.321 6.434 51.568 1.00 39.20 49 ASP F N 1
ATOM 9322 C CA . ASP F 1 53 ? 28.230 7.331 50.406 1.00 40.55 49 ASP F CA 1
ATOM 9323 C C . ASP F 1 53 ? 29.063 8.586 50.601 1.00 39.28 49 ASP F C 1
ATOM 9324 O O . ASP F 1 53 ? 28.859 9.328 51.566 1.00 37.83 49 ASP F O 1
ATOM 9329 N N . VAL F 1 54 ? 29.981 8.840 49.668 1.00 40.03 50 VAL F N 1
ATOM 9330 C CA . VAL F 1 54 ? 30.935 9.948 49.819 1.00 40.02 50 VAL F CA 1
ATOM 9331 C C . VAL F 1 54 ? 30.244 11.310 49.779 1.00 38.94 50 VAL F C 1
ATOM 9332 O O . VAL F 1 54 ? 30.553 12.166 50.592 1.00 36.60 50 VAL F O 1
ATOM 9336 N N . SER F 1 55 ? 29.298 11.493 48.864 1.00 39.95 51 SER F N 1
ATOM 9337 C CA . SER F 1 55 ? 28.642 12.794 48.709 1.00 40.64 51 SER F CA 1
ATOM 9338 C C . SER F 1 55 ? 27.679 13.108 49.864 1.00 38.36 51 SER F C 1
ATOM 9339 O O . SER F 1 55 ? 27.497 14.273 50.219 1.00 37.48 51 SER F O 1
ATOM 9342 N N . GLU F 1 56 ? 27.085 12.081 50.467 1.00 37.81 52 GLU F N 1
ATOM 9343 C CA . GLU F 1 56 ? 26.298 12.265 51.704 1.00 37.05 52 GLU F CA 1
ATOM 9344 C C . GLU F 1 56 ? 27.215 12.715 52.865 1.00 32.89 52 GLU F C 1
ATOM 9345 O O . GLU F 1 56 ? 26.849 13.593 53.620 1.00 31.79 52 GLU F O 1
ATOM 9351 N N . LEU F 1 57 ? 28.406 12.120 52.980 1.00 30.67 53 LEU F N 1
ATOM 9352 C CA . LEU F 1 57 ? 29.412 12.546 53.955 1.00 29.23 53 LEU F CA 1
ATOM 9353 C C . LEU F 1 57 ? 29.888 13.989 53.720 1.00 29.90 53 LEU F C 1
ATOM 9354 O O . LEU F 1 57 ? 30.039 14.778 54.677 1.00 28.81 53 LEU F O 1
ATOM 9359 N N . ASP F 1 58 ? 30.133 14.333 52.460 1.00 31.81 54 ASP F N 1
ATOM 9360 C CA . ASP F 1 58 ? 30.535 15.691 52.110 1.00 33.46 54 ASP F CA 1
ATOM 9361 C C . ASP F 1 58 ? 29.420 16.677 52.484 1.00 32.36 54 ASP F C 1
ATOM 9362 O O . ASP F 1 58 ? 29.692 17.720 53.060 1.00 32.46 54 ASP F O 1
ATOM 9367 N N . ALA F 1 59 ? 28.173 16.313 52.175 1.00 32.00 55 ALA F N 1
ATOM 9368 C CA . ALA F 1 59 ? 27.002 17.143 52.486 1.00 32.18 55 ALA F CA 1
ATOM 9369 C C . ALA F 1 59 ? 26.860 17.341 53.977 1.00 30.06 55 ALA F C 1
ATOM 9370 O O . ALA F 1 59 ? 26.573 18.435 54.423 1.00 30.29 55 ALA F O 1
ATOM 9372 N N . ALA F 1 60 ? 27.059 16.272 54.743 1.00 28.49 56 ALA F N 1
ATOM 9373 C CA . ALA F 1 60 ? 26.901 16.343 56.189 1.00 27.96 56 ALA F CA 1
ATOM 9374 C C . ALA F 1 60 ? 28.030 17.182 56.816 1.00 27.13 56 ALA F C 1
ATOM 9375 O O . ALA F 1 60 ? 27.763 18.021 57.657 1.00 26.82 56 ALA F O 1
ATOM 9377 N N . ARG F 1 61 ? 29.272 16.972 56.395 1.00 27.97 57 ARG F N 1
ATOM 9378 C CA . ARG F 1 61 ? 30.399 17.836 56.837 1.00 29.67 57 ARG F CA 1
ATOM 9379 C C . ARG F 1 61 ? 30.113 19.319 56.582 1.00 30.44 57 ARG F C 1
ATOM 9380 O O . ARG F 1 61 ? 30.395 20.154 57.427 1.00 31.50 57 ARG F O 1
ATOM 9388 N N . ARG F 1 62 ? 29.591 19.628 55.401 1.00 31.33 58 ARG F N 1
ATOM 9389 C CA . ARG F 1 62 ? 29.260 21.009 55.011 1.00 33.62 58 ARG F CA 1
ATOM 9390 C C . ARG F 1 62 ? 28.112 21.619 55.834 1.00 32.66 58 ARG F C 1
ATOM 9391 O O . ARG F 1 62 ? 28.187 22.784 56.239 1.00 32.99 58 ARG F O 1
ATOM 9399 N N . ALA F 1 63 ? 27.069 20.824 56.077 1.00 31.92 59 ALA F N 1
ATOM 9400 C CA . ALA F 1 63 ? 25.918 21.252 56.867 1.00 32.25 59 ALA F CA 1
ATOM 9401 C C . ALA F 1 63 ? 26.308 21.464 58.332 1.00 30.88 59 ALA F C 1
ATOM 9402 O O . ALA F 1 63 ? 26.042 22.516 58.895 1.00 31.42 59 ALA F O 1
ATOM 9404 N N . LEU F 1 64 ? 26.933 20.483 58.959 1.00 29.94 60 LEU F N 1
ATOM 9405 C CA . LEU F 1 64 ? 27.296 20.659 60.379 1.00 30.46 60 LEU F CA 1
ATOM 9406 C C . LEU F 1 64 ? 28.329 21.791 60.572 1.00 29.85 60 LEU F C 1
ATOM 9407 O O . LEU F 1 64 ? 28.246 22.558 61.512 1.00 29.41 60 LEU F O 1
ATOM 9412 N N . GLY F 1 65 ? 29.282 21.903 59.653 1.00 30.23 61 GLY F N 1
ATOM 9413 C CA . GLY F 1 65 ? 30.267 23.012 59.689 1.00 31.60 61 GLY F CA 1
ATOM 9414 C C . GLY F 1 65 ? 29.637 24.398 59.549 1.00 32.01 61 GLY F C 1
ATOM 9415 O O . GLY F 1 65 ? 30.000 25.331 60.274 1.00 32.16 61 GLY F O 1
ATOM 9416 N N . GLU F 1 66 ? 28.673 24.535 58.644 1.00 32.73 62 GLU F N 1
ATOM 9417 C CA . GLU F 1 66 ? 28.114 25.871 58.376 1.00 35.31 62 GLU F CA 1
ATOM 9418 C C . GLU F 1 66 ? 27.198 26.297 59.526 1.00 35.75 62 GLU F C 1
ATOM 9419 O O . GLU F 1 66 ? 27.248 27.466 59.956 1.00 36.53 62 GLU F O 1
ATOM 9425 N N . GLN F 1 67 ? 26.424 25.332 60.040 1.00 35.16 63 GLN F N 1
ATOM 9426 C CA . GLN F 1 67 ? 25.493 25.561 61.135 1.00 36.77 63 GLN F CA 1
ATOM 9427 C C . GLN F 1 67 ? 26.120 25.710 62.522 1.00 36.28 63 GLN F C 1
ATOM 9428 O O . GLN F 1 67 ? 25.558 26.393 63.385 1.00 37.77 63 GLN F O 1
ATOM 9434 N N . PHE F 1 68 ? 27.201 24.990 62.785 1.00 34.30 64 PHE F N 1
ATOM 9435 C CA . PHE F 1 68 ? 27.692 24.869 64.161 1.00 34.57 64 PHE F CA 1
ATOM 9436 C C . PHE F 1 68 ? 29.157 25.187 64.306 1.00 34.57 64 PHE F C 1
ATOM 9437 O O . PHE F 1 68 ? 29.648 25.222 65.414 1.00 36.36 64 PHE F O 1
ATOM 9445 N N . GLY F 1 69 ? 29.857 25.405 63.196 1.00 35.52 65 GLY F N 1
ATOM 9446 C CA . GLY F 1 69 ? 31.332 25.539 63.216 1.00 36.40 65 GLY F CA 1
ATOM 9447 C C . GLY F 1 69 ? 32.058 24.269 63.653 1.00 35.62 65 GLY F C 1
ATOM 9448 O O . GLY F 1 69 ? 33.198 24.318 64.098 1.00 36.09 65 GLY F O 1
ATOM 9449 N N . THR F 1 70 ? 31.386 23.134 63.483 1.00 34.24 66 THR F N 1
ATOM 9450 C CA . THR F 1 70 ? 31.898 21.828 63.868 1.00 33.63 66 THR F CA 1
ATOM 9451 C C . THR F 1 70 ? 33.048 21.369 62.959 1.00 33.38 66 THR F C 1
ATOM 9452 O O . THR F 1 70 ? 32.927 21.448 61.754 1.00 32.74 66 THR F O 1
ATOM 9456 N N . ASP F 1 71 ? 34.159 20.927 63.552 1.00 34.14 67 ASP F N 1
ATOM 9457 C CA . ASP F 1 71 ? 35.216 20.227 62.826 1.00 34.58 67 ASP F CA 1
ATOM 9458 C C . ASP F 1 71 ? 34.672 18.845 62.542 1.00 32.67 67 ASP F C 1
ATOM 9459 O O . ASP F 1 71 ? 34.269 18.150 63.474 1.00 31.97 67 ASP F O 1
ATOM 9464 N N . VAL F 1 72 ? 34.646 18.455 61.267 1.00 31.31 68 VAL F N 1
ATOM 9465 C CA . VAL F 1 72 ? 34.167 17.163 60.867 1.00 29.69 68 VAL F CA 1
ATOM 9466 C C . VAL F 1 72 ? 35.156 16.481 59.923 1.00 29.96 68 VAL F C 1
ATOM 9467 O O . VAL F 1 72 ? 35.649 17.082 59.000 1.00 30.26 68 VAL F O 1
ATOM 9471 N N . HIS F 1 73 ? 35.456 15.220 60.196 1.00 29.83 69 HIS F N 1
ATOM 9472 C CA . HIS F 1 73 ? 36.304 14.423 59.339 1.00 30.35 69 HIS F CA 1
ATOM 9473 C C . HIS F 1 73 ? 35.472 13.257 58.994 1.00 29.16 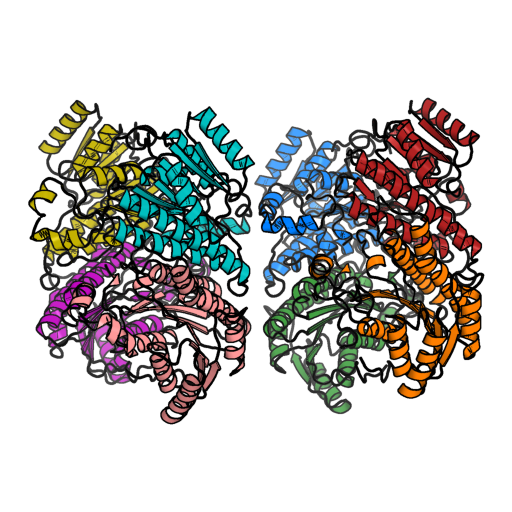69 HIS F C 1
ATOM 9474 O O . HIS F 1 73 ? 34.832 12.691 59.876 1.00 28.17 69 HIS F O 1
ATOM 9481 N N . THR F 1 74 ? 35.431 12.893 57.716 1.00 28.78 70 THR F N 1
ATOM 9482 C CA . THR F 1 74 ? 34.594 11.820 57.273 1.00 28.18 70 THR F CA 1
ATOM 9483 C C . THR F 1 74 ? 35.417 10.645 56.758 1.00 28.81 70 THR F C 1
ATOM 9484 O O . THR F 1 74 ? 36.556 10.798 56.319 1.00 29.50 70 THR F O 1
ATOM 9488 N N . VAL F 1 75 ? 34.813 9.466 56.838 1.00 28.67 71 VAL F N 1
ATOM 9489 C CA . VAL F 1 75 ? 35.403 8.225 56.357 1.00 28.92 71 VAL F CA 1
ATOM 9490 C C . VAL F 1 75 ? 34.355 7.423 55.574 1.00 29.20 71 VAL F C 1
ATOM 9491 O O . VAL F 1 75 ? 33.364 6.988 56.125 1.00 28.11 71 VAL F O 1
ATOM 9495 N N . ALA F 1 76 ? 34.569 7.286 54.268 1.00 30.35 72 ALA F N 1
ATOM 9496 C CA . ALA F 1 76 ? 33.687 6.492 53.420 1.00 31.13 72 ALA F CA 1
ATOM 9497 C C . ALA F 1 76 ? 34.157 5.040 53.447 1.00 31.69 72 ALA F C 1
ATOM 9498 O O . ALA F 1 76 ? 35.319 4.730 53.138 1.00 31.98 72 ALA F O 1
ATOM 9500 N N . ILE F 1 77 ? 33.255 4.144 53.831 1.00 32.04 73 ILE F N 1
ATOM 9501 C CA . ILE F 1 77 ? 33.634 2.764 54.123 1.00 32.28 73 ILE F CA 1
ATOM 9502 C C . ILE F 1 77 ? 32.382 1.908 54.291 1.00 32.53 73 ILE F C 1
ATOM 9503 O O . ILE F 1 77 ? 31.337 2.398 54.675 1.00 32.02 73 ILE F O 1
ATOM 9508 N N . ASP F 1 78 ? 32.497 0.634 53.954 1.00 33.53 74 ASP F N 1
ATOM 9509 C CA . ASP F 1 78 ? 31.438 -0.327 54.159 1.00 33.66 74 ASP F CA 1
ATOM 9510 C C . ASP F 1 78 ? 31.860 -1.182 55.329 1.00 33.04 74 ASP F C 1
ATOM 9511 O O . ASP F 1 78 ? 32.739 -2.022 55.205 1.00 33.34 74 ASP F O 1
ATOM 9516 N N . LEU F 1 79 ? 31.239 -0.938 56.478 1.00 32.62 75 LEU F N 1
ATOM 9517 C CA . LEU F 1 79 ? 31.498 -1.702 57.695 1.00 31.99 75 LEU F CA 1
ATOM 9518 C C . LEU F 1 79 ? 31.115 -3.168 57.583 1.00 33.51 75 LEU F C 1
ATOM 9519 O O . LEU F 1 79 ? 31.568 -3.958 58.382 1.00 34.67 75 LEU F O 1
ATOM 9524 N N . ALA F 1 80 ? 30.304 -3.552 56.597 1.00 34.69 76 ALA F N 1
ATOM 9525 C CA . ALA F 1 80 ? 30.003 -4.989 56.394 1.00 36.05 76 ALA F CA 1
ATOM 9526 C C . ALA F 1 80 ? 31.264 -5.786 56.022 1.00 36.56 76 ALA F C 1
ATOM 9527 O O . ALA F 1 80 ? 31.312 -6.998 56.233 1.00 37.07 76 ALA F O 1
ATOM 9529 N N . GLU F 1 81 ? 32.260 -5.091 55.470 1.00 36.54 77 GLU F N 1
ATOM 9530 C CA . GLU F 1 81 ? 33.526 -5.689 55.067 1.00 37.75 77 GLU F CA 1
ATOM 9531 C C . GLU F 1 81 ? 34.341 -6.040 56.296 1.00 36.49 77 GLU F C 1
ATOM 9532 O O . GLU F 1 81 ? 34.390 -5.245 57.222 1.00 35.60 77 GLU F O 1
ATOM 9538 N N . PRO F 1 82 ? 34.982 -7.229 56.314 1.00 36.61 78 PRO F N 1
ATOM 9539 C CA . PRO F 1 82 ? 35.735 -7.730 57.507 1.00 36.15 78 PRO F CA 1
ATOM 9540 C C . PRO F 1 82 ? 36.941 -6.882 57.962 1.00 35.20 78 PRO F C 1
ATOM 9541 O O . PRO F 1 82 ? 37.271 -6.852 59.149 1.00 34.11 78 PRO F O 1
ATOM 9545 N N . ASP F 1 83 ? 37.600 -6.229 57.012 1.00 35.90 79 ASP F N 1
ATOM 9546 C CA . ASP F 1 83 ? 38.784 -5.401 57.289 1.00 35.85 79 ASP F CA 1
ATOM 9547 C C . ASP F 1 83 ? 38.348 -3.999 57.792 1.00 33.62 79 ASP F C 1
ATOM 9548 O O . ASP F 1 83 ? 39.119 -3.303 58.429 1.00 33.02 79 ASP F O 1
ATOM 9553 N N . ALA F 1 84 ? 37.088 -3.631 57.534 1.00 31.82 80 ALA F N 1
ATOM 9554 C CA . ALA F 1 84 ? 36.581 -2.264 57.743 1.00 30.29 80 ALA F CA 1
ATOM 9555 C C . ALA F 1 84 ? 36.651 -1.692 59.193 1.00 28.81 80 ALA F C 1
ATOM 9556 O O . ALA F 1 84 ? 37.014 -0.537 59.383 1.00 28.56 80 ALA F O 1
ATOM 9558 N N . PRO F 1 85 ? 36.248 -2.468 60.208 1.00 28.08 81 PRO F N 1
ATOM 9559 C CA . PRO F 1 85 ? 36.315 -1.919 61.556 1.00 27.14 81 PRO F CA 1
ATOM 9560 C C . PRO F 1 85 ? 37.741 -1.550 62.008 1.00 27.18 81 PRO F C 1
ATOM 9561 O O . PRO F 1 85 ? 37.909 -0.524 62.656 1.00 26.70 81 PRO F O 1
ATOM 9565 N N . ALA F 1 86 ? 38.748 -2.370 61.684 1.00 27.58 82 ALA F N 1
ATOM 9566 C CA . ALA F 1 86 ? 40.172 -2.010 62.019 1.00 28.14 82 ALA F CA 1
ATOM 9567 C C . ALA F 1 86 ? 40.599 -0.712 61.315 1.00 28.12 82 ALA F C 1
ATOM 9568 O O . ALA F 1 86 ? 41.295 0.129 61.914 1.00 28.61 82 ALA F O 1
ATOM 9570 N N . GLU F 1 87 ? 40.195 -0.564 60.054 1.00 27.65 83 GLU F N 1
ATOM 9571 C CA . GLU F 1 87 ? 40.534 0.622 59.279 1.00 28.09 83 GLU F CA 1
ATOM 9572 C C . GLU F 1 87 ? 39.822 1.880 59.833 1.00 27.45 83 GLU F C 1
ATOM 9573 O O . GLU F 1 87 ? 40.439 2.921 60.009 1.00 27.65 83 GLU F O 1
ATOM 9579 N N . LEU F 1 88 ? 38.526 1.777 60.116 1.00 26.49 84 LEU F N 1
ATOM 9580 C CA . LEU F 1 88 ? 37.821 2.913 60.656 1.00 26.08 84 LEU F CA 1
ATOM 9581 C C . LEU F 1 88 ? 38.417 3.364 62.026 1.00 26.45 84 LEU F C 1
ATOM 9582 O O . LEU F 1 88 ? 38.686 4.537 62.239 1.00 26.46 84 LEU F O 1
ATOM 9587 N N . ALA F 1 89 ? 38.619 2.412 62.928 1.00 26.69 85 ALA F N 1
ATOM 9588 C CA . ALA F 1 89 ? 39.215 2.699 64.209 1.00 27.52 85 ALA F CA 1
ATOM 9589 C C . ALA F 1 89 ? 40.510 3.480 64.024 1.00 28.76 85 ALA F C 1
ATOM 9590 O O . ALA F 1 89 ? 40.702 4.502 64.676 1.00 29.87 85 ALA F O 1
ATOM 9592 N N . ARG F 1 90 ? 41.370 3.015 63.127 1.00 29.66 86 ARG F N 1
ATOM 9593 C CA . ARG F 1 90 ? 42.662 3.661 62.848 1.00 31.31 86 ARG F CA 1
ATOM 9594 C C . ARG F 1 90 ? 42.497 5.062 62.252 1.00 31.63 86 ARG F C 1
ATOM 9595 O O . ARG F 1 90 ? 43.153 6.021 62.690 1.00 32.31 86 ARG F O 1
ATOM 9603 N N . ARG F 1 91 ? 41.635 5.171 61.248 1.00 31.20 87 ARG F N 1
ATOM 9604 C CA . ARG F 1 91 ? 41.440 6.440 60.581 1.00 31.54 87 ARG F CA 1
ATOM 9605 C C . ARG F 1 91 ? 40.753 7.436 61.497 1.00 31.67 87 ARG F C 1
ATOM 9606 O O . ARG F 1 91 ? 41.139 8.612 61.520 1.00 32.65 87 ARG F O 1
ATOM 9614 N N . ALA F 1 92 ? 39.772 6.968 62.275 1.00 31.10 88 ALA F N 1
ATOM 9615 C CA . ALA F 1 92 ? 39.036 7.832 63.194 1.00 31.24 88 ALA F CA 1
ATOM 9616 C C . ALA F 1 92 ? 39.975 8.448 64.241 1.00 32.83 88 ALA F C 1
ATOM 9617 O O . ALA F 1 92 ? 39.880 9.616 64.540 1.00 34.48 88 ALA F O 1
ATOM 9619 N N . ALA F 1 93 ? 40.897 7.660 64.766 1.00 33.62 89 ALA F N 1
ATOM 9620 C CA . ALA F 1 93 ? 41.826 8.138 65.796 1.00 34.95 89 ALA F CA 1
ATOM 9621 C C . ALA F 1 93 ? 42.857 9.118 65.264 1.00 36.03 89 ALA F C 1
ATOM 9622 O O . ALA F 1 93 ? 43.410 9.906 66.050 1.00 37.18 89 ALA F O 1
ATOM 9624 N N . GLU F 1 94 ? 43.139 9.059 63.959 1.00 35.28 90 GLU F N 1
ATOM 9625 C CA . GLU F 1 94 ? 44.099 9.981 63.334 1.00 35.86 90 GLU F CA 1
ATOM 9626 C C . GLU F 1 94 ? 43.569 11.401 63.222 1.00 34.59 90 GLU F C 1
ATOM 9627 O O . GLU F 1 94 ? 44.326 12.357 63.395 1.00 34.60 90 GLU F O 1
ATOM 9633 N N . ALA F 1 95 ? 42.281 11.533 62.918 1.00 33.24 91 ALA F N 1
ATOM 9634 C CA . ALA F 1 95 ? 41.672 12.845 62.694 1.00 32.57 91 ALA F CA 1
ATOM 9635 C C . ALA F 1 95 ? 42.112 13.885 63.727 1.00 31.98 91 ALA F C 1
ATOM 9636 O O . ALA F 1 95 ? 42.534 14.976 63.349 1.00 32.10 91 ALA F O 1
ATOM 9638 N N . PHE F 1 96 ? 41.990 13.540 65.020 1.00 30.80 92 PHE F N 1
ATOM 9639 C CA . PHE F 1 96 ? 42.256 14.477 66.102 1.00 30.08 92 PHE F CA 1
ATOM 9640 C C . PHE F 1 96 ? 43.192 13.928 67.183 1.00 29.70 92 PHE F C 1
ATOM 9641 O O . PHE F 1 96 ? 43.112 14.359 68.300 1.00 29.30 92 PHE F O 1
ATOM 9649 N N . GLY F 1 97 ? 44.065 12.977 66.874 1.00 30.00 93 GLY F N 1
ATOM 9650 C CA . GLY F 1 97 ? 45.024 12.504 67.868 1.00 30.11 93 GLY F CA 1
ATOM 9651 C C . GLY F 1 97 ? 44.415 11.651 68.984 1.00 29.93 93 GLY F C 1
ATOM 9652 O O . GLY F 1 97 ? 45.020 11.483 70.066 1.00 30.08 93 GLY F O 1
ATOM 9653 N N . GLY F 1 98 ? 43.234 11.078 68.713 1.00 29.47 94 GLY F N 1
ATOM 9654 C CA . GLY F 1 98 ? 42.540 10.221 69.679 1.00 28.90 94 GLY F CA 1
ATOM 9655 C C . GLY F 1 98 ? 41.037 10.428 69.618 1.00 28.03 94 GLY F C 1
ATOM 9656 O O . GLY F 1 98 ? 40.540 11.323 68.918 1.00 27.61 94 GLY F O 1
ATOM 9657 N N . LEU F 1 99 ? 40.328 9.590 70.369 1.00 27.37 95 LEU F N 1
ATOM 9658 C CA . LEU F 1 99 ? 38.862 9.624 70.454 1.00 26.50 95 LEU F CA 1
ATOM 9659 C C . LEU F 1 99 ? 38.431 9.604 71.891 1.00 25.91 95 LEU F C 1
ATOM 9660 O O . LEU F 1 99 ? 39.019 8.871 72.717 1.00 26.28 95 LEU F O 1
ATOM 9665 N N . ASP F 1 100 ? 37.381 10.375 72.183 1.00 24.98 96 ASP F N 1
ATOM 9666 C CA . ASP F 1 100 ? 36.767 10.400 73.516 1.00 24.55 96 ASP F CA 1
ATOM 9667 C C . ASP F 1 100 ? 35.457 9.626 73.551 1.00 24.02 96 ASP F C 1
ATOM 9668 O O . ASP F 1 100 ? 35.070 9.089 74.588 1.00 24.00 96 ASP F O 1
ATOM 9673 N N . VAL F 1 101 ? 34.759 9.604 72.417 1.00 23.90 97 VAL F N 1
ATOM 9674 C CA . VAL F 1 101 ? 33.436 9.012 72.368 1.00 23.68 97 VAL F CA 1
ATOM 9675 C C . VAL F 1 101 ? 33.261 8.214 71.124 1.00 23.72 97 VAL F C 1
ATOM 9676 O O . VAL F 1 101 ? 33.493 8.715 70.029 1.00 23.88 97 VAL F O 1
ATOM 9680 N N . LEU F 1 102 ? 32.824 6.958 71.302 1.00 23.65 98 LEU F N 1
ATOM 9681 C CA . LEU F 1 102 ? 32.315 6.150 70.205 1.00 23.67 98 LEU F CA 1
ATOM 9682 C C . LEU F 1 102 ? 30.794 6.019 70.283 1.00 23.42 98 LEU F C 1
ATOM 9683 O O . LEU F 1 102 ? 30.239 5.595 71.315 1.00 23.25 98 LEU F O 1
ATOM 9688 N N . VAL F 1 103 ? 30.110 6.397 69.193 1.00 23.48 99 VAL F N 1
ATOM 9689 C CA . VAL F 1 103 ? 28.686 6.171 69.098 1.00 23.35 99 VAL F CA 1
ATOM 9690 C C . VAL F 1 103 ? 28.586 5.091 68.063 1.00 23.81 99 VAL F C 1
ATOM 9691 O O . VAL F 1 103 ? 28.823 5.301 66.879 1.00 24.34 99 VAL F O 1
ATOM 9695 N N . ASN F 1 104 ? 28.235 3.908 68.529 1.00 24.50 100 ASN F N 1
ATOM 9696 C CA . ASN F 1 104 ? 28.307 2.732 67.724 1.00 25.30 100 ASN F CA 1
ATOM 9697 C C . ASN F 1 104 ? 26.926 2.528 67.115 1.00 25.92 100 ASN F C 1
ATOM 9698 O O . ASN F 1 104 ? 26.040 2.008 67.769 1.00 26.01 100 ASN F O 1
ATOM 9703 N N . ASN F 1 105 ? 26.757 2.988 65.870 1.00 27.09 101 ASN F N 1
ATOM 9704 C CA . ASN F 1 105 ? 25.443 3.099 65.232 1.00 27.90 101 ASN F CA 1
ATOM 9705 C C . ASN F 1 105 ? 25.426 2.375 63.893 1.00 28.91 101 ASN F C 1
ATOM 9706 O O . ASN F 1 105 ? 25.970 2.832 62.922 1.00 29.19 101 ASN F O 1
ATOM 9711 N N . ALA F 1 106 ? 24.802 1.228 63.863 1.00 30.04 102 ALA F N 1
ATOM 9712 C CA . ALA F 1 106 ? 24.663 0.459 62.628 1.00 31.27 102 ALA F CA 1
ATOM 9713 C C . ALA F 1 106 ? 23.264 -0.136 62.622 1.00 32.19 102 ALA F C 1
ATOM 9714 O O . ALA F 1 106 ? 22.557 -0.154 63.655 1.00 33.12 102 ALA F O 1
ATOM 9716 N N . GLY F 1 107 ? 22.849 -0.642 61.482 1.00 33.11 103 GLY F N 1
ATOM 9717 C CA . GLY F 1 107 ? 21.512 -1.197 61.405 1.00 32.87 103 GLY F CA 1
ATOM 9718 C C . GLY F 1 107 ? 21.140 -1.548 59.998 1.00 33.56 103 GLY F C 1
ATOM 9719 O O . GLY F 1 107 ? 21.167 -0.702 59.112 1.00 34.22 103 GLY F O 1
ATOM 9720 N N . ILE F 1 108 ? 20.853 -2.823 59.794 1.00 33.76 104 ILE F N 1
ATOM 9721 C CA . ILE F 1 108 ? 20.066 -3.252 58.670 1.00 34.24 104 ILE F CA 1
ATOM 9722 C C . ILE F 1 108 ? 19.014 -4.170 59.245 1.00 33.23 104 ILE F C 1
ATOM 9723 O O . ILE F 1 108 ? 19.192 -4.719 60.331 1.00 32.27 104 ILE F O 1
ATOM 9728 N N . SER F 1 109 ? 17.908 -4.308 58.540 1.00 33.28 105 SER F N 1
ATOM 9729 C CA . SER F 1 109 ? 16.850 -5.175 58.985 1.00 33.08 105 SER F CA 1
ATOM 9730 C C . SER F 1 109 ? 16.240 -5.906 57.797 1.00 33.88 105 SER F C 1
ATOM 9731 O O . SER F 1 109 ? 15.727 -5.269 56.878 1.00 35.72 105 SER F O 1
ATOM 9734 N N . HIS F 1 110 ? 16.281 -7.239 57.826 1.00 33.26 106 HIS F N 1
ATOM 9735 C CA . HIS F 1 110 ? 15.635 -8.073 56.821 1.00 33.47 106 HIS F CA 1
ATOM 9736 C C . HIS F 1 110 ? 14.528 -8.918 57.448 1.00 31.89 106 HIS F C 1
ATOM 9737 O O . HIS F 1 110 ? 14.728 -10.086 57.768 1.00 31.47 106 HIS F O 1
ATOM 9744 N N . PRO F 1 111 ? 13.340 -8.335 57.643 1.00 31.12 107 PRO F N 1
ATOM 9745 C CA . PRO F 1 111 ? 12.279 -9.064 58.357 1.00 30.22 107 PRO F CA 1
ATOM 9746 C C . PRO F 1 111 ? 11.757 -10.294 57.623 1.00 30.23 107 PRO F C 1
ATOM 9747 O O . PRO F 1 111 ? 11.501 -10.233 56.420 1.00 30.67 107 PRO F O 1
ATOM 9751 N N . GLN F 1 112 ? 11.620 -11.398 58.360 1.00 29.61 108 GLN F N 1
ATOM 9752 C CA . GLN F 1 112 ? 11.055 -12.650 57.861 1.00 29.92 108 GLN F CA 1
ATOM 9753 C C . GLN F 1 112 ? 10.533 -13.478 59.026 1.00 29.21 108 GLN F C 1
ATOM 9754 O O . GLN F 1 112 ? 11.155 -13.471 60.126 1.00 28.66 108 GLN F O 1
ATOM 9760 N N . PRO F 1 113 ? 9.447 -14.262 58.786 1.00 29.06 109 PRO F N 1
ATOM 9761 C CA . PRO F 1 113 ? 9.108 -15.295 59.759 1.00 28.25 109 PRO F CA 1
ATOM 9762 C C . PRO F 1 113 ? 10.333 -16.166 60.055 1.00 27.66 109 PRO F C 1
ATOM 9763 O O . PRO F 1 113 ? 11.109 -16.530 59.136 1.00 28.01 109 PRO F O 1
ATOM 9767 N N . VAL F 1 114 ? 10.514 -16.493 61.329 1.00 26.42 110 VAL F N 1
ATOM 9768 C CA . VAL F 1 114 ? 11.640 -17.321 61.724 1.00 25.91 110 VAL F CA 1
ATOM 9769 C C . VAL F 1 114 ? 11.723 -18.598 60.865 1.00 26.23 110 VAL F C 1
ATOM 9770 O O . VAL F 1 114 ? 12.815 -19.022 60.474 1.00 25.98 110 VAL F O 1
ATOM 9774 N N . VAL F 1 115 ? 10.572 -19.187 60.545 1.00 26.48 111 VAL F N 1
ATOM 9775 C CA . VAL F 1 115 ? 10.563 -20.471 59.819 1.00 27.20 111 VAL F CA 1
ATOM 9776 C C . VAL F 1 115 ? 11.111 -20.332 58.417 1.00 28.44 111 VAL F C 1
ATOM 9777 O O . VAL F 1 115 ? 11.381 -21.336 57.779 1.00 29.04 111 VAL F O 1
ATOM 9781 N N . ASP F 1 116 ? 11.280 -19.089 57.945 1.00 29.31 112 ASP F N 1
ATOM 9782 C CA . ASP F 1 116 ? 11.796 -18.819 56.614 1.00 30.57 112 ASP F CA 1
ATOM 9783 C C . ASP F 1 116 ? 13.174 -18.142 56.617 1.00 30.63 112 ASP F C 1
ATOM 9784 O O . ASP F 1 116 ? 13.603 -17.610 55.596 1.00 31.34 112 ASP F O 1
ATOM 9789 N N . THR F 1 117 ? 13.883 -18.144 57.742 1.00 30.24 113 THR F N 1
ATOM 9790 C CA . THR F 1 117 ? 15.110 -17.336 57.833 1.00 30.35 113 THR F CA 1
ATOM 9791 C C . THR F 1 117 ? 16.042 -17.752 56.712 1.00 31.57 113 THR F C 1
ATOM 9792 O O . THR F 1 117 ? 16.335 -18.922 56.566 1.00 31.69 113 THR F O 1
ATOM 9796 N N . ASP F 1 118 ? 16.438 -16.788 55.887 1.00 32.55 114 ASP F N 1
ATOM 9797 C CA . ASP F 1 118 ? 17.397 -17.012 54.840 1.00 33.79 114 ASP F CA 1
ATOM 9798 C C . ASP F 1 118 ? 18.763 -16.815 55.447 1.00 33.23 114 ASP F C 1
ATOM 9799 O O . ASP F 1 118 ? 19.028 -15.760 55.979 1.00 32.60 114 ASP F O 1
ATOM 9804 N N . PRO F 1 119 ? 19.642 -17.823 55.347 1.00 33.52 115 PRO F N 1
ATOM 9805 C CA . PRO F 1 119 ? 21.013 -17.783 55.899 1.00 33.19 115 PRO F CA 1
ATOM 9806 C C . PRO F 1 119 ? 21.822 -16.575 55.504 1.00 33.02 115 PRO F C 1
ATOM 9807 O O . PRO F 1 119 ? 22.553 -16.020 56.325 1.00 31.97 115 PRO F O 1
ATOM 9811 N N . GLN F 1 120 ? 21.707 -16.189 54.239 1.00 33.50 116 GLN F N 1
ATOM 9812 C CA . GLN F 1 120 ? 22.446 -15.035 53.717 1.00 33.66 116 GLN F CA 1
ATOM 9813 C C . GLN F 1 120 ? 21.956 -13.739 54.401 1.00 32.19 116 GLN F C 1
ATOM 9814 O O . GLN F 1 120 ? 22.774 -12.943 54.837 1.00 32.16 116 GLN F O 1
ATOM 9816 N N . LEU F 1 121 ? 20.649 -13.542 54.529 1.00 29.51 117 LEU F N 1
ATOM 9817 C CA . LEU F 1 121 ? 20.161 -12.322 55.203 1.00 28.95 117 LEU F CA 1
ATOM 9818 C C . LEU F 1 121 ? 20.539 -12.329 56.696 1.00 27.99 117 LEU F C 1
ATOM 9819 O O . LEU F 1 121 ? 20.900 -11.286 57.260 1.00 27.50 117 LEU F O 1
ATOM 9824 N N . PHE F 1 122 ? 20.501 -13.516 57.299 1.00 27.51 118 PHE F N 1
ATOM 9825 C CA . PHE F 1 122 ? 20.918 -13.708 58.668 1.00 26.82 118 PHE F CA 1
ATOM 9826 C C . PHE F 1 122 ? 22.381 -13.317 58.831 1.00 26.82 118 PHE F C 1
ATOM 9827 O O . PHE F 1 122 ? 22.724 -12.521 59.715 1.00 26.22 118 PHE F O 1
ATOM 9835 N N . ASP F 1 123 ? 23.233 -13.858 57.960 1.00 27.52 119 ASP F N 1
ATOM 9836 C CA . ASP F 1 123 ? 24.665 -13.571 58.024 1.00 27.94 119 ASP F CA 1
ATOM 9837 C C . ASP F 1 123 ? 24.922 -12.053 57.812 1.00 27.74 119 ASP F C 1
ATOM 9838 O O . ASP F 1 123 ? 25.811 -11.480 58.446 1.00 27.60 119 ASP F O 1
ATOM 9843 N N . ALA F 1 124 ? 24.131 -11.418 56.940 1.00 27.53 120 ALA F N 1
ATOM 9844 C CA . ALA F 1 124 ? 24.334 -9.989 56.626 1.00 27.40 120 ALA F CA 1
ATOM 9845 C C . ALA F 1 124 ? 23.984 -9.123 57.848 1.00 26.75 120 ALA F C 1
ATOM 9846 O O . ALA F 1 124 ? 24.737 -8.207 58.197 1.00 26.26 120 ALA F O 1
ATOM 9848 N N . THR F 1 125 ? 22.836 -9.443 58.468 1.00 26.33 121 THR F N 1
ATOM 9849 C CA . THR F 1 125 ? 22.388 -8.799 59.667 1.00 25.67 121 THR F CA 1
ATOM 9850 C C . THR F 1 125 ? 23.423 -8.935 60.796 1.00 25.27 121 THR F C 1
ATOM 9851 O O . THR F 1 125 ? 23.703 -7.962 61.503 1.00 24.79 121 THR F O 1
ATOM 9855 N N . ILE F 1 126 ? 23.981 -10.128 60.960 1.00 25.22 122 ILE F N 1
ATOM 9856 C CA . ILE F 1 126 ? 24.977 -10.349 62.013 1.00 25.05 122 ILE F CA 1
ATOM 9857 C C . ILE F 1 126 ? 26.237 -9.537 61.731 1.00 25.48 122 ILE F C 1
ATOM 9858 O O . ILE F 1 126 ? 26.791 -8.915 62.633 1.00 24.92 122 ILE F O 1
ATOM 9863 N N . ALA F 1 127 ? 26.685 -9.541 60.476 1.00 26.29 123 ALA F N 1
ATOM 9864 C CA . ALA F 1 127 ? 27.870 -8.756 60.085 1.00 26.87 123 ALA F CA 1
ATOM 9865 C C . ALA F 1 127 ? 27.722 -7.224 60.420 1.00 27.09 123 ALA F C 1
ATOM 9866 O O . ALA F 1 127 ? 28.560 -6.638 61.109 1.00 27.22 123 ALA F O 1
ATOM 9868 N N . VAL F 1 128 ? 26.634 -6.610 59.963 1.00 27.50 124 VAL F N 1
ATOM 9869 C CA . VAL F 1 128 ? 26.415 -5.173 60.120 1.00 27.68 124 VAL F CA 1
ATOM 9870 C C . VAL F 1 128 ? 26.045 -4.799 61.575 1.00 27.51 124 VAL F C 1
ATOM 9871 O O . VAL F 1 128 ? 26.528 -3.786 62.114 1.00 27.98 124 VAL F O 1
ATOM 9875 N N . ASN F 1 129 ? 25.198 -5.606 62.215 1.00 27.07 125 ASN F N 1
ATOM 9876 C CA . ASN F 1 129 ? 24.594 -5.217 63.492 1.00 26.34 125 ASN F CA 1
ATOM 9877 C C . ASN F 1 129 ? 25.348 -5.672 64.724 1.00 26.22 125 ASN F C 1
ATOM 9878 O O . ASN F 1 129 ? 25.259 -5.031 65.759 1.00 25.96 125 ASN F O 1
ATOM 9883 N N . LEU F 1 130 ? 26.098 -6.757 64.614 1.00 26.28 126 LEU F N 1
ATOM 9884 C CA . LEU F 1 130 ? 26.804 -7.324 65.753 1.00 26.49 126 LEU F CA 1
ATOM 9885 C C . LEU F 1 130 ? 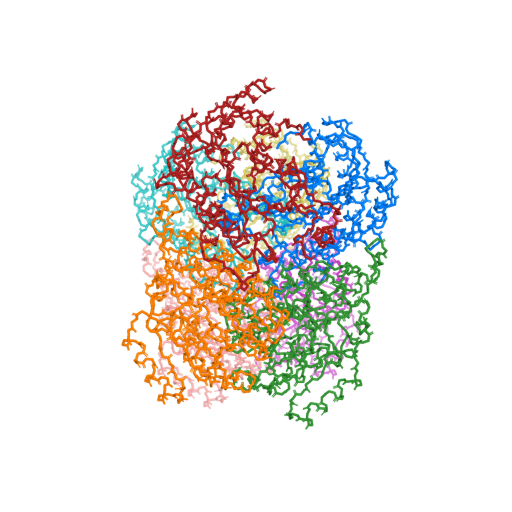28.307 -7.281 65.556 1.00 26.82 126 LEU F C 1
ATOM 9886 O O . LEU F 1 130 ? 29.034 -6.729 66.363 1.00 26.63 126 LEU F O 1
ATOM 9891 N N . ARG F 1 131 ? 28.765 -7.876 64.466 1.00 27.63 127 ARG F N 1
ATOM 9892 C CA . ARG F 1 131 ? 30.171 -8.143 64.264 1.00 28.10 127 ARG F CA 1
ATOM 9893 C C . ARG F 1 131 ? 30.972 -6.865 64.075 1.00 28.09 127 ARG F C 1
ATOM 9894 O O . ARG F 1 131 ? 31.888 -6.606 64.848 1.00 28.26 127 ARG F O 1
ATOM 9902 N N . ALA F 1 132 ? 30.639 -6.056 63.066 1.00 27.92 128 ALA F N 1
ATOM 9903 C CA . ALA F 1 132 ? 31.438 -4.843 62.806 1.00 27.99 128 ALA F CA 1
ATOM 9904 C C . ALA F 1 132 ? 31.568 -3.921 64.053 1.00 27.48 128 ALA F C 1
ATOM 9905 O O . ALA F 1 132 ? 32.699 -3.503 64.437 1.00 27.66 128 ALA F O 1
ATOM 9907 N N . PRO F 1 133 ? 30.437 -3.635 64.712 1.00 26.72 129 PRO F N 1
ATOM 9908 C CA . PRO F 1 133 ? 30.467 -2.791 65.922 1.00 26.33 129 PRO F CA 1
ATOM 9909 C C . PRO F 1 133 ? 31.228 -3.395 67.102 1.00 26.12 129 PRO F C 1
ATOM 9910 O O . PRO F 1 133 ? 31.862 -2.682 67.855 1.00 26.26 129 PRO F O 1
ATOM 9914 N N . ALA F 1 134 ? 31.148 -4.700 67.274 1.00 25.73 130 ALA F N 1
ATOM 9915 C CA . ALA F 1 134 ? 31.809 -5.307 68.382 1.00 25.71 130 ALA F CA 1
ATOM 9916 C C . ALA F 1 134 ? 33.326 -5.097 68.206 1.00 25.92 130 ALA F C 1
ATOM 9917 O O . ALA F 1 134 ? 34.028 -4.636 69.135 1.00 25.38 130 ALA F O 1
ATOM 9919 N N . LEU F 1 135 ? 33.812 -5.409 67.001 1.00 26.30 131 LEU F N 1
ATOM 9920 C CA . LEU F 1 135 ? 35.245 -5.288 66.704 1.00 26.72 131 LEU F CA 1
ATOM 9921 C C . LEU F 1 135 ? 35.712 -3.824 66.656 1.00 26.79 131 LEU F C 1
ATOM 9922 O O . LEU F 1 135 ? 36.800 -3.491 67.179 1.00 26.89 131 LEU F O 1
ATOM 9927 N N . LEU F 1 136 ? 34.890 -2.945 66.081 1.00 26.56 132 LEU F N 1
ATOM 9928 C CA . LEU F 1 136 ? 35.233 -1.527 66.079 1.00 26.70 132 LEU F CA 1
ATOM 9929 C C . LEU F 1 136 ? 35.341 -1.066 67.505 1.00 26.79 132 LEU F C 1
ATOM 9930 O O . LEU F 1 136 ? 36.229 -0.290 67.837 1.00 27.43 132 LEU F O 1
ATOM 9935 N N . ALA F 1 137 ? 34.440 -1.551 68.365 1.00 26.47 133 ALA F N 1
ATOM 9936 C CA . ALA F 1 137 ? 34.484 -1.161 69.769 1.00 26.31 133 ALA F CA 1
ATOM 9937 C C . ALA F 1 137 ? 35.761 -1.657 70.458 1.00 26.58 133 ALA F C 1
ATOM 9938 O O . ALA F 1 137 ? 36.331 -0.934 71.243 1.00 26.88 133 ALA F O 1
ATOM 9940 N N . SER F 1 138 ? 36.222 -2.866 70.144 1.00 26.60 134 SER F N 1
ATOM 9941 C CA . SER F 1 138 ? 37.376 -3.419 70.836 1.00 26.99 134 SER F CA 1
ATOM 9942 C C . SER F 1 138 ? 38.670 -2.670 70.460 1.00 27.57 134 SER F C 1
ATOM 9943 O O . SER F 1 138 ? 39.514 -2.375 71.323 1.00 27.61 134 SER F O 1
ATOM 9946 N N . ALA F 1 139 ? 38.774 -2.297 69.191 1.00 27.91 135 ALA F N 1
ATOM 9947 C CA . ALA F 1 139 ? 39.934 -1.539 68.710 1.00 28.43 135 ALA F CA 1
ATOM 9948 C C . ALA F 1 139 ? 39.930 -0.096 69.223 1.00 28.39 135 ALA F C 1
ATOM 9949 O O . ALA F 1 139 ? 40.979 0.418 69.661 1.00 28.74 135 ALA F O 1
ATOM 9951 N N . VAL F 1 140 ? 38.752 0.545 69.205 1.00 27.73 136 VAL F N 1
ATOM 9952 C CA . VAL F 1 140 ? 38.623 1.889 69.782 1.00 27.61 136 VAL F CA 1
ATOM 9953 C C . VAL F 1 140 ? 38.938 1.898 71.295 1.00 28.06 136 VAL F C 1
ATOM 9954 O O . VAL F 1 140 ? 39.707 2.734 71.791 1.00 28.48 136 VAL F O 1
ATOM 9958 N N . GLY F 1 141 ? 38.333 0.962 72.019 1.00 28.10 137 GLY F N 1
ATOM 9959 C CA . GLY F 1 141 ? 38.626 0.794 73.428 1.00 28.44 137 GLY F CA 1
ATOM 9960 C C . GLY F 1 141 ? 40.090 0.475 73.723 1.00 29.26 137 GLY F C 1
ATOM 9961 O O . GLY F 1 141 ? 40.618 0.922 74.729 1.00 29.44 137 GLY F O 1
ATOM 9962 N N . LYS F 1 142 ? 40.729 -0.334 72.884 1.00 29.91 138 LYS F N 1
ATOM 9963 C CA . LYS F 1 142 ? 42.164 -0.608 73.053 1.00 31.16 138 LYS F CA 1
ATOM 9964 C C . LYS F 1 142 ? 42.955 0.689 72.962 1.00 31.52 138 LYS F C 1
ATOM 9965 O O . LYS F 1 142 ? 43.868 0.912 73.749 1.00 31.54 138 LYS F O 1
ATOM 9971 N N . ALA F 1 143 ? 42.594 1.548 72.005 1.00 31.54 139 ALA F N 1
ATOM 9972 C CA . ALA F 1 143 ? 43.300 2.836 71.864 1.00 32.34 139 ALA F CA 1
ATOM 9973 C C . ALA F 1 143 ? 42.981 3.761 73.055 1.00 32.17 139 ALA F C 1
ATOM 9974 O O . ALA F 1 143 ? 43.871 4.480 73.541 1.00 32.78 139 ALA F O 1
ATOM 9976 N N . MET F 1 144 ? 41.740 3.692 73.541 1.00 31.16 140 MET F N 1
ATOM 9977 C CA . MET F 1 144 ? 41.316 4.461 74.715 1.00 31.30 140 MET F CA 1
ATOM 9978 C C . MET F 1 144 ? 42.084 4.079 75.987 1.00 32.37 140 MET F C 1
ATOM 9979 O O . MET F 1 144 ? 42.442 4.952 76.786 1.00 32.75 140 MET F O 1
ATOM 9984 N N . VAL F 1 145 ? 42.321 2.784 76.178 1.00 32.98 141 VAL F N 1
ATOM 9985 C CA . VAL F 1 145 ? 43.125 2.319 77.298 1.00 34.04 141 VAL F CA 1
ATOM 9986 C C . VAL F 1 145 ? 44.565 2.819 77.181 1.00 35.83 141 VAL F C 1
ATOM 9987 O O . VAL F 1 145 ? 45.126 3.312 78.156 1.00 37.13 141 VAL F O 1
ATOM 9991 N N . ALA F 1 146 ? 45.158 2.696 75.993 1.00 36.75 142 ALA F N 1
ATOM 9992 C CA . ALA F 1 146 ? 46.556 3.141 75.763 1.00 37.77 142 ALA F CA 1
ATOM 9993 C C . ALA F 1 146 ? 46.730 4.646 76.004 1.00 38.57 142 ALA F C 1
ATOM 9994 O O . ALA F 1 146 ? 47.730 5.061 76.581 1.00 39.45 142 ALA F O 1
ATOM 9996 N N . ALA F 1 147 ? 45.752 5.449 75.577 1.00 38.53 143 ALA F N 1
ATOM 9997 C CA . ALA F 1 147 ? 45.806 6.900 75.757 1.00 38.78 143 ALA F CA 1
ATOM 9998 C C . ALA F 1 147 ? 45.654 7.339 77.209 1.00 39.23 143 ALA F C 1
ATOM 9999 O O . ALA F 1 147 ? 46.137 8.421 77.580 1.00 39.19 143 ALA F O 1
ATOM 10001 N N . GLY F 1 148 ? 44.935 6.537 78.010 1.00 39.07 144 GLY F N 1
ATOM 10002 C CA . GLY F 1 148 ? 44.752 6.790 79.454 1.00 39.05 144 GLY F CA 1
ATOM 10003 C C . GLY F 1 148 ? 43.982 8.033 79.865 1.00 39.15 144 GLY F C 1
ATOM 10004 O O . GLY F 1 148 ? 44.254 8.602 80.931 1.00 39.51 144 GLY F O 1
ATOM 10005 N N . GLU F 1 149 ? 43.026 8.450 79.024 1.00 39.37 145 GLU F N 1
ATOM 10006 C CA . GLU F 1 149 ? 42.163 9.626 79.275 1.00 39.33 145 GLU F CA 1
ATOM 10007 C C . GLU F 1 149 ? 40.678 9.226 79.416 1.00 37.27 145 GLU F C 1
ATOM 10008 O O . GLU F 1 149 ? 39.795 10.078 79.414 1.00 36.29 145 GLU F O 1
ATOM 10014 N N . GLY F 1 150 ? 40.421 7.937 79.526 1.00 35.55 146 GLY F N 1
ATOM 10015 C CA . GLY F 1 150 ? 39.088 7.466 79.756 1.00 34.13 146 GLY F CA 1
ATOM 10016 C C . GLY F 1 150 ? 38.352 7.493 78.452 1.00 32.66 146 GLY F C 1
ATOM 10017 O O . GLY F 1 150 ? 38.983 7.474 77.397 1.00 33.39 146 GLY F O 1
ATOM 10018 N N . GLY F 1 151 ? 37.023 7.539 78.523 1.00 30.36 147 GLY F N 1
ATOM 10019 C CA . GLY F 1 151 ? 36.202 7.562 77.327 1.00 28.71 147 GLY F CA 1
ATOM 10020 C C . GLY F 1 151 ? 34.808 7.006 77.568 1.00 27.12 147 GLY F C 1
ATOM 10021 O O . GLY F 1 151 ? 34.505 6.452 78.618 1.00 26.61 147 GLY F O 1
ATOM 10022 N N . ALA F 1 152 ? 33.968 7.143 76.563 1.00 25.79 148 ALA F N 1
ATOM 10023 C CA . ALA F 1 152 ? 32.611 6.641 76.638 1.00 24.99 148 ALA F CA 1
ATOM 10024 C C . ALA F 1 152 ? 32.299 5.955 75.343 1.00 24.81 148 ALA F C 1
ATOM 10025 O O . ALA F 1 152 ? 32.531 6.520 74.287 1.00 24.91 148 ALA F O 1
ATOM 10027 N N . ILE F 1 153 ? 31.804 4.728 75.423 1.00 24.58 149 ILE F N 1
ATOM 10028 C CA . ILE F 1 153 ? 31.248 4.028 74.262 1.00 24.39 149 ILE F CA 1
ATOM 10029 C C . ILE F 1 153 ? 29.731 3.983 74.447 1.00 24.08 149 ILE F C 1
ATOM 10030 O O . ILE F 1 153 ? 29.249 3.770 75.555 1.00 23.98 149 ILE F O 1
ATOM 10035 N N . ILE F 1 154 ? 28.975 4.235 73.393 1.00 23.97 150 ILE F N 1
ATOM 10036 C CA . ILE F 1 154 ? 27.506 4.196 73.493 1.00 23.72 150 ILE F CA 1
ATOM 10037 C C . ILE F 1 154 ? 26.992 3.409 72.307 1.00 23.63 150 ILE F C 1
ATOM 10038 O O . ILE F 1 154 ? 27.143 3.823 71.159 1.00 23.73 150 ILE F O 1
ATOM 10043 N N . THR F 1 155 ? 26.424 2.247 72.586 1.00 23.48 151 THR F N 1
ATOM 10044 C CA . THR F 1 155 ? 25.868 1.397 71.532 1.00 23.43 151 THR F CA 1
ATOM 10045 C C . THR F 1 155 ? 24.444 1.819 71.274 1.00 23.30 151 THR F C 1
ATOM 10046 O O . THR F 1 155 ? 23.647 1.862 72.181 1.00 23.18 151 THR F O 1
ATOM 10050 N N . VAL F 1 156 ? 24.122 2.167 70.050 1.00 23.37 152 VAL F N 1
ATOM 10051 C CA . VAL F 1 156 ? 22.717 2.336 69.658 1.00 23.29 152 VAL F CA 1
ATOM 10052 C C . VAL F 1 156 ? 22.152 0.993 69.271 1.00 23.26 152 VAL F C 1
ATOM 10053 O O . VAL F 1 156 ? 22.400 0.485 68.156 1.00 23.38 152 VAL F O 1
ATOM 10057 N N . ALA F 1 157 ? 21.423 0.402 70.208 1.00 23.12 153 ALA F N 1
ATOM 10058 C CA . ALA F 1 157 ? 20.820 -0.895 70.005 1.00 23.11 153 ALA F CA 1
ATOM 10059 C C . ALA F 1 157 ? 19.302 -0.724 69.733 1.00 23.10 153 ALA F C 1
ATOM 10060 O O . ALA F 1 157 ? 18.912 -0.036 68.803 1.00 23.19 153 ALA F O 1
ATOM 10062 N N . SER F 1 158 ? 18.462 -1.298 70.568 1.00 23.02 154 SER F N 1
ATOM 10063 C CA . SER F 1 158 ? 17.048 -1.412 70.247 1.00 23.07 154 SER F CA 1
ATOM 10064 C C . SER F 1 158 ? 16.269 -2.094 71.373 1.00 22.99 154 SER F C 1
ATOM 10065 O O . SER F 1 158 ? 16.776 -3.013 72.045 1.00 22.94 154 SER F O 1
ATOM 10068 N N . ALA F 1 159 ? 15.017 -1.684 71.541 1.00 23.02 155 ALA F N 1
ATOM 10069 C CA . ALA F 1 159 ? 14.107 -2.426 72.376 1.00 23.02 155 ALA F CA 1
ATOM 10070 C C . ALA F 1 159 ? 14.145 -3.920 71.995 1.00 23.10 155 ALA F C 1
ATOM 10071 O O . ALA F 1 159 ? 14.048 -4.771 72.870 1.00 23.07 155 ALA F O 1
ATOM 10073 N N . ALA F 1 160 ? 14.290 -4.214 70.699 1.00 23.23 156 ALA F N 1
ATOM 10074 C CA . ALA F 1 160 ? 14.389 -5.580 70.202 1.00 23.35 156 ALA F CA 1
ATOM 10075 C C . ALA F 1 160 ? 15.635 -6.339 70.688 1.00 23.26 156 ALA F C 1
ATOM 10076 O O . ALA F 1 160 ? 15.704 -7.577 70.583 1.00 23.34 156 ALA F O 1
ATOM 10078 N N . ALA F 1 161 ? 16.619 -5.624 71.215 1.00 23.12 157 ALA F N 1
ATOM 10079 C CA . ALA F 1 161 ? 17.752 -6.290 71.908 1.00 23.05 157 ALA F CA 1
ATOM 10080 C C . ALA F 1 161 ? 17.263 -6.867 73.207 1.00 22.99 157 ALA F C 1
ATOM 10081 O O . ALA F 1 161 ? 17.871 -7.761 73.719 1.00 22.99 157 ALA F O 1
ATOM 10083 N N . LEU F 1 162 ? 16.186 -6.302 73.758 1.00 22.96 158 LEU F N 1
ATOM 10084 C CA . LEU F 1 162 ? 15.717 -6.664 75.086 1.00 22.91 158 LEU F CA 1
ATOM 10085 C C . LEU F 1 162 ? 14.488 -7.566 75.092 1.00 23.03 158 LEU F C 1
ATOM 10086 O O . LEU F 1 162 ? 14.324 -8.370 76.017 1.00 23.05 158 LEU F O 1
ATOM 10091 N N . ALA F 1 163 ? 13.628 -7.412 74.093 1.00 23.15 159 ALA F N 1
ATOM 10092 C CA . ALA F 1 163 ? 12.401 -8.211 73.954 1.00 23.33 159 ALA F CA 1
ATOM 10093 C C . ALA F 1 163 ? 12.269 -8.737 72.525 1.00 23.51 159 ALA F C 1
ATOM 10094 O O . ALA F 1 163 ? 12.443 -7.984 71.537 1.00 23.53 159 ALA F O 1
ATOM 10096 N N . PRO F 1 164 ? 11.909 -10.008 72.400 1.00 23.68 160 PRO F N 1
ATOM 10097 C CA . PRO F 1 164 ? 11.782 -10.608 71.076 1.00 23.90 160 PRO F CA 1
ATOM 10098 C C . PRO F 1 164 ? 10.625 -10.017 70.286 1.00 24.09 160 PRO F C 1
ATOM 10099 O O . PRO F 1 164 ? 9.589 -9.633 70.844 1.00 24.13 160 PRO F O 1
ATOM 10103 N N . LEU F 1 165 ? 10.842 -9.914 68.994 1.00 24.24 161 LEU F N 1
ATOM 10104 C CA . LEU F 1 165 ? 9.845 -9.326 68.091 1.00 24.46 161 LEU F CA 1
ATOM 10105 C C . LEU F 1 165 ? 9.617 -10.265 66.885 1.00 24.81 161 LEU F C 1
ATOM 10106 O O . LEU F 1 165 ? 10.568 -10.692 66.221 1.00 24.83 161 LEU F O 1
ATOM 10111 N N . PRO F 1 166 ? 8.361 -10.632 66.643 1.00 25.11 162 PRO F N 1
ATOM 10112 C CA . PRO F 1 166 ? 8.089 -11.471 65.509 1.00 25.50 162 PRO F CA 1
ATOM 10113 C C . PRO F 1 166 ? 8.650 -10.852 64.222 1.00 25.58 162 PRO F C 1
ATOM 10114 O O . PRO F 1 166 ? 8.660 -9.627 64.072 1.00 25.46 162 PRO F O 1
ATOM 10118 N N . ASP F 1 167 ? 9.080 -11.719 63.312 1.00 25.82 163 ASP F N 1
ATOM 10119 C CA . ASP F 1 167 ? 9.759 -11.368 62.065 1.00 25.95 163 ASP F CA 1
ATOM 10120 C C . ASP F 1 167 ? 11.212 -10.838 62.228 1.00 25.60 163 ASP F C 1
ATOM 10121 O O . ASP F 1 167 ? 11.855 -10.587 61.242 1.00 25.71 163 ASP F O 1
ATOM 10126 N N . HIS F 1 168 ? 11.723 -10.698 63.444 1.00 25.23 164 HIS F N 1
ATOM 10127 C CA . HIS F 1 168 ? 13.041 -10.075 63.666 1.00 24.94 164 HIS F CA 1
ATOM 10128 C C . HIS F 1 168 ? 14.060 -11.017 64.278 1.00 24.81 164 HIS F C 1
ATOM 10129 O O . HIS F 1 168 ? 14.876 -10.600 65.120 1.00 24.51 164 HIS F O 1
ATOM 10136 N N . TYR F 1 169 ? 14.038 -12.288 63.841 1.00 25.06 165 TYR F N 1
ATOM 10137 C CA . TYR F 1 169 ? 14.949 -13.322 64.365 1.00 25.00 165 TYR F CA 1
ATOM 10138 C C . TYR F 1 169 ? 16.394 -12.809 64.411 1.00 24.80 165 TYR F C 1
ATOM 10139 O O . TYR F 1 169 ? 16.987 -12.659 65.489 1.00 24.53 165 TYR F O 1
ATOM 10148 N N . ALA F 1 170 ? 16.903 -12.517 63.223 1.00 24.97 166 ALA F N 1
ATOM 10149 C CA . ALA F 1 170 ? 18.269 -12.038 63.002 1.00 24.88 166 ALA F CA 1
ATOM 10150 C C . ALA F 1 170 ? 18.481 -10.690 63.678 1.00 24.58 166 ALA F C 1
ATOM 10151 O O . ALA F 1 170 ? 19.433 -10.493 64.407 1.00 24.39 166 ALA F O 1
ATOM 10153 N N . TYR F 1 171 ? 17.556 -9.771 63.429 1.00 24.57 167 TYR F N 1
ATOM 10154 C CA . TYR F 1 171 ? 17.655 -8.413 63.997 1.00 24.32 167 TYR F CA 1
ATOM 10155 C C . TYR F 1 171 ? 17.826 -8.411 65.537 1.00 24.03 167 TYR F C 1
ATOM 10156 O O . TYR F 1 171 ? 18.798 -7.825 66.061 1.00 23.87 167 TYR F O 1
ATOM 10165 N N . CYS F 1 172 ? 16.877 -9.054 66.239 1.00 24.01 168 CYS F N 1
ATOM 10166 C CA . CYS F 1 172 ? 16.915 -9.216 67.715 1.00 23.79 168 CYS F CA 1
ATOM 10167 C C . CYS F 1 172 ? 18.177 -9.898 68.194 1.00 23.73 168 CYS F C 1
ATOM 10168 O O . CYS F 1 172 ? 18.790 -9.488 69.174 1.00 23.55 168 CYS F O 1
ATOM 10171 N N . THR F 1 173 ? 18.541 -10.966 67.505 1.00 23.92 169 THR F N 1
ATOM 10172 C CA . THR F 1 173 ? 19.656 -11.819 67.891 1.00 23.93 169 THR F CA 1
ATOM 10173 C C . THR F 1 173 ? 20.934 -11.008 67.892 1.00 23.84 169 THR F C 1
ATOM 10174 O O . THR F 1 173 ? 21.663 -10.956 68.892 1.00 23.71 169 THR F O 1
ATOM 10178 N N . SER F 1 174 ? 21.186 -10.364 66.757 1.00 23.96 170 SER F N 1
ATOM 10179 C CA . SER F 1 174 ? 22.325 -9.486 66.600 1.00 23.93 170 SER F CA 1
ATOM 10180 C C . SER F 1 174 ? 22.411 -8.380 67.684 1.00 23.69 170 SER F C 1
ATOM 10181 O O . SER F 1 174 ? 23.489 -8.106 68.250 1.00 23.65 170 SER F O 1
ATOM 10184 N N . LYS F 1 175 ? 21.288 -7.727 67.934 1.00 23.58 171 LYS F N 1
ATOM 10185 C CA . LYS F 1 175 ? 21.288 -6.582 68.833 1.00 23.40 171 LYS F CA 1
ATOM 10186 C C . LYS F 1 175 ? 21.413 -7.052 70.302 1.00 23.27 171 LYS F C 1
ATOM 10187 O O . LYS F 1 175 ? 22.101 -6.412 71.105 1.00 23.18 171 LYS F O 1
ATOM 10193 N N . ALA F 1 176 ? 20.777 -8.175 70.629 1.00 23.28 172 ALA F N 1
ATOM 10194 C CA . ALA F 1 176 ? 20.924 -8.794 71.961 1.00 23.20 172 ALA F CA 1
ATOM 10195 C C . ALA F 1 176 ? 22.419 -9.159 72.207 1.00 23.25 172 ALA F C 1
ATOM 10196 O O . ALA F 1 176 ? 22.945 -8.998 73.321 1.00 23.19 172 ALA F O 1
ATOM 10198 N N . GLY F 1 177 ? 23.077 -9.651 71.159 1.00 23.41 173 GLY F N 1
ATOM 10199 C CA . GLY F 1 177 ? 24.497 -9.908 71.195 1.00 23.51 173 GLY F CA 1
ATOM 10200 C C . GLY F 1 177 ? 25.307 -8.662 71.459 1.00 23.47 173 GLY F C 1
ATOM 10201 O O . GLY F 1 177 ? 26.131 -8.654 72.315 1.00 23.48 173 GLY F O 1
ATOM 10202 N N . LEU F 1 178 ? 25.018 -7.585 70.745 1.00 23.45 174 LEU F N 1
ATOM 10203 C CA . LEU F 1 178 ? 25.787 -6.347 70.897 1.00 23.46 174 LEU F CA 1
ATOM 10204 C C . LEU F 1 178 ? 25.598 -5.717 72.295 1.00 23.32 174 LEU F C 1
ATOM 10205 O O . LEU F 1 178 ? 26.548 -5.196 72.872 1.00 23.38 174 LEU F O 1
ATOM 10210 N N . VAL F 1 179 ? 24.406 -5.791 72.876 1.00 23.18 175 VAL F N 1
ATOM 10211 C CA . VAL F 1 179 ? 24.261 -5.270 74.244 1.00 23.08 175 VAL F CA 1
ATOM 10212 C C . VAL F 1 179 ? 25.064 -6.085 75.248 1.00 23.14 175 VAL F C 1
ATOM 10213 O O . VAL F 1 179 ? 25.508 -5.534 76.211 1.00 23.15 175 VAL F O 1
ATOM 10217 N N . MET F 1 180 ? 25.260 -7.381 75.016 1.00 23.20 176 MET F N 1
ATOM 10218 C CA . MET F 1 180 ? 26.131 -8.157 75.907 1.00 23.30 176 MET F CA 1
ATOM 10219 C C . MET F 1 180 ? 27.606 -7.757 75.687 1.00 23.47 176 MET F C 1
ATOM 10220 O O . MET F 1 180 ? 28.353 -7.585 76.652 1.00 23.55 176 MET F O 1
ATOM 10225 N N . ALA F 1 181 ? 28.005 -7.620 74.422 1.00 23.55 177 ALA F N 1
ATOM 10226 C CA . ALA F 1 181 ? 29.355 -7.117 74.080 1.00 23.75 177 ALA F CA 1
ATOM 10227 C C . ALA F 1 181 ? 29.640 -5.843 74.895 1.00 23.75 177 ALA F C 1
ATOM 10228 O O . ALA F 1 181 ? 30.691 -5.715 75.535 1.00 23.92 177 ALA F O 1
ATOM 10230 N N . THR F 1 182 ? 28.674 -4.938 74.913 1.00 23.59 178 THR F N 1
ATOM 10231 C CA . THR F 1 182 ? 28.809 -3.666 75.607 1.00 23.60 178 THR F CA 1
ATOM 10232 C C . THR F 1 182 ? 29.029 -3.854 77.090 1.00 23.63 178 THR F C 1
ATOM 10233 O O . THR F 1 182 ? 29.778 -3.110 77.693 1.00 23.78 178 THR F O 1
ATOM 10237 N N . LYS F 1 183 ? 28.381 -4.853 77.681 1.00 23.53 179 LYS F N 1
ATOM 10238 C CA . LYS F 1 183 ? 28.627 -5.146 79.078 1.00 23.60 179 LYS F CA 1
ATOM 10239 C C . LYS F 1 183 ? 30.050 -5.655 79.318 1.00 23.85 179 LYS F C 1
ATOM 10240 O O . LYS F 1 183 ? 30.656 -5.337 80.323 1.00 24.01 179 LYS F O 1
ATOM 10246 N N . VAL F 1 184 ? 30.591 -6.408 78.379 1.00 23.92 180 VAL F N 1
ATOM 10247 C CA . VAL F 1 184 ? 31.913 -6.969 78.592 1.00 24.19 180 VAL F CA 1
ATOM 10248 C C . VAL F 1 184 ? 32.889 -5.814 78.537 1.00 24.40 180 VAL F C 1
ATOM 10249 O O . VAL F 1 184 ? 33.779 -5.741 79.340 1.00 24.64 180 VAL F O 1
ATOM 10253 N N . LEU F 1 185 ? 32.642 -4.880 77.619 1.00 24.33 181 LEU F N 1
ATOM 10254 C CA . LEU F 1 185 ? 33.423 -3.657 77.524 1.00 24.53 181 LEU F CA 1
ATOM 10255 C C . LEU F 1 185 ? 33.315 -2.882 78.821 1.00 24.57 181 LEU F C 1
ATOM 10256 O O . LEU F 1 185 ? 34.309 -2.385 79.361 1.00 24.86 181 LEU F O 1
ATOM 10261 N N . ALA F 1 186 ? 32.101 -2.789 79.325 1.00 24.31 182 ALA F N 1
ATOM 10262 C CA . ALA F 1 186 ? 31.849 -2.066 80.544 1.00 24.35 182 ALA F CA 1
ATOM 10263 C C . ALA F 1 186 ? 32.640 -2.634 81.717 1.00 24.76 182 ALA F C 1
ATOM 10264 O O . ALA F 1 186 ? 33.101 -1.878 82.590 1.00 24.81 182 ALA F O 1
ATOM 10266 N N . ARG F 1 187 ? 32.743 -3.966 81.733 1.00 25.16 183 ARG F N 1
ATOM 10267 C CA . ARG F 1 187 ? 33.384 -4.685 82.799 1.00 26.20 183 ARG F CA 1
ATOM 10268 C C . ARG F 1 187 ? 34.909 -4.543 82.779 1.00 26.65 183 ARG F C 1
ATOM 10269 O O . ARG F 1 187 ? 35.529 -4.320 83.821 1.00 26.60 183 ARG F O 1
ATOM 10277 N N . GLU F 1 188 ? 35.479 -4.721 81.585 1.00 26.72 184 GLU F N 1
ATOM 10278 C CA . GLU F 1 188 ? 36.931 -4.772 81.383 1.00 27.36 184 GLU F CA 1
ATOM 10279 C C . GLU F 1 188 ? 37.517 -3.389 81.308 1.00 27.72 184 GLU F C 1
ATOM 10280 O O . GLU F 1 188 ? 38.594 -3.162 81.837 1.00 27.90 184 GLU F O 1
ATOM 10286 N N . LEU F 1 189 ? 36.791 -2.460 80.676 1.00 27.68 185 LEU F N 1
ATOM 10287 C CA . LEU F 1 189 ? 37.301 -1.088 80.469 1.00 28.08 185 LEU F CA 1
ATOM 10288 C C . LEU F 1 189 ? 36.830 -0.043 81.516 1.00 28.24 185 LEU F C 1
ATOM 10289 O O . LEU F 1 189 ? 37.436 1.022 81.623 1.00 28.39 185 LEU F O 1
ATOM 10294 N N . GLY F 1 190 ? 35.763 -0.347 82.269 1.00 28.04 186 GLY F N 1
ATOM 10295 C CA . GLY F 1 190 ? 35.398 0.440 83.455 1.00 28.28 186 GLY F CA 1
ATOM 10296 C C . GLY F 1 190 ? 36.607 0.799 84.326 1.00 29.11 186 GLY F C 1
ATOM 10297 O O . GLY F 1 190 ? 36.809 1.965 84.684 1.00 29.27 186 GLY F O 1
ATOM 10298 N N . PRO F 1 191 ? 37.441 -0.190 84.663 1.00 29.75 187 PRO F N 1
ATOM 10299 C CA . PRO F 1 191 ? 38.567 0.173 85.573 1.00 30.85 187 PRO F CA 1
ATOM 10300 C C . PRO F 1 191 ? 39.494 1.236 85.022 1.00 31.56 187 PRO F C 1
ATOM 10301 O O . PRO F 1 191 ? 40.217 1.880 85.793 1.00 32.57 187 PRO F O 1
ATOM 10305 N N . HIS F 1 192 ? 39.461 1.404 83.706 1.00 31.70 188 HIS F N 1
ATOM 10306 C CA . HIS F 1 192 ? 40.291 2.353 82.996 1.00 32.49 188 HIS F CA 1
ATOM 10307 C C . HIS F 1 192 ? 39.579 3.623 82.684 1.00 31.56 188 HIS F C 1
ATOM 10308 O O . HIS F 1 192 ? 39.993 4.361 81.796 1.00 32.05 188 HIS F O 1
ATOM 10315 N N . GLY F 1 193 ? 38.498 3.888 83.403 1.00 30.72 189 GLY F N 1
ATOM 10316 C CA . GLY F 1 193 ? 37.718 5.098 83.208 1.00 30.06 189 GLY F CA 1
ATOM 10317 C C . GLY F 1 193 ? 36.921 5.130 81.912 1.00 29.07 189 GLY F C 1
ATOM 10318 O O . GLY F 1 193 ? 36.511 6.186 81.470 1.00 29.12 189 GLY F O 1
ATOM 10319 N N . ILE F 1 194 ? 36.709 3.976 81.297 1.00 27.98 190 ILE F N 1
ATOM 10320 C CA . ILE F 1 194 ? 35.938 3.906 80.084 1.00 27.13 190 ILE F CA 1
ATOM 10321 C C . ILE F 1 194 ? 34.560 3.361 80.466 1.00 26.08 190 ILE F C 1
ATOM 10322 O O . ILE F 1 194 ? 34.465 2.318 81.119 1.00 25.89 190 ILE F O 1
ATOM 10327 N N . ARG F 1 195 ? 33.514 4.094 80.095 1.00 25.15 191 ARG F N 1
ATOM 10328 C CA . ARG F 1 195 ? 32.136 3.719 80.389 1.00 24.79 191 ARG F CA 1
ATOM 10329 C C . ARG F 1 195 ? 31.475 3.239 79.109 1.00 24.51 191 ARG F C 1
ATOM 10330 O O . ARG F 1 195 ? 31.453 3.968 78.125 1.00 24.52 191 ARG F O 1
ATOM 10338 N N . ALA F 1 196 ? 30.941 2.025 79.117 1.00 24.30 192 ALA F N 1
ATOM 10339 C CA . ALA F 1 196 ? 30.221 1.488 77.973 1.00 24.06 192 ALA F CA 1
ATOM 10340 C C . ALA F 1 196 ? 28.741 1.255 78.385 1.00 23.78 192 ALA F C 1
ATOM 10341 O O . ALA F 1 196 ? 28.454 0.675 79.436 1.00 23.75 192 ALA F O 1
ATOM 10343 N N . ASN F 1 197 ? 27.827 1.744 77.541 1.00 23.63 193 ASN F N 1
ATOM 10344 C CA . ASN F 1 197 ? 26.381 1.688 77.800 1.00 23.41 193 ASN F CA 1
ATOM 10345 C C . ASN F 1 197 ? 25.614 1.592 76.483 1.00 23.28 193 ASN F C 1
ATOM 10346 O O . ASN F 1 197 ? 26.106 2.017 75.438 1.00 23.37 193 ASN F O 1
ATOM 10351 N N . SER F 1 198 ? 24.388 1.090 76.529 1.00 23.12 194 SER F N 1
ATOM 10352 C CA . SER F 1 198 ? 23.542 1.058 75.340 1.00 23.04 194 SER F CA 1
ATOM 10353 C C . SER F 1 198 ? 22.250 1.850 75.521 1.00 22.95 194 SER F C 1
ATOM 10354 O O . SER F 1 198 ? 21.707 1.903 76.610 1.00 22.91 194 SER F O 1
ATOM 10357 N N . VAL F 1 199 ? 21.751 2.421 74.427 1.00 22.96 195 VAL F N 1
ATOM 10358 C CA . VAL F 1 199 ? 20.401 2.963 74.376 1.00 22.91 195 VAL F CA 1
ATOM 10359 C C . VAL F 1 199 ? 19.586 2.003 73.508 1.00 22.87 195 VAL F C 1
ATOM 10360 O O . VAL F 1 199 ? 20.092 1.517 72.495 1.00 22.93 195 VAL F O 1
ATOM 10364 N N . CYS F 1 200 ? 18.350 1.694 73.922 1.00 22.82 196 CYS F N 1
ATOM 10365 C CA . CYS F 1 200 ? 17.538 0.688 73.234 1.00 22.83 196 CYS F CA 1
ATOM 10366 C C . CYS F 1 200 ? 16.198 1.258 72.866 1.00 22.88 196 CYS F C 1
ATOM 10367 O O . CYS F 1 200 ? 15.234 1.088 73.587 1.00 22.86 196 CYS F O 1
ATOM 10370 N N . PRO F 1 201 ? 16.124 1.946 71.736 1.00 22.97 197 PRO F N 1
ATOM 10371 C CA . PRO F 1 201 ? 14.864 2.619 71.407 1.00 23.05 197 PRO F CA 1
ATOM 10372 C C . PRO F 1 201 ? 13.815 1.711 70.827 1.00 23.14 197 PRO F C 1
ATOM 10373 O O . PRO F 1 201 ? 14.168 0.730 70.212 1.00 23.17 197 PRO F O 1
ATOM 10377 N N . THR F 1 202 ? 12.520 2.041 71.020 1.00 23.22 198 THR F N 1
ATOM 10378 C CA . THR F 1 202 ? 11.439 1.414 70.241 1.00 23.39 198 THR F CA 1
ATOM 10379 C C . THR F 1 202 ? 11.555 1.973 68.813 1.00 23.54 198 THR F C 1
ATOM 10380 O O . THR F 1 202 ? 12.609 2.538 68.441 1.00 23.49 198 THR F O 1
ATOM 10384 N N . VAL F 1 203 ? 10.518 1.818 68.003 1.00 23.75 199 VAL F N 1
ATOM 10385 C CA . VAL F 1 203 ? 10.519 2.404 66.683 1.00 23.94 199 VAL F CA 1
ATOM 10386 C C . VAL F 1 203 ? 10.833 3.890 66.802 1.00 23.89 199 VAL F C 1
ATOM 10387 O O . VAL F 1 203 ? 10.194 4.591 67.585 1.00 23.86 199 VAL F O 1
ATOM 10391 N N . VAL F 1 204 ? 11.808 4.367 66.042 1.00 23.90 200 VAL F N 1
ATOM 10392 C CA . VAL F 1 204 ? 12.094 5.791 65.978 1.00 23.92 200 VAL F CA 1
ATOM 10393 C C . VAL F 1 204 ? 11.662 6.376 64.633 1.00 24.18 200 VAL F C 1
ATOM 10394 O O . VAL F 1 204 ? 12.084 5.851 63.578 1.00 24.31 200 VAL F O 1
ATOM 10398 N N . LEU F 1 205 ? 10.854 7.467 64.666 1.00 24.29 201 LEU F N 1
ATOM 10399 C CA . LEU F 1 205 ? 10.292 8.088 63.456 1.00 24.58 201 LEU F CA 1
ATOM 10400 C C . LEU F 1 205 ? 11.238 8.963 62.680 1.00 24.66 201 LEU F C 1
ATOM 10401 O O . LEU F 1 205 ? 10.880 10.068 62.311 1.00 24.82 201 LEU F O 1
ATOM 10406 N N . THR F 1 206 ? 12.443 8.459 62.420 1.00 24.57 202 THR F N 1
ATOM 10407 C CA . THR F 1 206 ? 13.284 8.956 61.328 1.00 25.21 202 THR F CA 1
ATOM 10408 C C . THR F 1 206 ? 12.460 8.829 60.052 1.00 26.37 202 THR F C 1
ATOM 10409 O O . THR F 1 206 ? 11.364 8.228 60.054 1.00 26.42 202 THR F O 1
ATOM 10413 N N . GLU F 1 207 ? 12.979 9.369 58.957 1.00 27.79 203 GLU F N 1
ATOM 10414 C CA . GLU F 1 207 ? 12.264 9.305 57.672 1.00 29.29 203 GLU F CA 1
ATOM 10415 C C . GLU F 1 207 ? 12.035 7.844 57.215 1.00 30.08 203 GLU F C 1
ATOM 10416 O O . GLU F 1 207 ? 10.940 7.503 56.762 1.00 30.22 203 GLU F O 1
ATOM 10418 N N . MET F 1 208 ? 13.055 6.995 57.363 1.00 31.20 204 MET F N 1
ATOM 10419 C CA . MET F 1 208 ? 12.932 5.561 57.044 1.00 32.75 204 MET F CA 1
ATOM 10420 C C . MET F 1 208 ? 12.003 4.789 58.005 1.00 31.62 204 MET F C 1
ATOM 10421 O O . MET F 1 208 ? 11.144 3.984 57.564 1.00 30.80 204 MET F O 1
ATOM 10426 N N . GLY F 1 209 ? 12.193 5.006 59.316 1.00 30.30 205 GLY F N 1
ATOM 10427 C CA . GLY F 1 209 ? 11.269 4.446 60.327 1.00 29.54 205 GLY F CA 1
ATOM 10428 C C . GLY F 1 209 ? 9.787 4.759 60.042 1.00 29.35 205 GLY F C 1
ATOM 10429 O O . GLY F 1 209 ? 8.905 3.933 60.328 1.00 28.57 205 GLY F O 1
ATOM 10430 N N . GLN F 1 210 ? 9.540 5.947 59.476 1.00 29.34 206 GLN F N 1
ATOM 10431 C CA A GLN F 1 210 ? 8.190 6.414 59.140 0.50 29.57 206 GLN F CA 1
ATOM 10432 C CA B GLN F 1 210 ? 8.172 6.387 59.163 0.50 29.78 206 GLN F CA 1
ATOM 10433 C C . GLN F 1 210 ? 7.614 5.583 57.991 1.00 30.18 206 GLN F C 1
ATOM 10434 O O . GLN F 1 210 ? 6.422 5.354 57.915 1.00 30.39 206 GLN F O 1
ATOM 10445 N N . ARG F 1 211 ? 8.486 5.168 57.091 1.00 30.81 207 ARG F N 1
ATOM 10446 C CA . ARG F 1 211 ? 8.088 4.396 55.925 1.00 31.89 207 ARG F CA 1
ATOM 10447 C C . ARG F 1 211 ? 7.791 2.945 56.352 1.00 31.29 207 ARG F C 1
ATOM 10448 O O . ARG F 1 211 ? 6.676 2.412 56.080 1.00 32.10 207 ARG F O 1
ATOM 10456 N N . VAL F 1 212 ? 8.779 2.357 57.030 1.00 29.75 208 VAL F N 1
ATOM 10457 C CA . VAL F 1 212 ? 8.791 0.968 57.467 1.00 29.24 208 VAL F CA 1
ATOM 10458 C C . VAL F 1 212 ? 7.666 0.606 58.428 1.00 28.86 208 VAL F C 1
ATOM 10459 O O . VAL F 1 212 ? 7.185 -0.503 58.400 1.00 28.54 208 VAL F O 1
ATOM 10463 N N . TRP F 1 213 ? 7.301 1.552 59.292 1.00 28.89 209 TRP F N 1
ATOM 10464 C CA . TRP F 1 213 ? 6.235 1.394 60.281 1.00 28.82 209 TRP F CA 1
ATOM 10465 C C . TRP F 1 213 ? 5.049 2.248 60.005 1.00 29.79 209 TRP F C 1
ATOM 10466 O O . TRP F 1 213 ? 4.175 2.382 60.873 1.00 30.07 209 TRP F O 1
ATOM 10477 N N . GLY F 1 214 ? 4.965 2.808 58.800 1.00 30.68 210 GLY F N 1
ATOM 10478 C CA . GLY F 1 214 ? 3.803 3.644 58.428 1.00 31.90 210 GLY F CA 1
ATOM 10479 C C . GLY F 1 214 ? 2.444 2.938 58.320 1.00 32.91 210 GLY F C 1
ATOM 10480 O O . GLY F 1 214 ? 1.427 3.550 58.581 1.00 33.78 210 GLY F O 1
ATOM 10481 N N . ASP F 1 215 ? 2.418 1.674 57.906 1.00 33.95 211 ASP F N 1
ATOM 10482 C CA . ASP F 1 215 ? 1.151 0.928 57.810 1.00 35.56 211 ASP F CA 1
ATOM 10483 C C . ASP F 1 215 ? 0.562 0.733 59.192 1.00 36.18 211 ASP F C 1
ATOM 10484 O O . ASP F 1 215 ? 1.204 0.101 60.066 1.00 35.45 211 ASP F O 1
ATOM 10489 N N . GLU F 1 216 ? -0.653 1.256 59.389 1.00 37.26 212 GLU F N 1
ATOM 10490 C CA . GLU F 1 216 ? -1.365 1.134 60.679 1.00 37.42 212 GLU F CA 1
ATOM 10491 C C . GLU F 1 216 ? -1.548 -0.349 61.103 1.00 37.48 212 GLU F C 1
ATOM 10492 O O . GLU F 1 216 ? -1.601 -0.661 62.300 1.00 37.48 212 GLU F O 1
ATOM 10494 N N . ALA F 1 217 ? -1.634 -1.268 60.137 1.00 37.32 213 ALA F N 1
ATOM 10495 C CA . ALA F 1 217 ? -1.737 -2.697 60.487 1.00 36.68 213 ALA F CA 1
ATOM 10496 C C . ALA F 1 217 ? -0.490 -3.141 61.251 1.00 35.03 213 ALA F C 1
ATOM 10497 O O . ALA F 1 217 ? -0.556 -4.043 62.069 1.00 34.75 213 ALA F O 1
ATOM 10499 N N . LYS F 1 218 ? 0.638 -2.505 60.954 1.00 33.82 214 LYS F N 1
ATOM 10500 C CA . LYS F 1 218 ? 1.952 -2.869 61.498 1.00 32.79 214 LYS F CA 1
ATOM 10501 C C . LYS F 1 218 ? 2.301 -2.070 62.775 1.00 31.26 214 LYS F C 1
ATOM 10502 O O . LYS F 1 218 ? 2.981 -2.568 63.688 1.00 30.73 214 LYS F O 1
ATOM 10508 N N . SER F 1 219 ? 1.812 -0.836 62.845 1.00 30.30 215 SER F N 1
ATOM 10509 C CA . SER F 1 219 ? 2.100 0.035 63.979 1.00 29.17 215 SER F CA 1
ATOM 10510 C C . SER F 1 219 ? 1.111 -0.157 65.131 1.00 28.49 215 SER F C 1
ATOM 10511 O O . SER F 1 219 ? 1.516 -0.149 66.282 1.00 27.64 215 SER F O 1
ATOM 10514 N N . ALA F 1 220 ? -0.173 -0.353 64.841 1.00 28.45 216 ALA F N 1
ATOM 10515 C CA . ALA F 1 220 ? -1.181 -0.372 65.931 1.00 28.57 216 ALA F CA 1
ATOM 10516 C C . ALA F 1 220 ? -0.800 -1.365 67.044 1.00 28.14 216 ALA F C 1
ATOM 10517 O O . ALA F 1 220 ? -0.830 -1.017 68.206 1.00 27.89 216 ALA F O 1
ATOM 10519 N N . PRO F 1 221 ? -0.429 -2.602 66.681 1.00 28.35 217 PRO F N 1
ATOM 10520 C CA . PRO F 1 221 ? -0.030 -3.546 67.739 1.00 28.22 217 PRO F CA 1
ATOM 10521 C C . PRO F 1 221 ? 1.260 -3.120 68.518 1.00 27.46 217 PRO F C 1
ATOM 10522 O O . PRO F 1 221 ? 1.427 -3.490 69.658 1.00 27.40 217 PRO F O 1
ATOM 10526 N N . MET F 1 222 ? 2.135 -2.353 67.917 1.00 27.23 218 MET F N 1
ATOM 10527 C CA . MET F 1 222 ? 3.304 -1.876 68.656 1.00 27.33 218 MET F CA 1
ATOM 10528 C C . MET F 1 222 ? 2.916 -0.746 69.643 1.00 26.84 218 MET F C 1
ATOM 10529 O O . MET F 1 222 ? 3.311 -0.763 70.818 1.00 26.22 218 MET F O 1
ATOM 10534 N N . ILE F 1 223 ? 2.138 0.199 69.145 1.00 26.68 219 ILE F N 1
ATOM 10535 C CA . ILE F 1 223 ? 1.612 1.299 69.942 1.00 26.72 219 ILE F CA 1
ATOM 10536 C C . ILE F 1 223 ? 0.778 0.792 71.116 1.00 26.29 219 ILE F C 1
ATOM 10537 O O . ILE F 1 223 ? 0.808 1.347 72.203 1.00 25.76 219 ILE F O 1
ATOM 10542 N N . ALA F 1 224 ? 0.039 -0.283 70.899 1.00 26.66 220 ALA F N 1
ATOM 10543 C CA . ALA F 1 224 ? -0.765 -0.871 71.970 1.00 26.50 220 ALA F CA 1
ATOM 10544 C C . ALA F 1 224 ? 0.131 -1.333 73.130 1.00 25.91 220 ALA F C 1
ATOM 10545 O O . ALA F 1 224 ? -0.307 -1.323 74.255 1.00 25.94 220 ALA F O 1
ATOM 10547 N N . ARG F 1 225 ? 1.378 -1.715 72.847 1.00 25.47 221 ARG F N 1
ATOM 10548 C CA . ARG F 1 225 ? 2.316 -2.151 73.883 1.00 25.23 221 ARG F CA 1
ATOM 10549 C C . ARG F 1 225 ? 3.129 -1.006 74.464 1.00 24.39 221 ARG F C 1
ATOM 10550 O O . ARG F 1 225 ? 4.035 -1.286 75.241 1.00 24.15 221 ARG F O 1
ATOM 10558 N N . ILE F 1 226 ? 2.890 0.242 74.046 1.00 24.44 222 ILE F N 1
ATOM 10559 C CA . ILE F 1 226 ? 3.698 1.393 74.514 1.00 24.21 222 ILE F CA 1
ATOM 10560 C C . ILE F 1 226 ? 2.842 2.303 75.400 1.00 24.33 222 ILE F C 1
ATOM 10561 O O . ILE F 1 226 ? 1.871 2.957 74.926 1.00 24.57 222 ILE F O 1
ATOM 10566 N N . PRO F 1 227 ? 3.151 2.330 76.686 1.00 24.20 223 PRO F N 1
ATOM 10567 C CA . PRO F 1 227 ? 2.253 3.102 77.547 1.00 24.37 223 PRO F CA 1
ATOM 10568 C C . PRO F 1 227 ? 2.122 4.601 77.186 1.00 24.43 223 PRO F C 1
ATOM 10569 O O . PRO F 1 227 ? 1.005 5.117 77.190 1.00 24.69 223 PRO F O 1
ATOM 10573 N N . LEU F 1 228 ? 3.217 5.274 76.816 1.00 24.23 224 LEU F N 1
ATOM 10574 C CA . LEU F 1 228 ? 3.089 6.684 76.350 1.00 24.31 224 LEU F CA 1
ATOM 10575 C C . LEU F 1 228 ? 2.215 6.877 75.074 1.00 24.55 224 LEU F C 1
ATOM 10576 O O . LEU F 1 228 ? 1.770 7.976 74.797 1.00 24.71 224 LEU F O 1
ATOM 10581 N N . GLY F 1 229 ? 1.964 5.794 74.327 1.00 24.62 225 GLY F N 1
ATOM 10582 C CA . GLY F 1 229 ? 1.039 5.809 73.185 1.00 24.92 225 GLY F CA 1
ATOM 10583 C C . GLY F 1 229 ? 1.566 6.398 71.878 1.00 24.92 225 GLY F C 1
ATOM 10584 O O . GLY F 1 229 ? 0.773 6.887 71.051 1.00 25.20 225 GLY F O 1
ATOM 10585 N N . ARG F 1 230 ? 2.889 6.344 71.683 1.00 24.64 226 ARG F N 1
ATOM 10586 C CA . ARG F 1 230 ? 3.519 6.847 70.471 1.00 24.64 226 ARG F CA 1
ATOM 10587 C C . ARG F 1 230 ? 4.925 6.310 70.363 1.00 24.36 226 ARG F C 1
ATOM 10588 O O . ARG F 1 230 ? 5.498 5.843 71.330 1.00 24.15 226 ARG F O 1
ATOM 10596 N N . PHE F 1 231 ? 5.484 6.405 69.175 1.00 24.40 227 PHE F N 1
ATOM 10597 C CA . PHE F 1 231 ? 6.859 6.014 68.988 1.00 24.17 227 PHE F CA 1
ATOM 10598 C C . PHE F 1 231 ? 7.780 7.181 69.337 1.00 24.03 227 PHE F C 1
ATOM 10599 O O . PHE F 1 231 ? 7.334 8.292 69.524 1.00 24.12 227 PHE F O 1
ATOM 10607 N N . ALA F 1 232 ? 9.065 6.894 69.381 1.00 23.84 228 ALA F N 1
ATOM 10608 C CA . ALA F 1 232 ? 10.130 7.872 69.622 1.00 23.74 228 ALA F CA 1
ATOM 10609 C C . ALA F 1 232 ? 10.375 8.748 68.396 1.00 23.89 228 ALA F C 1
ATOM 10610 O O . ALA F 1 232 ? 10.110 8.329 67.264 1.00 24.03 228 ALA F O 1
ATOM 10612 N N . VAL F 1 233 ? 10.827 9.978 68.608 1.00 23.90 229 VAL F N 1
ATOM 10613 C CA . VAL F 1 233 ? 11.325 10.791 67.516 1.00 24.03 229 VAL F CA 1
ATOM 10614 C C . VAL F 1 233 ? 12.845 10.880 67.677 1.00 23.91 229 VAL F C 1
ATOM 10615 O O . VAL F 1 233 ? 13.387 10.594 68.747 1.00 23.74 229 VAL F O 1
ATOM 10619 N N . PRO F 1 234 ? 13.538 11.245 66.579 1.00 24.03 230 PRO F N 1
ATOM 10620 C CA . PRO F 1 234 ? 14.987 11.050 66.591 1.00 23.95 230 PRO F CA 1
ATOM 10621 C C . PRO F 1 234 ? 15.710 11.774 67.730 1.00 23.87 230 PRO F C 1
ATOM 10622 O O . PRO F 1 234 ? 16.628 11.209 68.303 1.00 23.75 230 PRO F O 1
ATOM 10626 N N . HIS F 1 235 ? 15.290 12.970 68.116 1.00 23.95 231 HIS F N 1
ATOM 10627 C CA . HIS F 1 235 ? 16.070 13.715 69.146 1.00 23.94 231 HIS F CA 1
ATOM 10628 C C . HIS F 1 235 ? 15.948 13.125 70.550 1.00 23.77 231 HIS F C 1
ATOM 10629 O O . HIS F 1 235 ? 16.769 13.397 71.438 1.00 23.76 231 HIS F O 1
ATOM 10636 N N . GLU F 1 236 ? 14.906 12.334 70.764 1.00 23.68 232 GLU F N 1
ATOM 10637 C CA . GLU F 1 236 ? 14.730 11.621 72.035 1.00 23.54 232 GLU F CA 1
ATOM 10638 C C . GLU F 1 236 ? 15.826 10.558 72.237 1.00 23.41 232 GLU F C 1
ATOM 10639 O O . GLU F 1 236 ? 16.334 10.408 73.346 1.00 23.36 232 GLU F O 1
ATOM 10645 N N . VAL F 1 237 ? 16.240 9.892 71.154 1.00 23.41 233 VAL F N 1
ATOM 10646 C CA . VAL F 1 237 ? 17.438 9.043 71.171 1.00 23.34 233 VAL F CA 1
ATOM 10647 C C . VAL F 1 237 ? 18.711 9.872 71.388 1.00 23.43 233 VAL F C 1
ATOM 10648 O O . VAL F 1 237 ? 19.535 9.552 72.247 1.00 23.39 233 VAL F O 1
ATOM 10652 N N . SER F 1 238 ? 18.898 10.893 70.568 1.00 23.58 234 SER F N 1
ATOM 10653 C CA . SER F 1 238 ? 20.070 11.751 70.631 1.00 23.72 234 SER F CA 1
ATOM 10654 C C . SER F 1 238 ? 20.255 12.325 72.046 1.00 23.73 234 SER F C 1
ATOM 10655 O O . SER F 1 238 ? 21.384 12.375 72.590 1.00 23.80 234 SER F O 1
ATOM 10658 N N . ASP F 1 239 ? 19.141 12.774 72.626 1.00 23.71 235 ASP F N 1
ATOM 10659 C CA . ASP F 1 239 ? 19.126 13.253 74.004 1.00 23.74 235 ASP F CA 1
ATOM 10660 C C . ASP F 1 239 ? 19.808 12.241 74.976 1.00 23.64 235 ASP F C 1
ATOM 10661 O O . ASP F 1 239 ? 20.691 12.621 75.785 1.00 23.76 235 ASP F O 1
ATOM 10666 N N . ALA F 1 240 ? 19.398 10.980 74.876 1.00 23.47 236 ALA F N 1
ATOM 10667 C CA . ALA F 1 240 ? 19.900 9.958 75.728 1.00 23.39 236 ALA F CA 1
ATOM 10668 C C . ALA F 1 240 ? 21.395 9.767 75.502 1.00 23.47 236 ALA F C 1
ATOM 10669 O O . ALA F 1 240 ? 22.106 9.559 76.454 1.00 23.52 236 ALA F O 1
ATOM 10671 N N . VAL F 1 241 ? 21.834 9.870 74.251 1.00 23.52 237 VAL F N 1
ATOM 10672 C CA . VAL F 1 241 ? 23.222 9.628 73.878 1.00 23.63 237 VAL F CA 1
ATOM 10673 C C . VAL F 1 241 ? 24.080 10.735 74.408 1.00 23.85 237 VAL F C 1
ATOM 10674 O O . VAL F 1 241 ? 25.099 10.480 75.015 1.00 23.96 237 VAL F O 1
ATOM 10678 N N . VAL F 1 242 ? 23.626 11.968 74.207 1.00 23.95 238 VAL F N 1
ATOM 10679 C CA . VAL F 1 242 ? 24.322 13.140 74.731 1.00 24.20 238 VAL F CA 1
ATOM 10680 C C . VAL F 1 242 ? 24.535 13.011 76.267 1.00 24.24 238 VAL F C 1
ATOM 10681 O O . VAL F 1 242 ? 25.670 13.081 76.766 1.00 24.44 238 VAL F O 1
ATOM 10685 N N . TRP F 1 243 ? 23.451 12.760 76.990 1.00 24.09 239 TRP F N 1
ATOM 10686 C CA . TRP F 1 243 ? 23.517 12.481 78.430 1.00 24.12 239 TRP F CA 1
ATOM 10687 C C . TRP F 1 243 ? 24.548 11.413 78.776 1.00 24.13 239 TRP F C 1
ATOM 10688 O O . TRP F 1 243 ? 25.411 11.654 79.641 1.00 24.35 239 TRP F O 1
ATOM 10699 N N . LEU F 1 244 ? 24.503 10.258 78.098 1.00 23.93 240 LEU F N 1
ATOM 10700 C CA . LEU F 1 244 ? 25.414 9.162 78.440 1.00 23.94 240 LEU F CA 1
ATOM 10701 C C . LEU F 1 244 ? 26.881 9.510 78.174 1.00 24.21 240 LEU F C 1
ATOM 10702 O O . LEU F 1 244 ? 27.761 8.997 78.848 1.00 24.33 240 LEU F O 1
ATOM 10707 N N . ALA F 1 245 ? 27.101 10.415 77.216 1.00 24.32 241 ALA F N 1
ATOM 10708 C CA . ALA F 1 245 ? 28.422 10.889 76.823 1.00 24.61 241 ALA F CA 1
ATOM 10709 C C . ALA F 1 245 ? 28.954 11.927 77.814 1.00 24.91 241 ALA F C 1
ATOM 10710 O O . ALA F 1 245 ? 30.159 12.063 77.983 1.00 25.20 241 ALA F O 1
ATOM 10712 N N . SER F 1 246 ? 28.023 12.648 78.443 1.00 24.87 242 SER F N 1
ATOM 10713 C CA . SER F 1 246 ? 28.329 13.775 79.371 1.00 25.61 242 SER F CA 1
ATOM 10714 C C . SER F 1 246 ? 28.738 13.337 80.772 1.00 26.48 242 SER F C 1
ATOM 10715 O O . SER F 1 246 ? 28.572 12.176 81.153 1.00 25.91 242 SER F O 1
ATOM 10718 N N . ASP F 1 247 ? 29.221 14.305 81.555 1.00 27.97 243 ASP F N 1
ATOM 10719 C CA . ASP F 1 247 ? 29.603 14.044 82.951 1.00 29.03 243 ASP F CA 1
ATOM 10720 C C . ASP F 1 247 ? 28.404 13.935 83.883 1.00 27.64 243 ASP F C 1
ATOM 10721 O O . ASP F 1 247 ? 28.582 13.677 85.063 1.00 27.75 243 ASP F O 1
ATOM 10726 N N . ALA F 1 248 ? 27.184 14.123 83.365 1.00 26.57 244 ALA F N 1
ATOM 10727 C CA . ALA F 1 248 ? 25.970 13.851 84.146 1.00 25.66 244 ALA F CA 1
ATOM 10728 C C . ALA F 1 248 ? 25.640 12.341 84.138 1.00 24.94 244 ALA F C 1
ATOM 10729 O O . ALA F 1 248 ? 24.693 11.869 84.802 1.00 24.80 244 ALA F O 1
ATOM 10731 N N . ALA F 1 249 ? 26.446 11.580 83.412 1.00 24.87 245 ALA F N 1
ATOM 10732 C CA . ALA F 1 249 ? 26.394 10.103 83.426 1.00 24.64 245 ALA F CA 1
ATOM 10733 C C . ALA F 1 249 ? 27.721 9.515 83.934 1.00 24.87 245 ALA F C 1
ATOM 10734 O O . ALA F 1 249 ? 28.109 8.417 83.563 1.00 24.75 245 ALA F O 1
ATOM 10736 N N . SER F 1 250 ? 28.396 10.235 84.816 1.00 25.23 246 SER F N 1
ATOM 10737 C CA . SER F 1 250 ? 29.763 9.849 85.249 1.00 25.53 246 SER F CA 1
ATOM 10738 C C . SER F 1 250 ? 29.880 8.487 85.966 1.00 25.47 246 SER F C 1
ATOM 10739 O O . SER F 1 250 ? 30.969 7.905 85.973 1.00 25.64 246 SER F O 1
ATOM 10742 N N . MET F 1 251 ? 28.806 8.032 86.629 1.00 25.27 247 MET F N 1
ATOM 10743 C CA . MET F 1 251 ? 28.774 6.691 87.257 1.00 25.19 247 MET F CA 1
ATOM 10744 C C . MET F 1 251 ? 27.974 5.657 86.459 1.00 24.77 247 MET F C 1
ATOM 10745 O O . MET F 1 251 ? 27.790 4.562 86.933 1.00 24.69 247 MET F O 1
ATOM 10750 N N . ILE F 1 252 ? 27.485 6.026 85.274 1.00 24.55 248 ILE F N 1
ATOM 10751 C CA . ILE F 1 252 ? 26.647 5.133 84.496 1.00 24.21 248 ILE F CA 1
ATOM 10752 C C . ILE F 1 252 ? 27.501 4.258 83.621 1.00 24.17 248 ILE F C 1
ATOM 10753 O O . ILE F 1 252 ? 28.124 4.734 82.683 1.00 24.24 248 ILE F O 1
ATOM 10758 N N . ASN F 1 253 ? 27.517 2.964 83.939 1.00 24.10 249 ASN F N 1
ATOM 10759 C CA . ASN F 1 253 ? 28.335 1.985 83.220 1.00 24.09 249 ASN F CA 1
ATOM 10760 C C . ASN F 1 253 ? 27.601 0.628 83.124 1.00 23.86 249 ASN F C 1
ATOM 10761 O O . ASN F 1 253 ? 26.938 0.185 84.083 1.00 23.82 249 ASN F O 1
ATOM 10766 N N . GLY F 1 254 ? 27.672 -0.011 81.965 1.00 23.74 250 GLY F N 1
ATOM 10767 C CA . GLY F 1 254 ? 27.035 -1.314 81.790 1.00 23.56 250 GLY F CA 1
ATOM 10768 C C . GLY F 1 254 ? 25.509 -1.297 81.791 1.00 23.34 250 GLY F C 1
ATOM 10769 O O . GLY F 1 254 ? 24.866 -2.337 82.012 1.00 23.25 250 GLY F O 1
ATOM 10770 N N . VAL F 1 255 ? 24.932 -0.132 81.537 1.00 23.30 251 VAL F N 1
ATOM 10771 C CA . VAL F 1 255 ? 23.473 0.042 81.514 1.00 23.14 251 VAL F CA 1
ATOM 10772 C C . VAL F 1 255 ? 22.821 0.032 80.112 1.00 23.00 251 VAL F C 1
ATOM 10773 O O . VAL F 1 255 ? 23.410 0.461 79.140 1.00 23.04 251 VAL F O 1
ATOM 10777 N N . ASP F 1 256 ? 21.550 -0.394 80.087 1.00 22.89 252 ASP F N 1
ATOM 10778 C CA . ASP F 1 256 ? 20.637 -0.361 78.944 1.00 22.80 252 ASP F CA 1
ATOM 10779 C C . ASP F 1 256 ? 19.477 0.614 79.207 1.00 22.78 252 ASP F C 1
ATOM 10780 O O . ASP F 1 256 ? 18.694 0.403 80.127 1.00 22.77 252 ASP F O 1
ATOM 10785 N N . ILE F 1 257 ? 19.382 1.690 78.434 1.00 22.79 253 ILE F N 1
ATOM 10786 C CA . ILE F 1 257 ? 18.368 2.666 78.652 1.00 22.81 253 ILE F CA 1
ATOM 10787 C C . ILE F 1 257 ? 17.367 2.467 77.549 1.00 22.77 253 ILE F C 1
ATOM 10788 O O . ILE F 1 257 ? 17.634 2.807 76.420 1.00 22.78 253 ILE F O 1
ATOM 10793 N N . PRO F 1 258 ? 16.236 1.854 77.873 1.00 22.75 254 PRO F N 1
ATOM 10794 C CA . PRO F 1 258 ? 15.167 1.876 76.900 1.00 22.77 254 PRO F CA 1
ATOM 10795 C C . PRO F 1 258 ? 14.674 3.308 76.633 1.00 22.83 254 PRO F C 1
ATOM 10796 O O . PRO F 1 258 ? 14.407 4.058 77.567 1.00 22.87 254 PRO F O 1
ATOM 10800 N N . VAL F 1 259 ? 14.585 3.658 75.365 1.00 22.88 255 VAL F N 1
ATOM 10801 C CA . VAL F 1 259 ? 13.872 4.844 74.930 1.00 22.97 255 VAL F CA 1
ATOM 10802 C C . VAL F 1 259 ? 12.569 4.372 74.232 1.00 23.05 255 VAL F C 1
ATOM 10803 O O . VAL F 1 259 ? 12.405 4.446 73.016 1.00 23.12 255 VAL F O 1
ATOM 10807 N N . ASP F 1 260 ? 11.663 3.844 75.041 1.00 23.06 256 ASP F N 1
ATOM 10808 C CA . ASP F 1 260 ? 10.504 3.062 74.529 1.00 23.17 256 ASP F CA 1
ATOM 10809 C C . ASP F 1 260 ? 9.158 3.364 75.182 1.00 23.29 256 ASP F C 1
ATOM 10810 O O . ASP F 1 260 ? 8.177 2.644 74.947 1.00 23.42 256 ASP F O 1
ATOM 10815 N N . GLY F 1 261 ? 9.055 4.390 76.001 1.00 23.30 257 GLY F N 1
ATOM 10816 C CA . GLY F 1 261 ? 7.711 4.748 76.531 1.00 23.47 257 GLY F CA 1
ATOM 10817 C C . GLY F 1 261 ? 7.083 3.731 77.498 1.00 23.50 257 GLY F C 1
ATOM 10818 O O . GLY F 1 261 ? 5.941 3.865 77.862 1.00 23.68 257 GLY F O 1
ATOM 10819 N N . GLY F 1 262 ? 7.863 2.744 77.944 1.00 23.37 258 GLY F N 1
ATOM 10820 C CA . GLY F 1 262 ? 7.341 1.691 78.813 1.00 23.42 258 GLY F CA 1
ATOM 10821 C C . GLY F 1 262 ? 7.297 0.294 78.185 1.00 23.42 258 GLY F C 1
ATOM 10822 O O . GLY F 1 262 ? 7.037 -0.689 78.889 1.00 23.46 258 GLY F O 1
ATOM 10823 N N . TYR F 1 263 ? 7.541 0.194 76.867 1.00 23.42 259 TYR F N 1
ATOM 10824 C CA . TYR F 1 263 ? 7.317 -1.066 76.135 1.00 23.50 259 TYR F CA 1
ATOM 10825 C C . TYR F 1 263 ? 7.986 -2.270 76.815 1.00 23.40 259 TYR F C 1
ATOM 10826 O O . TYR F 1 263 ? 7.317 -3.278 77.061 1.00 23.52 259 TYR F O 1
ATOM 10835 N N . THR F 1 264 ? 9.282 -2.150 77.139 1.00 23.21 260 THR F N 1
ATOM 10836 C CA . THR F 1 264 ? 10.068 -3.295 77.616 1.00 23.13 260 THR F CA 1
ATOM 10837 C C . THR F 1 264 ? 9.830 -3.681 79.100 1.00 23.14 260 THR F C 1
ATOM 10838 O O . THR F 1 264 ? 10.398 -4.648 79.598 1.00 23.11 260 THR F O 1
ATOM 10842 N N . MET F 1 265 ? 8.966 -2.946 79.793 1.00 23.23 261 MET F N 1
ATOM 10843 C CA . MET F 1 265 ? 8.388 -3.452 81.046 1.00 23.32 261 MET F CA 1
ATOM 10844 C C . MET F 1 265 ? 7.642 -4.772 80.878 1.00 23.47 261 MET F C 1
ATOM 10845 O O . MET F 1 265 ? 7.477 -5.515 81.815 1.00 23.54 261 MET F O 1
ATOM 10850 N N . GLY F 1 266 ? 7.219 -5.064 79.678 1.00 23.55 262 GLY F N 1
ATOM 10851 C CA . GLY F 1 266 ? 6.219 -6.111 79.461 1.00 23.78 262 GLY F CA 1
ATOM 10852 C C . GLY F 1 266 ? 4.918 -5.712 80.103 1.00 24.41 262 GLY F C 1
ATOM 10853 O O . GLY F 1 266 ? 4.660 -4.511 80.396 1.00 24.37 262 GLY F O 1
ATOM 10855 N N . ASP G 1 10 ? 28.917 18.867 86.882 1.00 33.49 6 ASP G N 1
ATOM 10856 C CA . ASP G 1 10 ? 27.545 18.323 86.689 1.00 32.63 6 ASP G CA 1
ATOM 10857 C C . ASP G 1 10 ? 26.373 19.372 87.040 1.00 33.58 6 ASP G C 1
ATOM 10858 O O . ASP G 1 10 ? 25.780 19.312 88.113 1.00 33.90 6 ASP G O 1
ATOM 10860 N N . ARG G 1 11 ? 26.041 20.258 86.058 1.00 33.97 7 ARG G N 1
ATOM 10861 C CA . ARG G 1 11 ? 25.257 21.536 86.209 1.00 33.91 7 ARG G CA 1
ATOM 10862 C C . ARG G 1 11 ? 24.228 21.912 85.050 1.00 31.79 7 ARG G C 1
ATOM 10863 O O . ARG G 1 11 ? 24.450 21.642 83.874 1.00 30.66 7 ARG G O 1
ATOM 10871 N N . TYR G 1 12 ? 23.150 22.614 85.401 1.00 30.25 8 TYR G N 1
ATOM 10872 C CA . TYR G 1 12 ? 21.895 22.470 84.686 1.00 28.50 8 TYR G CA 1
ATOM 10873 C C . TYR G 1 12 ? 21.434 23.675 83.893 1.00 28.72 8 TYR G C 1
ATOM 10874 O O . TYR G 1 12 ? 20.952 24.645 84.450 1.00 28.97 8 TYR G O 1
ATOM 10883 N N . ALA G 1 13 ? 21.539 23.561 82.569 1.00 28.46 9 ALA G N 1
ATOM 10884 C CA . ALA G 1 13 ? 21.185 24.621 81.633 1.00 28.65 9 ALA G CA 1
ATOM 10885 C C . ALA G 1 13 ? 20.552 24.001 80.412 1.00 28.04 9 ALA G C 1
ATOM 10886 O O . ALA G 1 13 ? 20.605 22.779 80.217 1.00 27.59 9 ALA G O 1
ATOM 10888 N N . GLY G 1 14 ? 19.978 24.855 79.576 1.00 28.23 10 GLY G N 1
ATOM 10889 C CA . GLY G 1 14 ? 19.284 24.418 78.398 1.00 27.92 10 GLY G CA 1
ATOM 10890 C C . GLY G 1 14 ? 18.129 23.501 78.763 1.00 27.10 10 GLY G C 1
ATOM 10891 O O . GLY G 1 14 ? 17.232 23.877 79.528 1.00 26.93 10 GLY G O 1
ATOM 10892 N N . VAL G 1 15 ? 18.172 22.281 78.224 1.00 26.50 11 VAL G N 1
ATOM 10893 C CA . VAL G 1 15 ? 17.062 21.340 78.320 1.00 25.84 11 VAL G CA 1
ATOM 10894 C C . VAL G 1 15 ? 16.966 20.797 79.753 1.00 25.31 11 VAL G C 1
ATOM 10895 O O . VAL G 1 15 ? 15.887 20.395 80.192 1.00 24.84 11 VAL G O 1
ATOM 10899 N N . LEU G 1 16 ? 18.090 20.832 80.480 1.00 25.15 12 LEU G N 1
ATOM 10900 C CA . LEU G 1 16 ? 18.114 20.446 81.887 1.00 25.04 12 LEU G CA 1
ATOM 10901 C C . LEU G 1 16 ? 17.636 21.556 82.833 1.00 25.87 12 LEU G C 1
ATOM 10902 O O . LEU G 1 16 ? 17.569 21.332 84.042 1.00 26.12 12 LEU G O 1
ATOM 10907 N N . ARG G 1 17 ? 17.272 22.732 82.312 1.00 26.96 13 ARG G N 1
ATOM 10908 C CA . ARG G 1 17 ? 16.578 23.722 83.141 1.00 27.79 13 ARG G CA 1
ATOM 10909 C C . ARG G 1 17 ? 15.243 23.106 83.499 1.00 27.61 13 ARG G C 1
ATOM 10910 O O . ARG G 1 17 ? 14.634 22.375 82.681 1.00 27.59 13 ARG G O 1
ATOM 10918 N N . LEU G 1 18 ? 14.792 23.402 84.711 1.00 27.56 14 LEU G N 1
ATOM 10919 C CA . LEU G 1 18 ? 13.514 22.971 85.184 1.00 27.35 14 LEU G CA 1
ATOM 10920 C C . LEU G 1 18 ? 12.760 24.212 85.662 1.00 28.28 14 LEU G C 1
ATOM 10921 O O . LEU G 1 18 ? 11.967 24.156 86.602 1.00 27.82 14 LEU G O 1
ATOM 10926 N N . ASP G 1 19 ? 13.034 25.337 85.005 1.00 29.49 15 ASP G N 1
ATOM 10927 C CA . ASP G 1 19 ? 12.405 26.619 85.329 1.00 30.73 15 ASP G CA 1
ATOM 10928 C C . ASP G 1 19 ? 10.881 26.511 85.369 1.00 30.50 15 ASP G C 1
ATOM 10929 O O . ASP G 1 19 ? 10.269 26.012 84.444 1.00 30.27 15 ASP G O 1
ATOM 10934 N N . GLY G 1 20 ? 10.291 26.937 86.480 1.00 30.59 16 GLY G N 1
ATOM 10935 C CA . GLY G 1 20 ? 8.831 26.899 86.642 1.00 30.88 16 GLY G CA 1
ATOM 10936 C C . GLY G 1 20 ? 8.233 25.553 87.078 1.00 29.97 16 GLY G C 1
ATOM 10937 O O . GLY G 1 20 ? 7.075 25.505 87.482 1.00 30.87 16 GLY G O 1
ATOM 10938 N N . LYS G 1 21 ? 9.007 24.473 87.017 1.00 28.41 17 LYS G N 1
ATOM 10939 C CA . LYS G 1 21 ? 8.512 23.153 87.381 1.00 27.45 17 LYS G CA 1
ATOM 10940 C C . LYS G 1 21 ? 8.304 23.017 88.885 1.00 26.53 17 LYS G C 1
ATOM 10941 O O . LYS G 1 21 ? 9.120 23.465 89.671 1.00 26.30 17 LYS G O 1
ATOM 10947 N N . ARG G 1 22 ? 7.212 22.366 89.269 1.00 25.74 18 ARG G N 1
ATOM 10948 C CA . ARG G 1 22 ? 6.818 22.278 90.661 1.00 25.24 18 ARG G CA 1
ATOM 10949 C C . ARG G 1 22 ? 7.097 20.890 91.196 1.00 24.19 18 ARG G C 1
ATOM 10950 O O . ARG G 1 22 ? 6.459 19.930 90.798 1.00 24.13 18 ARG G O 1
ATOM 10958 N N . ALA G 1 23 ? 8.046 20.792 92.118 1.00 23.88 19 ALA G N 1
ATOM 10959 C CA . ALA G 1 23 ? 8.576 19.506 92.518 1.00 23.39 19 ALA G CA 1
ATOM 10960 C C . ALA G 1 23 ? 8.401 19.269 93.999 1.00 23.40 19 ALA G C 1
ATOM 10961 O O . ALA G 1 23 ? 8.644 20.139 94.806 1.00 23.64 19 ALA G O 1
ATOM 10963 N N . LEU G 1 24 ? 7.947 18.082 94.346 1.00 23.23 20 LEU G N 1
ATOM 10964 C CA . LEU G 1 24 ? 7.876 17.646 95.697 1.00 23.24 20 LEU G CA 1
ATOM 10965 C C . LEU G 1 24 ? 9.087 16.754 95.910 1.00 22.91 20 LEU G C 1
ATOM 10966 O O . LEU G 1 24 ? 9.317 15.822 95.153 1.00 22.68 20 LEU G O 1
ATOM 10971 N N . ILE G 1 25 ? 9.878 17.063 96.928 1.00 23.00 21 ILE G N 1
ATOM 10972 C CA . ILE G 1 25 ? 11.028 16.242 97.281 1.00 22.87 21 ILE G CA 1
ATOM 10973 C C . ILE G 1 25 ? 10.867 15.855 98.745 1.00 23.10 21 ILE G C 1
ATOM 10974 O O . ILE G 1 25 ? 10.858 16.701 99.604 1.00 23.41 21 ILE G O 1
ATOM 10979 N N . THR G 1 26 ? 10.716 14.564 98.999 1.00 23.03 22 THR G N 1
ATOM 10980 C CA . THR G 1 26 ? 10.696 14.036 100.349 1.00 23.31 22 THR G CA 1
ATOM 10981 C C . THR G 1 26 ? 12.110 13.807 100.919 1.00 23.51 22 THR G C 1
ATOM 10982 O O . THR G 1 26 ? 13.100 13.615 100.174 1.00 23.37 22 THR G O 1
ATOM 10986 N N . GLY G 1 27 ? 12.205 13.793 102.246 1.00 23.92 23 GLY G N 1
ATOM 10987 C CA . GLY G 1 27 ? 13.492 13.455 102.907 1.00 24.31 23 GLY G CA 1
ATOM 10988 C C . GLY G 1 27 ? 14.485 14.514 102.516 1.00 24.47 23 GLY G C 1
ATOM 10989 O O . GLY G 1 27 ? 15.641 14.220 102.249 1.00 25.04 23 GLY G O 1
ATOM 10990 N N . ALA G 1 28 ? 14.022 15.761 102.471 1.00 25.27 24 ALA G N 1
ATOM 10991 C CA . ALA G 1 28 ? 14.751 16.804 101.789 1.00 26.07 24 ALA G CA 1
ATOM 10992 C C . ALA G 1 28 ? 15.779 17.537 102.644 1.00 27.63 24 ALA G C 1
ATOM 10993 O O . ALA G 1 28 ? 16.488 18.395 102.132 1.00 28.35 24 ALA G O 1
ATOM 10995 N N . THR G 1 29 ? 15.882 17.238 103.921 1.00 28.89 25 THR G N 1
ATOM 10996 C CA . THR G 1 29 ? 16.791 18.009 104.759 1.00 30.90 25 THR G CA 1
ATOM 10997 C C . THR G 1 29 ? 18.094 17.268 105.033 1.00 31.90 25 THR G C 1
ATOM 10998 O O . THR G 1 29 ? 19.050 17.855 105.498 1.00 33.06 25 THR G O 1
ATOM 11002 N N . LYS G 1 30 ? 18.101 15.970 104.767 1.00 32.26 26 LYS G N 1
ATOM 11003 C CA . LYS G 1 30 ? 19.232 15.104 105.084 1.00 33.22 26 LYS G CA 1
ATOM 11004 C C . LYS G 1 30 ? 19.618 14.309 103.822 1.00 32.93 26 LYS G C 1
ATOM 11005 O O . LYS G 1 30 ? 18.756 14.037 102.923 1.00 33.07 26 LYS G O 1
ATOM 11007 N N . GLY G 1 31 ? 20.913 13.975 103.742 1.00 32.86 27 GLY G N 1
ATOM 11008 C CA . GLY G 1 31 ? 21.453 13.070 102.739 1.00 31.85 27 GLY G CA 1
ATOM 11009 C C . GLY G 1 31 ? 21.051 13.374 101.314 1.00 30.49 27 GLY G C 1
ATOM 11010 O O . GLY G 1 31 ? 21.071 14.525 100.887 1.00 30.87 27 GLY G O 1
ATOM 11011 N N . ILE G 1 32 ? 20.648 12.340 100.577 1.00 28.92 28 ILE G N 1
ATOM 11012 C CA . ILE G 1 32 ? 20.527 12.464 99.138 1.00 27.53 28 ILE G CA 1
ATOM 11013 C C . ILE G 1 32 ? 19.398 13.430 98.728 1.00 26.42 28 ILE G C 1
ATOM 11014 O O . ILE G 1 32 ? 19.500 14.152 97.718 1.00 25.66 28 ILE G O 1
ATOM 11019 N N . GLY G 1 33 ? 18.337 13.464 99.519 1.00 25.66 29 GLY G N 1
ATOM 11020 C CA . GLY G 1 33 ? 17.233 14.377 99.233 1.00 25.04 29 GLY G CA 1
ATOM 11021 C C . GLY G 1 33 ? 17.658 15.830 99.237 1.00 24.91 29 GLY G C 1
ATOM 11022 O O . GLY G 1 33 ? 17.172 16.618 98.421 1.00 24.44 29 GLY G O 1
ATOM 11023 N N . ALA G 1 34 ? 18.564 16.162 100.157 1.00 25.31 30 ALA G N 1
ATOM 11024 C CA . ALA G 1 34 ? 19.133 17.529 100.282 1.00 25.74 30 ALA G CA 1
ATOM 11025 C C . ALA G 1 34 ? 19.935 17.927 99.068 1.00 25.49 30 ALA G C 1
ATOM 11026 O O . ALA G 1 34 ? 19.912 19.086 98.650 1.00 25.62 30 ALA G O 1
ATOM 11028 N N . ASP G 1 35 ? 20.657 16.957 98.504 1.00 25.34 31 ASP G N 1
ATOM 11029 C CA . ASP G 1 35 ? 21.429 17.204 97.303 1.00 25.33 31 ASP G CA 1
ATOM 11030 C C . ASP G 1 35 ? 20.500 17.353 96.078 1.00 24.57 31 ASP G C 1
ATOM 11031 O O . ASP G 1 35 ? 20.708 18.213 95.230 1.00 24.62 31 ASP G O 1
ATOM 11036 N N . ILE G 1 36 ? 19.473 16.536 96.005 1.00 23.99 32 ILE G N 1
ATOM 11037 C CA . ILE G 1 36 ? 18.519 16.620 94.910 1.00 23.43 32 ILE G CA 1
ATOM 11038 C C . ILE G 1 36 ? 17.840 17.968 94.972 1.00 23.54 32 ILE G C 1
ATOM 11039 O O . ILE G 1 36 ? 17.724 18.679 93.954 1.00 23.49 32 ILE G O 1
ATOM 11044 N N . ALA G 1 37 ? 17.419 18.341 96.174 1.00 23.81 33 ALA G N 1
ATOM 11045 C CA . ALA G 1 37 ? 16.791 19.645 96.408 1.00 24.07 33 ALA G CA 1
ATOM 11046 C C . ALA G 1 37 ? 17.687 20.789 95.939 1.00 24.58 33 ALA G C 1
ATOM 11047 O O . ALA G 1 37 ? 17.246 21.672 95.197 1.00 24.62 33 ALA G O 1
ATOM 11049 N N . ARG G 1 38 ? 18.942 20.744 96.352 1.00 25.07 34 ARG G N 1
ATOM 11050 C CA . ARG G 1 38 ? 19.936 21.676 95.880 1.00 25.66 34 ARG G CA 1
ATOM 11051 C C . ARG G 1 38 ? 20.036 21.707 94.337 1.00 25.31 34 ARG G C 1
ATOM 11052 O O . ARG G 1 38 ? 20.025 22.786 93.721 1.00 25.63 34 ARG G O 1
ATOM 11060 N N . ALA G 1 39 ? 20.110 20.529 93.714 1.00 24.74 35 ALA G N 1
ATOM 11061 C CA . ALA G 1 39 ? 20.157 20.422 92.230 1.00 24.41 35 ALA G CA 1
ATOM 11062 C C . ALA G 1 39 ? 18.925 21.030 91.555 1.00 24.15 35 ALA G C 1
ATOM 11063 O O . ALA G 1 39 ? 19.065 21.860 90.635 1.00 24.39 35 ALA G O 1
ATOM 11065 N N . PHE G 1 40 ? 17.730 20.627 92.009 1.00 23.77 36 PHE G N 1
ATOM 11066 C CA . PHE G 1 40 ? 16.498 21.168 91.461 1.00 23.67 36 PHE G CA 1
ATOM 11067 C C . PHE G 1 40 ? 16.443 22.679 91.598 1.00 24.28 36 PHE G C 1
ATOM 11068 O O . PHE G 1 40 ? 15.977 23.378 90.686 1.00 24.45 36 PHE G O 1
ATOM 11076 N N . ALA G 1 41 ? 16.938 23.186 92.726 1.00 24.75 37 ALA G N 1
ATOM 11077 C CA . ALA G 1 41 ? 16.995 24.624 92.971 1.00 25.51 37 ALA G CA 1
ATOM 11078 C C . ALA G 1 41 ? 17.946 25.325 91.988 1.00 25.96 37 ALA G C 1
ATOM 11079 O O . ALA G 1 41 ? 17.636 26.396 91.467 1.00 26.43 37 ALA G O 1
ATOM 11081 N N . ALA G 1 42 ? 19.105 24.734 91.741 1.00 25.91 38 ALA G N 1
ATOM 11082 C CA . ALA G 1 42 ? 20.025 25.272 90.741 1.00 26.52 38 ALA G CA 1
ATOM 11083 C C . ALA G 1 42 ? 19.407 25.180 89.337 1.00 26.44 38 ALA G C 1
ATOM 11084 O O . ALA G 1 42 ? 19.648 26.048 88.518 1.00 27.51 38 ALA G O 1
ATOM 11086 N N . ALA G 1 43 ? 18.588 24.159 89.074 1.00 25.70 39 ALA G N 1
ATOM 11087 C CA . ALA G 1 43 ? 17.896 24.031 87.784 1.00 25.52 39 ALA G CA 1
ATOM 11088 C C . ALA G 1 43 ? 16.685 24.963 87.616 1.00 25.97 39 ALA G C 1
ATOM 11089 O O . ALA G 1 43 ? 16.070 24.987 86.554 1.00 26.31 39 ALA G O 1
ATOM 11091 N N . GLY G 1 44 ? 16.322 25.702 88.657 1.00 26.49 40 GLY G N 1
ATOM 11092 C CA . GLY G 1 44 ? 15.230 26.662 88.597 1.00 27.11 40 GLY G CA 1
ATOM 11093 C C . GLY G 1 44 ? 13.860 26.149 89.004 1.00 26.94 40 GLY G C 1
ATOM 11094 O O . GLY G 1 44 ? 12.862 26.830 88.793 1.00 27.11 40 GLY G O 1
ATOM 11095 N N . ALA G 1 45 ? 13.809 24.967 89.617 1.00 26.32 41 ALA G N 1
ATOM 11096 C CA . ALA G 1 45 ? 12.559 24.407 90.113 1.00 26.12 41 ALA G CA 1
ATOM 11097 C C . ALA G 1 45 ? 11.933 25.271 91.216 1.00 26.96 41 ALA G C 1
ATOM 11098 O O . ALA G 1 45 ? 12.619 26.023 91.907 1.00 27.39 41 ALA G O 1
ATOM 11100 N N . ARG G 1 46 ? 10.613 25.146 91.350 1.00 27.51 42 ARG G N 1
ATOM 11101 C CA . ARG G 1 46 ? 9.875 25.587 92.524 1.00 28.00 42 ARG G CA 1
ATOM 11102 C C . ARG G 1 46 ? 9.676 24.339 93.394 1.00 27.33 42 ARG G C 1
ATOM 11103 O O . ARG G 1 46 ? 9.201 23.304 92.913 1.00 27.09 42 ARG G O 1
ATOM 11111 N N . LEU G 1 47 ? 10.036 24.424 94.679 1.00 27.17 43 LEU G N 1
ATOM 11112 C CA . LEU G 1 47 ? 10.095 23.238 95.539 1.00 26.12 43 LEU G CA 1
ATOM 11113 C C . LEU G 1 47 ? 9.044 23.228 96.651 1.00 26.51 43 LEU G C 1
ATOM 11114 O O . LEU G 1 47 ? 8.888 24.207 97.383 1.00 26.91 43 LEU G O 1
ATOM 11119 N N . VAL G 1 48 ? 8.316 22.106 96.763 1.00 26.26 44 VAL G N 1
ATOM 11120 C CA . VAL G 1 48 ? 7.695 21.699 98.022 1.00 26.33 44 VAL G CA 1
ATOM 11121 C C . VAL G 1 48 ? 8.602 20.658 98.698 1.00 26.10 44 VAL G C 1
ATOM 11122 O O . VAL G 1 48 ? 8.888 19.601 98.124 1.00 25.67 44 VAL G O 1
ATOM 11126 N N . LEU G 1 49 ? 9.035 20.939 99.919 1.00 26.32 45 LEU G N 1
ATOM 11127 C CA . LEU G 1 49 ? 9.996 20.082 100.630 1.00 27.00 45 LEU G CA 1
ATOM 11128 C C . LEU G 1 49 ? 9.353 19.484 101.880 1.00 28.22 45 LEU G C 1
ATOM 11129 O O . LEU G 1 49 ? 8.946 20.217 102.757 1.00 28.91 45 LEU G O 1
ATOM 11134 N N . SER G 1 50 ? 9.288 18.150 101.971 1.00 29.34 46 SER G N 1
ATOM 11135 C CA . SER G 1 50 ? 8.734 17.476 103.143 1.00 30.95 46 SER G CA 1
ATOM 11136 C C . SER G 1 50 ? 9.848 16.957 104.040 1.00 32.53 46 SER G C 1
ATOM 11137 O O . SER G 1 50 ? 10.962 16.744 103.592 1.00 33.01 46 SER G O 1
ATOM 11140 N N . GLY G 1 51 ? 9.521 16.719 105.297 1.00 34.49 47 GLY G N 1
ATOM 11141 C CA . GLY G 1 51 ? 10.497 16.262 106.273 1.00 36.15 47 GLY G CA 1
ATOM 11142 C C . GLY G 1 51 ? 9.912 16.251 107.661 1.00 38.34 47 GLY G C 1
ATOM 11143 O O . GLY G 1 51 ? 8.748 16.584 107.874 1.00 37.64 47 GLY G O 1
ATOM 11144 N N . ARG G 1 52 ? 10.735 15.866 108.616 1.00 41.95 48 ARG G N 1
ATOM 11145 C CA . ARG G 1 52 ? 10.270 15.632 109.959 1.00 45.38 48 ARG G CA 1
ATOM 11146 C C . ARG G 1 52 ? 10.456 16.823 110.873 1.00 45.21 48 ARG G C 1
ATOM 11147 O O . ARG G 1 52 ? 9.622 17.099 111.722 1.00 45.71 48 ARG G O 1
ATOM 11155 N N . ASP G 1 53 ? 11.568 17.514 110.690 1.00 43.71 49 ASP G N 1
ATOM 11156 C CA . ASP G 1 53 ? 12.044 18.464 111.643 1.00 44.07 49 ASP G CA 1
ATOM 11157 C C . ASP G 1 53 ? 11.816 19.908 111.147 1.00 41.75 49 ASP G C 1
ATOM 11158 O O . ASP G 1 53 ? 12.349 20.327 110.124 1.00 39.73 49 ASP G O 1
ATOM 11163 N N . VAL G 1 54 ? 11.011 20.648 111.890 1.00 41.15 50 VAL G N 1
ATOM 11164 C CA . VAL G 1 54 ? 10.612 21.984 111.518 1.00 39.98 50 VAL G CA 1
ATOM 11165 C C . VAL G 1 54 ? 11.820 22.878 111.296 1.00 39.46 50 VAL G C 1
ATOM 11166 O O . VAL G 1 54 ? 11.845 23.676 110.379 1.00 38.40 50 VAL G O 1
ATOM 11170 N N . SER G 1 55 ? 12.830 22.729 112.141 1.00 40.37 51 SER G N 1
ATOM 11171 C CA . SER G 1 55 ? 13.931 23.649 112.152 1.00 40.21 51 SER G CA 1
ATOM 11172 C C . SER G 1 55 ? 14.810 23.439 110.912 1.00 39.07 51 SER G C 1
ATOM 11173 O O . SER G 1 55 ? 15.287 24.399 110.311 1.00 38.27 51 SER G O 1
ATOM 11176 N N . GLU G 1 56 ? 15.003 22.193 110.511 1.00 39.11 52 GLU G N 1
ATOM 11177 C CA . GLU G 1 56 ? 15.759 21.899 109.286 1.00 38.72 52 GLU G CA 1
ATOM 11178 C C . GLU G 1 56 ? 15.028 22.362 108.019 1.00 36.14 52 GLU G C 1
ATOM 11179 O O . GLU G 1 56 ? 15.666 22.788 107.074 1.00 35.72 52 GLU G O 1
ATOM 11185 N N . LEU G 1 57 ? 13.701 22.262 108.013 1.00 34.60 53 LEU G N 1
ATOM 11186 C CA . LEU G 1 57 ? 12.871 22.694 106.898 1.00 33.06 53 LEU G CA 1
ATOM 11187 C C . LEU G 1 57 ? 12.934 24.196 106.675 1.00 33.07 53 LEU G C 1
ATOM 11188 O O . LEU G 1 57 ? 13.005 24.660 105.537 1.00 32.38 53 LEU G O 1
ATOM 11193 N N . ASP G 1 58 ? 12.912 24.957 107.766 1.00 33.75 54 ASP G N 1
ATOM 11194 C CA . ASP G 1 58 ? 13.132 26.388 107.706 1.00 33.73 54 ASP G CA 1
ATOM 11195 C C . ASP G 1 58 ? 14.560 26.688 107.254 1.00 33.27 54 ASP G C 1
ATOM 11196 O O . ASP G 1 58 ? 14.764 27.580 106.435 1.00 33.17 54 ASP G O 1
ATOM 11201 N N . ALA G 1 59 ? 15.545 25.969 107.779 1.00 32.91 55 ALA G N 1
ATOM 11202 C CA . ALA G 1 59 ? 16.944 26.245 107.422 1.00 33.26 55 ALA G CA 1
ATOM 11203 C C . ALA G 1 59 ? 17.192 26.001 105.933 1.00 32.42 55 ALA G C 1
ATOM 11204 O O . ALA G 1 59 ? 17.920 26.769 105.282 1.00 32.96 55 ALA G O 1
ATOM 11206 N N . ALA G 1 60 ? 16.545 24.975 105.397 1.00 31.23 56 ALA G N 1
ATOM 11207 C CA . ALA G 1 60 ? 16.566 24.674 103.958 1.00 30.74 56 ALA G CA 1
ATOM 11208 C C . ALA G 1 60 ? 15.879 25.744 103.078 1.00 30.32 56 ALA G C 1
ATOM 11209 O O . ALA G 1 60 ? 16.449 26.197 102.078 1.00 30.20 56 ALA G O 1
ATOM 11211 N N . ARG G 1 61 ? 14.643 26.114 103.425 1.00 30.37 57 ARG G N 1
ATOM 11212 C CA . ARG G 1 61 ? 13.946 27.218 102.745 1.00 30.58 57 ARG G CA 1
ATOM 11213 C C . ARG G 1 61 ? 14.833 28.483 102.720 1.00 31.64 57 ARG G C 1
ATOM 11214 O O . ARG G 1 61 ? 14.939 29.175 101.719 1.00 31.72 57 ARG G O 1
ATOM 11222 N N . ARG G 1 62 ? 15.468 28.749 103.845 1.00 32.71 58 ARG G N 1
ATOM 11223 C CA . ARG G 1 62 ? 16.338 29.899 104.014 1.00 34.22 58 ARG G CA 1
ATOM 11224 C C . ARG G 1 62 ? 17.551 29.720 103.100 1.00 34.72 58 ARG G C 1
ATOM 11225 O O . ARG G 1 62 ? 17.861 30.590 102.324 1.00 35.37 58 ARG G O 1
ATOM 11233 N N . ALA G 1 63 ? 18.208 28.562 103.177 1.00 34.90 59 ALA G N 1
ATOM 11234 C CA . ALA G 1 63 ? 19.437 28.303 102.406 1.00 35.65 59 ALA G CA 1
ATOM 11235 C C . ALA G 1 63 ? 19.195 28.302 100.885 1.00 35.60 59 ALA G C 1
ATOM 11236 O O . ALA G 1 63 ? 19.979 28.893 100.127 1.00 37.33 59 ALA G O 1
ATOM 11238 N N . LEU G 1 64 ? 18.144 27.636 100.434 1.00 33.78 60 LEU G N 1
ATOM 11239 C CA . LEU G 1 64 ? 17.849 27.601 99.008 1.00 33.64 60 LEU G CA 1
ATOM 11240 C C . LEU G 1 64 ? 17.454 28.988 98.460 1.00 34.86 60 LEU G C 1
ATOM 11241 O O . LEU G 1 64 ? 17.954 29.401 97.410 1.00 35.25 60 LEU G O 1
ATOM 11246 N N . GLY G 1 65 ? 16.581 29.701 99.181 1.00 35.36 61 GLY G N 1
ATOM 11247 C CA . GLY G 1 65 ? 16.230 31.083 98.850 1.00 36.86 61 GLY G CA 1
ATOM 11248 C C . GLY G 1 65 ? 17.434 31.995 98.643 1.00 39.02 61 GLY G C 1
ATOM 11249 O O . GLY G 1 65 ? 17.483 32.757 97.685 1.00 39.69 61 GLY G O 1
ATOM 11250 N N . GLU G 1 66 ? 18.404 31.899 99.542 1.00 40.68 62 GLU G N 1
ATOM 11251 C CA . GLU G 1 66 ? 19.585 32.777 99.547 1.00 43.88 62 GLU G CA 1
ATOM 11252 C C . GLU G 1 66 ? 20.499 32.457 98.362 1.00 44.69 62 GLU G C 1
ATOM 11253 O O . GLU G 1 66 ? 20.857 33.327 97.595 1.00 47.05 62 GLU G O 1
ATOM 11259 N N . GLN G 1 67 ? 20.848 31.187 98.240 1.00 44.21 63 GLN G N 1
ATOM 11260 C CA . GLN G 1 67 ? 21.736 30.643 97.211 1.00 45.23 63 GLN G CA 1
ATOM 11261 C C . GLN G 1 67 ? 21.174 30.756 95.749 1.00 43.88 63 GLN G C 1
ATOM 11262 O O . GLN G 1 67 ? 21.888 31.166 94.849 1.00 43.94 63 GLN G O 1
ATOM 11268 N N . PHE G 1 68 ? 19.897 30.405 95.547 1.00 41.11 64 PHE G N 1
ATOM 11269 C CA . PHE G 1 68 ? 19.308 30.257 94.188 1.00 40.65 64 PHE G CA 1
ATOM 11270 C C . PHE G 1 68 ? 18.030 31.074 93.929 1.00 40.17 64 PHE G C 1
ATOM 11271 O O . PHE G 1 68 ? 17.468 31.005 92.851 1.00 39.84 64 PHE G O 1
ATOM 11279 N N . GLY G 1 69 ? 17.566 31.834 94.915 1.00 39.91 65 GLY G N 1
ATOM 11280 C CA . GLY G 1 69 ? 16.304 32.576 94.784 1.00 39.77 65 GLY G CA 1
ATOM 11281 C C . GLY G 1 69 ? 15.085 31.669 94.616 1.00 37.89 65 GLY G C 1
ATOM 11282 O O . GLY G 1 69 ? 14.102 32.065 93.998 1.00 38.15 65 GLY G O 1
ATOM 11283 N N . THR G 1 70 ? 15.132 30.473 95.193 1.00 35.71 66 THR G N 1
ATOM 11284 C CA . THR G 1 70 ? 14.089 29.468 94.972 1.00 34.46 66 THR G CA 1
ATOM 11285 C C . THR G 1 70 ? 12.853 29.720 95.827 1.00 34.46 66 THR G C 1
ATOM 11286 O O . THR G 1 70 ? 12.973 30.068 97.000 1.00 34.85 66 THR G O 1
ATOM 11290 N N . ASP G 1 71 ? 11.661 29.544 95.269 1.00 34.68 67 ASP G N 1
ATOM 11291 C CA . ASP G 1 71 ? 10.461 29.544 96.115 1.00 34.70 67 ASP G CA 1
ATOM 11292 C C . ASP G 1 71 ? 10.347 28.141 96.748 1.00 32.84 67 ASP G C 1
ATOM 11293 O O . ASP G 1 71 ? 10.334 27.125 96.031 1.00 31.85 67 ASP G O 1
ATOM 11298 N N . VAL G 1 72 ? 10.268 28.093 98.074 1.00 32.03 68 VAL G N 1
ATOM 11299 C CA . VAL G 1 72 ? 10.196 26.844 98.810 1.00 30.87 68 VAL G CA 1
ATOM 11300 C C . VAL G 1 72 ? 8.970 26.898 99.701 1.00 31.14 68 VAL G C 1
ATOM 11301 O O . VAL G 1 72 ? 8.730 27.884 100.343 1.00 31.92 68 VAL G O 1
ATOM 11305 N N . HIS G 1 73 ? 8.168 25.850 99.678 1.00 31.05 69 HIS G N 1
ATOM 11306 C CA . HIS G 1 73 ? 7.139 25.636 100.671 1.00 31.74 69 HIS G CA 1
ATOM 11307 C C . HIS G 1 73 ? 7.588 24.379 101.371 1.00 30.98 69 HIS G C 1
ATOM 11308 O O . HIS G 1 73 ? 8.126 23.434 100.759 1.00 29.67 69 HIS G O 1
ATOM 11315 N N . THR G 1 74 ? 7.426 24.366 102.676 1.00 31.30 70 THR G N 1
ATOM 11316 C CA . THR G 1 74 ? 7.832 23.227 103.487 1.00 30.46 70 THR G CA 1
ATOM 11317 C C . THR G 1 74 ? 6.605 22.622 104.118 1.00 30.95 70 THR G C 1
ATOM 11318 O O . THR G 1 74 ? 5.670 23.325 104.457 1.00 31.71 70 THR G O 1
ATOM 11322 N N . VAL G 1 75 ? 6.615 21.301 104.221 1.00 31.00 71 VAL G N 1
ATOM 11323 C CA . VAL G 1 75 ? 5.637 20.561 104.981 1.00 32.15 71 VAL G CA 1
ATOM 11324 C C . VAL G 1 75 ? 6.374 19.705 106.030 1.00 33.15 71 VAL G C 1
ATOM 11325 O O . VAL G 1 75 ? 7.182 18.860 105.698 1.00 32.93 71 VAL G O 1
ATOM 11329 N N . ALA G 1 76 ? 6.155 19.984 107.300 1.00 34.97 72 ALA G N 1
ATOM 11330 C CA . ALA G 1 76 ? 6.670 19.123 108.346 1.00 36.96 72 ALA G CA 1
ATOM 11331 C C . ALA G 1 76 ? 5.580 18.093 108.589 1.00 39.18 72 ALA G C 1
ATOM 11332 O O . ALA G 1 76 ? 4.436 18.451 108.880 1.00 39.77 72 ALA G O 1
ATOM 11334 N N . ILE G 1 77 ? 5.931 16.820 108.424 1.00 40.85 73 ILE G N 1
ATOM 11335 C CA . ILE G 1 77 ? 4.981 15.735 108.553 1.00 43.17 73 ILE G CA 1
ATOM 11336 C C . ILE G 1 77 ? 5.727 14.411 108.698 1.00 45.92 73 ILE G C 1
ATOM 11337 O O . ILE G 1 77 ? 6.777 14.201 108.092 1.00 46.17 73 ILE G O 1
ATOM 11342 N N . ASP G 1 78 ? 5.177 13.534 109.519 1.00 50.16 74 ASP G N 1
ATOM 11343 C CA . ASP G 1 78 ? 5.660 12.186 109.651 1.00 53.68 74 ASP G CA 1
ATOM 11344 C C . ASP G 1 78 ? 4.769 11.330 108.757 1.00 55.28 74 ASP G C 1
ATOM 11345 O O . ASP G 1 78 ? 3.551 11.249 108.971 1.00 55.57 74 ASP G O 1
ATOM 11350 N N . LEU G 1 79 ? 5.375 10.696 107.759 1.00 56.58 75 LEU G N 1
ATOM 11351 C CA . LEU G 1 79 ? 4.611 9.940 106.759 1.00 58.84 75 LEU G CA 1
ATOM 11352 C C . LEU G 1 79 ? 3.894 8.724 107.333 1.00 61.96 75 LEU G C 1
ATOM 11353 O O . LEU G 1 79 ? 2.848 8.326 106.815 1.00 61.21 75 LEU G O 1
ATOM 11358 N N . ALA G 1 80 ? 4.428 8.171 108.425 1.00 65.45 76 ALA G N 1
ATOM 11359 C CA . ALA G 1 80 ? 3.821 6.995 109.077 1.00 69.13 76 ALA G CA 1
ATOM 11360 C C . ALA G 1 80 ? 2.377 7.222 109.550 1.00 70.97 76 ALA G C 1
ATOM 11361 O O . ALA G 1 80 ? 1.570 6.294 109.526 1.00 73.72 76 ALA G O 1
ATOM 11363 N N . GLU G 1 81 ? 2.054 8.449 109.975 1.00 72.52 77 GLU G N 1
ATOM 11364 C CA . GLU G 1 81 ? 0.713 8.773 110.530 1.00 74.01 77 GLU G CA 1
ATOM 11365 C C . GLU G 1 81 ? -0.457 8.445 109.560 1.00 75.26 77 GLU G C 1
ATOM 11366 O O . GLU G 1 81 ? -0.246 8.140 108.361 1.00 72.60 77 GLU G O 1
ATOM 11368 N N . PRO G 1 82 ? -1.696 8.487 110.092 1.00 75.92 78 PRO G N 1
ATOM 11369 C CA . PRO G 1 82 ? -2.948 8.091 109.434 1.00 73.75 78 PRO G CA 1
ATOM 11370 C C . PRO G 1 82 ? -3.321 9.014 108.275 1.00 68.56 78 PRO G C 1
ATOM 11371 O O . PRO G 1 82 ? -3.429 10.215 108.465 1.00 66.83 78 PRO G O 1
ATOM 11373 N N . ASP G 1 83 ? -3.509 8.453 107.083 1.00 65.78 79 ASP G N 1
ATOM 11374 C CA . ASP G 1 83 ? -3.738 9.257 105.851 1.00 61.97 79 ASP G CA 1
ATOM 11375 C C . ASP G 1 83 ? -2.667 10.382 105.604 1.00 56.48 79 ASP G C 1
ATOM 11376 O O . ASP G 1 83 ? -2.932 11.352 104.896 1.00 54.71 79 ASP G O 1
ATOM 11378 N N . ALA G 1 84 ? -1.465 10.231 106.160 1.00 52.55 80 ALA G N 1
ATOM 11379 C CA . ALA G 1 84 ? -0.402 11.223 105.970 1.00 49.12 80 ALA G CA 1
ATOM 11380 C C . ALA G 1 84 ? 0.161 11.287 104.514 1.00 45.55 80 ALA G C 1
ATOM 11381 O O . ALA G 1 84 ? 0.377 12.363 103.963 1.00 43.12 80 ALA G O 1
ATOM 11383 N N . PRO G 1 85 ? 0.397 10.139 103.881 1.00 45.17 81 PRO G N 1
ATOM 11384 C CA . PRO G 1 85 ? 0.885 10.264 102.495 1.00 43.39 81 PRO G CA 1
ATOM 11385 C C . PRO G 1 85 ? -0.064 11.057 101.582 1.00 41.72 81 PRO G C 1
ATOM 11386 O O . PRO G 1 85 ? 0.402 11.857 100.749 1.00 39.09 81 PRO G O 1
ATOM 11390 N N . ALA G 1 86 ? -1.372 10.828 101.753 1.00 42.21 82 ALA G N 1
ATOM 11391 C CA . ALA G 1 86 ? -2.391 11.556 101.002 1.00 41.92 82 ALA G CA 1
ATOM 11392 C C . ALA G 1 86 ? -2.442 13.036 101.404 1.00 41.12 82 ALA G C 1
ATOM 11393 O O . ALA G 1 86 ? -2.692 13.888 100.575 1.00 39.73 82 ALA G O 1
ATOM 11395 N N . GLU G 1 87 ? -2.215 13.328 102.679 1.00 41.47 83 GLU G N 1
ATOM 11396 C CA . GLU G 1 87 ? -2.232 14.688 103.133 1.00 41.77 83 GLU G CA 1
ATOM 11397 C C . GLU G 1 87 ? -1.012 15.435 102.578 1.00 39.20 83 GLU G C 1
ATOM 11398 O O . GLU G 1 87 ? -1.129 16.595 102.189 1.00 38.60 83 GLU G O 1
ATOM 11404 N N . LEU G 1 88 ? 0.152 14.782 102.539 1.00 37.33 84 LEU G N 1
ATOM 11405 C CA . LEU G 1 88 ? 1.344 15.433 101.988 1.00 35.26 84 LEU G CA 1
ATOM 11406 C C . LEU G 1 88 ? 1.086 15.789 100.535 1.00 34.62 84 LEU G C 1
ATOM 11407 O O . LEU G 1 88 ? 1.362 16.911 100.104 1.00 34.03 84 LEU G O 1
ATOM 11412 N N . ALA G 1 89 ? 0.519 14.839 99.803 1.00 35.07 85 ALA G N 1
ATOM 11413 C CA . ALA G 1 89 ? 0.225 15.024 98.386 1.00 35.24 85 ALA G CA 1
ATOM 11414 C C . ALA G 1 89 ? -0.695 16.210 98.186 1.00 36.53 85 ALA G C 1
ATOM 11415 O O . ALA G 1 89 ? -0.462 17.005 97.299 1.00 36.02 85 ALA G O 1
ATOM 11417 N N . ARG G 1 90 ? -1.725 16.312 99.017 1.00 38.92 86 ARG G N 1
ATOM 11418 C CA . ARG G 1 90 ? -2.702 17.387 98.921 1.00 42.19 86 ARG G CA 1
ATOM 11419 C C . ARG G 1 90 ? -2.027 18.726 99.215 1.00 41.32 86 ARG G C 1
ATOM 11420 O O . ARG G 1 90 ? -2.189 19.682 98.470 1.00 42.13 86 ARG G O 1
ATOM 11428 N N . ARG G 1 91 ? -1.278 18.784 100.304 1.00 37.23 87 ARG G N 1
ATOM 11429 C CA . ARG G 1 91 ? -0.703 20.029 100.731 1.00 37.54 87 ARG G CA 1
ATOM 11430 C C . ARG G 1 91 ? 0.404 20.443 99.748 1.00 36.01 87 ARG G C 1
ATOM 11431 O O . ARG G 1 91 ? 0.471 21.602 99.356 1.00 34.64 87 ARG G O 1
ATOM 11439 N N . ALA G 1 92 ? 1.244 19.491 99.321 1.00 34.79 88 ALA G N 1
ATOM 11440 C CA . ALA G 1 92 ? 2.273 19.814 98.314 1.00 34.27 88 ALA G CA 1
ATOM 11441 C C . ALA G 1 92 ? 1.653 20.397 97.027 1.00 34.44 88 ALA G C 1
ATOM 11442 O O . ALA G 1 92 ? 2.212 21.340 96.439 1.00 34.43 88 ALA G O 1
ATOM 11444 N N . ALA G 1 93 ? 0.507 19.854 96.601 1.00 34.36 89 ALA G N 1
ATOM 11445 C CA . ALA G 1 93 ? -0.172 20.343 95.389 1.00 35.01 89 ALA G CA 1
ATOM 11446 C C . ALA G 1 93 ? -0.778 21.748 95.581 1.00 35.86 89 ALA G C 1
ATOM 11447 O O . ALA G 1 93 ? -0.760 22.566 94.664 1.00 35.87 89 ALA G O 1
ATOM 11449 N N . GLU G 1 94 ? -1.298 22.024 96.766 1.00 37.09 90 GLU G N 1
ATOM 11450 C CA . GLU G 1 94 ? -1.862 23.342 97.065 1.00 38.49 90 GLU G CA 1
ATOM 11451 C C . GLU G 1 94 ? -0.795 24.436 97.063 1.00 37.03 90 GLU G C 1
ATOM 11452 O O . GLU G 1 94 ? -1.077 25.536 96.645 1.00 37.55 90 GLU G O 1
ATOM 11458 N N . ALA G 1 95 ? 0.437 24.118 97.473 1.00 35.16 91 ALA G N 1
ATOM 11459 C CA . ALA G 1 95 ? 1.539 25.083 97.455 1.00 33.85 91 ALA G CA 1
ATOM 11460 C C . ALA G 1 95 ? 1.588 25.986 96.200 1.00 33.29 91 ALA G C 1
ATOM 11461 O O . ALA G 1 95 ? 1.531 27.222 96.302 1.00 32.74 91 ALA G O 1
ATOM 11463 N N . PHE G 1 96 ? 1.688 25.367 95.024 1.00 32.37 92 PHE G N 1
ATOM 11464 C CA . PHE G 1 96 ? 1.806 26.118 93.765 1.00 31.78 92 PHE G CA 1
ATOM 11465 C C . PHE G 1 96 ? 0.718 25.761 92.738 1.00 31.43 92 PHE G C 1
ATOM 11466 O O . PHE G 1 96 ? 0.889 25.989 91.567 1.00 31.37 92 PHE G O 1
ATOM 11474 N N . GLY G 1 97 ? -0.407 25.219 93.175 1.00 31.56 93 GLY G N 1
ATOM 11475 C CA . GLY G 1 97 ? -1.519 24.886 92.251 1.00 31.63 93 GLY G CA 1
ATOM 11476 C C . GLY G 1 97 ? -1.331 23.613 91.407 1.00 31.21 93 GLY G C 1
ATOM 11477 O O . GLY G 1 97 ? -1.923 23.486 90.344 1.00 31.52 93 GLY G O 1
ATOM 11478 N N . GLY G 1 98 ? -0.521 22.658 91.891 1.00 30.21 94 GLY G N 1
ATOM 11479 C CA . GLY G 1 98 ? -0.236 21.411 91.168 1.00 29.00 94 GLY G CA 1
ATOM 11480 C C . GLY G 1 98 ? 1.231 21.003 91.299 1.00 27.91 94 GLY G C 1
ATOM 11481 O O . GLY G 1 98 ? 2.087 21.819 91.725 1.00 27.81 94 GLY G O 1
ATOM 11482 N N . LEU G 1 99 ? 1.525 19.736 90.973 1.00 26.55 95 LEU G N 1
ATOM 11483 C CA . LEU G 1 99 ? 2.898 19.244 90.976 1.00 25.33 95 LEU G CA 1
ATOM 11484 C C . LEU G 1 99 ? 3.185 18.764 89.590 1.00 25.04 95 LEU G C 1
ATOM 11485 O O . LEU G 1 99 ? 2.245 18.243 88.893 1.00 25.27 95 LEU G O 1
ATOM 11490 N N . ASP G 1 100 ? 4.424 18.987 89.144 1.00 24.73 96 ASP G N 1
ATOM 11491 C CA . ASP G 1 100 ? 4.876 18.460 87.856 1.00 24.54 96 ASP G CA 1
ATOM 11492 C C . ASP G 1 100 ? 5.864 17.298 88.038 1.00 24.18 96 ASP G C 1
ATOM 11493 O O . ASP G 1 100 ? 5.930 16.412 87.181 1.00 24.08 96 ASP G O 1
ATOM 11498 N N . VAL G 1 101 ? 6.662 17.363 89.119 1.00 24.04 97 VAL G N 1
ATOM 11499 C CA . VAL G 1 101 ? 7.555 16.308 89.465 1.00 23.77 97 VAL G CA 1
ATOM 11500 C C . VAL G 1 101 ? 7.250 15.787 90.866 1.00 23.83 97 VAL G C 1
ATOM 11501 O O . VAL G 1 101 ? 6.768 16.539 91.684 1.00 24.05 97 VAL G O 1
ATOM 11505 N N . LEU G 1 102 ? 7.527 14.498 91.118 1.00 23.67 98 LEU G N 1
ATOM 11506 C CA . LEU G 1 102 ? 7.680 13.962 92.464 1.00 23.69 98 LEU G CA 1
ATOM 11507 C C . LEU G 1 102 ? 9.011 13.242 92.525 1.00 23.46 98 LEU G C 1
ATOM 11508 O O . LEU G 1 102 ? 9.306 12.367 91.705 1.00 23.28 98 LEU G O 1
ATOM 11513 N N . VAL G 1 103 ? 9.825 13.624 93.493 1.00 23.52 99 VAL G N 1
ATOM 11514 C CA . VAL G 1 103 ? 11.004 12.865 93.819 1.00 23.40 99 VAL G CA 1
ATOM 11515 C C . VAL G 1 103 ? 10.697 12.054 95.080 1.00 23.53 99 VAL G C 1
ATOM 11516 O O . VAL G 1 103 ? 10.762 12.568 96.230 1.00 23.76 99 VAL G O 1
ATOM 11520 N N . ASN G 1 104 ? 10.369 10.795 94.856 1.00 23.42 100 ASN G N 1
ATOM 11521 C CA . ASN G 1 104 ? 9.950 9.915 95.923 1.00 23.54 100 ASN G CA 1
ATOM 11522 C C . ASN G 1 104 ? 11.183 9.369 96.614 1.00 23.56 100 ASN G C 1
ATOM 11523 O O . ASN G 1 104 ? 11.703 8.307 96.284 1.00 23.42 100 ASN G O 1
ATOM 11528 N N . ASN G 1 105 ? 11.657 10.140 97.570 1.00 23.79 101 ASN G N 1
ATOM 11529 C CA . ASN G 1 105 ? 12.901 9.856 98.260 1.00 23.90 101 ASN G CA 1
ATOM 11530 C C . ASN G 1 105 ? 12.657 9.409 99.688 1.00 24.79 101 ASN G C 1
ATOM 11531 O O . ASN G 1 105 ? 12.170 10.210 100.507 1.00 25.42 101 ASN G O 1
ATOM 11536 N N . ALA G 1 106 ? 13.043 8.179 100.008 1.00 25.30 102 ALA G N 1
ATOM 11537 C CA . ALA G 1 106 ? 13.017 7.698 101.392 1.00 26.24 102 ALA G CA 1
ATOM 11538 C C . ALA G 1 106 ? 14.089 6.623 101.654 1.00 26.94 102 ALA G C 1
ATOM 11539 O O . ALA G 1 106 ? 14.658 6.041 100.720 1.00 26.80 102 ALA G O 1
ATOM 11541 N N . GLY G 1 107 ? 14.377 6.341 102.919 1.00 27.96 103 GLY G N 1
ATOM 11542 C CA . GLY G 1 107 ? 15.343 5.297 103.171 1.00 28.90 103 GLY G CA 1
ATOM 11543 C C . GLY G 1 107 ? 15.785 5.045 104.584 1.00 30.28 103 GLY G C 1
ATOM 11544 O O . GLY G 1 107 ? 16.359 5.935 105.209 1.00 31.22 103 GLY G O 1
ATOM 11545 N N . ILE G 1 108 ? 15.519 3.829 105.082 1.00 30.88 104 ILE G N 1
ATOM 11546 C CA . ILE G 1 108 ? 16.205 3.308 106.255 1.00 32.00 104 ILE G CA 1
ATOM 11547 C C . ILE G 1 108 ? 16.637 1.864 106.031 1.00 32.30 104 ILE G C 1
ATOM 11548 O O . ILE G 1 108 ? 16.093 1.124 105.193 1.00 31.24 104 ILE G O 1
ATOM 11553 N N . SER G 1 109 ? 17.616 1.480 106.828 1.00 33.24 105 SER G N 1
ATOM 11554 C CA . SER G 1 109 ? 18.324 0.257 106.649 1.00 33.73 105 SER G CA 1
ATOM 11555 C C . SER G 1 109 ? 18.704 -0.255 108.009 1.00 34.67 105 SER G C 1
ATOM 11556 O O . SER G 1 109 ? 19.450 0.402 108.731 1.00 35.13 105 SER G O 1
ATOM 11559 N N . HIS G 1 110 ? 18.190 -1.436 108.330 1.00 34.94 106 HIS G N 1
ATOM 11560 C CA . HIS G 1 110 ? 18.460 -2.128 109.559 1.00 35.40 106 HIS G CA 1
ATOM 11561 C C . HIS G 1 110 ? 19.087 -3.449 109.196 1.00 35.05 106 HIS G C 1
ATOM 11562 O O . HIS G 1 110 ? 18.398 -4.458 109.126 1.00 34.80 106 HIS G O 1
ATOM 11569 N N . PRO G 1 111 ? 20.413 -3.467 108.950 1.00 35.15 107 PRO G N 1
ATOM 11570 C CA . PRO G 1 111 ? 21.051 -4.706 108.485 1.00 35.07 107 PRO G CA 1
ATOM 11571 C C . PRO G 1 111 ? 21.035 -5.861 109.499 1.00 35.47 107 PRO G C 1
ATOM 11572 O O . PRO G 1 111 ? 21.357 -5.661 110.665 1.00 36.84 107 PRO G O 1
ATOM 11576 N N . GLN G 1 112 ? 20.677 -7.055 109.038 1.00 34.76 108 GLN G N 1
ATOM 11577 C CA . GLN G 1 112 ? 20.673 -8.272 109.873 1.00 35.24 108 GLN G CA 1
ATOM 11578 C C . GLN G 1 112 ? 20.836 -9.503 108.972 1.00 34.43 108 GLN G C 1
ATOM 11579 O O . GLN G 1 112 ? 20.283 -9.535 107.883 1.00 33.61 108 GLN G O 1
ATOM 11585 N N . PRO G 1 113 ? 21.561 -10.530 109.437 1.00 34.58 109 PRO G N 1
ATOM 11586 C CA . PRO G 1 113 ? 21.531 -11.819 108.753 1.00 33.82 109 PRO G CA 1
ATOM 11587 C C . PRO G 1 113 ? 20.090 -12.293 108.555 1.00 32.87 109 PRO G C 1
ATOM 11588 O O . PRO G 1 113 ? 19.237 -12.045 109.410 1.00 32.56 109 PRO G O 1
ATOM 11592 N N . VAL G 1 114 ? 19.808 -12.979 107.449 1.00 31.86 110 VAL G N 1
ATOM 11593 C CA . VAL G 1 114 ? 18.424 -13.354 107.168 1.00 31.58 110 VAL G CA 1
ATOM 11594 C C . VAL G 1 114 ? 17.842 -14.285 108.273 1.00 32.00 110 VAL G C 1
ATOM 11595 O O . VAL G 1 114 ? 16.674 -14.139 108.673 1.00 31.47 110 VAL G O 1
ATOM 11599 N N . VAL G 1 115 ? 18.679 -15.184 108.793 1.00 32.58 111 VAL G N 1
ATOM 11600 C CA . VAL G 1 115 ? 18.294 -16.058 109.909 1.00 33.46 111 VAL G CA 1
ATOM 11601 C C . VAL G 1 115 ? 17.888 -15.325 111.203 1.00 34.18 111 VAL G C 1
ATOM 11602 O O . VAL G 1 115 ? 17.281 -15.928 112.070 1.00 34.30 111 VAL G O 1
ATOM 11606 N N . ASP G 1 116 ? 18.209 -14.035 111.310 1.00 34.88 112 ASP G N 1
ATOM 11607 C CA . ASP G 1 116 ? 17.950 -13.245 112.523 1.00 36.16 112 ASP G CA 1
ATOM 11608 C C . ASP G 1 116 ? 16.948 -12.120 112.316 1.00 35.81 112 ASP G C 1
ATOM 11609 O O . ASP G 1 116 ? 16.826 -11.230 113.175 1.00 36.86 112 ASP G O 1
ATOM 11614 N N . THR G 1 117 ? 16.232 -12.157 111.192 1.00 34.98 113 THR G N 1
ATOM 11615 C CA . THR G 1 117 ? 15.374 -11.052 110.778 1.00 34.10 113 THR G CA 1
ATOM 11616 C C . THR G 1 117 ? 14.361 -10.778 111.888 1.00 34.66 113 THR G C 1
ATOM 11617 O O . THR G 1 117 ? 13.607 -11.680 112.292 1.00 34.17 113 THR G O 1
ATOM 11621 N N . ASP G 1 118 ? 14.356 -9.530 112.364 1.00 34.93 114 ASP G N 1
ATOM 11622 C CA . ASP G 1 118 ? 13.429 -9.089 113.375 1.00 35.54 114 ASP G CA 1
ATOM 11623 C C . ASP G 1 118 ? 12.126 -8.572 112.730 1.00 34.67 114 ASP G C 1
ATOM 11624 O O . ASP G 1 118 ? 12.175 -7.704 111.892 1.00 34.11 114 ASP G O 1
ATOM 11629 N N . PRO G 1 119 ? 10.953 -9.111 113.134 1.00 34.62 115 PRO G N 1
ATOM 11630 C CA . PRO G 1 119 ? 9.658 -8.663 112.586 1.00 33.81 115 PRO G CA 1
ATOM 11631 C C . PRO G 1 119 ? 9.433 -7.165 112.665 1.00 33.56 115 PRO G C 1
ATOM 11632 O O . PRO G 1 119 ? 8.904 -6.583 111.699 1.00 32.62 115 PRO G O 1
ATOM 11636 N N . GLN G 1 120 ? 9.837 -6.550 113.793 1.00 33.61 116 GLN G N 1
ATOM 11637 C CA . GLN G 1 120 ? 9.658 -5.094 113.996 1.00 33.39 116 GLN G CA 1
ATOM 11638 C C . GLN G 1 120 ? 10.517 -4.283 113.004 1.00 32.29 116 GLN G C 1
ATOM 11639 O O . GLN G 1 120 ? 9.999 -3.383 112.342 1.00 32.03 116 GLN G O 1
ATOM 11641 N N . LEU G 1 121 ? 11.798 -4.636 112.888 1.00 31.55 117 LEU G N 1
ATOM 11642 C CA . LEU G 1 121 ? 12.728 -3.965 111.974 1.00 30.85 117 LEU G CA 1
ATOM 11643 C C . LEU G 1 121 ? 12.325 -4.174 110.503 1.00 29.60 117 LEU G C 1
ATOM 11644 O O . LEU G 1 121 ? 12.407 -3.245 109.679 1.00 28.93 117 LEU G O 1
ATOM 11649 N N . PHE G 1 122 ? 11.888 -5.393 110.182 1.00 28.67 118 PHE G N 1
ATOM 11650 C CA . PHE G 1 122 ? 11.309 -5.664 108.889 1.00 27.69 118 PHE G CA 1
ATOM 11651 C C . PHE G 1 122 ? 10.089 -4.763 108.600 1.00 27.63 118 PHE G C 1
ATOM 11652 O O . PHE G 1 122 ? 10.015 -4.135 107.550 1.00 27.08 118 PHE G O 1
ATOM 11660 N N . ASP G 1 123 ? 9.123 -4.747 109.508 1.00 28.33 119 ASP G N 1
ATOM 11661 C CA . ASP G 1 123 ? 7.917 -3.941 109.318 1.00 28.62 119 ASP G CA 1
ATOM 11662 C C . ASP G 1 123 ? 8.233 -2.449 109.199 1.00 28.39 119 ASP G C 1
ATOM 11663 O O . ASP G 1 123 ? 7.611 -1.749 108.417 1.00 27.82 119 ASP G O 1
ATOM 11668 N N . ALA G 1 124 ? 9.188 -1.966 109.985 1.00 28.33 120 ALA G N 1
ATOM 11669 C CA . ALA G 1 124 ? 9.557 -0.551 109.892 1.00 28.20 120 ALA G CA 1
ATOM 11670 C C . ALA G 1 124 ? 10.180 -0.262 108.522 1.00 27.25 120 ALA G C 1
ATOM 11671 O O . ALA G 1 124 ? 9.907 0.778 107.942 1.00 26.81 120 ALA G O 1
ATOM 11673 N N . THR G 1 125 ? 11.004 -1.197 108.025 1.00 26.71 121 THR G N 1
ATOM 11674 C CA . THR G 1 125 ? 11.653 -1.064 106.721 1.00 26.02 121 THR G CA 1
ATOM 11675 C C . THR G 1 125 ? 10.591 -1.007 105.597 1.00 25.48 121 THR G C 1
ATOM 11676 O O . THR G 1 125 ? 10.613 -0.084 104.758 1.00 25.21 121 THR G O 1
ATOM 11680 N N . ILE G 1 126 ? 9.643 -1.946 105.596 1.00 25.44 122 ILE G N 1
ATOM 11681 C CA . ILE G 1 126 ? 8.531 -1.889 104.613 1.00 25.13 122 ILE G CA 1
ATOM 11682 C C . ILE G 1 126 ? 7.788 -0.541 104.726 1.00 25.27 122 ILE G C 1
ATOM 11683 O O . ILE G 1 126 ? 7.535 0.110 103.739 1.00 24.99 122 ILE G O 1
ATOM 11688 N N . ALA G 1 127 ? 7.510 -0.111 105.942 1.00 25.81 123 ALA G N 1
ATOM 11689 C CA . ALA G 1 127 ? 6.672 1.063 106.176 1.00 26.14 123 ALA G CA 1
ATOM 11690 C C . ALA G 1 127 ? 7.312 2.318 105.635 1.00 25.99 123 ALA G C 1
ATOM 11691 O O . ALA G 1 127 ? 6.623 3.134 105.028 1.00 26.46 123 ALA G O 1
ATOM 11693 N N . VAL G 1 128 ? 8.620 2.474 105.831 1.00 25.78 124 VAL G N 1
ATOM 11694 C CA . VAL G 1 128 ? 9.324 3.691 105.417 1.00 25.67 124 VAL G CA 1
ATOM 11695 C C . VAL G 1 128 ? 9.763 3.643 103.945 1.00 25.13 124 VAL G C 1
ATOM 11696 O O . VAL G 1 128 ? 9.590 4.605 103.203 1.00 24.96 124 VAL G O 1
ATOM 11700 N N . ASN G 1 129 ? 10.313 2.507 103.528 1.00 24.92 125 ASN G N 1
ATOM 11701 C CA . ASN G 1 129 ? 10.878 2.368 102.207 1.00 24.50 125 ASN G CA 1
ATOM 11702 C C . ASN G 1 129 ? 9.845 2.051 101.101 1.00 24.19 125 ASN G C 1
ATOM 11703 O O . ASN G 1 129 ? 10.044 2.424 99.939 1.00 23.90 125 ASN G O 1
ATOM 11708 N N . LEU G 1 130 ? 8.771 1.361 101.443 1.00 24.30 126 LEU G N 1
ATOM 11709 C CA . LEU G 1 130 ? 7.842 0.931 100.420 1.00 24.07 126 LEU G CA 1
ATOM 11710 C C . LEU G 1 130 ? 6.434 1.523 100.621 1.00 24.28 126 LEU G C 1
ATOM 11711 O O . LEU G 1 130 ? 5.845 2.070 99.688 1.00 24.21 126 LEU G O 1
ATOM 11716 N N . ARG G 1 131 ? 5.891 1.404 101.817 1.00 25.19 127 ARG G N 1
ATOM 11717 C CA . ARG G 1 131 ? 4.483 1.752 102.022 1.00 26.07 127 ARG G CA 1
ATOM 11718 C C . ARG G 1 131 ? 4.174 3.251 101.836 1.00 26.14 127 ARG G C 1
ATOM 11719 O O . ARG G 1 131 ? 3.304 3.620 101.023 1.00 26.31 127 ARG G O 1
ATOM 11727 N N . ALA G 1 132 ? 4.870 4.083 102.606 1.00 26.06 128 ALA G N 1
ATOM 11728 C CA . ALA G 1 132 ? 4.677 5.532 102.584 1.00 26.16 128 ALA G CA 1
ATOM 11729 C C . ALA G 1 132 ? 4.871 6.080 101.161 1.00 25.53 128 ALA G C 1
ATOM 11730 O O . ALA G 1 132 ? 3.972 6.721 100.608 1.00 25.61 128 ALA G O 1
ATOM 11732 N N . PRO G 1 133 ? 6.048 5.831 100.572 1.00 24.92 129 PRO G N 1
ATOM 11733 C CA . PRO G 1 133 ? 6.342 6.202 99.181 1.00 24.47 129 PRO G CA 1
ATOM 11734 C C . PRO G 1 133 ? 5.303 5.734 98.149 1.00 24.17 129 PRO G C 1
ATOM 11735 O O . PRO G 1 133 ? 4.935 6.512 97.271 1.00 24.12 129 PRO G O 1
ATOM 11739 N N . ALA G 1 134 ? 4.867 4.472 98.250 1.00 24.16 130 ALA G N 1
ATOM 11740 C CA . ALA G 1 134 ? 3.901 3.901 97.311 1.00 24.12 130 ALA G CA 1
ATOM 11741 C C . ALA G 1 134 ? 2.597 4.685 97.338 1.00 24.45 130 ALA G C 1
ATOM 11742 O O . ALA G 1 134 ? 2.034 5.091 96.298 1.00 24.45 130 ALA G O 1
ATOM 11744 N N . LEU G 1 135 ? 2.104 4.917 98.535 1.00 24.81 131 LEU G N 1
ATOM 11745 C CA . LEU G 1 135 ? 0.824 5.577 98.639 1.00 25.21 131 LEU G CA 1
ATOM 11746 C C . LEU G 1 135 ? 0.917 7.072 98.369 1.00 25.28 131 LEU G C 1
ATOM 11747 O O . LEU G 1 135 ? -0.070 7.671 98.006 1.00 25.56 131 LEU G O 1
ATOM 11752 N N . LEU G 1 136 ? 2.094 7.669 98.515 1.00 25.06 132 LEU G N 1
ATOM 11753 C CA . LEU G 1 136 ? 2.290 9.077 98.128 1.00 25.08 132 LEU G CA 1
ATOM 11754 C C . LEU G 1 136 ? 2.194 9.224 96.604 1.00 24.84 132 LEU G C 1
ATOM 11755 O O . LEU G 1 136 ? 1.486 10.105 96.108 1.00 25.05 132 LEU G O 1
ATOM 11760 N N . ALA G 1 137 ? 2.881 8.341 95.868 1.00 24.47 133 ALA G N 1
ATOM 11761 C CA . ALA G 1 137 ? 2.886 8.346 94.410 1.00 24.28 133 ALA G CA 1
ATOM 11762 C C . ALA G 1 137 ? 1.482 8.124 93.835 1.00 24.55 133 ALA G C 1
ATOM 11763 O O . ALA G 1 137 ? 1.140 8.706 92.820 1.00 24.61 133 ALA G O 1
ATOM 11765 N N . SER G 1 138 ? 0.685 7.264 94.460 1.00 24.75 134 SER G N 1
ATOM 11766 C CA . SER G 1 138 ? -0.659 7.024 93.951 1.00 25.08 134 SER G CA 1
ATOM 11767 C C . SER G 1 138 ? -1.541 8.273 94.134 1.00 25.53 134 SER G C 1
ATOM 11768 O O . SER G 1 138 ? -2.247 8.650 93.224 1.00 25.74 134 SER G O 1
ATOM 11771 N N . ALA G 1 139 ? -1.452 8.933 95.288 1.00 25.70 135 ALA G N 1
ATOM 11772 C CA . ALA G 1 139 ? -2.175 10.197 95.531 1.00 26.14 135 ALA G CA 1
ATOM 11773 C C . ALA G 1 139 ? -1.705 11.300 94.612 1.00 26.00 135 ALA G C 1
ATOM 11774 O O . ALA G 1 139 ? -2.502 12.061 94.104 1.00 26.33 135 ALA G O 1
ATOM 11776 N N . VAL G 1 140 ? -0.399 11.409 94.411 1.00 25.54 136 VAL G N 1
ATOM 11777 C CA . VAL G 1 140 ? 0.142 12.485 93.593 1.00 25.40 136 VAL G CA 1
ATOM 11778 C C . VAL G 1 140 ? -0.266 12.220 92.148 1.00 25.38 136 VAL G C 1
ATOM 11779 O O . VAL G 1 140 ? -0.806 13.098 91.448 1.00 25.63 136 VAL G O 1
ATOM 11783 N N . GLY G 1 141 ? 0.012 10.986 91.715 1.00 25.12 137 GLY G N 1
ATOM 11784 C CA . GLY G 1 141 ? -0.426 10.462 90.468 1.00 25.15 137 GLY G CA 1
ATOM 11785 C C . GLY G 1 141 ? -1.876 10.774 90.212 1.00 25.69 137 GLY G C 1
ATOM 11786 O O . GLY G 1 141 ? -2.213 11.239 89.136 1.00 25.86 137 GLY G O 1
ATOM 11787 N N . LYS G 1 142 ? -2.742 10.522 91.183 1.00 26.02 138 LYS G N 1
ATOM 11788 C CA . LYS G 1 142 ? -4.159 10.801 90.977 1.00 26.62 138 LYS G CA 1
ATOM 11789 C C . LYS G 1 142 ? -4.384 12.287 90.664 1.00 27.15 138 LYS G C 1
ATOM 11790 O O . LYS G 1 142 ? -5.225 12.619 89.798 1.00 27.89 138 LYS G O 1
ATOM 11796 N N . ALA G 1 143 ? -3.659 13.177 91.360 1.00 27.13 139 ALA G N 1
ATOM 11797 C CA . ALA G 1 143 ? -3.820 14.632 91.142 1.00 27.58 139 ALA G CA 1
ATOM 11798 C C . ALA G 1 143 ? -3.202 15.076 89.797 1.00 27.35 139 ALA G C 1
ATOM 11799 O O . ALA G 1 143 ? -3.678 15.994 89.152 1.00 27.76 139 ALA G O 1
ATOM 11801 N N . MET G 1 144 ? -2.151 14.394 89.371 1.00 26.93 140 MET G N 1
ATOM 11802 C CA . MET G 1 144 ? -1.519 14.702 88.083 1.00 26.60 140 MET G CA 1
ATOM 11803 C C . MET G 1 144 ? -2.446 14.334 86.944 1.00 26.96 140 MET G C 1
ATOM 11804 O O . MET G 1 144 ? -2.521 15.044 85.977 1.00 27.19 140 MET G O 1
ATOM 11809 N N . VAL G 1 145 ? -3.135 13.209 87.067 1.00 27.54 141 VAL G N 1
ATOM 11810 C CA . VAL G 1 145 ? -4.125 12.805 86.082 1.00 28.28 141 VAL G CA 1
ATOM 11811 C C . VAL G 1 145 ? -5.176 13.908 85.987 1.00 29.18 141 VAL G C 1
ATOM 11812 O O . VAL G 1 145 ? -5.329 14.498 84.955 1.00 29.42 141 VAL G O 1
ATOM 11816 N N . ALA G 1 146 ? -5.821 14.224 87.101 1.00 29.93 142 ALA G N 1
ATOM 11817 C CA . ALA G 1 146 ? -6.822 15.296 87.159 1.00 31.02 142 ALA G CA 1
ATOM 11818 C C . ALA G 1 146 ? -6.377 16.649 86.539 1.00 31.37 142 ALA G C 1
ATOM 11819 O O . ALA G 1 146 ? -7.172 17.292 85.821 1.00 32.06 142 ALA G O 1
ATOM 11821 N N . ALA G 1 147 ? -5.133 17.064 86.787 1.00 30.86 143 ALA G N 1
ATOM 11822 C CA . ALA G 1 147 ? -4.639 18.362 86.290 1.00 30.89 143 ALA G CA 1
ATOM 11823 C C . ALA G 1 147 ? -4.484 18.421 84.770 1.00 31.22 143 ALA G C 1
ATOM 11824 O O . ALA G 1 147 ? -4.588 19.504 84.188 1.00 31.56 143 ALA G O 1
ATOM 11826 N N . GLY G 1 148 ? -4.199 17.278 84.134 1.00 30.96 144 GLY G N 1
ATOM 11827 C CA . GLY G 1 148 ? -4.073 17.204 82.666 1.00 31.19 144 GLY G CA 1
ATOM 11828 C C . GLY G 1 148 ? -2.796 17.762 82.037 1.00 31.04 144 GLY G C 1
ATOM 11829 O O . GLY G 1 148 ? -2.709 17.907 80.803 1.00 31.37 144 GLY G O 1
ATOM 11830 N N . GLU G 1 149 ? -1.788 18.034 82.864 1.00 30.46 145 GLU G N 1
ATOM 11831 C CA . GLU G 1 149 ? -0.588 18.669 82.394 1.00 30.46 145 GLU G CA 1
ATOM 11832 C C . GLU G 1 149 ? 0.602 17.687 82.399 1.00 29.27 145 GLU G C 1
ATOM 11833 O O . GLU G 1 149 ? 1.772 18.108 82.452 1.00 29.24 145 GLU G O 1
ATOM 11839 N N . GLY G 1 150 ? 0.305 16.384 82.347 1.00 28.18 146 GLY G N 1
ATOM 11840 C CA . GLY G 1 150 ? 1.350 15.376 82.460 1.00 26.93 146 GLY G CA 1
ATOM 11841 C C . GLY G 1 150 ? 2.055 15.416 83.827 1.00 25.85 146 GLY G C 1
ATOM 11842 O O . GLY G 1 150 ? 1.509 15.962 84.803 1.00 25.82 146 GLY G O 1
ATOM 11843 N N . GLY G 1 151 ? 3.248 14.811 83.881 1.00 24.76 147 GLY G N 1
ATOM 11844 C CA . GLY G 1 151 ? 4.059 14.760 85.092 1.00 24.43 147 GLY G CA 1
ATOM 11845 C C . GLY G 1 151 ? 5.255 13.799 85.073 1.00 24.06 147 GLY G C 1
ATOM 11846 O O . GLY G 1 151 ? 5.411 13.002 84.200 1.00 24.03 147 GLY G O 1
ATOM 11847 N N . ALA G 1 152 ? 6.095 13.885 86.074 1.00 23.83 148 ALA G N 1
ATOM 11848 C CA . ALA G 1 152 ? 7.237 13.002 86.203 1.00 23.54 148 ALA G CA 1
ATOM 11849 C C . ALA G 1 152 ? 7.284 12.514 87.642 1.00 23.44 148 ALA G C 1
ATOM 11850 O O . ALA G 1 152 ? 7.345 13.331 88.554 1.00 23.50 148 ALA G O 1
ATOM 11852 N N . ILE G 1 153 ? 7.217 11.196 87.848 1.00 23.34 149 ILE G N 1
ATOM 11853 C CA . ILE G 1 153 ? 7.485 10.590 89.172 1.00 23.25 149 ILE G CA 1
ATOM 11854 C C . ILE G 1 153 ? 8.856 9.921 89.118 1.00 23.03 149 ILE G C 1
ATOM 11855 O O . ILE G 1 153 ? 9.181 9.253 88.159 1.00 22.95 149 ILE G O 1
ATOM 11860 N N . ILE G 1 154 ? 9.705 10.166 90.091 1.00 22.99 150 ILE G N 1
ATOM 11861 C CA . ILE G 1 154 ? 11.077 9.579 90.087 1.00 22.85 150 ILE G CA 1
ATOM 11862 C C . ILE G 1 154 ? 11.373 8.932 91.454 1.00 22.88 150 ILE G C 1
ATOM 11863 O O . ILE G 1 154 ? 11.506 9.604 92.472 1.00 22.99 150 ILE G O 1
ATOM 11868 N N . THR G 1 155 ? 11.489 7.624 91.448 1.00 22.80 151 THR G N 1
ATOM 11869 C CA . THR G 1 155 ? 11.707 6.896 92.644 1.00 22.85 151 THR G CA 1
ATOM 11870 C C . THR G 1 155 ? 13.212 6.810 92.978 1.00 22.88 151 THR G C 1
ATOM 11871 O O . THR G 1 155 ? 13.999 6.446 92.155 1.00 22.81 151 THR G O 1
ATOM 11875 N N . VAL G 1 156 ? 13.593 7.182 94.190 1.00 23.04 152 VAL G N 1
ATOM 11876 C CA . VAL G 1 156 ? 14.966 6.968 94.652 1.00 23.16 152 VAL G CA 1
ATOM 11877 C C . VAL G 1 156 ? 14.977 5.600 95.282 1.00 23.20 152 VAL G C 1
ATOM 11878 O O . VAL G 1 156 ? 14.718 5.447 96.416 1.00 23.37 152 VAL G O 1
ATOM 11882 N N . ALA G 1 157 ? 15.212 4.600 94.462 1.00 23.07 153 ALA G N 1
ATOM 11883 C CA . ALA G 1 157 ? 15.269 3.213 94.860 1.00 23.10 153 ALA G CA 1
ATOM 11884 C C . ALA G 1 157 ? 16.757 2.853 95.165 1.00 23.29 153 ALA G C 1
ATOM 11885 O O . ALA G 1 157 ? 17.424 3.590 95.876 1.00 23.50 153 ALA G O 1
ATOM 11887 N N . SER G 1 158 ? 17.290 1.759 94.652 1.00 23.28 154 SER G N 1
ATOM 11888 C CA . SER G 1 158 ? 18.709 1.370 94.975 1.00 23.55 154 SER G CA 1
ATOM 11889 C C . SER G 1 158 ? 19.135 0.171 94.147 1.00 23.52 154 SER G C 1
ATOM 11890 O O . SER G 1 158 ? 18.275 -0.586 93.676 1.00 23.32 154 SER G O 1
ATOM 11893 N N . ALA G 1 159 ? 20.455 0.010 93.953 1.00 23.77 155 ALA G N 1
ATOM 11894 C CA . ALA G 1 159 ? 21.020 -1.215 93.356 1.00 23.86 155 ALA G CA 1
ATOM 11895 C C . ALA G 1 159 ? 20.479 -2.453 94.086 1.00 23.85 155 ALA G C 1
ATOM 11896 O O . ALA G 1 159 ? 20.213 -3.512 93.473 1.00 23.76 155 ALA G O 1
ATOM 11898 N N . ALA G 1 160 ? 20.308 -2.293 95.396 1.00 23.99 156 ALA G N 1
ATOM 11899 C CA . ALA G 1 160 ? 19.772 -3.344 96.236 1.00 24.03 156 ALA G CA 1
ATOM 11900 C C . ALA G 1 160 ? 18.349 -3.757 95.811 1.00 23.68 156 ALA G C 1
ATOM 11901 O O . ALA G 1 160 ? 17.932 -4.856 96.112 1.00 23.68 156 ALA G O 1
ATOM 11903 N N . ALA G 1 161 ? 17.639 -2.890 95.086 1.00 23.43 157 ALA G N 1
ATOM 11904 C CA . ALA G 1 161 ? 16.355 -3.265 94.460 1.00 23.16 157 ALA G CA 1
ATOM 11905 C C . ALA G 1 161 ? 16.501 -4.301 93.340 1.00 23.08 157 ALA G C 1
ATOM 11906 O O . ALA G 1 161 ? 15.516 -4.955 92.946 1.00 22.93 157 ALA G O 1
ATOM 11908 N N . LEU G 1 162 ? 17.721 -4.435 92.818 1.00 23.23 158 LEU G N 1
ATOM 11909 C CA . LEU G 1 162 ? 17.959 -5.172 91.590 1.00 23.20 158 LEU G CA 1
ATOM 11910 C C . LEU G 1 162 ? 18.803 -6.439 91.784 1.00 23.43 158 LEU G C 1
ATOM 11911 O O . LEU G 1 162 ? 18.738 -7.348 90.974 1.00 23.42 158 LEU G O 1
ATOM 11916 N N . ALA G 1 163 ? 19.578 -6.498 92.860 1.00 23.68 159 ALA G N 1
ATOM 11917 C CA . ALA G 1 163 ? 20.440 -7.633 93.163 1.00 23.97 159 ALA G CA 1
ATOM 11918 C C . ALA G 1 163 ? 20.417 -7.792 94.643 1.00 24.14 159 ALA G C 1
ATOM 11919 O O . ALA G 1 163 ? 20.516 -6.796 95.343 1.00 24.21 159 ALA G O 1
ATOM 11921 N N . PRO G 1 164 ? 20.326 -9.046 95.133 1.00 24.25 160 PRO G N 1
ATOM 11922 C CA . PRO G 1 164 ? 20.228 -9.298 96.538 1.00 24.45 160 PRO G CA 1
ATOM 11923 C C . PRO G 1 164 ? 21.557 -8.980 97.193 1.00 24.91 160 PRO G C 1
ATOM 11924 O O . PRO G 1 164 ? 22.607 -9.107 96.559 1.00 25.13 160 PRO G O 1
ATOM 11928 N N . LEU G 1 165 ? 21.515 -8.539 98.438 1.00 25.12 161 LEU G N 1
ATOM 11929 C CA . LEU G 1 165 ? 22.731 -8.165 99.135 1.00 25.93 161 LEU G CA 1
ATOM 11930 C C . LEU G 1 165 ? 22.700 -8.775 100.531 1.00 26.59 161 LEU G C 1
ATOM 11931 O O . LEU G 1 165 ? 21.703 -8.680 101.204 1.00 26.03 161 LEU G O 1
ATOM 11936 N N . PRO G 1 166 ? 23.785 -9.442 100.956 1.00 27.99 162 PRO G N 1
ATOM 11937 C CA . PRO G 1 166 ? 23.728 -10.096 102.285 1.00 28.69 162 PRO G CA 1
ATOM 11938 C C . PRO G 1 166 ? 23.411 -9.103 103.404 1.00 29.01 162 PRO G C 1
ATOM 11939 O O . PRO G 1 166 ? 23.807 -7.955 103.344 1.00 28.98 162 PRO G O 1
ATOM 11943 N N . ASP G 1 167 ? 22.630 -9.563 104.371 1.00 29.38 163 ASP G N 1
ATOM 11944 C CA . ASP G 1 167 ? 22.131 -8.759 105.494 1.00 29.56 163 ASP G CA 1
ATOM 11945 C C . ASP G 1 167 ? 21.095 -7.696 105.147 1.00 28.54 163 ASP G C 1
ATOM 11946 O O . ASP G 1 167 ? 20.787 -6.877 106.000 1.00 28.85 163 ASP G O 1
ATOM 11951 N N . HIS G 1 168 ? 20.512 -7.730 103.950 1.00 27.16 164 HIS G N 1
ATOM 11952 C CA . HIS G 1 168 ? 19.591 -6.681 103.541 1.00 26.38 164 HIS G CA 1
ATOM 11953 C C . HIS G 1 168 ? 18.239 -7.265 103.109 1.00 25.53 164 HIS G C 1
ATOM 11954 O O . HIS G 1 168 ? 17.622 -6.792 102.134 1.00 25.03 164 HIS G O 1
ATOM 11961 N N . TYR G 1 169 ? 17.779 -8.307 103.821 1.00 25.62 165 TYR G N 1
ATOM 11962 C CA . TYR G 1 169 ? 16.508 -8.991 103.493 1.00 25.29 165 TYR G CA 1
ATOM 11963 C C . TYR G 1 169 ? 15.383 -7.954 103.303 1.00 25.02 165 TYR G C 1
ATOM 11964 O O . TYR G 1 169 ? 14.840 -7.808 102.237 1.00 24.63 165 TYR G O 1
ATOM 11973 N N . ALA G 1 170 ? 15.117 -7.207 104.366 1.00 25.31 166 ALA G N 1
ATOM 11974 C CA . ALA G 1 170 ? 14.138 -6.142 104.409 1.00 25.19 166 ALA G CA 1
ATOM 11975 C C . ALA G 1 170 ? 14.441 -5.011 103.429 1.00 24.90 166 ALA G C 1
ATOM 11976 O O . ALA G 1 170 ? 13.582 -4.597 102.689 1.00 24.59 166 ALA G O 1
ATOM 11978 N N . TYR G 1 171 ? 15.660 -4.502 103.464 1.00 25.07 167 TYR G N 1
ATOM 11979 C CA . TYR G 1 171 ? 16.051 -3.354 102.662 1.00 24.87 167 TYR G CA 1
ATOM 11980 C C . TYR G 1 171 ? 15.868 -3.691 101.187 1.00 24.42 167 TYR G C 1
ATOM 11981 O O . TYR G 1 171 ? 15.131 -2.977 100.488 1.00 24.14 167 TYR G O 1
ATOM 11990 N N . CYS G 1 172 ? 16.503 -4.792 100.711 1.00 24.40 168 CYS G N 1
ATOM 11991 C CA . CYS G 1 172 ? 16.343 -5.264 99.313 1.00 24.04 168 CYS G CA 1
ATOM 11992 C C . CYS G 1 172 ? 14.855 -5.502 98.958 1.00 23.77 168 CYS G C 1
ATOM 11993 O O . CYS G 1 172 ? 14.416 -5.134 97.863 1.00 23.49 168 CYS G O 1
ATOM 11996 N N . THR G 1 173 ? 14.111 -6.123 99.869 1.00 23.90 169 THR G N 1
ATOM 11997 C CA . THR G 1 173 ? 12.722 -6.505 99.607 1.00 23.73 169 THR G CA 1
ATOM 11998 C C . THR G 1 173 ? 11.844 -5.278 99.345 1.00 23.61 169 THR G C 1
ATOM 11999 O O . THR G 1 173 ? 11.147 -5.226 98.359 1.00 23.38 169 THR G O 1
ATOM 12003 N N . SER G 1 174 ? 11.946 -4.289 100.224 1.00 23.82 170 SER G N 1
ATOM 12004 C CA . SER G 1 174 ? 11.227 -3.026 100.130 1.00 23.79 170 SER G CA 1
ATOM 12005 C C . SER G 1 174 ? 11.503 -2.256 98.839 1.00 23.51 170 SER G C 1
ATOM 12006 O O . SER G 1 174 ? 10.542 -1.779 98.185 1.00 23.37 170 SER G O 1
ATOM 12009 N N . LYS G 1 175 ? 12.790 -2.091 98.505 1.00 23.49 171 LYS G N 1
ATOM 12010 C CA . LYS G 1 175 ? 13.200 -1.334 97.304 1.00 23.28 171 LYS G CA 1
ATOM 12011 C C . LYS G 1 175 ? 12.819 -2.041 95.991 1.00 23.04 171 LYS G C 1
ATOM 12012 O O . LYS G 1 175 ? 12.493 -1.390 95.004 1.00 22.89 171 LYS G O 1
ATOM 12018 N N . ALA G 1 176 ? 12.908 -3.364 95.988 1.00 23.04 172 ALA G N 1
ATOM 12019 C CA . ALA G 1 176 ? 12.416 -4.152 94.903 1.00 22.87 172 ALA G CA 1
ATOM 12020 C C . ALA G 1 176 ? 10.908 -3.931 94.795 1.00 22.82 172 ALA G C 1
ATOM 12021 O O . ALA G 1 176 ? 10.390 -3.754 93.705 1.00 22.70 172 ALA G O 1
ATOM 12023 N N . GLY G 1 177 ? 10.206 -3.908 95.919 1.00 22.96 173 GLY G N 1
ATOM 12024 C CA . GLY G 1 177 ? 8.761 -3.662 95.894 1.00 23.00 173 GLY G CA 1
ATOM 12025 C C . GLY G 1 177 ? 8.430 -2.326 95.229 1.00 22.95 173 GLY G C 1
ATOM 12026 O O . GLY G 1 177 ? 7.510 -2.225 94.411 1.00 22.92 173 GLY G O 1
ATOM 12027 N N . LEU G 1 178 ? 9.233 -1.299 95.550 1.00 22.97 174 LEU G N 1
ATOM 12028 C CA . LEU G 1 178 ? 8.901 0.048 95.168 1.00 22.97 174 LEU G CA 1
ATOM 12029 C C . LEU G 1 178 ? 9.223 0.274 93.690 1.00 22.79 174 LEU G C 1
ATOM 12030 O O . LEU G 1 178 ? 8.525 1.041 93.004 1.00 22.80 174 LEU G O 1
ATOM 12035 N N . VAL G 1 179 ? 10.297 -0.397 93.225 1.00 22.69 175 VAL G N 1
ATOM 12036 C CA . VAL G 1 179 ? 10.670 -0.405 91.825 1.00 22.58 175 VAL G CA 1
ATOM 12037 C C . VAL G 1 179 ? 9.535 -0.999 90.956 1.00 22.57 175 VAL G C 1
ATOM 12038 O O . VAL G 1 179 ? 9.203 -0.449 89.877 1.00 22.57 175 VAL G O 1
ATOM 12042 N N . MET G 1 180 ? 8.897 -2.060 91.431 1.00 22.60 176 MET G N 1
ATOM 12043 C CA . MET G 1 180 ? 7.711 -2.570 90.742 1.00 22.66 176 MET G CA 1
ATOM 12044 C C . MET G 1 180 ? 6.511 -1.604 90.804 1.00 22.80 176 MET G C 1
ATOM 12045 O O . MET G 1 180 ? 5.801 -1.457 89.827 1.00 22.87 176 MET G O 1
ATOM 12050 N N . ALA G 1 181 ? 6.259 -1.030 91.963 1.00 22.89 177 ALA G N 1
ATOM 12051 C CA . ALA G 1 181 ? 5.213 -0.034 92.126 1.00 23.07 177 ALA G CA 1
ATOM 12052 C C . ALA G 1 181 ? 5.358 1.075 91.063 1.00 23.05 177 ALA G C 1
ATOM 12053 O O . ALA G 1 181 ? 4.388 1.483 90.399 1.00 23.21 177 ALA G O 1
ATOM 12055 N N . THR G 1 182 ? 6.582 1.535 90.894 1.00 22.89 178 THR G N 1
ATOM 12056 C CA . THR G 1 182 ? 6.858 2.543 89.908 1.00 22.87 178 THR G CA 1
ATOM 12057 C C . THR G 1 182 ? 6.483 2.091 88.483 1.00 22.90 178 THR G C 1
ATOM 12058 O O . THR G 1 182 ? 5.858 2.855 87.731 1.00 23.04 178 THR G O 1
ATOM 12062 N N . LYS G 1 183 ? 6.864 0.868 88.134 1.00 22.82 179 LYS G N 1
ATOM 12063 C CA . LYS G 1 183 ? 6.444 0.295 86.861 1.00 22.91 179 LYS G CA 1
ATOM 12064 C C . LYS G 1 183 ? 4.936 0.224 86.664 1.00 23.15 179 LYS G C 1
ATOM 12065 O O . LYS G 1 183 ? 4.484 0.449 85.560 1.00 23.32 179 LYS G O 1
ATOM 12071 N N . VAL G 1 184 ? 4.153 -0.102 87.685 1.00 23.22 180 VAL G N 1
ATOM 12072 C CA . VAL G 1 184 ? 2.669 -0.046 87.543 1.00 23.53 180 VAL G CA 1
ATOM 12073 C C . VAL G 1 184 ? 2.230 1.404 87.275 1.00 23.71 180 VAL G C 1
ATOM 12074 O O . VAL G 1 184 ? 1.293 1.643 86.494 1.00 24.01 180 VAL G O 1
ATOM 12078 N N . LEU G 1 185 ? 2.902 2.361 87.935 1.00 23.58 181 LEU G N 1
ATOM 12079 C CA . LEU G 1 185 ? 2.642 3.788 87.713 1.00 23.73 181 LEU G CA 1
ATOM 12080 C C . LEU G 1 185 ? 2.904 4.161 86.228 1.00 23.77 181 LEU G C 1
ATOM 12081 O O . LEU G 1 185 ? 2.051 4.773 85.550 1.00 24.07 181 LEU G O 1
ATOM 12086 N N . ALA G 1 186 ? 4.064 3.731 85.744 1.00 23.53 182 ALA G N 1
ATOM 12087 C CA . ALA G 1 186 ? 4.456 3.902 84.341 1.00 23.59 182 ALA G CA 1
ATOM 12088 C C . ALA G 1 186 ? 3.440 3.324 83.344 1.00 23.90 182 ALA G C 1
ATOM 12089 O O . ALA G 1 186 ? 3.154 3.924 82.307 1.00 24.15 182 ALA G O 1
ATOM 12091 N N . ARG G 1 187 ? 2.934 2.141 83.657 1.00 23.92 183 ARG G N 1
ATOM 12092 C CA . ARG G 1 187 ? 1.942 1.452 82.790 1.00 24.26 183 ARG G CA 1
ATOM 12093 C C . ARG G 1 187 ? 0.560 2.116 82.778 1.00 24.67 183 ARG G C 1
ATOM 12094 O O . ARG G 1 187 ? -0.056 2.299 81.704 1.00 25.04 183 ARG G O 1
ATOM 12102 N N . GLU G 1 188 ? 0.075 2.488 83.954 1.00 24.66 184 GLU G N 1
ATOM 12103 C CA . GLU G 1 188 ? -1.275 3.052 84.070 1.00 25.11 184 GLU G CA 1
ATOM 12104 C C . GLU G 1 188 ? -1.352 4.537 83.771 1.00 25.28 184 GLU G C 1
ATOM 12105 O O . GLU G 1 188 ? -2.384 5.035 83.244 1.00 25.76 184 GLU G O 1
ATOM 12111 N N . LEU G 1 189 ? -0.284 5.244 84.095 1.00 24.93 185 LEU G N 1
ATOM 12112 C CA . LEU G 1 189 ? -0.266 6.703 84.005 1.00 25.05 185 LEU G CA 1
ATOM 12113 C C . LEU G 1 189 ? 0.391 7.216 82.713 1.00 25.05 185 LEU G C 1
ATOM 12114 O O . LEU G 1 189 ? 0.116 8.321 82.262 1.00 25.30 185 LEU G O 1
ATOM 12119 N N . GLY G 1 190 ? 1.248 6.393 82.112 1.00 24.83 186 GLY G N 1
ATOM 12120 C CA . GLY G 1 190 ? 1.858 6.709 80.817 1.00 24.90 186 GLY G CA 1
ATOM 12121 C C . GLY G 1 190 ? 0.861 7.244 79.804 1.00 25.44 186 GLY G C 1
ATOM 12122 O O . GLY G 1 190 ? 1.131 8.243 79.143 1.00 25.57 186 GLY G O 1
ATOM 12123 N N . PRO G 1 191 ? -0.301 6.575 79.675 1.00 25.79 187 PRO G N 1
ATOM 12124 C CA . PRO G 1 191 ? -1.253 7.066 78.683 1.00 26.39 187 PRO G CA 1
ATOM 12125 C C . PRO G 1 191 ? -1.661 8.471 78.939 1.00 26.59 187 PRO G C 1
ATOM 12126 O O . PRO G 1 191 ? -1.993 9.146 78.018 1.00 27.00 187 PRO G O 1
ATOM 12130 N N . HIS G 1 192 ? -1.620 8.915 80.184 1.00 26.34 188 HIS G N 1
ATOM 12131 C CA . HIS G 1 192 ? -1.895 10.324 80.524 1.00 26.51 188 HIS G CA 1
ATOM 12132 C C . HIS G 1 192 ? -0.692 11.218 80.471 1.00 26.15 188 HIS G C 1
ATOM 12133 O O . HIS G 1 192 ? -0.731 12.361 80.941 1.00 26.20 188 HIS G O 1
ATOM 12140 N N . GLY G 1 193 ? 0.377 10.739 79.864 1.00 25.86 189 GLY G N 1
ATOM 12141 C CA . GLY G 1 193 ? 1.593 11.535 79.704 1.00 25.57 189 GLY G CA 1
ATOM 12142 C C . GLY G 1 193 ? 2.344 11.735 80.992 1.00 25.12 189 GLY G C 1
ATOM 12143 O O . GLY G 1 193 ? 3.133 12.659 81.098 1.00 24.96 189 GLY G O 1
ATOM 12144 N N . ILE G 1 194 ? 2.096 10.878 81.980 1.00 24.95 190 ILE G N 1
ATOM 12145 C CA . ILE G 1 194 ? 2.891 10.870 83.211 1.00 24.56 190 ILE G CA 1
ATOM 12146 C C . ILE G 1 194 ? 3.984 9.778 83.069 1.00 24.21 190 ILE G C 1
ATOM 12147 O O . ILE G 1 194 ? 3.689 8.632 82.652 1.00 24.25 190 ILE G O 1
ATOM 12152 N N . ARG G 1 195 ? 5.217 10.145 83.377 1.00 23.93 191 ARG G N 1
ATOM 12153 C CA . ARG G 1 195 ? 6.349 9.242 83.326 1.00 23.65 191 ARG G CA 1
ATOM 12154 C C . ARG G 1 195 ? 6.844 8.869 84.739 1.00 23.39 191 ARG G C 1
ATOM 12155 O O . ARG G 1 195 ? 7.074 9.732 85.565 1.00 23.35 191 ARG G O 1
ATOM 12163 N N . ALA G 1 196 ? 6.996 7.561 84.969 1.00 23.27 192 ALA G N 1
ATOM 12164 C CA . ALA G 1 196 ? 7.506 6.979 86.223 1.00 23.08 192 ALA G CA 1
ATOM 12165 C C . ALA G 1 196 ? 8.764 6.150 85.944 1.00 22.90 192 ALA G C 1
ATOM 12166 O O . ALA G 1 196 ? 8.742 5.241 85.084 1.00 22.93 192 ALA G O 1
ATOM 12168 N N . ASN G 1 197 ? 9.829 6.458 86.671 1.00 22.78 193 ASN G N 1
ATOM 12169 C CA . ASN G 1 197 ? 11.113 5.821 86.533 1.00 22.69 193 ASN G CA 1
ATOM 12170 C C . ASN G 1 197 ? 11.847 5.720 87.895 1.00 22.62 193 ASN G C 1
ATOM 12171 O O . ASN G 1 197 ? 11.558 6.478 88.788 1.00 22.65 193 ASN G O 1
ATOM 12176 N N . SER G 1 198 ? 12.828 4.824 88.013 1.00 22.59 194 SER G N 1
ATOM 12177 C CA . SER G 1 198 ? 13.644 4.725 89.246 1.00 22.60 194 SER G CA 1
ATOM 12178 C C . SER G 1 198 ? 15.093 5.024 88.962 1.00 22.67 194 SER G C 1
ATOM 12179 O O . SER G 1 198 ? 15.581 4.704 87.890 1.00 22.70 194 SER G O 1
ATOM 12182 N N . VAL G 1 199 ? 15.771 5.598 89.955 1.00 22.75 195 VAL G N 1
ATOM 12183 C CA . VAL G 1 199 ? 17.208 5.651 89.964 1.00 22.89 195 VAL G CA 1
ATOM 12184 C C . VAL G 1 199 ? 17.658 4.668 91.041 1.00 22.99 195 VAL G C 1
ATOM 12185 O O . VAL G 1 199 ? 17.119 4.655 92.120 1.00 23.00 195 VAL G O 1
ATOM 12189 N N . CYS G 1 200 ? 18.611 3.814 90.730 1.00 23.10 196 CYS G N 1
ATOM 12190 C CA . CYS G 1 200 ? 18.994 2.738 91.636 1.00 23.22 196 CYS G CA 1
ATOM 12191 C C . CYS G 1 200 ? 20.486 2.835 91.915 1.00 23.53 196 CYS G C 1
ATOM 12192 O O . CYS G 1 200 ? 21.305 2.188 91.252 1.00 23.66 196 CYS G O 1
ATOM 12195 N N . PRO G 1 201 ? 20.861 3.664 92.883 1.00 23.70 197 PRO G N 1
ATOM 12196 C CA . PRO G 1 201 ? 22.320 3.828 93.163 1.00 24.07 197 PRO G CA 1
ATOM 12197 C C . PRO G 1 201 ? 22.910 2.710 93.997 1.00 24.34 197 PRO G C 1
ATOM 12198 O O . PRO G 1 201 ? 22.210 2.064 94.773 1.00 24.27 197 PRO G O 1
ATOM 12202 N N . THR G 1 202 ? 24.201 2.471 93.788 1.00 24.69 198 THR G N 1
ATOM 12203 C CA . THR G 1 202 ? 25.017 1.746 94.734 1.00 25.10 198 THR G CA 1
ATOM 12204 C C . THR G 1 202 ? 25.232 2.631 95.985 1.00 25.36 198 THR G C 1
ATOM 12205 O O . THR G 1 202 ? 24.522 3.614 96.191 1.00 25.15 198 THR G O 1
ATOM 12209 N N . VAL G 1 203 ? 26.250 2.273 96.798 1.00 25.87 199 VAL G N 1
ATOM 12210 C CA . VAL G 1 203 ? 26.599 3.072 97.948 1.00 26.31 199 VAL G CA 1
ATOM 12211 C C . VAL G 1 203 ? 26.873 4.477 97.436 1.00 27.06 199 VAL G C 1
ATOM 12212 O O . VAL G 1 203 ? 27.600 4.664 96.449 1.00 27.19 199 VAL G O 1
ATOM 12216 N N . VAL G 1 204 ? 26.208 5.444 98.063 1.00 28.05 200 VAL G N 1
ATOM 12217 C CA . VAL G 1 204 ? 26.351 6.858 97.758 1.00 29.13 200 VAL G CA 1
ATOM 12218 C C . VAL G 1 204 ? 27.088 7.563 98.914 1.00 31.68 200 VAL G C 1
ATOM 12219 O O . VAL G 1 204 ? 26.731 7.403 100.087 1.00 31.59 200 VAL G O 1
ATOM 12223 N N . LEU G 1 205 ? 28.123 8.340 98.571 1.00 31.34 201 LEU G N 1
ATOM 12224 C CA . LEU G 1 205 ? 29.013 8.950 99.568 1.00 34.52 201 LEU G CA 1
ATOM 12225 C C . LEU G 1 205 ? 28.470 10.281 100.096 1.00 38.26 201 LEU G C 1
ATOM 12226 O O . LEU G 1 205 ? 29.024 11.353 99.814 1.00 41.10 201 LEU G O 1
ATOM 12231 N N . THR G 1 206 ? 27.382 10.199 100.856 1.00 40.00 202 THR G N 1
ATOM 12232 C CA . THR G 1 206 ? 26.827 11.344 101.575 1.00 43.75 202 THR G CA 1
ATOM 12233 C C . THR G 1 206 ? 27.602 11.487 102.899 1.00 46.93 202 THR G C 1
ATOM 12234 O O . THR G 1 206 ? 28.635 10.827 103.101 1.00 46.25 202 THR G O 1
ATOM 12238 N N . GLU G 1 207 ? 27.132 12.357 103.795 1.00 51.21 203 GLU G N 1
ATOM 12239 C CA . GLU G 1 207 ? 27.697 12.411 105.144 1.00 54.96 203 GLU G CA 1
ATOM 12240 C C . GLU G 1 207 ? 27.601 10.997 105.737 1.00 55.43 203 GLU G C 1
ATOM 12241 O O . GLU G 1 207 ? 28.636 10.343 105.958 1.00 56.26 203 GLU G O 1
ATOM 12243 N N . MET G 1 208 ? 26.370 10.508 105.930 1.00 56.14 204 MET G N 1
ATOM 12244 C CA . MET G 1 208 ? 26.143 9.150 106.462 1.00 58.73 204 MET G CA 1
ATOM 12245 C C . MET G 1 208 ? 26.870 8.084 105.618 1.00 54.84 204 MET G C 1
ATOM 12246 O O . MET G 1 208 ? 27.538 7.200 106.158 1.00 55.37 204 MET G O 1
ATOM 12251 N N . GLY G 1 209 ? 26.743 8.184 104.296 1.00 50.76 205 GLY G N 1
ATOM 12252 C CA . GLY G 1 209 ? 27.500 7.322 103.370 1.00 48.62 205 GLY G CA 1
ATOM 12253 C C . GLY G 1 209 ? 28.978 7.118 103.729 1.00 49.73 205 GLY G C 1
ATOM 12254 O O . GLY G 1 209 ? 29.418 5.985 103.929 1.00 50.45 205 GLY G O 1
ATOM 12255 N N . GLN G 1 210 ? 29.742 8.209 103.829 1.00 51.09 206 GLN G N 1
ATOM 12256 C CA . GLN G 1 210 ? 31.201 8.118 104.055 1.00 53.74 206 GLN G CA 1
ATOM 12257 C C . GLN G 1 210 ? 31.516 7.466 105.409 1.00 58.82 206 GLN G C 1
ATOM 12258 O O . GLN G 1 210 ? 32.434 6.648 105.502 1.00 61.39 206 GLN G O 1
ATOM 12260 N N . ARG G 1 211 ? 30.733 7.806 106.436 1.00 61.17 207 ARG G N 1
ATOM 12261 C CA . ARG G 1 211 ? 30.969 7.304 107.802 1.00 66.88 207 ARG G CA 1
ATOM 12262 C C . ARG G 1 211 ? 30.692 5.796 107.916 1.00 68.56 207 ARG G C 1
ATOM 12263 O O . ARG G 1 211 ? 31.469 5.083 108.555 1.00 72.31 207 ARG G O 1
ATOM 12265 N N . VAL G 1 212 ? 29.609 5.317 107.283 1.00 66.32 208 VAL G N 1
ATOM 12266 C CA . VAL G 1 212 ? 29.279 3.871 107.265 1.00 69.57 208 VAL G CA 1
ATOM 12267 C C . VAL G 1 212 ? 30.308 3.073 106.447 1.00 68.98 208 VAL G C 1
ATOM 12268 O O . VAL G 1 212 ? 30.970 2.166 106.963 1.00 75.50 208 VAL G O 1
ATOM 12272 N N . TRP G 1 213 ? 30.450 3.418 105.181 1.00 64.58 209 TRP G N 1
ATOM 12273 C CA . TRP G 1 213 ? 31.461 2.784 104.339 1.00 63.64 209 TRP G CA 1
ATOM 12274 C C . TRP G 1 213 ? 32.719 3.620 104.463 1.00 64.53 209 TRP G C 1
ATOM 12275 O O . TRP G 1 213 ? 33.639 3.516 103.662 1.00 63.33 209 TRP G O 1
ATOM 12286 N N . GLU G 1 216 ? 38.083 1.349 103.775 1.00 84.99 212 GLU G N 1
ATOM 12287 C CA . GLU G 1 216 ? 38.993 0.678 102.850 1.00 86.29 212 GLU G CA 1
ATOM 12288 C C . GLU G 1 216 ? 38.874 -0.841 102.961 1.00 88.53 212 GLU G C 1
ATOM 12289 O O . GLU G 1 216 ? 38.627 -1.516 101.975 1.00 85.48 212 GLU G O 1
ATOM 12291 N N . ALA G 1 217 ? 39.049 -1.370 104.166 1.00 96.54 213 ALA G N 1
ATOM 12292 C CA . ALA G 1 217 ? 38.944 -2.812 104.394 1.00 100.13 213 ALA G CA 1
ATOM 12293 C C . ALA G 1 217 ? 37.486 -3.292 104.280 1.00 93.86 213 ALA G C 1
ATOM 12294 O O . ALA G 1 217 ? 37.204 -4.226 103.534 1.00 93.73 213 ALA G O 1
ATOM 12296 N N . LYS G 1 218 ? 36.569 -2.637 104.995 1.00 90.14 214 LYS G N 1
ATOM 12297 C CA . LYS G 1 218 ? 35.168 -3.085 105.079 1.00 87.24 214 LYS G CA 1
ATOM 12298 C C . LYS G 1 218 ? 34.320 -2.794 103.818 1.00 77.77 214 LYS G C 1
ATOM 12299 O O . LYS G 1 218 ? 33.169 -3.230 103.730 1.00 77.34 214 LYS G O 1
ATOM 12301 N N . SER G 1 219 ? 34.891 -2.059 102.860 1.00 70.72 215 SER G N 1
ATOM 12302 C CA . SER G 1 219 ? 34.209 -1.698 101.608 1.00 62.61 215 SER G CA 1
ATOM 12303 C C . SER G 1 219 ? 34.785 -2.405 100.364 1.00 60.01 215 SER G C 1
ATOM 12304 O O . SER G 1 219 ? 34.091 -2.543 99.375 1.00 53.57 215 SER G O 1
ATOM 12307 N N . ALA G 1 220 ? 36.042 -2.858 100.437 1.00 64.20 216 ALA G N 1
ATOM 12308 C CA . ALA G 1 220 ? 36.760 -3.463 99.288 1.00 63.42 216 ALA G CA 1
ATOM 12309 C C . ALA G 1 220 ? 36.017 -4.584 98.545 1.00 61.32 216 ALA G C 1
ATOM 12310 O O . ALA G 1 220 ? 36.062 -4.628 97.328 1.00 57.60 216 ALA G O 1
ATOM 12312 N N . PRO G 1 221 ? 35.357 -5.511 99.269 1.00 64.51 217 PRO G N 1
ATOM 12313 C CA . PRO G 1 221 ? 34.561 -6.494 98.533 1.00 63.03 217 PRO G CA 1
ATOM 12314 C C . PRO G 1 221 ? 33.509 -5.835 97.643 1.00 54.98 217 PRO G C 1
ATOM 12315 O O . PRO G 1 221 ? 33.308 -6.263 96.509 1.00 52.56 217 PRO G O 1
ATOM 12319 N N . MET G 1 222 ? 32.859 -4.795 98.146 1.00 51.33 218 MET G N 1
ATOM 12320 C CA . MET G 1 222 ? 31.863 -4.072 97.354 1.00 45.65 218 MET G CA 1
ATOM 12321 C C . MET G 1 222 ? 32.511 -3.312 96.182 1.00 39.79 218 MET G C 1
ATOM 12322 O O . MET G 1 222 ? 32.048 -3.416 95.032 1.00 36.47 218 MET G O 1
ATOM 12327 N N . ILE G 1 223 ? 33.582 -2.565 96.483 1.00 38.22 219 ILE G N 1
ATOM 12328 C CA . ILE G 1 223 ? 34.364 -1.851 95.470 1.00 36.24 219 ILE G CA 1
ATOM 12329 C C . ILE G 1 223 ? 34.934 -2.796 94.402 1.00 36.46 219 ILE G C 1
ATOM 12330 O O . ILE G 1 223 ? 34.988 -2.433 93.235 1.00 35.31 219 ILE G O 1
ATOM 12335 N N . ALA G 1 224 ? 35.336 -4.001 94.789 1.00 38.49 220 ALA G N 1
ATOM 12336 C CA . ALA G 1 224 ? 35.764 -5.004 93.826 1.00 39.68 220 ALA G CA 1
ATOM 12337 C C . ALA G 1 224 ? 34.678 -5.341 92.798 1.00 37.05 220 ALA G C 1
ATOM 12338 O O . ALA G 1 224 ? 34.985 -5.576 91.643 1.00 37.53 220 ALA G O 1
ATOM 12340 N N . ARG G 1 225 ? 33.418 -5.360 93.214 1.00 35.52 221 ARG G N 1
ATOM 12341 C CA . ARG G 1 225 ? 32.326 -5.683 92.311 1.00 34.78 221 ARG G CA 1
ATOM 12342 C C . ARG G 1 225 ? 31.903 -4.481 91.437 1.00 30.58 221 ARG G C 1
ATOM 12343 O O . ARG G 1 225 ? 30.987 -4.611 90.652 1.00 30.49 221 ARG G O 1
ATOM 12351 N N . ILE G 1 226 ? 32.532 -3.312 91.607 1.00 32.11 222 ILE G N 1
ATOM 12352 C CA . ILE G 1 226 ? 32.175 -2.128 90.795 1.00 30.37 222 ILE G CA 1
ATOM 12353 C C . ILE G 1 226 ? 33.275 -1.855 89.739 1.00 29.60 222 ILE G C 1
ATOM 12354 O O . ILE G 1 226 ? 34.383 -1.422 90.090 1.00 30.08 222 ILE G O 1
ATOM 12359 N N . PRO G 1 227 ? 32.971 -2.090 88.446 1.00 28.39 223 PRO G N 1
ATOM 12360 C CA . PRO G 1 227 ? 34.018 -1.894 87.432 1.00 28.45 223 PRO G CA 1
ATOM 12361 C C . PRO G 1 227 ? 34.677 -0.513 87.437 1.00 28.17 223 PRO G C 1
ATOM 12362 O O . PRO G 1 227 ? 35.917 -0.416 87.237 1.00 28.61 223 PRO G O 1
ATOM 12366 N N . LEU G 1 228 ? 33.888 0.534 87.677 1.00 27.26 224 LEU G N 1
ATOM 12367 C CA . LEU G 1 228 ? 34.462 1.890 87.739 1.00 27.17 224 LEU G CA 1
ATOM 12368 C C . LEU G 1 228 ? 35.398 2.162 88.962 1.00 27.77 224 LEU G C 1
ATOM 12369 O O . LEU G 1 228 ? 36.108 3.158 88.959 1.00 27.69 224 LEU G O 1
ATOM 12374 N N . GLY G 1 229 ? 35.392 1.286 89.975 1.00 28.27 225 GLY G N 1
ATOM 12375 C CA . GLY G 1 229 ? 36.417 1.319 91.028 1.00 29.15 225 GLY G CA 1
ATOM 12376 C C . GLY G 1 229 ? 36.168 2.260 92.217 1.00 29.45 225 GLY G C 1
ATOM 12377 O O . GLY G 1 229 ? 37.073 2.504 93.016 1.00 29.89 225 GLY G O 1
ATOM 12378 N N . ARG G 1 230 ? 34.927 2.741 92.350 1.00 29.25 226 ARG G N 1
ATOM 12379 C CA . ARG G 1 230 ? 34.524 3.634 93.441 1.00 29.60 226 ARG G CA 1
ATOM 12380 C C . ARG G 1 230 ? 33.022 3.590 93.685 1.00 29.19 226 ARG G C 1
ATOM 12381 O O . ARG G 1 230 ? 32.260 2.963 92.930 1.00 28.44 226 ARG G O 1
ATOM 12389 N N . PHE G 1 231 ? 32.595 4.267 94.743 1.00 29.26 227 PHE G N 1
ATOM 12390 C CA . PHE G 1 231 ? 31.173 4.469 94.993 1.00 28.87 227 PHE G CA 1
ATOM 12391 C C . PHE G 1 231 ? 30.677 5.747 94.336 1.00 27.97 227 PHE G C 1
ATOM 12392 O O . PHE G 1 231 ? 31.459 6.628 93.975 1.00 27.80 227 PHE G O 1
ATOM 12400 N N . ALA G 1 232 ? 29.362 5.845 94.172 1.00 27.09 228 ALA G N 1
ATOM 12401 C CA . ALA G 1 232 ? 28.755 7.057 93.663 1.00 26.35 228 ALA G CA 1
ATOM 12402 C C . ALA G 1 232 ? 28.845 8.230 94.687 1.00 26.84 228 ALA G C 1
ATOM 12403 O O . ALA G 1 232 ? 28.850 8.013 95.902 1.00 27.34 228 ALA G O 1
ATOM 12405 N N . VAL G 1 233 ? 28.905 9.464 94.171 1.00 26.59 229 VAL G N 1
ATOM 12406 C CA . VAL G 1 233 ? 28.769 10.678 94.971 1.00 26.92 229 VAL G CA 1
ATOM 12407 C C . VAL G 1 233 ? 27.375 11.264 94.738 1.00 26.65 229 VAL G C 1
ATOM 12408 O O . VAL G 1 233 ? 26.745 11.006 93.711 1.00 26.06 229 VAL G O 1
ATOM 12412 N N . PRO G 1 234 ? 26.876 12.048 95.690 1.00 27.08 230 PRO G N 1
ATOM 12413 C CA . PRO G 1 234 ? 25.472 12.495 95.636 1.00 26.82 230 PRO G CA 1
ATOM 12414 C C . PRO G 1 234 ? 25.050 13.190 94.335 1.00 26.27 230 PRO G C 1
ATOM 12415 O O . PRO G 1 234 ? 23.930 12.976 93.874 1.00 25.73 230 PRO G O 1
ATOM 12419 N N . HIS G 1 235 ? 25.924 14.023 93.753 1.00 26.31 231 HIS G N 1
ATOM 12420 C CA . HIS G 1 235 ? 25.542 14.799 92.574 1.00 26.07 231 HIS G CA 1
ATOM 12421 C C . HIS G 1 235 ? 25.284 13.908 91.373 1.00 25.25 231 HIS G C 1
ATOM 12422 O O . HIS G 1 235 ? 24.506 14.249 90.509 1.00 25.01 231 HIS G O 1
ATOM 12429 N N . GLU G 1 236 ? 25.923 12.744 91.349 1.00 25.04 232 GLU G N 1
ATOM 12430 C CA . GLU G 1 236 ? 25.693 11.747 90.294 1.00 24.49 232 GLU G CA 1
ATOM 12431 C C . GLU G 1 236 ? 24.282 11.147 90.342 1.00 24.16 232 GLU G C 1
ATOM 12432 O O . GLU G 1 236 ? 23.701 10.816 89.283 1.00 23.79 232 GLU G O 1
ATOM 12438 N N . VAL G 1 237 ? 23.730 11.017 91.544 1.00 24.36 233 VAL G N 1
ATOM 12439 C CA . VAL G 1 237 ? 22.336 10.601 91.686 1.00 24.14 233 VAL G CA 1
ATOM 12440 C C . VAL G 1 237 ? 21.426 11.762 91.263 1.00 24.14 233 VAL G C 1
ATOM 12441 O O . VAL G 1 237 ? 20.490 11.589 90.476 1.00 23.83 233 VAL G O 1
ATOM 12445 N N . SER G 1 238 ? 21.719 12.952 91.776 1.00 24.58 234 SER G N 1
ATOM 12446 C CA . SER G 1 238 ? 20.991 14.150 91.388 1.00 24.72 234 SER G CA 1
ATOM 12447 C C . SER G 1 238 ? 20.964 14.408 89.898 1.00 24.45 234 SER G C 1
ATOM 12448 O O . SER G 1 238 ? 19.921 14.719 89.366 1.00 24.33 234 SER G O 1
ATOM 12451 N N . ASP G 1 239 ? 22.106 14.284 89.223 1.00 24.40 235 ASP G N 1
ATOM 12452 C CA . ASP G 1 239 ? 22.162 14.391 87.749 1.00 24.18 235 ASP G CA 1
ATOM 12453 C C . ASP G 1 239 ? 21.084 13.489 87.051 1.00 23.71 235 ASP G C 1
ATOM 12454 O O . ASP G 1 239 ? 20.391 13.933 86.135 1.00 23.65 235 ASP G O 1
ATOM 12459 N N . ALA G 1 240 ? 20.979 12.230 87.468 1.00 23.45 236 ALA G N 1
ATOM 12460 C CA . ALA G 1 240 ? 20.068 11.282 86.814 1.00 23.09 236 ALA G CA 1
ATOM 12461 C C . ALA G 1 240 ? 18.614 11.670 87.094 1.00 23.11 236 ALA G C 1
ATOM 12462 O O . ALA G 1 240 ? 17.758 11.617 86.196 1.00 22.96 236 ALA G O 1
ATOM 12464 N N . VAL G 1 241 ? 18.344 12.112 88.326 1.00 23.36 237 VAL G N 1
ATOM 12465 C CA . VAL G 1 241 ? 17.019 12.598 88.678 1.00 23.46 237 VAL G CA 1
ATOM 12466 C C . VAL G 1 241 ? 16.634 13.821 87.853 1.00 23.61 237 VAL G C 1
ATOM 12467 O O . VAL G 1 241 ? 15.557 13.845 87.242 1.00 23.51 237 VAL G O 1
ATOM 12471 N N . VAL G 1 242 ? 17.512 14.810 87.781 1.00 23.92 238 VAL G N 1
ATOM 12472 C CA . VAL G 1 242 ? 17.258 16.000 86.934 1.00 24.18 238 VAL G CA 1
ATOM 12473 C C . VAL G 1 242 ? 17.020 15.583 85.473 1.00 23.88 238 VAL G C 1
ATOM 12474 O O . VAL G 1 242 ? 16.062 16.028 84.834 1.00 23.96 238 VAL G O 1
ATOM 12478 N N . TRP G 1 243 ? 17.892 14.723 84.943 1.00 23.61 239 TRP G N 1
ATOM 12479 C CA . TRP G 1 243 ? 17.746 14.280 83.561 1.00 23.41 239 TRP G CA 1
ATOM 12480 C C . TRP G 1 243 ? 16.361 13.691 83.359 1.00 23.21 239 TRP G C 1
ATOM 12481 O O . TRP G 1 243 ? 15.665 14.030 82.411 1.00 23.28 239 TRP G O 1
ATOM 12492 N N . LEU G 1 244 ? 15.958 12.811 84.271 1.00 23.02 240 LEU G N 1
ATOM 12493 C CA . LEU G 1 244 ? 14.646 12.134 84.176 1.00 22.88 240 LEU G CA 1
ATOM 12494 C C . LEU G 1 244 ? 13.474 13.122 84.288 1.00 23.11 240 LEU G C 1
ATOM 12495 O O . LEU G 1 244 ? 12.432 12.899 83.721 1.00 23.09 240 LEU G O 1
ATOM 12500 N N . ALA G 1 245 ? 13.674 14.210 85.027 1.00 23.41 241 ALA G N 1
ATOM 12501 C CA . ALA G 1 245 ? 12.644 15.176 85.237 1.00 23.71 241 ALA G CA 1
ATOM 12502 C C . ALA G 1 245 ? 12.411 16.023 83.985 1.00 23.93 241 ALA G C 1
ATOM 12503 O O . ALA G 1 245 ? 11.259 16.460 83.720 1.00 24.12 241 ALA G O 1
ATOM 12505 N N . SER G 1 246 ? 13.481 16.173 83.194 1.00 23.94 242 SER G N 1
ATOM 12506 C CA . SER G 1 246 ? 13.545 17.070 82.028 1.00 24.27 242 SER G CA 1
ATOM 12507 C C . SER G 1 246 ? 12.984 16.508 80.756 1.00 24.13 242 SER G C 1
ATOM 12508 O O . SER G 1 246 ? 12.710 15.323 80.647 1.00 23.77 242 SER G O 1
ATOM 12511 N N . ASP G 1 247 ? 12.926 17.343 79.736 1.00 24.51 243 ASP G N 1
ATOM 12512 C CA . ASP G 1 247 ? 12.444 16.883 78.416 1.00 24.50 243 ASP G CA 1
ATOM 12513 C C . ASP G 1 247 ? 13.466 16.119 77.601 1.00 24.30 243 ASP G C 1
ATOM 12514 O O . ASP G 1 247 ? 13.135 15.578 76.576 1.00 24.30 243 ASP G O 1
ATOM 12519 N N . ALA G 1 248 ? 14.701 16.071 78.079 1.00 24.19 244 ALA G N 1
ATOM 12520 C CA . ALA G 1 248 ? 15.693 15.155 77.538 1.00 23.96 244 ALA G CA 1
ATOM 12521 C C . ALA G 1 248 ? 15.358 13.665 77.850 1.00 23.50 244 ALA G C 1
ATOM 12522 O O . ALA G 1 248 ? 16.037 12.750 77.358 1.00 23.35 244 ALA G O 1
ATOM 12524 N N . ALA G 1 249 ? 14.315 13.444 78.645 1.00 23.38 245 ALA G N 1
ATOM 12525 C CA . ALA G 1 249 ? 13.846 12.101 79.026 1.00 23.07 245 ALA G CA 1
ATOM 12526 C C . ALA G 1 249 ? 12.353 11.903 78.656 1.00 23.15 245 ALA G C 1
ATOM 12527 O O . ALA G 1 249 ? 11.637 11.133 79.291 1.00 23.01 245 ALA G O 1
ATOM 12529 N N . SER G 1 250 ? 11.907 12.624 77.637 1.00 23.45 246 SER G N 1
ATOM 12530 C CA . SER G 1 250 ? 10.489 12.654 77.307 1.00 23.63 246 SER G CA 1
ATOM 12531 C C . SER G 1 250 ? 9.942 11.291 76.833 1.00 23.54 246 SER G C 1
ATOM 12532 O O . SER G 1 250 ? 8.789 11.087 76.972 1.00 23.62 246 SER G O 1
ATOM 12535 N N . MET G 1 251 ? 10.762 10.376 76.274 1.00 23.43 247 MET G N 1
ATOM 12536 C CA . MET G 1 251 ? 10.279 8.985 76.017 1.00 23.42 247 MET G CA 1
ATOM 12537 C C . MET G 1 251 ? 10.652 7.966 77.079 1.00 23.14 247 MET G C 1
ATOM 12538 O O . MET G 1 251 ? 10.416 6.782 76.873 1.00 23.20 247 MET G O 1
ATOM 12543 N N . ILE G 1 252 ? 11.273 8.385 78.173 1.00 22.92 248 ILE G N 1
ATOM 12544 C CA . ILE G 1 252 ? 11.755 7.425 79.163 1.00 22.74 248 ILE G CA 1
ATOM 12545 C C . ILE G 1 252 ? 10.670 7.142 80.183 1.00 22.74 248 ILE G C 1
ATOM 12546 O O . ILE G 1 252 ? 10.207 8.040 80.844 1.00 22.75 248 ILE G O 1
ATOM 12551 N N . ASN G 1 253 ? 10.291 5.882 80.310 1.00 22.81 249 ASN G N 1
ATOM 12552 C CA . ASN G 1 253 ? 9.123 5.492 81.137 1.00 22.92 249 ASN G CA 1
ATOM 12553 C C . ASN G 1 253 ? 9.230 4.044 81.542 1.00 23.03 249 ASN G C 1
ATOM 12554 O O . ASN G 1 253 ? 9.391 3.193 80.715 1.00 23.18 249 ASN G O 1
ATOM 12559 N N . GLY G 1 254 ? 9.175 3.786 82.838 1.00 23.03 250 GLY G N 1
ATOM 12560 C CA . GLY G 1 254 ? 9.256 2.431 83.344 1.00 23.23 250 GLY G CA 1
ATOM 12561 C C . GLY G 1 254 ? 10.670 1.870 83.394 1.00 23.16 250 GLY G C 1
ATOM 12562 O O . GLY G 1 254 ? 10.864 0.635 83.355 1.00 23.41 250 GLY G O 1
ATOM 12563 N N . VAL G 1 255 ? 11.644 2.746 83.536 1.00 22.90 251 VAL G N 1
ATOM 12564 C CA . VAL G 1 255 ? 13.023 2.351 83.447 1.00 22.85 251 VAL G CA 1
ATOM 12565 C C . VAL G 1 255 ? 13.690 2.455 84.819 1.00 22.82 251 VAL G C 1
ATOM 12566 O O . VAL G 1 255 ? 13.465 3.417 85.569 1.00 22.74 251 VAL G O 1
ATOM 12570 N N . ASP G 1 256 ? 14.528 1.474 85.144 1.00 22.97 252 ASP G N 1
ATOM 12571 C CA . ASP G 1 256 ? 15.439 1.561 86.279 1.00 23.01 252 ASP G CA 1
ATOM 12572 C C . ASP G 1 256 ? 16.784 2.041 85.786 1.00 22.84 252 ASP G C 1
ATOM 12573 O O . ASP G 1 256 ? 17.370 1.388 84.949 1.00 22.88 252 ASP G O 1
ATOM 12578 N N . ILE G 1 257 ? 17.321 3.133 86.336 1.00 22.72 253 ILE G N 1
ATOM 12579 C CA . ILE G 1 257 ? 18.651 3.566 85.976 1.00 22.65 253 ILE G CA 1
ATOM 12580 C C . ILE G 1 257 ? 19.644 3.224 87.087 1.00 22.84 253 ILE G C 1
ATOM 12581 O O . ILE G 1 257 ? 19.649 3.849 88.124 1.00 22.93 253 ILE G O 1
ATOM 12586 N N . PRO G 1 258 ? 20.463 2.197 86.882 1.00 22.98 254 PRO G N 1
ATOM 12587 C CA . PRO G 1 258 ? 21.425 1.966 87.917 1.00 23.22 254 PRO G CA 1
ATOM 12588 C C . PRO G 1 258 ? 22.464 3.028 87.876 1.00 23.14 254 PRO G C 1
ATOM 12589 O O . PRO G 1 258 ? 22.901 3.387 86.800 1.00 22.98 254 PRO G O 1
ATOM 12593 N N . VAL G 1 259 ? 22.844 3.510 89.057 1.00 23.33 255 VAL G N 1
ATOM 12594 C CA . VAL G 1 259 ? 23.902 4.467 89.185 1.00 23.39 255 VAL G CA 1
ATOM 12595 C C . VAL G 1 259 ? 24.950 3.771 89.990 1.00 23.73 255 VAL G C 1
ATOM 12596 O O . VAL G 1 259 ? 25.130 4.064 91.156 1.00 24.02 255 VAL G O 1
ATOM 12600 N N . ASP G 1 260 ? 25.650 2.845 89.343 1.00 23.76 256 ASP G N 1
ATOM 12601 C CA . ASP G 1 260 ? 26.476 1.893 90.075 1.00 24.15 256 ASP G CA 1
ATOM 12602 C C . ASP G 1 260 ? 27.814 1.496 89.464 1.00 24.27 256 ASP G C 1
ATOM 12603 O O . ASP G 1 260 ? 28.429 0.523 89.915 1.00 24.63 256 ASP G O 1
ATOM 12608 N N . GLY G 1 261 ? 28.251 2.191 88.418 1.00 24.03 257 GLY G N 1
ATOM 12609 C CA . GLY G 1 261 ? 29.550 1.886 87.831 1.00 24.18 257 GLY G CA 1
ATOM 12610 C C . GLY G 1 261 ? 29.694 0.495 87.209 1.00 24.31 257 GLY G C 1
ATOM 12611 O O . GLY G 1 261 ? 30.828 0.075 86.836 1.00 24.53 257 GLY G O 1
ATOM 12612 N N . GLY G 1 262 ? 28.558 -0.196 87.060 1.00 24.23 258 GLY G N 1
ATOM 12613 C CA . GLY G 1 262 ? 28.502 -1.532 86.449 1.00 24.44 258 GLY G CA 1
ATOM 12614 C C . GLY G 1 262 ? 28.178 -2.724 87.357 1.00 24.86 258 GLY G C 1
ATOM 12615 O O . GLY G 1 262 ? 28.153 -3.866 86.883 1.00 25.15 258 GLY G O 1
ATOM 12616 N N . TYR G 1 263 ? 27.936 -2.463 88.644 1.00 24.98 259 TYR G N 1
ATOM 12617 C CA . TYR G 1 263 ? 27.731 -3.526 89.620 1.00 25.49 259 TYR G CA 1
ATOM 12618 C C . TYR G 1 263 ? 26.568 -4.463 89.232 1.00 25.59 259 TYR G C 1
ATOM 12619 O O . TYR G 1 263 ? 26.716 -5.706 89.278 1.00 26.11 259 TYR G O 1
ATOM 12628 N N . THR G 1 264 ? 25.421 -3.887 88.861 1.00 25.18 260 THR G N 1
ATOM 12629 C CA . THR G 1 264 ? 24.237 -4.722 88.625 1.00 25.34 260 THR G CA 1
ATOM 12630 C C . THR G 1 264 ? 24.268 -5.512 87.297 1.00 25.44 260 THR G C 1
ATOM 12631 O O . THR G 1 264 ? 23.374 -6.294 87.015 1.00 25.68 260 THR G O 1
ATOM 12635 N N . MET G 1 265 ? 25.336 -5.383 86.531 1.00 25.36 261 MET G N 1
ATOM 12636 C CA . MET G 1 265 ? 25.579 -6.351 85.441 1.00 25.66 261 MET G CA 1
ATOM 12637 C C . MET G 1 265 ? 25.788 -7.753 85.956 1.00 26.48 261 MET G C 1
ATOM 12638 O O . MET G 1 265 ? 25.553 -8.701 85.242 1.00 27.14 261 MET G O 1
ATOM 12643 N N . GLY G 1 266 ? 26.217 -7.889 87.201 1.00 27.11 262 GLY G N 1
ATOM 12644 C CA . GLY G 1 266 ? 26.633 -9.191 87.717 1.00 28.25 262 GLY G CA 1
ATOM 12645 C C . GLY G 1 266 ? 27.941 -9.637 87.082 1.00 28.77 262 GLY G C 1
ATOM 12646 O O . GLY G 1 266 ? 28.694 -8.843 86.538 1.00 28.79 262 GLY G O 1
ATOM 12648 N N . ASP H 1 10 ? 19.299 -36.752 88.859 1.00 40.62 6 ASP H N 1
ATOM 12649 C CA . ASP H 1 10 ? 19.383 -38.251 88.846 1.00 42.38 6 ASP H CA 1
ATOM 12650 C C . ASP H 1 10 ? 18.640 -39.036 87.663 1.00 41.55 6 ASP H C 1
ATOM 12651 O O . ASP H 1 10 ? 19.171 -38.975 86.564 1.00 43.16 6 ASP H O 1
ATOM 12653 N N . ARG H 1 11 ? 17.513 -39.801 87.894 1.00 40.43 7 ARG H N 1
ATOM 12654 C CA . ARG H 1 11 ? 16.805 -40.715 86.840 1.00 37.93 7 ARG H CA 1
ATOM 12655 C C . ARG H 1 11 ? 15.267 -40.504 86.521 1.00 34.94 7 ARG H C 1
ATOM 12656 O O . ARG H 1 11 ? 14.462 -39.993 87.305 1.00 33.48 7 ARG H O 1
ATOM 12664 N N . TYR H 1 12 ? 14.892 -40.995 85.359 1.00 32.23 8 TYR H N 1
ATOM 12665 C CA . TYR H 1 12 ? 13.814 -40.420 84.623 1.00 30.54 8 TYR H CA 1
ATOM 12666 C C . TYR H 1 12 ? 12.663 -41.397 84.523 1.00 30.35 8 TYR H C 1
ATOM 12667 O O . TYR H 1 12 ? 12.797 -42.478 83.961 1.00 31.20 8 TYR H O 1
ATOM 12676 N N . ALA H 1 13 ? 11.549 -41.046 85.146 1.00 29.33 9 ALA H N 1
ATOM 12677 C CA . ALA H 1 13 ? 10.384 -41.928 85.127 1.00 29.39 9 ALA H CA 1
ATOM 12678 C C . ALA H 1 13 ? 9.100 -41.109 85.215 1.00 28.39 9 ALA H C 1
ATOM 12679 O O . ALA H 1 13 ? 9.148 -39.894 85.345 1.00 28.36 9 ALA H O 1
ATOM 12681 N N . GLY H 1 14 ? 7.962 -41.771 85.120 1.00 28.24 10 GLY H N 1
ATOM 12682 C CA . GLY H 1 14 ? 6.688 -41.090 85.188 1.00 28.07 10 GLY H CA 1
ATOM 12683 C C . GLY H 1 14 ? 6.615 -40.058 84.082 1.00 27.47 10 GLY H C 1
ATOM 12684 O O . GLY H 1 14 ? 6.800 -40.395 82.906 1.00 27.00 10 GLY H O 1
ATOM 12685 N N . VAL H 1 15 ? 6.375 -38.799 84.473 1.00 27.19 11 VAL H N 1
ATOM 12686 C CA . VAL H 1 15 ? 6.273 -37.687 83.552 1.00 26.55 11 VAL H CA 1
ATOM 12687 C C . VAL H 1 15 ? 7.635 -37.337 82.908 1.00 25.83 11 VAL H C 1
ATOM 12688 O O . VAL H 1 15 ? 7.667 -36.713 81.876 1.00 25.67 11 VAL H O 1
ATOM 12692 N N . LEU H 1 16 ? 8.750 -37.760 83.493 1.00 25.78 12 LEU H N 1
ATOM 12693 C CA . LEU H 1 16 ? 10.057 -37.487 82.903 1.00 25.37 12 LEU H CA 1
ATOM 12694 C C . LEU H 1 16 ? 10.536 -38.602 81.967 1.00 25.81 12 LEU H C 1
ATOM 12695 O O . LEU H 1 16 ? 11.668 -38.544 81.504 1.00 25.46 12 LEU H O 1
ATOM 12700 N N . ARG H 1 17 ? 9.692 -39.619 81.699 1.00 26.75 13 ARG H N 1
ATOM 12701 C CA . ARG H 1 17 ? 9.889 -40.518 80.521 1.00 27.21 13 ARG H CA 1
ATOM 12702 C C . ARG H 1 17 ? 9.728 -39.728 79.223 1.00 26.65 13 ARG H C 1
ATOM 12703 O O . ARG H 1 17 ? 8.851 -38.858 79.130 1.00 26.49 13 ARG H O 1
ATOM 12711 N N . LEU H 1 18 ? 10.535 -40.100 78.224 1.00 26.82 14 LEU H N 1
ATOM 12712 C CA . LEU H 1 18 ? 10.508 -39.531 76.876 1.00 27.00 14 LEU H CA 1
ATOM 12713 C C . LEU H 1 18 ? 10.372 -40.653 75.809 1.00 28.24 14 LEU H C 1
ATOM 12714 O O . LEU H 1 18 ? 10.899 -40.545 74.685 1.00 28.11 14 LEU H O 1
ATOM 12719 N N . ASP H 1 19 ? 9.634 -41.707 76.185 1.00 29.75 15 ASP H N 1
ATOM 12720 C CA . ASP H 1 19 ? 9.427 -42.889 75.359 1.00 30.91 15 ASP H CA 1
ATOM 12721 C C . ASP H 1 19 ? 8.829 -42.440 74.069 1.00 30.75 15 ASP H C 1
ATOM 12722 O O . ASP H 1 19 ? 7.815 -41.782 74.079 1.00 30.44 15 ASP H O 1
ATOM 12727 N N . GLY H 1 20 ? 9.476 -42.769 72.957 1.00 30.91 16 GLY H N 1
ATOM 12728 C CA . GLY H 1 20 ? 8.968 -42.375 71.638 1.00 31.44 16 GLY H CA 1
ATOM 12729 C C . GLY H 1 20 ? 9.281 -40.949 71.165 1.00 30.31 16 GLY H C 1
ATOM 12730 O O . GLY H 1 20 ? 9.178 -40.659 69.989 1.00 31.00 16 GLY H O 1
ATOM 12731 N N . LYS H 1 21 ? 9.672 -40.058 72.050 1.00 29.04 17 LYS H N 1
ATOM 12732 C CA . LYS H 1 21 ? 10.070 -38.722 71.605 1.00 28.43 17 LYS H CA 1
ATOM 12733 C C . LYS H 1 21 ? 11.324 -38.780 70.723 1.00 27.53 17 LYS H C 1
ATOM 12734 O O . LYS H 1 21 ? 12.295 -39.467 71.048 1.00 27.22 17 LYS H O 1
ATOM 12740 N N . ARG H 1 22 ? 11.283 -38.032 69.624 1.00 26.88 18 ARG H N 1
ATOM 12741 C CA . ARG H 1 22 ? 12.302 -38.057 68.606 1.00 26.61 18 ARG H CA 1
ATOM 12742 C C . ARG H 1 22 ? 13.153 -36.821 68.817 1.00 25.33 18 ARG H C 1
ATOM 12743 O O . ARG H 1 22 ? 12.658 -35.692 68.671 1.00 25.26 18 ARG H O 1
ATOM 12751 N N . ALA H 1 23 ? 14.413 -37.009 69.191 1.00 24.24 19 ALA H N 1
ATOM 12752 C CA . ALA H 1 23 ? 15.223 -35.880 69.624 1.00 23.36 19 ALA H CA 1
ATOM 12753 C C . ALA H 1 23 ? 16.509 -35.747 68.845 1.00 23.38 19 ALA H C 1
ATOM 12754 O O . ALA H 1 23 ? 17.254 -36.696 68.762 1.00 23.66 19 ALA H O 1
ATOM 12756 N N . LEU H 1 24 ? 16.785 -34.550 68.309 1.00 23.35 20 LEU H N 1
ATOM 12757 C CA . LEU H 1 24 ? 18.122 -34.219 67.797 1.00 23.39 20 LEU H CA 1
ATOM 12758 C C . LEU H 1 24 ? 18.962 -33.593 68.901 1.00 23.01 20 LEU H C 1
ATOM 12759 O O . LEU H 1 24 ? 18.583 -32.600 69.490 1.00 22.82 20 LEU H O 1
ATOM 12764 N N . ILE H 1 25 ? 20.094 -34.208 69.202 1.00 23.14 21 ILE H N 1
ATOM 12765 C CA . ILE H 1 25 ? 21.039 -33.647 70.147 1.00 23.08 21 ILE H CA 1
ATOM 12766 C C . ILE H 1 25 ? 22.298 -33.401 69.341 1.00 23.58 21 ILE H C 1
ATOM 12767 O O . ILE H 1 25 ? 22.800 -34.337 68.708 1.00 24.39 21 ILE H O 1
ATOM 12772 N N . THR H 1 26 ? 22.803 -32.167 69.351 1.00 23.60 22 THR H N 1
ATOM 12773 C CA . THR H 1 26 ? 24.029 -31.806 68.638 1.00 24.23 22 THR H CA 1
ATOM 12774 C C . THR H 1 26 ? 25.213 -31.839 69.586 1.00 25.06 22 THR H C 1
ATOM 12775 O O . THR H 1 26 ? 25.053 -31.810 70.811 1.00 25.29 22 THR H O 1
ATOM 12779 N N . GLY H 1 27 ? 26.404 -31.882 69.024 1.00 26.20 23 GLY H N 1
ATOM 12780 C CA . GLY H 1 27 ? 27.614 -32.030 69.814 1.00 27.42 23 GLY H CA 1
ATOM 12781 C C . GLY H 1 27 ? 27.535 -33.204 70.766 1.00 27.97 23 GLY H C 1
ATOM 12782 O O . GLY H 1 27 ? 28.023 -33.131 71.884 1.00 28.54 23 GLY H O 1
ATOM 12783 N N . ALA H 1 28 ? 26.953 -34.297 70.290 1.00 28.40 24 ALA H N 1
ATOM 12784 C CA . ALA H 1 28 ? 26.587 -35.446 71.132 1.00 29.13 24 ALA H CA 1
ATOM 12785 C C . ALA H 1 28 ? 27.710 -36.388 71.581 1.00 30.92 24 ALA H C 1
ATOM 12786 O O . ALA H 1 28 ? 27.464 -37.265 72.394 1.00 31.40 24 ALA H O 1
ATOM 12788 N N . THR H 1 29 ? 28.928 -36.241 71.081 1.00 32.76 25 THR H N 1
ATOM 12789 C CA . THR H 1 29 ? 29.980 -37.217 71.444 1.00 34.81 25 THR H CA 1
ATOM 12790 C C . THR H 1 29 ? 30.974 -36.726 72.503 1.00 36.53 25 THR H C 1
ATOM 12791 O O . THR H 1 29 ? 31.849 -37.491 72.908 1.00 38.23 25 THR H O 1
ATOM 12795 N N . LYS H 1 30 ? 30.861 -35.474 72.952 1.00 36.86 26 LYS H N 1
ATOM 12796 C CA . LYS H 1 30 ? 31.748 -34.976 74.035 1.00 39.24 26 LYS H CA 1
ATOM 12797 C C . LYS H 1 30 ? 30.968 -34.175 75.083 1.00 39.02 26 LYS H C 1
ATOM 12798 O O . LYS H 1 30 ? 29.842 -33.743 74.839 1.00 38.04 26 LYS H O 1
ATOM 12800 N N . GLY H 1 31 ? 31.569 -34.044 76.268 1.00 39.89 27 GLY H N 1
ATOM 12801 C CA . GLY H 1 31 ? 31.011 -33.267 77.373 1.00 39.19 27 GLY H CA 1
ATOM 12802 C C . GLY H 1 31 ? 29.491 -33.265 77.514 1.00 37.19 27 GLY H C 1
ATOM 12803 O O . GLY H 1 31 ? 28.859 -34.317 77.522 1.00 37.25 27 GLY H O 1
ATOM 12804 N N . ILE H 1 32 ? 28.927 -32.065 77.628 1.00 35.36 28 ILE H N 1
ATOM 12805 C CA . ILE H 1 32 ? 27.532 -31.864 77.954 1.00 33.67 28 ILE H CA 1
ATOM 12806 C C . ILE H 1 32 ? 26.617 -32.652 77.043 1.00 31.39 28 ILE H C 1
ATOM 12807 O O . ILE H 1 32 ? 25.696 -33.267 77.501 1.00 30.10 28 ILE H O 1
ATOM 12812 N N . GLY H 1 33 ? 26.890 -32.629 75.749 1.00 30.59 29 GLY H N 1
ATOM 12813 C CA . GLY H 1 33 ? 26.040 -33.301 74.780 1.00 29.55 29 GLY H CA 1
ATOM 12814 C C . GLY H 1 33 ? 25.957 -34.811 74.980 1.00 29.50 29 GLY H C 1
ATOM 12815 O O . GLY H 1 33 ? 24.872 -35.416 74.838 1.00 28.35 29 GLY H O 1
ATOM 12816 N N . ALA H 1 34 ? 27.103 -35.424 75.274 1.00 30.25 30 ALA H N 1
ATOM 12817 C CA . ALA H 1 34 ? 27.153 -36.866 75.553 1.00 30.79 30 ALA H CA 1
ATOM 12818 C C . ALA H 1 34 ? 26.246 -37.174 76.760 1.00 30.32 30 ALA H C 1
ATOM 12819 O O . ALA H 1 34 ? 25.378 -38.091 76.719 1.00 29.45 30 ALA H O 1
ATOM 12821 N N . ASP H 1 35 ? 26.412 -36.375 77.814 1.00 30.41 31 ASP H N 1
ATOM 12822 C CA . ASP H 1 35 ? 25.652 -36.612 79.031 1.00 30.13 31 ASP H CA 1
ATOM 12823 C C . ASP H 1 35 ? 24.141 -36.428 78.828 1.00 28.19 31 ASP H C 1
ATOM 12824 O O . ASP H 1 35 ? 23.361 -37.172 79.399 1.00 27.59 31 ASP H O 1
ATOM 12829 N N . ILE H 1 36 ? 23.753 -35.452 78.019 1.00 27.00 32 ILE H N 1
ATOM 12830 C CA . ILE H 1 36 ? 22.343 -35.263 77.660 1.00 25.93 32 ILE H CA 1
ATOM 12831 C C . ILE H 1 36 ? 21.830 -36.448 76.822 1.00 25.88 32 ILE H C 1
ATOM 12832 O O . ILE H 1 36 ? 20.656 -36.859 76.926 1.00 25.69 32 ILE H O 1
ATOM 12837 N N . ALA H 1 37 ? 22.716 -36.983 75.982 1.00 26.41 33 ALA H N 1
ATOM 12838 C CA . ALA H 1 37 ? 22.397 -38.084 75.136 1.00 26.56 33 ALA H CA 1
ATOM 12839 C C . ALA H 1 37 ? 22.076 -39.344 75.962 1.00 27.36 33 ALA H C 1
ATOM 12840 O O . ALA H 1 37 ? 21.089 -40.049 75.677 1.00 26.94 33 ALA H O 1
ATOM 12842 N N . ARG H 1 38 ? 22.887 -39.624 76.977 1.00 28.92 34 ARG H N 1
ATOM 12843 C CA . ARG H 1 38 ? 22.634 -40.753 77.887 1.00 30.12 34 ARG H CA 1
ATOM 12844 C C . ARG H 1 38 ? 21.308 -40.572 78.577 1.00 29.20 34 ARG H C 1
ATOM 12845 O O . ARG H 1 38 ? 20.468 -41.480 78.624 1.00 28.84 34 ARG H O 1
ATOM 12853 N N . ALA H 1 39 ? 21.133 -39.375 79.113 1.00 28.41 35 ALA H N 1
ATOM 12854 C CA . ALA H 1 39 ? 19.970 -39.037 79.881 1.00 27.75 35 ALA H CA 1
ATOM 12855 C C . ALA H 1 39 ? 18.722 -39.317 79.065 1.00 26.68 35 ALA H C 1
ATOM 12856 O O . ALA H 1 39 ? 17.818 -40.004 79.516 1.00 26.50 35 ALA H O 1
ATOM 12858 N N . PHE H 1 40 ? 18.694 -38.808 77.846 1.00 26.11 36 PHE H N 1
ATOM 12859 C CA . PHE H 1 40 ? 17.560 -39.044 76.964 1.00 25.78 36 PHE H CA 1
ATOM 12860 C C . PHE H 1 40 ? 17.403 -40.532 76.620 1.00 26.20 36 PHE H C 1
ATOM 12861 O O . PHE H 1 40 ? 16.286 -41.046 76.543 1.00 26.17 36 PHE H O 1
ATOM 12869 N N . ALA H 1 41 ? 18.520 -41.214 76.412 1.00 26.75 37 ALA H N 1
ATOM 12870 C CA . ALA H 1 41 ? 18.488 -42.662 76.108 1.00 27.64 37 ALA H CA 1
ATOM 12871 C C . ALA H 1 41 ? 17.845 -43.401 77.262 1.00 27.91 37 ALA H C 1
ATOM 12872 O O . ALA H 1 41 ? 16.920 -44.192 77.067 1.00 28.58 37 ALA H O 1
ATOM 12874 N N . ALA H 1 42 ? 18.316 -43.102 78.464 1.00 27.89 38 ALA H N 1
ATOM 12875 C CA . ALA H 1 42 ? 17.821 -43.725 79.697 1.00 28.35 38 ALA H CA 1
ATOM 12876 C C . ALA H 1 42 ? 16.349 -43.395 79.925 1.00 27.76 38 ALA H C 1
ATOM 12877 O O . ALA H 1 42 ? 15.621 -44.173 80.542 1.00 28.06 38 ALA H O 1
ATOM 12879 N N . ALA H 1 43 ? 15.934 -42.230 79.426 1.00 27.10 39 ALA H N 1
ATOM 12880 C CA . ALA H 1 43 ? 14.587 -41.740 79.575 1.00 26.92 39 ALA H CA 1
ATOM 12881 C C . ALA H 1 43 ? 13.661 -42.313 78.527 1.00 27.23 39 ALA H C 1
ATOM 12882 O O . ALA H 1 43 ? 12.448 -42.081 78.603 1.00 27.11 39 ALA H O 1
ATOM 12884 N N . GLY H 1 44 ? 14.227 -43.043 77.553 1.00 27.91 40 GLY H N 1
ATOM 12885 C CA . GLY H 1 44 ? 13.441 -43.791 76.535 1.00 28.76 40 GLY H CA 1
ATOM 12886 C C . GLY H 1 44 ? 13.247 -43.118 75.186 1.00 28.88 40 GLY H C 1
ATOM 12887 O O . GLY H 1 44 ? 12.416 -43.547 74.380 1.00 29.54 40 GLY H O 1
ATOM 12888 N N . ALA H 1 45 ? 14.008 -42.053 74.927 1.00 28.82 41 ALA H N 1
ATOM 12889 C CA . ALA H 1 45 ? 13.915 -41.343 73.644 1.00 28.95 41 ALA H CA 1
ATOM 12890 C C . ALA H 1 45 ? 14.602 -42.113 72.512 1.00 30.05 41 ALA H C 1
ATOM 12891 O O . ALA H 1 45 ? 15.415 -43.024 72.737 1.00 31.46 41 ALA H O 1
ATOM 12893 N N . ARG H 1 46 ? 14.228 -41.750 71.296 1.00 30.45 42 ARG H N 1
ATOM 12894 C CA . ARG H 1 46 ? 14.833 -42.239 70.081 1.00 30.85 42 ARG H CA 1
ATOM 12895 C C . ARG H 1 46 ? 15.670 -41.085 69.676 1.00 29.61 42 ARG H C 1
ATOM 12896 O O . ARG H 1 46 ? 15.191 -39.961 69.705 1.00 29.29 42 ARG H O 1
ATOM 12904 N N . LEU H 1 47 ? 16.917 -41.331 69.305 1.00 29.24 43 LEU H N 1
ATOM 12905 C CA . LEU H 1 47 ? 17.889 -40.248 69.146 1.00 28.19 43 LEU H CA 1
ATOM 12906 C C . LEU H 1 47 ? 18.399 -40.051 67.699 1.00 28.61 43 LEU H C 1
ATOM 12907 O O . LEU H 1 47 ? 18.617 -41.011 66.961 1.00 29.18 43 LEU H O 1
ATOM 12912 N N . VAL H 1 48 ? 18.539 -38.783 67.312 1.00 30.33 44 VAL H N 1
ATOM 12913 C CA . VAL H 1 48 ? 19.373 -38.387 66.182 1.00 30.41 44 VAL H CA 1
ATOM 12914 C C . VAL H 1 48 ? 20.551 -37.624 66.783 1.00 30.24 44 VAL H C 1
ATOM 12915 O O . VAL H 1 48 ? 20.361 -36.663 67.517 1.00 30.05 44 VAL H O 1
ATOM 12919 N N . LEU H 1 49 ? 21.762 -38.069 66.488 1.00 31.13 45 LEU H N 1
ATOM 12920 C CA . LEU H 1 49 ? 22.965 -37.521 67.098 1.00 31.71 45 LEU H CA 1
ATOM 12921 C C . LEU H 1 49 ? 23.891 -37.027 66.016 1.00 32.84 45 LEU H C 1
ATOM 12922 O O . LEU H 1 49 ? 24.198 -37.752 65.096 1.00 33.55 45 LEU H O 1
ATOM 12927 N N . SER H 1 50 ? 24.340 -35.790 66.131 1.00 34.01 46 SER H N 1
ATOM 12928 C CA . SER H 1 50 ? 25.199 -35.197 65.136 1.00 35.85 46 SER H CA 1
ATOM 12929 C C . SER H 1 50 ? 26.535 -34.846 65.759 1.00 38.45 46 SER H C 1
ATOM 12930 O O . SER H 1 50 ? 26.615 -34.588 66.960 1.00 39.04 46 SER H O 1
ATOM 12933 N N . GLY H 1 51 ? 27.580 -34.825 64.942 1.00 42.15 47 GLY H N 1
ATOM 12934 C CA . GLY H 1 51 ? 28.903 -34.399 65.397 1.00 45.69 47 GLY H CA 1
ATOM 12935 C C . GLY H 1 51 ? 29.917 -34.384 64.270 1.00 49.98 47 GLY H C 1
ATOM 12936 O O . GLY H 1 51 ? 29.564 -34.543 63.105 1.00 49.96 47 GLY H O 1
ATOM 12937 N N . ARG H 1 52 ? 31.186 -34.213 64.634 1.00 55.70 48 ARG H N 1
ATOM 12938 C CA . ARG H 1 52 ? 32.293 -34.164 63.670 1.00 59.79 48 ARG H CA 1
ATOM 12939 C C . ARG H 1 52 ? 32.977 -35.540 63.406 1.00 60.25 48 ARG H C 1
ATOM 12940 O O . ARG H 1 52 ? 33.230 -35.910 62.249 1.00 59.82 48 ARG H O 1
ATOM 12948 N N . ASP H 1 53 ? 33.297 -36.278 64.470 1.00 60.44 49 ASP H N 1
ATOM 12949 C CA . ASP H 1 53 ? 34.061 -37.527 64.331 1.00 62.39 49 ASP H CA 1
ATOM 12950 C C . ASP H 1 53 ? 33.143 -38.742 64.084 1.00 59.54 49 ASP H C 1
ATOM 12951 O O . ASP H 1 53 ? 32.259 -39.044 64.886 1.00 54.98 49 ASP H O 1
ATOM 12956 N N . VAL H 1 54 ? 33.387 -39.423 62.963 1.00 60.21 50 VAL H N 1
ATOM 12957 C CA . VAL H 1 54 ? 32.556 -40.540 62.501 1.00 59.85 50 VAL H CA 1
ATOM 12958 C C . VAL H 1 54 ? 32.605 -41.717 63.488 1.00 59.60 50 VAL H C 1
ATOM 12959 O O . VAL H 1 54 ? 31.564 -42.231 63.913 1.00 56.06 50 VAL H O 1
ATOM 12963 N N . SER H 1 55 ? 33.828 -42.115 63.845 1.00 61.65 51 SER H N 1
ATOM 12964 C CA . SER H 1 55 ? 34.077 -43.188 64.809 1.00 61.21 51 SER H CA 1
ATOM 12965 C C . SER H 1 55 ? 33.373 -42.936 66.139 1.00 58.20 51 SER H C 1
ATOM 12966 O O . SER H 1 55 ? 32.690 -43.809 66.657 1.00 57.07 51 SER H O 1
ATOM 12969 N N . GLU H 1 56 ? 33.529 -41.743 66.690 1.00 57.49 52 GLU H N 1
ATOM 12970 C CA . GLU H 1 56 ? 32.894 -41.443 67.966 1.00 56.70 52 GLU H CA 1
ATOM 12971 C C . GLU H 1 56 ? 31.369 -41.611 67.907 1.00 52.88 52 GLU H C 1
ATOM 12972 O O . GLU H 1 56 ? 30.767 -42.105 68.855 1.00 50.87 52 GLU H O 1
ATOM 12978 N N . LEU H 1 57 ? 30.768 -41.183 66.793 1.00 51.47 53 LEU H N 1
ATOM 12979 C CA . LEU H 1 57 ? 29.321 -41.331 66.540 1.00 48.94 53 LEU H CA 1
ATOM 12980 C C . LEU H 1 57 ? 28.920 -42.797 66.404 1.00 48.51 53 LEU H C 1
ATOM 12981 O O . LEU H 1 57 ? 27.843 -43.202 66.873 1.00 46.09 53 LEU H O 1
ATOM 12986 N N . ASP H 1 58 ? 29.764 -43.581 65.733 1.00 50.51 54 ASP H N 1
ATOM 12987 C CA . ASP H 1 58 ? 29.524 -45.019 65.618 1.00 51.70 54 ASP H CA 1
ATOM 12988 C C . ASP H 1 58 ? 29.550 -45.598 67.010 1.00 50.74 54 ASP H C 1
ATOM 12989 O O . ASP H 1 58 ? 28.636 -46.309 67.409 1.00 49.06 54 ASP H O 1
ATOM 12994 N N . ALA H 1 59 ? 30.612 -45.263 67.745 1.00 51.71 55 ALA H N 1
ATOM 12995 C CA . ALA H 1 59 ? 30.804 -45.734 69.120 1.00 51.89 55 ALA H CA 1
ATOM 12996 C C . ALA H 1 59 ? 29.597 -45.361 69.987 1.00 49.46 55 ALA H C 1
ATOM 12997 O O . ALA H 1 59 ? 29.079 -46.194 70.734 1.00 49.69 55 ALA H O 1
ATOM 12999 N N . ALA H 1 60 ? 29.143 -44.121 69.866 1.00 48.05 56 ALA H N 1
ATOM 13000 C CA . ALA H 1 60 ? 27.977 -43.669 70.613 1.00 47.34 56 ALA H CA 1
ATOM 13001 C C . ALA H 1 60 ? 26.688 -44.412 70.190 1.00 46.51 56 ALA H C 1
ATOM 13002 O O . ALA H 1 60 ? 25.872 -44.752 71.045 1.00 46.08 56 ALA H O 1
ATOM 13004 N N . ARG H 1 61 ? 26.510 -44.697 68.904 1.00 47.48 57 ARG H N 1
ATOM 13005 C CA . ARG H 1 61 ? 25.375 -45.531 68.498 1.00 48.67 57 ARG H CA 1
ATOM 13006 C C . ARG H 1 61 ? 25.433 -46.900 69.169 1.00 49.27 57 ARG H C 1
ATOM 13007 O O . ARG H 1 61 ? 24.399 -47.390 69.664 1.00 49.48 57 ARG H O 1
ATOM 13015 N N . ARG H 1 62 ? 26.620 -47.505 69.205 1.00 48.84 58 ARG H N 1
ATOM 13016 C CA . ARG H 1 62 ? 26.761 -48.842 69.765 1.00 50.40 58 ARG H CA 1
ATOM 13017 C C . ARG H 1 62 ? 26.516 -48.829 71.266 1.00 50.05 58 ARG H C 1
ATOM 13018 O O . ARG H 1 62 ? 25.733 -49.629 71.771 1.00 50.10 58 ARG H O 1
ATOM 13020 N N . ALA H 1 63 ? 27.169 -47.906 71.972 1.00 49.71 59 ALA H N 1
ATOM 13021 C CA . ALA H 1 63 ? 27.085 -47.854 73.432 1.00 49.11 59 ALA H CA 1
ATOM 13022 C C . ALA H 1 63 ? 25.649 -47.711 73.878 1.00 48.06 59 ALA H C 1
ATOM 13023 O O . ALA H 1 63 ? 25.178 -48.508 74.679 1.00 50.60 59 ALA H O 1
ATOM 13025 N N . LEU H 1 64 ? 24.941 -46.726 73.329 1.00 46.16 60 LEU H N 1
ATOM 13026 C CA . LEU H 1 64 ? 23.543 -46.424 73.742 1.00 45.34 60 LEU H CA 1
ATOM 13027 C C . LEU H 1 64 ? 22.531 -47.534 73.385 1.00 46.08 60 LEU H C 1
ATOM 13028 O O . LEU H 1 64 ? 21.600 -47.790 74.137 1.00 46.00 60 LEU H O 1
ATOM 13033 N N . GLY H 1 65 ? 22.704 -48.172 72.235 1.00 46.71 61 GLY H N 1
ATOM 13034 C CA . GLY H 1 65 ? 21.847 -49.279 71.860 1.00 48.16 61 GLY H CA 1
ATOM 13035 C C . GLY H 1 65 ? 21.984 -50.460 72.809 1.00 50.23 61 GLY H C 1
ATOM 13036 O O . GLY H 1 65 ? 21.022 -51.174 73.050 1.00 50.36 61 GLY H O 1
ATOM 13037 N N . GLU H 1 66 ? 23.186 -50.663 73.340 1.00 52.30 62 GLU H N 1
ATOM 13038 C CA . GLU H 1 66 ? 23.467 -51.819 74.201 1.00 55.92 62 GLU H CA 1
ATOM 13039 C C . GLU H 1 66 ? 22.975 -51.605 75.628 1.00 55.44 62 GLU H C 1
ATOM 13040 O O . GLU H 1 66 ? 22.385 -52.494 76.205 1.00 54.83 62 GLU H O 1
ATOM 13046 N N . GLN H 1 67 ? 23.209 -50.414 76.181 1.00 55.36 63 GLN H N 1
ATOM 13047 C CA . GLN H 1 67 ? 22.729 -50.078 77.529 1.00 56.18 63 GLN H CA 1
ATOM 13048 C C . GLN H 1 67 ? 21.225 -49.904 77.616 1.00 54.65 63 GLN H C 1
ATOM 13049 O O . GLN H 1 67 ? 20.607 -50.331 78.595 1.00 56.58 63 GLN H O 1
ATOM 13055 N N . PHE H 1 68 ? 20.643 -49.237 76.620 1.00 50.69 64 PHE H N 1
ATOM 13056 C CA . PHE H 1 68 ? 19.276 -48.747 76.736 1.00 49.07 64 PHE H CA 1
ATOM 13057 C C . PHE H 1 68 ? 18.335 -49.230 75.646 1.00 48.31 64 PHE H C 1
ATOM 13058 O O . PHE H 1 68 ? 17.133 -48.989 75.733 1.00 47.71 64 PHE H O 1
ATOM 13066 N N . GLY H 1 69 ? 18.873 -49.915 74.633 1.00 48.24 65 GLY H N 1
ATOM 13067 C CA . GLY H 1 69 ? 18.076 -50.392 73.485 1.00 48.33 65 GLY H CA 1
ATOM 13068 C C . GLY H 1 69 ? 17.562 -49.257 72.612 1.00 46.88 65 GLY H C 1
ATOM 13069 O O . GLY H 1 69 ? 16.502 -49.376 72.000 1.00 47.46 65 GLY H O 1
ATOM 13070 N N . THR H 1 70 ? 18.322 -48.163 72.564 1.00 44.93 66 THR H N 1
ATOM 13071 C CA . THR H 1 70 ? 17.916 -46.931 71.881 1.00 43.80 66 THR H CA 1
ATOM 13072 C C . THR H 1 70 ? 18.161 -46.986 70.362 1.00 43.43 66 THR H C 1
ATOM 13073 O O . THR H 1 70 ? 19.241 -47.392 69.902 1.00 42.21 66 THR H O 1
ATOM 13077 N N . ASP H 1 71 ? 17.142 -46.595 69.597 1.00 43.33 67 ASP H N 1
ATOM 13078 C CA . ASP H 1 71 ? 17.297 -46.400 68.150 1.00 42.91 67 ASP H CA 1
ATOM 13079 C C . ASP H 1 71 ? 18.028 -45.060 67.982 1.00 39.93 67 ASP H C 1
ATOM 13080 O O . ASP H 1 71 ? 17.564 -44.048 68.486 1.00 38.86 67 ASP H O 1
ATOM 13085 N N . VAL H 1 72 ? 19.162 -45.079 67.293 1.00 38.02 68 VAL H N 1
ATOM 13086 C CA . VAL H 1 72 ? 20.011 -43.911 67.147 1.00 36.52 68 VAL H CA 1
ATOM 13087 C C . VAL H 1 72 ? 20.420 -43.703 65.685 1.00 36.11 68 VAL H C 1
ATOM 13088 O O . VAL H 1 72 ? 20.877 -44.637 65.021 1.00 36.69 68 VAL H O 1
ATOM 13092 N N . HIS H 1 73 ? 20.233 -42.483 65.182 1.00 35.04 69 HIS H N 1
ATOM 13093 C CA . HIS H 1 73 ? 20.667 -42.135 63.834 1.00 35.09 69 HIS H CA 1
ATOM 13094 C C . HIS H 1 73 ? 21.712 -41.077 63.932 1.00 34.84 69 HIS H C 1
ATOM 13095 O O . HIS H 1 73 ? 21.502 -40.020 64.510 1.00 33.91 69 HIS H O 1
ATOM 13102 N N . THR H 1 74 ? 22.869 -41.365 63.380 1.00 35.96 70 THR H N 1
ATOM 13103 C CA . THR H 1 74 ? 23.968 -40.443 63.453 1.00 36.72 70 THR H CA 1
ATOM 13104 C C . THR H 1 74 ? 24.084 -39.640 62.134 1.00 37.62 70 THR H C 1
ATOM 13105 O O . THR H 1 74 ? 23.840 -40.151 61.057 1.00 38.40 70 THR H O 1
ATOM 13109 N N . VAL H 1 75 ? 24.430 -38.367 62.259 1.00 38.18 71 VAL H N 1
ATOM 13110 C CA . VAL H 1 75 ? 24.692 -37.499 61.132 1.00 39.31 71 VAL H CA 1
ATOM 13111 C C . VAL H 1 75 ? 26.065 -36.854 61.330 1.00 41.18 71 VAL H C 1
ATOM 13112 O O . VAL H 1 75 ? 26.231 -35.920 62.127 1.00 41.33 71 VAL H O 1
ATOM 13116 N N . ALA H 1 76 ? 27.052 -37.387 60.635 1.00 43.97 72 ALA H N 1
ATOM 13117 C CA . ALA H 1 76 ? 28.421 -36.853 60.644 1.00 46.82 72 ALA H CA 1
ATOM 13118 C C . ALA H 1 76 ? 28.487 -35.660 59.723 1.00 49.43 72 ALA H C 1
ATOM 13119 O O . ALA H 1 76 ? 28.341 -35.814 58.499 1.00 49.94 72 ALA H O 1
ATOM 13121 N N . ILE H 1 77 ? 28.733 -34.478 60.287 1.00 51.58 73 ILE H N 1
ATOM 13122 C CA . ILE H 1 77 ? 28.664 -33.250 59.504 1.00 54.91 73 ILE H CA 1
ATOM 13123 C C . ILE H 1 77 ? 29.388 -32.068 60.180 1.00 58.35 73 ILE H C 1
ATOM 13124 O O . ILE H 1 77 ? 29.486 -31.992 61.405 1.00 57.38 73 ILE H O 1
ATOM 13129 N N . ASP H 1 78 ? 29.940 -31.180 59.362 1.00 63.06 74 ASP H N 1
ATOM 13130 C CA . ASP H 1 78 ? 30.567 -29.969 59.856 1.00 66.49 74 ASP H CA 1
ATOM 13131 C C . ASP H 1 78 ? 29.633 -28.813 59.505 1.00 67.43 74 ASP H C 1
ATOM 13132 O O . ASP H 1 78 ? 29.406 -28.527 58.329 1.00 70.16 74 ASP H O 1
ATOM 13137 N N . LEU H 1 79 ? 29.090 -28.158 60.525 1.00 66.58 75 LEU H N 1
ATOM 13138 C CA . LEU H 1 79 ? 28.000 -27.196 60.324 1.00 65.92 75 LEU H CA 1
ATOM 13139 C C . LEU H 1 79 ? 28.420 -25.874 59.667 1.00 68.13 75 LEU H C 1
ATOM 13140 O O . LEU H 1 79 ? 27.558 -25.112 59.229 1.00 68.94 75 LEU H O 1
ATOM 13145 N N . ALA H 1 80 ? 29.726 -25.606 59.590 1.00 69.99 76 ALA H N 1
ATOM 13146 C CA . ALA H 1 80 ? 30.228 -24.415 58.893 1.00 71.55 76 ALA H CA 1
ATOM 13147 C C . ALA H 1 80 ? 30.042 -24.541 57.375 1.00 72.77 76 ALA H C 1
ATOM 13148 O O . ALA H 1 80 ? 29.911 -23.529 56.680 1.00 72.42 76 ALA H O 1
ATOM 13150 N N . GLU H 1 81 ? 30.014 -25.778 56.866 1.00 72.65 77 GLU H N 1
ATOM 13151 C CA . GLU H 1 81 ? 29.746 -26.020 55.434 1.00 74.96 77 GLU H CA 1
ATOM 13152 C C . GLU H 1 81 ? 28.457 -25.294 54.920 1.00 74.83 77 GLU H C 1
ATOM 13153 O O . GLU H 1 81 ? 27.596 -24.856 55.709 1.00 72.45 77 GLU H O 1
ATOM 13155 N N . PRO H 1 82 ? 28.347 -25.149 53.587 1.00 76.26 78 PRO H N 1
ATOM 13156 C CA . PRO H 1 82 ? 27.308 -24.423 52.848 1.00 74.41 78 PRO H CA 1
ATOM 13157 C C . PRO H 1 82 ? 25.896 -25.025 53.031 1.00 69.61 78 PRO H C 1
ATOM 13158 O O . PRO H 1 82 ? 25.586 -26.070 52.448 1.00 67.94 78 PRO H O 1
ATOM 13160 N N . ASP H 1 83 ? 25.057 -24.371 53.838 1.00 65.82 79 ASP H N 1
ATOM 13161 C CA . ASP H 1 83 ? 23.671 -24.845 54.079 1.00 61.95 79 ASP H CA 1
ATOM 13162 C C . ASP H 1 83 ? 23.590 -26.144 54.931 1.00 56.88 79 ASP H C 1
ATOM 13163 O O . ASP H 1 83 ? 22.587 -26.842 54.893 1.00 53.51 79 ASP H O 1
ATOM 13165 N N . ALA H 1 84 ? 24.646 -26.432 55.696 1.00 54.49 80 ALA H N 1
ATOM 13166 C CA . ALA H 1 84 ? 24.711 -27.605 56.567 1.00 51.55 80 ALA H CA 1
ATOM 13167 C C . ALA H 1 84 ? 23.623 -27.625 57.663 1.00 48.07 80 ALA H C 1
ATOM 13168 O O . ALA H 1 84 ? 23.042 -28.664 57.925 1.00 46.34 80 ALA H O 1
ATOM 13170 N N . PRO H 1 85 ? 23.338 -26.476 58.287 1.00 46.40 81 PRO H N 1
ATOM 13171 C CA . PRO H 1 85 ? 22.310 -26.502 59.300 1.00 44.10 81 PRO H CA 1
ATOM 13172 C C . PRO H 1 85 ? 20.967 -26.969 58.776 1.00 42.71 81 PRO H C 1
ATOM 13173 O O . PRO H 1 85 ? 20.298 -27.753 59.446 1.00 41.73 81 PRO H O 1
ATOM 13177 N N . ALA H 1 86 ? 20.560 -26.491 57.606 1.00 42.97 82 ALA H N 1
ATOM 13178 C CA . ALA H 1 86 ? 19.281 -26.920 57.007 1.00 42.26 82 ALA H CA 1
ATOM 13179 C C . ALA H 1 86 ? 19.352 -28.376 56.622 1.00 41.30 82 ALA H C 1
ATOM 13180 O O . ALA H 1 86 ? 18.356 -29.053 56.665 1.00 40.61 82 ALA H O 1
ATOM 13182 N N . GLU H 1 87 ? 20.539 -28.841 56.245 1.00 41.48 83 GLU H N 1
ATOM 13183 C CA . GLU H 1 87 ? 20.733 -30.223 55.839 1.00 42.35 83 GLU H CA 1
ATOM 13184 C C . GLU H 1 87 ? 20.593 -31.122 57.063 1.00 40.57 83 GLU H C 1
ATOM 13185 O O . GLU H 1 87 ? 19.953 -32.173 56.995 1.00 40.32 83 GLU H O 1
ATOM 13187 N N . LEU H 1 88 ? 21.169 -30.683 58.185 1.00 39.19 84 LEU H N 1
ATOM 13188 C CA . LEU H 1 88 ? 21.067 -31.417 59.425 1.00 37.53 84 LEU H CA 1
ATOM 13189 C C . LEU H 1 88 ? 19.629 -31.478 59.862 1.00 36.42 84 LEU H C 1
ATOM 13190 O O . LEU H 1 88 ? 19.149 -32.556 60.198 1.00 35.63 84 LEU H O 1
ATOM 13195 N N . ALA H 1 89 ? 18.933 -30.343 59.833 1.00 35.97 85 ALA H N 1
ATOM 13196 C CA . ALA H 1 89 ? 17.505 -30.341 60.164 1.00 36.08 85 ALA H CA 1
ATOM 13197 C C . ALA H 1 89 ? 16.728 -31.383 59.338 1.00 37.29 85 ALA H C 1
ATOM 13198 O O . ALA H 1 89 ? 15.998 -32.200 59.870 1.00 37.54 85 ALA H O 1
ATOM 13200 N N . ARG H 1 90 ? 16.922 -31.341 58.032 1.00 39.50 86 ARG H N 1
ATOM 13201 C CA . ARG H 1 90 ? 16.271 -32.236 57.096 1.00 41.40 86 ARG H CA 1
ATOM 13202 C C . ARG H 1 90 ? 16.558 -33.692 57.448 1.00 41.12 86 ARG H C 1
ATOM 13203 O O . ARG H 1 90 ? 15.640 -34.483 57.610 1.00 41.10 86 ARG H O 1
ATOM 13211 N N . ARG H 1 91 ? 17.827 -34.032 57.602 1.00 40.92 87 ARG H N 1
ATOM 13212 C CA . ARG H 1 91 ? 18.211 -35.426 57.824 1.00 41.27 87 ARG H CA 1
ATOM 13213 C C . ARG H 1 91 ? 17.745 -35.961 59.183 1.00 38.78 87 ARG H C 1
ATOM 13214 O O . ARG H 1 91 ? 17.301 -37.100 59.274 1.00 38.64 87 ARG H O 1
ATOM 13222 N N . ALA H 1 92 ? 17.826 -35.117 60.211 1.00 36.83 88 ALA H N 1
ATOM 13223 C CA . ALA H 1 92 ? 17.369 -35.437 61.551 1.00 35.87 88 ALA H CA 1
ATOM 13224 C C . ALA H 1 92 ? 15.851 -35.702 61.590 1.00 36.48 88 ALA H C 1
ATOM 13225 O O . ALA H 1 92 ? 15.403 -36.657 62.231 1.00 35.87 88 ALA H O 1
ATOM 13227 N N . ALA H 1 93 ? 15.072 -34.857 60.900 1.00 37.30 89 ALA H N 1
ATOM 13228 C CA . ALA H 1 93 ? 13.599 -34.998 60.863 1.00 38.43 89 ALA H CA 1
ATOM 13229 C C . ALA H 1 93 ? 13.157 -36.225 60.094 1.00 39.76 89 ALA H C 1
ATOM 13230 O O . ALA H 1 93 ? 12.254 -36.917 60.505 1.00 41.08 89 ALA H O 1
ATOM 13232 N N . GLU H 1 94 ? 13.808 -36.513 58.984 1.00 41.25 90 GLU H N 1
ATOM 13233 C CA . GLU H 1 94 ? 13.466 -37.703 58.186 1.00 42.96 90 GLU H CA 1
ATOM 13234 C C . GLU H 1 94 ? 13.804 -39.013 58.856 1.00 41.72 90 GLU H C 1
ATOM 13235 O O . GLU H 1 94 ? 13.164 -40.020 58.563 1.00 42.34 90 GLU H O 1
ATOM 13241 N N . ALA H 1 95 ? 14.786 -38.985 59.762 1.00 35.32 91 ALA H N 1
ATOM 13242 C CA . ALA H 1 95 ? 15.286 -40.192 60.440 1.00 35.02 91 ALA H CA 1
ATOM 13243 C C . ALA H 1 95 ? 14.162 -41.030 61.012 1.00 34.73 91 ALA H C 1
ATOM 13244 O O . ALA H 1 95 ? 14.100 -42.241 60.762 1.00 35.74 91 ALA H O 1
ATOM 13246 N N . PHE H 1 96 ? 13.258 -40.398 61.752 1.00 33.93 92 PHE H N 1
ATOM 13247 C CA . PHE H 1 96 ? 12.066 -41.084 62.264 1.00 33.62 92 PHE H CA 1
ATOM 13248 C C . PHE H 1 96 ? 10.737 -40.349 61.952 1.00 33.17 92 PHE H C 1
ATOM 13249 O O . PHE H 1 96 ? 9.812 -40.375 62.750 1.00 32.77 92 PHE H O 1
ATOM 13257 N N . GLY H 1 97 ? 10.642 -39.681 60.804 1.00 33.18 93 GLY H N 1
ATOM 13258 C CA . GLY H 1 97 ? 9.364 -39.098 60.354 1.00 32.89 93 GLY H CA 1
ATOM 13259 C C . GLY H 1 97 ? 8.944 -37.814 61.040 1.00 32.29 93 GLY H C 1
ATOM 13260 O O . GLY H 1 97 ? 7.760 -37.475 61.070 1.00 32.74 93 GLY H O 1
ATOM 13261 N N . GLY H 1 98 ? 9.919 -37.099 61.589 1.00 31.60 94 GLY H N 1
ATOM 13262 C CA . GLY H 1 98 ? 9.687 -35.846 62.314 1.00 30.84 94 GLY H CA 1
ATOM 13263 C C . GLY H 1 98 ? 10.484 -35.762 63.594 1.00 29.87 94 GLY H C 1
ATOM 13264 O O . GLY H 1 98 ? 10.954 -36.791 64.111 1.00 30.07 94 GLY H O 1
ATOM 13265 N N . LEU H 1 99 ? 10.632 -34.534 64.101 1.00 28.71 95 LEU H N 1
ATOM 13266 C CA . LEU H 1 99 ? 11.336 -34.276 65.369 1.00 27.82 95 LEU H CA 1
ATOM 13267 C C . LEU H 1 99 ? 10.385 -33.699 66.394 1.00 26.84 95 LEU H C 1
ATOM 13268 O O . LEU H 1 99 ? 9.567 -32.848 66.055 1.00 26.85 95 LEU H O 1
ATOM 13273 N N . ASP H 1 100 ? 10.491 -34.183 67.642 1.00 26.19 96 ASP H N 1
ATOM 13274 C CA . ASP H 1 100 ? 9.721 -33.669 68.789 1.00 25.53 96 ASP H CA 1
ATOM 13275 C C . ASP H 1 100 ? 10.554 -32.728 69.675 1.00 24.99 96 ASP H C 1
ATOM 13276 O O . ASP H 1 100 ? 9.991 -31.868 70.364 1.00 24.94 96 ASP H O 1
ATOM 13281 N N . VAL H 1 101 ? 11.881 -32.937 69.689 1.00 24.33 97 VAL H N 1
ATOM 13282 C CA . VAL H 1 101 ? 12.775 -32.209 70.533 1.00 24.11 97 VAL H CA 1
ATOM 13283 C C . VAL H 1 101 ? 14.088 -31.918 69.814 1.00 24.18 97 VAL H C 1
ATOM 13284 O O . VAL H 1 101 ? 14.688 -32.808 69.192 1.00 24.42 97 VAL H O 1
ATOM 13288 N N . LEU H 1 102 ? 14.541 -30.669 69.902 1.00 24.01 98 LEU H N 1
ATOM 13289 C CA . LEU H 1 102 ? 15.875 -30.301 69.501 1.00 24.07 98 LEU H CA 1
ATOM 13290 C C . LEU H 1 102 ? 16.600 -29.851 70.760 1.00 23.88 98 LEU H C 1
ATOM 13291 O O . LEU H 1 102 ? 16.086 -28.985 71.512 1.00 23.65 98 LEU H O 1
ATOM 13296 N N . VAL H 1 103 ? 17.771 -30.449 70.991 1.00 24.02 99 VAL H N 1
ATOM 13297 C CA . VAL H 1 103 ? 18.682 -30.001 72.005 1.00 23.93 99 VAL H CA 1
ATOM 13298 C C . VAL H 1 103 ? 19.854 -29.343 71.290 1.00 24.04 99 VAL H C 1
ATOM 13299 O O . VAL H 1 103 ? 20.775 -30.013 70.791 1.00 24.31 99 VAL H O 1
ATOM 13303 N N . ASN H 1 104 ? 19.803 -28.017 71.257 1.00 23.86 100 ASN H N 1
ATOM 13304 C CA . ASN H 1 104 ? 20.714 -27.212 70.447 1.00 23.95 100 ASN H CA 1
ATOM 13305 C C . ASN H 1 104 ? 21.997 -26.920 71.230 1.00 24.00 100 ASN H C 1
ATOM 13306 O O . ASN H 1 104 ? 22.094 -25.916 71.960 1.00 23.82 100 ASN H O 1
ATOM 13311 N N . ASN H 1 105 ? 22.958 -27.821 71.077 1.00 24.72 101 ASN H N 1
ATOM 13312 C CA . ASN H 1 105 ? 24.147 -27.876 71.905 1.00 25.61 101 ASN H CA 1
ATOM 13313 C C . ASN H 1 105 ? 25.436 -27.666 71.098 1.00 26.57 101 ASN H C 1
ATOM 13314 O O . ASN H 1 105 ? 25.862 -28.517 70.285 1.00 27.09 101 ASN H O 1
ATOM 13319 N N . ALA H 1 106 ? 26.052 -26.525 71.330 1.00 27.18 102 ALA H N 1
ATOM 13320 C CA . ALA H 1 106 ? 27.329 -26.192 70.713 1.00 27.89 102 ALA H CA 1
ATOM 13321 C C . ALA H 1 106 ? 28.083 -25.337 71.698 1.00 28.12 102 ALA H C 1
ATOM 13322 O O . ALA H 1 106 ? 27.476 -24.763 72.625 1.00 27.51 102 ALA H O 1
ATOM 13324 N N . GLY H 1 107 ? 29.394 -25.252 71.492 1.00 29.03 103 GLY H N 1
ATOM 13325 C CA . GLY H 1 107 ? 30.230 -24.313 72.236 1.00 29.69 103 GLY H CA 1
ATOM 13326 C C . GLY H 1 107 ? 31.725 -24.426 71.953 1.00 30.56 103 GLY H C 1
ATOM 13327 O O . GLY H 1 107 ? 32.267 -25.513 72.008 1.00 31.39 103 GLY H O 1
ATOM 13328 N N . ILE H 1 108 ? 32.366 -23.308 71.605 1.00 30.78 104 ILE H N 1
ATOM 13329 C CA . ILE H 1 108 ? 33.826 -23.187 71.678 1.00 31.62 104 ILE H CA 1
ATOM 13330 C C . ILE H 1 108 ? 34.109 -21.875 72.377 1.00 31.27 104 ILE H C 1
ATOM 13331 O O . ILE H 1 108 ? 33.243 -21.002 72.416 1.00 29.97 104 ILE H O 1
ATOM 13336 N N . SER H 1 109 ? 35.309 -21.751 72.941 1.00 31.53 105 SER H N 1
ATOM 13337 C CA . SER H 1 109 ? 35.673 -20.565 73.727 1.00 31.68 105 SER H CA 1
ATOM 13338 C C . SER H 1 109 ? 37.139 -20.254 73.514 1.00 32.91 105 SER H C 1
ATOM 13339 O O . SER H 1 109 ? 37.997 -21.146 73.710 1.00 33.38 105 SER H O 1
ATOM 13342 N N . HIS H 1 110 ? 37.409 -18.996 73.122 1.00 33.21 106 HIS H N 1
ATOM 13343 C CA . HIS H 1 110 ? 38.752 -18.482 72.883 1.00 33.81 106 HIS H CA 1
ATOM 13344 C C . HIS H 1 110 ? 38.960 -17.259 73.736 1.00 33.83 106 HIS H C 1
ATOM 13345 O O . HIS H 1 110 ? 38.874 -16.134 73.258 1.00 33.41 106 HIS H O 1
ATOM 13352 N N . PRO H 1 111 ? 39.263 -17.466 75.026 1.00 34.26 107 PRO H N 1
ATOM 13353 C CA . PRO H 1 111 ? 39.367 -16.342 75.959 1.00 34.03 107 PRO H CA 1
ATOM 13354 C C . PRO H 1 111 ? 40.552 -15.442 75.707 1.00 34.87 107 PRO H C 1
ATOM 13355 O O . PRO H 1 111 ? 41.646 -15.902 75.403 1.00 35.03 107 PRO H O 1
ATOM 13359 N N . GLN H 1 112 ? 40.304 -14.149 75.820 1.00 35.00 108 GLN H N 1
ATOM 13360 C CA . GLN H 1 112 ? 41.352 -13.149 75.705 1.00 35.89 108 GLN H CA 1
ATOM 13361 C C . GLN H 1 112 ? 40.750 -11.800 76.103 1.00 35.17 108 GLN H C 1
ATOM 13362 O O . GLN H 1 112 ? 39.547 -11.571 75.947 1.00 34.13 108 GLN H O 1
ATOM 13368 N N . PRO H 1 113 ? 41.585 -10.899 76.619 1.00 35.49 109 PRO H N 1
ATOM 13369 C CA . PRO H 1 113 ? 41.067 -9.573 76.934 1.00 34.93 109 PRO H CA 1
ATOM 13370 C C . PRO H 1 113 ? 40.348 -8.896 75.758 1.00 33.97 109 PRO H C 1
ATOM 13371 O O . PRO H 1 113 ? 40.631 -9.167 74.599 1.00 33.49 109 PRO H O 1
ATOM 13375 N N . VAL H 1 114 ? 39.407 -8.022 76.084 1.00 33.39 110 VAL H N 1
ATOM 13376 C CA . VAL H 1 114 ? 38.629 -7.322 75.083 1.00 32.96 110 VAL H CA 1
ATOM 13377 C C . VAL H 1 114 ? 39.542 -6.488 74.137 1.00 33.15 110 VAL H C 1
ATOM 13378 O O . VAL H 1 114 ? 39.377 -6.518 72.896 1.00 32.43 110 VAL H O 1
ATOM 13382 N N . VAL H 1 115 ? 40.546 -5.808 74.701 1.00 33.58 111 VAL H N 1
ATOM 13383 C CA . VAL H 1 115 ? 41.453 -5.007 73.857 1.00 34.10 111 VAL H CA 1
ATOM 13384 C C . VAL H 1 115 ? 42.262 -5.896 72.867 1.00 34.65 111 VAL H C 1
ATOM 13385 O O . VAL H 1 115 ? 42.660 -5.434 71.791 1.00 35.20 111 VAL H O 1
ATOM 13389 N N . ASP H 1 116 ? 42.447 -7.169 73.201 1.00 34.68 112 ASP H N 1
ATOM 13390 C CA . ASP H 1 116 ? 43.186 -8.101 72.328 1.00 35.46 112 ASP H CA 1
ATOM 13391 C C . ASP H 1 116 ? 42.335 -8.944 71.384 1.00 35.01 112 ASP H C 1
ATOM 13392 O O . ASP H 1 116 ? 42.826 -9.921 70.773 1.00 35.34 112 ASP H O 1
ATOM 13397 N N . THR H 1 117 ? 41.073 -8.592 71.243 1.00 34.27 113 THR H N 1
ATOM 13398 C CA . THR H 1 117 ? 40.182 -9.462 70.510 1.00 33.96 113 THR H CA 1
ATOM 13399 C C . THR H 1 117 ? 40.773 -9.688 69.121 1.00 34.57 113 THR H C 1
ATOM 13400 O O . THR H 1 117 ? 41.073 -8.734 68.405 1.00 34.01 113 THR H O 1
ATOM 13404 N N . ASP H 1 118 ? 41.014 -10.956 68.788 1.00 35.24 114 ASP H N 1
ATOM 13405 C CA . ASP H 1 118 ? 41.434 -11.328 67.444 1.00 35.80 114 ASP H CA 1
ATOM 13406 C C . ASP H 1 118 ? 40.169 -11.570 66.614 1.00 35.29 114 ASP H C 1
ATOM 13407 O O . ASP H 1 118 ? 39.295 -12.269 67.069 1.00 34.12 114 ASP H O 1
ATOM 13412 N N . PRO H 1 119 ? 40.059 -10.950 65.414 1.00 36.19 115 PRO H N 1
ATOM 13413 C CA . PRO H 1 119 ? 38.826 -11.096 64.610 1.00 36.56 115 PRO H CA 1
ATOM 13414 C C . PRO H 1 119 ? 38.536 -12.521 64.092 1.00 37.17 115 PRO H C 1
ATOM 13415 O O . PRO H 1 119 ? 37.359 -12.896 63.960 1.00 36.39 115 PRO H O 1
ATOM 13419 N N . GLN H 1 120 ? 39.573 -13.302 63.806 1.00 38.26 116 GLN H N 1
ATOM 13420 C CA . GLN H 1 120 ? 39.348 -14.681 63.352 1.00 39.31 116 GLN H CA 1
ATOM 13421 C C . GLN H 1 120 ? 38.751 -15.484 64.493 1.00 37.47 116 GLN H C 1
ATOM 13422 O O . GLN H 1 120 ? 37.825 -16.259 64.274 1.00 37.16 116 GLN H O 1
ATOM 13428 N N . LEU H 1 121 ? 39.268 -15.291 65.704 1.00 36.03 117 LEU H N 1
ATOM 13429 C CA . LEU H 1 121 ? 38.768 -16.031 66.859 1.00 34.91 117 LEU H CA 1
ATOM 13430 C C . LEU H 1 121 ? 37.336 -15.549 67.230 1.00 33.43 117 LEU H C 1
ATOM 13431 O O . LEU H 1 121 ? 36.487 -16.347 67.616 1.00 32.60 117 LEU H O 1
ATOM 13436 N N . PHE H 1 122 ? 37.083 -14.247 67.093 1.00 32.30 118 PHE H N 1
ATOM 13437 C CA . PHE H 1 122 ? 35.750 -13.701 67.268 1.00 31.41 118 PHE H CA 1
ATOM 13438 C C . PHE H 1 122 ? 34.768 -14.358 66.292 1.00 31.09 118 PHE H C 1
ATOM 13439 O O . PHE H 1 122 ? 33.644 -14.740 66.673 1.00 30.69 118 PHE H O 1
ATOM 13447 N N . ASP H 1 123 ? 35.183 -14.498 65.039 1.00 31.22 119 ASP H N 1
ATOM 13448 C CA . ASP H 1 123 ? 34.286 -14.996 64.004 1.00 31.07 119 ASP H CA 1
ATOM 13449 C C . ASP H 1 123 ? 34.065 -16.474 64.206 1.00 30.64 119 ASP H C 1
ATOM 13450 O O . ASP H 1 123 ? 32.956 -16.962 64.008 1.00 30.33 119 ASP H O 1
ATOM 13455 N N . ALA H 1 124 ? 35.097 -17.192 64.627 1.00 30.44 120 ALA H N 1
ATOM 13456 C CA . ALA H 1 124 ? 34.944 -18.632 64.841 1.00 30.38 120 ALA H CA 1
ATOM 13457 C C . ALA H 1 124 ? 33.867 -18.823 65.950 1.00 29.76 120 ALA H C 1
ATOM 13458 O O . ALA H 1 124 ? 32.873 -19.502 65.728 1.00 29.59 120 ALA H O 1
ATOM 13460 N N . THR H 1 125 ? 34.052 -18.159 67.097 1.00 29.05 121 THR H N 1
ATOM 13461 C CA . THR H 1 125 ? 33.089 -18.177 68.168 1.00 28.35 121 THR H CA 1
ATOM 13462 C C . THR H 1 125 ? 31.635 -17.895 67.689 1.00 27.75 121 THR H C 1
ATOM 13463 O O . THR H 1 125 ? 30.759 -18.704 67.929 1.00 27.07 121 THR H O 1
ATOM 13467 N N . ILE H 1 126 ? 31.384 -16.754 67.033 1.00 27.57 122 ILE H N 1
ATOM 13468 C CA . ILE H 1 126 ? 30.035 -16.437 66.560 1.00 27.16 122 ILE H CA 1
ATOM 13469 C C . ILE H 1 126 ? 29.514 -17.558 65.667 1.00 27.57 122 ILE H C 1
ATOM 13470 O O . ILE H 1 126 ? 28.336 -17.884 65.692 1.00 27.04 122 ILE H O 1
ATOM 13475 N N . ALA H 1 127 ? 30.415 -18.155 64.889 1.00 28.36 123 ALA H N 1
ATOM 13476 C CA . ALA H 1 127 ? 30.052 -19.146 63.889 1.00 28.56 123 ALA H CA 1
ATOM 13477 C C . ALA H 1 127 ? 29.564 -20.429 64.531 1.00 28.44 123 ALA H C 1
ATOM 13478 O O . ALA H 1 127 ? 28.508 -20.963 64.134 1.00 28.19 123 ALA H O 1
ATOM 13480 N N . VAL H 1 128 ? 30.297 -20.902 65.538 1.00 28.55 124 VAL H N 1
ATOM 13481 C CA . VAL H 1 128 ? 29.950 -22.161 66.226 1.00 28.51 124 VAL H CA 1
ATOM 13482 C C . VAL H 1 128 ? 28.854 -21.982 67.298 1.00 27.88 124 VAL H C 1
ATOM 13483 O O . VAL H 1 128 ? 27.935 -22.808 67.390 1.00 28.36 124 VAL H O 1
ATOM 13487 N N . ASN H 1 129 ? 28.928 -20.910 68.095 1.00 27.26 125 ASN H N 1
ATOM 13488 C CA . ASN H 1 129 ? 28.041 -20.741 69.257 1.00 26.25 125 ASN H CA 1
ATOM 13489 C C . ASN H 1 129 ? 26.691 -20.120 68.864 1.00 25.76 125 ASN H C 1
ATOM 13490 O O . ASN H 1 129 ? 25.672 -20.419 69.480 1.00 24.97 125 ASN H O 1
ATOM 13495 N N . LEU H 1 130 ? 26.699 -19.279 67.827 1.00 25.65 126 LEU H N 1
ATOM 13496 C CA . LEU H 1 130 ? 25.519 -18.506 67.455 1.00 25.41 126 LEU H CA 1
ATOM 13497 C C . LEU H 1 130 ? 24.935 -18.866 66.087 1.00 25.93 126 LEU H C 1
ATOM 13498 O O . LEU H 1 130 ? 23.755 -19.254 65.993 1.00 25.92 126 LEU H O 1
ATOM 13503 N N . ARG H 1 131 ? 25.736 -18.746 65.039 1.00 26.57 127 ARG H N 1
ATOM 13504 C CA . ARG H 1 131 ? 25.214 -18.845 63.686 1.00 27.04 127 ARG H CA 1
ATOM 13505 C C . ARG H 1 131 ? 24.624 -20.217 63.374 1.00 26.75 127 ARG H C 1
ATOM 13506 O O . ARG H 1 131 ? 23.458 -20.335 63.001 1.00 26.50 127 ARG H O 1
ATOM 13514 N N . ALA H 1 132 ? 25.435 -21.246 63.533 1.00 26.51 128 ALA H N 1
ATOM 13515 C CA . ALA H 1 132 ? 25.023 -22.607 63.181 1.00 26.54 128 ALA H CA 1
ATOM 13516 C C . ALA H 1 132 ? 23.753 -23.078 63.962 1.00 25.95 128 ALA H C 1
ATOM 13517 O O . ALA H 1 132 ? 22.877 -23.720 63.374 1.00 25.92 128 ALA H O 1
ATOM 13519 N N . PRO H 1 133 ? 23.681 -22.784 65.273 1.00 25.34 129 PRO H N 1
ATOM 13520 C CA . PRO H 1 133 ? 22.532 -23.158 66.081 1.00 24.81 129 PRO H CA 1
ATOM 13521 C C . PRO H 1 133 ? 21.305 -22.371 65.710 1.00 24.28 129 PRO H C 1
ATOM 13522 O O . PRO H 1 133 ? 20.228 -22.953 65.611 1.00 24.19 129 PRO H O 1
ATOM 13526 N N . ALA H 1 134 ? 21.473 -21.064 65.490 1.00 24.18 130 ALA H N 1
ATOM 13527 C CA . ALA H 1 134 ? 20.359 -20.204 65.132 1.00 24.08 130 ALA H CA 1
ATOM 13528 C C . ALA H 1 134 ? 19.697 -20.748 63.854 1.00 24.33 130 ALA H C 1
ATOM 13529 O O . ALA H 1 134 ? 18.501 -20.934 63.780 1.00 24.29 130 ALA H O 1
ATOM 13531 N N . LEU H 1 135 ? 20.512 -21.079 62.868 1.00 24.62 131 LEU H N 1
ATOM 13532 C CA . LEU H 1 135 ? 19.985 -21.513 61.589 1.00 24.95 131 LEU H CA 1
ATOM 13533 C C . LEU H 1 135 ? 19.474 -22.944 61.645 1.00 25.12 131 LEU H C 1
ATOM 13534 O O . LEU H 1 135 ? 18.466 -23.284 60.970 1.00 25.82 131 LEU H O 1
ATOM 13539 N N . LEU H 1 136 ? 20.112 -23.786 62.460 1.00 24.91 132 LEU H N 1
ATOM 13540 C CA . LEU H 1 136 ? 19.584 -25.144 62.705 1.00 24.95 132 LEU H CA 1
ATOM 13541 C C . LEU H 1 136 ? 18.167 -25.109 63.323 1.00 24.71 132 LEU H C 1
ATOM 13542 O O . LEU H 1 136 ? 17.278 -25.813 62.877 1.00 24.84 132 LEU H O 1
ATOM 13547 N N . ALA H 1 137 ? 17.983 -24.260 64.333 1.00 24.40 133 ALA H N 1
ATOM 13548 C CA . ALA H 1 137 ? 16.713 -24.109 65.073 1.00 24.19 133 ALA H CA 1
ATOM 13549 C C . ALA H 1 137 ? 15.566 -23.541 64.224 1.00 24.30 133 ALA H C 1
ATOM 13550 O O . ALA H 1 137 ? 14.392 -23.948 64.377 1.00 24.30 133 ALA H O 1
ATOM 13552 N N . SER H 1 138 ? 15.874 -22.592 63.347 1.00 24.43 134 SER H N 1
ATOM 13553 C CA . SER H 1 138 ? 14.819 -22.031 62.490 1.00 24.84 134 SER H CA 1
ATOM 13554 C C . SER H 1 138 ? 14.274 -23.100 61.519 1.00 25.19 134 SER H C 1
ATOM 13555 O O . SER H 1 138 ? 13.062 -23.211 61.288 1.00 25.24 134 SER H O 1
ATOM 13558 N N . ALA H 1 139 ? 15.195 -23.878 60.970 1.00 25.50 135 ALA H N 1
ATOM 13559 C CA . ALA H 1 139 ? 14.890 -25.005 60.086 1.00 26.03 135 ALA H CA 1
ATOM 13560 C C . ALA H 1 139 ? 14.173 -26.106 60.809 1.00 26.13 135 ALA H C 1
ATOM 13561 O O . ALA H 1 139 ? 13.194 -26.654 60.278 1.00 26.32 135 ALA H O 1
ATOM 13563 N N . VAL H 1 140 ? 14.685 -26.494 61.984 1.00 25.99 136 VAL H N 1
ATOM 13564 C CA . VAL H 1 140 ? 13.966 -27.483 62.797 1.00 26.15 136 VAL H CA 1
ATOM 13565 C C . VAL H 1 140 ? 12.539 -26.945 63.074 1.00 26.41 136 VAL H C 1
ATOM 13566 O O . VAL H 1 140 ? 11.559 -27.664 62.903 1.00 26.44 136 VAL H O 1
ATOM 13570 N N . GLY H 1 141 ? 12.444 -25.665 63.448 1.00 26.48 137 GLY H N 1
ATOM 13571 C CA . GLY H 1 141 ? 11.162 -25.013 63.698 1.0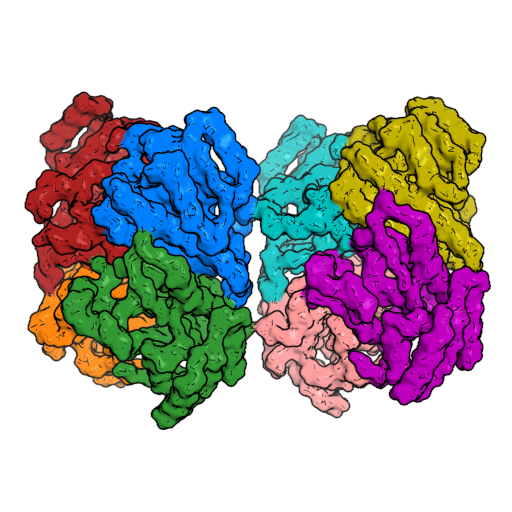0 26.77 137 GLY H CA 1
ATOM 13572 C C . GLY H 1 141 ? 10.173 -25.079 62.562 1.00 27.47 137 GLY H C 1
ATOM 13573 O O . GLY H 1 141 ? 9.022 -25.384 62.760 1.00 27.77 137 GLY H O 1
ATOM 13574 N N . LYS H 1 142 ? 10.623 -24.767 61.367 1.00 28.61 138 LYS H N 1
ATOM 13575 C CA . LYS H 1 142 ? 9.784 -24.894 60.168 1.00 29.54 138 LYS H CA 1
ATOM 13576 C C . LYS H 1 142 ? 9.200 -26.301 60.050 1.00 29.58 138 LYS H C 1
ATOM 13577 O O . LYS H 1 142 ? 7.994 -26.481 59.879 1.00 30.23 138 LYS H O 1
ATOM 13583 N N . ALA H 1 143 ? 10.069 -27.294 60.139 1.00 29.36 139 ALA H N 1
ATOM 13584 C CA . ALA H 1 143 ? 9.676 -28.685 60.044 1.00 29.56 139 ALA H CA 1
ATOM 13585 C C . ALA H 1 143 ? 8.641 -29.017 61.132 1.00 29.25 139 ALA H C 1
ATOM 13586 O O . ALA H 1 143 ? 7.636 -29.644 60.835 1.00 29.66 139 ALA H O 1
ATOM 13588 N N . MET H 1 144 ? 8.870 -28.534 62.353 1.00 28.43 140 MET H N 1
ATOM 13589 C CA . MET H 1 144 ? 7.934 -28.714 63.461 1.00 28.52 140 MET H CA 1
ATOM 13590 C C . MET H 1 144 ? 6.576 -28.015 63.269 1.00 28.90 140 MET H C 1
ATOM 13591 O O . MET H 1 144 ? 5.553 -28.579 63.604 1.00 28.99 140 MET H O 1
ATOM 13596 N N . VAL H 1 145 ? 6.579 -26.777 62.767 1.00 29.12 141 VAL H N 1
ATOM 13597 C CA . VAL H 1 145 ? 5.344 -26.097 62.415 1.00 29.30 141 VAL H CA 1
ATOM 13598 C C . VAL H 1 145 ? 4.577 -26.884 61.343 1.00 30.28 141 VAL H C 1
ATOM 13599 O O . VAL H 1 145 ? 3.390 -27.061 61.471 1.00 31.34 141 VAL H O 1
ATOM 13603 N N . ALA H 1 146 ? 5.249 -27.346 60.288 1.00 30.44 142 ALA H N 1
ATOM 13604 C CA . ALA H 1 146 ? 4.550 -28.083 59.189 1.00 31.27 142 ALA H CA 1
ATOM 13605 C C . ALA H 1 146 ? 3.939 -29.421 59.632 1.00 31.26 142 ALA H C 1
ATOM 13606 O O . ALA H 1 146 ? 2.814 -29.751 59.235 1.00 31.25 142 ALA H O 1
ATOM 13608 N N . ALA H 1 147 ? 4.679 -30.170 60.459 1.00 30.78 143 ALA H N 1
ATOM 13609 C CA . ALA H 1 147 ? 4.200 -31.477 60.930 1.00 30.89 143 ALA H CA 1
ATOM 13610 C C . ALA H 1 147 ? 3.007 -31.319 61.836 1.00 31.03 143 ALA H C 1
ATOM 13611 O O . ALA H 1 147 ? 2.200 -32.211 61.880 1.00 31.21 143 ALA H O 1
ATOM 13613 N N . GLY H 1 148 ? 2.915 -30.204 62.582 1.00 31.20 144 GLY H N 1
ATOM 13614 C CA . GLY H 1 148 ? 1.711 -29.898 63.380 1.00 31.74 144 GLY H CA 1
ATOM 13615 C C . GLY H 1 148 ? 1.550 -30.635 64.723 1.00 31.96 144 GLY H C 1
ATOM 13616 O O . GLY H 1 148 ? 0.432 -30.775 65.260 1.00 31.59 144 GLY H O 1
ATOM 13617 N N . GLU H 1 149 ? 2.661 -31.063 65.301 1.00 32.33 145 GLU H N 1
ATOM 13618 C CA . GLU H 1 149 ? 2.579 -31.869 66.509 1.00 33.18 145 GLU H CA 1
ATOM 13619 C C . GLU H 1 149 ? 3.279 -31.219 67.685 1.00 31.51 145 GLU H C 1
ATOM 13620 O O . GLU H 1 149 ? 3.649 -31.898 68.627 1.00 31.67 145 GLU H O 1
ATOM 13626 N N . GLY H 1 150 ? 3.444 -29.904 67.618 1.00 29.98 146 GLY H N 1
ATOM 13627 C CA . GLY H 1 150 ? 4.084 -29.164 68.665 1.00 28.68 146 GLY H CA 1
ATOM 13628 C C . GLY H 1 150 ? 5.565 -29.487 68.665 1.00 27.82 146 GLY H C 1
ATOM 13629 O O . GLY H 1 150 ? 6.079 -30.040 67.717 1.00 27.35 146 GLY H O 1
ATOM 13630 N N . GLY H 1 151 ? 6.245 -29.158 69.746 1.00 26.80 147 GLY H N 1
ATOM 13631 C CA . GLY H 1 151 ? 7.657 -29.462 69.833 1.00 26.49 147 GLY H CA 1
ATOM 13632 C C . GLY H 1 151 ? 8.359 -28.672 70.892 1.00 25.69 147 GLY H C 1
ATOM 13633 O O . GLY H 1 151 ? 7.833 -27.688 71.399 1.00 25.51 147 GLY H O 1
ATOM 13634 N N . ALA H 1 152 ? 9.556 -29.129 71.226 1.00 25.24 148 ALA H N 1
ATOM 13635 C CA . ALA H 1 152 ? 10.350 -28.539 72.278 1.00 24.64 148 ALA H CA 1
ATOM 13636 C C . ALA H 1 152 ? 11.693 -28.307 71.705 1.00 24.36 148 ALA H C 1
ATOM 13637 O O . ALA H 1 152 ? 12.279 -29.203 71.124 1.00 24.35 148 ALA H O 1
ATOM 13639 N N . ILE H 1 153 ? 12.169 -27.081 71.866 1.00 24.03 149 ILE H N 1
ATOM 13640 C CA . ILE H 1 153 ? 13.511 -26.689 71.510 1.00 23.64 149 ILE H CA 1
ATOM 13641 C C . ILE H 1 153 ? 14.201 -26.252 72.786 1.00 23.32 149 ILE H C 1
ATOM 13642 O O . ILE H 1 153 ? 13.647 -25.449 73.581 1.00 23.44 149 ILE H O 1
ATOM 13647 N N . ILE H 1 154 ? 15.409 -26.764 73.002 1.00 23.22 150 ILE H N 1
ATOM 13648 C CA . ILE H 1 154 ? 16.122 -26.474 74.221 1.00 23.12 150 ILE H CA 1
ATOM 13649 C C . ILE H 1 154 ? 17.546 -26.077 73.895 1.00 23.18 150 ILE H C 1
ATOM 13650 O O . ILE H 1 154 ? 18.338 -26.864 73.389 1.00 23.37 150 ILE H O 1
ATOM 13655 N N . THR H 1 155 ? 17.857 -24.824 74.201 1.00 23.06 151 THR H N 1
ATOM 13656 C CA . THR H 1 155 ? 19.131 -24.277 73.885 1.00 23.13 151 THR H CA 1
ATOM 13657 C C . THR H 1 155 ? 20.084 -24.461 75.064 1.00 23.17 151 THR H C 1
ATOM 13658 O O . THR H 1 155 ? 19.735 -24.154 76.205 1.00 23.05 151 THR H O 1
ATOM 13662 N N . VAL H 1 156 ? 21.292 -24.938 74.789 1.00 23.38 152 VAL H N 1
ATOM 13663 C CA . VAL H 1 156 ? 22.285 -25.044 75.844 1.00 23.48 152 VAL H CA 1
ATOM 13664 C C . VAL H 1 156 ? 23.139 -23.804 75.762 1.00 23.48 152 VAL H C 1
ATOM 13665 O O . VAL H 1 156 ? 24.053 -23.736 74.989 1.00 23.67 152 VAL H O 1
ATOM 13669 N N . ALA H 1 157 ? 22.830 -22.820 76.595 1.00 23.31 153 ALA H N 1
ATOM 13670 C CA . ALA H 1 157 ? 23.498 -21.529 76.559 1.00 23.30 153 ALA H CA 1
ATOM 13671 C C . ALA H 1 157 ? 24.582 -21.507 77.658 1.00 23.46 153 ALA H C 1
ATOM 13672 O O . ALA H 1 157 ? 25.369 -22.449 77.766 1.00 23.70 153 ALA H O 1
ATOM 13674 N N . SER H 1 158 ? 24.613 -20.444 78.455 1.00 23.37 154 SER H N 1
ATOM 13675 C CA . SER H 1 158 ? 25.583 -20.283 79.515 1.00 23.55 154 SER H CA 1
ATOM 13676 C C . SER H 1 158 ? 25.094 -19.187 80.451 1.00 23.39 154 SER H C 1
ATOM 13677 O O . SER H 1 158 ? 24.308 -18.327 80.053 1.00 23.19 154 SER H O 1
ATOM 13680 N N . ALA H 1 159 ? 25.529 -19.253 81.700 1.00 23.53 155 ALA H N 1
ATOM 13681 C CA . ALA H 1 159 ? 25.435 -18.114 82.612 1.00 23.48 155 ALA H CA 1
ATOM 13682 C C . ALA H 1 159 ? 26.039 -16.870 81.942 1.00 23.49 155 ALA H C 1
ATOM 13683 O O . ALA H 1 159 ? 25.652 -15.728 82.224 1.00 23.38 155 ALA H O 1
ATOM 13685 N N . ALA H 1 160 ? 27.008 -17.113 81.067 1.00 23.67 156 ALA H N 1
ATOM 13686 C CA . ALA H 1 160 ? 27.779 -16.059 80.378 1.00 23.75 156 ALA H CA 1
ATOM 13687 C C . ALA H 1 160 ? 26.951 -15.344 79.297 1.00 23.51 156 ALA H C 1
ATOM 13688 O O . ALA H 1 160 ? 27.360 -14.290 78.766 1.00 23.55 156 ALA H O 1
ATOM 13690 N N . ALA H 1 161 ? 25.794 -15.941 78.976 1.00 23.31 157 ALA H N 1
ATOM 13691 C CA . ALA H 1 161 ? 24.758 -15.306 78.187 1.00 23.10 157 ALA H CA 1
ATOM 13692 C C . ALA H 1 161 ? 24.111 -14.245 79.034 1.00 22.98 157 ALA H C 1
ATOM 13693 O O . ALA H 1 161 ? 23.581 -13.263 78.540 1.00 22.88 157 ALA H O 1
ATOM 13695 N N . LEU H 1 162 ? 24.102 -14.458 80.319 1.00 23.00 158 LEU H N 1
ATOM 13696 C CA . LEU H 1 162 ? 23.331 -13.620 81.171 1.00 22.91 158 LEU H CA 1
ATOM 13697 C C . LEU H 1 162 ? 24.185 -12.548 81.840 1.00 23.04 158 LEU H C 1
ATOM 13698 O O . LEU H 1 162 ? 23.667 -11.535 82.291 1.00 22.99 158 LEU H O 1
ATOM 13703 N N . ALA H 1 163 ? 25.490 -12.754 81.921 1.00 23.26 159 ALA H N 1
ATOM 13704 C CA . ALA H 1 163 ? 26.310 -11.812 82.643 1.00 23.43 159 ALA H CA 1
ATOM 13705 C C . ALA H 1 163 ? 27.676 -11.819 82.023 1.00 23.66 159 ALA H C 1
ATOM 13706 O O . ALA H 1 163 ? 28.182 -12.873 81.668 1.00 23.77 159 ALA H O 1
ATOM 13708 N N . PRO H 1 164 ? 28.267 -10.636 81.867 1.00 23.80 160 PRO H N 1
ATOM 13709 C CA . PRO H 1 164 ? 29.545 -10.540 81.224 1.00 24.25 160 PRO H CA 1
ATOM 13710 C C . PRO H 1 164 ? 30.601 -11.163 82.098 1.00 24.96 160 PRO H C 1
ATOM 13711 O O . PRO H 1 164 ? 30.485 -11.142 83.320 1.00 24.94 160 PRO H O 1
ATOM 13715 N N . LEU H 1 165 ? 31.606 -11.736 81.459 1.00 26.08 161 LEU H N 1
ATOM 13716 C CA . LEU H 1 165 ? 32.720 -12.389 82.145 1.00 27.32 161 LEU H CA 1
ATOM 13717 C C . LEU H 1 165 ? 34.012 -11.837 81.524 1.00 28.28 161 LEU H C 1
ATOM 13718 O O . LEU H 1 165 ? 34.122 -11.749 80.297 1.00 28.22 161 LEU H O 1
ATOM 13723 N N . PRO H 1 166 ? 34.975 -11.421 82.360 1.00 29.08 162 PRO H N 1
ATOM 13724 C CA . PRO H 1 166 ? 36.253 -11.007 81.800 1.00 29.80 162 PRO H CA 1
ATOM 13725 C C . PRO H 1 166 ? 36.811 -12.081 80.883 1.00 30.18 162 PRO H C 1
ATOM 13726 O O . PRO H 1 166 ? 36.673 -13.278 81.181 1.00 30.39 162 PRO H O 1
ATOM 13730 N N . ASP H 1 167 ? 37.417 -11.631 79.768 1.00 30.70 163 ASP H N 1
ATOM 13731 C CA . ASP H 1 167 ? 38.034 -12.494 78.713 1.00 30.75 163 ASP H CA 1
ATOM 13732 C C . ASP H 1 167 ? 37.041 -13.210 77.798 1.00 29.68 163 ASP H C 1
ATOM 13733 O O . ASP H 1 167 ? 37.447 -14.033 76.995 1.00 29.65 163 ASP H O 1
ATOM 13738 N N . HIS H 1 168 ? 35.753 -12.900 77.899 1.00 28.42 164 HIS H N 1
ATOM 13739 C CA . HIS H 1 168 ? 34.768 -13.662 77.180 1.00 27.71 164 HIS H CA 1
ATOM 13740 C C . HIS H 1 168 ? 33.924 -12.800 76.289 1.00 27.20 164 HIS H C 1
ATOM 13741 O O . HIS H 1 168 ? 32.746 -13.091 76.071 1.00 26.66 164 HIS H O 1
ATOM 13748 N N . TYR H 1 169 ? 34.535 -11.755 75.722 1.00 27.13 165 TYR H N 1
ATOM 13749 C CA . TYR H 1 169 ? 33.870 -10.894 74.748 1.00 26.86 165 TYR H CA 1
ATOM 13750 C C . TYR H 1 169 ? 32.996 -11.651 73.726 1.00 26.48 165 TYR H C 1
ATOM 13751 O O . TYR H 1 169 ? 31.817 -11.452 73.650 1.00 25.91 165 TYR H O 1
ATOM 13760 N N . ALA H 1 170 ? 33.615 -12.509 72.932 1.00 26.85 166 ALA H N 1
ATOM 13761 C CA . ALA H 1 170 ? 32.939 -13.212 71.854 1.00 26.56 166 ALA H CA 1
ATOM 13762 C C . ALA H 1 170 ? 31.960 -14.283 72.382 1.00 26.23 166 ALA H C 1
ATOM 13763 O O . ALA H 1 170 ? 30.831 -14.459 71.851 1.00 25.51 166 ALA H O 1
ATOM 13765 N N . TYR H 1 171 ? 32.411 -15.000 73.417 1.00 26.25 167 TYR H N 1
ATOM 13766 C CA . TYR H 1 171 ? 31.642 -16.066 74.011 1.00 25.86 167 TYR H CA 1
ATOM 13767 C C . TYR H 1 171 ? 30.354 -15.490 74.577 1.00 25.26 167 TYR H C 1
ATOM 13768 O O . TYR H 1 171 ? 29.239 -15.889 74.162 1.00 24.79 167 TYR H O 1
ATOM 13777 N N . CYS H 1 172 ? 30.488 -14.539 75.515 1.00 24.87 168 CYS H N 1
ATOM 13778 C CA . CYS H 1 172 ? 29.321 -13.917 76.114 1.00 24.10 168 CYS H CA 1
ATOM 13779 C C . CYS H 1 172 ? 28.390 -13.375 75.009 1.00 23.91 168 CYS H C 1
ATOM 13780 O O . CYS H 1 172 ? 27.184 -13.576 75.026 1.00 23.54 168 CYS H O 1
ATOM 13783 N N . THR H 1 173 ? 28.969 -12.692 74.039 1.00 24.06 169 THR H N 1
ATOM 13784 C CA . THR H 1 173 ? 28.179 -12.130 72.966 1.00 23.91 169 THR H CA 1
ATOM 13785 C C . THR H 1 173 ? 27.403 -13.210 72.217 1.00 23.78 169 THR H C 1
ATOM 13786 O O . THR H 1 173 ? 26.181 -13.091 72.035 1.00 23.54 169 THR H O 1
ATOM 13790 N N . SER H 1 174 ? 28.108 -14.267 71.830 1.00 23.95 170 SER H N 1
ATOM 13791 C CA . SER H 1 174 ? 27.526 -15.339 71.018 1.00 24.00 170 SER H CA 1
ATOM 13792 C C . SER H 1 174 ? 26.338 -15.989 71.724 1.00 23.69 170 SER H C 1
ATOM 13793 O O . SER H 1 174 ? 25.232 -16.150 71.138 1.00 23.66 170 SER H O 1
ATOM 13796 N N . LYS H 1 175 ? 26.553 -16.296 73.001 1.00 23.65 171 LYS H N 1
ATOM 13797 C CA . LYS H 1 175 ? 25.577 -16.962 73.820 1.00 23.45 171 LYS H CA 1
ATOM 13798 C C . LYS H 1 175 ? 24.374 -16.064 74.162 1.00 23.19 171 LYS H C 1
ATOM 13799 O O . LYS H 1 175 ? 23.272 -16.540 74.281 1.00 23.05 171 LYS H O 1
ATOM 13805 N N . ALA H 1 176 ? 24.619 -14.773 74.373 1.00 23.17 172 ALA H N 1
ATOM 13806 C CA . ALA H 1 176 ? 23.556 -13.806 74.610 1.00 22.99 172 ALA H CA 1
ATOM 13807 C C . ALA H 1 176 ? 22.679 -13.699 73.351 1.00 22.96 172 ALA H C 1
ATOM 13808 O O . ALA H 1 176 ? 21.435 -13.642 73.447 1.00 22.84 172 ALA H O 1
ATOM 13810 N N . GLY H 1 177 ? 23.330 -13.700 72.187 1.00 23.13 173 GLY H N 1
ATOM 13811 C CA . GLY H 1 177 ? 22.619 -13.746 70.928 1.00 23.17 173 GLY H CA 1
ATOM 13812 C C . GLY H 1 177 ? 21.737 -14.987 70.791 1.00 23.12 173 GLY H C 1
ATOM 13813 O O . GLY H 1 177 ? 20.572 -14.884 70.419 1.00 23.07 173 GLY H O 1
ATOM 13814 N N . LEU H 1 178 ? 22.292 -16.165 71.083 1.00 23.18 174 LEU H N 1
ATOM 13815 C CA . LEU H 1 178 ? 21.519 -17.412 70.968 1.00 23.16 174 LEU H CA 1
ATOM 13816 C C . LEU H 1 178 ? 20.321 -17.397 71.916 1.00 22.96 174 LEU H C 1
ATOM 13817 O O . LEU H 1 178 ? 19.236 -17.828 71.553 1.00 22.93 174 LEU H O 1
ATOM 13822 N N . VAL H 1 179 ? 20.518 -16.875 73.122 1.00 22.85 175 VAL H N 1
ATOM 13823 C CA . VAL H 1 179 ? 19.432 -16.744 74.055 1.00 22.70 175 VAL H CA 1
ATOM 13824 C C . VAL H 1 179 ? 18.246 -15.891 73.545 1.00 22.66 175 VAL H C 1
ATOM 13825 O O . VAL H 1 179 ? 17.077 -16.246 73.760 1.00 22.61 175 VAL H O 1
ATOM 13829 N N . MET H 1 180 ? 18.523 -14.793 72.836 1.00 22.71 176 MET H N 1
ATOM 13830 C CA . MET H 1 180 ? 17.437 -14.016 72.217 1.00 22.74 176 MET H CA 1
ATOM 13831 C C . MET H 1 180 ? 16.823 -14.773 71.045 1.00 22.86 176 MET H C 1
ATOM 13832 O O . MET H 1 180 ? 15.611 -14.790 70.842 1.00 22.89 176 MET H O 1
ATOM 13837 N N . ALA H 1 181 ? 17.670 -15.388 70.262 1.00 22.97 177 ALA H N 1
ATOM 13838 C CA . ALA H 1 181 ? 17.192 -16.201 69.134 1.00 23.12 177 ALA H CA 1
ATOM 13839 C C . ALA H 1 181 ? 16.119 -17.183 69.638 1.00 23.06 177 ALA H C 1
ATOM 13840 O O . ALA H 1 181 ? 15.043 -17.343 69.031 1.00 23.16 177 ALA H O 1
ATOM 13842 N N . THR H 1 182 ? 16.410 -17.814 70.779 1.00 22.92 178 THR H N 1
ATOM 13843 C CA . THR H 1 182 ? 15.474 -18.765 71.399 1.00 22.88 178 THR H CA 1
ATOM 13844 C C . THR H 1 182 ? 14.145 -18.117 71.788 1.00 22.84 178 THR H C 1
ATOM 13845 O O . THR H 1 182 ? 13.087 -18.723 71.648 1.00 22.91 178 THR H O 1
ATOM 13849 N N . LYS H 1 183 ? 14.187 -16.868 72.250 1.00 22.77 179 LYS H N 1
ATOM 13850 C CA . LYS H 1 183 ? 12.958 -16.181 72.630 1.00 22.79 179 LYS H CA 1
ATOM 13851 C C . LYS H 1 183 ? 12.123 -15.771 71.452 1.00 22.98 179 LYS H C 1
ATOM 13852 O O . LYS H 1 183 ? 10.915 -15.768 71.543 1.00 23.07 179 LYS H O 1
ATOM 13858 N N . VAL H 1 184 ? 12.764 -15.401 70.343 1.00 23.07 180 VAL H N 1
ATOM 13859 C CA . VAL H 1 184 ? 12.020 -15.128 69.125 1.00 23.31 180 VAL H CA 1
ATOM 13860 C C . VAL H 1 184 ? 11.280 -16.400 68.677 1.00 23.43 180 VAL H C 1
ATOM 13861 O O . VAL H 1 184 ? 10.123 -16.333 68.267 1.00 23.61 180 VAL H O 1
ATOM 13865 N N . LEU H 1 185 ? 11.949 -17.547 68.765 1.00 23.35 181 LEU H N 1
ATOM 13866 C CA . LEU H 1 185 ? 11.307 -18.840 68.471 1.00 23.46 181 LEU H CA 1
ATOM 13867 C C . LEU H 1 185 ? 10.079 -19.058 69.365 1.00 23.44 181 LEU H C 1
ATOM 13868 O O . LEU H 1 185 ? 9.000 -19.473 68.888 1.00 23.64 181 LEU H O 1
ATOM 13873 N N . ALA H 1 186 ? 10.272 -18.758 70.676 1.00 23.23 182 ALA H N 1
ATOM 13874 C CA . ALA H 1 186 ? 9.225 -18.914 71.688 1.00 23.21 182 ALA H CA 1
ATOM 13875 C C . ALA H 1 186 ? 8.005 -18.024 71.394 1.00 23.41 182 ALA H C 1
ATOM 13876 O O . ALA H 1 186 ? 6.842 -18.450 71.578 1.00 23.56 182 ALA H O 1
ATOM 13878 N N . ARG H 1 187 ? 8.277 -16.797 70.952 1.00 23.44 183 ARG H N 1
ATOM 13879 C CA . ARG H 1 187 ? 7.224 -15.839 70.643 1.00 23.67 183 ARG H CA 1
ATOM 13880 C C . ARG H 1 187 ? 6.461 -16.277 69.373 1.00 23.98 183 ARG H C 1
ATOM 13881 O O . ARG H 1 187 ? 5.258 -16.354 69.390 1.00 24.20 183 ARG H O 1
ATOM 13889 N N . GLU H 1 188 ? 7.204 -16.627 68.329 1.00 24.02 184 GLU H N 1
ATOM 13890 C CA . GLU H 1 188 ? 6.647 -16.961 67.024 1.00 24.79 184 GLU H CA 1
ATOM 13891 C C . GLU H 1 188 ? 6.029 -18.347 66.903 1.00 24.80 184 GLU H C 1
ATOM 13892 O O . GLU H 1 188 ? 5.007 -18.512 66.227 1.00 25.36 184 GLU H O 1
ATOM 13898 N N . LEU H 1 189 ? 6.662 -19.331 67.531 1.00 24.49 185 LEU H N 1
ATOM 13899 C CA . LEU H 1 189 ? 6.294 -20.728 67.380 1.00 24.43 185 LEU H CA 1
ATOM 13900 C C . LEU H 1 189 ? 5.491 -21.244 68.550 1.00 24.44 185 LEU H C 1
ATOM 13901 O O . LEU H 1 189 ? 5.008 -22.345 68.489 1.00 24.68 185 LEU H O 1
ATOM 13906 N N . GLY H 1 190 ? 5.403 -20.474 69.638 1.00 24.47 186 GLY H N 1
ATOM 13907 C CA . GLY H 1 190 ? 4.489 -20.764 70.738 1.00 24.45 186 GLY H CA 1
ATOM 13908 C C . GLY H 1 190 ? 3.055 -20.942 70.250 1.00 24.98 186 GLY H C 1
ATOM 13909 O O . GLY H 1 190 ? 2.387 -21.898 70.636 1.00 24.97 186 GLY H O 1
ATOM 13910 N N . PRO H 1 191 ? 2.587 -20.068 69.350 1.00 25.28 187 PRO H N 1
ATOM 13911 C CA . PRO H 1 191 ? 1.179 -20.270 68.964 1.00 26.14 187 PRO H CA 1
ATOM 13912 C C . PRO H 1 191 ? 0.954 -21.631 68.331 1.00 26.81 187 PRO H C 1
ATOM 13913 O O . PRO H 1 191 ? -0.179 -22.082 68.263 1.00 27.00 187 PRO H O 1
ATOM 13917 N N . HIS H 1 192 ? 2.046 -22.297 67.923 1.00 27.10 188 HIS H N 1
ATOM 13918 C CA . HIS H 1 192 ? 1.952 -23.616 67.292 1.00 27.69 188 HIS H CA 1
ATOM 13919 C C . HIS H 1 192 ? 2.141 -24.724 68.281 1.00 27.57 188 HIS H C 1
ATOM 13920 O O . HIS H 1 192 ? 2.173 -25.894 67.909 1.00 27.69 188 HIS H O 1
ATOM 13927 N N . GLY H 1 193 ? 2.235 -24.368 69.562 1.00 27.25 189 GLY H N 1
ATOM 13928 C CA . GLY H 1 193 ? 2.451 -25.347 70.608 1.00 26.94 189 GLY H CA 1
ATOM 13929 C C . GLY H 1 193 ? 3.898 -25.784 70.670 1.00 26.64 189 GLY H C 1
ATOM 13930 O O . GLY H 1 193 ? 4.198 -26.832 71.283 1.00 27.08 189 GLY H O 1
ATOM 13931 N N . ILE H 1 194 ? 4.798 -25.018 70.038 1.00 25.87 190 ILE H N 1
ATOM 13932 C CA . ILE H 1 194 ? 6.245 -25.280 70.136 1.00 25.23 190 ILE H CA 1
ATOM 13933 C C . ILE H 1 194 ? 6.863 -24.400 71.248 1.00 24.63 190 ILE H C 1
ATOM 13934 O O . ILE H 1 194 ? 6.693 -23.172 71.247 1.00 24.57 190 ILE H O 1
ATOM 13939 N N . ARG H 1 195 ? 7.536 -25.027 72.222 1.00 24.05 191 ARG H N 1
ATOM 13940 C CA . ARG H 1 195 ? 8.173 -24.284 73.308 1.00 23.55 191 ARG H CA 1
ATOM 13941 C C . ARG H 1 195 ? 9.693 -24.247 73.106 1.00 23.17 191 ARG H C 1
ATOM 13942 O O . ARG H 1 195 ? 10.308 -25.283 72.774 1.00 23.22 191 ARG H O 1
ATOM 13950 N N . ALA H 1 196 ? 10.292 -23.078 73.339 1.00 23.04 192 ALA H N 1
ATOM 13951 C CA . ALA H 1 196 ? 11.747 -22.894 73.193 1.00 22.95 192 ALA H CA 1
ATOM 13952 C C . ALA H 1 196 ? 12.213 -22.279 74.481 1.00 22.79 192 ALA H C 1
ATOM 13953 O O . ALA H 1 196 ? 11.599 -21.312 74.949 1.00 22.74 192 ALA H O 1
ATOM 13955 N N . ASN H 1 197 ? 13.257 -22.874 75.080 1.00 22.74 193 ASN H N 1
ATOM 13956 C CA . ASN H 1 197 ? 13.818 -22.388 76.329 1.00 22.63 193 ASN H CA 1
ATOM 13957 C C . ASN H 1 197 ? 15.331 -22.617 76.316 1.00 22.65 193 ASN H C 1
ATOM 13958 O O . ASN H 1 197 ? 15.804 -23.417 75.546 1.00 22.76 193 ASN H O 1
ATOM 13963 N N . SER H 1 198 ? 16.063 -21.900 77.165 1.00 22.59 194 SER H N 1
ATOM 13964 C CA . SER H 1 198 ? 17.502 -22.099 77.368 1.00 22.66 194 SER H CA 1
ATOM 13965 C C . SER H 1 198 ? 17.815 -22.593 78.753 1.00 22.69 194 SER H C 1
ATOM 13966 O O . SER H 1 198 ? 17.192 -22.127 79.737 1.00 22.62 194 SER H O 1
ATOM 13969 N N . VAL H 1 199 ? 18.782 -23.506 78.854 1.00 22.83 195 VAL H N 1
ATOM 13970 C CA . VAL H 1 199 ? 19.481 -23.721 80.108 1.00 22.92 195 VAL H CA 1
ATOM 13971 C C . VAL H 1 199 ? 20.853 -22.994 80.033 1.00 23.02 195 VAL H C 1
ATOM 13972 O O . VAL H 1 199 ? 21.560 -23.115 79.039 1.00 23.11 195 VAL H O 1
ATOM 13976 N N . CYS H 1 200 ? 21.201 -22.296 81.121 1.00 23.03 196 CYS H N 1
ATOM 13977 C CA . CYS H 1 200 ? 22.319 -21.399 81.210 1.00 23.12 196 CYS H CA 1
ATOM 13978 C C . CYS H 1 200 ? 23.288 -21.808 82.357 1.00 23.35 196 CYS H C 1
ATOM 13979 O O . CYS H 1 200 ? 23.338 -21.187 83.438 1.00 23.37 196 CYS H O 1
ATOM 13982 N N . PRO H 1 201 ? 24.064 -22.850 82.136 1.00 23.57 197 PRO H N 1
ATOM 13983 C CA . PRO H 1 201 ? 24.869 -23.304 83.266 1.00 23.84 197 PRO H CA 1
ATOM 13984 C C . PRO H 1 201 ? 26.089 -22.438 83.550 1.00 24.04 197 PRO H C 1
ATOM 13985 O O . PRO H 1 201 ? 26.580 -21.769 82.682 1.00 24.02 197 PRO H O 1
ATOM 13989 N N . THR H 1 202 ? 26.526 -22.442 84.791 1.00 24.24 198 THR H N 1
ATOM 13990 C CA . THR H 1 202 ? 27.892 -21.989 85.129 1.00 24.83 198 THR H CA 1
ATOM 13991 C C . THR H 1 202 ? 28.911 -23.017 84.591 1.00 25.42 198 THR H C 1
ATOM 13992 O O . THR H 1 202 ? 28.550 -23.919 83.798 1.00 25.24 198 THR H O 1
ATOM 13996 N N . VAL H 1 203 ? 30.178 -22.890 84.986 1.00 26.28 199 VAL H N 1
ATOM 13997 C CA . VAL H 1 203 ? 31.182 -23.896 84.630 1.00 27.02 199 VAL H CA 1
ATOM 13998 C C . VAL H 1 203 ? 30.607 -25.273 84.932 1.00 27.53 199 VAL H C 1
ATOM 13999 O O . VAL H 1 203 ? 30.098 -25.500 86.045 1.00 27.59 199 VAL H O 1
ATOM 14003 N N . VAL H 1 204 ? 30.637 -26.171 83.953 1.00 28.10 200 VAL H N 1
ATOM 14004 C CA . VAL H 1 204 ? 30.207 -27.558 84.176 1.00 28.97 200 VAL H CA 1
ATOM 14005 C C . VAL H 1 204 ? 31.435 -28.477 84.131 1.00 30.47 200 VAL H C 1
ATOM 14006 O O . VAL H 1 204 ? 32.230 -28.396 83.207 1.00 30.68 200 VAL H O 1
ATOM 14010 N N . LEU H 1 205 ? 31.594 -29.323 85.149 1.00 31.80 201 LEU H N 1
ATOM 14011 C CA . LEU H 1 205 ? 32.776 -30.203 85.270 1.00 32.93 201 LEU H CA 1
ATOM 14012 C C . LEU H 1 205 ? 32.626 -31.475 84.430 1.00 33.86 201 LEU H C 1
ATOM 14013 O O . LEU H 1 205 ? 32.475 -32.576 84.968 1.00 34.21 201 LEU H O 1
ATOM 14018 N N . THR H 1 206 ? 32.652 -31.297 83.108 1.00 35.01 202 THR H N 1
ATOM 14019 C CA . THR H 1 206 ? 32.896 -32.376 82.128 1.00 35.72 202 THR H CA 1
ATOM 14020 C C . THR H 1 206 ? 34.398 -32.690 82.207 1.00 37.74 202 THR H C 1
ATOM 14021 O O . THR H 1 206 ? 35.106 -32.056 82.987 1.00 37.82 202 THR H O 1
ATOM 14025 N N . GLU H 1 207 ? 34.904 -33.626 81.412 1.00 45.04 203 GLU H N 1
ATOM 14026 C CA . GLU H 1 207 ? 36.350 -33.888 81.429 1.00 47.91 203 GLU H CA 1
ATOM 14027 C C . GLU H 1 207 ? 37.108 -32.589 81.086 1.00 48.87 203 GLU H C 1
ATOM 14028 O O . GLU H 1 207 ? 38.065 -32.228 81.773 1.00 51.53 203 GLU H O 1
ATOM 14030 N N . MET H 1 208 ? 36.655 -31.874 80.055 1.00 49.65 204 MET H N 1
ATOM 14031 C CA . MET H 1 208 ? 37.329 -30.648 79.616 1.00 50.69 204 MET H CA 1
ATOM 14032 C C . MET H 1 208 ? 37.149 -29.498 80.627 1.00 51.67 204 MET H C 1
ATOM 14033 O O . MET H 1 208 ? 38.046 -28.664 80.791 1.00 53.03 204 MET H O 1
ATOM 14035 N N . GLY H 1 209 ? 36.000 -29.447 81.302 1.00 51.51 205 GLY H N 1
ATOM 14036 C CA . GLY H 1 209 ? 35.770 -28.410 82.318 1.00 51.64 205 GLY H CA 1
ATOM 14037 C C . GLY H 1 209 ? 36.643 -28.598 83.549 1.00 52.72 205 GLY H C 1
ATOM 14038 O O . GLY H 1 209 ? 37.053 -27.636 84.208 1.00 53.36 205 GLY H O 1
ATOM 14039 N N . GLN H 1 210 ? 36.908 -29.852 83.865 1.00 53.33 206 GLN H N 1
ATOM 14040 C CA . GLN H 1 210 ? 37.746 -30.195 84.966 1.00 55.94 206 GLN H CA 1
ATOM 14041 C C . GLN H 1 210 ? 39.237 -29.851 84.628 1.00 58.96 206 GLN H C 1
ATOM 14042 O O . GLN H 1 210 ? 40.021 -29.557 85.528 1.00 61.25 206 GLN H O 1
ATOM 14048 N N . ARG H 1 211 ? 39.622 -29.858 83.349 1.00 59.20 207 ARG H N 1
ATOM 14049 C CA . ARG H 1 211 ? 40.985 -29.467 82.981 1.00 61.23 207 ARG H CA 1
ATOM 14050 C C . ARG H 1 211 ? 41.120 -27.950 83.092 1.00 62.09 207 ARG H C 1
ATOM 14051 O O . ARG H 1 211 ? 41.930 -27.453 83.855 1.00 62.88 207 ARG H O 1
ATOM 14053 N N . VAL H 1 212 ? 40.278 -27.222 82.372 1.00 63.35 208 VAL H N 1
ATOM 14054 C CA . VAL H 1 212 ? 40.343 -25.745 82.344 1.00 65.31 208 VAL H CA 1
ATOM 14055 C C . VAL H 1 212 ? 40.252 -25.086 83.751 1.00 66.44 208 VAL H C 1
ATOM 14056 O O . VAL H 1 212 ? 41.116 -24.281 84.116 1.00 68.54 208 VAL H O 1
ATOM 14060 N N . TRP H 1 213 ? 39.224 -25.461 84.523 1.00 64.24 209 TRP H N 1
ATOM 14061 C CA . TRP H 1 213 ? 38.873 -24.795 85.793 1.00 64.69 209 TRP H CA 1
ATOM 14062 C C . TRP H 1 213 ? 39.270 -25.566 87.011 1.00 66.11 209 TRP H C 1
ATOM 14063 O O . TRP H 1 213 ? 38.909 -25.179 88.121 1.00 66.01 209 TRP H O 1
ATOM 14074 N N . GLY H 1 214 ? 40.014 -26.654 86.832 1.00 68.50 210 GLY H N 1
ATOM 14075 C CA . GLY H 1 214 ? 40.335 -27.559 87.935 1.00 69.82 210 GLY H CA 1
ATOM 14076 C C . GLY H 1 214 ? 41.163 -26.974 89.065 1.00 72.52 210 GLY H C 1
ATOM 14077 O O . GLY H 1 214 ? 41.020 -27.397 90.218 1.00 72.09 210 GLY H O 1
ATOM 14078 N N . ASP H 1 215 ? 42.037 -26.016 88.746 1.00 74.90 211 ASP H N 1
ATOM 14079 C CA . ASP H 1 215 ? 42.906 -25.391 89.764 1.00 77.37 211 ASP H CA 1
ATOM 14080 C C . ASP H 1 215 ? 42.083 -24.600 90.813 1.00 77.19 211 ASP H C 1
ATOM 14081 O O . ASP H 1 215 ? 41.221 -23.786 90.453 1.00 73.62 211 ASP H O 1
ATOM 14086 N N . GLU H 1 216 ? 42.350 -24.854 92.100 1.00 78.59 212 GLU H N 1
ATOM 14087 C CA . GLU H 1 216 ? 41.640 -24.182 93.205 1.00 77.27 212 GLU H CA 1
ATOM 14088 C C . GLU H 1 216 ? 41.875 -22.669 93.196 1.00 78.10 212 GLU H C 1
ATOM 14089 O O . GLU H 1 216 ? 40.944 -21.901 93.402 1.00 75.94 212 GLU H O 1
ATOM 14091 N N . ALA H 1 217 ? 43.117 -22.254 92.945 1.00 81.16 213 ALA H N 1
ATOM 14092 C CA . ALA H 1 217 ? 43.475 -20.832 92.917 1.00 83.03 213 ALA H CA 1
ATOM 14093 C C . ALA H 1 217 ? 42.767 -20.086 91.788 1.00 81.17 213 ALA H C 1
ATOM 14094 O O . ALA H 1 217 ? 42.172 -19.037 92.023 1.00 81.22 213 ALA H O 1
ATOM 14096 N N . LYS H 1 218 ? 42.830 -20.627 90.570 1.00 79.84 214 LYS H N 1
ATOM 14097 C CA . LYS H 1 218 ? 42.195 -19.984 89.402 1.00 77.23 214 LYS H CA 1
ATOM 14098 C C . LYS H 1 218 ? 40.694 -19.786 89.591 1.00 73.01 214 LYS H C 1
ATOM 14099 O O . LYS H 1 218 ? 40.168 -18.704 89.333 1.00 74.41 214 LYS H O 1
ATOM 14101 N N . SER H 1 219 ? 40.018 -20.831 90.059 1.00 67.10 215 SER H N 1
ATOM 14102 C CA . SER H 1 219 ? 38.562 -20.870 90.072 1.00 62.51 215 SER H CA 1
ATOM 14103 C C . SER H 1 219 ? 37.918 -20.391 91.387 1.00 60.41 215 SER H C 1
ATOM 14104 O O . SER H 1 219 ? 36.675 -20.285 91.478 1.00 59.81 215 SER H O 1
ATOM 14107 N N . ALA H 1 220 ? 38.751 -20.105 92.386 1.00 60.01 216 ALA H N 1
ATOM 14108 C CA . ALA H 1 220 ? 38.295 -19.590 93.685 1.00 58.55 216 ALA H CA 1
ATOM 14109 C C . ALA H 1 220 ? 37.405 -18.358 93.564 1.00 57.35 216 ALA H C 1
ATOM 14110 O O . ALA H 1 220 ? 36.333 -18.329 94.180 1.00 54.74 216 ALA H O 1
ATOM 14112 N N . PRO H 1 221 ? 37.832 -17.341 92.776 1.00 59.22 217 PRO H N 1
ATOM 14113 C CA . PRO H 1 221 ? 37.021 -16.125 92.618 1.00 60.01 217 PRO H CA 1
ATOM 14114 C C . PRO H 1 221 ? 35.673 -16.412 91.993 1.00 57.49 217 PRO H C 1
ATOM 14115 O O . PRO H 1 221 ? 34.657 -15.839 92.408 1.00 57.48 217 PRO H O 1
ATOM 14119 N N . MET H 1 222 ? 35.666 -17.310 91.012 1.00 56.12 218 MET H N 1
ATOM 14120 C CA . MET H 1 222 ? 34.425 -17.759 90.395 1.00 53.88 218 MET H CA 1
ATOM 14121 C C . MET H 1 222 ? 33.528 -18.486 91.405 1.00 49.24 218 MET H C 1
ATOM 14122 O O . MET H 1 222 ? 32.313 -18.230 91.451 1.00 46.83 218 MET H O 1
ATOM 14127 N N . ILE H 1 223 ? 34.125 -19.385 92.200 1.00 46.81 219 ILE H N 1
ATOM 14128 C CA . ILE H 1 223 ? 33.367 -20.143 93.210 1.00 44.43 219 ILE H CA 1
ATOM 14129 C C . ILE H 1 223 ? 32.712 -19.198 94.204 1.00 43.45 219 ILE H C 1
ATOM 14130 O O . ILE H 1 223 ? 31.499 -19.339 94.523 1.00 42.46 219 ILE H O 1
ATOM 14135 N N . ALA H 1 224 ? 33.497 -18.214 94.656 1.00 43.28 220 ALA H N 1
ATOM 14136 C CA . ALA H 1 224 ? 33.016 -17.168 95.560 1.00 42.81 220 ALA H CA 1
ATOM 14137 C C . ALA H 1 224 ? 31.707 -16.522 95.111 1.00 42.19 220 ALA H C 1
ATOM 14138 O O . ALA H 1 224 ? 30.962 -16.066 95.949 1.00 41.37 220 ALA H O 1
ATOM 14140 N N . ARG H 1 225 ? 31.458 -16.470 93.802 1.00 42.64 221 ARG H N 1
ATOM 14141 C CA . ARG H 1 225 ? 30.266 -15.802 93.252 1.00 44.14 221 ARG H CA 1
ATOM 14142 C C . ARG H 1 225 ? 29.053 -16.737 93.188 1.00 41.49 221 ARG H C 1
ATOM 14143 O O . ARG H 1 225 ? 27.963 -16.318 92.824 1.00 43.36 221 ARG H O 1
ATOM 14151 N N . ILE H 1 226 ? 29.278 -17.998 93.533 1.00 31.53 222 ILE H N 1
ATOM 14152 C CA . ILE H 1 226 ? 28.275 -19.056 93.528 1.00 30.39 222 ILE H CA 1
ATOM 14153 C C . ILE H 1 226 ? 27.876 -19.451 94.973 1.00 30.05 222 ILE H C 1
ATOM 14154 O O . ILE H 1 226 ? 28.648 -20.141 95.677 1.00 30.11 222 ILE H O 1
ATOM 14159 N N . PRO H 1 227 ? 26.665 -19.022 95.420 1.00 29.22 223 PRO H N 1
ATOM 14160 C CA . PRO H 1 227 ? 26.256 -19.337 96.799 1.00 29.31 223 PRO H CA 1
ATOM 14161 C C . PRO H 1 227 ? 26.337 -20.828 97.151 1.00 29.42 223 PRO H C 1
ATOM 14162 O O . PRO H 1 227 ? 26.762 -21.141 98.254 1.00 30.37 223 PRO H O 1
ATOM 14166 N N . LEU H 1 228 ? 25.989 -21.743 96.225 1.00 28.55 224 LEU H N 1
ATOM 14167 C CA . LEU H 1 228 ? 26.063 -23.167 96.539 1.00 28.53 224 LEU H CA 1
ATOM 14168 C C . LEU H 1 228 ? 27.524 -23.640 96.727 1.00 29.23 224 LEU H C 1
ATOM 14169 O O . LEU H 1 228 ? 27.744 -24.695 97.266 1.00 29.31 224 LEU H O 1
ATOM 14174 N N . GLY H 1 229 ? 28.486 -22.849 96.283 1.00 29.95 225 GLY H N 1
ATOM 14175 C CA . GLY H 1 229 ? 29.914 -23.081 96.598 1.00 31.25 225 GLY H CA 1
ATOM 14176 C C . GLY H 1 229 ? 30.560 -24.201 95.826 1.00 31.70 225 GLY H C 1
ATOM 14177 O O . GLY H 1 229 ? 31.431 -24.885 96.335 1.00 32.65 225 GLY H O 1
ATOM 14178 N N . ARG H 1 230 ? 30.118 -24.379 94.591 1.00 31.63 226 ARG H N 1
ATOM 14179 C CA . ARG H 1 230 ? 30.638 -25.404 93.676 1.00 32.11 226 ARG H CA 1
ATOM 14180 C C . ARG H 1 230 ? 30.138 -25.147 92.242 1.00 31.54 226 ARG H C 1
ATOM 14181 O O . ARG H 1 230 ? 29.176 -24.401 92.032 1.00 30.92 226 ARG H O 1
ATOM 14189 N N . PHE H 1 231 ? 30.797 -25.781 91.273 1.00 31.72 227 PHE H N 1
ATOM 14190 C CA . PHE H 1 231 ? 30.370 -25.746 89.890 1.00 31.14 227 PHE H CA 1
ATOM 14191 C C . PHE H 1 231 ? 29.271 -26.805 89.659 1.00 30.41 227 PHE H C 1
ATOM 14192 O O . PHE H 1 231 ? 28.908 -27.541 90.574 1.00 30.38 227 PHE H O 1
ATOM 14200 N N . ALA H 1 232 ? 28.708 -26.853 88.461 1.00 29.36 228 ALA H N 1
ATOM 14201 C CA . ALA H 1 232 ? 27.717 -27.886 88.155 1.00 28.87 228 ALA H CA 1
ATOM 14202 C C . ALA H 1 232 ? 28.438 -29.148 87.691 1.00 28.85 228 ALA H C 1
ATOM 14203 O O . ALA H 1 232 ? 29.528 -29.076 87.150 1.00 29.15 228 ALA H O 1
ATOM 14205 N N . VAL H 1 233 ? 27.819 -30.295 87.918 1.00 28.57 229 VAL H N 1
ATOM 14206 C CA . VAL H 1 233 ? 28.225 -31.545 87.252 1.00 28.85 229 VAL H CA 1
ATOM 14207 C C . VAL H 1 233 ? 27.270 -31.757 86.064 1.00 28.16 229 VAL H C 1
ATOM 14208 O O . VAL H 1 233 ? 26.197 -31.172 86.049 1.00 27.67 229 VAL H O 1
ATOM 14212 N N . PRO H 1 234 ? 27.669 -32.563 85.059 1.00 28.24 230 PRO H N 1
ATOM 14213 C CA . PRO H 1 234 ? 26.855 -32.699 83.817 1.00 27.80 230 PRO H CA 1
ATOM 14214 C C . PRO H 1 234 ? 25.404 -33.158 83.958 1.00 27.26 230 PRO H C 1
ATOM 14215 O O . PRO H 1 234 ? 24.532 -32.682 83.207 1.00 26.85 230 PRO H O 1
ATOM 14219 N N . HIS H 1 235 ? 25.110 -34.081 84.868 1.00 27.20 231 HIS H N 1
ATOM 14220 C CA . HIS H 1 235 ? 23.719 -34.555 84.952 1.00 26.91 231 HIS H CA 1
ATOM 14221 C C . HIS H 1 235 ? 22.777 -33.457 85.462 1.00 26.04 231 HIS H C 1
ATOM 14222 O O . HIS H 1 235 ? 21.569 -33.551 85.348 1.00 25.51 231 HIS H O 1
ATOM 14229 N N . GLU H 1 236 ? 23.338 -32.418 86.051 1.00 25.70 232 GLU H N 1
ATOM 14230 C CA . GLU H 1 236 ? 22.533 -31.326 86.555 1.00 25.35 232 GLU H CA 1
ATOM 14231 C C . GLU H 1 236 ? 21.984 -30.469 85.377 1.00 24.94 232 GLU H C 1
ATOM 14232 O O . GLU H 1 236 ? 20.823 -30.019 85.386 1.00 24.68 232 GLU H O 1
ATOM 14238 N N . VAL H 1 237 ? 22.807 -30.316 84.346 1.00 24.99 233 VAL H N 1
ATOM 14239 C CA . VAL H 1 237 ? 22.377 -29.694 83.095 1.00 24.75 233 VAL H CA 1
ATOM 14240 C C . VAL H 1 237 ? 21.392 -30.667 82.448 1.00 24.75 233 VAL H C 1
ATOM 14241 O O . VAL H 1 237 ? 20.246 -30.304 82.197 1.00 24.54 233 VAL H O 1
ATOM 14245 N N . SER H 1 238 ? 21.798 -31.933 82.279 1.00 25.05 234 SER H N 1
ATOM 14246 C CA . SER H 1 238 ? 20.914 -32.958 81.660 1.00 25.14 234 SER H CA 1
ATOM 14247 C C . SER H 1 238 ? 19.554 -32.991 82.306 1.00 25.00 234 SER H C 1
ATOM 14248 O O . SER H 1 238 ? 18.546 -33.135 81.627 1.00 24.94 234 SER H O 1
ATOM 14251 N N . ASP H 1 239 ? 19.528 -32.833 83.614 1.00 24.98 235 ASP H N 1
ATOM 14252 C CA . ASP H 1 239 ? 18.279 -32.888 84.385 1.00 24.89 235 ASP H CA 1
ATOM 14253 C C . ASP H 1 239 ? 17.323 -31.789 83.946 1.00 24.58 235 ASP H C 1
ATOM 14254 O O . ASP H 1 239 ? 16.130 -32.031 83.754 1.00 24.56 235 ASP H O 1
ATOM 14259 N N . ALA H 1 240 ? 17.856 -30.572 83.884 1.00 24.39 236 ALA H N 1
ATOM 14260 C CA . ALA H 1 240 ? 17.070 -29.397 83.458 1.00 24.15 236 ALA H CA 1
ATOM 14261 C C . ALA H 1 240 ? 16.498 -29.597 82.049 1.00 24.17 236 ALA H C 1
ATOM 14262 O O . ALA H 1 240 ? 15.325 -29.275 81.770 1.00 24.11 236 ALA H O 1
ATOM 14264 N N . VAL H 1 241 ? 17.339 -30.157 81.181 1.00 24.30 237 VAL H N 1
ATOM 14265 C CA . VAL H 1 241 ? 16.987 -30.403 79.782 1.00 24.38 237 VAL H CA 1
ATOM 14266 C C . VAL H 1 241 ? 15.875 -31.446 79.664 1.00 24.56 237 VAL H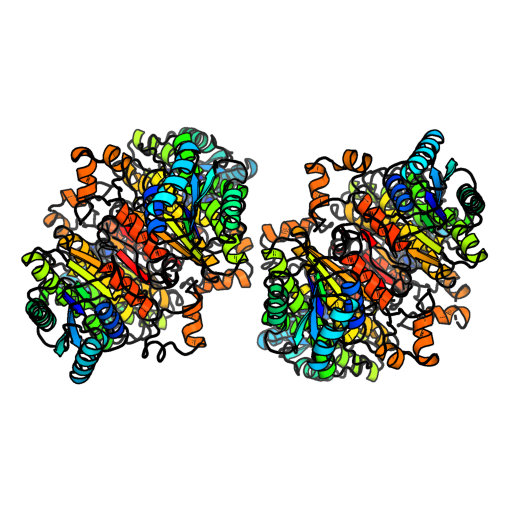 C 1
ATOM 14267 O O . VAL H 1 241 ? 14.897 -31.256 78.915 1.00 24.58 237 VAL H O 1
ATOM 14271 N N . VAL H 1 242 ? 16.014 -32.547 80.406 1.00 24.73 238 VAL H N 1
ATOM 14272 C CA . VAL H 1 242 ? 14.960 -33.563 80.385 1.00 24.94 238 VAL H CA 1
ATOM 14273 C C . VAL H 1 242 ? 13.649 -32.954 80.877 1.00 24.81 238 VAL H C 1
ATOM 14274 O O . VAL H 1 242 ? 12.611 -33.189 80.277 1.00 24.94 238 VAL H O 1
ATOM 14278 N N . TRP H 1 243 ? 13.709 -32.142 81.928 1.00 24.59 239 TRP H N 1
ATOM 14279 C CA . TRP H 1 243 ? 12.501 -31.516 82.457 1.00 24.50 239 TRP H CA 1
ATOM 14280 C C . TRP H 1 243 ? 11.834 -30.602 81.402 1.00 24.43 239 TRP H C 1
ATOM 14281 O O . TRP H 1 243 ? 10.641 -30.739 81.125 1.00 24.57 239 TRP H O 1
ATOM 14292 N N . LEU H 1 244 ? 12.602 -29.719 80.777 1.00 24.29 240 LEU H N 1
ATOM 14293 C CA . LEU H 1 244 ? 12.086 -28.820 79.714 1.00 24.29 240 LEU H CA 1
ATOM 14294 C C . LEU H 1 244 ? 11.423 -29.545 78.521 1.00 24.56 240 LEU H C 1
ATOM 14295 O O . LEU H 1 244 ? 10.458 -29.014 77.926 1.00 24.67 240 LEU H O 1
ATOM 14300 N N . ALA H 1 245 ? 11.910 -30.758 78.216 1.00 24.73 241 ALA H N 1
ATOM 14301 C CA . ALA H 1 245 ? 11.409 -31.574 77.106 1.00 25.05 241 ALA H CA 1
ATOM 14302 C C . ALA H 1 245 ? 10.170 -32.340 77.496 1.00 25.28 241 ALA H C 1
ATOM 14303 O O . ALA H 1 245 ? 9.452 -32.779 76.617 1.00 25.59 241 ALA H O 1
ATOM 14305 N N . SER H 1 246 ? 9.938 -32.503 78.805 1.00 25.18 242 SER H N 1
ATOM 14306 C CA . SER H 1 246 ? 8.818 -33.326 79.352 1.00 25.42 242 SER H CA 1
ATOM 14307 C C . SER H 1 246 ? 7.484 -32.589 79.449 1.00 25.47 242 SER H C 1
ATOM 14308 O O . SER H 1 246 ? 7.435 -31.377 79.381 1.00 25.28 242 SER H O 1
ATOM 14311 N N . ASP H 1 247 ? 6.411 -33.315 79.699 1.00 26.45 243 ASP H N 1
ATOM 14312 C CA . ASP H 1 247 ? 5.099 -32.665 79.945 1.00 27.27 243 ASP H CA 1
ATOM 14313 C C . ASP H 1 247 ? 4.991 -31.938 81.298 1.00 26.40 243 ASP H C 1
ATOM 14314 O O . ASP H 1 247 ? 4.000 -31.210 81.555 1.00 26.53 243 ASP H O 1
ATOM 14319 N N . ALA H 1 248 ? 6.013 -32.123 82.138 1.00 25.52 244 ALA H N 1
ATOM 14320 C CA . ALA H 1 248 ? 6.163 -31.371 83.387 1.00 25.10 244 ALA H CA 1
ATOM 14321 C C . ALA H 1 248 ? 6.562 -29.890 83.182 1.00 24.83 244 ALA H C 1
ATOM 14322 O O . ALA H 1 248 ? 6.564 -29.111 84.176 1.00 24.67 244 ALA H O 1
ATOM 14324 N N . ALA H 1 249 ? 6.897 -29.507 81.931 1.00 24.83 245 ALA H N 1
ATOM 14325 C CA . ALA H 1 249 ? 7.143 -28.101 81.565 1.00 24.66 245 ALA H CA 1
ATOM 14326 C C . ALA H 1 249 ? 6.242 -27.611 80.412 1.00 24.90 245 ALA H C 1
ATOM 14327 O O . ALA H 1 249 ? 6.627 -26.720 79.643 1.00 24.85 245 ALA H O 1
ATOM 14329 N N . SER H 1 250 ? 5.029 -28.163 80.341 1.00 25.21 246 SER H N 1
ATOM 14330 C CA . SER H 1 250 ? 4.097 -27.929 79.234 1.00 25.57 246 SER H CA 1
ATOM 14331 C C . SER H 1 250 ? 3.663 -26.446 79.066 1.00 25.59 246 SER H C 1
ATOM 14332 O O . SER H 1 250 ? 3.221 -26.040 77.995 1.00 25.86 246 SER H O 1
ATOM 14335 N N . MET H 1 251 ? 3.800 -25.660 80.127 1.00 25.36 247 MET H N 1
ATOM 14336 C CA . MET H 1 251 ? 3.535 -24.232 80.072 1.00 25.39 247 MET H CA 1
ATOM 14337 C C . MET H 1 251 ? 4.818 -23.394 80.043 1.00 25.06 247 MET H C 1
ATOM 14338 O O . MET H 1 251 ? 4.748 -22.186 79.999 1.00 25.10 247 MET H O 1
ATOM 14343 N N . ILE H 1 252 ? 5.987 -24.016 80.046 1.00 24.80 248 ILE H N 1
ATOM 14344 C CA . ILE H 1 252 ? 7.260 -23.257 80.102 1.00 24.53 248 ILE H CA 1
ATOM 14345 C C . ILE H 1 252 ? 7.757 -22.851 78.711 1.00 24.60 248 ILE H C 1
ATOM 14346 O O . ILE H 1 252 ? 8.124 -23.705 77.894 1.00 24.65 248 ILE H O 1
ATOM 14351 N N . ASN H 1 253 ? 7.836 -21.545 78.458 1.00 24.63 249 ASN H N 1
ATOM 14352 C CA . ASN H 1 253 ? 8.193 -21.039 77.139 1.00 24.76 249 ASN H CA 1
ATOM 14353 C C . ASN H 1 253 ? 8.936 -19.716 77.242 1.00 24.67 249 ASN H C 1
ATOM 14354 O O . ASN H 1 253 ? 8.554 -18.818 77.991 1.00 24.69 249 ASN H O 1
ATOM 14359 N N . GLY H 1 254 ? 9.987 -19.583 76.461 1.00 24.60 250 GLY H N 1
ATOM 14360 C CA . GLY H 1 254 ? 10.769 -18.372 76.457 1.00 24.56 250 GLY H CA 1
ATOM 14361 C C . GLY H 1 254 ? 11.485 -18.110 77.739 1.00 24.31 250 GLY H C 1
ATOM 14362 O O . GLY H 1 254 ? 11.786 -16.964 78.019 1.00 24.35 250 GLY H O 1
ATOM 14363 N N . VAL H 1 255 ? 11.764 -19.151 78.521 1.00 24.12 251 VAL H N 1
ATOM 14364 C CA . VAL H 1 255 ? 12.417 -18.996 79.810 1.00 23.94 251 VAL H CA 1
ATOM 14365 C C . VAL H 1 255 ? 13.906 -19.382 79.717 1.00 23.81 251 VAL H C 1
ATOM 14366 O O . VAL H 1 255 ? 14.283 -20.276 78.970 1.00 23.80 251 VAL H O 1
ATOM 14370 N N . ASP H 1 256 ? 14.742 -18.670 80.461 1.00 23.76 252 ASP H N 1
ATOM 14371 C CA . ASP H 1 256 ? 16.160 -19.008 80.648 1.00 23.70 252 ASP H CA 1
ATOM 14372 C C . ASP H 1 256 ? 16.292 -19.641 82.036 1.00 23.63 252 ASP H C 1
ATOM 14373 O O . ASP H 1 256 ? 15.939 -18.980 83.013 1.00 23.65 252 ASP H O 1
ATOM 14378 N N . ILE H 1 257 ? 16.740 -20.910 82.124 1.00 23.59 253 ILE H N 1
ATOM 14379 C CA . ILE H 1 257 ? 16.978 -21.579 83.442 1.00 23.59 253 ILE H CA 1
ATOM 14380 C C . ILE H 1 257 ? 18.485 -21.628 83.765 1.00 23.67 253 ILE H C 1
ATOM 14381 O O . ILE H 1 257 ? 19.229 -22.414 83.197 1.00 23.72 253 ILE H O 1
ATOM 14386 N N . PRO H 1 258 ? 18.941 -20.756 84.672 1.00 23.74 254 PRO H N 1
ATOM 14387 C CA . PRO H 1 258 ? 20.333 -20.854 85.096 1.00 23.89 254 PRO H CA 1
ATOM 14388 C C . PRO H 1 258 ? 20.530 -22.082 85.936 1.00 23.97 254 PRO H C 1
ATOM 14389 O O . PRO H 1 258 ? 19.657 -22.421 86.747 1.00 23.94 254 PRO H O 1
ATOM 14393 N N . VAL H 1 259 ? 21.627 -22.793 85.650 1.00 24.12 255 VAL H N 1
ATOM 14394 C CA . VAL H 1 259 ? 22.047 -23.936 86.397 1.00 24.29 255 VAL H CA 1
ATOM 14395 C C . VAL H 1 259 ? 23.388 -23.432 86.976 1.00 24.56 255 VAL H C 1
ATOM 14396 O O . VAL H 1 259 ? 24.507 -23.798 86.515 1.00 24.76 255 VAL H O 1
ATOM 14400 N N . ASP H 1 260 ? 23.263 -22.544 87.968 1.00 24.62 256 ASP H N 1
ATOM 14401 C CA . ASP H 1 260 ? 24.410 -21.766 88.394 1.00 24.90 256 ASP H CA 1
ATOM 14402 C C . ASP H 1 260 ? 24.575 -21.576 89.914 1.00 25.16 256 ASP H C 1
ATOM 14403 O O . ASP H 1 260 ? 25.454 -20.830 90.353 1.00 25.45 256 ASP H O 1
ATOM 14408 N N . GLY H 1 261 ? 23.719 -22.235 90.699 1.00 25.10 257 GLY H N 1
ATOM 14409 C CA . GLY H 1 261 ? 23.808 -22.183 92.156 1.00 25.38 257 GLY H CA 1
ATOM 14410 C C . GLY H 1 261 ? 23.633 -20.807 92.790 1.00 25.46 257 GLY H C 1
ATOM 14411 O O . GLY H 1 261 ? 23.936 -20.625 93.968 1.00 25.78 257 GLY H O 1
ATOM 14412 N N . GLY H 1 262 ? 23.120 -19.859 91.996 1.00 25.20 258 GLY H N 1
ATOM 14413 C CA . GLY H 1 262 ? 22.848 -18.486 92.431 1.00 25.28 258 GLY H CA 1
ATOM 14414 C C . GLY H 1 262 ? 23.668 -17.377 91.772 1.00 25.41 258 GLY H C 1
ATOM 14415 O O . GLY H 1 262 ? 23.421 -16.210 92.025 1.00 25.50 258 GLY H O 1
ATOM 14416 N N . TYR H 1 263 ? 24.623 -17.732 90.913 1.00 25.65 259 TYR H N 1
ATOM 14417 C CA . TYR H 1 263 ? 25.580 -16.773 90.369 1.00 26.16 259 TYR H CA 1
ATOM 14418 C C . TYR H 1 263 ? 24.926 -15.530 89.758 1.00 25.97 259 TYR H C 1
ATOM 14419 O O . TYR H 1 263 ? 25.207 -14.381 90.157 1.00 25.81 259 TYR H O 1
ATOM 14428 N N . THR H 1 264 ? 24.029 -15.783 88.809 1.00 25.64 260 THR H N 1
ATOM 14429 C CA . THR H 1 264 ? 23.453 -14.731 87.998 1.00 25.69 260 THR H CA 1
ATOM 14430 C C . THR H 1 264 ? 22.431 -13.909 88.747 1.00 26.15 260 THR H C 1
ATOM 14431 O O . THR H 1 264 ? 21.803 -13.051 88.154 1.00 27.07 260 THR H O 1
ATOM 14435 N N . MET H 1 265 ? 22.236 -14.147 90.043 1.00 26.48 261 MET H N 1
ATOM 14436 C CA . MET H 1 265 ? 21.464 -13.195 90.875 1.00 26.60 261 MET H CA 1
ATOM 14437 C C . MET H 1 265 ? 22.218 -11.900 90.955 1.00 26.89 261 MET H C 1
ATOM 14438 O O . MET H 1 265 ? 21.640 -10.846 91.244 1.00 26.56 261 MET H O 1
ATOM 14443 N N . GLY H 1 266 ? 23.541 -11.996 90.771 1.00 27.28 262 GLY H N 1
ATOM 14444 C CA . GLY H 1 266 ? 24.403 -10.855 90.962 1.00 27.98 262 GLY H CA 1
ATOM 14445 C C . GLY H 1 266 ? 24.469 -10.456 92.429 1.00 28.56 262 GLY H C 1
ATOM 14446 O O . GLY H 1 266 ? 24.184 -11.233 93.352 1.00 28.30 262 GLY H O 1
#